Protein 9HXX (pdb70)

Nearest PDB structures (foldseek):
  7qzh-assembly1_F  TM=9.989E-01  e=1.967E-66  Streptomyces lividans
  7zmj-assembly1_B  TM=9.987E-01  e=3.399E-66  Streptomyces lividans
  7qzg-assembly1_A  TM=9.974E-01  e=1.754E-65  Streptomyces lividans
  7qzf-assembly1_C  TM=9.985E-01  e=3.424E-65  Streptomyces lividans
  6yrc-assembly6_F  TM=9.988E-01  e=2.395E-64  Streptomyces lividans 1326

Secondary structure (P-SEA, 3-state):
cccccccccccccbbbbbbbbbcccaaaaaaaaaacaaaaaaacccccccccbbbbbbbbcaaaaaaccccccccccccbbbbbcccccbbbbbbcbbbbcccccaaaaaaaaaaaaaaacccccccbbbbbbbccccccccccccccccccaaaaaaacccccccccccccbbbbbbbbbbaaaaaaaccaaaaaaacccccccccccccccccccccccccccccccbbbbbbbbbbbbbbcccccbbbbbbbbbcccaaaaaaaaaaacccccccccccccccccccbbbbbbbccaaaaaac/cccccccccccccbbbbbbbbbcccaaaaaaaaaacaaaaaaacccccccccbbbbbbbbcaaaaaaccccccccccccbbbbbcccccbbbbbbcbbbbcccccaaaaaaaaaaaaaaaccccccccccccccccccccccccccccccccaaaaaaacccccccccccccbbbbbbbbbbaaaaaaaccaaaaaaaccccccccccccccccccccccccccccccccccbbbbbbbbbbbcccccbbbbbbbbbcccaaaaaaaaaaacccccccccccccccccccccbbbbbccaaaaacc/cccccccccccccbbbbbbbbbcccaaaaaaaaaacaaaaaaacccccccccbbbbbbbbcaaaaaaccccccccccccbbbbbcccccbbbbbbcbbbbcccccaaaaaaaaaaaaaaacccccccbbbbbbbccccccccccccccccccaaaaaaacccccccccccccbbbbbbbbbbaaaaaaaccaaaaaaaccccccccccccccccccccccccccccccccbbbbbbbbbbbbbcccccbbbbbbbbbcccaaaaaaaaaaacccccccccccccccccccccbbbbbccaaaaaac/cccccccccccccbbbbbbbbbcccaaaaaaaaaacaaaaaaacccccccccbbbbbbbbcaaaaaaccccccccccccbbbbbcccccbbbbbbcbbbbcccccaaaaaaaaaaaaaaacccccccbbbbbbbccccccccccccccccccaaaaaaacccccccccccccbbbbbbbbbbaaaaaaaccaaaaaaaccccccccccccccccccccccccccccccccccbbbbbbbbbbbcccccbbbbbbbbbcccaaaaaaaaaaacccccccccccccccccccccbbbbbccccccccc/ccccccccccccbbbbbbbbbcccaaaaaaaaaacaaaaaaacccccccccbbbbbbbbcaaaaaaccccccccccccbbbbbcccccbbbbbbcbbbbcccccaaaaaaaaaaaaaaacccccccbbbbbbbccccccccccccccccccaaaaaaacccccccccccccbbbbbbbbbbaaaaaaaccaaaaaaaccccccccccccccccccccccccccccccccbbbbbbbbbbbbbcccccccccbbbbbcccaaaaaaaaaaacccccccccccccccccccccbbbbbccaaaaaac/ccccccccccccbbbbbbbbbcccaaaaaaaaaacaaaaaaacccccccccbbbbbbbbcaaaaaaccccccccccccbbbbbcccccbbbbbbcbbbbcccccaaaaaaaaaaaaaacccccccccccccccccccccccccccccccccaaaaaaacccccccccccccbbbbbbbbbbaaaaaaaccaaaaaaaccccccccccccccccccccccccccccccccbbbbbbbbbbbbbcccccbbbbbbbbbcccaaaaaaaaaaacccccccccccccccccccccbbbbbccaaaaaac

Sequence (1834 aa):
EPEPQMVLSSPLTSAAIFLVVTIDSGGEDTVRDLLSDVASLERAVGFRAQPDGRLSCVTGIGSEAWDRLFSGARPAGLHPFRELDGPVHRAVATPGDLLFHIRASRLDLCFALATEIMGRLRGAVTPQDEVHGFKYFDERDMLGFVDGTENPTGAAARRAVLVGAEDPAFAGGSYAVVQKYLHDIDAWEGLSVEAQERVIGRRKMMTDVELSDDVKPADSHVALTSVTGPDGSDLEILRDNMPFGSVGREEFGTYFIGYARTPEVTETMLERMFLGTASAPHDRILDFSTAVTGSLFFTPAADFLEDLEPEPQMVLSSPLTSAAIFLVVTIDSGGEDTVRDDLLSDVVASLEERAVGFRAQPDDGRLSCVTGIGSEAWDRLFSGARPAGLHHPFRELDGPVHRAVATPGDLLFHIRASRLDLCFALATTEIMGRRLRGAVTPQDEVHGFKYFDERDMLGFVDGTENPTGAAARRAVLVGAEDPAFAGGSYAVVQKYLHDIDAWEGLSVEAQERVIGRRKMTDVELSDDVKPADSHVALTSVTGPDGSDLEILRDNMPFGSVVGREEFGTYFIGYARTPEVTETMLERMFLGTASAPHDRILDFSTAVTGSLFFTPAADFLEDLEPEPQMVLSSPLTSAAIFLVVTIDSGGEDTVRDLLSDVASLERAVGFRAQPDGRLSCVTGIGSEAWDRLFSGARPAGLHPFRELDGPVHRAVATPGDLLFHIRASRLDLCFALATEIMGRLRGAVTPQDEVHGFKYFDERDMLGFVDGTENPTGAAARRAVLVGAEDPAFAGGSYAVVQKYLHDIDAWEGLSVEAQERVIGRRKMMTDVELSDDVKPADSHVALTSVTGPDGSDLEILRDNMPFGSVGREEFGTYFIGYARTPEVTETMLERMFLGTASAPHDRILDFSTAVTGSLFFTPAADFLEDLEPEPQMVLSPLTSAAIFLVVTIDSGGEDTVRRDLLSDVASSLERAVGFRAQQPDGRLSCVTGIGSEAWDRLFSGARPAGLHPFRELDGPVHRAVATPGDLLFHIRASRLDLCFALATEIMGRRLRGAVTPQDEVHGFKYFDERDMLGFVDGTENPTGAAARRAVLVGAEDPAFAGGSYAVVQKYLHDIDAWEGLSVEAQERVIGRRKMTDVELSDDVKPADSHVALTSVTGPDGSDLEILRDNMPFGSVGREEFGTYFIGYARTPEVTETMLERMFLGTASAPHDRILDFSTAVTGSLLFFTPAADFLEDLPEPQMVVLSPLTSAAIFLVVTIDSGGEDTVRDLLSDVASLERAVGFRAQPDGRLSCVTGIGSEAWDRLFSGARPAGLHPFRELDGPVHRAVATPGDLLFHIRASRLDLCFALATEIMGRLRGAVTPQDEVHGFKYFDERDMLGFVDGTENPTGAAARRAVLVGAEDPAFAGGSYAVVQKYLHDIDAWEGLSVEAQERVIGRRKMTDVELSDDVKPADSHVALTSVTGPDGSDLEILRDNMPFGSVVGREEFGTYFIGYARTPEVTETMLERMFLGTASAPHDRILDFSTAVTGSLFFTPAADFLEDLPEPQMVLSPLTSSAAIFLVVTIDSGGEDTVRDLLSDVASSLERAVGFRAQPDGRLSCVTGIGSEAWDRLFSGARPAGLHPFRRELDGPVHRAVATPGDLLFHIRASRLDLCFALATEIMGRLRGAVTPQDEVHGFKYFDERDMLGFVDGTENPTGAAARRAVLVGAEDPAFAGGSYAVVQKYLHDIDAWEGLSVEAQERVIGRRKMMTDVELSDDVKPADSHVALTSVTGPDGSDLEILRDNMPFGSVVGREEFGTYFIGYARTPEVTETMLERMFLGTASAPHDRILDFSTAVTGSLLFFTPAADFLEDL

B-factor: mean 23.49, std 12.91, range [8.09, 98.75]

InterPro domains:
  IPR006314 Dyp-type peroxidase [PS51404] (7-312)
  IPR006314 Dyp-type peroxidase [PTHR30521] (11-311)
  IPR006314 Dyp-type peroxidase [TIGR01413] (11-308)
  IPR011008 Dimeric alpha-beta barrel [SSF54909] (10-312)
  IPR048327 Dyp-type peroxidase, N-terminal domain [PF04261] (11-140)
  IPR048328 Dyp-type peroxidase, C-terminal domain [PF20628] (143-307)

Organism: NCBI:txid1200984

Radius of gyration: 35.3 Å; Cα contacts (8 Å, |Δi|>4): 4210; chains: 6; bounding box: 93×98×95 Å

Foldseek 3Di:
DFFAFCQQPDAAFKKKKWFKAFDVPLQVLVLVLLLCLVVLLCVLVVVDPPAFAKGKFKWFADVLCVVHDDDDDFPFGDKDDWDDAPPAIADADDGGMIIIIHTNDVVSNVVSVCVSVVSRPPGIGTDDMFMFGQDPPCAALLQARPQVPFDHDVVQVQWFFADPVGPVQTNKKKKKKWKKWFQVVVSVPDDQVVVCLLAQARRPPRHGDDPVSRACLHLVNLLFDADPVGHTRHWGWRWGWGADVVVNTTIIITMIIGNHCVSVVSSVCCARCNDPRHRHRPRVVTMHTPYITMTMRGGSVVSNVD/DFFAFVPQPAAAFKKKKWFKAFDVPLQVLVLVLLLCLVVLQCVLVVVDPPAFAKGKFKWFADVLCVVRDPDDDFPFGDKDDWDDAPPAIADADDGGMIIIIHTNDVVSNVSSVCVSCVSRPPGIGTDDMFMFGQDPPCDALLQARPFVPADDDPVNCVWFFAPPVGPVQTNKKKKKKWKKWFPVVVSVVDDQVVVCLLAQARRPPRHGDDPVRRACQHLVNLLFDQDPVRDTRHWGWRKGWGADVVVNTTIIITMIIGNHCVSVVSSVCCARPNDPRYRHRSRSVTMHTDYITMTMRGGSVVSNPD/DFFAFPPQDAAAFKKKKWFKAFDVVLQVLVLVLLLCLVVLQCVLVVVDPPAWPKGKFKWFAQVLCVVRDPDDDFPFGDKFDWDDAPPAIADADDGGMIIIIHTNDVVSNVSSVVVSCVSRPPGIGTDDMFMFGADPPCDALLQARPQVPADHDPVNLVWFFAPPVGPVQTSKKKKKKWKKWFQVVVSVPDDQLVVCQLAQARRPPRHGHPPVSRACQHLVNLLFDADPVRHTRHWGWRKGWGADVVVPTTIIITMIIGNHCVSVVSSVCCARCNDPRYRHRVRVVTMHTDYITMTMGGGSVVSNVD/DFFAFCQQPDAAFKKKKWFKAFDVVLQVLVLVLLLCLVVLQCVLVVVDPPAWPKGKFKWFADVLCVVRDPDDDFPFGDKFDWDAAPVAIADADDGGMIIIIHTNDVVSNVSSVVVSVVSRPPGIGIDDMFMFGADPPCDALLQANPQVPADHDPVQLVWFFAPPVGPVQTNKKKKKKWKKWFPVVVSVVDDQVVNCQLAQARRPPRHGHDPVRRACQHLVNLLFDADPVGHTRHWGWNKGWGADVVVPTTIIITMIIGNHCVSVVSSVCCARCNDPRYRHRSRVVTMHTDYITMTMRGRSVVSNVD/DFAFCPQPDAAFKKKKWFKDFDVPLQVLVLVLLLCLVVLQCVLVVVDPPAWAKGKFKWFADVLCVVHDDDDDFPQGDKDDWDDAPPAIADADDGGMIIIIHTNDVVSNVSSVCVSVVSRVPTIDTDDMFMFGQDPPCDALLQARPQVPADHDPVQCVWFFAPPVGPVQTSKKKKKKWKKWFPVVVSVVDDQVVVCLLAQARRPPRHGHDPVRRDCLHLVNLLFDADPVSHTRHKGWRWGWGADVVVNTTIIITMIIGNHCVSVVSSVCCARCNDPRYRHRVVSVTMHTPYITMTMGGGSVVSNVD/DFAFPPQDAAAFKKKKWFWAFDVVLQVLVLVLLLCLVVLQCVLVVVDPPAFAKGKFKWFADVLCVVRDDDDDFPQGDKFDWDDAPPAIADADDGGMIIIIHTNDVVSNVSSVCVSVVSRPPGIGTDDMFMFGQDPPCDALLQANPQVPADHDPVQCQWFFADPVGPVQTNKKKKKKWKKWFPVVVSVPDDQVRVCLLAQARRPPRHGDDPVSRACLHLVNLLFDADPVRHTRHKGWRWGWGADVVVNTTIIITMIIGNHCVSVVSSVCCARPNDPRHRHRSRSVTMHTPYITMTMRGGSVVSNVD

Solvent-accessible surface area: 68967 Å² total; per-residue (Å²): 195,49,112,34,18,106,1,54,21,105,36,20,45,8,0,0,1,0,6,0,24,8,48,110,71,5,37,96,56,0,70,87,0,1,31,48,9,37,40,10,36,72,1,5,14,32,22,10,44,88,75,5,124,19,8,16,0,0,0,0,4,10,128,0,4,84,91,8,31,114,67,75,83,2,88,18,8,31,83,20,133,82,20,95,13,125,102,40,134,0,25,43,42,87,16,17,0,0,0,0,0,3,0,36,96,35,5,0,0,1,10,0,0,40,47,0,2,49,97,0,81,78,5,12,61,53,78,19,38,8,49,3,14,57,30,18,34,20,13,16,21,5,7,6,13,29,4,9,72,19,13,98,52,57,42,6,126,155,15,0,14,6,19,94,102,22,101,81,18,26,7,0,0,7,0,2,2,1,39,16,57,18,73,21,100,44,5,117,69,44,45,11,63,37,7,14,148,5,14,0,18,116,21,40,54,3,27,72,22,66,131,133,81,41,27,49,37,0,44,26,27,4,33,69,15,92,10,156,124,56,58,102,55,64,16,11,56,3,25,8,9,9,11,13,1,11,179,79,40,18,0,15,1,29,0,0,0,0,69,48,3,122,17,3,21,39,15,9,71,64,16,3,84,15,52,119,84,2,101,27,0,84,24,4,51,13,7,85,7,58,23,0,7,6,0,0,1,2,8,23,58,61,9,90,123,82,190,55,76,17,17,98,2,59,30,101,28,20,44,8,0,0,1,0,6,0,23,8,50,114,66,5,35,102,55,0,69,79,0,1,31,43,9,47,34,10,35,71,1,5,13,27,20,12,46,91,75,3,130,22,11,17,0,1,0,0,3,9,119,0,2,91,94,8,34,130,61,68,87,0,89,24,7,59,75,17,119,70,5,91,11,125,100,38,131,0,31,42,43,87,16,16,0,0,0,0,0,4,0,32,96,32,4,0,0,1,11,0,0,38,44,0,21,46,88,0,124,73,5,12,61,55,79,18,36,8,52,3,12,54,34,22,34,16,28,14,21,4,19,6,12,25,3,8,72,16,10,103,55,52,32,6,122,156,18,0,12,6,19,96,103,21,100,78,12,22,9,0,0,8,0,2,1,2,38,18,59,16,75,20,97,42,5,113,69,46,44,13,59,37,7,12,119,2,14,0,16,114,24,40,42,2,26,68,22,62,128,140,64,36,24,55,40,0,42,25,26,3,34,52,18,100,9,150,117,53,63,74,53,66,15,10,55,2,21,7,8,9,11,11,0,9,171,86,38,14,0,12,2,27,0,0,0,0,77,52,6,111,23,4,5,35,16,7,49,60,18,4,84,16,52,118,88,1,95,25,0,88,24,5,53,15,8,83,6,57,22,0,7,6,0,0,2,1,8,33,46,60,8,115,115,77,140,70,81,38,17,104,2,54,23,92,20,21,44,8,0,0,2,0,6,0,24,8,49,114,67,4,40,106,54,0,84,86,0,1,35,49,9,53,28,9,36,81,1,5,14,20,22,6,56,87,80,2,133,19,6,16,0,0,0,0,2,12,129,0,3,84,95,13,30,121,67,70,84,2,93,16,7,34,84,22,135,66,25,95,14,130,108,38,141,0,28,43,38,86,16,15,0,0,0,0,0,3,0,34,91,34,5,0,0,0,11,0,0,34,44,0,3,47,99,0,93,68,7,13,61,55,77,18,39,6,51,3,14,60,35,19,32,18,12,16,19,4,12,6,12,28,4,8,67,19,11,103,49,40,35,6,126,149,19,0,15,6,18,95,103,22,102,79,15,22,9,0,0,8,0,2,2,1,40,16,54,19,76,20,109,43,2,126,68,46,45,21,54,18,6,14,135,4,14,0,15,114,28,46,50,3,24,60,19,70,121,137,88,40,34,54,40,0,44,27,26,2,34,51,9,96,10,155,116,63,58,91,65,65,15,11,53,3,20,7,9,18,13,13,0,8,158,84,48,14,0,13,2,30,0,0,0,1,77,46,2,120,20,2,23,55,16,10,80,69,17,3,83,19,47,123,86,0,102,32,0,81,24,4,54,14,8,87,10,59,21,0,7,8,0,0,1,2,8,37,56,55,8,125,111,80,216,56,84,34,20,101,2,48,21,70,16,15,44,8,0,0,2,0,6,0,25,8,47,115,70,4,42,107,52,0,74,84,0,2,25,49,9,31,39,10,36,74,1,4,9,25,24,11,76,82,102,3,104,20,6,16,0,0,0,0,2,10,121,0,1,88,94,11,30,116,70,67,79,3,89,12,10,37,77,21,130,77,22,86,11,124,99,38,133,0,30,49,43,88,17,17,0,0,0,0,0,4,0,41,96,34,5,0,0,1,10,0,0,36,45,0,3,52,94,0,72,75,5,13,63,55,79,17,36,6,50,3,13,52,34,24,33,16,31,16,20,5,19,6,12,26,4,7,70,17,11,103,43,43,32,6,134,155,17,0,28,6,19,93,102,23,97,87,15,19,6,0,0,7,0,2,1,1,39,17,58,19,76,22,102,44,4,122,67,48,46,14,61,20,6,12,129,4,14,0,15,109,24,28,49,3,26,60,24,65,123,130,83,37,31,54,37,0,44,26,27,4,34,58,8,94,4,155,125,52,69,86,60,62,14,11,55,2,22,7,9,9,11,8,0,12,166,85,41,14,0,14,1,28,0,0,0,0,77,46,0,76,20,3,19,53,15,10,73,65,16,3,80,17,54,120,90,1,95,26,0,78,25,5,51,14,9,86,7,55,22,0,6,6,0,0,1,1,8,19,53,63,6,88,110,114,125,58,39,16,96,1,54,29,92,23,20,45,8,0,0,2,0,6,0,24,9,48,119,71,3,38,94,52,0,74,86,0,1,36,49,10,50,28,8,37,84,1,5,13,33,33,5,45,116,64,3,132,21,11,18,0,0,0,0,3,10,121,0,2,85,90,8,28,115,71,65,83,2,90,17,8,34,81,22,133,68,24,93,12,122,99,37,128,0,24,48,45,86,17,18,0,0,0,0,0,4,0,30,83,35,5,0,0,1,9,0,0,31,47,0,2,47,93,0,76,76,5,14,61,57,78,18,39,7,50,3,12,63,29,16,32,19,11,16,21,6,6,6,13,29,3,9,77,19,16,101,55,64,39,6,127,154,17,0,16,7,17,97,104,23,99,78,14,27,7,0,0,8,0,2,2,1,36,16,59,19,74,24,79,42,4,121,66,46,44,22,60,36,7,14,131,6,14,0,17,114,26,49,44,2,27,71,22,68,131,141,74,43,28,55,39,0,44,27,29,4,34,69,16,98,8,152,95,62,48,105,58,63,15,12,57,2,16,8,9,8,12,6,4,15,173,101,38,27,0,18,2,32,0,0,0,0,74,35,1,116,19,3,20,46,16,10,75,62,18,4,82,16,47,124,87,2,97,28,0,83,25,4,49,12,8,85,7,58,22,0,6,6,0,1,0,2,8,35,53,55,8,125,120,79,126,98,36,20,106,2,54,22,100,32,20,46,8,0,0,1,0,6,0,24,8,51,112,70,5,36,99,55,0,76,88,0,1,33,48,10,43,45,10,35,70,1,5,6,31,35,12,83,89,81,4,132,20,7,17,0,0,0,0,3,8,116,0,2,93,88,6,32,130,60,74,85,3,87,19,9,49,54,15,115,78,20,93,16,127,103,39,138,0,23,45,44,86,17,14,0,0,0,0,0,4,0,32,95,34,6,0,0,1,11,0,0,39,44,0,2,46,98,0,81,77,4,11,59,57,78,18,38,6,51,3,14,61,35,19,30,18,17,16,20,4,5,7,12,28,4,7,69,17,12,105,57,66,33,7,131,156,17,0,15,8,18,94,104,22,103,84,18,25,7,0,0,7,0,1,1,1,38,16,53,19,73,21,126,45,4,125,68,48,46,12,56,33,6,13,139,4,14,0,14,113,16,36,53,3,26,59,22,66,130,129,74,36,31,54,39,0,42,25,26,3,33,61,15,91,6,158,115,57,53,94,52,63,16,12,55,4,22,7,9,13,14,7,0,12,164,75,48,14,0,14,1,27,0,0,0,0,75,50,3,122,20,4,34,41,16,9,77,66,17,3,84,18,51,120,87,1,98,28,0,80,23,4,51,15,8,88,6,58,22,0,6,7,0,0,1,2,10,27,66,59,8,106,119,81

Structure (mmCIF, N/CA/C/O backbone):
data_9HXX
#
_entry.id   9HXX
#
_cell.length_a   87.475
_cell.length_b   124.392
_cell.length_c   193.508
_cell.angle_alpha   90.00
_cell.angle_beta   90.00
_cell.angle_gamma   90.00
#
_symmetry.space_group_name_H-M   'P 21 21 21'
#
loop_
_entity.id
_entity.type
_entity.pdbx_description
1 polymer 'Dye-decolorizing peroxidase (DyP), encapsulated subgroup'
2 non-polymer 'PROTOPORPHYRIN IX CONTAINING FE'
3 non-polymer 'NITRIC OXIDE'
4 water water
#
loop_
_atom_site.group_PDB
_atom_site.id
_atom_site.type_symbol
_atom_site.label_atom_id
_atom_site.label_alt_id
_atom_site.label_comp_id
_atom_site.label_asym_id
_atom_site.label_entity_id
_atom_site.label_seq_id
_atom_site.pdbx_PDB_ins_code
_atom_site.Cartn_x
_atom_site.Cartn_y
_atom_site.Cartn_z
_atom_site.occupancy
_atom_site.B_iso_or_equiv
_atom_site.auth_seq_id
_atom_site.auth_comp_id
_atom_site.auth_asym_id
_atom_site.auth_atom_id
_atom_site.pdbx_PDB_model_num
ATOM 1 N N . GLU A 1 7 ? -44.899 -13.896 -49.788 1.00 75.93 7 GLU A N 1
ATOM 2 C CA . GLU A 1 7 ? -43.800 -14.370 -48.905 1.00 76.52 7 GLU A CA 1
ATOM 3 C C . GLU A 1 7 ? -44.240 -14.255 -47.444 1.00 70.71 7 GLU A C 1
ATOM 4 O O . GLU A 1 7 ? -44.442 -13.142 -46.955 1.00 57.85 7 GLU A O 1
ATOM 10 N N . PRO A 1 8 ? -44.391 -15.384 -46.699 1.00 61.32 8 PRO A N 1
ATOM 11 C CA . PRO A 1 8 ? -44.708 -15.319 -45.271 1.00 48.00 8 PRO A CA 1
ATOM 12 C C . PRO A 1 8 ? -43.542 -14.756 -44.457 1.00 39.78 8 PRO A C 1
ATOM 13 O O . PRO A 1 8 ? -42.410 -15.189 -44.590 1.00 43.60 8 PRO A O 1
ATOM 17 N N . GLU A 1 9 ? -43.845 -13.805 -43.583 1.00 34.38 9 GLU A N 1
ATOM 18 C CA . GLU A 1 9 ? -42.834 -13.213 -42.719 1.00 31.32 9 GLU A CA 1
ATOM 19 C C . GLU A 1 9 ? -42.886 -13.983 -41.406 1.00 22.44 9 GLU A C 1
ATOM 20 O O . GLU A 1 9 ? -43.953 -14.041 -40.801 1.00 23.64 9 GLU A O 1
ATOM 26 N N . PRO A 1 10 ? -41.763 -14.556 -40.934 1.00 21.58 10 PRO A N 1
ATOM 27 C CA . PRO A 1 10 ? -41.747 -15.231 -39.633 1.00 18.29 10 PRO A CA 1
ATOM 28 C C . PRO A 1 10 ? -41.780 -14.223 -38.496 1.00 16.33 10 PRO A C 1
ATOM 29 O O . PRO A 1 10 ? -41.496 -13.032 -38.674 1.00 17.74 10 PRO A O 1
ATOM 33 N N . GLN A 1 11 ? -42.181 -14.747 -37.335 1.00 15.34 11 GLN A N 1
ATOM 34 C CA . GLN A 1 11 ? -41.947 -14.028 -36.087 1.00 15.84 11 GLN A CA 1
ATOM 35 C C . GLN A 1 11 ? -40.446 -14.027 -35.844 1.00 15.15 11 GLN A C 1
ATOM 36 O O . GLN A 1 11 ? -39.691 -14.630 -36.581 1.00 15.60 11 GLN A O 1
ATOM 42 N N . MET A 1 12 ? -40.011 -13.379 -34.745 1.00 17.03 12 MET A N 1
ATOM 43 C CA . MET A 1 12 ? -38.586 -13.175 -34.477 1.00 17.59 12 MET A CA 1
ATOM 44 C C . MET A 1 12 ? -37.899 -14.417 -33.886 1.00 17.19 12 MET A C 1
ATOM 45 O O . MET A 1 12 ? -37.059 -14.333 -32.985 1.00 17.19 12 MET A O 1
ATOM 50 N N . VAL A 1 13 ? -38.166 -15.596 -34.451 1.00 15.08 13 VAL A N 1
ATOM 51 C CA . VAL A 1 13 ? -37.665 -16.852 -33.953 1.00 15.21 13 VAL A CA 1
ATOM 52 C C . VAL A 1 13 ? -36.195 -17.044 -34.292 1.00 16.26 13 VAL A C 1
ATOM 53 O O . VAL A 1 13 ? -35.545 -17.885 -33.676 1.00 18.06 13 VAL A O 1
ATOM 57 N N . LEU A 1 14 ? -35.643 -16.250 -35.231 1.00 16.38 14 LEU A N 1
ATOM 58 C CA . LEU A 1 14 ? -34.229 -16.401 -35.584 1.00 18.08 14 LEU A CA 1
ATOM 59 C C . LEU A 1 14 ? -33.326 -15.406 -34.856 1.00 19.54 14 LEU A C 1
ATOM 60 O O . LEU A 1 14 ? -32.133 -15.468 -35.050 1.00 21.06 14 LEU A O 1
ATOM 65 N N A SER A 1 15 ? -33.905 -14.586 -33.981 0.50 19.34 15 SER A N 1
ATOM 66 N N B SER A 1 15 ? -33.895 -14.565 -33.996 0.50 18.08 15 SER A N 1
ATOM 67 C CA A SER A 1 15 ? -33.188 -13.503 -33.324 0.50 21.44 15 SER A CA 1
ATOM 68 C CA B SER A 1 15 ? -33.162 -13.453 -33.406 0.50 18.99 15 SER A CA 1
ATOM 69 C C A SER A 1 15 ? -32.180 -14.037 -32.318 0.50 20.79 15 SER A C 1
ATOM 70 C C B SER A 1 15 ? -32.265 -13.945 -32.266 0.50 19.31 15 SER A C 1
ATOM 71 O O A SER A 1 15 ? -32.304 -15.139 -31.794 0.50 19.11 15 SER A O 1
ATOM 72 O O B SER A 1 15 ? -32.534 -14.947 -31.613 0.50 17.30 15 SER A O 1
ATOM 77 N N . PRO A 1 16 ? -31.140 -13.238 -31.994 1.00 20.67 16 PRO A N 1
ATOM 78 C CA . PRO A 1 16 ? -30.171 -13.708 -30.999 1.00 19.60 16 PRO A CA 1
ATOM 79 C C . PRO A 1 16 ? -30.627 -13.652 -29.544 1.00 15.11 16 PRO A C 1
ATOM 80 O O . PRO A 1 16 ? -31.670 -13.075 -29.235 1.00 16.78 16 PRO A O 1
ATOM 84 N N . LEU A 1 17 ? -29.870 -14.322 -28.705 1.00 15.66 17 LEU A N 1
ATOM 85 C CA . LEU A 1 17 ? -29.977 -14.206 -27.258 1.00 17.12 17 LEU A CA 1
ATOM 86 C C . LEU A 1 17 ? -29.844 -12.736 -26.862 1.00 16.20 17 LEU A C 1
ATOM 87 O O . LEU A 1 17 ? -29.112 -11.959 -27.490 1.00 18.81 17 LEU A O 1
ATOM 92 N N . THR A 1 18 ? -30.559 -12.380 -25.793 1.00 15.18 18 THR A N 1
ATOM 93 C CA . THR A 1 18 ? -30.524 -11.069 -25.173 1.00 14.25 18 THR A CA 1
ATOM 94 C C . THR A 1 18 ? -30.199 -11.248 -23.707 1.00 13.59 18 THR A C 1
ATOM 95 O O . THR A 1 18 ? -30.178 -12.333 -23.167 1.00 15.23 18 THR A O 1
ATOM 99 N N . SER A 1 19 ? -29.956 -10.115 -23.052 1.00 13.03 19 SER A N 1
ATOM 100 C CA . SER A 1 19 ? -29.585 -10.165 -21.662 1.00 12.92 19 SER A CA 1
ATOM 101 C C . SER A 1 19 ? -30.767 -10.364 -20.707 1.00 13.81 19 SER A C 1
ATOM 102 O O . SER A 1 19 ? -30.550 -10.690 -19.533 1.00 14.20 19 SER A O 1
ATOM 105 N N . ALA A 1 20 ? -31.991 -10.092 -21.146 1.00 11.68 20 ALA A N 1
ATOM 106 C CA . ALA A 1 20 ? -33.168 -10.250 -20.309 1.00 13.06 20 ALA A CA 1
ATOM 107 C C . ALA A 1 20 ? -34.251 -10.967 -21.111 1.00 13.00 20 ALA A C 1
ATOM 108 O O . ALA A 1 20 ? -34.348 -10.798 -22.332 1.00 12.53 20 ALA A O 1
ATOM 110 N N . ALA A 1 21 ? -35.092 -11.713 -20.379 1.00 12.54 21 ALA A N 1
ATOM 111 C CA . ALA A 1 21 ? -36.209 -12.367 -21.052 1.00 12.60 21 ALA A CA 1
ATOM 112 C C . ALA A 1 21 ? -37.319 -12.593 -20.032 1.00 13.10 21 ALA A C 1
ATOM 113 O O . ALA A 1 21 ? -37.061 -12.812 -18.848 1.00 14.36 21 ALA A O 1
ATOM 115 N N . ILE A 1 22 ? -38.551 -12.581 -20.524 1.00 11.28 22 ILE A N 1
ATOM 116 C CA . ILE A 1 22 ? -39.668 -13.080 -19.744 1.00 12.03 22 ILE A CA 1
ATOM 117 C C . ILE A 1 22 ? -40.341 -14.188 -20.546 1.00 11.91 22 ILE A C 1
ATOM 118 O O . ILE A 1 22 ? -40.630 -14.009 -21.729 1.00 14.32 22 ILE A O 1
ATOM 123 N N . PHE A 1 23 ? -40.573 -15.308 -19.870 1.00 12.14 23 PHE A N 1
ATOM 124 C CA . PHE A 1 23 ? -41.334 -16.401 -20.441 1.00 12.79 23 PHE A CA 1
ATOM 125 C C . PHE A 1 23 ? -42.648 -16.492 -19.692 1.00 13.17 23 PHE A C 1
ATOM 126 O O . PHE A 1 23 ? -42.663 -16.671 -18.485 1.00 14.50 23 PHE A O 1
ATOM 134 N N . LEU A 1 24 ? -43.744 -16.410 -20.436 1.00 13.88 24 LEU A N 1
ATOM 135 C CA . LEU A 1 24 ? -45.053 -16.453 -19.823 1.00 14.83 24 LEU A CA 1
ATOM 136 C C . LEU A 1 24 ? -45.858 -17.544 -20.525 1.00 14.73 24 LEU A C 1
ATOM 137 O O . LEU A 1 24 ? -45.938 -17.525 -21.751 1.00 15.24 24 LEU A O 1
ATOM 142 N N . VAL A 1 25 ? -46.380 -18.487 -19.725 1.00 14.54 25 VAL A N 1
ATOM 143 C CA . VAL A 1 25 ? -47.227 -19.557 -20.238 1.00 14.52 25 VAL A CA 1
ATOM 144 C C . VAL A 1 25 ? -48.564 -19.469 -19.504 1.00 14.30 25 VAL A C 1
ATOM 145 O O . VAL A 1 25 ? -48.557 -19.390 -18.272 1.00 15.33 25 VAL A O 1
ATOM 149 N N . VAL A 1 26 ? -49.667 -19.416 -20.290 1.00 14.28 26 VAL A N 1
ATOM 150 C CA . VAL A 1 26 ? -51.018 -19.293 -19.728 1.00 14.24 26 VAL A CA 1
ATOM 151 C C . VAL A 1 26 ? -51.898 -20.371 -20.356 1.00 17.57 26 VAL A C 1
ATOM 152 O O . VAL A 1 26 ? -51.574 -20.890 -21.422 1.00 15.91 26 VAL A O 1
ATOM 156 N N . THR A 1 27 ? -52.968 -20.727 -19.642 1.00 17.62 27 THR A N 1
ATOM 157 C CA . THR A 1 27 ? -54.062 -21.492 -20.256 1.00 17.28 27 THR A CA 1
ATOM 158 C C . THR A 1 27 ? -55.249 -20.567 -20.497 1.00 16.87 27 THR A C 1
ATOM 159 O O . THR A 1 27 ? -55.448 -19.543 -19.835 1.00 18.55 27 THR A O 1
ATOM 163 N N . ILE A 1 28 ? -56.091 -20.942 -21.481 1.00 16.90 28 ILE A N 1
ATOM 164 C CA . ILE A 1 28 ? -57.202 -20.127 -21.887 1.00 16.59 28 ILE A CA 1
ATOM 165 C C . ILE A 1 28 ? -58.434 -20.690 -21.171 1.00 21.79 28 ILE A C 1
ATOM 166 O O . ILE A 1 28 ? -58.708 -21.875 -21.282 1.00 20.12 28 ILE A O 1
ATOM 171 N N . ASP A 1 29 ? -59.094 -19.837 -20.405 1.00 19.02 29 ASP A N 1
ATOM 172 C CA . ASP A 1 29 ? -60.254 -20.234 -19.640 1.00 22.37 29 ASP A CA 1
ATOM 173 C C . ASP A 1 29 ? -61.372 -20.537 -20.627 1.00 22.33 29 ASP A C 1
ATOM 174 O O . ASP A 1 29 ? -61.477 -19.951 -21.698 1.00 22.37 29 ASP A O 1
ATOM 179 N N . SER A 1 30 ? -62.323 -21.360 -20.190 1.00 28.36 30 SER A N 1
ATOM 180 C CA . SER A 1 30 ? -63.485 -21.602 -21.029 1.00 28.99 30 SER A CA 1
ATOM 181 C C . SER A 1 30 ? -64.182 -20.272 -21.281 1.00 25.69 30 SER A C 1
ATOM 182 O O . SER A 1 30 ? -64.411 -19.489 -20.378 1.00 31.11 30 SER A O 1
ATOM 185 N N . GLY A 1 31 ? -64.465 -19.970 -22.538 1.00 25.27 31 GLY A N 1
ATOM 186 C CA . GLY A 1 31 ? -65.140 -18.745 -22.926 1.00 24.29 31 GLY A CA 1
ATOM 187 C C . GLY A 1 31 ? -64.178 -17.592 -23.218 1.00 28.78 31 GLY A C 1
ATOM 188 O O . GLY A 1 31 ? -64.629 -16.535 -23.627 1.00 29.42 31 GLY A O 1
ATOM 189 N N . GLY A 1 32 ? -62.860 -17.832 -23.119 1.00 29.11 32 GLY A N 1
ATOM 190 C CA . GLY A 1 32 ? -61.897 -16.746 -23.273 1.00 27.43 32 GLY A CA 1
ATOM 191 C C . GLY A 1 32 ? -61.397 -16.611 -24.700 1.00 27.66 32 GLY A C 1
ATOM 192 O O . GLY A 1 32 ? -60.540 -15.770 -24.981 1.00 21.14 32 GLY A O 1
ATOM 193 N N . GLU A 1 33 ? -61.933 -17.423 -25.626 1.00 24.31 33 GLU A N 1
ATOM 194 C CA . GLU A 1 33 ? -61.332 -17.561 -26.939 1.00 24.47 33 GLU A CA 1
ATOM 195 C C . GLU A 1 33 ? -61.380 -16.269 -27.736 1.00 23.79 33 GLU A C 1
ATOM 196 O O . GLU A 1 33 ? -60.422 -15.965 -28.446 1.00 23.56 33 GLU A O 1
ATOM 202 N N . ASP A 1 34 ? -62.490 -15.523 -27.665 1.00 22.88 34 ASP A N 1
ATOM 203 C CA . ASP A 1 34 ? -62.624 -14.319 -28.464 1.00 25.59 34 ASP A CA 1
ATOM 204 C C . ASP A 1 34 ? -61.640 -13.253 -27.961 1.00 20.75 34 ASP A C 1
ATOM 205 O O . ASP A 1 34 ? -61.050 -12.532 -28.749 1.00 24.05 34 ASP A O 1
ATOM 210 N N . THR A 1 35 ? -61.506 -13.150 -26.649 1.00 22.35 35 THR A N 1
ATOM 211 C CA . THR A 1 35 ? -60.594 -12.168 -26.098 1.00 21.90 35 THR A CA 1
ATOM 212 C C . THR A 1 35 ? -59.171 -12.485 -26.570 1.00 19.80 35 THR A C 1
ATOM 213 O O . THR A 1 35 ? -58.389 -11.571 -26.880 1.00 22.63 35 THR A O 1
ATOM 217 N N . VAL A 1 36 ? -58.821 -13.777 -26.566 1.00 19.11 36 VAL A N 1
ATOM 218 C CA . VAL A 1 36 ? -57.477 -14.184 -26.966 1.00 19.39 36 VAL A CA 1
ATOM 219 C C . VAL A 1 36 ? -57.229 -13.883 -28.440 1.00 20.52 36 VAL A C 1
ATOM 220 O O . VAL A 1 36 ? -56.152 -13.417 -28.837 1.00 19.76 36 VAL A O 1
ATOM 224 N N . ARG A 1 37 ? -58.212 -14.169 -29.316 1.00 19.53 37 ARG A N 1
ATOM 225 C CA . ARG A 1 37 ? -58.051 -13.889 -30.729 1.00 19.03 37 ARG A CA 1
ATOM 226 C C . ARG A 1 37 ? -57.810 -12.411 -30.980 1.00 20.44 37 ARG A C 1
ATOM 227 O O . ARG A 1 37 ? -57.002 -12.059 -31.827 1.00 19.91 37 ARG A O 1
ATOM 235 N N . ASP A 1 38 ? -58.532 -11.536 -30.277 1.00 20.40 38 ASP A N 1
ATOM 236 C CA . ASP A 1 38 ? -58.346 -10.103 -30.472 1.00 22.51 38 ASP A CA 1
ATOM 237 C C . ASP A 1 38 ? -56.919 -9.691 -30.097 1.00 21.07 38 ASP A C 1
ATOM 238 O O . ASP A 1 38 ? -56.321 -8.917 -30.832 1.00 23.64 38 ASP A O 1
ATOM 243 N N . LEU A 1 39 ? -56.409 -10.223 -28.993 1.00 21.72 39 LEU A N 1
ATOM 244 C CA . LEU A 1 39 ? -55.071 -9.914 -28.501 1.00 20.20 39 LEU A CA 1
ATOM 245 C C . LEU A 1 39 ? -54.042 -10.457 -29.482 1.00 20.69 39 LEU A C 1
ATOM 246 O O . LEU A 1 39 ? -53.071 -9.775 -29.828 1.00 18.27 39 LEU A O 1
ATOM 251 N N . LEU A 1 40 ? -54.257 -11.661 -30.027 1.00 19.29 40 LEU A N 1
ATOM 252 C CA . LEU A 1 40 ? -53.280 -12.190 -30.974 1.00 18.05 40 LEU A CA 1
ATOM 253 C C . LEU A 1 40 ? -53.110 -11.253 -32.153 1.00 19.75 40 LEU A C 1
ATOM 254 O O . LEU A 1 40 ? -51.992 -11.081 -32.651 1.00 21.28 40 LEU A O 1
ATOM 259 N N . SER A 1 41 ? -54.222 -10.619 -32.589 1.00 19.27 41 SER A N 1
ATOM 260 C CA . SER A 1 41 ? -54.193 -9.741 -33.744 1.00 22.43 41 SER A CA 1
ATOM 261 C C . SER A 1 41 ? -53.461 -8.436 -33.420 1.00 20.78 41 SER A C 1
ATOM 262 O O . SER A 1 41 ? -53.040 -7.763 -34.343 1.00 22.98 41 SER A O 1
ATOM 265 N N . ASP A 1 42 ? -53.312 -8.106 -32.129 1.00 21.28 42 ASP A N 1
ATOM 266 C CA . ASP A 1 42 ? -52.750 -6.825 -31.725 1.00 19.34 42 ASP A CA 1
ATOM 267 C C . ASP A 1 42 ? -51.341 -6.940 -31.141 1.00 19.60 42 ASP A C 1
ATOM 268 O O . ASP A 1 42 ? -50.734 -5.917 -30.812 1.00 20.49 42 ASP A O 1
ATOM 273 N N . VAL A 1 43 ? -50.799 -8.132 -30.971 1.00 18.20 43 VAL A N 1
ATOM 274 C CA . VAL A 1 43 ? -49.539 -8.262 -30.247 1.00 18.92 43 VAL A CA 1
ATOM 275 C C . VAL A 1 43 ? -48.391 -7.532 -30.960 1.00 19.21 43 VAL A C 1
ATOM 276 O O . VAL A 1 43 ? -47.558 -6.892 -30.318 1.00 20.01 43 VAL A O 1
ATOM 280 N N . ALA A 1 44 ? -48.337 -7.546 -32.278 1.00 17.42 44 ALA A N 1
ATOM 281 C CA . ALA A 1 44 ? -47.270 -6.830 -32.969 1.00 17.28 44 ALA A CA 1
ATOM 282 C C . ALA A 1 44 ? -47.349 -5.331 -32.725 1.00 18.20 44 ALA A C 1
ATOM 283 O O . ALA A 1 44 ? -46.334 -4.644 -32.508 1.00 17.90 44 ALA A O 1
ATOM 285 N N . SER A 1 45 ? -48.569 -4.814 -32.745 1.00 18.07 45 SER A N 1
ATOM 286 C CA . SER A 1 45 ? -48.845 -3.431 -32.411 1.00 19.03 45 SER A CA 1
ATOM 287 C C . SER A 1 45 ? -48.337 -3.069 -31.019 1.00 18.76 45 SER A C 1
ATOM 288 O O . SER A 1 45 ? -47.795 -1.988 -30.825 1.00 18.15 45 SER A O 1
ATOM 291 N N . LEU A 1 46 ? -48.635 -3.917 -30.052 1.00 16.73 46 LEU A N 1
ATOM 292 C CA . LEU A 1 46 ? -48.248 -3.631 -28.688 1.00 16.67 46 LEU A CA 1
ATOM 293 C C . LEU A 1 46 ? -46.731 -3.655 -28.584 1.00 16.85 46 LEU A C 1
ATOM 294 O O . LEU A 1 46 ? -46.125 -2.899 -27.838 1.00 16.23 46 LEU A O 1
ATOM 299 N N . GLU A 1 47 ? -46.088 -4.583 -29.265 1.00 15.86 47 GLU A N 1
ATOM 300 C CA . GLU A 1 47 ? -44.648 -4.660 -29.204 1.00 16.52 47 GLU A CA 1
ATOM 301 C C . GLU A 1 47 ? -44.041 -3.369 -29.755 1.00 16.54 47 GLU A C 1
ATOM 302 O O . GLU A 1 47 ? -43.053 -2.881 -29.202 1.00 18.61 47 GLU A O 1
ATOM 308 N N . ARG A 1 48 ? -44.547 -2.884 -30.887 1.00 15.69 48 ARG A N 1
ATOM 309 C CA . ARG A 1 48 ? -44.065 -1.632 -31.444 1.00 18.64 48 ARG A CA 1
ATOM 310 C C . ARG A 1 48 ? -44.250 -0.465 -30.486 1.00 16.49 48 ARG A C 1
ATOM 311 O O . ARG A 1 48 ? -43.399 0.425 -30.355 1.00 17.68 48 ARG A O 1
ATOM 319 N N . ALA A 1 49 ? -45.410 -0.430 -29.829 1.00 14.79 49 ALA A N 1
ATOM 320 C CA . ALA A 1 49 ? -45.755 0.678 -28.962 1.00 14.18 49 ALA A CA 1
ATOM 321 C C . ALA A 1 49 ? -44.734 0.806 -27.840 1.00 16.16 49 ALA A C 1
ATOM 322 O O . ALA A 1 49 ? -44.401 1.933 -27.513 1.00 14.44 49 ALA A O 1
ATOM 324 N N . VAL A 1 50 ? -44.374 -0.314 -27.178 1.00 14.70 50 VAL A N 1
ATOM 325 C CA . VAL A 1 50 ? -43.397 -0.295 -26.096 1.00 15.02 50 VAL A CA 1
ATOM 326 C C . VAL A 1 50 ? -42.002 -0.134 -26.664 1.00 14.91 50 VAL A C 1
ATOM 327 O O . VAL A 1 50 ? -41.202 0.669 -26.148 1.00 15.72 50 VAL A O 1
ATOM 331 N N . GLY A 1 51 ? -41.680 -0.949 -27.684 1.00 14.15 51 GLY A N 1
ATOM 332 C CA . GLY A 1 51 ? -40.320 -1.099 -28.158 1.00 15.49 51 GLY A CA 1
ATOM 333 C C . GLY A 1 51 ? -39.760 0.174 -28.778 1.00 15.84 51 GLY A C 1
ATOM 334 O O . GLY A 1 51 ? -38.579 0.455 -28.664 1.00 15.57 51 GLY A O 1
ATOM 335 N N . PHE A 1 52 ? -40.588 0.958 -29.446 1.00 15.24 52 PHE A N 1
ATOM 336 C CA . PHE A 1 52 ? -40.091 2.115 -30.178 1.00 15.85 52 PHE A CA 1
ATOM 337 C C . PHE A 1 52 ? -39.461 3.099 -29.185 1.00 16.87 52 PHE A C 1
ATOM 338 O O . PHE A 1 52 ? -38.543 3.828 -29.561 1.00 19.54 52 PHE A O 1
ATOM 346 N N . ARG A 1 53 ? -39.949 3.154 -27.936 1.00 14.65 53 ARG A N 1
ATOM 347 C CA . ARG A 1 53 ? -39.460 4.064 -26.895 1.00 16.97 53 ARG A CA 1
ATOM 348 C C . ARG A 1 53 ? -37.967 3.844 -26.634 1.00 19.96 53 ARG A C 1
ATOM 349 O O . ARG A 1 53 ? -37.305 4.775 -26.168 1.00 21.87 53 ARG A O 1
ATOM 357 N N . ALA A 1 54 ? -37.456 2.637 -26.902 1.00 15.31 54 ALA A N 1
ATOM 358 C CA . ALA A 1 54 ? -36.070 2.299 -26.584 1.00 17.59 54 ALA A CA 1
ATOM 359 C C . ALA A 1 54 ? -35.240 2.006 -27.819 1.00 22.24 54 ALA A C 1
ATOM 360 O O . ALA A 1 54 ? -34.270 1.268 -27.730 1.00 29.66 54 ALA A O 1
ATOM 362 N N . GLN A 1 55 ? -35.621 2.540 -28.964 1.00 25.71 55 GLN A N 1
ATOM 363 C CA . GLN A 1 55 ? -34.719 2.431 -30.102 1.00 34.47 55 GLN A CA 1
ATOM 364 C C . GLN A 1 55 ? -33.538 3.361 -29.796 1.00 30.06 55 GLN A C 1
ATOM 365 O O . GLN A 1 55 ? -33.658 4.352 -29.087 1.00 37.78 55 GLN A O 1
ATOM 371 N N . PRO A 1 56 ? -32.286 3.021 -30.166 1.00 39.38 56 PRO A N 1
ATOM 372 C CA . PRO A 1 56 ? -31.980 1.842 -30.974 1.00 34.05 56 PRO A CA 1
ATOM 373 C C . PRO A 1 56 ? -31.466 0.570 -30.280 1.00 30.54 56 PRO A C 1
ATOM 374 O O . PRO A 1 56 ? -31.085 -0.371 -30.952 1.00 37.50 56 PRO A O 1
ATOM 378 N N . ASP A 1 57 ? -31.415 0.535 -28.958 1.00 23.16 57 ASP A N 1
ATOM 379 C CA . ASP A 1 57 ? -30.741 -0.577 -28.294 1.00 24.31 57 ASP A CA 1
ATOM 380 C C . ASP A 1 57 ? -31.667 -1.441 -27.436 1.00 20.42 57 ASP A C 1
ATOM 381 O O . ASP A 1 57 ? -31.166 -2.294 -26.696 1.00 19.82 57 ASP A O 1
ATOM 386 N N . GLY A 1 58 ? -32.983 -1.192 -27.459 1.00 18.07 58 GLY A N 1
ATOM 387 C CA . GLY A 1 58 ? -33.859 -1.946 -26.577 1.00 16.73 58 GLY A CA 1
ATOM 388 C C . GLY A 1 58 ? -33.915 -3.423 -27.004 1.00 16.61 58 GLY A C 1
ATOM 389 O O . GLY A 1 58 ? -34.050 -4.324 -26.197 1.00 16.00 58 GLY A O 1
ATOM 390 N N . ARG A 1 59 ? -33.931 -3.662 -28.307 1.00 16.29 59 ARG A N 1
ATOM 391 C CA . ARG A 1 59 ? -33.989 -5.005 -28.870 1.00 17.72 59 ARG A CA 1
ATOM 392 C C . ARG A 1 59 ? -35.206 -5.799 -28.397 1.00 15.75 59 ARG A C 1
ATOM 393 O O . ARG A 1 59 ? -35.102 -7.015 -28.249 1.00 16.12 59 ARG A O 1
ATOM 401 N N . LEU A 1 60 ? -36.348 -5.136 -28.249 1.00 13.98 60 LEU A N 1
ATOM 402 C CA . LEU A 1 60 ? -37.523 -5.825 -27.732 1.00 12.52 60 LEU A CA 1
ATOM 403 C C . LEU A 1 60 ? -38.094 -6.714 -28.830 1.00 15.40 60 LEU A C 1
ATOM 404 O O . LEU A 1 60 ? -38.271 -6.269 -29.978 1.00 15.99 60 LEU A O 1
ATOM 409 N N . SER A 1 61 ? -38.493 -7.930 -28.448 1.00 14.31 61 SER A N 1
ATOM 410 C CA . SER A 1 61 ? -39.252 -8.779 -29.353 1.00 16.03 61 SER A CA 1
ATOM 411 C C . SER A 1 61 ? -40.170 -9.670 -28.553 1.00 15.77 61 SER A C 1
ATOM 412 O O . SER A 1 61 ? -39.896 -9.962 -27.402 1.00 13.30 61 SER A O 1
ATOM 415 N N . CYS A 1 62 ? -41.235 -10.165 -29.228 1.00 14.49 62 CYS A N 1
ATOM 416 C CA . CYS A 1 62 ? -42.124 -11.105 -28.593 1.00 13.77 62 CYS A CA 1
ATOM 417 C C . CYS A 1 62 ? -42.459 -12.174 -29.621 1.00 14.13 62 CYS A C 1
ATOM 418 O O . CYS A 1 62 ? -42.919 -11.829 -30.702 1.00 16.07 62 CYS A O 1
ATOM 421 N N . VAL A 1 63 ? -42.238 -13.415 -29.250 1.00 12.67 63 VAL A N 1
ATOM 422 C CA . VAL A 1 63 ? -42.714 -14.542 -30.061 1.00 12.83 63 VAL A CA 1
ATOM 423 C C . VAL A 1 63 ? -43.888 -15.162 -29.315 1.00 13.51 63 VAL A C 1
ATOM 424 O O . VAL A 1 63 ? -43.767 -15.512 -28.160 1.00 13.41 63 VAL A O 1
ATOM 428 N N . THR A 1 64 ? -44.986 -15.395 -30.052 1.00 13.37 64 THR A N 1
ATOM 429 C CA . THR A 1 64 ? -46.194 -15.978 -29.490 1.00 14.66 64 THR A CA 1
ATOM 430 C C . THR A 1 64 ? -46.384 -17.382 -30.052 1.00 13.97 64 THR A C 1
ATOM 431 O O . THR A 1 64 ? -46.303 -17.569 -31.261 1.00 15.00 64 THR A O 1
ATOM 435 N N . GLY A 1 65 ? -46.613 -18.347 -29.174 1.00 14.03 65 GLY A N 1
ATOM 436 C CA . GLY A 1 65 ? -46.859 -19.720 -29.558 1.00 13.83 65 GLY A CA 1
ATOM 437 C C . GLY A 1 65 ? -48.215 -20.163 -29.062 1.00 14.47 65 GLY A C 1
ATOM 438 O O . GLY A 1 65 ? -48.740 -19.630 -28.092 1.00 14.00 65 GLY A O 1
ATOM 439 N N . ILE A 1 66 ? -48.765 -21.158 -29.798 1.00 14.46 66 ILE A N 1
ATOM 440 C CA . ILE A 1 66 ? -50.100 -21.670 -29.514 1.00 14.34 66 ILE A CA 1
ATOM 441 C C . ILE A 1 66 ? -49.993 -23.189 -29.425 1.00 13.25 66 ILE A C 1
ATOM 442 O O . ILE A 1 66 ? -49.395 -23.794 -30.286 1.00 14.19 66 ILE A O 1
ATOM 447 N N . GLY A 1 67 ? -50.539 -23.790 -28.352 1.00 14.28 67 GLY A N 1
ATOM 448 C CA . GLY A 1 67 ? -50.483 -25.235 -28.173 1.00 14.19 67 GLY A CA 1
ATOM 449 C C . GLY A 1 67 ? -51.584 -25.941 -29.003 1.00 13.82 67 GLY A C 1
ATOM 450 O O . GLY A 1 67 ? -52.500 -25.300 -29.534 1.00 16.18 67 GLY A O 1
ATOM 451 N N . SER A 1 68 ? -51.428 -27.255 -29.036 1.00 15.23 68 SER A N 1
ATOM 452 C CA . SER A 1 68 ? -52.257 -28.139 -29.867 1.00 15.34 68 SER A CA 1
ATOM 453 C C . SER A 1 68 ? -53.729 -28.033 -29.469 1.00 17.14 68 SER A C 1
ATOM 454 O O . SER A 1 68 ? -54.585 -27.811 -30.310 1.00 17.12 68 SER A O 1
ATOM 457 N N . GLU A 1 69 ? -54.027 -28.169 -28.178 1.00 17.43 69 GLU A N 1
ATOM 458 C CA . GLU A 1 69 ? -55.416 -28.144 -27.749 1.00 19.21 69 GLU A CA 1
ATOM 459 C C . GLU A 1 69 ? -56.035 -26.768 -27.963 1.00 18.75 69 GLU A C 1
ATOM 460 O O . GLU A 1 69 ? -57.154 -26.607 -28.415 1.00 19.89 69 GLU A O 1
ATOM 466 N N . ALA A 1 70 ? -55.272 -25.702 -27.685 1.00 16.73 70 ALA A N 1
ATOM 467 C CA . ALA A 1 70 ? -55.720 -24.348 -27.903 1.00 17.51 70 ALA A CA 1
ATOM 468 C C . ALA A 1 70 ? -55.978 -24.063 -29.370 1.00 17.01 70 ALA A C 1
ATOM 469 O O . ALA A 1 70 ? -56.885 -23.326 -29.698 1.00 16.95 70 ALA A O 1
ATOM 471 N N . TRP A 1 71 ? -55.107 -24.581 -30.248 1.00 16.57 71 TRP A N 1
ATOM 472 C CA . TRP A 1 71 ? -55.266 -24.358 -31.673 1.00 15.84 71 TRP A CA 1
ATOM 473 C C . TRP A 1 71 ? -56.689 -24.747 -32.076 1.00 15.03 71 TRP A C 1
ATOM 474 O O . TRP A 1 71 ? -57.342 -24.022 -32.795 1.00 18.18 71 TRP A O 1
ATOM 485 N N . ASP A 1 72 ? -57.108 -25.884 -31.572 1.00 15.25 72 ASP A N 1
ATOM 486 C CA . ASP A 1 72 ? -58.389 -26.431 -32.023 1.00 18.80 72 ASP A CA 1
ATOM 487 C C . ASP A 1 72 ? -59.559 -25.676 -31.417 1.00 22.81 72 ASP A C 1
ATOM 488 O O . ASP A 1 72 ? -60.697 -25.778 -31.900 1.00 23.07 72 ASP A O 1
ATOM 493 N N . ARG A 1 73 ? -59.320 -24.980 -30.291 1.00 19.50 73 ARG A N 1
ATOM 494 C CA . ARG A 1 73 ? -60.362 -24.126 -29.716 1.00 21.07 73 ARG A CA 1
ATOM 495 C C . ARG A 1 73 ? -60.439 -22.797 -30.447 1.00 22.61 73 ARG A C 1
ATOM 496 O O . ARG A 1 73 ? -61.506 -22.206 -30.557 1.00 25.03 73 ARG A O 1
ATOM 504 N N . LEU A 1 74 ? -59.305 -22.289 -30.963 1.00 18.67 74 LEU A N 1
ATOM 505 C CA . LEU A 1 74 ? -59.274 -20.969 -31.546 1.00 19.88 74 LEU A CA 1
ATOM 506 C C . LEU A 1 74 ? -59.600 -20.941 -33.030 1.00 20.88 74 LEU A C 1
ATOM 507 O O . LEU A 1 74 ? -60.068 -19.920 -33.512 1.00 23.21 74 LEU A O 1
ATOM 512 N N . PHE A 1 75 ? -59.179 -21.961 -33.768 1.00 20.19 75 PHE A N 1
ATOM 513 C CA . PHE A 1 75 ? -59.148 -21.846 -35.220 1.00 22.70 75 PHE A CA 1
ATOM 514 C C . PHE A 1 75 ? -59.975 -22.981 -35.822 1.00 21.47 75 PHE A C 1
ATOM 515 O O . PHE A 1 75 ? -60.169 -24.028 -35.192 1.00 26.56 75 PHE A O 1
ATOM 523 N N . SER A 1 76 ? -60.387 -22.790 -37.064 1.00 25.82 76 SER A N 1
ATOM 524 C CA . SER A 1 76 ? -61.010 -23.883 -37.804 1.00 27.38 76 SER A CA 1
ATOM 525 C C . SER A 1 76 ? -60.170 -24.126 -39.046 1.00 23.66 76 SER A C 1
ATOM 526 O O . SER A 1 76 ? -59.356 -23.294 -39.426 1.00 26.96 76 SER A O 1
ATOM 529 N N . GLY A 1 77 ? -60.332 -25.302 -39.646 1.00 22.24 77 GLY A N 1
ATOM 530 C CA . GLY A 1 77 ? -59.614 -25.619 -40.859 1.00 20.21 77 GLY A CA 1
ATOM 531 C C . GLY A 1 77 ? -58.349 -26.401 -40.552 1.00 18.29 77 GLY A C 1
ATOM 532 O O . GLY A 1 77 ? -58.242 -27.086 -39.562 1.00 17.58 77 GLY A O 1
ATOM 533 N N . ALA A 1 78 ? -57.412 -26.304 -41.481 1.00 19.77 78 ALA A N 1
ATOM 534 C CA . ALA A 1 78 ? -56.159 -27.026 -41.457 1.00 18.97 78 ALA A CA 1
ATOM 535 C C . ALA A 1 78 ? -55.312 -26.604 -40.259 1.00 17.97 78 ALA A C 1
ATOM 536 O O . ALA A 1 78 ? -55.413 -25.464 -39.794 1.00 20.60 78 ALA A O 1
ATOM 538 N N . ARG A 1 79 ? -54.546 -27.560 -39.754 1.00 16.95 79 ARG A N 1
ATOM 539 C CA . ARG A 1 79 ? -53.657 -27.374 -38.619 1.00 18.34 79 ARG A CA 1
ATOM 540 C C . ARG A 1 79 ? -52.248 -27.706 -39.057 1.00 17.71 79 ARG A C 1
ATOM 541 O O . ARG A 1 79 ? -52.014 -28.486 -39.977 1.00 15.83 79 ARG A O 1
ATOM 549 N N . PRO A 1 80 ? -51.218 -27.138 -38.396 1.00 16.43 80 PRO A N 1
ATOM 550 C CA . PRO A 1 80 ? -49.850 -27.507 -38.705 1.00 15.64 80 PRO A CA 1
ATOM 551 C C . PRO A 1 80 ? -49.666 -29.007 -38.539 1.00 14.06 80 PRO A C 1
ATOM 552 O O . PRO A 1 80 ? -50.155 -29.616 -37.589 1.00 14.82 80 PRO A O 1
ATOM 556 N N . ALA A 1 81 ? -48.855 -29.564 -39.415 1.00 16.31 81 ALA A N 1
ATOM 557 C CA . ALA A 1 81 ? -48.687 -31.002 -39.553 1.00 17.79 81 ALA A CA 1
ATOM 558 C C . ALA A 1 81 ? -48.134 -31.687 -38.311 1.00 20.60 81 ALA A C 1
ATOM 559 O O . ALA A 1 81 ? -48.482 -32.842 -38.067 1.00 22.47 81 ALA A O 1
ATOM 561 N N . GLY A 1 82 ? -47.310 -30.992 -37.529 1.00 16.38 82 GLY A N 1
ATOM 562 C CA . GLY A 1 82 ? -46.634 -31.611 -36.403 1.00 19.08 82 GLY A CA 1
ATOM 563 C C . GLY A 1 82 ? -47.157 -31.152 -35.046 1.00 18.01 82 GLY A C 1
ATOM 564 O O . GLY A 1 82 ? -46.540 -31.456 -34.033 1.00 19.93 82 GLY A O 1
ATOM 565 N N . LEU A 1 83 ? -48.286 -30.446 -35.008 1.00 16.33 83 LEU A N 1
ATOM 566 C CA . LEU A 1 83 ? -48.775 -29.853 -33.767 1.00 16.86 83 LEU A CA 1
ATOM 567 C C . LEU A 1 83 ? -49.538 -30.895 -32.941 1.00 18.44 83 LEU A C 1
ATOM 568 O O . LEU A 1 83 ? -50.632 -31.309 -33.311 1.00 21.56 83 LEU A O 1
ATOM 573 N N . HIS A 1 84 ? -48.951 -31.293 -31.807 1.00 15.83 84 HIS A N 1
ATOM 574 C CA . HIS A 1 84 ? -49.531 -32.227 -30.874 1.00 15.81 84 HIS A CA 1
ATOM 575 C C . HIS A 1 84 ? -49.149 -31.753 -29.488 1.00 16.53 84 HIS A C 1
ATOM 576 O O . HIS A 1 84 ? -48.189 -30.983 -29.353 1.00 16.24 84 HIS A O 1
ATOM 583 N N . PRO A 1 85 ? -49.794 -32.271 -28.433 1.00 17.85 85 PRO A N 1
ATOM 584 C CA . PRO A 1 85 ? -49.367 -31.972 -27.078 1.00 18.19 85 PRO A CA 1
ATOM 585 C C . PRO A 1 85 ? -47.987 -32.549 -26.839 1.00 18.13 85 PRO A C 1
ATOM 586 O O . PRO A 1 85 ? -47.625 -33.616 -27.335 1.00 17.89 85 PRO A O 1
ATOM 590 N N . PHE A 1 86 ? -47.225 -31.929 -25.916 1.00 17.83 86 PHE A N 1
ATOM 591 C CA . PHE A 1 86 ? -45.953 -32.474 -25.501 1.00 17.31 86 PHE A CA 1
ATOM 592 C C . PHE A 1 86 ? -46.099 -33.913 -25.009 1.00 17.40 86 PHE A C 1
ATOM 593 O O . PHE A 1 86 ? -47.022 -34.197 -24.256 1.00 21.05 86 PHE A O 1
ATOM 601 N N . ARG A 1 87 ? -45.214 -34.775 -25.485 1.00 22.04 87 ARG A N 1
ATOM 602 C CA . ARG A 1 87 ? -45.210 -36.199 -25.169 1.00 25.59 87 ARG A CA 1
ATOM 603 C C . ARG A 1 87 ? -44.358 -36.476 -23.928 1.00 23.46 87 ARG A C 1
ATOM 604 O O . ARG A 1 87 ? -43.144 -36.326 -23.964 1.00 24.01 87 ARG A O 1
ATOM 612 N N . GLU A 1 88 ? -45.000 -36.857 -22.826 1.00 25.52 88 GLU A N 1
ATOM 613 C CA . GLU A 1 88 ? -44.306 -37.265 -21.617 1.00 27.10 88 GLU A CA 1
ATOM 614 C C . GLU A 1 88 ? -43.382 -38.433 -21.922 1.00 26.95 88 GLU A C 1
ATOM 615 O O . GLU A 1 88 ? -43.750 -39.340 -22.664 1.00 27.04 88 GLU A O 1
ATOM 621 N N . LEU A 1 89 ? -42.163 -38.369 -21.389 1.00 22.24 89 LEU A N 1
ATOM 622 C CA . LEU A 1 89 ? -41.178 -39.411 -21.516 1.00 21.86 89 LEU A CA 1
ATOM 623 C C . LEU A 1 89 ? -40.908 -39.966 -20.127 1.00 26.33 89 LEU A C 1
ATOM 624 O O . LEU A 1 89 ? -40.383 -39.296 -19.238 1.00 23.92 89 LEU A O 1
ATOM 629 N N . ASP A 1 90 ? -41.286 -41.227 -19.946 1.00 27.55 90 ASP A N 1
ATOM 630 C CA . ASP A 1 90 ? -41.071 -41.901 -18.676 1.00 30.70 90 ASP A CA 1
ATOM 631 C C . ASP A 1 90 ? -39.862 -42.801 -18.854 1.00 34.49 90 ASP A C 1
ATOM 632 O O . ASP A 1 90 ? -39.928 -43.823 -19.538 1.00 38.77 90 ASP A O 1
ATOM 637 N N . GLY A 1 91 ? -38.715 -42.327 -18.369 1.00 32.85 91 GLY A N 1
ATOM 638 C CA . GLY A 1 91 ? -37.493 -43.096 -18.465 1.00 33.21 91 GLY A CA 1
ATOM 639 C C . GLY A 1 91 ? -37.393 -44.000 -17.244 1.00 31.95 91 GLY A C 1
ATOM 640 O O . GLY A 1 91 ? -38.180 -43.837 -16.311 1.00 33.06 91 GLY A O 1
ATOM 641 N N . PRO A 1 92 ? -36.448 -44.963 -17.232 1.00 33.92 92 PRO A N 1
ATOM 642 C CA . PRO A 1 92 ? -36.254 -45.820 -16.062 1.00 38.75 92 PRO A CA 1
ATOM 643 C C . PRO A 1 92 ? -35.991 -44.964 -14.826 1.00 41.43 92 PRO A C 1
ATOM 644 O O . PRO A 1 92 ? -36.491 -45.270 -13.748 1.00 42.76 92 PRO A O 1
ATOM 648 N N . VAL A 1 93 ? -35.231 -43.865 -14.997 1.00 34.52 93 VAL A N 1
ATOM 649 C CA . VAL A 1 93 ? -34.788 -43.069 -13.857 1.00 28.58 93 VAL A CA 1
ATOM 650 C C . VAL A 1 93 ? -35.387 -41.661 -13.908 1.00 28.00 93 VAL A C 1
ATOM 651 O O . VAL A 1 93 ? -35.798 -41.148 -12.884 1.00 33.24 93 VAL A O 1
ATOM 655 N N . HIS A 1 94 ? -35.361 -40.998 -15.077 1.00 25.40 94 HIS A N 1
ATOM 656 C CA . HIS A 1 94 ? -35.776 -39.607 -15.152 1.00 21.41 94 HIS A CA 1
ATOM 657 C C . HIS A 1 94 ? -36.967 -39.481 -16.102 1.00 21.63 94 HIS A C 1
ATOM 658 O O . HIS A 1 94 ? -37.077 -40.251 -17.050 1.00 23.82 94 HIS A O 1
ATOM 665 N N . ARG A 1 95 ? -37.840 -38.528 -15.806 1.00 21.78 95 ARG A N 1
ATOM 666 C CA . ARG A 1 95 ? -39.063 -38.280 -16.557 1.00 24.95 95 ARG A CA 1
ATOM 667 C C . ARG A 1 95 ? -39.114 -36.852 -17.094 1.00 24.84 95 ARG A C 1
ATOM 668 O O . ARG A 1 95 ? -38.788 -35.908 -16.379 1.00 24.37 95 ARG A O 1
ATOM 676 N N . ALA A 1 96 ? -39.514 -36.723 -18.356 1.00 22.52 96 ALA A N 1
ATOM 677 C CA . ALA A 1 96 ? -39.876 -35.439 -18.935 1.00 21.14 96 ALA A CA 1
ATOM 678 C C . ALA A 1 96 ? -41.389 -35.269 -18.839 1.00 22.62 96 ALA A C 1
ATOM 679 O O . ALA A 1 96 ? -42.123 -35.868 -19.627 1.00 24.67 96 ALA A O 1
ATOM 681 N N . VAL A 1 97 ? -41.842 -34.460 -17.874 1.00 21.78 97 VAL A N 1
ATOM 682 C CA . VAL A 1 97 ? -43.254 -34.238 -17.602 1.00 23.82 97 VAL A CA 1
ATOM 683 C C . VAL A 1 97 ? -43.912 -33.332 -18.639 1.00 23.10 97 VAL A C 1
ATOM 684 O O . VAL A 1 97 ? -43.278 -32.491 -19.251 1.00 21.11 97 VAL A O 1
ATOM 688 N N . ALA A 1 98 ? -45.220 -33.534 -18.829 1.00 20.82 98 ALA A N 1
ATOM 689 C CA . ALA A 1 98 ? -46.054 -32.676 -19.635 1.00 20.51 98 ALA A CA 1
ATOM 690 C C . ALA A 1 98 ? -46.946 -31.845 -18.731 1.00 22.04 98 ALA A C 1
ATOM 691 O O . ALA A 1 98 ? -47.632 -32.374 -17.854 1.00 23.70 98 ALA A O 1
ATOM 693 N N . THR A 1 99 ? -46.929 -30.519 -18.898 1.00 17.93 99 THR A N 1
ATOM 694 C CA . THR A 1 99 ? -47.704 -29.637 -18.064 1.00 17.19 99 THR A CA 1
ATOM 695 C C . THR A 1 99 ? -48.535 -28.731 -18.951 1.00 17.30 99 THR A C 1
ATOM 696 O O . THR A 1 99 ? -48.222 -28.561 -20.127 1.00 18.34 99 THR A O 1
ATOM 700 N N . PRO A 1 100 ? -49.658 -28.208 -18.440 1.00 19.24 100 PRO A N 1
ATOM 701 C CA . PRO A 1 100 ? -50.616 -27.411 -19.201 1.00 20.16 100 PRO A CA 1
ATOM 702 C C . PRO A 1 100 ? -49.990 -26.121 -19.712 1.00 21.21 100 PRO A C 1
ATOM 703 O O . PRO A 1 100 ? -49.148 -25.535 -19.061 1.00 22.31 100 PRO A O 1
ATOM 707 N N . GLY A 1 101 ? -50.395 -25.721 -20.913 1.00 19.24 101 GLY A N 1
ATOM 708 C CA . GLY A 1 101 ? -50.000 -24.442 -21.474 1.00 17.48 101 GLY A CA 1
ATOM 709 C C . GLY A 1 101 ? -50.632 -24.280 -22.837 1.00 16.19 101 GLY A C 1
ATOM 710 O O . GLY A 1 101 ? -50.431 -25.131 -23.701 1.00 20.25 101 GLY A O 1
ATOM 711 N N . ASP A 1 102 ? -51.418 -23.226 -22.998 1.00 16.37 102 ASP A N 1
ATOM 712 C CA . ASP A 1 102 ? -52.121 -22.962 -24.227 1.00 16.19 102 ASP A CA 1
ATOM 713 C C . ASP A 1 102 ? -51.404 -21.899 -25.064 1.00 16.19 102 ASP A C 1
ATOM 714 O O . ASP A 1 102 ? -51.431 -21.959 -26.310 1.00 15.47 102 ASP A O 1
ATOM 719 N N . LEU A 1 103 ? -50.849 -20.888 -24.381 1.00 15.41 103 LEU A N 1
ATOM 720 C CA . LEU A 1 103 ? -50.192 -19.778 -25.072 1.00 14.60 103 LEU A CA 1
ATOM 721 C C . LEU A 1 103 ? -48.835 -19.547 -24.420 1.00 13.60 103 LEU A C 1
ATOM 722 O O . LEU A 1 103 ? -48.715 -19.642 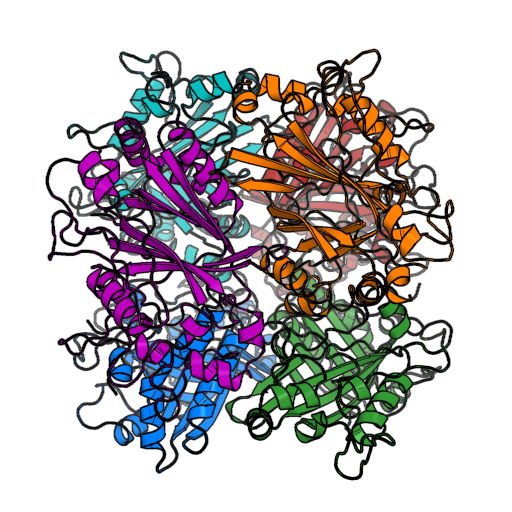-23.207 1.00 14.58 103 LEU A O 1
ATOM 727 N N . LEU A 1 104 ? -47.839 -19.331 -25.276 1.00 13.29 104 LEU A N 1
ATOM 728 C CA . LEU A 1 104 ? -46.490 -18.959 -24.884 1.00 13.69 104 LEU A CA 1
ATOM 729 C C . LEU A 1 104 ? -46.225 -17.551 -25.362 1.00 12.94 104 LEU A C 1
ATOM 730 O O . LEU A 1 104 ? -46.441 -17.249 -26.530 1.00 12.56 104 LEU A O 1
ATOM 735 N N . PHE A 1 105 ? -45.709 -16.680 -24.457 1.00 12.84 105 PHE A N 1
ATOM 736 C CA . PHE A 1 105 ? -45.126 -15.410 -24.882 1.00 13.31 105 PHE A CA 1
ATOM 737 C C . PHE A 1 105 ? -43.653 -15.454 -24.477 1.00 13.05 105 PHE A C 1
ATOM 738 O O . PHE A 1 105 ? -43.346 -15.618 -23.285 1.00 13.53 105 PHE A O 1
ATOM 746 N N . HIS A 1 106 ? -42.801 -15.473 -25.510 1.00 10.68 106 HIS A N 1
ATOM 747 C CA . HIS A 1 106 ? -41.364 -15.459 -25.329 1.00 12.20 106 HIS A CA 1
ATOM 748 C C . HIS A 1 106 ? -40.913 -14.028 -25.591 1.00 11.78 106 HIS A C 1
ATOM 749 O O . HIS A 1 106 ? -40.822 -13.628 -26.753 1.00 11.67 106 HIS A O 1
ATOM 756 N N . ILE A 1 107 ? -40.612 -13.281 -24.509 1.00 11.30 107 ILE A N 1
ATOM 757 C CA . ILE A 1 107 ? -40.342 -11.863 -24.588 1.00 11.93 107 ILE A CA 1
ATOM 758 C C . ILE A 1 107 ? -38.862 -11.642 -24.296 1.00 11.24 107 ILE A C 1
ATOM 759 O O . ILE A 1 107 ? -38.352 -12.129 -23.321 1.00 12.81 107 ILE A O 1
ATOM 764 N N . ARG A 1 108 ? -38.176 -10.941 -25.186 1.00 10.42 108 ARG A N 1
ATOM 765 C CA . ARG A 1 108 ? -36.762 -10.675 -25.016 1.00 11.90 108 ARG A CA 1
ATOM 766 C C . ARG A 1 108 ? -36.503 -9.173 -25.157 1.00 11.44 108 ARG A C 1
ATOM 767 O O . ARG A 1 108 ? -37.115 -8.513 -25.947 1.00 11.34 108 ARG A O 1
ATOM 775 N N . ALA A 1 109 ? -35.462 -8.712 -24.464 1.00 11.55 109 ALA A N 1
ATOM 776 C CA . ALA A 1 109 ? -34.954 -7.360 -24.721 1.00 11.64 109 ALA A CA 1
ATOM 777 C C . ALA A 1 109 ? -33.589 -7.253 -24.062 1.00 11.89 109 ALA A C 1
ATOM 778 O O . ALA A 1 109 ? -33.152 -8.133 -23.338 1.00 11.57 109 ALA A O 1
ATOM 780 N N . SER A 1 110 ? -32.956 -6.082 -24.224 1.00 12.79 110 SER A N 1
ATOM 781 C CA . SER A 1 110 ? -31.671 -5.842 -23.581 1.00 12.40 110 SER A CA 1
ATOM 782 C C . SER A 1 110 ? -31.839 -5.422 -22.128 1.00 14.02 110 SER A C 1
ATOM 783 O O . SER A 1 110 ? -30.846 -5.317 -21.392 1.00 16.66 110 SER A O 1
ATOM 786 N N . ARG A 1 111 ? -33.065 -5.115 -21.714 1.00 13.27 111 ARG A N 1
ATOM 787 C CA . ARG A 1 111 ? -33.374 -4.650 -20.381 1.00 15.16 111 ARG A CA 1
ATOM 788 C C . ARG A 1 111 ? -34.689 -5.276 -19.943 1.00 15.91 111 ARG A C 1
ATOM 789 O O . ARG A 1 111 ? -35.632 -5.379 -20.718 1.00 15.93 111 ARG A O 1
ATOM 797 N N . LEU A 1 112 ? -34.768 -5.646 -18.665 1.00 13.81 112 LEU A N 1
ATOM 798 C CA . LEU A 1 112 ? -35.969 -6.282 -18.159 1.00 14.18 112 LEU A CA 1
ATOM 799 C C . LEU A 1 112 ? -37.173 -5.351 -18.208 1.00 14.06 112 LEU A C 1
ATOM 800 O O . LEU A 1 112 ? -38.297 -5.822 -18.372 1.00 13.15 112 LEU A O 1
ATOM 805 N N . ASP A 1 113 ? -36.992 -4.021 -17.978 1.00 12.42 113 ASP A N 1
ATOM 806 C CA . ASP A 1 113 ? -38.146 -3.155 -17.905 1.00 13.16 113 ASP A CA 1
ATOM 807 C C . ASP A 1 113 ? -38.988 -3.257 -19.179 1.00 12.85 113 ASP A C 1
ATOM 808 O O . ASP A 1 113 ? -40.217 -3.221 -19.080 1.00 14.48 113 ASP A O 1
ATOM 813 N N . LEU A 1 114 ? -38.354 -3.315 -20.360 1.00 12.28 114 LEU A N 1
ATOM 814 C CA . LEU A 1 114 ? -39.074 -3.409 -21.622 1.00 13.08 114 LEU A CA 1
ATOM 815 C C . LEU A 1 114 ? -39.907 -4.691 -21.693 1.00 13.49 114 LEU A C 1
ATOM 816 O O . LEU A 1 114 ? -41.025 -4.661 -22.192 1.00 14.25 114 LEU A O 1
ATOM 821 N N . CYS A 1 115 ? -39.314 -5.782 -21.237 1.00 12.95 115 CYS A N 1
ATOM 822 C CA . CYS A 1 115 ? -40.005 -7.068 -21.232 1.00 12.90 115 CYS A CA 1
ATOM 823 C C . CYS A 1 115 ? -41.219 -6.983 -20.328 1.00 13.83 115 CYS A C 1
ATOM 824 O O . CYS A 1 115 ? -42.321 -7.435 -20.693 1.00 14.23 115 CYS A O 1
ATOM 827 N N . PHE A 1 116 ? -41.015 -6.430 -19.114 1.00 11.96 116 PHE A N 1
ATOM 828 C CA . PHE A 1 116 ? -42.094 -6.318 -18.142 1.00 12.65 116 PHE A CA 1
ATOM 829 C C . PHE A 1 116 ? -43.200 -5.402 -18.647 1.00 12.41 116 PHE A C 1
ATOM 830 O O . PHE A 1 116 ? -44.379 -5.729 -18.440 1.00 14.36 116 PHE A O 1
ATOM 838 N N . ALA A 1 117 ? -42.853 -4.281 -19.298 1.00 12.69 117 ALA A N 1
ATOM 839 C CA . ALA A 1 117 ? -43.858 -3.362 -19.780 1.00 13.05 117 ALA A CA 1
ATOM 840 C C . ALA A 1 117 ? -44.727 -4.051 -20.832 1.00 14.32 117 ALA A C 1
ATOM 841 O O . ALA A 1 117 ? -45.966 -3.984 -20.794 1.00 14.84 117 ALA A O 1
ATOM 843 N N . LEU A 1 118 ? -44.071 -4.787 -21.727 1.00 13.88 118 LEU A N 1
ATOM 844 C CA . LEU A 1 118 ? -44.852 -5.495 -22.744 1.00 12.62 118 LEU A CA 1
ATOM 845 C C . LEU A 1 118 ? -45.712 -6.586 -22.119 1.00 13.16 118 LEU A C 1
ATOM 846 O O . LEU A 1 118 ? -46.890 -6.693 -22.496 1.00 15.45 118 LEU A O 1
ATOM 851 N N . ALA A 1 119 ? -45.165 -7.375 -21.197 1.00 14.19 119 ALA A N 1
ATOM 852 C CA . ALA A 1 119 ? -45.924 -8.436 -20.547 1.00 15.27 119 ALA A CA 1
ATOM 853 C C . ALA A 1 119 ? -47.132 -7.862 -19.809 1.00 17.29 119 ALA A C 1
ATOM 854 O O . ALA A 1 119 ? -48.212 -8.461 -19.850 1.00 17.86 119 ALA A O 1
ATOM 856 N N . THR A 1 120 ? -46.979 -6.667 -19.192 1.00 15.21 120 THR A N 1
ATOM 857 C CA . THR A 1 120 ? -48.074 -5.998 -18.502 1.00 16.82 120 THR A CA 1
ATOM 858 C C . THR A 1 120 ? -49.191 -5.687 -19.475 1.00 17.39 120 THR A C 1
ATOM 859 O O . THR A 1 120 ? -50.374 -5.903 -19.138 1.00 16.80 120 THR A O 1
ATOM 863 N N . GLU A 1 121 ? -48.819 -5.184 -20.659 1.00 16.12 121 GLU A N 1
ATOM 864 C CA . GLU A 1 121 ? -49.786 -4.793 -21.666 1.00 17.31 121 GLU A CA 1
ATOM 865 C C . GLU A 1 121 ? -50.556 -6.031 -22.152 1.00 18.39 121 GLU A C 1
ATOM 866 O O . GLU A 1 121 ? -51.789 -5.958 -22.292 1.00 19.75 121 GLU A O 1
ATOM 872 N N . ILE A 1 122 ? -49.829 -7.119 -22.400 1.00 16.92 122 ILE A N 1
ATOM 873 C CA . ILE A 1 122 ? -50.437 -8.345 -22.912 1.00 17.87 122 ILE A CA 1
ATOM 874 C C . ILE A 1 122 ? -51.388 -8.907 -21.870 1.00 19.52 122 ILE A C 1
ATOM 875 O O . ILE A 1 122 ? -52.562 -9.218 -22.157 1.00 18.46 122 ILE A O 1
ATOM 880 N N . MET A 1 123 ? -50.914 -8.985 -20.643 1.00 18.98 123 MET A N 1
ATOM 881 C CA . MET A 1 123 ? -51.718 -9.610 -19.605 1.00 20.65 123 MET A CA 1
ATOM 882 C C . MET A 1 123 ? -52.898 -8.733 -19.234 1.00 22.23 123 MET A C 1
ATOM 883 O O . MET A 1 123 ? -53.947 -9.288 -18.921 1.00 23.24 123 MET A O 1
ATOM 888 N N . GLY A 1 124 ? -52.770 -7.402 -19.361 1.00 20.23 124 GLY A N 1
ATOM 889 C CA . GLY A 1 124 ? -53.872 -6.481 -19.170 1.00 21.98 124 GLY A CA 1
ATOM 890 C C . GLY A 1 124 ? -55.042 -6.764 -20.105 1.00 23.00 124 GLY A C 1
ATOM 891 O O . GLY A 1 124 ? -56.179 -6.628 -19.679 1.00 25.86 124 GLY A O 1
ATOM 892 N N . ARG A 1 125 ? -54.736 -7.148 -21.361 1.00 21.76 125 ARG A N 1
ATOM 893 C CA . ARG A 1 125 ? -55.729 -7.427 -22.395 1.00 21.88 125 ARG A CA 1
ATOM 894 C C . ARG A 1 125 ? -56.372 -8.794 -22.156 1.00 23.73 125 ARG A C 1
ATOM 895 O O . ARG A 1 125 ? -57.515 -9.020 -22.560 1.00 25.60 125 ARG A O 1
ATOM 903 N N . LEU A 1 126 ? -55.671 -9.679 -21.465 1.00 19.17 126 LEU A N 1
ATOM 904 C CA . LEU A 1 126 ? -56.121 -11.043 -21.257 1.00 20.56 126 LEU A CA 1
ATOM 905 C C . LEU A 1 126 ? -56.745 -11.299 -19.891 1.00 24.07 126 LEU A C 1
ATOM 906 O O . LEU A 1 126 ? -57.159 -12.423 -19.615 1.00 21.97 126 LEU A O 1
ATOM 911 N N . ARG A 1 127 ? -56.791 -10.301 -19.009 1.00 30.84 127 ARG A N 1
ATOM 912 C CA . ARG A 1 127 ? -57.292 -10.533 -17.661 1.00 34.66 127 ARG A CA 1
ATOM 913 C C . ARG A 1 127 ? -58.713 -11.092 -17.731 1.00 26.88 127 ARG A C 1
ATOM 914 O O . ARG A 1 127 ? -59.522 -10.596 -18.497 1.00 29.83 127 ARG A O 1
ATOM 922 N N . GLY A 1 128 ? -58.969 -12.155 -16.978 1.00 32.15 128 GLY A N 1
ATOM 923 C CA . GLY A 1 128 ? -60.285 -12.778 -16.962 1.00 31.01 128 GLY A CA 1
ATOM 924 C C . GLY A 1 128 ? -60.498 -13.765 -18.110 1.00 31.88 128 GLY A C 1
ATOM 925 O O . GLY A 1 128 ? -61.533 -14.412 -18.146 1.00 32.17 128 GLY A O 1
ATOM 926 N N . ALA A 1 129 ? -59.546 -13.905 -19.044 1.00 23.72 129 ALA A N 1
ATOM 927 C CA . ALA A 1 129 ? -59.687 -14.874 -20.130 1.00 22.25 129 ALA A CA 1
ATOM 928 C C . ALA A 1 129 ? -58.687 -16.016 -20.033 1.00 22.01 129 ALA A C 1
ATOM 929 O O . ALA A 1 129 ? -58.846 -17.021 -20.723 1.00 21.36 129 ALA A O 1
ATOM 931 N N . VAL A 1 130 ? -57.643 -15.848 -19.211 1.00 20.38 130 VAL A N 1
ATOM 932 C CA . VAL A 1 130 ? -56.564 -16.796 -19.124 1.00 19.19 130 VAL A CA 1
ATOM 933 C C . VAL A 1 130 ? -56.211 -16.957 -17.666 1.00 19.85 130 VAL A C 1
ATOM 934 O O . VAL A 1 130 ? -56.461 -16.054 -16.864 1.00 22.77 130 VAL A O 1
ATOM 938 N N . THR A 1 131 ? -55.558 -18.056 -17.384 1.00 18.79 131 THR A N 1
ATOM 939 C CA . THR A 1 131 ? -55.024 -18.381 -16.082 1.00 21.51 131 THR A CA 1
ATOM 940 C C . THR A 1 131 ? -53.516 -18.579 -16.249 1.00 21.58 131 THR A C 1
ATOM 941 O O . THR A 1 131 ? -53.044 -19.372 -17.054 1.00 19.28 131 THR A O 1
ATOM 945 N N . PRO A 1 132 ? -52.666 -17.868 -15.488 1.00 23.81 132 PRO A N 1
ATOM 946 C CA . PRO A 1 132 ? -51.224 -18.031 -15.665 1.00 21.15 132 PRO A CA 1
ATOM 947 C C . PRO A 1 132 ? -50.787 -19.395 -15.201 1.00 19.46 132 PRO A C 1
ATOM 948 O O . PRO A 1 132 ? -51.316 -19.908 -14.209 1.00 25.98 132 PRO A O 1
ATOM 952 N N . GLN A 1 133 ? -49.870 -20.031 -15.919 1.00 17.87 133 GLN A N 1
ATOM 953 C CA . GLN A 1 133 ? -49.280 -21.298 -15.524 1.00 17.76 133 GLN A CA 1
ATOM 954 C C . GLN A 1 133 ? -47.823 -21.146 -15.116 1.00 19.53 133 GLN A C 1
ATOM 955 O O . GLN A 1 133 ? -47.368 -21.794 -14.196 1.00 20.97 133 GLN A O 1
ATOM 961 N N . ASP A 1 134 ? -47.028 -20.359 -15.864 1.00 18.59 134 ASP A N 1
ATOM 962 C CA . ASP A 1 134 ? -45.637 -20.260 -15.489 1.00 17.41 134 ASP A CA 1
ATOM 963 C C . ASP A 1 134 ? -45.196 -18.854 -15.891 1.00 15.43 134 ASP A C 1
ATOM 964 O O . ASP A 1 134 ? -45.682 -18.330 -16.868 1.00 16.19 134 ASP A O 1
ATOM 969 N N . GLU A 1 135 ? -44.304 -18.249 -15.091 1.00 16.47 135 GLU A N 1
ATOM 970 C CA . GLU A 1 135 ? -43.674 -17.001 -15.442 1.00 16.31 135 GLU A CA 1
ATOM 971 C C . GLU A 1 135 ? -42.246 -17.084 -14.929 1.00 16.43 135 GLU A C 1
ATOM 972 O O . GLU A 1 135 ? -42.016 -17.344 -13.756 1.00 17.19 135 GLU A O 1
ATOM 978 N N . VAL A 1 136 ? -41.285 -16.880 -15.825 1.00 13.68 136 VAL A N 1
ATOM 979 C CA . VAL A 1 136 ? -39.892 -16.901 -15.478 1.00 14.37 136 VAL A CA 1
ATOM 980 C C . VAL A 1 136 ? -39.237 -15.637 -16.026 1.00 13.21 136 VAL A C 1
ATOM 981 O O . VAL A 1 136 ? -39.489 -15.233 -17.164 1.00 12.81 136 VAL A O 1
ATOM 985 N N . HIS A 1 137 ? -38.397 -15.038 -15.177 1.00 12.89 137 HIS A N 1
ATOM 986 C CA . HIS A 1 137 ? -37.654 -13.854 -15.579 1.00 13.37 137 HIS A CA 1
ATOM 987 C C . HIS A 1 137 ? -36.199 -14.271 -15.717 1.00 14.16 137 HIS A C 1
ATOM 988 O O . HIS A 1 137 ? -35.534 -14.584 -14.731 1.00 16.06 137 HIS A O 1
ATOM 995 N N . GLY A 1 138 ? -35.712 -14.358 -16.951 1.00 12.35 138 GLY A N 1
ATOM 996 C CA . GLY A 1 138 ? -34.370 -14.838 -17.206 1.00 12.70 138 GLY A CA 1
ATOM 997 C C . GLY A 1 138 ? -33.363 -13.687 -17.263 1.00 12.00 138 GLY A C 1
ATOM 998 O O . GLY A 1 138 ? -33.727 -12.579 -17.608 1.00 14.41 138 GLY A O 1
ATOM 999 N N . PHE A 1 139 ? -32.143 -14.028 -16.923 1.00 12.05 139 PHE A N 1
ATOM 1000 C CA . PHE A 1 139 ? -31.072 -13.043 -16.884 1.00 13.42 139 PHE A CA 1
ATOM 1001 C C . PHE A 1 139 ? -29.764 -13.661 -17.343 1.00 13.35 139 PHE A C 1
ATOM 1002 O O . PHE A 1 139 ? -29.444 -14.793 -17.042 1.00 14.90 139 PHE A O 1
ATOM 1010 N N . LYS A 1 140 ? -28.983 -12.878 -18.085 1.00 13.13 140 LYS A N 1
ATOM 1011 C CA . LYS A 1 140 ? -27.672 -13.286 -18.551 1.00 12.46 140 LYS A CA 1
ATOM 1012 C C . LYS A 1 140 ? -26.755 -13.507 -17.346 1.00 13.05 140 LYS A C 1
ATOM 1013 O O . LYS A 1 140 ? -26.855 -12.760 -16.390 1.00 14.54 140 LYS A O 1
ATOM 1019 N N . TYR A 1 141 ? -25.925 -14.537 -17.398 1.00 11.92 141 TYR A N 1
ATOM 1020 C CA . TYR A 1 141 ? -25.077 -14.936 -16.288 1.00 12.90 141 TYR A CA 1
ATOM 1021 C C . TYR A 1 141 ? -23.646 -14.963 -16.768 1.00 13.41 141 TYR A C 1
ATOM 1022 O O . TYR A 1 141 ? -23.211 -15.873 -17.463 1.00 13.04 141 TYR A O 1
ATOM 1031 N N . PHE A 1 142 ? -22.908 -13.895 -16.431 1.00 12.63 142 PHE A N 1
ATOM 1032 C CA . PHE A 1 142 ? -21.523 -13.725 -16.845 1.00 12.77 142 PHE A CA 1
ATOM 1033 C C . PHE A 1 142 ? -21.441 -13.843 -18.372 1.00 12.30 142 PHE A C 1
ATOM 1034 O O . PHE A 1 142 ? -22.280 -13.265 -19.070 1.00 13.01 142 PHE A O 1
ATOM 1042 N N . ASP A 1 143 ? -20.444 -14.589 -18.845 1.00 12.50 143 ASP A N 1
ATOM 1043 C CA . ASP A 1 143 ? -20.113 -14.691 -20.269 1.00 12.70 143 ASP A CA 1
ATOM 1044 C C . ASP A 1 143 ? -20.937 -15.793 -20.948 1.00 13.36 143 ASP A C 1
ATOM 1045 O O . ASP A 1 143 ? -20.371 -16.786 -21.372 1.00 12.76 143 ASP A O 1
ATOM 1050 N N . GLU A 1 144 ? -22.253 -15.582 -21.000 1.00 13.53 144 GLU A N 1
ATOM 1051 C CA . GLU A 1 144 ? -23.243 -16.484 -21.577 1.00 13.85 144 GLU A CA 1
ATOM 1052 C C . GLU A 1 144 ? -23.219 -17.862 -20.920 1.00 14.13 144 GLU A C 1
ATOM 1053 O O . GLU A 1 144 ? -23.415 -18.901 -21.573 1.00 14.46 144 GLU A O 1
ATOM 1059 N N . ARG A 1 145 ? -23.074 -17.881 -19.600 1.00 12.57 145 ARG A N 1
ATOM 1060 C CA . ARG A 1 145 ? -23.065 -19.105 -18.839 1.00 13.14 145 ARG A CA 1
ATOM 1061 C C . ARG A 1 145 ? -24.471 -19.491 -18.398 1.00 11.84 145 ARG A C 1
ATOM 1062 O O . ARG A 1 145 ? -25.411 -18.694 -18.325 1.00 13.41 145 ARG A O 1
ATOM 1070 N N . ASP A 1 146 ? -24.587 -20.781 -18.074 1.00 14.09 146 ASP A N 1
ATOM 1071 C CA . ASP A 1 146 ? -25.771 -21.286 -17.421 1.00 13.15 146 ASP A CA 1
ATOM 1072 C C . ASP A 1 146 ? -25.440 -21.537 -15.947 1.00 14.16 146 ASP A C 1
ATOM 1073 O O . ASP A 1 146 ? -24.340 -21.324 -15.463 1.00 15.55 146 ASP A O 1
ATOM 1078 N N . MET A 1 147 ? -26.431 -22.004 -15.204 1.00 14.89 147 MET A N 1
ATOM 1079 C CA . MET A 1 147 ? -26.248 -22.211 -13.773 1.00 16.32 147 MET A CA 1
ATOM 1080 C C . MET A 1 147 ? -25.321 -23.368 -13.414 1.00 18.03 147 MET A C 1
ATOM 1081 O O . MET A 1 147 ? -24.890 -23.471 -12.254 1.00 20.68 147 MET A O 1
ATOM 1086 N N . LEU A 1 148 ? -24.959 -24.211 -14.376 1.00 16.55 148 LEU A N 1
ATOM 1087 C CA . LEU A 1 148 ? -23.961 -25.231 -14.188 1.00 17.18 148 LEU A CA 1
ATOM 1088 C C . LEU A 1 148 ? -22.558 -24.664 -14.406 1.00 16.27 148 LEU A C 1
ATOM 1089 O O . LEU A 1 148 ? -21.565 -25.363 -14.207 1.00 17.63 148 LEU A O 1
ATOM 1094 N N . GLY A 1 149 ? -22.479 -23.405 -14.862 1.00 15.31 149 GLY A N 1
ATOM 1095 C CA . GLY A 1 149 ? -21.190 -22.754 -15.021 1.00 15.40 149 GLY A CA 1
ATOM 1096 C C . GLY A 1 149 ? -20.536 -22.890 -16.391 1.00 15.68 149 GLY A C 1
ATOM 1097 O O . GLY A 1 149 ? -19.351 -22.591 -16.562 1.00 14.72 149 GLY A O 1
ATOM 1098 N N . PHE A 1 150 ? -21.271 -23.446 -17.361 1.00 13.79 150 PHE A N 1
ATOM 1099 C CA . PHE A 1 150 ? -20.777 -23.649 -18.713 1.00 13.89 150 PHE A CA 1
ATOM 1100 C C . PHE A 1 150 ? -21.397 -22.616 -19.639 1.00 13.17 150 PHE A C 1
ATOM 1101 O O . PHE A 1 150 ? -22.537 -22.184 -19.453 1.00 14.03 150 PHE A O 1
ATOM 1109 N N . VAL A 1 151 ? -20.617 -22.268 -20.666 1.00 13.38 151 VAL A N 1
ATOM 1110 C CA . VAL A 1 151 ? -21.143 -21.404 -21.717 1.00 13.72 151 VAL A CA 1
ATOM 1111 C C . VAL A 1 151 ? -22.211 -22.203 -22.467 1.00 13.99 151 VAL A C 1
ATOM 1112 O O . VAL A 1 151 ? -22.020 -23.402 -22.750 1.00 14.00 151 VAL A O 1
ATOM 1116 N N . ASP A 1 152 ? -23.328 -21.550 -22.770 1.00 13.33 152 ASP A N 1
ATOM 1117 C CA . ASP A 1 152 ? -24.526 -22.281 -23.175 1.00 14.33 152 ASP A CA 1
ATOM 1118 C C . ASP A 1 152 ? -25.139 -21.572 -24.374 1.00 13.48 152 ASP A C 1
ATOM 1119 O O . ASP A 1 152 ? -25.582 -20.418 -24.248 1.00 15.26 152 ASP A O 1
ATOM 1124 N N . GLY A 1 153 ? -25.057 -22.227 -25.548 1.00 13.67 153 GLY A N 1
ATOM 1125 C CA . GLY A 1 153 ? -25.607 -21.683 -26.779 1.00 14.21 153 GLY A CA 1
ATOM 1126 C C . GLY A 1 153 ? -24.617 -21.735 -27.939 1.00 14.17 153 GLY A C 1
ATOM 1127 O O . GLY A 1 153 ? -24.995 -21.509 -29.079 1.00 15.26 153 GLY A O 1
ATOM 1128 N N . THR A 1 154 ? -23.380 -22.127 -27.666 1.00 13.01 154 THR A N 1
ATOM 1129 C CA . THR A 1 154 ? -22.274 -22.062 -28.606 1.00 12.71 154 THR A CA 1
ATOM 1130 C C . THR A 1 154 ? -22.589 -22.657 -29.972 1.00 14.62 154 THR A C 1
ATOM 1131 O O . THR A 1 154 ? -22.316 -21.991 -30.971 1.00 15.71 154 THR A O 1
ATOM 1135 N N . GLU A 1 155 ? -23.122 -23.882 -30.003 1.00 13.62 155 GLU A N 1
ATOM 1136 C CA . GLU A 1 155 ? -23.319 -24.585 -31.256 1.00 15.82 155 GLU A CA 1
ATOM 1137 C C . GLU A 1 155 ? -24.661 -24.309 -31.903 1.00 16.77 155 GLU A C 1
ATOM 1138 O O . GLU A 1 155 ? -25.016 -25.019 -32.874 1.00 19.08 155 GLU A O 1
ATOM 1144 N N . ASN A 1 156 ? -25.363 -23.275 -31.479 1.00 15.74 156 ASN A N 1
ATOM 1145 C CA . ASN A 1 156 ? -26.565 -22.854 -32.199 1.00 14.87 156 ASN A CA 1
ATOM 1146 C C . ASN A 1 156 ? -26.241 -22.594 -33.658 1.00 16.29 156 ASN A C 1
ATOM 1147 O O . ASN A 1 156 ? -25.273 -21.918 -34.010 1.00 17.32 156 ASN A O 1
ATOM 1152 N N . PRO A 1 157 ? -27.132 -22.987 -34.578 1.00 15.21 157 PRO A N 1
ATOM 1153 C CA . PRO A 1 157 ? -26.916 -22.611 -35.967 1.00 16.46 157 PRO A CA 1
ATOM 1154 C C . PRO A 1 157 ? -27.083 -21.115 -36.199 1.00 16.41 157 PRO A C 1
ATOM 1155 O O . PRO A 1 157 ? -27.834 -20.453 -35.487 1.00 17.84 157 PRO A O 1
ATOM 1159 N N . THR A 1 158 ? -26.447 -20.603 -37.271 1.00 19.46 158 THR A N 1
ATOM 1160 C CA . THR A 1 158 ? -26.579 -19.202 -37.647 1.00 19.86 158 THR A CA 1
ATOM 1161 C C . THR A 1 158 ? -26.906 -19.090 -39.141 1.00 21.78 158 THR A C 1
ATOM 1162 O O . THR A 1 158 ? -26.753 -20.064 -39.899 1.00 21.99 158 THR A O 1
ATOM 1166 N N . GLY A 1 159 ? -27.343 -17.890 -39.535 1.00 23.79 159 GLY A N 1
ATOM 1167 C CA . GLY A 1 159 ? -27.487 -17.563 -40.953 1.00 26.36 159 GLY A CA 1
ATOM 1168 C C . GLY A 1 159 ? -28.454 -18.520 -41.644 1.00 25.41 159 GLY A C 1
ATOM 1169 O O . GLY A 1 159 ? -29.507 -18.850 -41.092 1.00 23.63 159 GLY A O 1
ATOM 1170 N N . ALA A 1 160 ? -28.086 -18.993 -42.841 1.00 26.19 160 ALA A N 1
ATOM 1171 C CA . ALA A 1 160 ? -28.961 -19.846 -43.628 1.00 28.28 160 ALA A CA 1
ATOM 1172 C C . ALA A 1 160 ? -29.172 -21.182 -42.938 1.00 26.02 160 ALA A C 1
ATOM 1173 O O . ALA A 1 160 ? -30.233 -21.778 -43.065 1.00 25.67 160 ALA A O 1
ATOM 1175 N N . ALA A 1 161 ? -28.173 -21.681 -42.203 1.00 23.28 161 ALA A N 1
ATOM 1176 C CA . ALA A 1 161 ? -28.346 -22.953 -41.527 1.00 22.19 161 ALA A CA 1
ATOM 1177 C C . ALA A 1 161 ? -29.460 -22.851 -40.474 1.00 20.63 161 ALA A C 1
ATOM 1178 O O . ALA A 1 161 ? -30.239 -23.781 -40.288 1.00 21.71 161 ALA A O 1
ATOM 1180 N N . ALA A 1 162 ? -29.556 -21.707 -39.807 1.00 19.55 162 ALA A N 1
ATOM 1181 C CA . ALA A 1 162 ? -30.599 -21.516 -38.804 1.00 19.62 162 ALA A CA 1
ATOM 1182 C C . ALA A 1 162 ? -31.961 -21.450 -39.500 1.00 20.16 162 ALA A C 1
ATOM 1183 O O . ALA A 1 162 ? -32.954 -21.986 -38.987 1.00 18.14 162 ALA A O 1
ATOM 1185 N N . ARG A 1 163 ? -32.038 -20.749 -40.649 1.00 18.39 163 ARG A N 1
ATOM 1186 C CA . ARG A 1 163 ? -33.312 -20.632 -41.358 1.00 19.84 163 ARG A CA 1
ATOM 1187 C C . ARG A 1 163 ? -33.823 -22.018 -41.725 1.00 19.41 163 ARG A C 1
ATOM 1188 O O . ARG A 1 163 ? -35.004 -22.343 -41.536 1.00 20.16 163 ARG A O 1
ATOM 1196 N N . ARG A 1 164 ? -32.911 -22.850 -42.226 1.00 19.37 164 ARG A N 1
ATOM 1197 C CA . ARG A 1 164 ? -33.239 -24.184 -42.668 1.00 22.46 164 ARG A CA 1
ATOM 1198 C C . ARG A 1 164 ? -33.633 -25.077 -41.507 1.00 20.93 164 ARG A C 1
ATOM 1199 O O . ARG A 1 164 ? -34.524 -25.895 -41.697 1.00 23.60 164 ARG A O 1
ATOM 1207 N N . ALA A 1 165 ? -33.036 -24.873 -40.322 1.00 16.56 165 ALA A N 1
ATOM 1208 C CA . ALA A 1 165 ? -33.316 -25.710 -39.168 1.00 17.38 165 ALA A CA 1
ATOM 1209 C C . ALA A 1 165 ? -34.637 -25.307 -38.502 1.00 16.11 165 ALA A C 1
ATOM 1210 O O . ALA A 1 165 ? -35.263 -26.120 -37.812 1.00 17.30 165 ALA A O 1
ATOM 1212 N N . VAL A 1 166 ? -35.016 -24.037 -38.578 1.00 16.40 166 VAL A N 1
ATOM 1213 C CA . VAL A 1 166 ? -36.036 -23.519 -37.701 1.00 15.67 166 VAL A CA 1
ATOM 1214 C C . VAL A 1 166 ? -37.381 -23.302 -38.396 1.00 15.08 166 VAL A C 1
ATOM 1215 O O . VAL A 1 166 ? -38.437 -23.448 -37.757 1.00 15.27 166 VAL A O 1
ATOM 1219 N N . LEU A 1 167 ? -37.378 -22.883 -39.653 1.00 15.89 167 LEU A N 1
ATOM 1220 C CA . LEU A 1 167 ? -38.613 -22.410 -40.272 1.00 14.72 167 LEU A CA 1
ATOM 1221 C C . LEU A 1 167 ? -39.282 -23.526 -41.070 1.00 16.98 167 LEU A C 1
ATOM 1222 O O . LEU A 1 167 ? -38.632 -24.216 -41.834 1.00 17.06 167 LEU A O 1
ATOM 1227 N N . VAL A 1 168 ? -40.595 -23.646 -40.879 1.00 16.77 168 VAL A N 1
ATOM 1228 C CA . VAL A 1 168 ? -41.430 -24.477 -41.739 1.00 16.18 168 VAL A CA 1
ATOM 1229 C C . VAL A 1 168 ? -41.331 -23.954 -43.174 1.00 15.65 168 VAL A C 1
ATOM 1230 O O . VAL A 1 168 ? -41.441 -22.760 -43.441 1.00 17.10 168 VAL A O 1
ATOM 1234 N N . GLY A 1 169 ? -41.164 -24.908 -44.088 1.00 18.42 169 GLY A N 1
ATOM 1235 C CA . GLY A 1 169 ? -41.113 -24.623 -45.507 1.00 19.35 169 GLY A CA 1
ATOM 1236 C C . GLY A 1 169 ? -42.132 -25.454 -46.274 1.00 20.08 169 GLY A C 1
ATOM 1237 O O . GLY A 1 169 ? -43.269 -25.577 -45.855 1.00 18.92 169 GLY A O 1
ATOM 1238 N N . ALA A 1 170 ? -41.676 -25.942 -47.423 1.00 20.36 170 ALA A N 1
ATOM 1239 C CA . ALA A 1 170 ? -42.531 -26.620 -48.406 1.00 21.70 170 ALA A CA 1
ATOM 1240 C C . ALA A 1 170 ? -43.105 -27.941 -47.917 1.00 19.65 170 ALA A C 1
ATOM 1241 O O . ALA A 1 170 ? -44.041 -28.437 -48.556 1.00 23.16 170 ALA A O 1
ATOM 1243 N N . GLU A 1 171 ? -42.585 -28.534 -46.835 1.00 17.47 171 GLU A N 1
ATOM 1244 C CA . GLU A 1 171 ? -43.116 -29.756 -46.255 1.00 18.80 171 GLU A CA 1
ATOM 1245 C C . GLU A 1 171 ? -44.496 -29.534 -45.633 1.00 18.21 171 GLU A C 1
ATOM 1246 O O . GLU A 1 171 ? -45.202 -30.495 -45.329 1.00 19.72 171 GLU A O 1
ATOM 1252 N N . ASP A 1 172 ? -44.873 -28.276 -45.388 1.00 15.93 172 ASP A N 1
ATOM 1253 C CA . ASP A 1 172 ? -46.164 -27.976 -44.826 1.00 16.36 172 ASP A CA 1
ATOM 1254 C C . ASP A 1 172 ? -46.535 -26.581 -45.272 1.00 18.47 172 ASP A C 1
ATOM 1255 O O . ASP A 1 172 ? -46.537 -25.629 -44.489 1.00 17.28 172 ASP A O 1
ATOM 1260 N N . PRO A 1 173 ? -46.809 -26.392 -46.579 1.00 18.47 173 PRO A N 1
ATOM 1261 C CA . PRO A 1 173 ? -46.815 -25.046 -47.143 1.00 18.20 173 PRO A CA 1
ATOM 1262 C C . PRO A 1 173 ? -47.832 -24.036 -46.632 1.00 17.32 173 PRO A C 1
ATOM 1263 O O . PRO A 1 173 ? -47.539 -22.851 -46.642 1.00 21.78 173 PRO A O 1
ATOM 1267 N N . ALA A 1 174 ? -48.971 -24.478 -46.106 1.00 17.01 174 ALA A N 1
ATOM 1268 C CA . ALA A 1 174 ? -49.951 -23.583 -45.543 1.00 18.02 174 ALA A CA 1
ATOM 1269 C C . ALA A 1 174 ? -49.394 -22.905 -44.285 1.00 18.42 174 ALA A C 1
ATOM 1270 O O . ALA A 1 174 ? -49.938 -21.878 -43.885 1.00 21.64 174 ALA A O 1
ATOM 1272 N N . PHE A 1 175 ? -48.381 -23.514 -43.660 1.00 16.11 175 PHE A N 1
ATOM 1273 C CA . PHE A 1 175 ? -47.867 -22.970 -42.411 1.00 18.05 175 PHE A CA 1
ATOM 1274 C C . PHE A 1 175 ? -46.405 -22.539 -42.555 1.00 17.71 175 PHE A C 1
ATOM 1275 O O . PHE A 1 175 ? -45.723 -22.358 -41.556 1.00 17.21 175 PHE A O 1
ATOM 1283 N N . ALA A 1 176 ? -45.929 -22.320 -43.778 1.00 16.78 176 ALA A N 1
ATOM 1284 C CA . ALA A 1 176 ? -44.572 -21.869 -44.012 1.00 17.11 176 ALA A CA 1
ATOM 1285 C C . ALA A 1 176 ? -44.313 -20.580 -43.236 1.00 15.45 176 ALA A C 1
ATOM 1286 O O . ALA A 1 176 ? -45.159 -19.696 -43.127 1.00 17.87 176 ALA A O 1
ATOM 1288 N N . GLY A 1 177 ? -43.122 -20.517 -42.680 1.00 15.08 177 GLY A N 1
ATOM 1289 C CA . GLY A 1 177 ? -42.679 -19.352 -41.929 1.00 16.33 177 GLY A CA 1
ATOM 1290 C C . GLY A 1 177 ? -42.985 -19.475 -40.447 1.00 16.41 177 GLY A C 1
ATOM 1291 O O . GLY A 1 177 ? -42.522 -18.640 -39.667 1.00 18.00 177 GLY A O 1
ATOM 1292 N N . GLY A 1 178 ? -43.680 -20.545 -40.028 1.00 14.28 178 GLY A N 1
ATOM 1293 C CA . GLY A 1 178 ? -43.845 -20.867 -38.610 1.00 13.56 178 GLY A CA 1
ATOM 1294 C C . GLY A 1 178 ? -42.705 -21.722 -38.081 1.00 13.83 178 GLY A C 1
ATOM 1295 O O . GLY A 1 178 ? -41.712 -21.993 -38.758 1.00 14.05 178 GLY A O 1
ATOM 1296 N N . SER A 1 179 ? -42.801 -22.082 -36.803 1.00 13.23 179 SER A N 1
ATOM 1297 C CA . SER A 1 179 ? -41.803 -22.906 -36.151 1.00 12.75 179 SER A CA 1
ATOM 1298 C C . SER A 1 179 ? -42.477 -23.615 -34.983 1.00 11.80 179 SER A C 1
ATOM 1299 O O . SER A 1 179 ? -43.595 -23.277 -34.672 1.00 13.83 179 SER A O 1
ATOM 1302 N N . TYR A 1 180 ? -41.778 -24.569 -34.380 1.00 12.98 180 TYR A N 1
ATOM 1303 C CA . TYR A 1 180 ? -42.263 -25.254 -33.192 1.00 13.36 180 TYR A CA 1
ATOM 1304 C C . TYR A 1 180 ? -41.311 -24.959 -32.035 1.00 14.62 180 TYR A C 1
ATOM 1305 O O . TYR A 1 180 ? -40.092 -25.146 -32.206 1.00 14.59 180 TYR A O 1
ATOM 1314 N N . ALA A 1 181 ? -41.882 -24.578 -30.897 1.00 13.30 181 ALA A N 1
ATOM 1315 C CA . ALA A 1 181 ? -41.093 -24.302 -29.712 1.00 13.83 181 ALA A CA 1
ATOM 1316 C C . ALA A 1 181 ? -41.411 -25.345 -28.656 1.00 13.76 181 ALA A C 1
ATOM 1317 O O . ALA A 1 181 ? -42.599 -25.572 -28.364 1.00 16.03 181 ALA A O 1
ATOM 1319 N N . VAL A 1 182 ? -40.377 -25.972 -28.102 1.00 13.24 182 VAL A N 1
ATOM 1320 C CA . VAL A 1 182 ? -40.541 -26.770 -26.907 1.00 14.44 182 VAL A CA 1
ATOM 1321 C C . VAL A 1 182 ? -39.948 -26.019 -25.731 1.00 14.80 182 VAL A C 1
ATOM 1322 O O . VAL A 1 182 ? -38.816 -25.535 -25.888 1.00 16.65 182 VAL A O 1
ATOM 1326 N N . VAL A 1 183 ? -40.674 -26.009 -24.597 1.00 13.91 183 VAL A N 1
ATOM 1327 C CA . VAL A 1 183 ? -40.165 -25.389 -23.386 1.00 14.64 183 VAL A CA 1
ATOM 1328 C C . VAL A 1 183 ? -40.139 -26.437 -22.294 1.00 15.69 183 VAL A C 1
ATOM 1329 O O . VAL A 1 183 ? -41.068 -27.272 -22.157 1.00 15.57 183 VAL A O 1
ATOM 1333 N N . GLN A 1 184 ? -39.101 -26.342 -21.464 1.00 13.98 184 GLN A N 1
ATOM 1334 C CA . GLN A 1 184 ? -39.027 -27.102 -20.244 1.00 13.92 184 GLN A CA 1
ATOM 1335 C C . GLN A 1 184 ? -38.291 -26.255 -19.223 1.00 13.92 184 GLN A C 1
ATOM 1336 O O . GLN A 1 184 ? -37.183 -25.823 -19.513 1.00 14.26 184 GLN A O 1
ATOM 1342 N N . LYS A 1 185 ? -38.874 -26.107 -18.039 1.00 14.25 185 LYS A N 1
ATOM 1343 C CA . LYS A 1 185 ? -38.185 -25.460 -16.930 1.00 14.91 185 LYS A CA 1
ATOM 1344 C C . LYS A 1 185 ? -37.410 -26.498 -16.150 1.00 17.00 185 LYS A C 1
ATOM 1345 O O . LYS A 1 185 ? -38.004 -27.416 -15.597 1.00 18.49 185 LYS A O 1
ATOM 1351 N N . TYR A 1 186 ? -36.098 -26.322 -16.053 1.00 14.70 186 TYR A N 1
ATOM 1352 C CA . TYR A 1 186 ? -35.236 -27.211 -15.303 1.00 15.20 186 TYR A CA 1
ATOM 1353 C C . TYR A 1 186 ? -34.722 -26.539 -14.038 1.00 16.53 186 TYR A C 1
ATOM 1354 O O . TYR A 1 186 ? -34.332 -25.379 -14.054 1.00 17.72 186 TYR A O 1
ATOM 1363 N N . LEU A 1 187 ? -34.758 -27.278 -12.936 1.00 15.87 187 LEU A N 1
ATOM 1364 C CA . LEU A 1 187 ? -34.069 -26.912 -11.707 1.00 16.03 187 LEU A CA 1
ATOM 1365 C C . LEU A 1 187 ? -32.880 -27.825 -11.487 1.00 17.70 187 LEU A C 1
ATOM 1366 O O . LEU A 1 187 ? -32.909 -29.011 -11.767 1.00 19.92 187 LEU A O 1
ATOM 1371 N N . HIS A 1 188 ? -31.772 -27.259 -10.985 1.00 15.79 188 HIS A N 1
ATOM 1372 C CA . HIS A 1 188 ? -30.537 -27.981 -10.879 1.00 16.73 188 HIS A CA 1
ATOM 1373 C C . HIS A 1 188 ? -30.209 -28.259 -9.414 1.00 18.07 188 HIS A C 1
ATOM 1374 O O . HIS A 1 188 ? -30.521 -27.467 -8.527 1.00 20.32 188 HIS A O 1
ATOM 1381 N N . ASP A 1 189 ? -29.531 -29.373 -9.227 1.00 17.95 189 ASP A N 1
ATOM 1382 C CA . ASP A 1 189 ? -29.010 -29.751 -7.914 1.00 20.67 189 ASP A CA 1
ATOM 1383 C C . ASP A 1 189 ? -27.560 -29.304 -7.803 1.00 18.12 189 ASP A C 1
ATOM 1384 O O . ASP A 1 189 ? -26.643 -30.044 -8.146 1.00 19.80 189 ASP A O 1
ATOM 1389 N N . ILE A 1 190 ? -27.421 -28.036 -7.412 1.00 20.20 190 ILE A N 1
ATOM 1390 C CA . ILE A 1 190 ? -26.120 -27.391 -7.454 1.00 22.18 190 ILE A CA 1
ATOM 1391 C C . ILE A 1 190 ? -25.203 -28.004 -6.387 1.00 20.12 190 ILE A C 1
ATOM 1392 O O . ILE A 1 190 ? -24.008 -28.144 -6.620 1.00 22.86 190 ILE A O 1
ATOM 1397 N N . ASP A 1 191 ? -25.779 -28.482 -5.280 1.00 23.74 191 ASP A N 1
ATOM 1398 C CA . ASP A 1 191 ? -24.976 -29.089 -4.236 1.00 25.07 191 ASP A CA 1
ATOM 1399 C C . ASP A 1 191 ? -24.305 -30.341 -4.759 1.00 23.69 191 ASP A C 1
ATOM 1400 O O . ASP A 1 191 ? -23.098 -30.501 -4.579 1.00 24.89 191 ASP A O 1
ATOM 1405 N N . ALA A 1 192 ? -25.043 -31.175 -5.511 1.00 20.51 192 ALA A N 1
ATOM 1406 C CA . ALA A 1 192 ? -24.435 -32.371 -6.054 1.00 21.23 192 ALA A CA 1
ATOM 1407 C C . ALA A 1 192 ? -23.427 -32.029 -7.145 1.00 21.39 192 ALA A C 1
ATOM 1408 O O . ALA A 1 192 ? -22.385 -32.673 -7.264 1.00 21.08 192 ALA A O 1
ATOM 1410 N N . TRP A 1 193 ? -23.796 -31.043 -7.992 1.00 18.76 193 TRP A N 1
ATOM 1411 C CA . TRP A 1 193 ? -22.946 -30.678 -9.103 1.00 19.51 193 TRP A CA 1
ATOM 1412 C C . TRP A 1 193 ? -21.570 -30.199 -8.636 1.00 17.86 193 TRP A C 1
ATOM 1413 O O . TRP A 1 193 ? -20.568 -30.591 -9.230 1.00 19.00 193 TRP A O 1
ATOM 1424 N N . GLU A 1 194 ? -21.574 -29.358 -7.607 1.00 20.75 194 GLU A N 1
ATOM 1425 C CA . GLU A 1 194 ? -20.367 -28.751 -7.059 1.00 25.86 194 GLU A CA 1
ATOM 1426 C C . GLU A 1 194 ? -19.505 -29.764 -6.315 1.00 28.78 194 GLU A C 1
ATOM 1427 O O . GLU A 1 194 ? -18.348 -29.463 -6.055 1.00 28.94 194 GLU A O 1
ATOM 1433 N N . GLY A 1 195 ? -20.017 -30.973 -6.059 1.00 28.63 195 GLY A N 1
ATOM 1434 C CA . GLY A 1 195 ? -19.206 -32.046 -5.507 1.00 27.74 195 GLY A CA 1
ATOM 1435 C C . GLY A 1 195 ? -18.360 -32.750 -6.549 1.00 30.12 195 GLY A C 1
ATOM 1436 O O . GLY A 1 195 ? -17.479 -33.539 -6.227 1.00 32.24 195 GLY A O 1
ATOM 1437 N N . LEU A 1 196 ? -18.674 -32.537 -7.828 1.00 25.54 196 LEU A N 1
ATOM 1438 C CA . LEU A 1 196 ? -17.879 -33.080 -8.905 1.00 22.81 196 LEU A CA 1
ATOM 1439 C C . LEU A 1 196 ? -16.694 -32.148 -9.093 1.00 21.88 196 LEU A C 1
ATOM 1440 O O . LEU A 1 196 ? -16.830 -30.942 -8.939 1.00 24.40 196 LEU A O 1
ATOM 1445 N N . SER A 1 197 ? -15.580 -32.747 -9.456 1.00 20.79 197 SER A N 1
ATOM 1446 C CA . SER A 1 197 ? -14.445 -32.019 -9.955 1.00 20.82 197 SER A CA 1
ATOM 1447 C C . SER A 1 197 ? -14.814 -31.326 -11.258 1.00 21.85 197 SER A C 1
ATOM 1448 O O . SER A 1 197 ? -15.703 -31.779 -11.967 1.00 20.80 197 SER A O 1
ATOM 1451 N N . VAL A 1 198 ? -14.063 -30.278 -11.609 1.00 18.71 198 VAL A N 1
ATOM 1452 C CA . VAL A 1 198 ? -14.271 -29.626 -12.891 1.00 18.82 198 VAL A CA 1
ATOM 1453 C C . VAL A 1 198 ? -14.089 -30.623 -14.026 1.00 18.33 198 VAL A C 1
ATOM 1454 O O . VAL A 1 198 ? -14.867 -30.640 -14.981 1.00 18.85 198 VAL A O 1
ATOM 1458 N N . GLU A 1 199 ? -13.097 -31.495 -13.937 1.00 18.21 199 GLU A N 1
ATOM 1459 C CA . GLU A 1 199 ? -12.857 -32.501 -14.946 1.00 19.54 199 GLU A CA 1
ATOM 1460 C C . GLU A 1 199 ? -14.036 -33.463 -15.100 1.00 18.90 199 GLU A C 1
ATOM 1461 O O . GLU A 1 199 ? -14.410 -33.771 -16.227 1.00 19.83 199 GLU A O 1
ATOM 1467 N N . ALA A 1 200 ? -14.666 -33.856 -14.002 1.00 18.16 200 ALA A N 1
ATOM 1468 C CA . ALA A 1 200 ? -15.835 -34.722 -14.080 1.00 18.88 200 ALA A CA 1
ATOM 1469 C C . ALA A 1 200 ? -17.000 -33.970 -14.715 1.00 20.21 200 ALA A C 1
ATOM 1470 O O . ALA A 1 200 ? -17.769 -34.539 -15.496 1.00 22.21 200 ALA A O 1
ATOM 1472 N N . GLN A 1 201 ? -17.143 -32.672 -14.418 1.00 18.18 201 GLN A N 1
ATOM 1473 C CA . GLN A 1 201 ? -18.243 -31.902 -14.984 1.00 17.19 201 GLN A CA 1
ATOM 1474 C C . GLN A 1 201 ? -18.071 -31.814 -16.485 1.00 16.95 201 GLN A C 1
ATOM 1475 O O . GLN A 1 201 ? -19.059 -31.822 -17.226 1.00 18.69 201 GLN A O 1
ATOM 1481 N N . GLU A 1 202 ? -16.836 -31.642 -16.937 1.00 17.25 202 GLU A N 1
ATOM 1482 C CA . GLU A 1 202 ? -16.531 -31.549 -18.345 1.00 16.93 202 GLU A CA 1
ATOM 1483 C C . GLU A 1 202 ? -16.933 -32.826 -19.076 1.00 18.88 202 GLU A C 1
ATOM 1484 O O . GLU A 1 202 ? -17.324 -32.782 -20.238 1.00 18.71 202 GLU A O 1
ATOM 1490 N N . ARG A 1 203 ? -16.750 -33.967 -18.412 1.00 20.46 203 ARG A N 1
ATOM 1491 C CA . ARG A 1 203 ? -17.111 -35.252 -18.991 1.00 22.53 203 ARG A CA 1
ATOM 1492 C C . ARG A 1 203 ? -18.628 -35.382 -19.089 1.00 19.38 203 ARG A C 1
ATOM 1493 O O . ARG A 1 203 ? -19.096 -36.060 -20.003 1.00 24.10 203 ARG A O 1
ATOM 1501 N N . VAL A 1 204 ? -19.368 -34.745 -18.194 1.00 18.50 204 VAL A N 1
ATOM 1502 C CA . VAL A 1 204 ? -20.819 -34.754 -18.241 1.00 18.85 204 VAL A CA 1
ATOM 1503 C C . VAL A 1 204 ? -21.283 -33.930 -19.436 1.00 21.75 204 VAL A C 1
ATOM 1504 O O . VAL A 1 204 ? -22.184 -34.348 -20.152 1.00 19.67 204 VAL A O 1
ATOM 1508 N N . ILE A 1 205 ? -20.707 -32.739 -19.628 1.00 18.98 205 ILE A N 1
ATOM 1509 C CA . ILE A 1 205 ? -21.149 -31.844 -20.702 1.00 18.40 205 ILE A CA 1
ATOM 1510 C C . ILE A 1 205 ? -20.565 -32.224 -22.052 1.00 17.81 205 ILE A C 1
ATOM 1511 O O . ILE A 1 205 ? -21.304 -32.240 -23.024 1.00 19.82 205 ILE A O 1
ATOM 1516 N N . GLY A 1 206 ? -19.258 -32.432 -22.157 1.00 17.27 206 GLY A N 1
ATOM 1517 C CA . GLY A 1 206 ? -18.572 -32.685 -23.401 1.00 19.03 206 GLY A CA 1
ATOM 1518 C C . GLY A 1 206 ? -17.767 -31.497 -23.927 1.00 18.76 206 GLY A C 1
ATOM 1519 O O . GLY A 1 206 ? -17.278 -31.565 -25.044 1.00 19.32 206 GLY A O 1
ATOM 1520 N N . ARG A 1 207 ? -17.584 -30.441 -23.096 1.00 16.19 207 ARG A N 1
ATOM 1521 C CA . ARG A 1 207 ? -16.725 -29.325 -23.447 1.00 16.33 207 ARG A CA 1
ATOM 1522 C C . ARG A 1 207 ? -15.944 -28.883 -22.220 1.00 15.76 207 ARG A C 1
ATOM 1523 O O . ARG A 1 207 ? -16.362 -29.185 -21.087 1.00 16.66 207 ARG A O 1
ATOM 1531 N N . ARG A 1 208 ? -14.864 -28.147 -22.482 1.00 16.31 208 ARG A N 1
ATOM 1532 C CA . ARG A 1 208 ? -14.052 -27.579 -21.416 1.00 16.91 208 ARG A CA 1
ATOM 1533 C C . ARG A 1 208 ? -14.864 -26.475 -20.740 1.00 16.60 208 ARG A C 1
ATOM 1534 O O . ARG A 1 208 ? -15.522 -25.655 -21.417 1.00 16.12 208 ARG A O 1
ATOM 1542 N N . LYS A 1 209 ? -14.761 -26.407 -19.419 1.00 14.33 209 LYS A N 1
ATOM 1543 C CA . LYS A 1 209 ? -15.562 -25.486 -18.644 1.00 15.43 209 LYS A CA 1
ATOM 1544 C C . LYS A 1 209 ? -15.174 -24.015 -18.882 1.00 14.97 209 LYS A C 1
ATOM 1545 O O . LYS A 1 209 ? -15.993 -23.212 -19.284 1.00 16.12 209 LYS A O 1
ATOM 1551 N N A MET A 1 210 ? -13.906 -23.692 -18.626 0.50 17.15 210 MET A N 1
ATOM 1552 N N B MET A 1 210 ? -13.935 -23.613 -18.572 0.50 16.24 210 MET A N 1
ATOM 1553 C CA A MET A 1 210 ? -13.514 -22.289 -18.610 0.50 18.56 210 MET A CA 1
ATOM 1554 C CA B MET A 1 210 ? -13.635 -22.183 -18.689 0.50 16.55 210 MET A CA 1
ATOM 1555 C C A MET A 1 210 ? -13.459 -21.744 -20.044 0.50 17.64 210 MET A C 1
ATOM 1556 C C B MET A 1 210 ? -13.628 -21.764 -20.161 0.50 16.41 210 MET A C 1
ATOM 1557 O O A MET A 1 210 ? -13.928 -20.639 -20.296 0.50 18.34 210 MET A O 1
ATOM 1558 O O B MET A 1 210 ? -14.237 -20.763 -20.548 0.50 16.41 210 MET A O 1
ATOM 1567 N N . THR A 1 211 ? -12.909 -22.517 -20.993 1.00 15.18 211 THR A N 1
ATOM 1568 C CA . THR A 1 211 ? -12.622 -22.049 -22.349 1.00 15.32 211 THR A CA 1
ATOM 1569 C C . THR A 1 211 ? -13.681 -22.427 -23.386 1.00 15.81 211 THR A C 1
ATOM 1570 O O . THR A 1 211 ? -13.652 -21.911 -24.487 1.00 15.15 211 THR A O 1
ATOM 1574 N N . ASP A 1 212 ? -14.590 -23.339 -23.056 1.00 16.21 212 ASP A N 1
ATOM 1575 C CA . ASP A 1 212 ? -15.703 -23.649 -23.939 1.00 15.30 212 ASP A CA 1
ATOM 1576 C C . ASP A 1 212 ? -15.258 -24.385 -25.193 1.00 15.24 212 ASP A C 1
ATOM 1577 O O . ASP A 1 212 ? -16.042 -24.448 -26.132 1.00 15.95 212 ASP A O 1
ATOM 1582 N N . VAL A 1 213 ? -14.059 -24.957 -25.223 1.00 16.21 213 VAL A N 1
ATOM 1583 C CA . VAL A 1 213 ? -13.633 -25.723 -26.379 1.00 17.98 213 VAL A CA 1
ATOM 1584 C C . VAL A 1 213 ? -14.172 -27.149 -26.250 1.00 19.41 213 VAL A C 1
ATOM 1585 O O . VAL A 1 213 ? -14.122 -27.777 -25.197 1.00 19.26 213 VAL A O 1
ATOM 1589 N N . GLU A 1 214 ? -14.641 -27.714 -27.362 1.00 19.11 214 GLU A N 1
ATOM 1590 C CA . GLU A 1 214 ? -15.191 -29.066 -27.327 1.00 21.14 214 GLU A CA 1
ATOM 1591 C C . GLU A 1 214 ? -14.083 -30.077 -27.052 1.00 23.68 214 GLU A C 1
ATOM 1592 O O . GLU A 1 214 ? -12.938 -29.862 -27.408 1.00 23.96 214 GLU A O 1
ATOM 1598 N N . LEU A 1 215 ? -14.433 -31.112 -26.299 1.00 22.82 215 LEU A N 1
ATOM 1599 C CA . LEU A 1 215 ? -13.530 -32.216 -26.010 1.00 26.13 215 LEU A CA 1
ATOM 1600 C C . LEU A 1 215 ? -13.343 -33.003 -27.309 1.00 28.94 215 LEU A C 1
ATOM 1601 O O . LEU A 1 215 ? -14.305 -33.139 -28.064 1.00 30.34 215 LEU A O 1
ATOM 1606 N N . SER A 1 216 ? -12.137 -33.547 -27.511 1.00 37.70 216 SER A N 1
ATOM 1607 C CA . SER A 1 216 ? -11.843 -34.452 -28.618 1.00 44.78 216 SER A CA 1
ATOM 1608 C C . SER A 1 216 ? -12.799 -35.644 -28.620 1.00 45.96 216 SER A C 1
ATOM 1609 O O . SER A 1 216 ? -13.169 -36.153 -27.561 1.00 41.20 216 SER A O 1
ATOM 1612 N N . ASP A 1 217 ? -13.076 -36.144 -29.829 1.00 54.62 217 ASP A N 1
ATOM 1613 C CA . ASP A 1 217 ? -13.832 -37.368 -30.055 1.00 59.87 217 ASP A CA 1
ATOM 1614 C C . ASP A 1 217 ? -13.333 -38.520 -29.180 1.00 55.91 217 ASP A C 1
ATOM 1615 O O . ASP A 1 217 ? -14.141 -39.293 -28.674 1.00 54.44 217 ASP A O 1
ATOM 1620 N N . ASP A 1 218 ? -12.017 -38.625 -28.968 1.00 59.08 218 ASP A N 1
ATOM 1621 C CA . ASP A 1 218 ? -11.468 -39.768 -28.243 1.00 61.98 218 ASP A CA 1
ATOM 1622 C C . ASP A 1 218 ? -11.806 -39.727 -26.752 1.00 63.15 218 ASP A C 1
ATOM 1623 O O . ASP A 1 218 ? -11.946 -40.788 -26.154 1.00 62.16 218 ASP A O 1
ATOM 1628 N N . VAL A 1 219 ? -11.960 -38.536 -26.146 1.00 60.96 219 VAL A N 1
ATOM 1629 C CA . VAL A 1 219 ? -12.167 -38.464 -24.702 1.00 48.51 219 VAL A CA 1
ATOM 1630 C C . VAL A 1 219 ? -13.620 -38.129 -24.361 1.00 41.79 219 VAL A C 1
ATOM 1631 O O . VAL A 1 219 ? -14.059 -38.358 -23.243 1.00 43.55 219 VAL A O 1
ATOM 1635 N N . LYS A 1 220 ? -14.397 -37.651 -25.332 1.00 43.87 220 LYS A N 1
ATOM 1636 C CA . LYS A 1 220 ? -15.794 -37.338 -25.088 1.00 41.11 220 LYS A CA 1
ATOM 1637 C C . LYS A 1 220 ? -16.600 -38.591 -24.728 1.00 38.15 220 LYS A C 1
ATOM 1638 O O . LYS A 1 220 ? -16.813 -39.442 -25.577 1.00 40.58 220 LYS A O 1
ATOM 1644 N N . PRO A 1 221 ? -17.159 -38.727 -23.503 1.00 34.44 221 PRO A N 1
ATOM 1645 C CA . PRO A 1 221 ? -18.016 -39.866 -23.167 1.00 34.47 221 PRO A CA 1
ATOM 1646 C C . PRO A 1 221 ? -19.288 -39.934 -24.004 1.00 36.45 221 PRO A C 1
ATOM 1647 O O . PRO A 1 221 ? -19.812 -38.924 -24.451 1.00 33.56 221 PRO A O 1
ATOM 1651 N N . ALA A 1 222 ? -19.848 -41.139 -24.096 1.00 36.12 222 ALA A N 1
ATOM 1652 C CA . ALA A 1 222 ? -21.017 -41.400 -24.916 1.00 35.28 222 ALA A CA 1
ATOM 1653 C C . ALA A 1 222 ? -22.284 -40.941 -24.216 1.00 28.50 222 ALA A C 1
ATOM 1654 O O . ALA A 1 222 ? -23.271 -40.697 -24.901 1.00 33.51 222 ALA A O 1
ATOM 1656 N N . ASP A 1 223 ? -22.292 -40.885 -22.877 1.00 26.57 223 ASP A N 1
ATOM 1657 C CA . ASP A 1 223 ? -23.430 -40.355 -22.150 1.00 27.14 223 ASP A CA 1
ATOM 1658 C C . ASP A 1 223 ? -23.233 -38.876 -21.801 1.00 19.66 223 ASP A C 1
ATOM 1659 O O . ASP A 1 223 ? -23.989 -38.336 -20.985 1.00 27.10 223 ASP A O 1
ATOM 1664 N N . SER A 1 224 ? -22.286 -38.233 -22.468 1.00 23.78 224 SER A N 1
ATOM 1665 C CA . SER A 1 224 ? -22.114 -36.784 -22.330 1.00 21.75 224 SER A CA 1
ATOM 1666 C C . SER A 1 224 ? -23.209 -36.079 -23.102 1.00 21.53 224 SER A C 1
ATOM 1667 O O . SER A 1 224 ? -23.675 -36.582 -24.129 1.00 21.33 224 SER A O 1
ATOM 1670 N N . HIS A 1 225 ? -23.563 -34.890 -22.589 1.00 18.39 225 HIS A N 1
ATOM 1671 C CA . HIS A 1 225 ? -24.689 -34.163 -23.112 1.00 17.76 225 HIS A CA 1
ATOM 1672 C C . HIS A 1 225 ? -24.464 -33.882 -24.595 1.00 18.02 225 HIS A C 1
ATOM 1673 O O . HIS A 1 225 ? -25.386 -34.029 -25.393 1.00 17.48 225 HIS A O 1
ATOM 1680 N N . VAL A 1 226 ? -23.281 -33.393 -24.966 1.00 18.38 226 VAL A N 1
ATOM 1681 C CA . VAL A 1 226 ? -23.066 -32.987 -26.339 1.00 19.97 226 VAL A CA 1
ATOM 1682 C C . VAL A 1 226 ? -23.148 -34.198 -27.273 1.00 21.14 226 VAL A C 1
ATOM 1683 O O . VAL A 1 226 ? -23.626 -34.066 -28.406 1.00 22.80 226 VAL A O 1
ATOM 1687 N N . ALA A 1 227 ? -22.694 -35.359 -26.794 1.00 21.09 227 ALA A N 1
ATOM 1688 C CA . ALA A 1 227 ? -22.728 -36.568 -27.610 1.00 24.99 227 ALA A CA 1
ATOM 1689 C C . ALA A 1 227 ? -24.172 -36.955 -27.906 1.00 22.91 227 ALA A C 1
ATOM 1690 O O . ALA A 1 227 ? -24.503 -37.279 -29.054 1.00 24.20 227 ALA A O 1
ATOM 1692 N N . LEU A 1 228 ? -25.012 -36.932 -26.875 1.00 20.94 228 LEU A N 1
ATOM 1693 C CA . LEU A 1 228 ? -26.390 -37.410 -26.994 1.00 21.47 228 LEU A CA 1
ATOM 1694 C C . LEU A 1 228 ? -27.297 -36.460 -27.768 1.00 22.95 228 LEU A C 1
ATOM 1695 O O . LEU A 1 228 ? -28.287 -36.894 -28.357 1.00 23.76 228 LEU A O 1
ATOM 1700 N N . THR A 1 229 ? -26.983 -35.165 -27.797 1.00 19.42 229 THR A N 1
ATOM 1701 C CA . THR A 1 229 ? -27.829 -34.217 -28.505 1.00 19.48 229 THR A CA 1
ATOM 1702 C C . THR A 1 229 ? -27.263 -33.950 -29.894 1.00 21.02 229 THR A C 1
ATOM 1703 O O . THR A 1 229 ? -27.785 -33.090 -30.582 1.00 22.28 229 THR A O 1
ATOM 1707 N N . SER A 1 230 ? -26.197 -34.652 -30.275 1.00 21.30 230 SER A N 1
ATOM 1708 C CA . SER A 1 230 ? -25.668 -34.598 -31.630 1.00 24.14 230 SER A CA 1
ATOM 1709 C C . SER A 1 230 ? -26.341 -35.716 -32.435 1.00 27.18 230 SER A C 1
ATOM 1710 O O . SER A 1 230 ? -26.157 -36.888 -32.114 1.00 30.02 230 SER A O 1
ATOM 1713 N N . VAL A 1 231 ? -27.213 -35.329 -33.376 1.00 26.36 231 VAL A N 1
ATOM 1714 C CA . VAL A 1 231 ? -28.032 -36.307 -34.090 1.00 29.75 231 VAL A CA 1
ATOM 1715 C C . VAL A 1 231 ? -27.851 -36.120 -35.587 1.00 25.16 231 VAL A C 1
ATOM 1716 O O . VAL A 1 231 ? -27.892 -35.010 -36.094 1.00 23.89 231 VAL A O 1
ATOM 1720 N N . THR A 1 232 ? -27.690 -37.225 -36.305 1.00 27.60 232 THR A N 1
ATOM 1721 C CA . THR A 1 232 ? -27.687 -37.163 -37.770 1.00 30.82 232 THR A CA 1
ATOM 1722 C C . THR A 1 232 ? -28.935 -37.861 -38.308 1.00 30.37 232 THR A C 1
ATOM 1723 O O . THR A 1 232 ? -29.450 -38.787 -37.689 1.00 32.75 232 THR A O 1
ATOM 1727 N N . GLY A 1 233 ? -29.468 -37.332 -39.417 1.00 27.63 233 GLY A N 1
ATOM 1728 C CA . GLY A 1 233 ? -30.613 -37.968 -40.042 1.00 30.27 233 GLY A CA 1
ATOM 1729 C C . GLY A 1 233 ? -30.167 -39.021 -41.048 1.00 31.12 233 GLY A C 1
ATOM 1730 O O . GLY A 1 233 ? -28.989 -39.088 -41.403 1.00 30.52 233 GLY A O 1
ATOM 1731 N N . PRO A 1 234 ? -31.149 -39.738 -41.656 1.00 37.38 234 PRO A N 1
ATOM 1732 C CA . PRO A 1 234 ? -30.863 -40.866 -42.560 1.00 39.99 234 PRO A CA 1
ATOM 1733 C C . PRO A 1 234 ? -30.045 -40.489 -43.793 1.00 39.90 234 PRO A C 1
ATOM 1734 O O . PRO A 1 234 ? -29.244 -41.259 -44.330 1.00 41.77 234 PRO A O 1
ATOM 1738 N N . ASP A 1 235 ? -30.164 -39.233 -44.185 1.00 34.54 235 ASP A N 1
ATOM 1739 C CA . ASP A 1 235 ? -29.468 -38.749 -45.357 1.00 35.72 235 ASP A CA 1
ATOM 1740 C C . ASP A 1 235 ? -28.092 -38.218 -44.985 1.00 35.26 235 ASP A C 1
ATOM 1741 O O . ASP A 1 235 ? -27.388 -37.700 -45.846 1.00 36.42 235 ASP A O 1
ATOM 1746 N N . GLY A 1 236 ? -27.720 -38.331 -43.700 1.00 42.87 236 GLY A N 1
ATOM 1747 C CA . GLY A 1 236 ? -26.393 -37.944 -43.238 1.00 40.31 236 GLY A CA 1
ATOM 1748 C C . GLY A 1 236 ? -26.297 -36.490 -42.749 1.00 41.77 236 GLY A C 1
ATOM 1749 O O . GLY A 1 236 ? -25.255 -36.096 -42.252 1.00 39.01 236 GLY A O 1
ATOM 1750 N N . SER A 1 237 ? -27.374 -35.697 -42.847 1.00 35.87 237 SER A N 1
ATOM 1751 C CA . SER A 1 237 ? -27.332 -34.298 -42.429 1.00 35.60 237 SER A CA 1
ATOM 1752 C C . SER A 1 237 ? -27.473 -34.182 -40.905 1.00 32.29 237 SER A C 1
ATOM 1753 O O . SER A 1 237 ? -28.125 -35.002 -40.265 1.00 28.46 237 SER A O 1
ATOM 1756 N N . ASP A 1 238 ? -26.873 -33.143 -40.331 1.00 31.17 238 ASP A N 1
ATOM 1757 C CA . ASP A 1 238 ? -26.988 -32.887 -38.904 1.00 32.22 238 ASP A CA 1
ATOM 1758 C C . ASP A 1 238 ? -28.347 -32.274 -38.616 1.00 27.01 238 ASP A C 1
ATOM 1759 O O . ASP A 1 238 ? -28.797 -31.396 -39.347 1.00 32.93 238 ASP A O 1
ATOM 1764 N N . LEU A 1 239 ? -29.019 -32.788 -37.590 1.00 23.34 239 LEU A N 1
ATOM 1765 C CA . LEU A 1 239 ? -30.298 -32.235 -37.194 1.00 23.33 239 LEU A CA 1
ATOM 1766 C C . LEU A 1 239 ? -30.028 -31.202 -36.099 1.00 21.99 239 LEU A C 1
ATOM 1767 O O . LEU A 1 239 ? -29.410 -31.513 -35.089 1.00 25.65 239 LEU A O 1
ATOM 1772 N N . GLU A 1 240 ? -30.472 -29.988 -36.352 1.00 19.19 240 GLU A N 1
ATOM 1773 C CA . GLU A 1 240 ? -30.197 -28.867 -35.452 1.00 18.86 240 GLU A CA 1
ATOM 1774 C C . GLU A 1 240 ? -31.471 -28.222 -34.944 1.00 16.64 240 GLU A C 1
ATOM 1775 O O . GLU A 1 240 ? -32.512 -28.233 -35.592 1.00 17.69 240 GLU A O 1
ATOM 1781 N N . ILE A 1 241 ? -31.322 -27.543 -33.793 1.00 14.72 241 ILE A N 1
ATOM 1782 C CA . ILE A 1 241 ? -32.369 -26.750 -33.182 1.00 13.84 241 ILE A CA 1
ATOM 1783 C C . ILE A 1 241 ? -31.705 -25.443 -32.772 1.00 14.44 241 ILE A C 1
ATOM 1784 O O . ILE A 1 241 ? -30.466 -25.401 -32.666 1.00 16.65 241 ILE A O 1
ATOM 1789 N N . LEU A 1 242 ? -32.541 -24.438 -32.560 1.00 13.90 242 LEU A N 1
ATOM 1790 C CA . LEU A 1 242 ? -32.057 -23.160 -32.053 1.00 14.77 242 LEU A CA 1
ATOM 1791 C C . LEU A 1 242 ? -32.547 -22.951 -30.631 1.00 13.92 242 LEU A C 1
ATOM 1792 O O . LEU A 1 242 ? -33.744 -22.927 -30.356 1.00 12.90 242 LEU A O 1
ATOM 1797 N N . ARG A 1 243 ? -31.580 -22.803 -29.695 1.00 12.81 243 ARG A N 1
ATOM 1798 C CA . ARG A 1 243 ? -31.917 -22.746 -28.293 1.00 12.70 243 ARG A CA 1
ATOM 1799 C C . ARG A 1 243 ? -31.746 -21.321 -27.762 1.00 14.11 243 ARG A C 1
ATOM 1800 O O . ARG A 1 243 ? -30.705 -20.706 -28.007 1.00 15.48 243 ARG A O 1
ATOM 1808 N N . ASP A 1 244 ? -32.726 -20.826 -27.007 1.00 12.96 244 ASP A N 1
ATOM 1809 C CA . ASP A 1 244 ? -32.641 -19.495 -26.414 1.00 12.83 244 ASP A CA 1
ATOM 1810 C C . ASP A 1 244 ? -32.772 -19.614 -24.891 1.00 12.12 244 ASP A C 1
ATOM 1811 O O . ASP A 1 244 ? -33.409 -18.781 -24.278 1.00 13.71 244 ASP A O 1
ATOM 1816 N N . ASN A 1 245 ? -32.117 -20.598 -24.314 1.00 13.82 245 ASN A N 1
ATOM 1817 C CA . ASN A 1 245 ? -32.173 -20.876 -22.881 1.00 16.06 245 ASN A CA 1
ATOM 1818 C C . ASN A 1 245 ? -31.706 -19.636 -22.119 1.00 13.97 245 ASN A C 1
ATOM 1819 O O . ASN A 1 245 ? -30.736 -18.998 -22.502 1.00 13.38 245 ASN A O 1
ATOM 1824 N N . MET A 1 246 ? -32.298 -19.440 -20.935 1.00 13.13 246 MET A N 1
ATOM 1825 C CA . MET A 1 246 ? -31.853 -18.418 -20.007 1.00 14.16 246 MET A CA 1
ATOM 1826 C C . MET A 1 246 ? -31.794 -18.991 -18.606 1.00 15.42 246 MET A C 1
ATOM 1827 O O . MET A 1 246 ? -32.690 -19.743 -18.177 1.00 14.55 246 MET A O 1
ATOM 1832 N N . PRO A 1 247 ? -30.800 -18.563 -17.803 1.00 13.59 247 PRO A N 1
ATOM 1833 C CA . PRO A 1 247 ? -30.791 -18.810 -16.361 1.00 13.23 247 PRO A CA 1
ATOM 1834 C C . PRO A 1 247 ? -31.899 -18.066 -15.652 1.00 11.63 247 PRO A C 1
ATOM 1835 O O . PRO A 1 247 ? -32.340 -17.007 -16.069 1.00 11.89 247 PRO A O 1
ATOM 1839 N N . PHE A 1 248 ? -32.294 -18.611 -14.485 1.00 12.19 248 PHE A N 1
ATOM 1840 C CA . PHE A 1 248 ? -33.206 -17.944 -13.599 1.00 13.74 248 PHE A CA 1
ATOM 1841 C C . PHE A 1 248 ? -32.997 -18.556 -12.214 1.00 13.90 248 PHE A C 1
ATOM 1842 O O . PHE A 1 248 ? -32.348 -19.575 -12.082 1.00 13.87 248 PHE A O 1
ATOM 1850 N N . GLY A 1 249 ? -33.533 -17.902 -11.192 1.00 15.11 249 GLY A N 1
ATOM 1851 C CA . GLY A 1 249 ? -33.388 -18.503 -9.891 1.00 16.82 249 GLY A CA 1
ATOM 1852 C C . GLY A 1 249 ? -33.848 -17.611 -8.746 1.00 16.53 249 GLY A C 1
ATOM 1853 O O . GLY A 1 249 ? -34.177 -16.452 -8.896 1.00 16.77 249 GLY A O 1
ATOM 1854 N N . SER A 1 250 ? -33.772 -18.236 -7.578 1.00 17.95 250 SER A N 1
ATOM 1855 C CA . SER A 1 250 ? -34.132 -17.620 -6.328 1.00 20.66 250 SER A CA 1
ATOM 1856 C C . SER A 1 250 ? -33.216 -18.265 -5.311 1.00 19.89 250 SER A C 1
ATOM 1857 O O . SER A 1 250 ? -33.218 -19.485 -5.168 1.00 19.63 250 SER A O 1
ATOM 1860 N N . VAL A 1 251 ? -32.391 -17.479 -4.618 1.00 17.62 251 VAL A N 1
ATOM 1861 C CA . VAL A 1 251 ? -31.346 -18.068 -3.814 1.00 20.26 251 VAL A CA 1
ATOM 1862 C C . VAL A 1 251 ? -31.944 -18.634 -2.524 1.00 22.83 251 VAL A C 1
ATOM 1863 O O . VAL A 1 251 ? -31.469 -19.671 -2.068 1.00 25.67 251 VAL A O 1
ATOM 1867 N N . GLY A 1 252 ? -32.935 -17.936 -1.954 1.00 25.49 252 GLY A N 1
ATOM 1868 C CA . GLY A 1 252 ? -33.509 -18.349 -0.673 1.00 27.02 252 GLY A CA 1
ATOM 1869 C C . GLY A 1 252 ? -34.169 -19.717 -0.782 1.00 29.15 252 GLY A C 1
ATOM 1870 O O . GLY A 1 252 ? -34.014 -20.566 0.086 1.00 38.94 252 GLY A O 1
ATOM 1871 N N . ARG A 1 253 ? -34.850 -19.965 -1.899 1.00 28.15 253 ARG A N 1
ATOM 1872 C CA . ARG A 1 253 ? -35.525 -21.238 -2.127 1.00 32.70 253 ARG A CA 1
ATOM 1873 C C . ARG A 1 253 ? -34.593 -22.285 -2.738 1.00 29.69 253 ARG A C 1
ATOM 1874 O O . ARG A 1 253 ? -35.042 -23.380 -3.069 1.00 31.05 253 ARG A O 1
ATOM 1882 N N . GLU A 1 254 ? -33.307 -21.957 -2.914 1.00 25.37 254 GLU A N 1
ATOM 1883 C CA . GLU A 1 254 ? -32.332 -22.813 -3.549 1.00 29.59 254 GLU A CA 1
ATOM 1884 C C . GLU A 1 254 ? -32.860 -23.292 -4.901 1.00 27.12 254 GLU A C 1
ATOM 1885 O O . GLU A 1 254 ? -32.735 -24.474 -5.221 1.00 26.88 254 GLU A O 1
ATOM 1891 N N . GLU A 1 255 ? -33.365 -22.349 -5.701 1.00 22.32 255 GLU A N 1
ATOM 1892 C CA . GLU A 1 255 ? -33.858 -22.599 -7.053 1.00 21.30 255 GLU A CA 1
ATOM 1893 C C . GLU A 1 255 ? -32.872 -21.979 -8.046 1.00 19.00 255 GLU A C 1
ATOM 1894 O O . GLU A 1 255 ? -32.678 -20.756 -8.075 1.00 20.08 255 GLU A O 1
ATOM 1900 N N . PHE A 1 256 ? -32.133 -22.854 -8.712 1.00 18.62 256 PHE A N 1
ATOM 1901 C CA . PHE A 1 256 ? -31.115 -22.510 -9.684 1.00 17.33 256 PHE A CA 1
ATOM 1902 C C . PHE A 1 256 ? -31.509 -23.230 -10.972 1.00 16.33 256 PHE A C 1
ATOM 1903 O O . PHE A 1 256 ? -31.450 -24.454 -11.056 1.00 18.88 256 PHE A O 1
ATOM 1911 N N . GLY A 1 257 ? -31.929 -22.435 -11.946 1.00 14.32 257 GLY A N 1
ATOM 1912 C CA . GLY A 1 257 ? -32.680 -23.005 -13.045 1.00 14.89 257 GLY A CA 1
ATOM 1913 C C . GLY A 1 257 ? -32.079 -22.684 -14.403 1.00 15.69 257 GLY A C 1
ATOM 1914 O O . GLY A 1 257 ? -31.338 -21.729 -14.570 1.00 15.02 257 GLY A O 1
ATOM 1915 N N . THR A 1 258 ? -32.422 -23.543 -15.368 1.00 13.98 258 THR A N 1
ATOM 1916 C CA . THR A 1 258 ? -32.271 -23.277 -16.786 1.00 13.94 258 THR A CA 1
ATOM 1917 C C . THR A 1 258 ? -33.662 -23.305 -17.373 1.00 15.23 258 THR A C 1
ATOM 1918 O O . THR A 1 258 ? -34.354 -24.326 -17.243 1.00 16.68 258 THR A O 1
ATOM 1922 N N . TYR A 1 259 ? -34.085 -22.237 -18.029 1.00 14.09 259 TYR A N 1
ATOM 1923 C CA . TYR A 1 259 ? -35.344 -22.249 -18.740 1.00 14.29 259 TYR A CA 1
ATOM 1924 C C . TYR A 1 259 ? -35.008 -22.661 -20.168 1.00 16.07 259 TYR A C 1
ATOM 1925 O O . TYR A 1 259 ? -34.379 -21.893 -20.902 1.00 15.70 259 TYR A O 1
ATOM 1934 N N . PHE A 1 260 ? -35.324 -23.918 -20.540 1.00 14.20 260 PHE A N 1
ATOM 1935 C CA . PHE A 1 260 ? -35.011 -24.411 -21.859 1.00 14.67 260 PHE A CA 1
ATOM 1936 C C . PHE A 1 260 ? -36.120 -24.044 -22.846 1.00 12.85 260 PHE A C 1
ATOM 1937 O O . PHE A 1 260 ? -37.315 -24.232 -22.592 1.00 12.13 260 PHE A O 1
ATOM 1945 N N . ILE A 1 261 ? -35.699 -23.464 -23.975 1.00 13.26 261 ILE A N 1
ATOM 1946 C CA . ILE A 1 261 ? -36.605 -23.199 -25.088 1.00 14.64 261 ILE A CA 1
ATOM 1947 C C . ILE A 1 261 ? -35.834 -23.484 -26.355 1.00 14.73 261 ILE A C 1
ATOM 1948 O O . ILE A 1 261 ? -34.731 -22.985 -26.608 1.00 16.11 261 ILE A O 1
ATOM 1953 N N . GLY A 1 262 ? -36.428 -24.327 -27.185 1.00 13.11 262 GLY A N 1
ATOM 1954 C CA . GLY A 1 262 ? -35.756 -24.706 -28.412 1.00 13.67 262 GLY A CA 1
ATOM 1955 C C . GLY A 1 262 ? -36.741 -24.651 -29.563 1.00 15.43 262 GLY A C 1
ATOM 1956 O O . GLY A 1 262 ? -37.863 -25.146 -29.445 1.00 14.97 262 GLY A O 1
ATOM 1957 N N . TYR A 1 263 ? -36.314 -24.008 -30.659 1.00 13.14 263 TYR A N 1
ATOM 1958 C CA . TYR A 1 263 ? -37.098 -23.851 -31.875 1.00 13.38 263 TYR A CA 1
ATOM 1959 C C . TYR A 1 263 ? -36.593 -24.799 -32.958 1.00 12.32 263 TYR A C 1
ATOM 1960 O O . TYR A 1 263 ? -35.394 -25.017 -33.156 1.00 14.15 263 TYR A O 1
ATOM 1969 N N . ALA A 1 264 ? -37.538 -25.359 -33.713 1.00 13.10 264 ALA A N 1
ATOM 1970 C CA . ALA A 1 264 ? -37.188 -26.263 -34.798 1.00 13.40 264 ALA A CA 1
ATOM 1971 C C . ALA A 1 264 ? -38.343 -26.320 -35.804 1.00 13.29 264 ALA A C 1
ATOM 1972 O O . ALA A 1 264 ? -39.475 -26.094 -35.444 1.00 12.87 264 ALA A O 1
ATOM 1974 N N . ARG A 1 265 ? -38.036 -26.671 -37.047 1.00 13.66 265 ARG A N 1
ATOM 1975 C CA . ARG A 1 265 ? -39.067 -26.673 -38.097 1.00 15.92 265 ARG A CA 1
ATOM 1976 C C . ARG A 1 265 ? -40.026 -27.862 -37.993 1.00 15.65 265 ARG A C 1
ATOM 1977 O O . ARG A 1 265 ? -41.094 -27.827 -38.592 1.00 16.72 265 ARG A O 1
ATOM 1985 N N . THR A 1 266 ? -39.670 -28.857 -37.198 1.00 15.66 266 THR A N 1
ATOM 1986 C CA . THR A 1 266 ? -40.571 -29.957 -36.869 1.00 16.70 266 THR A CA 1
ATOM 1987 C C . THR A 1 266 ? -40.252 -30.368 -35.447 1.00 18.47 266 THR A C 1
ATOM 1988 O O . THR A 1 266 ? -39.085 -30.447 -35.068 1.00 16.90 266 THR A O 1
ATOM 1992 N N . PRO A 1 267 ? -41.268 -30.763 -34.667 1.00 18.43 267 PRO A N 1
ATOM 1993 C CA . PRO A 1 267 ? -41.031 -31.271 -33.321 1.00 19.08 267 PRO A CA 1
ATOM 1994 C C . PRO A 1 267 ? -40.254 -32.571 -33.293 1.00 19.05 267 PRO A C 1
ATOM 1995 O O . PRO A 1 267 ? -39.641 -32.896 -32.280 1.00 17.76 267 PRO A O 1
ATOM 1999 N N . GLU A 1 268 ? -40.254 -33.304 -34.408 1.00 16.98 268 GLU A N 1
ATOM 2000 C CA . GLU A 1 268 ? -39.540 -34.572 -34.447 1.00 19.64 268 GLU A CA 1
ATOM 2001 C C . GLU A 1 268 ? -38.042 -34.431 -34.114 1.00 18.77 268 GLU A C 1
ATOM 2002 O O . GLU A 1 268 ? -37.482 -35.326 -33.509 1.00 19.67 268 GLU A O 1
ATOM 2008 N N . VAL A 1 269 ? -37.399 -33.317 -34.494 1.00 16.02 269 VAL A N 1
ATOM 2009 C CA . VAL A 1 269 ? -35.987 -33.183 -34.195 1.00 17.59 269 VAL A CA 1
ATOM 2010 C C . VAL A 1 269 ? -35.800 -33.038 -32.688 1.00 17.30 269 VAL A C 1
ATOM 2011 O O . VAL A 1 269 ? -34.999 -33.741 -32.069 1.00 15.34 269 VAL A O 1
ATOM 2015 N N . THR A 1 270 ? -36.540 -32.117 -32.081 1.00 16.67 270 THR A N 1
ATOM 2016 C CA . THR A 1 270 ? -36.397 -31.865 -30.661 1.00 15.46 270 THR A CA 1
ATOM 2017 C C . THR A 1 270 ? -36.799 -33.093 -29.837 1.00 16.70 270 THR A C 1
ATOM 2018 O O . THR A 1 270 ? -36.122 -33.457 -28.861 1.00 17.26 270 THR A O 1
ATOM 2022 N N . GLU A 1 271 ? -37.859 -33.797 -30.298 1.00 16.19 271 GLU A N 1
ATOM 2023 C CA . GLU A 1 271 ? -38.317 -35.005 -29.613 1.00 16.60 271 GLU A CA 1
ATOM 2024 C C . GLU A 1 271 ? -37.267 -36.101 -29.669 1.00 16.03 271 GLU A C 1
ATOM 2025 O O . GLU A 1 271 ? -37.108 -36.840 -28.697 1.00 18.19 271 GLU A O 1
ATOM 2031 N N . THR A 1 272 ? -36.524 -36.193 -30.765 1.00 16.29 272 THR A N 1
ATOM 2032 C CA . THR A 1 272 ? -35.500 -37.208 -30.945 1.00 16.92 272 THR A CA 1
ATOM 2033 C C . THR A 1 272 ? -34.382 -36.949 -29.941 1.00 17.99 272 THR A C 1
ATOM 2034 O O . THR A 1 272 ? -33.948 -37.834 -29.228 1.00 17.93 272 THR A O 1
ATOM 2038 N N . MET A 1 273 ? -33.976 -35.682 -29.797 1.00 17.50 273 MET A N 1
ATOM 2039 C CA . MET A 1 273 ? -32.984 -35.353 -28.773 1.00 15.95 273 MET A CA 1
ATOM 2040 C C . MET A 1 273 ? -33.496 -35.664 -27.376 1.00 16.01 273 MET A C 1
ATOM 2041 O O . MET A 1 273 ? -32.771 -36.240 -26.569 1.00 19.00 273 MET A O 1
ATOM 2046 N N . LEU A 1 274 ? -34.746 -35.305 -27.066 1.00 16.00 274 LEU A N 1
ATOM 2047 C CA . LEU A 1 274 ? -35.325 -35.593 -25.758 1.00 16.52 274 LEU A CA 1
ATOM 2048 C C . LEU A 1 274 ? -35.355 -37.104 -25.506 1.00 18.42 274 LEU A C 1
ATOM 2049 O O . LEU A 1 274 ? -35.047 -37.552 -24.410 1.00 17.42 274 LEU A O 1
ATOM 2054 N N . GLU A 1 275 ? -35.685 -37.901 -26.538 1.00 20.91 275 GLU A N 1
ATOM 2055 C CA . GLU A 1 275 ? -35.751 -39.351 -26.355 1.00 22.02 275 GLU A CA 1
ATOM 2056 C C . GLU A 1 275 ? -34.374 -39.910 -26.003 1.00 21.75 275 GLU A C 1
ATOM 2057 O O . GLU A 1 275 ? -34.241 -40.683 -25.052 1.00 22.75 275 GLU A O 1
ATOM 2063 N N . ARG A 1 276 ? -33.348 -39.446 -26.721 1.00 19.68 276 ARG A N 1
ATOM 2064 C CA . ARG A 1 276 ? -31.996 -39.863 -26.426 1.00 21.82 276 ARG A CA 1
ATOM 2065 C C . ARG A 1 276 ? -31.584 -39.461 -25.006 1.00 22.59 276 ARG A C 1
ATOM 2066 O O . ARG A 1 276 ? -30.978 -40.264 -24.271 1.00 23.65 276 ARG A O 1
ATOM 2074 N N . MET A 1 277 ? -31.931 -38.238 -24.592 1.00 19.84 277 MET A N 1
ATOM 2075 C CA . MET A 1 277 ? -31.572 -37.795 -23.251 1.00 19.79 277 MET A CA 1
ATOM 2076 C C . MET A 1 277 ? -32.235 -38.645 -22.171 1.00 19.25 277 MET A C 1
ATOM 2077 O O . MET A 1 277 ? -31.580 -39.020 -21.198 1.00 20.88 277 MET A O 1
ATOM 2082 N N . PHE A 1 278 ? -33.542 -38.891 -22.285 1.00 18.12 278 PHE A N 1
ATOM 2083 C CA . PHE A 1 278 ? -34.326 -39.414 -21.175 1.00 22.07 278 PHE A CA 1
ATOM 2084 C C . PHE A 1 278 ? -34.378 -40.939 -21.196 1.00 25.16 278 PHE A C 1
ATOM 2085 O O . PHE A 1 278 ? -34.530 -41.534 -20.113 1.00 24.67 278 PHE A O 1
ATOM 2093 N N . LEU A 1 279 ? -34.348 -41.512 -22.405 1.00 26.65 279 LEU A N 1
ATOM 2094 C CA . LEU A 1 279 ? -34.529 -42.953 -22.588 1.00 30.50 279 LEU A CA 1
ATOM 2095 C C . LEU A 1 279 ? -33.216 -43.600 -22.991 1.00 30.46 279 LEU A C 1
ATOM 2096 O O . LEU A 1 279 ? -33.075 -44.814 -22.859 1.00 32.25 279 LEU A O 1
ATOM 2101 N N . GLY A 1 280 ? -32.276 -42.819 -23.518 1.00 28.39 280 GLY A N 1
ATOM 2102 C CA . GLY A 1 280 ? -30.922 -43.276 -23.701 1.00 30.14 280 GLY A CA 1
ATOM 2103 C C . GLY A 1 280 ? -30.729 -43.905 -25.075 1.00 29.87 280 GLY A C 1
ATOM 2104 O O . GLY A 1 280 ? -31.603 -43.819 -25.931 1.00 34.64 280 GLY A O 1
ATOM 2105 N N . THR A 1 281 ? -29.559 -44.502 -25.261 1.00 30.35 281 THR A N 1
ATOM 2106 C CA . THR A 1 281 ? -29.223 -45.201 -26.489 1.00 35.34 281 THR A CA 1
ATOM 2107 C C . THR A 1 281 ? -28.558 -46.518 -26.106 1.00 35.61 281 THR A C 1
ATOM 2108 O O . THR A 1 281 ? -28.542 -46.886 -24.939 1.00 40.21 281 THR A O 1
ATOM 2112 N N . ALA A 1 282 ? -27.988 -47.190 -27.114 1.00 46.12 282 ALA A N 1
ATOM 2113 C CA . ALA A 1 282 ? -27.261 -48.437 -26.938 1.00 51.41 282 ALA A CA 1
ATOM 2114 C C . ALA A 1 282 ? -26.152 -48.252 -25.908 1.00 54.64 282 ALA A C 1
ATOM 2115 O O . ALA A 1 282 ? -26.007 -49.064 -24.996 1.00 59.65 282 ALA A O 1
ATOM 2117 N N . SER A 1 283 ? -25.409 -47.150 -26.040 1.00 52.16 283 SER A N 1
ATOM 2118 C CA . SER A 1 283 ? -24.178 -46.959 -25.291 1.00 56.04 283 SER A CA 1
ATOM 2119 C C . SER A 1 283 ? -24.337 -45.964 -24.136 1.00 50.44 283 SER A C 1
ATOM 2120 O O . SER A 1 283 ? -23.343 -45.515 -23.574 1.00 52.91 283 SER A O 1
ATOM 2123 N N . ALA A 1 284 ? -25.576 -45.634 -23.757 1.00 43.04 284 ALA A N 1
ATOM 2124 C CA . ALA A 1 284 ? -25.808 -44.674 -22.689 1.00 34.81 284 ALA A CA 1
ATOM 2125 C C . ALA A 1 284 ? -27.218 -44.835 -22.133 1.00 30.00 284 ALA A C 1
ATOM 2126 O O . ALA A 1 284 ? -28.189 -44.730 -22.857 1.00 34.96 284 ALA A O 1
ATOM 2128 N N . PRO A 1 285 ? -27.375 -45.062 -20.821 1.00 29.40 285 PRO A N 1
ATOM 2129 C CA . PRO A 1 285 ? -28.693 -45.217 -20.223 1.00 29.96 285 PRO A CA 1
ATOM 2130 C C . PRO A 1 285 ? -29.537 -43.947 -20.273 1.00 29.79 285 PRO A C 1
ATOM 2131 O O . PRO A 1 285 ? -30.752 -44.005 -20.404 1.00 29.11 285 PRO A O 1
ATOM 2135 N N . HIS A 1 286 ? -28.861 -42.804 -20.076 1.00 25.67 286 HIS A N 1
ATOM 2136 C CA . HIS A 1 286 ? -29.500 -41.507 -20.149 1.00 23.24 286 HIS A CA 1
ATOM 2137 C C . HIS A 1 286 ? -28.391 -40.452 -20.161 1.00 22.63 286 HIS A C 1
ATOM 2138 O O . HIS A 1 286 ? -27.202 -40.742 -19.964 1.00 24.01 286 HIS A O 1
ATOM 2145 N N . ASP A 1 287 ? -28.795 -39.223 -20.474 1.00 18.38 287 ASP A N 1
ATOM 2146 C CA . ASP A 1 287 ? -27.884 -38.076 -20.360 1.00 18.64 287 ASP A CA 1
ATOM 2147 C C . ASP A 1 287 ? -27.525 -37.795 -18.907 1.00 16.67 287 ASP A C 1
ATOM 2148 O O . ASP A 1 287 ? -28.397 -37.552 -18.087 1.00 16.68 287 ASP A O 1
ATOM 2153 N N . ARG A 1 288 ? -26.224 -37.798 -18.618 1.00 22.29 288 ARG A N 1
ATOM 2154 C CA . ARG A 1 288 ? -25.702 -37.479 -17.297 1.00 22.03 288 ARG A CA 1
ATOM 2155 C C . ARG A 1 288 ? -26.143 -36.101 -16.803 1.00 20.76 288 ARG A C 1
ATOM 2156 O O . ARG A 1 288 ? -26.223 -35.887 -15.582 1.00 19.30 288 ARG A O 1
ATOM 2164 N N . ILE A 1 289 ? -26.475 -35.175 -17.724 1.00 19.06 289 ILE A N 1
ATOM 2165 C CA . ILE A 1 289 ? -26.876 -33.854 -17.260 1.00 18.18 289 ILE A CA 1
ATOM 2166 C C . ILE A 1 289 ? -28.139 -33.976 -16.436 1.00 16.70 289 ILE A C 1
ATOM 2167 O O . ILE A 1 289 ? -28.439 -33.169 -15.577 1.00 17.12 289 ILE A O 1
ATOM 2172 N N . LEU A 1 290 ? -28.931 -35.037 -16.686 1.00 16.90 290 LEU A N 1
ATOM 2173 C CA . LEU A 1 290 ? -30.198 -35.181 -15.980 1.00 16.29 290 LEU A CA 1
ATOM 2174 C C . LEU A 1 290 ? -30.029 -35.699 -14.559 1.00 16.12 290 LEU A C 1
ATOM 2175 O O . LEU A 1 290 ? -30.954 -35.593 -13.765 1.00 19.65 290 LEU A O 1
ATOM 2180 N N . ASP A 1 291 ? -28.837 -36.169 -14.235 1.00 18.73 291 ASP A N 1
ATOM 2181 C CA . ASP A 1 291 ? -28.534 -36.528 -12.856 1.00 19.17 291 ASP A CA 1
ATOM 2182 C C . ASP A 1 291 ? -28.435 -35.290 -11.975 1.00 23.25 291 ASP A C 1
ATOM 2183 O O . ASP A 1 291 ? -28.388 -35.434 -10.758 1.00 22.59 291 ASP A O 1
ATOM 2188 N N . PHE A 1 292 ? -28.445 -34.085 -12.592 1.00 19.28 292 PHE A N 1
ATOM 2189 C CA . PHE A 1 292 ? -28.282 -32.828 -11.871 1.00 18.74 292 PHE A CA 1
ATOM 2190 C C . PHE A 1 292 ? -29.365 -31.836 -12.255 1.00 18.86 292 PHE A C 1
ATOM 2191 O O . PHE A 1 292 ? -29.283 -30.677 -11.890 1.00 19.01 292 PHE A O 1
ATOM 2199 N N . SER A 1 293 ? -30.356 -32.252 -13.066 1.00 17.31 293 SER A N 1
ATOM 2200 C CA . SER A 1 293 ? -31.323 -31.333 -13.608 1.00 18.17 293 SER A CA 1
ATOM 2201 C C . SER A 1 293 ? -32.662 -32.058 -13.635 1.00 19.31 293 SER A C 1
ATOM 2202 O O . SER A 1 293 ? -32.701 -33.153 -14.196 1.00 22.60 293 SER A O 1
ATOM 2205 N N . THR A 1 294 ? -33.685 -31.443 -13.063 1.00 17.91 294 THR A N 1
ATOM 2206 C CA . THR A 1 294 ? -35.028 -31.982 -13.073 1.00 19.74 294 THR A CA 1
ATOM 2207 C C . THR A 1 294 ? -35.925 -31.073 -13.897 1.00 19.06 294 THR A C 1
ATOM 2208 O O . THR A 1 294 ? -36.054 -29.892 -13.592 1.00 17.89 294 THR A O 1
ATOM 2212 N N . ALA A 1 295 ? -36.701 -31.672 -14.820 1.00 18.67 295 ALA A N 1
ATOM 2213 C CA . ALA A 1 295 ? -37.690 -30.914 -15.564 1.00 18.75 295 ALA A CA 1
ATOM 2214 C C . ALA A 1 295 ? -38.972 -30.795 -14.765 1.00 20.00 295 ALA A C 1
ATOM 2215 O O . ALA A 1 295 ? -39.485 -31.816 -14.292 1.00 22.09 295 ALA A O 1
ATOM 2217 N N . VAL A 1 296 ? -39.489 -29.573 -14.579 1.00 16.14 296 VAL A N 1
ATOM 2218 C CA . VAL A 1 296 ? -40.716 -29.391 -13.829 1.00 17.12 296 VAL A CA 1
ATOM 2219 C C . VAL A 1 296 ? -41.854 -28.902 -14.702 1.00 17.57 296 VAL A C 1
ATOM 2220 O O . VAL A 1 296 ? -42.992 -28.831 -14.238 1.00 18.23 296 VAL A O 1
ATOM 2224 N N . THR A 1 297 ? -41.550 -28.514 -15.956 1.00 16.55 297 THR A N 1
ATOM 2225 C CA . THR A 1 297 ? -42.595 -28.223 -16.926 1.00 15.59 297 THR A CA 1
ATOM 2226 C C . THR A 1 297 ? -42.177 -28.828 -18.252 1.00 13.34 297 THR A C 1
ATOM 2227 O O . THR A 1 297 ? -41.030 -29.155 -18.441 1.00 14.71 297 THR A O 1
ATOM 2231 N N . GLY A 1 298 ? -43.157 -28.971 -19.139 1.00 16.25 298 GLY A N 1
ATOM 2232 C CA . GLY A 1 298 ? -42.937 -29.423 -20.496 1.00 15.75 298 GLY A CA 1
ATOM 2233 C C . GLY A 1 298 ? -44.131 -29.080 -21.381 1.00 16.70 298 GLY A C 1
ATOM 2234 O O . GLY A 1 298 ? -45.251 -29.482 -21.099 1.00 16.53 298 GLY A O 1
ATOM 2235 N N . SER A 1 299 ? -43.927 -28.245 -22.411 1.00 14.48 299 SER A N 1
ATOM 2236 C CA . SER A 1 299 ? -45.000 -27.817 -23.282 1.00 13.61 299 SER A CA 1
ATOM 2237 C C . SER A 1 299 ? -44.439 -27.608 -24.686 1.00 15.33 299 SER A C 1
ATOM 2238 O O . SER A 1 299 ? -43.248 -27.353 -24.882 1.00 15.67 299 SER A O 1
ATOM 2241 N N . LEU A 1 300 ? -45.316 -27.809 -25.671 1.00 14.87 300 LEU A N 1
ATOM 2242 C CA . LEU A 1 300 ? -44.968 -27.665 -27.086 1.00 15.10 300 LEU A CA 1
ATOM 2243 C C . LEU A 1 300 ? -45.928 -26.664 -27.694 1.00 14.33 300 LEU A C 1
ATOM 2244 O O . LEU A 1 300 ? -47.151 -26.721 -27.414 1.00 14.57 300 LEU A O 1
ATOM 2249 N N . PHE A 1 301 ? -45.394 -25.750 -28.531 1.00 12.72 301 PHE A N 1
ATOM 2250 C CA . PHE A 1 301 ? -46.182 -24.701 -29.129 1.00 13.40 301 PHE A CA 1
ATOM 2251 C C . PHE A 1 301 ? -45.787 -24.557 -30.592 1.00 13.18 301 PHE A C 1
ATOM 2252 O O . PHE A 1 301 ? -44.644 -24.828 -30.943 1.00 15.88 301 PHE A O 1
ATOM 2260 N N . PHE A 1 302 ? -46.767 -24.176 -31.415 1.00 13.63 302 PHE A N 1
ATOM 2261 C CA . PHE A 1 302 ? -46.500 -23.713 -32.764 1.00 13.58 302 PHE A CA 1
ATOM 2262 C C . PHE A 1 302 ? -46.457 -22.199 -32.748 1.00 13.29 302 PHE A C 1
ATOM 2263 O O . PHE A 1 302 ? -47.369 -21.535 -32.244 1.00 13.28 302 PHE A O 1
ATOM 2271 N N . THR A 1 303 ? -45.391 -21.636 -33.341 1.00 13.87 303 THR A N 1
ATOM 2272 C CA . THR A 1 303 ? -45.288 -20.193 -33.442 1.00 13.52 303 THR A CA 1
ATOM 2273 C C . THR A 1 303 ? -45.559 -19.785 -34.888 1.00 14.65 303 THR A C 1
ATOM 2274 O O . THR A 1 303 ? -44.708 -19.982 -35.740 1.00 15.78 303 THR A O 1
ATOM 2278 N N . PRO A 1 304 ? -46.768 -19.313 -35.199 1.00 13.42 304 PRO A N 1
ATOM 2279 C CA . PRO A 1 304 ? -47.154 -19.040 -36.590 1.00 14.99 304 PRO A CA 1
ATOM 2280 C C . PRO A 1 304 ? -46.347 -17.925 -37.221 1.00 16.33 304 PRO A C 1
ATOM 2281 O O . PRO A 1 304 ? -45.735 -17.124 -36.513 1.00 15.41 304 PRO A O 1
ATOM 2285 N N . ALA A 1 305 ? -46.307 -17.908 -38.554 1.00 17.42 305 ALA A N 1
ATOM 2286 C CA . ALA A 1 305 ? -45.859 -16.713 -39.251 1.00 17.92 305 ALA A CA 1
ATOM 2287 C C . ALA A 1 305 ? -46.574 -15.467 -38.748 1.00 18.27 305 ALA A C 1
ATOM 2288 O O . ALA A 1 305 ? -47.732 -15.497 -38.350 1.00 18.36 305 ALA A O 1
ATOM 2290 N N . ALA A 1 306 ? -45.860 -14.328 -38.769 1.00 19.45 306 ALA A N 1
ATOM 2291 C CA . ALA A 1 306 ? -46.423 -13.081 -38.270 1.00 22.17 306 ALA A CA 1
ATOM 2292 C C . ALA A 1 306 ? -47.732 -12.689 -38.963 1.00 22.75 306 ALA A C 1
ATOM 2293 O O . ALA A 1 306 ? -48.651 -12.210 -38.320 1.00 24.28 306 ALA A O 1
ATOM 2295 N N . ASP A 1 307 ? -47.786 -12.865 -40.270 1.00 26.53 307 ASP A N 1
ATOM 2296 C CA . ASP A 1 307 ? -48.950 -12.438 -41.017 1.00 34.63 307 ASP A CA 1
ATOM 2297 C C . ASP A 1 307 ? -50.172 -13.266 -40.626 1.00 30.56 307 ASP A C 1
ATOM 2298 O O . ASP A 1 307 ? -51.274 -12.743 -40.662 1.00 34.72 307 ASP A O 1
ATOM 2303 N N . PHE A 1 308 ? -49.996 -14.534 -40.230 1.00 26.97 308 PHE A N 1
ATOM 2304 C CA . PHE A 1 308 ? -51.124 -15.331 -39.763 1.00 22.76 308 PHE A CA 1
ATOM 2305 C C . PHE A 1 308 ? -51.801 -14.617 -38.590 1.00 25.49 308 PHE A C 1
ATOM 2306 O O . PHE A 1 308 ? -53.027 -14.552 -38.486 1.00 26.23 308 PHE A O 1
ATOM 2314 N N . LEU A 1 309 ? -50.991 -14.096 -37.644 1.00 22.60 309 LEU A N 1
ATOM 2315 C CA . LEU A 1 309 ? -51.581 -13.464 -36.483 1.00 24.06 309 LEU A CA 1
ATOM 2316 C C . LEU A 1 309 ? -52.281 -12.169 -36.868 1.00 27.30 309 LEU A C 1
ATOM 2317 O O . LEU A 1 309 ? -53.308 -11.805 -36.281 1.00 26.88 309 LEU A O 1
ATOM 2322 N N . GLU A 1 310 ? -51.671 -11.426 -37.788 1.00 31.33 310 GLU A N 1
ATOM 2323 C CA . GLU A 1 310 ? -52.157 -10.093 -38.077 1.00 41.34 310 GLU A CA 1
ATOM 2324 C C . GLU A 1 310 ? -53.472 -10.235 -38.839 1.00 43.10 310 GLU A C 1
ATOM 2325 O O . GLU A 1 310 ? -54.359 -9.410 -38.669 1.00 41.88 310 GLU A O 1
ATOM 2331 N N . ASP A 1 311 ? -53.641 -11.342 -39.571 1.00 45.03 311 ASP A N 1
ATOM 2332 C CA . ASP A 1 311 ? -54.784 -11.523 -40.460 1.00 48.05 311 ASP A CA 1
ATOM 2333 C C . ASP A 1 311 ? -55.990 -12.054 -39.687 1.00 49.60 311 ASP A C 1
ATOM 2334 O O . ASP A 1 311 ? -57.057 -12.250 -40.259 1.00 48.57 311 ASP A O 1
ATOM 2339 N N . LEU A 1 312 ? -55.842 -12.243 -38.370 1.00 47.76 312 LEU A N 1
ATOM 2340 C CA . LEU A 1 312 ? -56.982 -12.487 -37.506 1.00 44.74 312 LEU A CA 1
ATOM 2341 C C . LEU A 1 312 ? -57.841 -11.213 -37.416 1.00 45.06 312 LEU A C 1
ATOM 2342 O O . LEU A 1 312 ? -58.982 -11.354 -36.934 1.00 46.54 312 LEU A O 1
ATOM 2347 N N . GLU B 1 7 ? -19.788 23.989 6.739 1.00 68.95 7 GLU B N 1
ATOM 2348 C CA . GLU B 1 7 ? -19.021 23.929 5.465 1.00 67.72 7 GLU B CA 1
ATOM 2349 C C . GLU B 1 7 ? -19.951 24.232 4.285 1.00 59.87 7 GLU B C 1
ATOM 2350 O O . GLU B 1 7 ? -20.931 23.527 4.069 1.00 54.10 7 GLU B O 1
ATOM 2356 N N . PRO B 1 8 ? -19.710 25.298 3.485 1.00 51.65 8 PRO B N 1
ATOM 2357 C CA . PRO B 1 8 ? -20.633 25.639 2.401 1.00 43.48 8 PRO B CA 1
ATOM 2358 C C . PRO B 1 8 ? -20.409 24.700 1.220 1.00 34.17 8 PRO B C 1
ATOM 2359 O O . PRO B 1 8 ? -19.313 24.222 0.977 1.00 33.09 8 PRO B O 1
ATOM 2363 N N . GLU B 1 9 ? -21.483 24.440 0.506 1.00 31.75 9 GLU B N 1
ATOM 2364 C CA . GLU B 1 9 ? -21.427 23.551 -0.628 1.00 32.55 9 GLU B CA 1
ATOM 2365 C C . GLU B 1 9 ? -21.357 24.441 -1.871 1.00 23.03 9 GLU B C 1
ATOM 2366 O O . GLU B 1 9 ? -22.263 25.237 -2.097 1.00 22.33 9 GLU B O 1
ATOM 2372 N N . PRO B 1 10 ? -20.339 24.310 -2.729 1.00 20.73 10 PRO B N 1
ATOM 2373 C CA . PRO B 1 10 ? -20.315 25.097 -3.969 1.00 18.04 10 PRO B CA 1
ATOM 2374 C C . PRO B 1 10 ? -21.380 24.542 -4.899 1.00 16.87 10 PRO B C 1
ATOM 2375 O O . PRO B 1 10 ? -21.759 23.371 -4.789 1.00 16.99 10 PRO B O 1
ATOM 2379 N N . GLN B 1 11 ? -21.708 25.374 -5.889 1.00 15.66 11 GLN B N 1
ATOM 2380 C CA . GLN B 1 11 ? -22.357 24.870 -7.091 1.00 14.24 11 GLN B CA 1
ATOM 2381 C C . GLN B 1 11 ? -21.325 24.056 -7.866 1.00 15.01 11 GLN B C 1
ATOM 2382 O O . GLN B 1 11 ? -20.177 23.988 -7.457 1.00 15.20 11 GLN B O 1
ATOM 2388 N N . MET B 1 12 ? -21.748 23.477 -8.996 1.00 15.25 12 MET B N 1
ATOM 2389 C CA . MET B 1 12 ? -20.912 22.546 -9.754 1.00 16.35 12 MET B CA 1
ATOM 2390 C C . MET B 1 12 ? -19.873 23.238 -10.644 1.00 15.89 12 MET B C 1
ATOM 2391 O O . MET B 1 12 ? -19.641 22.843 -11.796 1.00 16.00 12 MET B O 1
ATOM 2396 N N . VAL B 1 13 ? -19.208 24.271 -10.134 1.00 15.56 13 VAL B N 1
ATOM 2397 C CA . VAL B 1 13 ? -18.212 25.015 -10.882 1.00 14.82 13 VAL B CA 1
ATOM 2398 C C . VAL B 1 13 ? -16.943 24.210 -11.116 1.00 15.48 13 VAL B C 1
ATOM 2399 O O . VAL B 1 13 ? -16.146 24.641 -11.942 1.00 18.63 13 VAL B O 1
ATOM 2403 N N . LEU B 1 14 ? -16.723 23.116 -10.369 1.00 16.29 14 LEU B N 1
ATOM 2404 C CA . LEU B 1 14 ? -15.497 22.352 -10.585 1.00 17.93 14 LEU B CA 1
ATOM 2405 C C . LEU B 1 14 ? -15.686 21.186 -11.545 1.00 19.65 14 LEU B C 1
ATOM 2406 O O . LEU B 1 14 ? -14.719 20.492 -11.865 1.00 21.08 14 LEU B O 1
ATOM 2411 N N A SER B 1 15 ? -16.911 20.982 -12.030 0.50 19.68 15 SER B N 1
ATOM 2412 N N B SER B 1 15 ? -16.911 20.979 -12.028 0.50 19.79 15 SER B N 1
ATOM 2413 C CA A SER B 1 15 ? -17.220 19.757 -12.745 0.50 19.02 15 SER B CA 1
ATOM 2414 C CA B SER B 1 15 ? -17.217 19.754 -12.743 0.50 19.18 15 SER B CA 1
ATOM 2415 C C A SER B 1 15 ? -16.649 19.842 -14.164 0.50 17.39 15 SER B C 1
ATOM 2416 C C B SER B 1 15 ? -16.650 19.841 -14.164 0.50 17.47 15 SER B C 1
ATOM 2417 O O A SER B 1 15 ? -16.356 20.905 -14.693 0.50 17.10 15 SER B O 1
ATOM 2418 O O B SER B 1 15 ? -16.359 20.906 -14.692 0.50 17.18 15 SER B O 1
ATOM 2423 N N . PRO B 1 16 ? -16.379 18.690 -14.806 1.00 19.02 16 PRO B N 1
ATOM 2424 C CA . PRO B 1 16 ? -15.722 18.698 -16.116 1.00 19.86 16 PRO B CA 1
ATOM 2425 C C . PRO B 1 16 ? -16.597 19.100 -17.289 1.00 17.35 16 PRO B C 1
ATOM 2426 O O . PRO B 1 16 ? -17.815 19.284 -17.135 1.00 16.29 16 PRO B O 1
ATOM 2430 N N . LEU B 1 17 ? -15.935 19.294 -18.425 1.00 16.12 17 LEU B N 1
ATOM 2431 C CA . LEU B 1 17 ? -16.62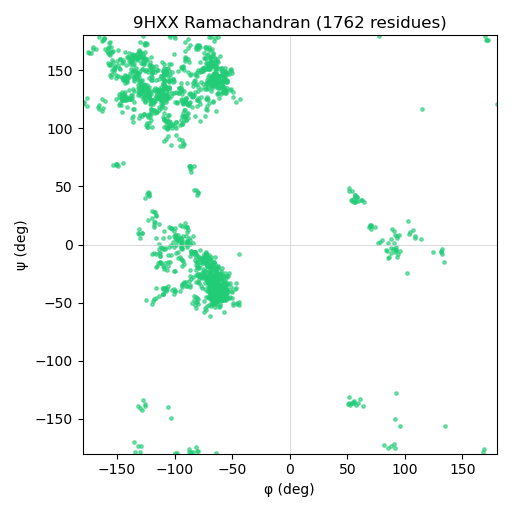5 19.519 -19.663 1.00 14.72 17 LEU B CA 1
ATOM 2432 C C . LEU B 1 17 ? -17.559 18.347 -19.949 1.00 14.10 17 LEU B C 1
ATOM 2433 O O . LEU B 1 17 ? -17.293 17.200 -19.624 1.00 14.82 17 LEU B O 1
ATOM 2438 N N . THR B 1 18 ? -18.672 18.666 -20.631 1.00 12.96 18 THR B N 1
ATOM 2439 C CA . THR B 1 18 ? -19.649 17.692 -21.101 1.00 12.25 18 THR B CA 1
ATOM 2440 C C . THR B 1 18 ? -19.846 17.841 -22.589 1.00 11.12 18 THR B C 1
ATOM 2441 O O . THR B 1 18 ? -19.389 18.809 -23.188 1.00 12.74 18 THR B O 1
ATOM 2445 N N . SER B 1 19 ? -20.619 16.918 -23.163 1.00 10.42 19 SER B N 1
ATOM 2446 C CA . SER B 1 19 ? -20.830 16.956 -24.578 1.00 11.63 19 SER B CA 1
ATOM 2447 C C . SER B 1 19 ? -21.868 17.963 -25.021 1.00 10.81 19 SER B C 1
ATOM 2448 O O . SER B 1 19 ? -21.892 18.279 -26.200 1.00 10.59 19 SER B O 1
ATOM 2451 N N . ALA B 1 20 ? -22.756 18.421 -24.113 1.00 8.99 20 ALA B N 1
ATOM 2452 C CA . ALA B 1 20 ? -23.774 19.382 -24.495 1.00 9.43 20 ALA B CA 1
ATOM 2453 C C . ALA B 1 20 ? -23.863 20.459 -23.417 1.00 9.03 20 ALA B C 1
ATOM 2454 O O . ALA B 1 20 ? -23.561 20.210 -22.267 1.00 9.78 20 ALA B O 1
ATOM 2456 N N . ALA B 1 21 ? -24.227 21.650 -23.834 1.00 9.30 21 ALA B N 1
ATOM 2457 C CA . ALA B 1 21 ? -24.423 22.758 -22.903 1.00 9.92 21 ALA B CA 1
ATOM 2458 C C . ALA B 1 21 ? -25.434 23.740 -23.470 1.00 10.14 21 ALA B C 1
ATOM 2459 O O . ALA B 1 21 ? -25.524 23.920 -24.673 1.00 10.18 21 ALA B O 1
ATOM 2461 N N . ILE B 1 22 ? -26.147 24.429 -22.551 1.00 8.09 22 ILE B N 1
ATOM 2462 C CA . ILE B 1 22 ? -26.902 25.628 -22.918 1.00 8.80 22 ILE B CA 1
ATOM 2463 C C . ILE B 1 22 ? -26.405 26.749 -22.003 1.00 9.30 22 ILE B C 1
ATOM 2464 O O . ILE B 1 22 ? -26.309 26.536 -20.804 1.00 10.62 22 ILE B O 1
ATOM 2469 N N . PHE B 1 23 ? -26.087 27.868 -22.612 1.00 9.26 23 PHE B N 1
ATOM 2470 C CA . PHE B 1 23 ? -25.772 29.090 -21.917 1.00 9.80 23 PHE B CA 1
ATOM 2471 C C . PHE B 1 23 ? -26.934 30.041 -22.119 1.00 10.06 23 PHE B C 1
ATOM 2472 O O . PHE B 1 23 ? -27.270 30.374 -23.246 1.00 11.81 23 PHE B O 1
ATOM 2480 N N . LEU B 1 24 ? -27.495 30.540 -21.013 1.00 10.30 24 LEU B N 1
ATOM 2481 C CA . LEU B 1 24 ? -28.608 31.482 -21.088 1.00 12.63 24 LEU B CA 1
ATOM 2482 C C . LEU B 1 24 ? -28.236 32.704 -20.260 1.00 11.69 24 LEU B C 1
ATOM 2483 O O . LEU B 1 24 ? -27.829 32.540 -19.112 1.00 12.74 24 LEU B O 1
ATOM 2488 N N . VAL B 1 25 ? -28.333 33.858 -20.867 1.00 12.14 25 VAL B N 1
ATOM 2489 C CA . VAL B 1 25 ? -28.135 35.118 -20.181 1.00 12.07 25 VAL B CA 1
ATOM 2490 C C . VAL B 1 25 ? -29.393 35.957 -20.349 1.00 12.14 25 VAL B C 1
ATOM 2491 O O . VAL B 1 25 ? -29.911 36.090 -21.445 1.00 13.00 25 VAL B O 1
ATOM 2495 N N . VAL B 1 26 ? -29.883 36.477 -19.211 1.00 12.07 26 VAL B N 1
ATOM 2496 C CA . VAL B 1 26 ? -31.097 37.300 -19.250 1.00 13.18 26 VAL B CA 1
ATOM 2497 C C . VAL B 1 26 ? -30.831 38.578 -18.444 1.00 14.03 26 VAL B C 1
ATOM 2498 O O . VAL B 1 26 ? -29.966 38.593 -17.576 1.00 12.70 26 VAL B O 1
ATOM 2502 N N . THR B 1 27 ? -31.659 39.619 -18.708 1.00 14.12 27 THR B N 1
ATOM 2503 C CA . THR B 1 27 ? -31.745 40.774 -17.816 1.00 14.16 27 THR B CA 1
ATOM 2504 C C . THR B 1 27 ? -33.071 40.744 -17.090 1.00 13.78 27 THR B C 1
ATOM 2505 O O . THR B 1 27 ? -34.026 40.187 -17.580 1.00 14.24 27 THR B O 1
ATOM 2509 N N . ILE B 1 28 ? -33.064 41.306 -15.874 1.00 13.88 28 ILE B N 1
ATOM 2510 C CA . ILE B 1 28 ? -34.240 41.368 -15.019 1.00 14.88 28 ILE B CA 1
ATOM 2511 C C . ILE B 1 28 ? -34.998 42.654 -15.316 1.00 14.65 28 ILE B C 1
ATOM 2512 O O . ILE B 1 28 ? -34.412 43.717 -15.255 1.00 15.36 28 ILE B O 1
ATOM 2517 N N . ASP B 1 29 ? -36.256 42.508 -15.679 1.00 15.41 29 ASP B N 1
ATOM 2518 C CA . ASP B 1 29 ? -37.069 43.674 -15.940 1.00 16.64 29 ASP B CA 1
ATOM 2519 C C . ASP B 1 29 ? -37.379 44.383 -14.627 1.00 16.79 29 ASP B C 1
ATOM 2520 O O . ASP B 1 29 ? -37.394 43.798 -13.566 1.00 17.29 29 ASP B O 1
ATOM 2525 N N . SER B 1 30 ? -37.647 45.684 -14.755 1.00 20.83 30 SER B N 1
ATOM 2526 C CA . SER B 1 30 ? -38.168 46.450 -13.629 1.00 21.30 30 SER B CA 1
ATOM 2527 C C . SER B 1 30 ? -39.335 45.723 -12.995 1.00 19.83 30 SER B C 1
ATOM 2528 O O . SER B 1 30 ? -40.286 45.384 -13.685 1.00 22.35 30 SER B O 1
ATOM 2531 N N . GLY B 1 31 ? -39.287 45.491 -11.665 1.00 19.96 31 GLY B N 1
ATOM 2532 C CA . GLY B 1 31 ? -40.373 44.844 -10.955 1.00 21.09 31 GLY B CA 1
ATOM 2533 C C . GLY B 1 31 ? -40.284 43.319 -10.933 1.00 25.18 31 GLY B C 1
ATOM 2534 O O . GLY B 1 31 ? -41.099 42.657 -10.290 1.00 25.14 31 GLY B O 1
ATOM 2535 N N . GLY B 1 32 ? -39.261 42.757 -11.606 1.00 21.76 32 GLY B N 1
ATOM 2536 C CA . GLY B 1 32 ? -39.134 41.308 -11.704 1.00 20.47 32 GLY B CA 1
ATOM 2537 C C . GLY B 1 32 ? -38.322 40.684 -10.564 1.00 18.53 32 GLY B C 1
ATOM 2538 O O . GLY B 1 32 ? -38.176 39.455 -10.500 1.00 17.71 32 GLY B O 1
ATOM 2539 N N . GLU B 1 33 ? -37.811 41.510 -9.627 1.00 18.06 33 GLU B N 1
ATOM 2540 C CA . GLU B 1 33 ? -36.895 41.052 -8.604 1.00 17.86 33 GLU B CA 1
ATOM 2541 C C . GLU B 1 33 ? -37.445 39.905 -7.765 1.00 18.37 33 GLU B C 1
ATOM 2542 O O . GLU B 1 33 ? -36.732 38.970 -7.427 1.00 19.05 33 GLU B O 1
ATOM 2548 N N . ASP B 1 34 ? -38.712 40.007 -7.303 1.00 20.83 34 ASP B N 1
ATOM 2549 C CA . ASP B 1 34 ? -39.296 39.005 -6.431 1.00 21.11 34 ASP B CA 1
ATOM 2550 C C . ASP B 1 34 ? -39.436 37.652 -7.135 1.00 17.43 34 ASP B C 1
ATOM 2551 O O . ASP B 1 34 ? -39.185 36.625 -6.529 1.00 20.81 34 ASP B O 1
ATOM 2556 N N . THR B 1 35 ? -39.878 37.693 -8.376 1.00 18.50 35 THR B N 1
ATOM 2557 C CA . THR B 1 35 ? -40.040 36.478 -9.191 1.00 18.99 35 THR B CA 1
ATOM 2558 C C . THR B 1 35 ? -38.666 35.806 -9.356 1.00 17.26 35 THR B C 1
ATOM 2559 O O . THR B 1 35 ? -38.520 34.591 -9.153 1.00 18.37 35 THR B O 1
ATOM 2563 N N . VAL B 1 36 ? -37.659 36.628 -9.633 1.00 15.92 36 VAL B N 1
ATOM 2564 C CA . VAL B 1 36 ? -36.293 36.095 -9.674 1.00 15.90 36 VAL B CA 1
ATOM 2565 C C . VAL B 1 36 ? -35.843 35.478 -8.362 1.00 17.18 36 VAL B C 1
ATOM 2566 O O . VAL B 1 36 ? -35.290 34.395 -8.342 1.00 16.30 36 VAL B O 1
ATOM 2570 N N . ARG B 1 37 ? -36.049 36.154 -7.212 1.00 16.03 37 ARG B N 1
ATOM 2571 C CA . ARG B 1 37 ? -35.592 35.574 -5.969 1.00 18.43 37 ARG B CA 1
ATOM 2572 C C . ARG B 1 37 ? -36.241 34.216 -5.725 1.00 17.81 37 ARG B C 1
ATOM 2573 O O . ARG B 1 37 ? -35.623 33.296 -5.181 1.00 20.84 37 ARG B O 1
ATOM 2581 N N A ASP B 1 38 ? -37.516 34.089 -6.097 0.50 19.61 38 ASP B N 1
ATOM 2582 N N B ASP B 1 38 ? -37.531 34.120 -6.061 0.50 18.95 38 ASP B N 1
ATOM 2583 C CA A ASP B 1 38 ? -38.236 32.854 -5.859 0.50 21.59 38 ASP B CA 1
ATOM 2584 C CA B ASP B 1 38 ? -38.267 32.884 -5.889 0.50 20.30 38 ASP B CA 1
ATOM 2585 C C A ASP B 1 38 ? -37.714 31.731 -6.761 0.50 19.55 38 ASP B C 1
ATOM 2586 C C B ASP B 1 38 ? -37.587 31.777 -6.698 0.50 18.59 38 ASP B C 1
ATOM 2587 O O A ASP B 1 38 ? -37.702 30.561 -6.378 0.50 22.41 38 ASP B O 1
ATOM 2588 O O B ASP B 1 38 ? -37.278 30.707 -6.146 0.50 18.99 38 ASP B O 1
ATOM 2597 N N . LEU B 1 39 ? -37.288 32.094 -7.967 1.00 19.70 39 LEU B N 1
ATOM 2598 C CA . LEU B 1 39 ? -36.726 31.099 -8.877 1.00 18.74 39 LEU B CA 1
ATOM 2599 C C . LEU B 1 39 ? -35.350 30.684 -8.360 1.00 17.19 39 LEU B C 1
ATOM 2600 O O . LEU B 1 39 ? -35.013 29.505 -8.300 1.00 18.17 39 LEU B O 1
ATOM 2605 N N . LEU B 1 40 ? -34.547 31.648 -7.895 1.00 15.12 40 LEU B N 1
ATOM 2606 C CA . LEU B 1 40 ? -33.227 31.310 -7.384 1.00 16.58 40 LEU B CA 1
ATOM 2607 C C . LEU B 1 40 ? -33.253 30.311 -6.238 1.00 18.24 40 LEU B C 1
ATOM 2608 O O . LEU B 1 40 ? -32.387 29.416 -6.171 1.00 18.30 40 LEU B O 1
ATOM 2613 N N . SER B 1 41 ? -34.284 30.392 -5.368 1.00 18.77 41 SER B N 1
ATOM 2614 C CA . SER B 1 41 ? -34.420 29.462 -4.259 1.00 18.81 41 SER B CA 1
ATOM 2615 C C . SER B 1 41 ? -34.857 28.063 -4.712 1.00 18.61 41 SER B C 1
ATOM 2616 O O . SER B 1 41 ? -34.776 27.147 -3.922 1.00 20.53 41 SER B O 1
ATOM 2619 N N . ASP B 1 42 ? -35.310 27.923 -5.962 1.00 17.21 42 ASP B N 1
ATOM 2620 C CA . ASP B 1 42 ? -35.874 26.685 -6.436 1.00 17.30 42 ASP B CA 1
ATOM 2621 C C . ASP B 1 42 ? -34.993 26.055 -7.509 1.00 17.61 42 ASP B C 1
ATOM 2622 O O . ASP B 1 42 ? -35.298 24.946 -7.918 1.00 17.64 42 ASP B O 1
ATOM 2627 N N . VAL B 1 43 ? -33.911 26.707 -7.927 1.00 15.66 43 VAL B N 1
ATOM 2628 C CA A VAL B 1 43 ? -33.247 26.226 -9.120 0.50 14.76 43 VAL B CA 1
ATOM 2629 C CA B VAL B 1 43 ? -33.137 26.261 -9.086 0.50 15.68 43 VAL B CA 1
ATOM 2630 C C . VAL B 1 43 ? -32.624 24.850 -8.852 1.00 15.00 43 VAL B C 1
ATOM 2631 O O . VAL B 1 43 ? -32.635 23.992 -9.741 1.00 15.43 43 VAL B O 1
ATOM 2638 N N . ALA B 1 44 ? -32.105 24.572 -7.655 1.00 14.12 44 ALA B N 1
ATOM 2639 C CA . ALA B 1 44 ? -31.524 23.263 -7.338 1.00 15.22 44 ALA B CA 1
ATOM 2640 C C . ALA B 1 44 ? -32.593 22.165 -7.415 1.00 16.66 44 ALA B C 1
ATOM 2641 O O . ALA B 1 44 ? -32.329 21.008 -7.823 1.00 16.70 44 ALA B O 1
ATOM 2643 N N . SER B 1 45 ? -33.807 22.521 -6.956 1.00 15.82 45 SER B N 1
ATOM 2644 C CA . SER B 1 45 ? -34.928 21.580 -6.988 1.00 15.94 45 SER B CA 1
ATOM 2645 C C . SER B 1 45 ? -35.288 21.232 -8.422 1.00 14.09 45 SER B C 1
ATOM 2646 O O . SER B 1 45 ? -35.598 20.078 -8.743 1.00 15.95 45 SER B O 1
ATOM 2649 N N . LEU B 1 46 ? -35.272 22.247 -9.268 1.00 13.41 46 LEU B N 1
ATOM 2650 C CA . LEU B 1 46 ? -35.608 22.054 -10.673 1.00 13.91 46 LEU B CA 1
ATOM 2651 C C . LEU B 1 46 ? -34.530 21.183 -11.333 1.00 13.29 46 LEU B C 1
ATOM 2652 O O . LEU B 1 46 ? -34.852 20.314 -12.158 1.00 13.46 46 LEU B O 1
ATOM 2657 N N . GLU B 1 47 ? -33.260 21.406 -11.004 1.00 13.28 47 GLU B N 1
ATOM 2658 C CA A GLU B 1 47 ? -32.195 20.600 -11.558 0.50 13.40 47 GLU B CA 1
ATOM 2659 C CA B GLU B 1 47 ? -32.164 20.604 -11.517 0.50 15.99 47 GLU B CA 1
ATOM 2660 C C . GLU B 1 47 ? -32.359 19.129 -11.164 1.00 13.97 47 GLU B C 1
ATOM 2661 O O . GLU B 1 47 ? -32.208 18.234 -12.008 1.00 14.91 47 GLU B O 1
ATOM 2672 N N . ARG B 1 48 ? -32.685 18.846 -9.900 1.00 13.30 48 ARG B N 1
ATOM 2673 C CA . ARG B 1 48 ? -32.890 17.477 -9.470 1.00 13.93 48 ARG B CA 1
ATOM 2674 C C . ARG B 1 48 ? -34.101 16.847 -10.166 1.00 14.50 48 ARG B C 1
ATOM 2675 O O . ARG B 1 48 ? -34.071 15.645 -10.509 1.00 15.07 48 ARG B O 1
ATOM 2683 N N . ALA B 1 49 ? -35.191 17.620 -10.325 1.00 12.59 49 ALA B N 1
ATOM 2684 C CA . ALA B 1 49 ? -36.440 17.132 -10.905 1.00 14.47 49 ALA B CA 1
ATOM 2685 C C . ALA B 1 49 ? -36.155 16.537 -12.285 1.00 16.24 49 ALA B C 1
ATOM 2686 O O . ALA B 1 49 ? -36.660 15.469 -12.631 1.00 16.22 49 ALA B O 1
ATOM 2688 N N . VAL B 1 50 ? -35.352 17.237 -13.075 1.00 14.58 50 VAL B N 1
ATOM 2689 C CA . VAL B 1 50 ? -35.034 16.809 -14.428 1.00 14.24 50 VAL B CA 1
ATOM 2690 C C . VAL B 1 50 ? -33.932 15.767 -14.393 1.00 14.11 50 VAL B C 1
ATOM 2691 O O . VAL B 1 50 ? -33.966 14.752 -15.083 1.00 14.57 50 VAL B O 1
ATOM 2695 N N . GLY B 1 51 ? -32.860 16.100 -13.653 1.00 11.36 51 GLY B N 1
ATOM 2696 C CA . GLY B 1 51 ? -31.653 15.296 -13.674 1.00 14.32 51 GLY B CA 1
ATOM 2697 C C . GLY B 1 51 ? -31.780 13.869 -13.188 1.00 13.97 51 GLY B C 1
ATOM 2698 O O . GLY B 1 51 ? -31.048 12.993 -13.638 1.00 15.38 51 GLY B O 1
ATOM 2699 N N . PHE B 1 52 ? -32.618 13.652 -12.168 1.00 14.08 52 PHE B N 1
ATOM 2700 C CA . PHE B 1 52 ? -32.699 12.353 -11.548 1.00 14.90 52 PHE B CA 1
ATOM 2701 C C . PHE B 1 52 ? -33.226 11.324 -12.535 1.00 16.04 52 PHE B C 1
ATOM 2702 O O . PHE B 1 52 ? -32.896 10.152 -12.417 1.00 17.21 52 PHE B O 1
ATOM 2710 N N . ARG B 1 53 ? -33.974 11.792 -13.530 1.00 14.45 53 ARG B N 1
ATOM 2711 C CA . ARG B 1 53 ? -34.522 10.942 -14.574 1.00 16.44 53 ARG B CA 1
ATOM 2712 C C . ARG B 1 53 ? -33.441 10.231 -15.347 1.00 19.11 53 ARG B C 1
ATOM 2713 O O . ARG B 1 53 ? -33.695 9.140 -15.828 1.00 21.63 53 ARG B O 1
ATOM 2721 N N . ALA B 1 54 ? -32.236 10.824 -15.446 1.00 14.92 54 ALA B N 1
ATOM 2722 C CA . ALA B 1 54 ? -31.218 10.305 -16.338 1.00 16.10 54 ALA B CA 1
ATOM 2723 C C . ALA B 1 54 ? -29.999 9.812 -15.613 1.00 20.75 54 ALA B C 1
ATOM 2724 O O . ALA B 1 54 ? -28.930 9.713 -16.201 1.00 25.62 54 ALA B O 1
ATOM 2726 N N . GLN B 1 55 ? -30.141 9.409 -14.365 1.00 22.41 55 GLN B N 1
ATOM 2727 C CA . GLN B 1 55 ? -28.964 8.902 -13.693 1.00 31.97 55 GLN B CA 1
ATOM 2728 C C . GLN B 1 55 ? -28.744 7.433 -14.071 1.00 29.41 55 GLN B C 1
ATOM 2729 O O . GLN B 1 55 ? -29.675 6.758 -14.524 1.00 32.10 55 GLN B O 1
ATOM 2735 N N . PRO B 1 56 ? -27.515 7.048 -14.463 1.00 32.85 56 PRO B N 1
ATOM 2736 C CA . PRO B 1 56 ? -26.287 7.519 -13.831 1.00 30.44 56 PRO B CA 1
ATOM 2737 C C . PRO B 1 56 ? -25.458 8.349 -14.821 1.00 25.82 56 PRO B C 1
ATOM 2738 O O . PRO B 1 56 ? -24.450 8.931 -14.448 1.00 32.41 56 PRO B O 1
ATOM 2742 N N A ASP B 1 57 ? -25.870 8.422 -16.091 0.50 21.71 57 ASP B N 1
ATOM 2743 N N B ASP B 1 57 ? -25.919 8.463 -16.060 0.50 21.75 57 ASP B N 1
ATOM 2744 C CA A ASP B 1 57 ? -24.995 9.007 -17.107 0.50 21.20 57 ASP B CA 1
ATOM 2745 C CA B ASP B 1 57 ? -25.043 8.961 -17.110 0.50 21.41 57 ASP B CA 1
ATOM 2746 C C A ASP B 1 57 ? -25.560 10.276 -17.748 0.50 17.56 57 ASP B C 1
ATOM 2747 C C B ASP B 1 57 ? -25.401 10.386 -17.540 0.50 18.06 57 ASP B C 1
ATOM 2748 O O A ASP B 1 57 ? -25.012 10.742 -18.749 0.50 15.57 57 ASP B O 1
ATOM 2749 O O B ASP B 1 57 ? -24.591 11.026 -18.229 0.50 16.56 57 ASP B O 1
ATOM 2758 N N . GLY B 1 58 ? -26.589 10.888 -17.154 1.00 15.52 58 GLY B N 1
ATOM 2759 C CA . GLY B 1 58 ? -27.043 12.200 -17.630 1.00 14.95 58 GLY B CA 1
ATOM 2760 C C . GLY B 1 58 ? -26.067 13.349 -17.362 1.00 12.96 58 GLY B C 1
ATOM 2761 O O . GLY B 1 58 ? -25.944 14.260 -18.199 1.00 13.30 58 GLY B O 1
ATOM 2762 N N . ARG B 1 59 ? -25.458 13.362 -16.163 1.00 12.54 59 ARG B N 1
ATOM 2763 C CA . ARG B 1 59 ? -24.484 14.365 -15.747 1.00 14.44 59 ARG B CA 1
ATOM 2764 C C . ARG B 1 59 ? -25.062 15.782 -15.874 1.00 14.35 59 ARG B C 1
ATOM 2765 O O . ARG B 1 59 ? -24.335 16.715 -16.187 1.00 15.19 59 ARG B O 1
ATOM 2773 N N . LEU B 1 60 ? -26.364 15.977 -15.590 1.00 11.93 60 LEU B N 1
ATOM 2774 C CA . LEU B 1 60 ? -26.935 17.313 -15.648 1.00 11.94 60 LEU B CA 1
ATOM 2775 C C . LEU B 1 60 ? -26.418 18.175 -14.504 1.00 13.26 60 LEU B C 1
ATOM 2776 O O . LEU B 1 60 ? -26.399 17.760 -13.346 1.00 16.09 60 LEU B O 1
ATOM 2781 N N . SER B 1 61 ? -26.091 19.432 -14.813 1.00 12.83 61 SER B N 1
ATOM 2782 C CA . SER B 1 61 ? -25.828 20.426 -13.775 1.00 11.83 61 SER B CA 1
ATOM 2783 C C . SER B 1 61 ? -26.268 21.785 -14.294 1.00 12.14 61 SER B C 1
ATOM 2784 O O . SER B 1 61 ? -26.338 22.023 -15.482 1.00 12.36 61 SER B O 1
ATOM 2787 N N . CYS B 1 62 ? -26.488 22.703 -13.354 1.00 12.05 62 CYS B N 1
ATOM 2788 C CA . CYS B 1 62 ? -26.745 24.084 -13.665 1.00 11.20 62 CYS B CA 1
ATOM 2789 C C . CYS B 1 62 ? -25.985 24.946 -12.662 1.00 11.07 62 CYS B C 1
ATOM 2790 O O . CYS B 1 62 ? -26.169 24.783 -11.456 1.00 13.23 62 CYS B O 1
ATOM 2793 N N . VAL B 1 63 ? -25.166 25.841 -13.179 1.00 9.89 63 VAL B N 1
ATOM 2794 C CA . VAL B 1 63 ? -24.530 26.871 -12.398 1.00 10.59 63 VAL B CA 1
ATOM 2795 C C . VAL B 1 63 ? -25.266 28.168 -12.707 1.00 10.96 63 VAL B C 1
ATOM 2796 O O . VAL B 1 63 ? -25.373 28.627 -13.843 1.00 11.77 63 VAL B O 1
ATOM 2800 N N . THR B 1 64 ? -25.718 28.819 -11.647 1.00 11.47 64 THR B N 1
ATOM 2801 C CA . THR B 1 64 ? -26.417 30.096 -11.711 1.00 11.19 64 THR B CA 1
ATOM 2802 C C . THR B 1 64 ? -25.533 31.240 -11.230 1.00 11.83 64 THR B C 1
ATOM 2803 O O . THR B 1 64 ? -24.941 31.149 -10.157 1.00 12.22 64 THR B O 1
ATOM 2807 N N . GLY B 1 65 ? -25.406 32.257 -12.049 1.00 10.43 65 GLY B N 1
ATOM 2808 C CA . GLY B 1 65 ? -24.614 33.434 -11.691 1.00 11.22 65 GLY B CA 1
ATOM 2809 C C . GLY B 1 65 ? -25.455 34.711 -11.671 1.00 11.52 65 GLY B C 1
ATOM 2810 O O . GLY B 1 65 ? -26.415 34.838 -12.412 1.00 11.19 65 GLY B O 1
ATOM 2811 N N . ILE B 1 66 ? -25.004 35.695 -10.862 1.00 11.98 66 ILE B N 1
ATOM 2812 C CA . ILE B 1 66 ? -25.690 36.971 -10.704 1.00 11.95 66 ILE B CA 1
ATOM 2813 C C . ILE B 1 66 ? -24.705 38.102 -10.948 1.00 11.11 66 ILE B C 1
ATOM 2814 O O . ILE B 1 66 ? -23.620 38.026 -10.412 1.00 12.60 66 ILE B O 1
ATOM 2819 N N . GLY B 1 67 ? -25.077 39.073 -11.785 1.00 11.22 67 GLY B N 1
ATOM 2820 C CA . GLY B 1 67 ? -24.220 40.191 -12.102 1.00 11.62 67 GLY B CA 1
ATOM 2821 C C . GLY B 1 67 ? -24.250 41.278 -11.026 1.00 13.07 67 GLY B C 1
ATOM 2822 O O . GLY B 1 67 ? -25.060 41.204 -10.109 1.00 14.04 67 GLY B O 1
ATOM 2823 N N . SER B 1 68 ? -23.363 42.242 -11.177 1.00 13.55 68 SER B N 1
ATOM 2824 C CA . SER B 1 68 ? -23.176 43.274 -10.148 1.00 13.83 68 SER B CA 1
ATOM 2825 C C . SER B 1 68 ? -24.404 44.164 -9.988 1.00 15.22 68 SER B C 1
ATOM 2826 O O . SER B 1 68 ? -24.859 44.414 -8.866 1.00 14.61 68 SER B O 1
ATOM 2829 N N . GLU B 1 69 ? -24.892 44.682 -11.085 1.00 16.77 69 GLU B N 1
ATOM 2830 C CA . GLU B 1 69 ? -26.063 45.566 -11.045 1.00 18.10 69 GLU B CA 1
ATOM 2831 C C . GLU B 1 69 ? -27.255 44.803 -10.475 1.00 17.47 69 GLU B C 1
ATOM 2832 O O . GLU B 1 69 ? -28.075 45.342 -9.718 1.00 18.85 69 GLU B O 1
ATOM 2838 N N . ALA B 1 70 ? -27.434 43.550 -10.903 1.00 14.78 70 ALA B N 1
ATOM 2839 C CA . ALA B 1 70 ? -28.545 42.728 -10.444 1.00 14.48 70 ALA B CA 1
ATOM 2840 C C . ALA B 1 70 ? -28.464 42.478 -8.948 1.00 14.04 70 ALA B C 1
ATOM 2841 O O . ALA B 1 70 ? -29.489 42.516 -8.261 1.00 15.11 70 ALA B O 1
ATOM 2843 N N . TRP B 1 71 ? -27.243 42.218 -8.438 1.00 13.76 71 TRP B N 1
ATOM 2844 C CA . TRP B 1 71 ? -27.035 41.953 -7.038 1.00 13.16 71 TRP B CA 1
ATOM 2845 C C . TRP B 1 71 ? -27.587 43.138 -6.228 1.00 14.01 71 TRP B C 1
ATOM 2846 O O . TRP B 1 71 ? -28.232 42.928 -5.205 1.00 15.23 71 TRP B O 1
ATOM 2857 N N . ASP B 1 72 ? -27.275 44.321 -6.721 1.00 15.48 72 ASP B N 1
ATOM 2858 C CA . ASP B 1 72 ? -27.592 45.555 -5.993 1.00 15.04 72 ASP B CA 1
ATOM 2859 C C . ASP B 1 72 ? -29.102 45.792 -5.989 1.00 16.70 72 ASP B C 1
ATOM 2860 O O . ASP B 1 72 ? -29.617 46.444 -5.070 1.00 18.03 72 ASP B O 1
ATOM 2865 N N . ARG B 1 73 ? -29.820 45.258 -6.978 1.00 14.79 73 ARG B N 1
ATOM 2866 C CA . ARG B 1 73 ? -31.269 45.307 -7.029 1.00 15.27 73 ARG B CA 1
ATOM 2867 C C . ARG B 1 73 ? -31.926 44.231 -6.185 1.00 17.14 73 ARG B C 1
ATOM 2868 O O . ARG B 1 73 ? -33.041 44.431 -5.674 1.00 18.73 73 ARG B O 1
ATOM 2876 N N . LEU B 1 74 ? -31.291 43.055 -6.063 1.00 15.57 74 LEU B N 1
ATOM 2877 C CA . LEU B 1 74 ? -31.907 41.918 -5.415 1.00 15.76 74 LEU B CA 1
ATOM 2878 C C . LEU B 1 74 ? -31.715 41.874 -3.912 1.00 16.29 74 LEU B C 1
ATOM 2879 O O . LEU B 1 74 ? -32.537 41.278 -3.216 1.00 17.43 74 LEU B O 1
ATOM 2884 N N . PHE B 1 75 ? -30.540 42.297 -3.437 1.00 15.61 75 PHE B N 1
ATOM 2885 C CA . PHE B 1 75 ? -30.102 41.989 -2.092 1.00 15.94 75 PHE B CA 1
ATOM 2886 C C . PHE B 1 75 ? -29.743 43.257 -1.314 1.00 14.84 75 PHE B C 1
ATOM 2887 O O . PHE B 1 75 ? -28.952 44.068 -1.765 1.00 16.58 75 PHE B O 1
ATOM 2895 N N . SER B 1 76 ? -30.314 43.371 -0.109 1.00 17.96 76 SER B N 1
ATOM 2896 C CA . SER B 1 76 ? -30.026 44.517 0.746 1.00 19.18 76 SER B CA 1
ATOM 2897 C C . SER B 1 76 ? -28.877 44.320 1.721 1.00 23.64 76 SER B C 1
ATOM 2898 O O . SER B 1 76 ? -28.589 45.264 2.477 1.00 27.85 76 SER B O 1
ATOM 2901 N N . GLY B 1 77 ? -28.233 43.148 1.722 1.00 20.91 77 GLY B N 1
ATOM 2902 C CA . GLY B 1 77 ? -27.188 42.832 2.684 1.00 21.60 77 GLY B CA 1
ATOM 2903 C C . GLY B 1 77 ? -25.788 42.863 2.060 1.00 19.62 77 GLY B C 1
ATOM 2904 O O . GLY B 1 77 ? -25.466 43.683 1.211 1.00 18.33 77 GLY B O 1
ATOM 2905 N N . ALA B 1 78 ? -24.982 41.891 2.468 1.00 19.75 78 ALA B N 1
ATOM 2906 C CA . ALA B 1 78 ? -23.591 41.844 2.088 1.00 20.25 78 ALA B CA 1
ATOM 2907 C C . ALA B 1 78 ? -23.473 41.551 0.599 1.00 18.98 78 ALA B C 1
ATOM 2908 O O . ALA B 1 78 ? -24.402 41.036 -0.009 1.00 20.33 78 ALA B O 1
ATOM 2910 N N . ARG B 1 79 ? -22.329 41.920 0.029 1.00 19.02 79 ARG B N 1
ATOM 2911 C CA . ARG B 1 79 ? -22.095 41.668 -1.383 1.00 19.48 79 ARG B CA 1
ATOM 2912 C C . ARG B 1 79 ? -20.683 41.115 -1.529 1.00 19.43 79 ARG B C 1
ATOM 2913 O O . ARG B 1 79 ? -19.793 41.443 -0.747 1.00 19.25 79 ARG B O 1
ATOM 2921 N N . PRO B 1 80 ? -20.440 40.247 -2.532 1.00 17.26 80 PRO B N 1
ATOM 2922 C CA . PRO B 1 80 ? -19.098 39.693 -2.736 1.00 17.34 80 PRO B CA 1
ATOM 2923 C C . PRO B 1 80 ? -18.097 40.773 -3.078 1.00 16.35 80 PRO B C 1
ATOM 2924 O O . PRO B 1 80 ? -18.368 41.688 -3.825 1.00 18.84 80 PRO B O 1
ATOM 2928 N N . ALA B 1 81 ? -16.902 40.644 -2.500 1.00 20.11 81 ALA B N 1
ATOM 2929 C CA . ALA B 1 81 ? -15.937 41.722 -2.521 1.00 22.36 81 ALA B CA 1
ATOM 2930 C C . ALA B 1 81 ? -15.477 42.100 -3.927 1.00 23.77 81 ALA B C 1
ATOM 2931 O O . ALA B 1 81 ? -15.252 43.284 -4.197 1.00 27.95 81 ALA B O 1
ATOM 2933 N N . GLY B 1 82 ? -15.430 41.134 -4.846 1.00 20.98 82 GLY B N 1
ATOM 2934 C CA . GLY B 1 82 ? -14.919 41.379 -6.192 1.00 21.38 82 GLY B CA 1
ATOM 2935 C C . GLY B 1 82 ? -15.986 41.584 -7.270 1.00 20.13 82 GLY B C 1
ATOM 2936 O O . GLY B 1 82 ? -15.657 41.621 -8.455 1.00 20.91 82 GLY B O 1
ATOM 2937 N N . LEU B 1 83 ? -17.275 41.671 -6.894 1.00 17.03 83 LEU B N 1
ATOM 2938 C CA . LEU B 1 83 ? -18.329 41.743 -7.878 1.00 15.23 83 LEU B CA 1
ATOM 2939 C C . LEU B 1 83 ? -18.501 43.180 -8.366 1.00 17.75 83 LEU B C 1
ATOM 2940 O O . LEU B 1 83 ? -18.943 44.033 -7.613 1.00 18.18 83 LEU B O 1
ATOM 2945 N N A HIS B 1 84 ? -18.291 43.361 -9.669 0.50 16.89 84 HIS B N 1
ATOM 2946 N N B HIS B 1 84 ? -18.155 43.450 -9.632 0.50 16.11 84 HIS B N 1
ATOM 2947 C CA A HIS B 1 84 ? -18.397 44.633 -10.349 0.50 18.56 84 HIS B CA 1
ATOM 2948 C CA B HIS B 1 84 ? -18.389 44.726 -10.297 0.50 17.08 84 HIS B CA 1
ATOM 2949 C C A HIS B 1 84 ? -18.852 44.361 -11.777 0.50 18.25 84 HIS B C 1
ATOM 2950 C C B HIS B 1 84 ? -18.745 44.422 -11.759 0.50 17.33 84 HIS B C 1
ATOM 2951 O O A HIS B 1 84 ? -18.802 43.212 -12.224 0.50 18.19 84 HIS B O 1
ATOM 2952 O O B HIS B 1 84 ? -18.528 43.293 -12.208 0.50 17.45 84 HIS B O 1
ATOM 2965 N N . PRO B 1 85 ? -19.332 45.372 -12.526 1.00 17.37 85 PRO B N 1
ATOM 2966 C CA . PRO B 1 85 ? -19.662 45.168 -13.930 1.00 18.72 85 PRO B CA 1
ATOM 2967 C C . PRO B 1 85 ? -18.392 44.825 -14.719 1.00 19.20 85 PRO B C 1
ATOM 2968 O O . PRO B 1 85 ? -17.325 45.324 -14.400 1.00 18.44 85 PRO B O 1
ATOM 2972 N N . PHE B 1 86 ? -18.536 43.997 -15.750 1.00 17.56 86 PHE B N 1
ATOM 2973 C CA . PHE B 1 86 ? -17.459 43.755 -16.699 1.00 18.24 86 PHE B CA 1
ATOM 2974 C C . PHE B 1 86 ? -16.976 45.083 -17.287 1.00 19.16 86 PHE B C 1
ATOM 2975 O O . PHE B 1 86 ? -17.782 45.886 -17.759 1.00 21.89 86 PHE B O 1
ATOM 2983 N N . ARG B 1 87 ? -15.667 45.275 -17.312 1.00 22.22 87 ARG B N 1
ATOM 2984 C CA . ARG B 1 87 ? -15.116 46.504 -17.886 1.00 28.35 87 ARG B CA 1
ATOM 2985 C C . ARG B 1 87 ? -14.773 46.300 -19.361 1.00 24.58 87 ARG B C 1
ATOM 2986 O O . ARG B 1 87 ? -14.049 45.388 -19.741 1.00 23.50 87 ARG B O 1
ATOM 2994 N N . GLU B 1 88 ? -15.310 47.157 -20.199 1.00 21.86 88 GLU B N 1
ATOM 2995 C CA . GLU B 1 88 ? -14.944 47.133 -21.604 1.00 23.15 88 GLU B CA 1
ATOM 2996 C C . GLU B 1 88 ? -13.458 47.449 -21.769 1.00 22.97 88 GLU B C 1
ATOM 2997 O O . GLU B 1 88 ? -12.911 48.334 -21.104 1.00 22.81 88 GLU B O 1
ATOM 3003 N N . LEU B 1 89 ? -12.788 46.721 -22.682 1.00 21.31 89 LEU B N 1
ATOM 3004 C CA . LEU B 1 89 ? -11.376 46.950 -22.984 1.00 22.40 89 LEU B CA 1
ATOM 3005 C C . LEU B 1 89 ? -11.288 47.403 -24.425 1.00 23.42 89 LEU B C 1
ATOM 3006 O O . LEU B 1 89 ? -11.616 46.670 -25.346 1.00 20.66 89 LEU B O 1
ATOM 3011 N N . ASP B 1 90 ? -10.879 48.647 -24.628 1.00 24.96 90 ASP B N 1
ATOM 3012 C CA . ASP B 1 90 ? -10.845 49.195 -25.970 1.00 27.99 90 ASP B CA 1
ATOM 3013 C C . ASP B 1 90 ? -9.395 49.335 -26.375 1.00 31.59 90 ASP B C 1
ATOM 3014 O O . ASP B 1 90 ? -8.778 50.354 -26.112 1.00 33.85 90 ASP B O 1
ATOM 3019 N N . GLY B 1 91 ? -8.860 48.269 -26.963 1.00 27.17 91 GLY B N 1
ATOM 3020 C CA . GLY B 1 91 ? -7.521 48.273 -27.503 1.00 27.29 91 GLY B CA 1
ATOM 3021 C C . GLY B 1 91 ? -7.473 49.093 -28.789 1.00 26.60 91 GLY B C 1
ATOM 3022 O O . GLY B 1 91 ? -8.488 49.414 -29.398 1.00 27.30 91 GLY B O 1
ATOM 3023 N N . PRO B 1 92 ? -6.242 49.345 -29.277 1.00 36.52 92 PRO B N 1
ATOM 3024 C CA . PRO B 1 92 ? -6.038 50.043 -30.541 1.00 37.79 92 PRO B CA 1
ATOM 3025 C C . PRO B 1 92 ? -6.722 49.365 -31.712 1.00 36.24 92 PRO B C 1
ATOM 3026 O O . PRO B 1 92 ? -7.233 50.056 -32.581 1.00 38.10 92 PRO B O 1
ATOM 3030 N N . VAL B 1 93 ? -6.799 48.013 -31.709 1.00 28.29 93 VAL B N 1
ATOM 3031 C CA . VAL B 1 93 ? -7.415 47.306 -32.819 1.00 27.42 93 VAL B CA 1
ATOM 3032 C C . VAL B 1 93 ? -8.666 46.507 -32.400 1.00 24.48 93 VAL B C 1
ATOM 3033 O O . VAL B 1 93 ? -9.656 46.442 -33.088 1.00 29.70 93 VAL B O 1
ATOM 3037 N N . HIS B 1 94 ? -8.566 45.763 -31.314 1.00 23.50 94 HIS B N 1
ATOM 3038 C CA . HIS B 1 94 ? -9.603 44.827 -30.961 1.00 20.36 94 HIS B CA 1
ATOM 3039 C C . HIS B 1 94 ? -10.207 45.324 -29.654 1.00 18.75 94 HIS B C 1
ATOM 3040 O O . HIS B 1 94 ? -9.487 45.904 -28.861 1.00 21.18 94 HIS B O 1
ATOM 3047 N N . ARG B 1 95 ? -11.493 45.030 -29.461 1.00 18.05 95 ARG B N 1
ATOM 3048 C CA . ARG B 1 95 ? -12.225 45.466 -28.279 1.00 19.25 95 ARG B CA 1
ATOM 3049 C C . ARG B 1 95 ? -12.995 44.307 -27.647 1.00 16.83 95 ARG B C 1
ATOM 3050 O O . ARG B 1 95 ? -13.528 43.424 -28.333 1.00 19.71 95 ARG B O 1
ATOM 3058 N N . ALA B 1 96 ? -12.960 44.296 -26.320 1.00 15.67 96 ALA B N 1
ATOM 3059 C CA . ALA B 1 96 ? -13.756 43.388 -25.518 1.00 15.63 96 ALA B CA 1
ATOM 3060 C C . ALA B 1 96 ? -14.960 44.191 -25.033 1.00 16.98 96 ALA B C 1
ATOM 3061 O O . ALA B 1 96 ? -14.821 44.955 -24.076 1.00 19.19 96 ALA B O 1
ATOM 3063 N N . VAL B 1 97 ? -16.080 43.963 -25.684 1.00 17.04 97 VAL B N 1
ATOM 3064 C CA . VAL B 1 97 ? -17.310 44.687 -25.401 1.00 17.57 97 VAL B CA 1
ATOM 3065 C C . VAL B 1 97 ? -17.917 44.222 -24.078 1.00 19.12 97 VAL B C 1
ATOM 3066 O O . VAL B 1 97 ? -17.727 43.086 -23.641 1.00 18.48 97 VAL B O 1
ATOM 3070 N N . ALA B 1 98 ? -18.636 45.148 -23.427 1.00 16.15 98 ALA B N 1
ATOM 3071 C CA . ALA B 1 98 ? -19.421 44.835 -22.250 1.00 16.36 98 ALA B CA 1
ATOM 3072 C C . ALA B 1 98 ? -20.876 44.881 -22.670 1.00 16.64 98 ALA B C 1
ATOM 3073 O O . ALA B 1 98 ? -21.319 45.864 -23.273 1.00 19.91 98 ALA B O 1
ATOM 3075 N N . THR B 1 99 ? -21.619 43.802 -22.453 1.00 13.84 99 THR B N 1
ATOM 3076 C CA . THR B 1 99 ? -22.991 43.715 -22.868 1.00 14.59 99 THR B CA 1
ATOM 3077 C C . THR B 1 99 ? -23.848 43.364 -21.656 1.00 15.64 99 THR B C 1
ATOM 3078 O O . THR B 1 99 ? -23.381 42.876 -20.628 1.00 16.08 99 THR B O 1
ATOM 3082 N N . PRO B 1 100 ? -25.145 43.659 -21.744 1.00 15.57 100 PRO B N 1
ATOM 3083 C CA . PRO B 1 100 ? -26.014 43.520 -20.568 1.00 16.30 100 PRO B CA 1
ATOM 3084 C C . PRO B 1 100 ? -26.209 42.063 -20.187 1.00 15.31 100 PRO B C 1
ATOM 3085 O O . PRO B 1 100 ? -26.301 41.194 -21.050 1.00 17.88 100 PRO B O 1
ATOM 3089 N N . GLY B 1 101 ? -26.260 41.787 -18.904 1.00 16.07 101 GLY B N 1
ATOM 3090 C CA . GLY B 1 101 ? -26.609 40.456 -18.436 1.00 16.41 101 GLY B CA 1
ATOM 3091 C C . GLY B 1 101 ? -26.669 40.479 -16.921 1.00 15.23 101 GLY B C 1
ATOM 3092 O O . GLY B 1 101 ? -25.712 40.860 -16.274 1.00 17.12 101 GLY B O 1
ATOM 3093 N N . ASP B 1 102 ? -27.795 40.040 -16.396 1.00 12.45 102 ASP B N 1
ATOM 3094 C CA . ASP B 1 102 ? -28.027 40.070 -14.975 1.00 11.99 102 ASP B CA 1
ATOM 3095 C C . ASP B 1 102 ? -27.953 38.677 -14.365 1.00 11.69 102 ASP B C 1
ATOM 3096 O O . ASP B 1 102 ? -27.503 38.509 -13.234 1.00 12.23 102 ASP B O 1
ATOM 3101 N N . LEU B 1 103 ? -28.469 37.638 -15.068 1.00 11.39 103 LEU B N 1
ATOM 3102 C CA . LEU B 1 103 ? -28.424 36.273 -14.611 1.00 11.51 103 LEU B CA 1
ATOM 3103 C C . LEU B 1 103 ? -27.820 35.399 -15.720 1.00 10.80 103 LEU B C 1
ATOM 3104 O O . LEU B 1 103 ? -28.090 35.646 -16.887 1.00 12.28 103 LEU B O 1
ATOM 3109 N N . LEU B 1 104 ? -26.939 34.506 -15.286 1.00 9.89 104 LEU B N 1
ATOM 3110 C CA . LEU B 1 104 ? -26.365 33.476 -16.134 1.00 10.49 104 LEU B CA 1
ATOM 3111 C C . LEU B 1 104 ? -26.886 32.130 -15.672 1.00 9.64 104 LEU B C 1
ATOM 3112 O O . LEU B 1 104 ? -26.849 31.808 -14.480 1.00 11.46 104 LEU B O 1
ATOM 3117 N N . PHE B 1 105 ? -27.296 31.272 -16.623 1.00 9.86 105 PHE B N 1
ATOM 3118 C CA . PHE B 1 105 ? -27.516 29.872 -16.357 1.00 10.22 105 PHE B CA 1
ATOM 3119 C C . PHE B 1 105 ? -26.591 29.055 -17.275 1.00 9.42 105 PHE B C 1
ATOM 3120 O O . PHE B 1 105 ? -26.745 29.129 -18.495 1.00 11.45 105 PHE B O 1
ATOM 3128 N N . HIS B 1 106 ? -25.605 28.387 -16.660 1.00 9.20 106 HIS B N 1
ATOM 3129 C CA . HIS B 1 106 ? -24.677 27.511 -17.369 1.00 8.97 106 HIS B CA 1
ATOM 3130 C C . HIS B 1 106 ? -25.100 26.080 -17.139 1.00 9.01 106 HIS B C 1
ATOM 3131 O O . HIS B 1 106 ? -24.929 25.554 -16.042 1.00 10.26 106 HIS B O 1
ATOM 3138 N N . ILE B 1 107 ? -25.751 25.503 -18.170 1.00 9.19 107 ILE B N 1
ATOM 3139 C CA . ILE B 1 107 ? -26.403 24.219 -18.039 1.00 9.92 107 ILE B CA 1
ATOM 3140 C C . ILE B 1 107 ? -25.624 23.207 -18.883 1.00 10.03 107 ILE B C 1
ATOM 3141 O O . ILE B 1 107 ? -25.291 23.519 -20.016 1.00 11.42 107 ILE B O 1
ATOM 3146 N N . ARG B 1 108 ? -25.229 22.116 -18.260 1.00 9.70 108 ARG B N 1
ATOM 3147 C CA . ARG B 1 108 ? -24.417 21.112 -18.936 1.00 10.32 108 ARG B CA 1
ATOM 3148 C C . ARG B 1 108 ? -25.027 19.742 -18.698 1.00 10.06 108 ARG B C 1
ATOM 3149 O O . ARG B 1 108 ? -25.610 19.485 -17.642 1.00 11.13 108 ARG B O 1
ATOM 3157 N N . ALA B 1 109 ? -24.888 18.852 -19.689 1.00 9.60 109 ALA B N 1
ATOM 3158 C CA . ALA B 1 109 ? -25.253 17.463 -19.524 1.00 8.85 109 ALA B CA 1
ATOM 3159 C C . ALA B 1 109 ? -24.570 16.650 -20.614 1.00 9.47 109 ALA B C 1
ATOM 3160 O O . ALA B 1 109 ? -23.943 17.222 -21.497 1.00 10.89 109 ALA B O 1
ATOM 3162 N N . SER B 1 110 ? -24.743 15.322 -20.589 1.00 10.58 110 SER B N 1
ATOM 3163 C CA . SER B 1 110 ? -24.210 14.476 -21.641 1.00 11.55 110 SER B CA 1
ATOM 3164 C C . SER B 1 110 ? -25.115 14.429 -22.865 1.00 13.35 110 SER B C 1
ATOM 3165 O O . SER B 1 110 ? -24.760 13.822 -23.885 1.00 14.08 110 SER B O 1
ATOM 3168 N N . ARG B 1 111 ? -26.295 15.036 -22.761 1.00 11.97 111 ARG B N 1
ATOM 3169 C CA . ARG B 1 111 ? -27.276 15.052 -23.830 1.00 13.14 111 ARG B CA 1
ATOM 3170 C C . ARG B 1 111 ? -27.988 16.407 -23.787 1.00 11.57 111 ARG B C 1
ATOM 3171 O O . ARG B 1 111 ? -28.300 16.930 -22.701 1.00 11.41 111 ARG B O 1
ATOM 3179 N N . LEU B 1 112 ? -28.301 16.918 -24.960 1.00 10.22 112 LEU B N 1
ATOM 3180 C CA . LEU B 1 112 ? -28.928 18.225 -25.048 1.00 10.23 112 LEU B CA 1
ATOM 3181 C C . LEU B 1 112 ? -30.337 18.214 -24.472 1.00 9.77 112 LEU B C 1
ATOM 3182 O O . LEU B 1 112 ? -30.792 19.239 -23.986 1.00 9.86 112 LEU B O 1
ATOM 3187 N N . ASP B 1 113 ? -31.096 17.139 -24.653 1.00 9.49 113 ASP B N 1
ATOM 3188 C CA . ASP B 1 113 ? -32.467 17.111 -24.147 1.00 9.49 113 ASP B CA 1
ATOM 3189 C C . ASP B 1 113 ? -32.583 17.517 -22.673 1.00 9.90 113 ASP B C 1
ATOM 3190 O O . ASP B 1 113 ? -33.503 18.272 -22.327 1.00 10.89 113 ASP B O 1
ATOM 3195 N N . LEU B 1 114 ? -31.710 16.984 -21.819 1.00 10.19 114 LEU B N 1
ATOM 3196 C CA . LEU B 1 114 ? -31.714 17.331 -20.419 1.00 10.49 114 LEU B CA 1
ATOM 3197 C C . LEU B 1 114 ? -31.482 18.814 -20.205 1.00 10.17 114 LEU B C 1
ATOM 3198 O O . LEU B 1 114 ? -32.121 19.465 -19.328 1.00 11.53 114 LEU B O 1
ATOM 3203 N N . CYS B 1 115 ? -30.529 19.382 -20.947 1.00 9.64 115 CYS B N 1
ATOM 3204 C CA . CYS B 1 115 ? -30.267 20.809 -20.817 1.00 10.31 115 CYS B CA 1
ATOM 3205 C C . CYS B 1 115 ? -31.493 21.613 -21.231 1.00 10.76 115 CYS B C 1
ATOM 3206 O O . CYS B 1 115 ? -31.856 22.600 -20.592 1.00 11.43 115 CYS B O 1
ATOM 3209 N N . PHE B 1 116 ? -32.129 21.202 -22.345 1.00 10.60 116 PHE B N 1
ATOM 3210 C CA . PHE B 1 116 ? -33.262 21.932 -22.898 1.00 10.67 116 PHE B CA 1
ATOM 3211 C C . PHE B 1 116 ? -34.488 21.827 -21.979 1.00 10.58 116 PHE B C 1
ATOM 3212 O O . PHE B 1 116 ? -35.114 22.861 -21.715 1.00 10.91 116 PHE B O 1
ATOM 3220 N N . ALA B 1 117 ? -34.691 20.640 -21.396 1.00 10.63 117 ALA B N 1
ATOM 3221 C CA . ALA B 1 117 ? -35.768 20.441 -20.442 1.00 11.37 117 ALA B CA 1
ATOM 3222 C C . ALA B 1 117 ? -35.593 21.346 -19.212 1.00 12.93 117 ALA B C 1
ATOM 3223 O O . ALA B 1 117 ? -36.548 22.004 -18.799 1.00 13.92 117 ALA B O 1
ATOM 3225 N N . LEU B 1 118 ? -34.379 21.440 -18.681 1.00 11.19 118 LEU B N 1
ATOM 3226 C CA . LEU B 1 118 ? -34.140 22.281 -17.521 1.00 11.34 118 LEU B CA 1
ATOM 3227 C C . LEU B 1 118 ? -34.309 23.749 -17.882 1.00 12.66 118 LEU B C 1
ATOM 3228 O O . LEU B 1 118 ? -34.929 24.512 -17.119 1.00 13.61 118 LEU B O 1
ATOM 3233 N N . ALA B 1 119 ? -33.749 24.176 -19.007 1.00 11.36 119 ALA B N 1
ATOM 3234 C CA . ALA B 1 119 ? -33.830 25.557 -19.438 1.00 11.06 119 ALA B CA 1
ATOM 3235 C C . ALA B 1 119 ? -35.296 25.979 -19.617 1.00 12.51 119 ALA B C 1
ATOM 3236 O O . ALA B 1 119 ? -35.677 27.122 -19.294 1.00 14.37 119 ALA B O 1
ATOM 3238 N N A THR B 1 120 ? -36.090 25.060 -20.175 0.50 11.04 120 THR B N 1
ATOM 3239 N N B THR B 1 120 ? -36.123 25.064 -20.114 0.50 13.44 120 THR B N 1
ATOM 3240 C CA A THR B 1 120 ? -37.526 25.255 -20.340 0.50 10.61 120 THR B CA 1
ATOM 3241 C CA B THR B 1 120 ? -37.516 25.424 -20.321 0.50 15.19 120 THR B CA 1
ATOM 3242 C C A THR B 1 120 ? -38.142 25.597 -18.986 0.50 11.88 120 THR B C 1
ATOM 3243 C C B THR B 1 120 ? -38.213 25.590 -18.968 0.50 14.53 120 THR B C 1
ATOM 3244 O O A THR B 1 120 ? -38.880 26.572 -18.908 0.50 13.59 120 THR B O 1
ATOM 3245 O O B THR B 1 120 ? -39.072 26.458 -18.849 0.50 16.58 120 THR B O 1
ATOM 3252 N N . GLU B 1 121 ? -37.881 24.764 -17.971 1.00 12.97 121 GLU B N 1
ATOM 3253 C CA . GLU B 1 121 ? -38.493 24.914 -16.644 1.00 13.67 121 GLU B CA 1
ATOM 3254 C C . GLU B 1 121 ? -38.069 26.232 -16.011 1.00 16.07 121 GLU B C 1
ATOM 3255 O O . GLU B 1 121 ? -38.896 26.973 -15.450 1.00 16.71 121 GLU B O 1
ATOM 3261 N N . ILE B 1 122 ? -36.788 26.572 -16.140 1.00 13.44 122 ILE B N 1
ATOM 3262 C CA . ILE B 1 122 ? -36.306 27.842 -15.599 1.00 15.32 122 ILE B CA 1
ATOM 3263 C C . ILE B 1 122 ? -36.981 29.027 -16.277 1.00 16.74 122 ILE B C 1
ATOM 3264 O O . ILE B 1 122 ? -37.515 29.932 -15.609 1.00 16.88 122 ILE B O 1
ATOM 3269 N N . MET B 1 123 ? -37.019 29.034 -17.611 1.00 14.22 123 MET B N 1
ATOM 3270 C CA . MET B 1 123 ? -37.561 30.180 -18.329 1.00 18.11 123 MET B CA 1
ATOM 3271 C C . MET B 1 123 ? -39.075 30.277 -18.135 1.00 17.48 123 MET B C 1
ATOM 3272 O O . MET B 1 123 ? -39.594 31.387 -18.127 1.00 20.34 123 MET B O 1
ATOM 3277 N N . GLY B 1 124 ? -39.733 29.149 -17.960 1.00 17.01 124 GLY B N 1
ATOM 3278 C CA . GLY B 1 124 ? -41.170 29.094 -17.660 1.00 19.42 124 GLY B CA 1
ATOM 3279 C C . GLY B 1 124 ? -41.498 29.854 -16.377 1.00 21.78 124 GLY B C 1
ATOM 3280 O O . GLY B 1 124 ? -42.479 30.583 -16.337 1.00 27.03 124 GLY B O 1
ATOM 3281 N N A ARG B 1 125 ? -40.613 29.758 -15.383 0.50 17.22 125 ARG B N 1
ATOM 3282 N N B ARG B 1 125 ? -40.653 29.709 -15.354 0.50 19.59 125 ARG B N 1
ATOM 3283 C CA A ARG B 1 125 ? -40.778 30.411 -14.094 0.50 17.21 125 ARG B CA 1
ATOM 3284 C CA B ARG B 1 125 ? -40.802 30.440 -14.105 0.50 21.46 125 ARG B CA 1
ATOM 3285 C C A ARG B 1 125 ? -40.367 31.884 -14.125 0.50 18.45 125 ARG B C 1
ATOM 3286 C C B ARG B 1 125 ? -40.590 31.943 -14.308 0.50 21.00 125 ARG B C 1
ATOM 3287 O O A ARG B 1 125 ? -40.732 32.627 -13.209 0.50 18.80 125 ARG B O 1
ATOM 3288 O O B ARG B 1 125 ? -41.287 32.754 -13.693 0.50 21.61 125 ARG B O 1
ATOM 3303 N N . LEU B 1 126 ? -39.628 32.328 -15.148 1.00 17.93 126 LEU B N 1
ATOM 3304 C CA . LEU B 1 126 ? -39.162 33.711 -15.236 1.00 18.77 126 LEU B CA 1
ATOM 3305 C C . LEU B 1 126 ? -39.913 34.528 -16.296 1.00 19.85 126 LEU B C 1
ATOM 3306 O O . LEU B 1 126 ? -39.650 35.716 -16.504 1.00 18.32 126 LEU B O 1
ATOM 3311 N N . ARG B 1 127 ? -40.802 33.881 -17.041 1.00 24.04 127 ARG B N 1
ATOM 3312 C CA . ARG B 1 127 ? -41.475 34.553 -18.146 1.00 27.46 127 ARG B CA 1
ATOM 3313 C C . ARG B 1 127 ? -42.191 35.795 -17.608 1.00 23.74 127 ARG B C 1
ATOM 3314 O O . ARG B 1 127 ? -42.842 35.739 -16.576 1.00 29.35 127 ARG B O 1
ATOM 3322 N N . GLY B 1 128 ? -42.024 36.927 -18.278 1.00 25.79 128 GLY B N 1
ATOM 3323 C CA . GLY B 1 128 ? -42.643 38.165 -17.812 1.00 26.69 128 GLY B CA 1
ATOM 3324 C C . GLY B 1 128 ? -41.806 38.926 -16.776 1.00 28.16 128 GLY B C 1
ATOM 3325 O O . GLY B 1 128 ? -42.123 40.062 -16.445 1.00 27.20 128 GLY B O 1
ATOM 3326 N N . ALA B 1 129 ? -40.731 38.327 -16.238 1.00 21.04 129 ALA B N 1
ATOM 3327 C CA . ALA B 1 129 ? -39.889 39.022 -15.268 1.00 18.39 129 ALA B CA 1
ATOM 3328 C C . ALA B 1 129 ? -38.509 39.301 -15.857 1.00 19.42 129 ALA B C 1
ATOM 3329 O O . ALA B 1 129 ? -37.766 40.108 -15.341 1.00 19.32 129 ALA B O 1
ATOM 3331 N N . VAL B 1 130 ? -38.171 38.626 -16.954 1.00 16.77 130 VAL B N 1
ATOM 3332 C CA . VAL B 1 130 ? -36.854 38.802 -17.537 1.00 16.27 130 VAL B CA 1
ATOM 3333 C C . VAL B 1 130 ? -36.961 38.942 -19.039 1.00 16.87 130 VAL B C 1
ATOM 3334 O O . VAL B 1 130 ? -37.946 38.529 -19.650 1.00 19.44 130 VAL B O 1
ATOM 3338 N N . THR B 1 131 ? -35.882 39.454 -19.616 1.00 16.72 131 THR B N 1
ATOM 3339 C CA . THR B 1 131 ? -35.723 39.588 -21.050 1.00 16.08 131 THR B CA 1
ATOM 3340 C C . THR B 1 131 ? -34.479 38.764 -21.422 1.00 16.45 131 THR B C 1
ATOM 3341 O O . THR B 1 131 ? -33.381 39.040 -20.978 1.00 15.19 131 THR B O 1
ATOM 3345 N N . PRO B 1 132 ? -34.618 37.800 -22.348 1.00 17.30 132 PRO B N 1
ATOM 3346 C CA . PRO B 1 132 ? -33.445 37.064 -22.832 1.00 16.83 132 PRO B CA 1
ATOM 3347 C C . PRO B 1 132 ? -32.488 37.939 -23.604 1.00 16.34 132 PRO B C 1
ATOM 3348 O O . PRO B 1 132 ? -32.899 38.741 -24.419 1.00 20.52 132 PRO B O 1
ATOM 3352 N N . GLN B 1 133 ? -31.194 37.762 -23.343 1.00 14.56 133 GLN B N 1
ATOM 3353 C CA . GLN B 1 133 ? -30.154 38.488 -24.027 1.00 14.83 133 GLN B CA 1
ATOM 3354 C C . GLN B 1 133 ? -29.375 37.546 -24.948 1.00 15.47 133 GLN B C 1
ATOM 3355 O O . GLN B 1 133 ? -28.917 37.974 -25.981 1.00 18.73 133 GLN B O 1
ATOM 3361 N N . ASP B 1 134 ? -29.063 36.336 -24.470 1.00 14.03 134 ASP B N 1
ATOM 3362 C CA . ASP B 1 134 ? -28.277 35.426 -25.295 1.00 12.36 134 ASP B CA 1
ATOM 3363 C C . ASP B 1 134 ? -28.673 34.006 -24.911 1.00 12.21 134 ASP B C 1
ATOM 3364 O O . ASP B 1 134 ? -28.943 33.701 -23.776 1.00 13.38 134 ASP B O 1
ATOM 3369 N N . GLU B 1 135 ? -28.663 33.109 -25.906 1.00 12.12 135 GLU B N 1
ATOM 3370 C CA . GLU B 1 135 ? -28.864 31.689 -25.699 1.00 11.12 135 GLU B CA 1
ATOM 3371 C C . GLU B 1 135 ? -27.964 31.006 -26.713 1.00 11.25 135 GLU B C 1
ATOM 3372 O O . GLU B 1 135 ? -28.052 31.269 -27.905 1.00 12.58 135 GLU B O 1
ATOM 3378 N N . VAL B 1 136 ? -27.120 30.141 -26.210 1.00 10.50 136 VAL B N 1
ATOM 3379 C CA . VAL B 1 136 ? -26.210 29.345 -27.035 1.00 10.44 136 VAL B CA 1
ATOM 3380 C C . VAL B 1 136 ? -26.325 27.884 -26.650 1.00 9.92 136 VAL B C 1
ATOM 3381 O O . VAL B 1 136 ? -26.346 27.543 -25.493 1.00 10.84 136 VAL B O 1
ATOM 3385 N N . HIS B 1 137 ? -26.438 27.027 -27.681 1.00 9.79 137 HIS B N 1
ATOM 3386 C CA . HIS B 1 137 ? -26.454 25.591 -27.551 1.00 9.41 137 HIS B CA 1
ATOM 3387 C C . HIS B 1 137 ? -25.103 25.052 -28.032 1.00 10.01 137 HIS B C 1
ATOM 3388 O O . HIS B 1 137 ? -24.816 25.071 -29.215 1.00 12.68 137 HIS B O 1
ATOM 3395 N N . GLY B 1 138 ? -24.292 24.653 -27.075 1.00 10.06 138 GLY B N 1
ATOM 3396 C CA . GLY B 1 138 ? -22.940 24.220 -27.360 1.00 9.36 138 GLY B CA 1
ATOM 3397 C C . GLY B 1 138 ? -22.892 22.728 -27.557 1.00 9.74 138 GLY B C 1
ATOM 3398 O O . GLY B 1 138 ? -23.667 21.933 -26.998 1.00 9.71 138 GLY B O 1
ATOM 3399 N N . PHE B 1 139 ? -21.887 22.294 -28.333 1.00 9.29 139 PHE B N 1
ATOM 3400 C CA . PHE B 1 139 ? -21.699 20.883 -28.589 1.00 9.25 139 PHE B CA 1
ATOM 3401 C C . PHE B 1 139 ? -20.206 20.517 -28.639 1.00 9.86 139 PHE B C 1
ATOM 3402 O O . PHE B 1 139 ? -19.424 21.283 -29.161 1.00 11.01 139 PHE B O 1
ATOM 3410 N N . LYS B 1 140 ? -19.889 19.322 -28.185 1.00 9.53 140 LYS B N 1
ATOM 3411 C CA . LYS B 1 140 ? -18.513 18.828 -28.279 1.00 9.67 140 LYS B CA 1
ATOM 3412 C C . LYS B 1 140 ? -18.184 18.625 -29.745 1.00 8.89 140 LYS B C 1
ATOM 3413 O O . LYS B 1 140 ? -19.024 18.207 -30.557 1.00 10.21 140 LYS B O 1
ATOM 3419 N N . TYR B 1 141 ? -16.933 18.953 -30.113 1.00 8.78 141 TYR B N 1
ATOM 3420 C CA . TYR B 1 141 ? -16.493 18.849 -31.494 1.00 8.64 141 TYR B CA 1
ATOM 3421 C C . TYR B 1 141 ? -15.253 17.952 -31.552 1.00 9.50 141 TYR B C 1
ATOM 3422 O O . TYR B 1 141 ? -14.153 18.355 -31.151 1.00 9.70 141 TYR B O 1
ATOM 3431 N N . PHE B 1 142 ? -15.460 16.734 -32.021 1.00 8.97 142 PHE B N 1
ATOM 3432 C CA . PHE B 1 142 ? -14.425 15.706 -32.069 1.00 9.01 142 PHE B CA 1
ATOM 3433 C C . PHE B 1 142 ? -13.760 15.572 -30.711 1.00 9.05 142 PHE B C 1
ATOM 3434 O O . PHE B 1 142 ? -14.439 15.488 -29.683 1.00 10.37 142 PHE B O 1
ATOM 3442 N N . ASP B 1 143 ? -12.430 15.470 -30.687 1.00 8.46 143 ASP B N 1
ATOM 3443 C CA . ASP B 1 143 ? -11.659 15.167 -29.507 1.00 9.14 143 ASP B CA 1
ATOM 3444 C C . ASP B 1 143 ? -11.367 16.444 -28.727 1.00 9.70 143 ASP B C 1
ATOM 3445 O O . ASP B 1 143 ? -10.231 16.890 -28.579 1.00 10.62 143 ASP B O 1
ATOM 3450 N N . GLU B 1 144 ? -12.437 17.068 -28.184 1.00 9.82 144 GLU B N 1
ATOM 3451 C CA . GLU B 1 144 ? -12.389 18.269 -27.355 1.00 10.29 144 GLU B CA 1
ATOM 3452 C C . GLU B 1 144 ? -11.801 19.448 -28.127 1.00 9.71 144 GLU B C 1
ATOM 3453 O O . GLU B 1 144 ? -11.112 20.290 -27.527 1.00 12.11 144 GLU B O 1
ATOM 3459 N N . ARG B 1 145 ? -12.127 19.572 -29.414 1.00 9.54 145 ARG B N 1
ATOM 3460 C CA . ARG B 1 145 ? -11.622 20.649 -30.217 1.00 9.65 145 ARG B CA 1
ATOM 3461 C C . ARG B 1 145 ? -12.563 21.836 -30.175 1.00 10.74 145 ARG B C 1
ATOM 3462 O O . ARG B 1 145 ? -13.768 21.711 -29.925 1.00 11.17 145 ARG B O 1
ATOM 3470 N N . ASP B 1 146 ? -12.013 22.990 -30.515 1.00 10.07 146 ASP B N 1
ATOM 3471 C CA . ASP B 1 146 ? -12.781 24.193 -30.726 1.00 9.78 146 ASP B CA 1
ATOM 3472 C C . ASP B 1 146 ? -12.937 24.353 -32.232 1.00 9.46 146 ASP B C 1
ATOM 3473 O O . ASP B 1 146 ? -12.427 23.595 -33.045 1.00 10.77 146 ASP B O 1
ATOM 3478 N N . MET B 1 147 ? -13.644 25.439 -32.650 1.00 9.87 147 MET B N 1
ATOM 3479 C CA . MET B 1 147 ? -13.901 25.655 -34.054 1.00 11.32 147 MET B CA 1
ATOM 3480 C C . MET B 1 147 ? -12.651 26.057 -34.843 1.00 12.25 147 MET B C 1
ATOM 3481 O O . MET B 1 147 ? -12.640 26.000 -36.066 1.00 15.31 147 MET B O 1
ATOM 3486 N N . LEU B 1 148 ? -11.565 26.394 -34.173 1.00 10.36 148 LEU B N 1
ATOM 3487 C CA . LEU B 1 148 ? -10.281 26.617 -34.846 1.00 11.83 148 LEU B CA 1
ATOM 3488 C C . LEU B 1 148 ? -9.536 25.303 -35.095 1.00 11.26 148 LEU B C 1
ATOM 3489 O O . LEU B 1 148 ? -8.464 25.302 -35.718 1.00 12.46 148 LEU B O 1
ATOM 3494 N N . GLY B 1 149 ? -10.029 24.190 -34.551 1.00 11.61 149 GLY B N 1
ATOM 3495 C CA . GLY B 1 149 ? -9.443 22.915 -34.835 1.00 10.78 149 GLY B CA 1
ATOM 3496 C C . GLY B 1 149 ? -8.415 22.496 -33.783 1.00 10.60 149 GLY B C 1
ATOM 3497 O O . GLY B 1 149 ? -7.718 21.520 -34.038 1.00 11.71 149 GLY B O 1
ATOM 3498 N N . PHE B 1 150 ? -8.285 23.218 -32.660 1.00 9.27 150 PHE B N 1
ATOM 3499 C CA . PHE B 1 150 ? -7.309 22.914 -31.634 1.00 8.48 150 PHE B CA 1
ATOM 3500 C C . PHE B 1 150 ? -8.024 22.324 -30.421 1.00 9.47 150 PHE B C 1
ATOM 3501 O O . PHE B 1 150 ? -9.153 22.693 -30.099 1.00 10.50 150 PHE B O 1
ATOM 3509 N N . VAL B 1 151 ? -7.348 21.407 -29.739 1.00 9.67 151 VAL B N 1
ATOM 3510 C CA . VAL B 1 151 ? -7.836 20.906 -28.463 1.00 9.95 151 VAL B CA 1
ATOM 3511 C C . VAL B 1 151 ? -7.891 22.055 -27.451 1.00 9.78 151 VAL B C 1
ATOM 3512 O O . VAL B 1 151 ? -6.978 22.863 -27.368 1.00 9.67 151 VAL B O 1
ATOM 3516 N N . ASP B 1 152 ? -8.978 22.162 -26.695 1.00 9.25 152 ASP B N 1
ATOM 3517 C CA . ASP B 1 152 ? -9.294 23.387 -25.971 1.00 10.35 152 ASP B CA 1
ATOM 3518 C C . ASP B 1 152 ? -9.753 23.030 -24.574 1.00 11.44 152 ASP B C 1
ATOM 3519 O O . ASP B 1 152 ? -10.834 22.465 -24.389 1.00 13.46 152 ASP B O 1
ATOM 3524 N N . GLY B 1 153 ? -8.863 23.278 -23.613 1.00 11.02 153 GLY B N 1
ATOM 3525 C CA . GLY B 1 153 ? -9.078 23.027 -22.218 1.00 10.76 153 GLY B CA 1
ATOM 3526 C C . GLY B 1 153 ? -7.937 22.293 -21.515 1.00 11.40 153 GLY B C 1
ATOM 3527 O O . GLY B 1 153 ? -7.982 22.148 -20.296 1.00 11.24 153 GLY B O 1
ATOM 3528 N N . THR B 1 154 ? -6.927 21.897 -22.284 1.00 11.09 154 THR B N 1
ATOM 3529 C CA . THR B 1 154 ? -5.835 21.072 -21.808 1.00 11.14 154 THR B CA 1
ATOM 3530 C C . THR B 1 154 ? -5.260 21.523 -20.475 1.00 11.26 154 THR B C 1
ATOM 3531 O O . THR B 1 154 ? -5.085 20.682 -19.614 1.00 11.69 154 THR B O 1
ATOM 3535 N N . GLU B 1 155 ? -4.907 22.806 -20.339 1.00 11.24 155 GLU B N 1
ATOM 3536 C CA . GLU B 1 155 ? -4.188 23.245 -19.141 1.00 13.19 155 GLU B CA 1
ATOM 3537 C C . GLU B 1 155 ? -5.109 23.682 -18.015 1.00 11.98 155 GLU B C 1
ATOM 3538 O O . GLU B 1 155 ? -4.626 24.210 -16.998 1.00 15.24 155 GLU B O 1
ATOM 3544 N N . ASN B 1 156 ? -6.402 23.354 -18.072 1.00 11.14 156 ASN B N 1
ATOM 3545 C CA . ASN B 1 156 ? -7.276 23.578 -16.937 1.00 11.56 156 ASN B CA 1
ATOM 3546 C C . ASN B 1 156 ? -6.691 22.906 -15.713 1.00 13.39 156 ASN B C 1
ATOM 3547 O O . ASN B 1 156 ? -6.176 21.778 -15.772 1.00 14.77 156 ASN B O 1
ATOM 3552 N N . PRO B 1 157 ? -6.788 23.538 -14.534 1.00 13.96 157 PRO B N 1
ATOM 3553 C CA . PRO B 1 157 ? -6.376 22.873 -13.293 1.00 16.47 157 PRO B CA 1
ATOM 3554 C C . PRO B 1 157 ? -7.320 21.748 -12.911 1.00 15.88 157 PRO B C 1
ATOM 3555 O O . PRO B 1 157 ? -8.518 21.755 -13.268 1.00 16.70 157 PRO B O 1
ATOM 3559 N N . THR B 1 158 ? -6.780 20.762 -12.177 1.00 19.49 158 THR B N 1
ATOM 3560 C CA . THR B 1 158 ? -7.547 19.646 -11.668 1.00 21.11 158 THR B CA 1
ATOM 3561 C C . THR B 1 158 ? -7.320 19.514 -10.162 1.00 21.99 158 THR B C 1
ATOM 3562 O O . THR B 1 158 ? -6.359 20.061 -9.640 1.00 22.51 158 THR B O 1
ATOM 3566 N N . GLY B 1 159 ? -8.221 18.753 -9.541 1.00 24.72 159 GLY B N 1
ATOM 3567 C CA . GLY B 1 159 ? -8.111 18.381 -8.135 1.00 27.83 159 GLY B CA 1
ATOM 3568 C C . GLY B 1 159 ? -7.982 19.597 -7.230 1.00 28.67 159 GLY B C 1
ATOM 3569 O O . GLY B 1 159 ? -8.718 20.576 -7.348 1.00 24.26 159 GLY B O 1
ATOM 3570 N N . ALA B 1 160 ? -7.036 19.503 -6.295 1.00 26.91 160 ALA B N 1
ATOM 3571 C CA . ALA B 1 160 ? -6.835 20.525 -5.288 1.00 27.04 160 ALA B CA 1
ATOM 3572 C C . ALA B 1 160 ? -6.461 21.867 -5.903 1.00 23.16 160 ALA B C 1
ATOM 3573 O O . ALA B 1 160 ? -6.903 22.900 -5.418 1.00 22.83 160 ALA B O 1
ATOM 3575 N N . ALA B 1 161 ? -5.635 21.875 -6.962 1.00 20.13 161 ALA B N 1
ATOM 3576 C CA . ALA B 1 161 ? -5.231 23.078 -7.640 1.00 20.71 161 ALA B CA 1
ATOM 3577 C C . ALA B 1 161 ? -6.480 23.797 -8.165 1.00 18.88 161 ALA B C 1
ATOM 3578 O O . ALA B 1 161 ? -6.516 25.018 -8.167 1.00 20.26 161 ALA B O 1
ATOM 3580 N N . ALA B 1 162 ? -7.430 23.025 -8.675 1.00 17.51 162 ALA B N 1
ATOM 3581 C CA . ALA B 1 162 ? -8.656 23.617 -9.211 1.00 16.62 162 ALA B CA 1
ATOM 3582 C C . ALA B 1 162 ? -9.454 24.286 -8.102 1.00 18.20 162 ALA B C 1
ATOM 3583 O O . ALA B 1 162 ? -9.947 25.396 -8.256 1.00 17.00 162 ALA B O 1
ATOM 3585 N N . ARG B 1 163 ? -9.607 23.597 -6.977 1.00 18.69 163 ARG B N 1
ATOM 3586 C CA . ARG B 1 163 ? -10.328 24.204 -5.853 1.00 22.07 163 ARG B CA 1
ATOM 3587 C C . ARG B 1 163 ? -9.666 25.507 -5.417 1.00 20.96 163 ARG B C 1
ATOM 3588 O O . ARG B 1 163 ? -10.328 26.518 -5.171 1.00 19.62 163 ARG B O 1
ATOM 3596 N N . ARG B 1 164 ? -8.333 25.524 -5.335 1.00 20.55 164 ARG B N 1
ATOM 3597 C CA . ARG B 1 164 ? -7.627 26.706 -4.885 1.00 21.23 164 ARG B CA 1
ATOM 3598 C C . ARG B 1 164 ? -7.788 27.847 -5.887 1.00 20.06 164 ARG B C 1
ATOM 3599 O O . ARG B 1 164 ? -7.828 29.000 -5.500 1.00 22.50 164 ARG B O 1
ATOM 3607 N N . ALA B 1 165 ? -7.846 27.522 -7.188 1.00 18.06 165 ALA B N 1
ATOM 3608 C CA . ALA B 1 165 ? -7.914 28.540 -8.222 1.00 16.67 165 ALA B CA 1
ATOM 3609 C C . ALA B 1 165 ? -9.324 29.120 -8.389 1.00 14.89 165 ALA B C 1
ATOM 3610 O O . ALA B 1 165 ? -9.460 30.210 -8.925 1.00 15.79 165 ALA B O 1
ATOM 3612 N N . VAL B 1 166 ? -10.340 28.348 -8.064 1.00 14.63 166 VAL B N 1
ATOM 3613 C CA . VAL B 1 166 ? -11.707 28.656 -8.484 1.00 14.37 166 VAL B CA 1
ATOM 3614 C C . VAL B 1 166 ? -12.611 29.138 -7.339 1.00 14.25 166 VAL B C 1
ATOM 3615 O O . VAL B 1 166 ? -13.476 29.988 -7.601 1.00 15.70 166 VAL B O 1
ATOM 3619 N N . LEU B 1 167 ? -12.484 28.558 -6.143 1.00 14.54 167 LEU B N 1
ATOM 3620 C CA . LEU B 1 167 ? -13.446 28.788 -5.081 1.00 16.01 167 LEU B CA 1
ATOM 3621 C C . LEU B 1 167 ? -12.986 29.902 -4.160 1.00 18.16 167 LEU B C 1
ATOM 3622 O O . LEU B 1 167 ? -11.856 29.904 -3.677 1.00 19.38 167 LEU B O 1
ATOM 3627 N N . VAL B 1 168 ? -13.912 30.825 -3.884 1.00 15.12 168 VAL B N 1
ATOM 3628 C CA . VAL B 1 168 ? -13.707 31.814 -2.835 1.00 17.26 168 VAL B CA 1
ATOM 3629 C C . VAL B 1 168 ? -13.502 31.112 -1.505 1.00 16.91 168 VAL B C 1
ATOM 3630 O O . VAL B 1 168 ? -14.205 30.163 -1.162 1.00 17.90 168 VAL B O 1
ATOM 3634 N N . GLY B 1 169 ? -12.542 31.665 -0.747 1.00 19.37 169 GLY B N 1
ATOM 3635 C CA . GLY B 1 169 ? -12.247 31.096 0.580 1.00 23.47 169 GLY B CA 1
ATOM 3636 C C . GLY B 1 169 ? -12.320 32.150 1.683 1.00 25.09 169 GLY B C 1
ATOM 3637 O O . GLY B 1 169 ? -13.173 33.039 1.671 1.00 24.78 169 GLY B O 1
ATOM 3638 N N . ALA B 1 170 ? -11.327 32.086 2.599 1.00 24.94 170 ALA B N 1
ATOM 3639 C CA . ALA B 1 170 ? -11.359 32.902 3.794 1.00 26.56 170 ALA B CA 1
ATOM 3640 C C . ALA B 1 170 ? -11.150 34.378 3.492 1.00 27.26 170 ALA B C 1
ATOM 3641 O O . ALA B 1 170 ? -11.319 35.203 4.382 1.00 29.62 170 ALA B O 1
ATOM 3643 N N . GLU B 1 171 ? -10.723 34.737 2.278 1.00 23.67 171 GLU B N 1
ATOM 3644 C CA . GLU B 1 171 ? -10.624 36.133 1.899 1.00 23.66 171 GLU B CA 1
ATOM 3645 C C . GLU B 1 171 ? -11.993 36.836 1.869 1.00 20.87 171 GLU B C 1
ATOM 3646 O O . GLU B 1 171 ? -12.047 38.059 1.855 1.00 22.53 171 GLU B O 1
ATOM 3652 N N . ASP B 1 172 ? -13.085 36.072 1.750 1.00 21.20 172 ASP B N 1
ATOM 3653 C CA . ASP B 1 172 ? -14.415 36.680 1.661 1.00 21.28 172 ASP B CA 1
ATOM 3654 C C . ASP B 1 172 ? -15.391 35.712 2.296 1.00 22.36 172 ASP B C 1
ATOM 3655 O O . ASP B 1 172 ? -16.200 35.040 1.649 1.00 20.60 172 ASP B O 1
ATOM 3660 N N . PRO B 1 173 ? -15.281 35.529 3.623 1.00 22.77 173 PRO B N 1
ATOM 3661 C CA . PRO B 1 173 ? -15.833 34.343 4.256 1.00 24.28 173 PRO B CA 1
ATOM 3662 C C . PRO B 1 173 ? -17.346 34.240 4.122 1.00 19.76 173 PRO B C 1
ATOM 3663 O O . PRO B 1 173 ? -17.855 33.143 4.123 1.00 23.77 173 PRO B O 1
ATOM 3667 N N . ALA B 1 174 ? -18.054 35.356 3.983 1.00 20.64 174 ALA B N 1
ATOM 3668 C CA . ALA B 1 174 ? -19.500 35.296 3.851 1.00 22.73 174 ALA B CA 1
ATOM 3669 C C . ALA B 1 174 ? -19.910 34.650 2.516 1.00 22.03 174 ALA B C 1
ATOM 3670 O O . ALA B 1 174 ? -21.037 34.181 2.372 1.00 21.87 174 ALA B O 1
ATOM 3672 N N . PHE B 1 175 ? -18.960 34.607 1.576 1.00 19.73 175 PHE B N 1
ATOM 3673 C CA . PHE B 1 175 ? -19.252 34.110 0.234 1.00 16.22 175 PHE B CA 1
ATOM 3674 C C . PHE B 1 175 ? -18.344 32.949 -0.139 1.00 18.86 175 PHE B C 1
ATOM 3675 O O . PHE B 1 175 ? -18.299 32.575 -1.310 1.00 16.08 175 PHE B O 1
ATOM 3683 N N . ALA B 1 176 ? -17.778 32.289 0.851 1.00 15.84 176 ALA B N 1
ATOM 3684 C CA . ALA B 1 176 ? -16.933 31.131 0.695 1.00 20.23 176 ALA B CA 1
ATOM 3685 C C . ALA B 1 176 ? -17.717 30.051 -0.068 1.00 17.77 176 ALA B C 1
ATOM 3686 O O . ALA B 1 176 ? -18.906 29.852 0.140 1.00 20.09 176 ALA B O 1
ATOM 3688 N N . GLY B 1 177 ? -17.038 29.479 -1.065 1.00 18.15 177 GLY B N 1
ATOM 3689 C CA . GLY B 1 177 ? -17.634 28.439 -1.885 1.00 16.73 177 GLY B CA 1
ATOM 3690 C C . GLY B 1 177 ? -18.237 29.000 -3.174 1.00 14.54 177 GLY B C 1
ATOM 3691 O O . GLY B 1 177 ? -18.678 28.181 -3.977 1.00 16.00 177 GLY B O 1
ATOM 3692 N N . GLY B 1 178 ? -18.247 30.330 -3.328 1.00 14.39 178 GLY B N 1
ATOM 3693 C CA . GLY B 1 178 ? -18.660 30.958 -4.582 1.00 14.52 178 GLY B CA 1
ATOM 3694 C C . GLY B 1 178 ? -17.491 31.019 -5.562 1.00 15.11 178 GLY B C 1
ATOM 3695 O O . GLY B 1 178 ? -16.378 30.540 -5.291 1.00 15.65 178 GLY B O 1
ATOM 3696 N N . SER B 1 179 ? -17.772 31.609 -6.716 1.00 14.23 179 SER B N 1
ATOM 3697 C CA . SER B 1 179 ? -16.774 31.773 -7.757 1.00 14.34 179 SER B CA 1
ATOM 3698 C C . SER B 1 179 ? -17.197 32.928 -8.638 1.00 12.87 179 SER B C 1
ATOM 3699 O O . SER B 1 179 ? -18.338 33.418 -8.568 1.00 13.80 179 SER B O 1
ATOM 3702 N N . TYR B 1 180 ? -16.290 33.368 -9.534 1.00 12.62 180 TYR B N 1
ATOM 3703 C CA . TYR B 1 180 ? -16.553 34.420 -10.492 1.00 12.76 180 TYR B CA 1
ATOM 3704 C C . TYR B 1 180 ? -16.490 33.856 -11.913 1.00 12.97 180 TYR B C 1
ATOM 3705 O O . TYR B 1 180 ? -15.526 33.170 -12.235 1.00 14.74 180 TYR B O 1
ATOM 3714 N N . ALA B 1 181 ? -17.549 34.077 -12.678 1.00 12.44 181 ALA B N 1
ATOM 3715 C CA . ALA B 1 181 ? -17.571 33.606 -14.068 1.00 11.82 181 ALA B CA 1
ATOM 3716 C C . ALA B 1 181 ? -17.524 34.799 -14.996 1.00 12.57 181 ALA B C 1
ATOM 3717 O O . ALA B 1 181 ? -18.309 35.775 -14.852 1.00 12.85 181 ALA B O 1
ATOM 3719 N N . VAL B 1 182 ? -16.645 34.729 -15.994 1.00 11.25 182 VAL B N 1
ATOM 3720 C CA . VAL B 1 182 ? -16.638 35.696 -17.081 1.00 12.09 182 VAL B CA 1
ATOM 3721 C C . VAL B 1 182 ? -17.074 34.956 -18.344 1.00 12.05 182 VAL B C 1
ATOM 3722 O O . VAL B 1 182 ? -16.548 33.860 -18.594 1.00 12.58 182 VAL B O 1
ATOM 3726 N N . VAL B 1 183 ? -18.001 35.541 -19.118 1.00 10.90 183 VAL B N 1
ATOM 3727 C CA . VAL B 1 183 ? -18.465 34.955 -20.358 1.00 11.27 183 VAL B CA 1
ATOM 3728 C C . VAL B 1 183 ? -18.182 35.934 -21.481 1.00 12.45 183 VAL B C 1
ATOM 3729 O O . VAL B 1 183 ? -18.322 37.160 -21.360 1.00 11.52 183 VAL B O 1
ATOM 3733 N N . GLN B 1 184 ? -17.778 35.371 -22.635 1.00 10.68 184 GLN B N 1
ATOM 3734 C CA . GLN B 1 184 ? -17.692 36.142 -23.864 1.00 10.87 184 GLN B CA 1
ATOM 3735 C C . GLN B 1 184 ? -18.067 35.206 -24.999 1.00 11.01 184 GLN B C 1
ATOM 3736 O O . GLN B 1 184 ? -17.430 34.170 -25.142 1.00 11.04 184 GLN B O 1
ATOM 3742 N N . LYS B 1 185 ? -18.969 35.655 -25.875 1.00 10.86 185 LYS B N 1
ATOM 3743 C CA . LYS B 1 185 ? -19.266 34.900 -27.078 1.00 11.33 185 LYS B CA 1
ATOM 3744 C C . LYS B 1 185 ? -18.340 35.365 -28.182 1.00 11.92 185 LYS B C 1
ATOM 3745 O O . LYS B 1 185 ? -18.331 36.545 -28.504 1.00 12.69 185 LYS B O 1
ATOM 3751 N N . TYR B 1 186 ? -17.540 34.438 -28.758 1.00 10.26 186 TYR B N 1
ATOM 3752 C CA . TYR B 1 186 ? -16.642 34.794 -29.831 1.00 11.16 186 TYR B CA 1
ATOM 3753 C C . TYR B 1 186 ? -17.132 34.205 -31.134 1.00 12.19 186 TYR B C 1
ATOM 3754 O O . TYR B 1 186 ? -17.553 33.062 -31.150 1.00 12.45 186 TYR B O 1
ATOM 3763 N N . LEU B 1 187 ? -17.062 34.993 -32.226 1.00 11.81 187 LEU B N 1
ATOM 3764 C CA . LEU B 1 187 ? -17.270 34.461 -33.555 1.00 12.33 187 LEU B CA 1
ATOM 3765 C C . LEU B 1 187 ? -15.941 34.480 -34.288 1.00 11.57 187 LEU B C 1
ATOM 3766 O O . LEU B 1 187 ? -15.122 35.402 -34.103 1.00 13.57 187 LEU B O 1
ATOM 3771 N N . HIS B 1 188 ? -15.713 33.441 -35.094 1.00 10.58 188 HIS B N 1
ATOM 3772 C CA . HIS B 1 188 ? -14.424 33.304 -35.763 1.00 11.00 188 HIS B CA 1
ATOM 3773 C C . HIS B 1 188 ? -14.550 33.551 -37.244 1.00 11.74 188 HIS B C 1
ATOM 3774 O O . HIS B 1 188 ? -15.548 33.221 -37.896 1.00 15.55 188 HIS B O 1
ATOM 3781 N N . ASP B 1 189 ? -13.464 34.091 -37.812 1.00 13.20 189 ASP B N 1
ATOM 3782 C CA . ASP B 1 189 ? -13.378 34.270 -39.248 1.00 14.27 189 ASP B CA 1
ATOM 3783 C C . ASP B 1 189 ? -12.700 33.039 -39.842 1.00 13.03 189 ASP B C 1
ATOM 3784 O O . ASP B 1 189 ? -11.466 32.970 -39.946 1.00 13.71 189 ASP B O 1
ATOM 3789 N N . ILE B 1 190 ? -13.523 32.012 -40.098 1.00 14.15 190 ILE B N 1
ATOM 3790 C CA . ILE B 1 190 ? -13.038 30.698 -40.495 1.00 15.45 190 ILE B CA 1
ATOM 3791 C C . ILE B 1 190 ? -12.421 30.732 -41.880 1.00 17.02 190 ILE B C 1
ATOM 3792 O O . ILE B 1 190 ? -11.443 30.022 -42.114 1.00 16.02 190 ILE B O 1
ATOM 3797 N N . ASP B 1 191 ? -12.937 31.581 -42.744 1.00 17.33 191 ASP B N 1
ATOM 3798 C CA . ASP B 1 191 ? -12.348 31.718 -44.072 1.00 20.78 191 ASP B CA 1
ATOM 3799 C C . ASP B 1 191 ? -10.927 32.228 -43.992 1.00 17.87 191 ASP B C 1
ATOM 3800 O O . ASP B 1 191 ? -10.039 31.716 -44.687 1.00 20.54 191 ASP B O 1
ATOM 3805 N N . ALA B 1 192 ? -10.664 33.212 -43.160 1.00 14.63 192 ALA B N 1
ATOM 3806 C CA . ALA B 1 192 ? -9.303 33.706 -42.997 1.00 14.36 192 ALA B CA 1
ATOM 3807 C C . ALA B 1 192 ? -8.415 32.660 -42.340 1.00 15.57 192 ALA B C 1
ATOM 3808 O O . ALA B 1 192 ? -7.269 32.442 -42.705 1.00 15.05 192 ALA B O 1
ATOM 3810 N N . TRP B 1 193 ? -8.938 32.050 -41.263 1.00 12.95 193 TRP B N 1
ATOM 3811 C CA . TRP B 1 193 ? -8.144 31.052 -40.544 1.00 12.94 193 TRP B CA 1
ATOM 3812 C C . TRP B 1 193 ? -7.712 29.881 -41.420 1.00 13.76 193 TRP B C 1
ATOM 3813 O O . TRP B 1 193 ? -6.558 29.448 -41.316 1.00 14.38 193 TRP B O 1
ATOM 3824 N N . GLU B 1 194 ? -8.623 29.364 -42.227 1.00 14.25 194 GLU B N 1
ATOM 3825 C CA . GLU B 1 194 ? -8.350 28.181 -43.038 1.00 17.62 194 GLU B CA 1
ATOM 3826 C C . GLU B 1 194 ? -7.400 28.518 -44.183 1.00 18.72 194 GLU B C 1
ATOM 3827 O O . GLU B 1 194 ? -6.866 27.614 -44.813 1.00 17.84 194 GLU B O 1
ATOM 3833 N N . GLY B 1 195 ? -7.128 29.804 -44.403 1.00 15.42 195 GLY B N 1
ATOM 3834 C CA . GLY B 1 195 ? -6.093 30.155 -45.365 1.00 17.44 195 GLY B CA 1
ATOM 3835 C C . GLY B 1 195 ? -4.670 30.017 -44.846 1.00 14.90 195 GLY B C 1
ATOM 3836 O O . GLY B 1 195 ? -3.710 30.029 -45.636 1.00 17.50 195 GLY B O 1
ATOM 3837 N N . LEU B 1 196 ? -4.476 29.894 -43.521 1.00 13.04 196 LEU B N 1
ATOM 3838 C CA . LEU B 1 196 ? -3.175 29.720 -42.913 1.00 13.48 196 LEU B CA 1
ATOM 3839 C C . LEU B 1 196 ? -2.787 28.249 -43.042 1.00 14.17 196 LEU B C 1
ATOM 3840 O O . LEU B 1 196 ? -3.637 27.354 -42.978 1.00 17.08 196 LEU B O 1
ATOM 3845 N N . SER B 1 197 ? -1.489 28.026 -43.234 1.00 13.67 197 SER B N 1
ATOM 3846 C CA . SER B 1 197 ? -0.946 26.693 -43.042 1.00 13.66 197 SER B CA 1
ATOM 3847 C C . SER B 1 197 ? -1.179 26.264 -41.594 1.00 12.99 197 SER B C 1
ATOM 3848 O O . SER B 1 197 ? -1.336 27.059 -40.651 1.00 12.78 197 SER B O 1
ATOM 3851 N N . VAL B 1 198 ? -1.061 24.945 -41.389 1.00 14.10 198 VAL B N 1
ATOM 3852 C CA . VAL B 1 198 ? -1.166 24.444 -40.040 1.00 13.05 198 VAL B CA 1
ATOM 3853 C C . VAL B 1 198 ? -0.061 25.042 -39.183 1.00 11.56 198 VAL B C 1
ATOM 3854 O O . VAL B 1 198 ? -0.254 25.409 -38.011 1.00 12.12 198 VAL B O 1
ATOM 3858 N N . GLU B 1 199 ? 1.173 25.146 -39.725 1.00 10.72 199 GLU B N 1
ATOM 3859 C CA . GLU B 1 199 ? 2.280 25.663 -38.984 1.00 12.64 199 GLU B CA 1
ATOM 3860 C C . GLU B 1 199 ? 2.060 27.116 -38.570 1.00 11.79 199 GLU B C 1
ATOM 3861 O O . GLU B 1 199 ? 2.438 27.476 -37.480 1.00 13.24 199 GLU B O 1
ATOM 3867 N N . ALA B 1 200 ? 1.445 27.920 -39.428 1.00 11.92 200 ALA B N 1
ATOM 3868 C CA . ALA B 1 200 ? 1.130 29.298 -39.076 1.00 12.08 200 ALA B CA 1
ATOM 3869 C C . ALA B 1 200 ? 0.049 29.333 -37.990 1.00 11.29 200 ALA B C 1
ATOM 3870 O O . ALA B 1 200 ? 0.120 30.169 -37.081 1.00 13.11 200 ALA B O 1
ATOM 3872 N N . GLN B 1 201 ? -0.941 28.452 -38.086 1.00 11.30 201 GLN B N 1
ATOM 3873 C CA . GLN B 1 201 ? -1.959 28.361 -37.026 1.00 11.48 201 GLN B CA 1
ATOM 3874 C C . GLN B 1 201 ? -1.328 27.993 -35.693 1.00 11.41 201 GLN B C 1
ATOM 3875 O O . GLN B 1 201 ? -1.694 28.543 -34.656 1.00 12.15 201 GLN B O 1
ATOM 3881 N N . GLU B 1 202 ? -0.356 27.072 -35.692 1.00 11.23 202 GLU B N 1
ATOM 3882 C CA . GLU B 1 202 ? 0.310 26.651 -34.474 1.00 11.47 202 GLU B CA 1
ATOM 3883 C C . GLU B 1 202 ? 1.031 27.826 -33.812 1.00 11.02 202 GLU B C 1
ATOM 3884 O O . GLU B 1 202 ? 1.156 27.882 -32.599 1.00 11.93 202 GLU B O 1
ATOM 3890 N N . ARG B 1 203 ? 1.571 28.747 -34.625 1.00 11.28 203 ARG B N 1
ATOM 3891 C CA . ARG B 1 203 ? 2.269 29.903 -34.099 1.00 13.16 203 ARG B CA 1
ATOM 3892 C C . ARG B 1 203 ? 1.274 30.899 -33.492 1.00 12.83 203 ARG B C 1
ATOM 3893 O O . ARG B 1 203 ? 1.629 31.640 -32.577 1.00 15.22 203 ARG B O 1
ATOM 3901 N N . VAL B 1 204 ? 0.048 30.936 -33.976 1.00 12.28 204 VAL B N 1
ATOM 3902 C CA . VAL B 1 204 ? -0.980 31.774 -33.365 1.00 11.50 204 VAL B CA 1
ATOM 3903 C C . VAL B 1 204 ? -1.337 31.238 -31.986 1.00 13.49 204 VAL B C 1
ATOM 3904 O O . VAL B 1 204 ? -1.528 32.015 -31.045 1.00 13.05 204 VAL B O 1
ATOM 3908 N N . ILE B 1 205 ? -1.552 29.928 -31.896 1.00 12.33 205 ILE B N 1
ATOM 3909 C CA . ILE B 1 205 ? -2.039 29.343 -30.656 1.00 11.80 205 ILE B CA 1
ATOM 3910 C C . ILE B 1 205 ? -0.897 29.141 -29.679 1.00 12.58 205 ILE B C 1
ATOM 3911 O O . ILE B 1 205 ? -1.037 29.468 -28.502 1.00 13.24 205 ILE B O 1
ATOM 3916 N N . GLY B 1 206 ? 0.162 28.428 -30.098 1.00 11.76 206 GLY B N 1
ATOM 3917 C CA . GLY B 1 206 ? 1.266 28.121 -29.214 1.00 12.51 206 GLY B CA 1
ATOM 3918 C C . GLY B 1 206 ? 1.401 26.638 -28.908 1.00 11.99 206 GLY B C 1
ATOM 3919 O O . GLY B 1 206 ? 2.154 26.257 -28.022 1.00 13.75 206 GLY B O 1
ATOM 3920 N N . ARG B 1 207 ? 0.561 25.817 -29.554 1.00 11.66 207 ARG B N 1
ATOM 3921 C CA . ARG B 1 207 ? 0.609 24.378 -29.409 1.00 11.33 207 ARG B CA 1
ATOM 3922 C C . ARG B 1 207 ? 0.516 23.751 -30.785 1.00 11.57 207 ARG B C 1
ATOM 3923 O O . ARG B 1 207 ? -0.013 24.342 -31.718 1.00 11.60 207 ARG B O 1
ATOM 3931 N N . ARG B 1 208 ? 0.953 22.493 -30.872 1.00 11.10 208 ARG B N 1
ATOM 3932 C CA . ARG B 1 208 ? 0.819 21.711 -32.070 1.00 11.33 208 ARG B CA 1
ATOM 3933 C C . ARG B 1 208 ? -0.639 21.304 -32.278 1.00 12.08 208 ARG B C 1
ATOM 3934 O O . ARG B 1 208 ? -1.350 21.036 -31.311 1.00 11.80 208 ARG B O 1
ATOM 3942 N N . LYS B 1 209 ? -1.096 21.366 -33.507 1.00 10.14 209 LYS B N 1
ATOM 3943 C CA . LYS B 1 209 ? -2.520 21.252 -33.780 1.00 11.41 209 LYS B CA 1
ATOM 3944 C C . LYS B 1 209 ? -3.004 19.812 -33.603 1.00 11.08 209 LYS B C 1
ATOM 3945 O O . LYS B 1 209 ? -3.913 19.572 -32.821 1.00 12.91 209 LYS B O 1
ATOM 3951 N N . MET B 1 210 ? -2.394 18.839 -34.267 1.00 11.73 210 MET B N 1
ATOM 3952 C CA . MET B 1 210 ? -2.977 17.507 -34.165 1.00 13.14 210 MET B CA 1
ATOM 3953 C C . MET B 1 210 ? -2.733 16.900 -32.780 1.00 13.09 210 MET B C 1
ATOM 3954 O O . MET B 1 210 ? -3.654 16.345 -32.158 1.00 15.51 210 MET B O 1
ATOM 3959 N N . THR B 1 211 ? -1.505 17.013 -32.279 1.00 10.97 211 THR B N 1
ATOM 3960 C CA . THR B 1 211 ? -1.094 16.299 -31.064 1.00 12.17 211 THR B CA 1
ATOM 3961 C C . THR B 1 211 ? -1.282 17.091 -29.789 1.00 11.69 211 THR B C 1
ATOM 3962 O O . THR B 1 211 ? -1.130 16.535 -28.696 1.00 12.34 211 THR B O 1
ATOM 3966 N N . ASP B 1 212 ? -1.513 18.401 -29.877 1.00 11.61 212 ASP B N 1
ATOM 3967 C CA . ASP B 1 212 ? -1.800 19.188 -28.681 1.00 12.18 212 ASP B CA 1
ATOM 3968 C C . ASP B 1 212 ? -0.587 19.370 -27.775 1.00 13.07 212 ASP B C 1
ATOM 3969 O O . ASP B 1 212 ? -0.759 19.749 -26.623 1.00 13.16 212 ASP B O 1
ATOM 3974 N N . VAL B 1 213 ? 0.613 19.109 -28.271 1.00 12.76 213 VAL B N 1
ATOM 3975 C CA . VAL B 1 213 ? 1.813 19.342 -27.457 1.00 13.32 213 VAL B CA 1
ATOM 3976 C C . VAL B 1 213 ? 2.228 20.806 -27.548 1.00 12.93 213 VAL B C 1
ATOM 3977 O O . VAL B 1 213 ? 2.216 21.387 -28.640 1.00 13.82 213 VAL B O 1
ATOM 3981 N N . GLU B 1 214 ? 2.666 21.371 -26.420 1.00 13.79 214 GLU B N 1
ATOM 3982 C CA . GLU B 1 214 ? 3.050 22.762 -26.399 1.00 15.40 214 GLU B CA 1
ATOM 3983 C C . GLU B 1 214 ? 4.289 22.970 -27.281 1.00 17.52 214 GLU B C 1
ATOM 3984 O O . GLU B 1 214 ? 5.165 22.121 -27.281 1.00 20.99 214 GLU B O 1
ATOM 3990 N N . LEU B 1 215 ? 4.354 24.084 -28.008 1.00 17.50 215 LEU B N 1
ATOM 3991 C CA . LEU B 1 215 ? 5.590 24.509 -28.672 1.00 19.79 215 LEU B CA 1
ATOM 3992 C C . LEU B 1 215 ? 6.653 24.811 -27.618 1.00 21.66 215 LEU B C 1
ATOM 3993 O O . LEU B 1 215 ? 6.347 25.335 -26.564 1.00 21.84 215 LEU B O 1
ATOM 3998 N N . SER B 1 216 ? 7.917 24.500 -27.926 1.00 27.78 216 SER B N 1
ATOM 3999 C CA . SER B 1 216 ? 9.014 24.865 -27.031 1.00 31.69 216 SER B CA 1
ATOM 4000 C C . SER B 1 216 ? 9.142 26.384 -26.920 1.00 33.60 216 SER B C 1
ATOM 4001 O O . SER B 1 216 ? 8.800 27.134 -27.846 1.00 31.14 216 SER B O 1
ATOM 4004 N N . ASP B 1 217 ? 9.688 26.800 -25.779 1.00 46.45 217 ASP B N 1
ATOM 4005 C CA . ASP B 1 217 ? 9.803 28.202 -25.407 1.00 53.45 217 ASP B CA 1
ATOM 4006 C C . ASP B 1 217 ? 10.578 28.974 -26.460 1.00 52.41 217 ASP B C 1
ATOM 4007 O O . ASP B 1 217 ? 10.253 30.121 -26.736 1.00 59.02 217 ASP B O 1
ATOM 4012 N N . ASP B 1 218 ? 11.553 28.326 -27.100 1.00 52.97 218 ASP B N 1
ATOM 4013 C CA . ASP B 1 218 ? 12.394 29.049 -28.032 1.00 51.10 218 ASP B CA 1
ATOM 4014 C C . ASP B 1 218 ? 11.747 29.185 -29.409 1.00 44.74 218 ASP B C 1
ATOM 4015 O O . ASP B 1 218 ? 12.307 29.898 -30.220 1.00 43.91 218 ASP B O 1
ATOM 4020 N N . VAL B 1 219 ? 10.587 28.556 -29.687 1.00 36.77 219 VAL B N 1
ATOM 4021 C CA . VAL B 1 219 ? 9.895 28.772 -30.955 1.00 31.52 219 VAL B CA 1
ATOM 4022 C C . VAL B 1 219 ? 8.522 29.446 -30.758 1.00 30.67 219 VAL B C 1
ATOM 4023 O O . VAL B 1 219 ? 7.964 30.021 -31.681 1.00 32.62 219 VAL B O 1
ATOM 4027 N N . LYS B 1 220 ? 7.964 29.406 -29.560 1.00 28.80 220 LYS B N 1
ATOM 4028 C CA . LYS B 1 220 ? 6.630 29.964 -29.347 1.00 30.37 220 LYS B CA 1
ATOM 4029 C C . LYS B 1 220 ? 6.679 31.492 -29.446 1.00 25.85 220 LYS B C 1
ATOM 4030 O O . LYS B 1 220 ? 7.446 32.098 -28.718 1.00 28.39 220 LYS B O 1
ATOM 4036 N N . PRO B 1 221 ? 5.938 32.164 -30.341 1.00 21.88 221 PRO B N 1
ATOM 4037 C CA . PRO B 1 221 ? 5.970 33.611 -30.425 1.00 21.77 221 PRO B CA 1
ATOM 4038 C C . PRO B 1 221 ? 5.430 34.261 -29.152 1.00 21.82 221 PRO B C 1
ATOM 4039 O O . PRO B 1 221 ? 4.539 33.767 -28.459 1.00 18.81 221 PRO B O 1
ATOM 4043 N N . ALA B 1 222 ? 5.949 35.449 -28.873 1.00 20.71 222 ALA B N 1
ATOM 4044 C CA . ALA B 1 222 ? 5.473 36.249 -27.766 1.00 20.13 222 ALA B CA 1
ATOM 4045 C C . ALA B 1 222 ? 4.010 36.654 -27.881 1.00 18.96 222 ALA B C 1
ATOM 4046 O O . ALA B 1 222 ? 3.397 36.958 -26.844 1.00 20.83 222 ALA B O 1
ATOM 4048 N N . ASP B 1 223 ? 3.456 36.727 -29.102 1.00 16.09 223 ASP B N 1
ATOM 4049 C CA . ASP B 1 223 ? 2.089 37.159 -29.298 1.00 16.31 223 ASP B CA 1
ATOM 4050 C C . ASP B 1 223 ? 1.180 35.947 -29.566 1.00 14.51 223 ASP B C 1
ATOM 4051 O O . ASP B 1 223 ? 0.048 36.140 -30.002 1.00 15.26 223 ASP B O 1
ATOM 4056 N N . SER B 1 224 ? 1.683 34.752 -29.284 1.00 14.99 224 SER B N 1
ATOM 4057 C CA . SER B 1 224 ? 0.805 33.589 -29.344 1.00 13.57 224 SER B CA 1
ATOM 4058 C C . SER B 1 224 ? -0.142 33.612 -28.150 1.00 13.07 224 SER B C 1
ATOM 4059 O O . SER B 1 224 ? 0.137 34.147 -27.087 1.00 13.76 224 SER B O 1
ATOM 4062 N N . HIS B 1 225 ? -1.285 32.947 -28.312 1.00 12.45 225 HIS B N 1
ATOM 4063 C CA . HIS B 1 225 ? -2.287 32.890 -27.267 1.00 10.81 225 HIS B CA 1
ATOM 4064 C C . HIS B 1 225 ? -1.763 32.302 -25.968 1.00 12.00 225 HIS B C 1
ATOM 4065 O O . HIS B 1 225 ? -2.018 32.839 -24.887 1.00 13.30 225 HIS B O 1
ATOM 4072 N N . VAL B 1 226 ? -1.071 31.157 -26.029 1.00 12.42 226 VAL B N 1
ATOM 4073 C CA . VAL B 1 226 ? -0.577 30.509 -24.845 1.00 14.35 226 VAL B CA 1
ATOM 4074 C C . VAL B 1 226 ? 0.450 31.399 -24.147 1.00 15.66 226 VAL B C 1
ATOM 4075 O O . VAL B 1 226 ? 0.456 31.432 -22.932 1.00 15.59 226 VAL B O 1
ATOM 4079 N N . ALA B 1 227 ? 1.315 32.095 -24.888 1.00 15.76 227 ALA B N 1
ATOM 4080 C CA . ALA B 1 227 ? 2.269 33.003 -24.238 1.00 16.87 227 ALA B CA 1
ATOM 4081 C C . ALA B 1 227 ? 1.550 34.132 -23.488 1.00 16.19 227 ALA B C 1
ATOM 4082 O O . ALA B 1 227 ? 1.909 34.453 -22.352 1.00 19.70 227 ALA B O 1
ATOM 4084 N N . LEU B 1 228 ? 0.532 34.727 -24.073 1.00 15.25 228 LEU B N 1
ATOM 4085 C 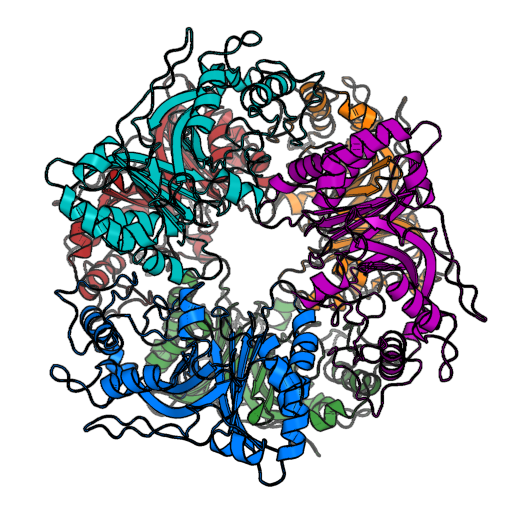CA . LEU B 1 228 ? -0.115 35.890 -23.454 1.00 16.40 228 LEU B CA 1
ATOM 4086 C C . LEU B 1 228 ? -1.015 35.500 -22.283 1.00 16.98 228 LEU B C 1
ATOM 4087 O O . LEU B 1 228 ? -1.227 36.297 -21.364 1.00 18.94 228 LEU B O 1
ATOM 4092 N N . THR B 1 229 ? -1.573 34.297 -22.284 1.00 14.80 229 THR B N 1
ATOM 4093 C CA . THR B 1 229 ? -2.451 33.881 -21.206 1.00 14.73 229 THR B CA 1
ATOM 4094 C C . THR B 1 229 ? -1.731 33.107 -20.109 1.00 17.59 229 THR B C 1
ATOM 4095 O O . THR B 1 229 ? -2.375 32.677 -19.146 1.00 20.21 229 THR B O 1
ATOM 4099 N N . SER B 1 230 ? -0.430 32.909 -20.268 1.00 18.20 230 SER B N 1
ATOM 4100 C CA . SER B 1 230 ? 0.447 32.408 -19.221 1.00 23.74 230 SER B CA 1
ATOM 4101 C C . SER B 1 230 ? 0.979 33.589 -18.411 1.00 24.14 230 SER B C 1
ATOM 4102 O O . SER B 1 230 ? 1.852 34.293 -18.907 1.00 26.31 230 SER B O 1
ATOM 4105 N N . VAL B 1 231 ? 0.515 33.748 -17.164 1.00 22.37 231 VAL B N 1
ATOM 4106 C CA . VAL B 1 231 ? 0.876 34.883 -16.332 1.00 27.38 231 VAL B CA 1
ATOM 4107 C C . VAL B 1 231 ? 1.432 34.347 -15.017 1.00 26.58 231 VAL B C 1
ATOM 4108 O O . VAL B 1 231 ? 0.787 33.554 -14.355 1.00 25.43 231 VAL B O 1
ATOM 4112 N N . THR B 1 232 ? 2.674 34.727 -14.666 1.00 31.52 232 THR B N 1
ATOM 4113 C CA . THR B 1 232 ? 3.259 34.270 -13.404 1.00 33.55 232 THR B CA 1
ATOM 4114 C C . THR B 1 232 ? 2.703 35.135 -12.278 1.00 34.82 232 THR B C 1
ATOM 4115 O O . THR B 1 232 ? 2.619 36.348 -12.419 1.00 34.59 232 THR B O 1
ATOM 4119 N N . GLY B 1 233 ? 2.322 34.488 -11.172 1.00 35.18 233 GLY B N 1
ATOM 4120 C CA . GLY B 1 233 ? 1.820 35.187 -10.012 1.00 36.14 233 GLY B CA 1
ATOM 4121 C C . GLY B 1 233 ? 2.957 35.517 -9.045 1.00 41.99 233 GLY B C 1
ATOM 4122 O O . GLY B 1 233 ? 4.103 35.098 -9.257 1.00 38.01 233 GLY B O 1
ATOM 4123 N N . PRO B 1 234 ? 2.668 36.284 -7.967 1.00 52.39 234 PRO B N 1
ATOM 4124 C CA . PRO B 1 234 ? 3.688 36.649 -6.974 1.00 58.44 234 PRO B CA 1
ATOM 4125 C C . PRO B 1 234 ? 4.544 35.457 -6.534 1.00 61.81 234 PRO B C 1
ATOM 4126 O O . PRO B 1 234 ? 5.759 35.581 -6.379 1.00 67.33 234 PRO B O 1
ATOM 4130 N N . ASP B 1 235 ? 3.916 34.282 -6.410 1.00 59.35 235 ASP B N 1
ATOM 4131 C CA . ASP B 1 235 ? 4.594 33.080 -5.942 1.00 64.48 235 ASP B CA 1
ATOM 4132 C C . ASP B 1 235 ? 5.341 32.355 -7.069 1.00 62.70 235 ASP B C 1
ATOM 4133 O O . ASP B 1 235 ? 5.807 31.235 -6.874 1.00 58.96 235 ASP B O 1
ATOM 4138 N N . GLY B 1 236 ? 5.420 32.960 -8.262 1.00 60.66 236 GLY B N 1
ATOM 4139 C CA . GLY B 1 236 ? 6.094 32.354 -9.402 1.00 57.59 236 GLY B CA 1
ATOM 4140 C C . GLY B 1 236 ? 5.290 31.244 -10.087 1.00 57.48 236 GLY B C 1
ATOM 4141 O O . GLY B 1 236 ? 5.760 30.686 -11.077 1.00 56.31 236 GLY B O 1
ATOM 4142 N N . SER B 1 237 ? 4.065 30.966 -9.611 1.00 59.47 237 SER B N 1
ATOM 4143 C CA . SER B 1 237 ? 3.349 29.733 -9.931 1.00 61.71 237 SER B CA 1
ATOM 4144 C C . SER B 1 237 ? 2.836 29.690 -11.375 1.00 65.45 237 SER B C 1
ATOM 4145 O O . SER B 1 237 ? 3.099 28.711 -12.066 1.00 83.00 237 SER B O 1
ATOM 4147 N N . ASP B 1 238 ? 2.098 30.723 -11.811 1.00 52.58 238 ASP B N 1
ATOM 4148 C CA . ASP B 1 238 ? 1.266 30.716 -13.024 1.00 48.34 238 ASP B CA 1
ATOM 4149 C C . ASP B 1 238 ? -0.188 30.849 -12.589 1.00 37.37 238 ASP B C 1
ATOM 4150 O O . ASP B 1 238 ? -0.654 30.011 -11.849 1.00 38.73 238 ASP B O 1
ATOM 4155 N N . LEU B 1 239 ? -0.875 31.937 -12.961 1.00 28.15 239 LEU B N 1
ATOM 4156 C CA . LEU B 1 239 ? -2.246 32.143 -12.517 1.00 26.01 239 LEU B CA 1
ATOM 4157 C C . LEU B 1 239 ? -3.151 31.237 -13.346 1.00 21.70 239 LEU B C 1
ATOM 4158 O O . LEU B 1 239 ? -2.920 31.060 -14.537 1.00 24.29 239 LEU B O 1
ATOM 4163 N N . GLU B 1 240 ? -4.142 30.641 -12.689 1.00 20.77 240 GLU B N 1
ATOM 4164 C CA . GLU B 1 240 ? -4.962 29.661 -13.372 1.00 17.82 240 GLU B CA 1
ATOM 4165 C C . GLU B 1 240 ? -6.438 30.074 -13.315 1.00 15.88 240 GLU B C 1
ATOM 4166 O O . GLU B 1 240 ? -6.913 30.648 -12.357 1.00 17.53 240 GLU B O 1
ATOM 4172 N N . ILE B 1 241 ? -7.162 29.704 -14.364 1.00 14.23 241 ILE B N 1
ATOM 4173 C CA . ILE B 1 241 ? -8.619 29.776 -14.403 1.00 13.78 241 ILE B CA 1
ATOM 4174 C C . ILE B 1 241 ? -9.130 28.438 -14.935 1.00 13.87 241 ILE B C 1
ATOM 4175 O O . ILE B 1 241 ? -8.379 27.628 -15.491 1.00 14.45 241 ILE B O 1
ATOM 4180 N N . LEU B 1 242 ? -10.425 28.178 -14.739 1.00 11.92 242 LEU B N 1
ATOM 4181 C CA . LEU B 1 242 ? -11.036 26.950 -15.235 1.00 11.75 242 LEU B CA 1
ATOM 4182 C C . LEU B 1 242 ? -11.984 27.326 -16.347 1.00 11.61 242 LEU B C 1
ATOM 4183 O O . LEU B 1 242 ? -12.911 28.123 -16.152 1.00 13.28 242 LEU B O 1
ATOM 4188 N N . ARG B 1 243 ? -11.737 26.807 -17.555 1.00 10.30 243 ARG B N 1
ATOM 4189 C CA . ARG B 1 243 ? -12.477 27.184 -18.743 1.00 10.17 243 ARG B CA 1
ATOM 4190 C C . ARG B 1 243 ? -13.366 26.027 -19.162 1.00 12.40 243 ARG B C 1
ATOM 4191 O O . ARG B 1 243 ? -12.932 24.863 -19.209 1.00 12.78 243 ARG B O 1
ATOM 4199 N N . ASP B 1 244 ? -14.622 26.357 -19.506 1.00 9.59 244 ASP B N 1
ATOM 4200 C CA . ASP B 1 244 ? -15.582 25.358 -19.954 1.00 10.26 244 ASP B CA 1
ATOM 4201 C C . ASP B 1 244 ? -16.120 25.744 -21.327 1.00 11.42 244 ASP B C 1
ATOM 4202 O O . ASP B 1 244 ? -17.330 25.639 -21.601 1.00 12.01 244 ASP B O 1
ATOM 4207 N N . ASN B 1 245 ? -15.234 26.180 -22.198 1.00 12.06 245 ASN B N 1
ATOM 4208 C CA . ASN B 1 245 ? -15.580 26.737 -23.490 1.00 12.43 245 ASN B CA 1
ATOM 4209 C C . ASN B 1 245 ? -16.277 25.658 -24.309 1.00 11.81 245 ASN B C 1
ATOM 4210 O O . ASN B 1 245 ? -15.901 24.484 -24.252 1.00 12.17 245 ASN B O 1
ATOM 4215 N N . MET B 1 246 ? -17.243 26.074 -25.119 1.00 10.37 246 MET B N 1
ATOM 4216 C CA . MET B 1 246 ? -17.939 25.134 -25.988 1.00 10.29 246 MET B CA 1
ATOM 4217 C C . MET B 1 246 ? -18.067 25.737 -27.364 1.00 10.33 246 MET B C 1
ATOM 4218 O O . MET B 1 246 ? -18.391 26.903 -27.534 1.00 10.88 246 MET B O 1
ATOM 4223 N N . PRO B 1 247 ? -17.899 24.927 -28.415 1.00 10.10 247 PRO B N 1
ATOM 4224 C CA . PRO B 1 247 ? -18.218 25.348 -29.766 1.00 10.03 247 PRO B CA 1
ATOM 4225 C C . PRO B 1 247 ? -19.719 25.506 -29.979 1.00 10.20 247 PRO B C 1
ATOM 4226 O O . PRO B 1 247 ? -20.523 24.844 -29.318 1.00 9.48 247 PRO B O 1
ATOM 4230 N N . PHE B 1 248 ? -20.048 26.345 -30.960 1.00 9.59 248 PHE B N 1
ATOM 4231 C CA . PHE B 1 248 ? -21.440 26.517 -31.394 1.00 9.25 248 PHE B CA 1
ATOM 4232 C C . PHE B 1 248 ? -21.384 27.056 -32.809 1.00 10.37 248 PHE B C 1
ATOM 4233 O O . PHE B 1 248 ? -20.376 27.602 -33.270 1.00 11.59 248 PHE B O 1
ATOM 4241 N N . GLY B 1 249 ? -22.524 26.980 -33.502 1.00 10.75 249 GLY B N 1
ATOM 4242 C CA . GLY B 1 249 ? -22.592 27.691 -34.748 1.00 12.47 249 GLY B CA 1
ATOM 4243 C C . GLY B 1 249 ? -23.789 27.313 -35.590 1.00 11.66 249 GLY B C 1
ATOM 4244 O O . GLY B 1 249 ? -24.651 26.547 -35.194 1.00 11.56 249 GLY B O 1
ATOM 4245 N N . SER B 1 250 ? -23.802 27.971 -36.758 1.00 11.88 250 SER B N 1
ATOM 4246 C CA . SER B 1 250 ? -24.881 27.842 -37.723 1.00 12.93 250 SER B CA 1
ATOM 4247 C C . SER B 1 250 ? -24.199 27.984 -39.074 1.00 13.27 250 SER B C 1
ATOM 4248 O O . SER B 1 250 ? -23.590 29.015 -39.356 1.00 14.54 250 SER B O 1
ATOM 4251 N N A VAL B 1 251 ? -24.289 26.952 -39.877 0.50 12.61 251 VAL B N 1
ATOM 4252 N N B VAL B 1 251 ? -24.219 26.941 -39.879 0.50 12.50 251 VAL B N 1
ATOM 4253 C CA A VAL B 1 251 ? -23.506 26.857 -41.090 0.50 13.79 251 VAL B CA 1
ATOM 4254 C CA B VAL B 1 251 ? -23.434 26.954 -41.101 0.50 13.71 251 VAL B CA 1
ATOM 4255 C C A VAL B 1 251 ? -24.028 27.786 -42.179 0.50 15.03 251 VAL B C 1
ATOM 4256 C C B VAL B 1 251 ? -24.012 27.980 -42.062 0.50 15.62 251 VAL B C 1
ATOM 4257 O O A VAL B 1 251 ? -23.264 28.287 -43.012 0.50 14.90 251 VAL B O 1
ATOM 4258 O O B VAL B 1 251 ? -23.266 28.750 -42.675 0.50 17.40 251 VAL B O 1
ATOM 4265 N N . GLY B 1 252 ? -25.336 28.005 -42.182 1.00 15.75 252 GLY B N 1
ATOM 4266 C CA . GLY B 1 252 ? -25.940 28.827 -43.225 1.00 17.53 252 GLY B CA 1
ATOM 4267 C C . GLY B 1 252 ? -25.600 30.303 -43.050 1.00 22.33 252 GLY B C 1
ATOM 4268 O O . GLY B 1 252 ? -25.397 30.988 -44.043 1.00 27.53 252 GLY B O 1
ATOM 4269 N N . ARG B 1 253 ? -25.506 30.752 -41.801 1.00 21.20 253 ARG B N 1
ATOM 4270 C CA . ARG B 1 253 ? -25.137 32.119 -41.454 1.00 26.61 253 ARG B CA 1
ATOM 4271 C C . ARG B 1 253 ? -23.626 32.325 -41.360 1.00 21.98 253 ARG B C 1
ATOM 4272 O O . ARG B 1 253 ? -23.184 33.430 -41.013 1.00 26.15 253 ARG B O 1
ATOM 4280 N N . GLU B 1 254 ? -22.837 31.281 -41.613 1.00 19.84 254 GLU B N 1
ATOM 4281 C CA . GLU B 1 254 ? -21.391 31.363 -41.488 1.00 22.34 254 GLU B CA 1
ATOM 4282 C C . GLU B 1 254 ? -21.007 31.813 -40.082 1.00 20.42 254 GLU B C 1
ATOM 4283 O O . GLU B 1 254 ? -20.073 32.622 -39.917 1.00 23.35 254 GLU B O 1
ATOM 4289 N N . GLU B 1 255 ? -21.700 31.285 -39.073 1.00 16.57 255 GLU B N 1
ATOM 4290 C CA . GLU B 1 255 ? -21.415 31.584 -37.685 1.00 16.52 255 GLU B CA 1
ATOM 4291 C C . GLU B 1 255 ? -20.702 30.367 -37.084 1.00 14.50 255 GLU B C 1
ATOM 4292 O O . GLU B 1 255 ? -21.273 29.287 -36.954 1.00 14.77 255 GLU B O 1
ATOM 4298 N N . PHE B 1 256 ? -19.413 30.533 -36.758 1.00 13.32 256 PHE B N 1
ATOM 4299 C CA . PHE B 1 256 ? -18.590 29.508 -36.170 1.00 11.49 256 PHE B CA 1
ATOM 4300 C C . PHE B 1 256 ? -17.984 30.122 -34.919 1.00 12.71 256 PHE B C 1
ATOM 4301 O O . PHE B 1 256 ? -17.203 31.060 -35.009 1.00 14.34 256 PHE B O 1
ATOM 4309 N N . GLY B 1 257 ? -18.399 29.604 -33.781 1.00 10.43 257 GLY B N 1
ATOM 4310 C CA . GLY B 1 257 ? -18.167 30.310 -32.555 1.00 11.09 257 GLY B CA 1
ATOM 4311 C C . GLY B 1 257 ? -17.494 29.491 -31.470 1.00 10.32 257 GLY B C 1
ATOM 4312 O O . GLY B 1 257 ? -17.528 28.278 -31.478 1.00 10.52 257 GLY B O 1
ATOM 4313 N N . THR B 1 258 ? -16.898 30.210 -30.534 1.00 10.96 258 THR B N 1
ATOM 4314 C CA . THR B 1 258 ? -16.452 29.660 -29.259 1.00 10.74 258 THR B CA 1
ATOM 4315 C C . THR B 1 258 ? -17.155 30.419 -28.155 1.00 10.18 258 THR B C 1
ATOM 4316 O O . THR B 1 258 ? -17.123 31.651 -28.105 1.00 11.89 258 THR B O 1
ATOM 4320 N N . TYR B 1 259 ? -17.911 29.734 -27.330 1.00 9.62 259 TYR B N 1
ATOM 4321 C CA . TYR B 1 259 ? -18.499 30.391 -26.175 1.00 10.09 259 TYR B CA 1
ATOM 4322 C C . TYR B 1 259 ? -17.518 30.268 -25.012 1.00 11.11 259 TYR B C 1
ATOM 4323 O O . TYR B 1 259 ? -17.300 29.157 -24.518 1.00 12.23 259 TYR B O 1
ATOM 4332 N N . PHE B 1 260 ? -16.861 31.365 -24.639 1.00 10.88 260 PHE B N 1
ATOM 4333 C CA . PHE B 1 260 ? -15.887 31.360 -23.566 1.00 9.80 260 PHE B CA 1
ATOM 4334 C C . PHE B 1 260 ? -16.571 31.531 -22.230 1.00 10.51 260 PHE B C 1
ATOM 4335 O O . PHE B 1 260 ? -17.366 32.452 -22.054 1.00 10.51 260 PHE B O 1
ATOM 4343 N N . ILE B 1 261 ? -16.282 30.630 -21.299 1.00 10.08 261 ILE B N 1
ATOM 4344 C CA . ILE B 1 261 ? -16.678 30.827 -19.921 1.00 10.22 261 ILE B CA 1
ATOM 4345 C C . ILE B 1 261 ? -15.471 30.414 -19.101 1.00 11.29 261 ILE B C 1
ATOM 4346 O O . ILE B 1 261 ? -14.934 29.315 -19.276 1.00 12.08 261 ILE B O 1
ATOM 4351 N N . GLY B 1 262 ? -15.080 31.320 -18.193 1.00 10.47 262 GLY B N 1
ATOM 4352 C CA . GLY B 1 262 ? -13.978 31.069 -17.298 1.00 11.13 262 GLY B CA 1
ATOM 4353 C C . GLY B 1 262 ? -14.332 31.358 -15.850 1.00 11.59 262 GLY B C 1
ATOM 4354 O O . GLY B 1 262 ? -14.830 32.454 -15.587 1.00 12.32 262 GLY B O 1
ATOM 4355 N N . TYR B 1 263 ? -14.051 30.383 -14.992 1.00 10.54 263 TYR B N 1
ATOM 4356 C CA . TYR B 1 263 ? -14.251 30.510 -13.552 1.00 10.22 263 TYR B CA 1
ATOM 4357 C C . TYR B 1 263 ? -12.934 30.803 -12.860 1.00 12.20 263 TYR B C 1
ATOM 4358 O O . TYR B 1 263 ? -11.914 30.181 -13.122 1.00 12.40 263 TYR B O 1
ATOM 4367 N N . ALA B 1 264 ? -13.014 31.693 -11.840 1.00 12.09 264 ALA B N 1
ATOM 4368 C CA . ALA B 1 264 ? -11.846 32.013 -11.040 1.00 12.12 264 ALA B CA 1
ATOM 4369 C C . ALA B 1 264 ? -12.288 32.521 -9.662 1.00 13.98 264 ALA B C 1
ATOM 4370 O O . ALA B 1 264 ? -13.356 33.115 -9.522 1.00 12.60 264 ALA B O 1
ATOM 4372 N N . ARG B 1 265 ? -11.386 32.368 -8.684 1.00 14.54 265 ARG B N 1
ATOM 4373 C CA . ARG B 1 265 ? -11.649 32.783 -7.317 1.00 16.07 265 ARG B CA 1
ATOM 4374 C C . ARG B 1 265 ? -11.737 34.300 -7.186 1.00 15.70 265 ARG B C 1
ATOM 4375 O O . ARG B 1 265 ? -12.350 34.790 -6.239 1.00 15.83 265 ARG B O 1
ATOM 4383 N N . THR B 1 266 ? -11.107 35.036 -8.075 1.00 15.15 266 THR B N 1
ATOM 4384 C CA . THR B 1 266 ? -11.202 36.488 -8.128 1.00 17.66 266 THR B CA 1
ATOM 4385 C C . THR B 1 266 ? -11.236 36.909 -9.583 1.00 19.57 266 THR B C 1
ATOM 4386 O O . THR B 1 266 ? -10.519 36.333 -10.420 1.00 20.24 266 THR B O 1
ATOM 4390 N N . PRO B 1 267 ? -12.004 37.960 -9.929 1.00 20.68 267 PRO B N 1
ATOM 4391 C CA . PRO B 1 267 ? -12.027 38.418 -11.310 1.00 19.09 267 PRO B CA 1
ATOM 4392 C C . PRO B 1 267 ? -10.693 38.985 -11.755 1.00 20.86 267 PRO B C 1
ATOM 4393 O O . PRO B 1 267 ? -10.484 39.158 -12.962 1.00 18.95 267 PRO B O 1
ATOM 4397 N N . GLU B 1 268 ? -9.794 39.291 -10.789 1.00 16.70 268 GLU B N 1
ATOM 4398 C CA . GLU B 1 268 ? -8.559 39.954 -11.153 1.00 19.99 268 GLU B CA 1
ATOM 4399 C C . GLU B 1 268 ? -7.729 39.045 -12.057 1.00 16.52 268 GLU B C 1
ATOM 4400 O O . GLU B 1 268 ? -6.993 39.532 -12.897 1.00 17.66 268 GLU B O 1
ATOM 4406 N N . VAL B 1 269 ? -7.826 37.738 -11.845 1.00 17.59 269 VAL B N 1
ATOM 4407 C CA . VAL B 1 269 ? -7.001 36.840 -12.647 1.00 16.81 269 VAL B CA 1
ATOM 4408 C C . VAL B 1 269 ? -7.461 36.871 -14.097 1.00 14.00 269 VAL B C 1
ATOM 4409 O O . VAL B 1 269 ? -6.669 37.048 -15.027 1.00 14.46 269 VAL B O 1
ATOM 4413 N N . THR B 1 270 ? -8.767 36.690 -14.316 1.00 13.23 270 THR B N 1
ATOM 4414 C CA . THR B 1 270 ? -9.349 36.697 -15.647 1.00 14.75 270 THR B CA 1
ATOM 4415 C C . THR B 1 270 ? -9.132 38.029 -16.330 1.00 14.44 270 THR B C 1
ATOM 4416 O O . THR B 1 270 ? -8.788 38.101 -17.490 1.00 15.58 270 THR B O 1
ATOM 4420 N N . GLU B 1 271 ? -9.315 39.130 -15.597 1.00 14.51 271 GLU B N 1
ATOM 4421 C CA . GLU B 1 271 ? -9.101 40.460 -16.133 1.00 17.84 271 GLU B CA 1
ATOM 4422 C C . GLU B 1 271 ? -7.664 40.718 -16.572 1.00 15.53 271 GLU B C 1
ATOM 4423 O O . GLU B 1 271 ? -7.476 41.370 -17.590 1.00 16.36 271 GLU B O 1
ATOM 4429 N N . THR B 1 272 ? -6.702 40.160 -15.857 1.00 15.24 272 THR B N 1
ATOM 4430 C CA . THR B 1 272 ? -5.291 40.335 -16.187 1.00 18.31 272 THR B CA 1
ATOM 4431 C C . THR B 1 272 ? -5.013 39.654 -17.515 1.00 15.24 272 THR B C 1
ATOM 4432 O O . THR B 1 272 ? -4.339 40.193 -18.373 1.00 15.50 272 THR B O 1
ATOM 4436 N N . MET B 1 273 ? -5.577 38.444 -17.676 1.00 14.32 273 MET B N 1
ATOM 4437 C CA . MET B 1 273 ? -5.441 37.746 -18.953 1.00 14.21 273 MET B CA 1
ATOM 4438 C C . MET B 1 273 ? -6.088 38.515 -20.088 1.00 14.48 273 MET B C 1
ATOM 4439 O O . MET B 1 273 ? -5.523 38.652 -21.177 1.00 14.54 273 MET B O 1
ATOM 4444 N N . LEU B 1 274 ? -7.274 39.068 -19.858 1.00 13.65 274 LEU B N 1
ATOM 4445 C CA . LEU B 1 274 ? -7.949 39.824 -20.898 1.00 13.30 274 LEU B CA 1
ATOM 4446 C C . LEU B 1 274 ? -7.163 41.070 -21.270 1.00 13.24 274 LEU B C 1
ATOM 4447 O O . LEU B 1 274 ? -7.106 41.428 -22.435 1.00 14.44 274 LEU B O 1
ATOM 4452 N N . GLU B 1 275 ? -6.582 41.754 -20.278 1.00 15.69 275 GLU B N 1
ATOM 4453 C CA . GLU B 1 275 ? -5.790 42.949 -20.572 1.00 17.92 275 GLU B CA 1
ATOM 4454 C C . GLU B 1 275 ? -4.575 42.612 -21.444 1.00 18.11 275 GLU B C 1
ATOM 4455 O O . GLU B 1 275 ? -4.289 43.308 -22.387 1.00 18.11 275 GLU B O 1
ATOM 4461 N N . ARG B 1 276 ? -3.889 41.540 -21.119 1.00 16.76 276 ARG B N 1
ATOM 4462 C CA . ARG B 1 276 ? -2.757 41.088 -21.913 1.00 18.21 276 ARG B CA 1
ATOM 4463 C C . ARG B 1 276 ? -3.193 40.757 -23.339 1.00 18.32 276 ARG B C 1
ATOM 4464 O O . ARG B 1 276 ? -2.524 41.114 -24.303 1.00 19.13 276 ARG B O 1
ATOM 4472 N N . MET B 1 277 ? -4.349 40.093 -23.501 1.00 14.49 277 MET B N 1
ATOM 4473 C CA . MET B 1 277 ? -4.797 39.704 -24.820 1.00 14.14 277 MET B CA 1
ATOM 4474 C C . MET B 1 277 ? -5.172 40.915 -25.663 1.00 14.05 277 MET B C 1
ATOM 4475 O O . MET B 1 277 ? -4.846 40.967 -26.843 1.00 14.17 277 MET B O 1
ATOM 4480 N N . PHE B 1 278 ? -5.945 41.833 -25.081 1.00 13.57 278 PHE B N 1
ATOM 4481 C CA . PHE B 1 278 ? -6.541 42.898 -25.868 1.00 14.97 278 PHE B CA 1
ATOM 4482 C C . PHE B 1 278 ? -5.627 44.133 -25.944 1.00 18.89 278 PHE B C 1
ATOM 4483 O O . PHE B 1 278 ? -5.691 44.831 -26.967 1.00 20.97 278 PHE B O 1
ATOM 4491 N N . LEU B 1 279 ? -4.901 44.421 -24.861 1.00 21.36 279 LEU B N 1
ATOM 4492 C CA . LEU B 1 279 ? -4.081 45.639 -24.785 1.00 22.75 279 LEU B CA 1
ATOM 4493 C C . LEU B 1 279 ? -2.626 45.333 -25.079 1.00 24.77 279 LEU B C 1
ATOM 4494 O O . LEU B 1 279 ? -1.846 46.240 -25.391 1.00 26.33 279 LEU B O 1
ATOM 4499 N N . GLY B 1 280 ? -2.208 44.082 -24.893 1.00 22.40 280 GLY B N 1
ATOM 4500 C CA . GLY B 1 280 ? -0.876 43.666 -25.245 1.00 24.40 280 GLY B CA 1
ATOM 4501 C C . GLY B 1 280 ? 0.119 43.940 -24.134 1.00 25.31 280 GLY B C 1
ATOM 4502 O O . GLY B 1 280 ? -0.256 44.263 -23.017 1.00 25.36 280 GLY B O 1
ATOM 4503 N N . THR B 1 281 ? 1.372 43.666 -24.463 1.00 24.74 281 THR B N 1
ATOM 4504 C CA . THR B 1 281 ? 2.493 43.749 -23.543 1.00 28.59 281 THR B CA 1
ATOM 4505 C C . THR B 1 281 ? 3.563 44.573 -24.249 1.00 27.10 281 THR B C 1
ATOM 4506 O O . THR B 1 281 ? 3.377 45.020 -25.371 1.00 28.45 281 THR B O 1
ATOM 4510 N N . ALA B 1 282 ? 4.696 44.745 -23.584 1.00 38.81 282 ALA B N 1
ATOM 4511 C CA . ALA B 1 282 ? 5.833 45.384 -24.221 1.00 42.94 282 ALA B CA 1
ATOM 4512 C C . ALA B 1 282 ? 6.248 44.581 -25.451 1.00 41.10 282 ALA B C 1
ATOM 4513 O O . ALA B 1 282 ? 6.605 45.154 -26.463 1.00 47.79 282 ALA B O 1
ATOM 4515 N N . SER B 1 283 ? 6.145 43.252 -25.389 1.00 40.74 283 SER B N 1
ATOM 4516 C CA . SER B 1 283 ? 6.666 42.407 -26.450 1.00 38.50 283 SER B CA 1
ATOM 4517 C C . SER B 1 283 ? 5.620 42.033 -27.502 1.00 34.80 283 SER B C 1
ATOM 4518 O O . SER B 1 283 ? 5.985 41.459 -28.517 1.00 38.90 283 SER B O 1
ATOM 4521 N N . ALA B 1 284 ? 4.326 42.276 -27.249 1.00 28.75 284 ALA B N 1
ATOM 4522 C CA . ALA B 1 284 ? 3.268 41.806 -28.135 1.00 25.92 284 ALA B CA 1
ATOM 4523 C C . ALA B 1 284 ? 2.154 42.833 -28.209 1.00 23.09 284 ALA B C 1
ATOM 4524 O O . ALA B 1 284 ? 1.623 43.210 -27.187 1.00 24.00 284 ALA B O 1
ATOM 4526 N N . PRO B 1 285 ? 1.760 43.303 -29.399 1.00 21.52 285 PRO B N 1
ATOM 4527 C CA . PRO B 1 285 ? 0.710 44.297 -29.536 1.00 22.60 285 PRO B CA 1
ATOM 4528 C C . PRO B 1 285 ? -0.639 43.808 -29.001 1.00 22.24 285 PRO B C 1
ATOM 4529 O O . PRO B 1 285 ? -1.409 44.581 -28.486 1.00 20.29 285 PRO B O 1
ATOM 4533 N N . HIS B 1 286 ? -0.948 42.534 -29.295 1.00 17.13 286 HIS B N 1
ATOM 4534 C CA . HIS B 1 286 ? -2.194 41.926 -28.867 1.00 16.27 286 HIS B CA 1
ATOM 4535 C C . HIS B 1 286 ? -2.063 40.436 -29.192 1.00 15.64 286 HIS B C 1
ATOM 4536 O O . HIS B 1 286 ? -1.205 40.025 -29.962 1.00 17.43 286 HIS B O 1
ATOM 4543 N N . ASP B 1 287 ? -2.999 39.651 -28.658 1.00 14.29 287 ASP B N 1
ATOM 4544 C CA . ASP B 1 287 ? -3.038 38.206 -28.903 1.00 12.80 287 ASP B CA 1
ATOM 4545 C C . ASP B 1 287 ? -3.469 37.952 -30.328 1.00 11.65 287 ASP B C 1
ATOM 4546 O O . ASP B 1 287 ? -4.520 38.384 -30.759 1.00 12.19 287 ASP B O 1
ATOM 4551 N N . ARG B 1 288 ? -2.658 37.197 -31.099 1.00 12.73 288 ARG B N 1
ATOM 4552 C CA . ARG B 1 288 ? -2.967 36.893 -32.468 1.00 13.03 288 ARG B CA 1
ATOM 4553 C C . ARG B 1 288 ? -4.264 36.092 -32.645 1.00 11.61 288 ARG B C 1
ATOM 4554 O O . ARG B 1 288 ? -4.844 36.126 -33.719 1.00 12.95 288 ARG B O 1
ATOM 4562 N N . ILE B 1 289 ? -4.763 35.433 -31.589 1.00 11.88 289 ILE B N 1
ATOM 4563 C CA . ILE B 1 289 ? -6.040 34.736 -31.753 1.00 12.07 289 ILE B CA 1
ATOM 4564 C C . ILE B 1 289 ? -7.155 35.720 -32.084 1.00 11.39 289 ILE B C 1
ATOM 4565 O O . ILE B 1 289 ? -8.147 35.369 -32.733 1.00 13.06 289 ILE B O 1
ATOM 4570 N N . LEU B 1 290 ? -6.966 36.973 -31.659 1.00 11.21 290 LEU B N 1
ATOM 4571 C CA . LEU B 1 290 ? -7.998 37.990 -31.855 1.00 13.36 290 LEU B CA 1
ATOM 4572 C C . LEU B 1 290 ? -8.049 38.491 -33.291 1.00 13.77 290 LEU B C 1
ATOM 4573 O O . LEU B 1 290 ? -8.990 39.158 -33.680 1.00 14.72 290 LEU B O 1
ATOM 4578 N N . ASP B 1 291 ? -7.015 38.178 -34.085 1.00 13.25 291 ASP B N 1
ATOM 4579 C CA . ASP B 1 291 ? -7.027 38.497 -35.495 1.00 14.12 291 ASP B CA 1
ATOM 4580 C C . ASP B 1 291 ? -7.973 37.586 -36.261 1.00 13.43 291 ASP B C 1
ATOM 4581 O O . ASP B 1 291 ? -8.284 37.839 -37.441 1.00 15.03 291 ASP B O 1
ATOM 4586 N N . PHE B 1 292 ? -8.514 36.557 -35.580 1.00 11.81 292 PHE B N 1
ATOM 4587 C CA . PHE B 1 292 ? -9.430 35.617 -36.174 1.00 11.61 292 PHE B CA 1
ATOM 4588 C C . PHE B 1 292 ? -10.683 35.390 -35.326 1.00 12.65 292 PHE B C 1
ATOM 4589 O O . PHE B 1 292 ? -11.457 34.503 -35.631 1.00 14.20 292 PHE B O 1
ATOM 4597 N N . SER B 1 293 ? -10.859 36.190 -34.290 1.00 11.65 293 SER B N 1
ATOM 4598 C CA . SER B 1 293 ? -11.905 35.994 -33.297 1.00 11.97 293 SER B CA 1
ATOM 4599 C C . SER B 1 293 ? -12.417 37.369 -32.869 1.00 14.55 293 SER B C 1
ATOM 4600 O O . SER B 1 293 ? -11.591 38.147 -32.369 1.00 17.78 293 SER B O 1
ATOM 4603 N N . THR B 1 294 ? -13.738 37.532 -32.859 1.00 12.30 294 THR B N 1
ATOM 4604 C CA . THR B 1 294 ? -14.380 38.776 -32.454 1.00 13.12 294 THR B CA 1
ATOM 4605 C C . THR B 1 294 ? -15.279 38.490 -31.263 1.00 13.48 294 THR B C 1
ATOM 4606 O O . THR B 1 294 ? -16.167 37.657 -31.371 1.00 11.74 294 THR B O 1
ATOM 4610 N N . ALA B 1 295 ? -15.081 39.206 -30.163 1.00 13.32 295 ALA B N 1
ATOM 4611 C CA . ALA B 1 295 ? -16.006 39.075 -29.047 1.00 14.07 295 ALA B CA 1
ATOM 4612 C C . ALA B 1 295 ? -17.260 39.883 -29.283 1.00 14.36 295 ALA B C 1
ATOM 4613 O O . ALA B 1 295 ? -17.151 41.052 -29.644 1.00 17.33 295 ALA B O 1
ATOM 4615 N N . VAL B 1 296 ? -18.444 39.286 -29.078 1.00 12.90 296 VAL B N 1
ATOM 4616 C CA . VAL B 1 296 ? -19.644 40.067 -29.310 1.00 14.14 296 VAL B CA 1
ATOM 4617 C C . VAL B 1 296 ? -20.503 40.194 -28.055 1.00 14.74 296 VAL B C 1
ATOM 4618 O O . VAL B 1 296 ? -21.514 40.908 -28.103 1.00 15.08 296 VAL B O 1
ATOM 4622 N N . THR B 1 297 ? -20.172 39.476 -26.985 1.00 13.60 297 THR B N 1
ATOM 4623 C CA . THR B 1 297 ? -20.762 39.687 -25.674 1.00 14.19 297 THR B CA 1
ATOM 4624 C C . THR B 1 297 ? -19.623 39.726 -24.677 1.00 12.98 297 THR B C 1
ATOM 4625 O O . THR B 1 297 ? -18.541 39.228 -24.964 1.00 12.38 297 THR B O 1
ATOM 4629 N N . GLY B 1 298 ? -19.893 40.229 -23.455 1.00 11.98 298 GLY B N 1
ATOM 4630 C CA . GLY B 1 298 ? -18.955 40.264 -22.375 1.00 11.58 298 GLY B CA 1
ATOM 4631 C C . GLY B 1 298 ? -19.705 40.574 -21.080 1.00 13.21 298 GLY B C 1
ATOM 4632 O O . GLY B 1 298 ? -20.337 41.615 -21.005 1.00 14.52 298 GLY B O 1
ATOM 4633 N N . SER B 1 299 ? -19.678 39.665 -20.129 1.00 12.90 299 SER B N 1
ATOM 4634 C CA . SER B 1 299 ? -20.361 39.842 -18.851 1.00 13.51 299 SER B CA 1
ATOM 4635 C C . SER B 1 299 ? -19.609 39.114 -17.748 1.00 14.75 299 SER B C 1
ATOM 4636 O O . SER B 1 299 ? -18.885 38.134 -17.983 1.00 14.92 299 SER B O 1
ATOM 4639 N N . LEU B 1 300 ? -19.778 39.606 -16.508 1.00 13.53 300 LEU B N 1
ATOM 4640 C CA . LEU B 1 300 ? -19.164 39.029 -15.339 1.00 12.66 300 LEU B CA 1
ATOM 4641 C C . LEU B 1 300 ? -20.271 38.719 -14.341 1.00 13.76 300 LEU B C 1
ATOM 4642 O O . LEU B 1 300 ? -21.195 39.520 -14.151 1.00 13.46 300 LEU B O 1
ATOM 4647 N N . PHE B 1 301 ? -20.186 37.529 -13.750 1.00 12.32 301 PHE B N 1
ATOM 4648 C CA . PHE B 1 301 ? -21.154 37.085 -12.770 1.00 11.58 301 PHE B CA 1
ATOM 4649 C C . PHE B 1 301 ? -20.468 36.488 -11.554 1.00 12.94 301 PHE B C 1
ATOM 4650 O O . PHE B 1 301 ? -19.439 35.811 -11.641 1.00 14.01 301 PHE B O 1
ATOM 4658 N N . PHE B 1 302 ? -21.149 36.577 -10.398 1.00 10.63 302 PHE B N 1
ATOM 4659 C CA . PHE B 1 302 ? -20.775 35.800 -9.235 1.00 11.55 302 PHE B CA 1
ATOM 4660 C C . PHE B 1 302 ? -21.685 34.588 -9.115 1.00 11.53 302 PHE B C 1
ATOM 4661 O O . PHE B 1 302 ? -22.917 34.742 -9.229 1.00 11.98 302 PHE B O 1
ATOM 4669 N N . THR B 1 303 ? -21.086 33.400 -8.933 1.00 11.26 303 THR B N 1
ATOM 4670 C CA . THR B 1 303 ? -21.860 32.184 -8.779 1.00 10.86 303 THR B CA 1
ATOM 4671 C C . THR B 1 303 ? -21.782 31.798 -7.323 1.00 11.97 303 THR B C 1
ATOM 4672 O O . THR B 1 303 ? -20.782 31.249 -6.864 1.00 14.01 303 THR B O 1
ATOM 4676 N N . PRO B 1 304 ? -22.817 32.104 -6.520 1.00 13.57 304 PRO B N 1
ATOM 4677 C CA . PRO B 1 304 ? -22.740 31.819 -5.098 1.00 14.08 304 PRO B CA 1
ATOM 4678 C C . PRO B 1 304 ? -22.701 30.342 -4.723 1.00 16.17 304 PRO B C 1
ATOM 4679 O O . PRO B 1 304 ? -23.034 29.464 -5.499 1.00 15.11 304 PRO B O 1
ATOM 4683 N N . ALA B 1 305 ? -22.307 30.075 -3.481 1.00 15.01 305 ALA B N 1
ATOM 4684 C CA . ALA B 1 305 ? -22.477 28.751 -2.922 1.00 16.11 305 ALA B CA 1
ATOM 4685 C C . ALA B 1 305 ? -23.927 28.307 -3.074 1.00 15.86 305 ALA B C 1
ATOM 4686 O O . ALA B 1 305 ? -24.847 29.120 -3.007 1.00 18.68 305 ALA B O 1
ATOM 4688 N N . ALA B 1 306 ? -24.101 27.009 -3.265 1.00 15.79 306 ALA B N 1
ATOM 4689 C CA . ALA B 1 306 ? -25.438 26.438 -3.407 1.00 18.16 306 ALA B CA 1
ATOM 4690 C C . ALA B 1 306 ? -26.356 26.804 -2.226 1.00 20.63 306 ALA B C 1
ATOM 4691 O O . ALA B 1 306 ? -27.522 27.179 -2.410 1.00 20.80 306 ALA B O 1
ATOM 4693 N N . ASP B 1 307 ? -25.817 26.774 -1.015 1.00 22.91 307 ASP B N 1
ATOM 4694 C CA . ASP B 1 307 ? -26.682 27.034 0.140 1.00 24.99 307 ASP B CA 1
ATOM 4695 C C . ASP B 1 307 ? -27.137 28.480 0.211 1.00 25.99 307 ASP B C 1
ATOM 4696 O O . ASP B 1 307 ? -28.223 28.762 0.731 1.00 27.97 307 ASP B O 1
ATOM 4701 N N . PHE B 1 308 ? -26.319 29.413 -0.311 1.00 22.58 308 PHE B N 1
ATOM 4702 C CA . PHE B 1 308 ? -26.751 30.788 -0.468 1.00 22.45 308 PHE B CA 1
ATOM 4703 C C . PHE B 1 308 ? -28.077 30.888 -1.231 1.00 18.87 308 PHE B C 1
ATOM 4704 O O . PHE B 1 308 ? -29.000 31.618 -0.837 1.00 21.11 308 PHE B O 1
ATOM 4712 N N . LEU B 1 309 ? -28.196 30.152 -2.336 1.00 19.91 309 LEU B N 1
ATOM 4713 C CA . LEU B 1 309 ? -29.372 30.256 -3.164 1.00 20.26 309 LEU B CA 1
ATOM 4714 C C . LEU B 1 309 ? -30.569 29.609 -2.475 1.00 21.96 309 LEU B C 1
ATOM 4715 O O . LEU B 1 309 ? -31.676 30.121 -2.516 1.00 22.73 309 LEU B O 1
ATOM 4720 N N . GLU B 1 310 ? -30.325 28.490 -1.837 1.00 23.65 310 GLU B N 1
ATOM 4721 C CA . GLU B 1 310 ? -31.395 27.716 -1.237 1.00 34.90 310 GLU B CA 1
ATOM 4722 C C . GLU B 1 310 ? -32.056 28.480 -0.082 1.00 38.53 310 GLU B C 1
ATOM 4723 O O . GLU B 1 310 ? -33.242 28.289 0.169 1.00 35.76 310 GLU B O 1
ATOM 4729 N N . ASP B 1 311 ? -31.322 29.383 0.576 1.00 37.43 311 ASP B N 1
ATOM 4730 C CA . ASP B 1 311 ? -31.729 29.916 1.868 1.00 45.50 311 ASP B CA 1
ATOM 4731 C C . ASP B 1 311 ? -32.361 31.304 1.807 1.00 49.33 311 ASP B C 1
ATOM 4732 O O . ASP B 1 311 ? -32.705 31.833 2.856 1.00 55.41 311 ASP B O 1
ATOM 4737 N N . LEU B 1 312 ? -32.530 31.905 0.624 1.00 51.08 312 LEU B N 1
ATOM 4738 C CA . LEU B 1 312 ? -32.986 33.289 0.551 1.00 57.54 312 LEU B CA 1
ATOM 4739 C C . LEU B 1 312 ? -34.528 33.373 0.447 1.00 60.80 312 LEU B C 1
ATOM 4740 O O . LEU B 1 312 ? -35.198 32.311 0.309 1.00 58.46 312 LEU B O 1
ATOM 4745 N N . GLU C 1 7 ? -11.711 7.669 11.306 1.00 62.75 7 GLU C N 1
ATOM 4746 C CA . GLU C 1 7 ? -11.266 6.249 11.288 1.00 62.20 7 GLU C CA 1
ATOM 4747 C C . GLU C 1 7 ? -12.427 5.290 10.988 1.00 61.91 7 GLU C C 1
ATOM 4748 O O . GLU C 1 7 ? -12.174 4.249 10.392 1.00 63.45 7 GLU C O 1
ATOM 4750 N N . PRO C 1 8 ? -13.705 5.516 11.401 1.00 66.74 8 PRO C N 1
ATOM 4751 C CA . PRO C 1 8 ? -14.782 4.563 11.083 1.00 62.92 8 PRO C CA 1
ATOM 4752 C C . PRO C 1 8 ? -15.209 4.568 9.612 1.00 48.67 8 PRO C C 1
ATOM 4753 O O . PRO C 1 8 ? -15.647 5.583 9.088 1.00 49.48 8 PRO C O 1
ATOM 4757 N N . GLU C 1 9 ? -15.063 3.422 8.948 1.00 40.81 9 GLU C N 1
ATOM 4758 C CA . GLU C 1 9 ? -15.376 3.307 7.532 1.00 41.01 9 GLU C CA 1
ATOM 4759 C C . GLU C 1 9 ? -16.835 2.859 7.394 1.00 29.63 9 GLU C C 1
ATOM 4760 O O . GLU C 1 9 ? -17.153 1.744 7.787 1.00 29.58 9 GLU C O 1
ATOM 4766 N N . PRO C 1 10 ? -17.758 3.655 6.819 1.00 25.35 10 PRO C N 1
ATOM 4767 C CA . PRO C 1 10 ? -19.134 3.158 6.637 1.00 26.46 10 PRO C CA 1
ATOM 4768 C C . PRO C 1 10 ? -19.171 2.015 5.616 1.00 23.24 10 PRO C C 1
ATOM 4769 O O . PRO C 1 10 ? -18.334 1.936 4.735 1.00 21.25 10 PRO C O 1
ATOM 4773 N N . GLN C 1 11 ? -20.186 1.144 5.733 1.00 23.21 11 GLN C N 1
ATOM 4774 C CA . GLN C 1 11 ? -20.581 0.348 4.579 1.00 22.92 11 GLN C CA 1
ATOM 4775 C C . GLN C 1 11 ? -21.091 1.311 3.517 1.00 19.63 11 GLN C C 1
ATOM 4776 O O . GLN C 1 11 ? -21.271 2.494 3.759 1.00 21.96 11 GLN C O 1
ATOM 4782 N N . MET C 1 12 ? -21.519 0.764 2.359 1.00 19.78 12 MET C N 1
ATOM 4783 C CA . MET C 1 12 ? -21.898 1.553 1.209 1.00 20.82 12 MET C CA 1
ATOM 4784 C C . MET C 1 12 ? -23.331 2.079 1.245 1.00 21.13 12 MET C C 1
ATOM 4785 O O . MET C 1 12 ? -24.023 2.144 0.220 1.00 20.80 12 MET C O 1
ATOM 4790 N N . VAL C 1 13 ? -23.745 2.657 2.383 1.00 20.69 13 VAL C N 1
ATOM 4791 C CA . VAL C 1 13 ? -25.087 3.178 2.539 1.00 22.08 13 VAL C CA 1
ATOM 4792 C C . VAL C 1 13 ? -25.308 4.505 1.836 1.00 23.09 13 VAL C C 1
ATOM 4793 O O . VAL C 1 13 ? -26.459 4.956 1.736 1.00 23.67 13 VAL C O 1
ATOM 4797 N N . LEU C 1 14 ? -24.229 5.177 1.413 1.00 20.04 14 LEU C N 1
ATOM 4798 C CA . LEU C 1 14 ? -24.346 6.434 0.714 1.00 19.80 14 LEU C CA 1
ATOM 4799 C C . LEU C 1 14 ? -24.331 6.260 -0.804 1.00 21.02 14 LEU C C 1
ATOM 4800 O O . LEU C 1 14 ? -24.547 7.236 -1.506 1.00 25.52 14 LEU C O 1
ATOM 4805 N N . SER C 1 15 ? -24.169 5.045 -1.291 1.00 21.49 15 SER C N 1
ATOM 4806 C CA A SER C 1 15 ? -23.978 4.881 -2.727 0.50 21.25 15 SER C CA 1
ATOM 4807 C CA B SER C 1 15 ? -24.010 4.793 -2.719 0.50 22.74 15 SER C CA 1
ATOM 4808 C C . SER C 1 15 ? -25.296 5.066 -3.480 1.00 22.55 15 SER C C 1
ATOM 4809 O O . SER C 1 15 ? -26.387 4.978 -2.931 1.00 21.80 15 SER C O 1
ATOM 4814 N N . PRO C 1 16 ? -25.226 5.402 -4.782 1.00 22.96 16 PRO C N 1
ATOM 4815 C CA . PRO C 1 16 ? -26.449 5.632 -5.560 1.00 22.27 16 PRO C CA 1
ATOM 4816 C C . PRO C 1 16 ? -27.244 4.386 -5.918 1.00 18.53 16 PRO C C 1
ATOM 4817 O O . PRO C 1 16 ? -26.798 3.242 -5.724 1.00 18.76 16 PRO C O 1
ATOM 4821 N N . LEU C 1 17 ? -28.440 4.675 -6.427 1.00 19.26 17 LEU C N 1
ATOM 4822 C CA . LEU C 1 17 ? -29.301 3.659 -7.033 1.00 18.03 17 LEU C CA 1
ATOM 4823 C C . LEU C 1 17 ? -28.517 2.980 -8.147 1.00 18.07 17 LEU C C 1
ATOM 4824 O O . LEU C 1 17 ? -27.713 3.618 -8.830 1.00 17.95 17 LEU C O 1
ATOM 4829 N N . THR C 1 18 ? -28.863 1.719 -8.412 1.00 16.19 18 THR C N 1
ATOM 4830 C CA . THR C 1 18 ? -28.294 0.938 -9.500 1.00 14.04 18 THR C CA 1
ATOM 4831 C C . THR C 1 18 ? -29.453 0.334 -10.265 1.00 13.86 18 THR C C 1
ATOM 4832 O O . THR C 1 18 ? -30.584 0.383 -9.798 1.00 14.96 18 THR C O 1
ATOM 4836 N N . SER C 1 19 ? -29.148 -0.324 -11.384 1.00 13.18 19 SER C N 1
ATOM 4837 C CA . SER C 1 19 ? -30.206 -0.871 -12.188 1.00 13.61 19 SER C CA 1
ATOM 4838 C C . SER C 1 19 ? -30.735 -2.218 -11.690 1.00 14.41 19 SER C C 1
ATOM 4839 O O . SER C 1 19 ? -31.808 -2.608 -12.130 1.00 14.74 19 SER C O 1
ATOM 4842 N N . ALA C 1 20 ? -29.991 -2.915 -10.841 1.00 12.35 20 ALA C N 1
ATOM 4843 C CA . ALA C 1 20 ? -30.373 -4.216 -10.306 1.00 13.52 20 ALA C CA 1
ATOM 4844 C C . ALA C 1 20 ? -30.151 -4.238 -8.808 1.00 15.06 20 ALA C C 1
ATOM 4845 O O . ALA C 1 20 ? -29.186 -3.676 -8.289 1.00 14.33 20 ALA C O 1
ATOM 4847 N N . ALA C 1 21 ? -31.024 -4.966 -8.116 1.00 12.89 21 ALA C N 1
ATOM 4848 C CA . ALA C 1 21 ? -30.804 -5.190 -6.696 1.00 13.27 21 ALA C CA 1
ATOM 4849 C C . ALA C 1 21 ? -31.419 -6.509 -6.270 1.00 15.04 21 ALA C C 1
ATOM 4850 O O . ALA C 1 21 ? -32.413 -6.960 -6.857 1.00 14.94 21 ALA C O 1
ATOM 4852 N N . ILE C 1 22 ? -30.822 -7.071 -5.220 1.00 14.49 22 ILE C N 1
ATOM 4853 C CA . ILE C 1 22 ? -31.439 -8.181 -4.507 1.00 14.24 22 ILE C CA 1
ATOM 4854 C C . ILE C 1 22 ? -31.544 -7.758 -3.048 1.00 16.32 22 ILE C C 1
ATOM 4855 O O . ILE C 1 22 ? -30.559 -7.294 -2.491 1.00 17.01 22 ILE C O 1
ATOM 4860 N N . PHE C 1 23 ? -32.738 -7.939 -2.496 1.00 14.48 23 PHE C N 1
ATOM 4861 C CA . PHE C 1 23 ? -32.998 -7.713 -1.073 1.00 14.80 23 PHE C CA 1
ATOM 4862 C C . PHE C 1 23 ? -33.240 -9.079 -0.454 1.00 17.65 23 PHE C C 1
ATOM 4863 O O . PHE C 1 23 ? -34.129 -9.746 -0.900 1.00 16.19 23 PHE C O 1
ATOM 4871 N N . LEU C 1 24 ? -32.450 -9.475 0.548 1.00 17.82 24 LEU C N 1
ATOM 4872 C CA . LEU C 1 24 ? -32.609 -10.765 1.202 1.00 19.43 24 LEU C CA 1
ATOM 4873 C C . LEU C 1 24 ? -32.758 -10.534 2.709 1.00 21.00 24 LEU C C 1
ATOM 4874 O O . LEU C 1 24 ? -31.994 -9.798 3.307 1.00 20.33 24 LEU C O 1
ATOM 4879 N N . VAL C 1 25 ? -33.856 -11.040 3.262 1.00 20.19 25 VAL C N 1
ATOM 4880 C CA . VAL C 1 25 ? -34.093 -10.976 4.698 1.00 20.81 25 VAL C CA 1
ATOM 4881 C C . VAL C 1 25 ? -34.221 -12.410 5.195 1.00 20.26 25 VAL C C 1
ATOM 4882 O O . VAL C 1 25 ? -34.973 -13.198 4.636 1.00 20.92 25 VAL C O 1
ATOM 4886 N N . VAL C 1 26 ? -33.499 -12.712 6.283 1.00 20.91 26 VAL C N 1
ATOM 4887 C CA . VAL C 1 26 ? -33.477 -14.054 6.849 1.00 22.91 26 VAL C CA 1
ATOM 4888 C C . VAL C 1 26 ? -33.621 -13.909 8.364 1.00 22.17 26 VAL C C 1
ATOM 4889 O O . VAL C 1 26 ? -33.376 -12.836 8.889 1.00 22.19 26 VAL C O 1
ATOM 4893 N N . THR C 1 27 ? -34.126 -14.968 8.996 1.00 25.67 27 THR C N 1
ATOM 4894 C CA . THR C 1 27 ? -34.075 -15.085 10.449 1.00 25.21 27 THR C CA 1
ATOM 4895 C C . THR C 1 27 ? -33.003 -16.108 10.783 1.00 24.30 27 THR C C 1
ATOM 4896 O O . THR C 1 27 ? -32.733 -17.047 10.022 1.00 24.25 27 THR C O 1
ATOM 4900 N N . ILE C 1 28 ? -32.401 -15.939 11.975 1.00 25.55 28 ILE C N 1
ATOM 4901 C CA . ILE C 1 28 ? -31.349 -16.840 12.411 1.00 25.95 28 ILE C CA 1
ATOM 4902 C C . ILE C 1 28 ? -31.980 -17.954 13.249 1.00 30.57 28 ILE C C 1
ATOM 4903 O O . ILE C 1 28 ? -32.734 -17.659 14.174 1.00 30.34 28 ILE C O 1
ATOM 4908 N N . ASP C 1 29 ? -31.651 -19.194 12.910 1.00 32.38 29 ASP C N 1
ATOM 4909 C CA . ASP C 1 29 ? -32.195 -20.347 13.606 1.00 35.54 29 ASP C CA 1
ATOM 4910 C C . ASP C 1 29 ? -31.465 -20.470 14.941 1.00 31.65 29 ASP C C 1
ATOM 4911 O O . ASP C 1 29 ? -30.289 -20.145 15.059 1.00 30.31 29 ASP C O 1
ATOM 4916 N N . SER C 1 30 ? -32.175 -20.993 15.942 1.00 36.14 30 SER C N 1
ATOM 4917 C CA . SER C 1 30 ? -31.541 -21.419 17.178 1.00 37.98 30 SER C CA 1
ATOM 4918 C C . SER C 1 30 ? -30.303 -22.255 16.860 1.00 30.30 30 SER C C 1
ATOM 4919 O O . SER C 1 30 ? -30.398 -23.242 16.154 1.00 34.72 30 SER C O 1
ATOM 4922 N N . GLY C 1 31 ? -29.134 -21.829 17.358 1.00 34.41 31 GLY C N 1
ATOM 4923 C CA . GLY C 1 31 ? -27.884 -22.552 17.191 1.00 36.12 31 GLY C CA 1
ATOM 4924 C C . GLY C 1 31 ? -27.090 -22.094 15.962 1.00 41.97 31 GLY C C 1
ATOM 4925 O O . GLY C 1 31 ? -25.995 -22.594 15.706 1.00 38.34 31 GLY C O 1
ATOM 4926 N N . GLY C 1 32 ? -27.636 -21.150 15.184 1.00 41.52 32 GLY C N 1
ATOM 4927 C CA . GLY C 1 32 ? -26.945 -20.706 13.977 1.00 39.22 32 GLY C CA 1
ATOM 4928 C C . GLY C 1 32 ? -26.050 -19.488 14.224 1.00 40.54 32 GLY C C 1
ATOM 4929 O O . GLY C 1 32 ? -25.471 -18.937 13.283 1.00 36.69 32 GLY C O 1
ATOM 4930 N N . GLU C 1 33 ? -25.887 -19.083 15.495 1.00 32.98 33 GLU C N 1
ATOM 4931 C CA . GLU C 1 33 ? -25.219 -17.828 15.802 1.00 32.88 33 GLU C CA 1
ATOM 4932 C C . GLU C 1 33 ? -23.748 -17.836 15.390 1.00 33.75 33 GLU C C 1
ATOM 4933 O O . GLU C 1 33 ? -23.282 -16.839 14.859 1.00 32.14 33 GLU C O 1
ATOM 4939 N N . ASP C 1 34 ? -22.992 -18.901 15.683 1.00 32.07 34 ASP C N 1
ATOM 4940 C CA . ASP C 1 34 ? -21.577 -18.945 15.331 1.00 36.40 34 ASP C CA 1
ATOM 4941 C C . ASP C 1 34 ? -21.393 -18.897 13.810 1.00 35.18 34 ASP C C 1
ATOM 4942 O O . ASP C 1 34 ? -20.520 -18.189 13.339 1.00 34.39 34 ASP C O 1
ATOM 4947 N N . THR C 1 35 ? -22.205 -19.650 13.061 1.00 35.91 35 THR C N 1
ATOM 4948 C CA . THR C 1 35 ? -22.143 -19.634 11.598 1.00 34.95 35 THR C CA 1
ATOM 4949 C C . THR C 1 35 ? -22.346 -18.210 11.071 1.00 29.85 35 THR C C 1
ATOM 4950 O O . THR C 1 35 ? -21.632 -17.786 10.162 1.00 29.87 35 THR C O 1
ATOM 4954 N N . VAL C 1 36 ? -23.295 -17.468 11.642 1.00 28.61 36 VAL C N 1
ATOM 4955 C CA . VAL C 1 36 ? -23.626 -16.131 11.189 1.00 26.89 36 VAL C CA 1
ATOM 4956 C C . VAL C 1 36 ? -22.472 -15.192 11.495 1.00 27.75 36 VAL C C 1
ATOM 4957 O O . VAL C 1 36 ? -22.131 -14.375 10.676 1.00 26.58 36 VAL C O 1
ATOM 4961 N N . ARG C 1 37 ? -21.876 -15.280 12.686 1.00 29.51 37 ARG C N 1
ATOM 4962 C CA . ARG C 1 37 ? -20.766 -14.409 13.030 1.00 28.64 37 ARG C CA 1
ATOM 4963 C C . ARG C 1 37 ? -19.597 -14.614 12.077 1.00 26.16 37 ARG C C 1
ATOM 4964 O O . ARG C 1 37 ? -18.940 -13.647 11.693 1.00 29.70 37 ARG C O 1
ATOM 4972 N N . ASP C 1 38 ? -19.293 -15.872 11.772 1.00 26.47 38 ASP C N 1
ATOM 4973 C CA . ASP C 1 38 ? -18.242 -16.231 10.844 1.00 30.21 38 ASP C CA 1
ATOM 4974 C C . ASP C 1 38 ? -18.546 -15.614 9.477 1.00 29.56 38 ASP C C 1
ATOM 4975 O O . ASP C 1 38 ? -17.647 -15.079 8.853 1.00 30.13 38 ASP C O 1
ATOM 4980 N N . LEU C 1 39 ? -19.804 -15.711 9.033 1.00 29.06 39 LEU C N 1
ATOM 4981 C CA . LEU C 1 39 ? -20.188 -15.149 7.745 1.00 28.47 39 LEU C CA 1
ATOM 4982 C C . LEU C 1 39 ? -20.028 -13.629 7.760 1.00 25.27 39 LEU C C 1
ATOM 4983 O O . LEU C 1 39 ? -19.474 -13.043 6.818 1.00 26.63 39 LEU C O 1
ATOM 4988 N N . LEU C 1 40 ? -20.543 -12.954 8.803 1.00 24.80 40 LEU C N 1
ATOM 4989 C CA . LEU C 1 40 ? -20.446 -11.510 8.878 1.00 23.77 40 LEU C CA 1
ATOM 4990 C C . LEU C 1 40 ? -19.008 -11.022 8.756 1.00 22.56 40 LEU C C 1
ATOM 4991 O O . LEU C 1 40 ? -18.784 -9.932 8.245 1.00 24.73 40 LEU C O 1
ATOM 4996 N N . SER C 1 41 ? -18.038 -11.781 9.276 1.00 24.10 41 SER C N 1
ATOM 4997 C CA . SER C 1 41 ? -16.652 -11.343 9.285 1.00 29.10 41 SER C CA 1
ATOM 4998 C C . SER C 1 41 ? -16.035 -11.464 7.883 1.00 28.49 41 SER C C 1
ATOM 4999 O O . SER C 1 41 ? -15.022 -10.839 7.596 1.00 28.93 41 SER C O 1
ATOM 5002 N N . ASP C 1 42 ? -16.704 -12.218 7.007 1.00 23.83 42 ASP C N 1
ATOM 5003 C CA . ASP C 1 42 ? -16.200 -12.550 5.692 1.00 25.27 42 ASP C CA 1
ATOM 5004 C C . ASP C 1 42 ? -17.008 -11.889 4.581 1.00 22.96 42 ASP C C 1
ATOM 5005 O O . ASP C 1 42 ? -16.633 -12.044 3.418 1.00 24.49 42 ASP C O 1
ATOM 5010 N N . VAL C 1 43 ? -18.059 -11.146 4.908 1.00 21.62 43 VAL C N 1
ATOM 5011 C CA . VAL C 1 43 ? -18.977 -10.649 3.883 1.00 24.15 43 VAL C CA 1
ATOM 5012 C C . VAL C 1 43 ? -18.262 -9.681 2.941 1.00 22.15 43 VAL C C 1
ATOM 5013 O O . VAL C 1 43 ? -18.435 -9.746 1.710 1.00 19.99 43 VAL C O 1
ATOM 5017 N N . ALA C 1 44 ? -17.407 -8.806 3.475 1.00 20.96 44 ALA C N 1
ATOM 5018 C CA . ALA C 1 44 ? -16.674 -7.859 2.649 1.00 22.88 44 ALA C CA 1
ATOM 5019 C C . ALA C 1 44 ? -15.755 -8.616 1.691 1.00 21.03 44 ALA C C 1
ATOM 5020 O O . ALA C 1 44 ? -15.569 -8.204 0.546 1.00 22.17 44 ALA C O 1
ATOM 5022 N N . SER C 1 45 ? -15.144 -9.698 2.173 1.00 19.85 45 SER C N 1
ATOM 5023 C CA . SER C 1 45 ? -14.249 -10.504 1.384 1.00 20.16 45 SER C CA 1
ATOM 5024 C C . SER C 1 45 ? -15.025 -11.173 0.235 1.00 19.65 45 SER C C 1
ATOM 5025 O O . SER C 1 45 ? -14.522 -11.260 -0.892 1.00 17.64 45 SER C O 1
ATOM 5028 N N . LEU C 1 46 ? -16.242 -11.630 0.522 1.00 17.75 46 LEU C N 1
ATOM 5029 C CA . LEU C 1 46 ? -17.066 -12.228 -0.534 1.00 18.80 46 LEU C CA 1
ATOM 5030 C C . LEU C 1 46 ? -17.492 -11.193 -1.585 1.00 17.89 46 LEU C C 1
ATOM 5031 O O . LEU C 1 46 ? -17.498 -11.478 -2.792 1.00 18.42 46 LEU C O 1
ATOM 5036 N N . GLU C 1 47 ? -17.786 -9.976 -1.148 1.00 17.29 47 GLU C N 1
ATOM 5037 C CA . GLU C 1 47 ? -18.156 -8.927 -2.068 1.00 18.45 47 GLU C CA 1
ATOM 5038 C C . GLU C 1 47 ? -16.992 -8.637 -3.028 1.00 17.69 47 GLU C C 1
ATOM 5039 O O . GLU C 1 47 ? -17.205 -8.527 -4.238 1.00 18.36 47 GLU C O 1
ATOM 5045 N N . ARG C 1 48 ? -15.742 -8.576 -2.526 1.00 17.12 48 ARG C N 1
ATOM 5046 C CA . ARG C 1 48 ? -14.588 -8.319 -3.388 1.00 18.17 48 ARG C CA 1
ATOM 5047 C C . ARG C 1 48 ? -14.324 -9.486 -4.328 1.00 17.81 48 ARG C C 1
ATOM 5048 O O . ARG C 1 48 ? -13.998 -9.279 -5.486 1.00 17.71 48 ARG C O 1
ATOM 5056 N N . ALA C 1 49 ? -14.535 -10.715 -3.859 1.00 16.29 49 ALA C N 1
ATOM 5057 C CA . ALA C 1 49 ? -14.289 -11.909 -4.643 1.00 16.93 49 ALA C CA 1
ATOM 5058 C C . ALA C 1 49 ? -15.123 -11.874 -5.918 1.00 16.93 49 ALA C C 1
ATOM 5059 O O . ALA C 1 49 ? -14.614 -12.195 -6.989 1.00 15.96 49 ALA C O 1
ATOM 5061 N N . VAL C 1 50 ? -16.385 -11.491 -5.781 1.00 15.32 50 VAL C N 1
ATOM 5062 C CA . VAL C 1 50 ? -17.309 -11.461 -6.918 1.00 15.74 50 VAL C CA 1
ATOM 5063 C C . VAL C 1 50 ? -17.138 -10.162 -7.688 1.00 16.00 50 VAL C C 1
ATOM 5064 O O . VAL C 1 50 ? -17.060 -10.160 -8.930 1.00 17.51 50 VAL C O 1
ATOM 5068 N N . GLY C 1 51 ? -17.048 -9.031 -6.957 1.00 13.48 51 GLY C N 1
ATOM 5069 C CA . GLY C 1 51 ? -17.124 -7.714 -7.560 1.00 14.89 51 GLY C CA 1
ATOM 5070 C C . GLY C 1 51 ? -15.911 -7.348 -8.398 1.00 15.44 51 GLY C C 1
ATOM 5071 O O . GLY C 1 51 ? -16.060 -6.622 -9.370 1.00 15.46 51 GLY C O 1
ATOM 5072 N N . PHE C 1 52 ? -14.735 -7.838 -8.020 1.00 16.15 52 PHE C N 1
ATOM 5073 C CA . PHE C 1 52 ? -13.514 -7.471 -8.728 1.00 16.86 52 PHE C CA 1
ATOM 5074 C C . PHE C 1 52 ? -13.565 -7.960 -10.176 1.00 17.54 52 PHE C C 1
ATOM 5075 O O . PHE C 1 52 ? -13.008 -7.333 -11.068 1.00 19.00 52 PHE C O 1
ATOM 5083 N N . ARG C 1 53 ? -14.257 -9.078 -10.436 1.00 17.47 53 ARG C N 1
ATOM 5084 C CA . ARG C 1 53 ? -14.447 -9.656 -11.764 1.00 19.64 53 ARG C CA 1
ATOM 5085 C C . ARG C 1 53 ? -15.048 -8.663 -12.774 1.00 19.99 53 ARG C C 1
ATOM 5086 O O . ARG C 1 53 ? -14.748 -8.769 -13.969 1.00 20.31 53 ARG C O 1
ATOM 5094 N N . ALA C 1 54 ? -15.808 -7.678 -12.300 1.00 15.82 54 ALA C N 1
ATOM 5095 C CA . ALA C 1 54 ? -16.610 -6.836 -13.159 1.00 17.03 54 ALA C CA 1
ATOM 5096 C C . ALA C 1 54 ? -16.203 -5.378 -13.038 1.00 22.66 54 ALA C C 1
ATOM 5097 O O . ALA C 1 54 ? -16.954 -4.508 -13.377 1.00 25.84 54 ALA C O 1
ATOM 5099 N N . GLN C 1 55 ? -14.983 -5.108 -12.610 1.00 27.60 55 GLN C N 1
ATOM 5100 C CA . GLN C 1 55 ? -14.435 -3.759 -12.747 1.00 35.42 55 GLN C CA 1
ATOM 5101 C C . GLN C 1 55 ? -14.371 -3.320 -14.204 1.00 31.18 55 GLN C C 1
ATOM 5102 O O . GLN C 1 55 ? -14.159 -4.165 -15.082 1.00 38.64 55 GLN C O 1
ATOM 5108 N N . PRO C 1 56 ? -14.578 -2.021 -14.564 1.00 38.16 56 PRO C N 1
ATOM 5109 C CA . PRO C 1 56 ? -14.931 -0.942 -13.636 1.00 33.59 56 PRO C CA 1
ATOM 5110 C C . PRO C 1 56 ? -16.422 -0.635 -13.471 1.00 28.03 56 PRO C C 1
ATOM 5111 O O . PRO C 1 56 ? -16.776 0.189 -12.654 1.00 35.26 56 PRO C O 1
ATOM 5115 N N . ASP C 1 57 ? -17.298 -1.378 -14.136 1.00 25.51 57 ASP C N 1
ATOM 5116 C CA . ASP C 1 57 ? -18.661 -0.924 -14.327 1.00 25.11 57 ASP C CA 1
ATOM 5117 C C . ASP C 1 57 ? -19.671 -1.797 -13.580 1.00 21.74 57 ASP C C 1
ATOM 5118 O O . ASP C 1 57 ? -20.859 -1.493 -13.614 1.00 20.11 57 ASP C O 1
ATOM 5123 N N . GLY C 1 58 ? -19.198 -2.820 -12.869 1.00 19.10 58 GLY C N 1
ATOM 5124 C CA . GLY C 1 58 ? -20.115 -3.703 -12.164 1.00 16.70 58 GLY C CA 1
ATOM 5125 C C . GLY C 1 58 ? -20.832 -3.052 -11.000 1.00 16.35 58 GLY C C 1
ATOM 5126 O O . GLY C 1 58 ? -22.010 -3.337 -10.820 1.00 14.95 58 GLY C O 1
ATOM 5127 N N . ARG C 1 59 ? -20.148 -2.183 -10.251 1.00 15.94 59 ARG C N 1
ATOM 5128 C CA . ARG C 1 59 ? -20.735 -1.418 -9.159 1.00 17.77 59 ARG C CA 1
ATOM 5129 C C . ARG C 1 59 ? -21.427 -2.323 -8.129 1.00 15.76 59 ARG C C 1
ATOM 5130 O O . ARG C 1 59 ? -22.439 -1.897 -7.554 1.00 18.30 59 ARG C O 1
ATOM 5138 N N . LEU C 1 60 ? -20.830 -3.468 -7.837 1.00 16.17 60 LEU C N 1
ATOM 5139 C CA . LEU C 1 60 ? -21.408 -4.358 -6.836 1.00 15.67 60 LEU C CA 1
ATOM 5140 C C . LEU C 1 60 ? -21.177 -3.782 -5.436 1.00 18.98 60 LEU C C 1
ATOM 5141 O O . LEU C 1 60 ? -20.051 -3.418 -5.109 1.00 20.26 60 LEU C O 1
ATOM 5146 N N . SER C 1 61 ? -22.225 -3.786 -4.615 1.00 15.20 61 SER C N 1
ATOM 5147 C CA . SER C 1 61 ? -22.058 -3.537 -3.188 1.00 17.87 61 SER C CA 1
ATOM 5148 C C . SER C 1 61 ? -22.997 -4.452 -2.419 1.00 18.86 61 SER C C 1
ATOM 5149 O O . SER C 1 61 ? -23.997 -4.907 -2.951 1.00 15.97 61 SER C O 1
ATOM 5152 N N . CYS C 1 62 ? -22.693 -4.628 -1.140 1.00 18.04 62 CYS C N 1
ATOM 5153 C CA . CYS C 1 62 ? -23.598 -5.306 -0.236 1.00 17.39 62 CYS C CA 1
ATOM 5154 C C . CYS C 1 62 ? -23.605 -4.561 1.102 1.00 17.13 62 CYS C C 1
ATOM 5155 O O . CYS C 1 62 ? -22.519 -4.269 1.627 1.00 18.52 62 CYS C O 1
ATOM 5158 N N . VAL C 1 63 ? -24.803 -4.181 1.542 1.00 16.38 63 VAL C N 1
ATOM 5159 C CA . VAL C 1 63 ? -24.976 -3.589 2.873 1.00 17.31 63 VAL C CA 1
ATOM 5160 C C . VAL C 1 63 ? -25.662 -4.636 3.747 1.00 18.71 63 VAL C C 1
ATOM 5161 O O . VAL C 1 63 ? -26.685 -5.192 3.363 1.00 16.89 63 VAL C O 1
ATOM 5165 N N . THR C 1 64 ? -25.081 -4.895 4.932 1.00 17.35 64 THR C N 1
ATOM 5166 C CA . THR C 1 64 ? -25.529 -5.951 5.827 1.00 18.42 64 THR C CA 1
ATOM 5167 C C . THR C 1 64 ? -26.084 -5.284 7.083 1.00 20.68 64 THR C C 1
ATOM 5168 O O . THR C 1 64 ? -25.395 -4.442 7.653 1.00 20.66 64 THR C O 1
ATOM 5172 N N . GLY C 1 65 ? -27.323 -5.623 7.432 1.00 18.86 65 GLY C N 1
ATOM 5173 C CA . GLY C 1 65 ? -28.022 -5.058 8.581 1.00 22.18 65 GLY C CA 1
ATOM 5174 C C . GLY C 1 65 ? -28.400 -6.162 9.557 1.00 21.71 65 GLY C C 1
ATOM 5175 O O . GLY C 1 65 ? -28.577 -7.327 9.192 1.00 21.38 65 GLY C O 1
ATOM 5176 N N . ILE C 1 66 ? -28.504 -5.757 10.839 1.00 22.02 66 ILE C N 1
ATOM 5177 C CA . ILE C 1 66 ? -28.775 -6.681 11.940 1.00 23.58 66 ILE C CA 1
ATOM 5178 C C . ILE C 1 66 ? -29.925 -6.098 12.762 1.00 20.55 66 ILE C C 1
ATOM 5179 O O . ILE C 1 66 ? -29.955 -4.895 13.058 1.00 21.85 66 ILE C O 1
ATOM 5184 N N . GLY C 1 67 ? -30.917 -6.931 13.048 1.00 20.22 67 GLY C N 1
ATOM 5185 C CA . GLY C 1 67 ? -32.101 -6.468 13.748 1.00 22.16 67 GLY C CA 1
ATOM 5186 C C . GLY C 1 67 ? -31.898 -6.514 15.278 1.00 24.41 67 GLY C C 1
ATOM 5187 O O . GLY C 1 67 ? -30.895 -7.035 15.743 1.00 27.15 67 GLY C O 1
ATOM 5188 N N . SER C 1 68 ? -32.874 -5.942 15.985 1.00 25.78 68 SER C N 1
ATOM 5189 C CA . SER C 1 68 ? -32.831 -5.755 17.439 1.00 29.54 68 SER C CA 1
ATOM 5190 C C . SER C 1 68 ? -32.637 -7.068 18.200 1.00 30.95 68 SER C C 1
ATOM 5191 O O . SER C 1 68 ? -31.682 -7.202 18.959 1.00 33.87 68 SER C O 1
ATOM 5194 N N . GLU C 1 69 ? -33.538 -8.028 18.009 1.00 34.14 69 GLU C N 1
ATOM 5195 C CA . GLU C 1 69 ? -33.462 -9.307 18.694 1.00 36.05 69 GLU C CA 1
ATOM 5196 C C . GLU C 1 69 ? -32.168 -10.028 18.340 1.00 38.61 69 GLU C C 1
ATOM 5197 O O . GLU C 1 69 ? -31.517 -10.630 19.190 1.00 36.52 69 GLU C O 1
ATOM 5203 N N . ALA C 1 70 ? -31.748 -9.934 17.073 1.00 31.66 70 ALA C N 1
ATOM 5204 C CA . ALA C 1 70 ? -30.560 -10.634 16.650 1.00 28.82 70 ALA C CA 1
ATOM 5205 C C . ALA C 1 70 ? -29.318 -10.052 17.300 1.00 23.28 70 ALA C C 1
ATOM 5206 O O . ALA C 1 70 ? -28.377 -10.778 17.551 1.00 28.75 70 ALA C O 1
ATOM 5208 N N . TRP C 1 71 ? -29.311 -8.744 17.542 1.00 26.79 71 TRP C N 1
ATOM 5209 C CA . TRP C 1 71 ? -28.129 -8.089 18.052 1.00 30.41 71 TRP C CA 1
ATOM 5210 C C . TRP C 1 71 ? -27.753 -8.742 19.385 1.00 34.00 71 TRP C C 1
ATOM 5211 O O . TRP C 1 71 ? -26.608 -9.142 19.611 1.00 32.26 71 TRP C O 1
ATOM 5222 N N . ASP C 1 72 ? -28.782 -8.955 20.202 1.00 37.22 72 ASP C N 1
ATOM 5223 C CA . ASP C 1 72 ? -28.593 -9.466 21.560 1.00 39.75 72 ASP C CA 1
ATOM 5224 C C . ASP C 1 72 ? -28.109 -10.914 21.530 1.00 43.14 72 ASP C C 1
ATOM 5225 O O . ASP C 1 72 ? -27.352 -11.319 22.400 1.00 41.00 72 ASP C O 1
ATOM 5230 N N . ARG C 1 73 ? -28.512 -11.685 20.514 1.00 38.86 73 ARG C N 1
ATOM 5231 C CA . ARG C 1 73 ? -28.115 -13.078 20.400 1.00 37.26 73 ARG C CA 1
ATOM 5232 C C . ARG C 1 73 ? -26.697 -13.222 19.861 1.00 39.22 73 ARG C C 1
ATOM 5233 O O . ARG C 1 73 ? -26.052 -14.246 20.068 1.00 40.56 73 ARG C O 1
ATOM 5241 N N . LEU C 1 74 ? -26.227 -12.237 19.098 1.00 38.05 74 LEU C N 1
ATOM 5242 C CA . LEU C 1 74 ? -24.925 -12.357 18.461 1.00 39.00 74 LEU C CA 1
ATOM 5243 C C . LEU C 1 74 ? -23.831 -11.686 19.297 1.00 37.47 74 LEU C C 1
ATOM 5244 O O . LEU C 1 74 ? -22.698 -12.143 19.287 1.00 45.39 74 LEU C O 1
ATOM 5249 N N . PHE C 1 75 ? -24.133 -10.529 19.884 1.00 41.74 75 PHE C N 1
ATOM 5250 C CA . PHE C 1 75 ? -23.100 -9.710 20.487 1.00 45.78 75 PHE C CA 1
ATOM 5251 C C . PHE C 1 75 ? -23.378 -9.544 21.979 1.00 48.72 75 PHE C C 1
ATOM 5252 O O . PHE C 1 75 ? -24.521 -9.591 22.420 1.00 49.92 75 PHE C O 1
ATOM 5260 N N . SER C 1 76 ? -22.297 -9.383 22.744 1.00 55.20 76 SER C N 1
ATOM 5261 C CA . SER C 1 76 ? -22.387 -8.923 24.118 1.00 58.81 76 SER C CA 1
ATOM 5262 C C . SER C 1 76 ? -21.642 -7.596 24.210 1.00 57.77 76 SER C C 1
ATOM 5263 O O . SER C 1 76 ? -20.540 -7.454 23.690 1.00 61.30 76 SER C O 1
ATOM 5266 N N . GLY C 1 77 ? -22.275 -6.615 24.847 1.00 56.95 77 GLY C N 1
ATOM 5267 C CA . GLY C 1 77 ? -21.667 -5.311 25.000 1.00 52.94 77 GLY C CA 1
ATOM 5268 C C . GLY C 1 77 ? -22.679 -4.225 24.682 1.00 46.67 77 GLY C C 1
ATOM 5269 O O . GLY C 1 77 ? -23.887 -4.433 24.808 1.00 47.28 77 GLY C O 1
ATOM 5270 N N . ALA C 1 78 ? -22.159 -3.062 24.299 1.00 46.71 78 ALA C N 1
ATOM 5271 C CA . ALA C 1 78 ? -22.996 -1.949 23.898 1.00 47.60 78 ALA C CA 1
ATOM 5272 C C . ALA C 1 78 ? -23.902 -2.374 22.737 1.00 41.39 78 ALA C C 1
ATOM 5273 O O . ALA C 1 78 ? -23.540 -3.218 21.918 1.00 40.59 78 ALA C O 1
ATOM 5275 N N . ARG C 1 79 ? -25.116 -1.829 22.747 1.00 42.98 79 ARG C N 1
ATOM 5276 C CA . ARG C 1 79 ? -25.992 -1.847 21.596 1.00 39.39 79 ARG C CA 1
ATOM 5277 C C . ARG C 1 79 ? -26.096 -0.439 21.036 1.00 34.49 79 ARG C C 1
ATOM 5278 O O . ARG C 1 79 ? -25.984 0.558 21.746 1.00 33.61 79 ARG C O 1
ATOM 5286 N N . PRO C 1 80 ? -26.421 -0.300 19.729 1.00 30.04 80 PRO C N 1
ATOM 5287 C CA . PRO C 1 80 ? -26.768 1.011 19.193 1.00 28.28 80 PRO C CA 1
ATOM 5288 C C . PRO C 1 80 ? -28.022 1.582 19.859 1.00 28.93 80 PRO C C 1
ATOM 5289 O O . PRO C 1 80 ? -29.009 0.878 20.060 1.00 32.87 80 PRO C O 1
ATOM 5293 N N . ALA C 1 81 ? -27.980 2.885 20.129 1.00 34.37 81 ALA C N 1
ATOM 5294 C CA . ALA C 1 81 ? -28.977 3.562 20.941 1.00 33.87 81 ALA C CA 1
ATOM 5295 C C . ALA C 1 81 ? -30.377 3.445 20.346 1.00 35.58 81 ALA C C 1
ATOM 5296 O O . ALA C 1 81 ? -31.363 3.462 21.074 1.00 38.85 81 ALA C O 1
ATOM 5298 N N . GLY C 1 82 ? -30.475 3.343 19.011 1.00 34.60 82 GLY C N 1
ATOM 5299 C CA . GLY C 1 82 ? -31.755 3.479 18.334 1.00 33.56 82 GLY C CA 1
ATOM 5300 C C . GLY C 1 82 ? -32.324 2.135 17.890 1.00 31.08 82 GLY C C 1
ATOM 5301 O O . GLY C 1 82 ? -33.414 2.109 17.331 1.00 33.98 82 GLY C O 1
ATOM 5302 N N . LEU C 1 83 ? -31.613 1.045 18.163 1.00 28.42 83 LEU C N 1
ATOM 5303 C CA . LEU C 1 83 ? -31.972 -0.279 17.685 1.00 29.24 83 LEU C CA 1
ATOM 5304 C C . LEU C 1 83 ? -33.108 -0.861 18.541 1.00 36.12 83 LEU C C 1
ATOM 5305 O O . LEU C 1 83 ? -32.924 -1.225 19.708 1.00 34.59 83 LEU C O 1
ATOM 5310 N N . HIS C 1 84 ? -34.303 -0.897 17.957 1.00 29.37 84 HIS C N 1
ATOM 5311 C CA . HIS C 1 84 ? -35.437 -1.600 18.527 1.00 30.95 84 HIS C CA 1
ATOM 5312 C C . HIS C 1 84 ? -36.202 -2.300 17.406 1.00 34.30 84 HIS C C 1
ATOM 5313 O O . HIS C 1 84 ? -35.969 -1.996 16.226 1.00 27.19 84 HIS C O 1
ATOM 5320 N N . PRO C 1 85 ? -37.099 -3.257 17.733 1.00 33.50 85 PRO C N 1
ATOM 5321 C CA . PRO C 1 85 ? -37.966 -3.888 16.731 1.00 30.44 85 PRO C CA 1
ATOM 5322 C C . PRO C 1 85 ? -38.822 -2.865 16.021 1.00 28.32 85 PRO C C 1
ATOM 5323 O O . PRO C 1 85 ? -39.188 -1.841 16.604 1.00 29.10 85 PRO C O 1
ATOM 5327 N N . PHE C 1 86 ? -39.132 -3.130 14.740 1.00 26.05 86 PHE C N 1
ATOM 5328 C CA . PHE C 1 86 ? -40.032 -2.288 13.978 1.00 26.56 86 PHE C CA 1
ATOM 5329 C C . PHE C 1 86 ? -41.367 -2.154 14.717 1.00 27.36 86 PHE C C 1
ATOM 5330 O O . PHE C 1 86 ? -41.960 -3.154 15.083 1.00 31.06 86 PHE C O 1
ATOM 5338 N N . ARG C 1 87 ? -41.836 -0.923 14.867 1.00 32.64 87 ARG C N 1
ATOM 5339 C CA . ARG C 1 87 ? -43.078 -0.654 15.568 1.00 37.88 87 ARG C CA 1
ATOM 5340 C C . ARG C 1 87 ? -44.256 -0.711 14.607 1.00 33.16 87 ARG C C 1
ATOM 5341 O O . ARG C 1 87 ? -44.413 0.180 13.776 1.00 35.71 87 ARG C O 1
ATOM 5349 N N . GLU C 1 88 ? -45.119 -1.713 14.791 1.00 31.53 88 GLU C N 1
ATOM 5350 C CA . GLU C 1 88 ? -46.382 -1.756 14.088 1.00 34.93 88 GLU C CA 1
ATOM 5351 C C . GLU C 1 88 ? -47.176 -0.474 14.326 1.00 35.59 88 GLU C C 1
ATOM 5352 O O . GLU C 1 88 ? -47.150 0.086 15.424 1.00 33.33 88 GLU C O 1
ATOM 5358 N N . LEU C 1 89 ? -47.843 -0.005 13.253 1.00 30.52 89 LEU C N 1
ATOM 5359 C CA . LEU C 1 89 ? -48.702 1.161 13.239 1.00 33.56 89 LEU C CA 1
ATOM 5360 C C . LEU C 1 89 ? -50.077 0.746 12.740 1.00 36.55 89 LEU C C 1
ATOM 5361 O O . LEU C 1 89 ? -50.278 0.440 11.559 1.00 34.59 89 LEU C O 1
ATOM 5366 N N . ASP C 1 90 ? -51.045 0.781 13.656 1.00 38.69 90 ASP C N 1
ATOM 5367 C CA . ASP C 1 90 ? -52.416 0.398 13.351 1.00 41.66 90 ASP C CA 1
ATOM 5368 C C . ASP C 1 90 ? -53.260 1.650 13.189 1.00 45.97 90 ASP C C 1
ATOM 5369 O O . ASP C 1 90 ? -53.889 2.094 14.136 1.00 43.68 90 ASP C O 1
ATOM 5374 N N . GLY C 1 91 ? -53.259 2.213 11.978 1.00 43.52 91 GLY C N 1
ATOM 5375 C CA . GLY C 1 91 ? -54.139 3.315 11.641 1.00 42.57 91 GLY C CA 1
ATOM 5376 C C . GLY C 1 91 ? -55.593 2.847 11.616 1.00 39.68 91 GLY C C 1
ATOM 5377 O O . GLY C 1 91 ? -55.859 1.652 11.641 1.00 37.59 91 GLY C O 1
ATOM 5378 N N . PRO C 1 92 ? -56.569 3.777 11.567 1.00 45.96 92 PRO C N 1
ATOM 5379 C CA . PRO C 1 92 ? -57.974 3.399 11.394 1.00 46.00 92 PRO C CA 1
ATOM 5380 C C . PRO C 1 92 ? -58.247 2.539 10.162 1.00 53.06 92 PRO C C 1
ATOM 5381 O O . PRO C 1 92 ? -59.150 1.722 10.201 1.00 49.78 92 PRO C O 1
ATOM 5385 N N . VAL C 1 93 ? -57.482 2.725 9.070 1.00 53.37 93 VAL C N 1
ATOM 5386 C CA . VAL C 1 93 ? -57.750 2.027 7.816 1.00 51.72 93 VAL C CA 1
ATOM 5387 C C . VAL C 1 93 ? -56.561 1.155 7.419 1.00 44.67 93 VAL C C 1
ATOM 5388 O O . VAL C 1 93 ? -56.709 -0.012 7.080 1.00 46.40 93 VAL C O 1
ATOM 5392 N N . HIS C 1 94 ? -55.374 1.764 7.411 1.00 40.01 94 HIS C N 1
ATOM 5393 C CA . HIS C 1 94 ? -54.180 1.132 6.872 1.00 34.51 94 HIS C CA 1
ATOM 5394 C C . HIS C 1 94 ? -53.244 0.790 8.018 1.00 30.61 94 HIS C C 1
ATOM 5395 O O . HIS C 1 94 ? -53.169 1.526 8.995 1.00 34.31 94 HIS C O 1
ATOM 5402 N N . ARG C 1 95 ? -52.533 -0.320 7.866 1.00 29.09 95 ARG C N 1
ATOM 5403 C CA . ARG C 1 95 ? -51.663 -0.829 8.905 1.00 34.56 95 ARG C CA 1
ATOM 5404 C C . ARG C 1 95 ? -50.254 -0.989 8.348 1.00 30.56 95 ARG C C 1
ATOM 5405 O O . ARG C 1 95 ? -50.103 -1.494 7.247 1.00 31.88 95 ARG C O 1
ATOM 5413 N N . ALA C 1 96 ? -49.245 -0.533 9.114 1.00 27.13 96 ALA C N 1
ATOM 5414 C CA . ALA C 1 96 ? -47.859 -0.894 8.865 1.00 28.32 96 ALA C CA 1
ATOM 5415 C C . ALA C 1 96 ? -47.493 -2.100 9.717 1.00 28.84 96 ALA C C 1
ATOM 5416 O O . ALA C 1 96 ? -47.225 -1.971 10.912 1.00 30.46 96 ALA C O 1
ATOM 5418 N N . VAL C 1 97 ? -47.430 -3.257 9.065 1.00 26.52 97 VAL C N 1
ATOM 5419 C CA . VAL C 1 97 ? -47.137 -4.525 9.703 1.00 28.21 97 VAL C CA 1
ATOM 5420 C C . VAL C 1 97 ? -45.663 -4.647 10.106 1.00 31.57 97 VAL C C 1
ATOM 5421 O O . VAL C 1 97 ? -44.770 -4.065 9.484 1.00 29.77 97 VAL C O 1
ATOM 5425 N N . ALA C 1 98 ? -45.429 -5.420 11.176 1.00 27.24 98 ALA C N 1
ATOM 5426 C CA . ALA C 1 98 ? -44.105 -5.829 11.604 1.00 28.43 98 ALA C CA 1
ATOM 5427 C C . ALA C 1 98 ? -43.925 -7.293 11.276 1.00 29.31 98 ALA C C 1
ATOM 5428 O O . ALA C 1 98 ? -44.725 -8.119 11.680 1.00 32.40 98 ALA C O 1
ATOM 5430 N N . THR C 1 99 ? -42.854 -7.634 10.558 1.00 23.66 99 THR C N 1
ATOM 5431 C CA . THR C 1 99 ? -42.617 -9.021 10.218 1.00 21.48 99 THR C CA 1
ATOM 5432 C C . THR C 1 99 ? -41.216 -9.414 10.633 1.00 24.04 99 THR C C 1
ATOM 5433 O O . THR C 1 99 ? -40.352 -8.561 10.787 1.00 26.99 99 THR C O 1
ATOM 5437 N N . PRO C 1 100 ? -40.942 -10.719 10.777 1.00 26.48 100 PRO C N 1
ATOM 5438 C CA . PRO C 1 100 ? -39.646 -11.192 11.264 1.00 27.28 100 PRO C CA 1
ATOM 5439 C C . PRO C 1 100 ? -38.521 -10.876 10.289 1.00 30.38 100 PRO C C 1
ATOM 5440 O O . PRO C 1 100 ? -38.699 -10.945 9.071 1.00 31.11 100 PRO C O 1
ATOM 5444 N N . GLY C 1 101 ? -37.362 -10.581 10.863 1.00 29.27 101 GLY C N 1
ATOM 5445 C CA . GLY C 1 101 ? -36.154 -10.433 10.085 1.00 25.98 101 GLY C CA 1
ATOM 5446 C C . GLY C 1 101 ? -34.991 -10.126 11.009 1.00 24.72 101 GLY C C 1
ATOM 5447 O O . GLY C 1 101 ? -35.022 -9.099 11.676 1.00 27.41 101 GLY C O 1
ATOM 5448 N N . ASP C 1 102 ? -33.963 -10.971 10.959 1.00 22.04 102 ASP C N 1
ATOM 5449 C CA . ASP C 1 102 ? -32.790 -10.799 11.788 1.00 25.19 102 ASP C CA 1
ATOM 5450 C C . ASP C 1 102 ? -31.644 -10.143 11.020 1.00 24.19 102 ASP C C 1
ATOM 5451 O O . ASP C 1 102 ? -30.916 -9.334 11.577 1.00 23.05 102 ASP C O 1
ATOM 5456 N N . LEU C 1 103 ? -31.458 -10.547 9.746 1.00 23.85 103 LEU C N 1
ATOM 5457 C CA . LEU C 1 103 ? -30.354 -10.058 8.933 1.00 22.24 103 LEU C CA 1
ATOM 5458 C C . LEU C 1 103 ? -30.938 -9.562 7.611 1.00 19.83 103 LEU C C 1
ATOM 5459 O O . LEU C 1 103 ? -31.816 -10.217 7.072 1.00 20.98 103 LEU C O 1
ATOM 5464 N N . LEU C 1 104 ? -30.431 -8.423 7.162 1.00 20.32 104 LEU C N 1
ATOM 5465 C CA . LEU C 1 104 ? -30.758 -7.829 5.866 1.00 18.16 104 LEU C CA 1
ATOM 5466 C C . LEU C 1 104 ? -29.489 -7.857 5.026 1.00 18.77 104 LEU C C 1
ATOM 5467 O O . LEU C 1 104 ? -28.424 -7.488 5.505 1.00 18.27 104 LEU C O 1
ATOM 5472 N N . PHE C 1 105 ? -29.615 -8.304 3.757 1.00 17.10 105 PHE C N 1
ATOM 5473 C CA . PHE C 1 105 ? -28.553 -8.109 2.779 1.00 17.51 105 PHE C CA 1
ATOM 5474 C C . PHE C 1 105 ? -29.141 -7.301 1.626 1.00 17.87 105 PHE C C 1
ATOM 5475 O O . PHE C 1 105 ? -30.057 -7.744 0.945 1.00 18.46 105 PHE C O 1
ATOM 5483 N N . HIS C 1 106 ? -28.632 -6.086 1.481 1.00 16.02 106 HIS C N 1
ATOM 5484 C CA . HIS C 1 106 ? -29.061 -5.176 0.446 1.00 15.47 106 HIS C CA 1
ATOM 5485 C C . HIS C 1 106 ? -27.954 -5.189 -0.600 1.00 16.16 106 HIS C C 1
ATOM 5486 O O . HIS C 1 106 ? -26.901 -4.577 -0.410 1.00 14.91 106 HIS C O 1
ATOM 5493 N N . ILE C 1 107 ? -28.191 -5.898 -1.717 1.00 14.06 107 ILE C N 1
ATOM 5494 C CA . ILE C 1 107 ? -27.147 -6.151 -2.688 1.00 13.44 107 ILE C CA 1
ATOM 5495 C C . ILE C 1 107 ? -27.504 -5.377 -3.947 1.00 13.17 107 ILE C C 1
ATOM 5496 O O . ILE C 1 107 ? -28.640 -5.429 -4.406 1.00 14.60 107 ILE C O 1
ATOM 5501 N N . ARG C 1 108 ? -26.550 -4.615 -4.454 1.00 11.76 108 ARG C N 1
ATOM 5502 C CA . ARG C 1 108 ? -26.794 -3.767 -5.611 1.00 12.79 108 ARG C CA 1
ATOM 5503 C C . ARG C 1 108 ? -25.677 -3.953 -6.618 1.00 12.08 108 ARG C C 1
ATOM 5504 O O . ARG C 1 108 ? -24.571 -4.257 -6.239 1.00 14.75 108 ARG C O 1
ATOM 5512 N N . ALA C 1 109 ? -26.025 -3.843 -7.915 1.00 12.60 109 ALA C N 1
ATOM 5513 C CA . ALA C 1 109 ? -25.043 -3.796 -8.994 1.00 12.19 109 ALA C CA 1
ATOM 5514 C C . ALA C 1 109 ? -25.690 -3.265 -10.248 1.00 11.87 109 ALA C C 1
ATOM 5515 O O . ALA C 1 109 ? -26.886 -3.060 -10.302 1.00 13.05 109 ALA C O 1
ATOM 5517 N N . SER C 1 110 ? -24.873 -3.077 -11.300 1.00 12.56 110 SER C N 1
ATOM 5518 C CA . SER C 1 110 ? -25.407 -2.621 -12.561 1.00 12.78 110 SER C CA 1
ATOM 5519 C C . SER C 1 110 ? -26.017 -3.794 -13.351 1.00 14.53 110 SER C C 1
ATOM 5520 O O . SER C 1 110 ? -26.634 -3.565 -14.390 1.00 16.84 110 SER C O 1
ATOM 5523 N N . ARG C 1 111 ? -25.817 -5.020 -12.870 1.00 13.74 111 ARG C N 1
ATOM 5524 C CA . ARG C 1 111 ? -26.260 -6.235 -13.543 1.00 15.70 111 ARG C CA 1
ATOM 5525 C C . ARG C 1 111 ? -26.761 -7.213 -12.485 1.00 15.51 111 ARG C C 1
ATOM 5526 O O . ARG C 1 111 ? -26.163 -7.358 -11.416 1.00 15.90 111 ARG C O 1
ATOM 5534 N N . LEU C 1 112 ? -27.859 -7.922 -12.779 1.00 12.97 112 LEU C N 1
ATOM 5535 C CA . LEU C 1 112 ? -28.392 -8.855 -11.782 1.00 13.43 112 LEU C CA 1
ATOM 5536 C C . LEU C 1 112 ? -27.465 -10.028 -11.520 1.00 12.54 112 LEU C C 1
ATOM 5537 O O . LEU C 1 112 ? -27.431 -10.560 -10.406 1.00 14.33 112 LEU C O 1
ATOM 5542 N N . ASP C 1 113 ? -26.687 -10.500 -12.513 1.00 12.43 113 ASP C N 1
ATOM 5543 C CA . ASP C 1 113 ? -25.834 -11.663 -12.319 1.00 12.64 113 ASP C CA 1
ATOM 5544 C C . ASP C 1 113 ? -24.877 -11.476 -11.141 1.00 12.81 113 ASP C C 1
ATOM 5545 O O . ASP C 1 113 ? -24.614 -12.421 -10.404 1.00 14.03 113 ASP C O 1
ATOM 5550 N N . LEU C 1 114 ? -24.296 -10.280 -11.023 1.00 12.36 114 LEU C N 1
ATOM 5551 C CA . LEU C 1 114 ? -23.351 -10.029 -9.938 1.00 12.57 114 LEU C CA 1
ATOM 5552 C C . LEU C 1 114 ? -24.077 -10.137 -8.594 1.00 12.96 114 LEU C C 1
ATOM 5553 O O . LEU C 1 114 ? -23.503 -10.651 -7.633 1.00 13.92 114 LEU C O 1
ATOM 5558 N N . CYS C 1 115 ? -25.283 -9.587 -8.528 1.00 13.03 115 CYS C N 1
ATOM 5559 C CA . CYS C 1 115 ? -26.068 -9.627 -7.305 1.00 13.26 115 CYS C CA 1
ATOM 5560 C C . CYS C 1 115 ? -26.371 -11.072 -6.949 1.00 15.27 115 CYS C C 1
ATOM 5561 O O . CYS C 1 115 ? -26.284 -11.476 -5.805 1.00 15.01 115 CYS C O 1
ATOM 5564 N N . PHE C 1 116 ? -26.776 -11.845 -7.946 1.00 13.39 116 PHE C N 1
ATOM 5565 C CA . PHE C 1 116 ? -27.187 -13.217 -7.741 1.00 14.08 116 PHE C CA 1
ATOM 5566 C C . PHE C 1 116 ? -25.989 -14.058 -7.310 1.00 14.37 116 PHE C C 1
ATOM 5567 O O . PHE C 1 116 ? -26.123 -14.906 -6.412 1.00 15.58 116 PHE C O 1
ATOM 5575 N N . ALA C 1 117 ? -24.815 -13.836 -7.926 1.00 13.06 117 ALA C N 1
ATOM 5576 C CA . ALA C 1 117 ? -23.611 -14.575 -7.590 1.00 14.27 117 ALA C CA 1
ATOM 5577 C C . ALA C 1 117 ? -23.186 -14.302 -6.138 1.00 14.51 117 ALA C C 1
ATOM 5578 O O . ALA C 1 117 ? -22.880 -15.222 -5.401 1.00 18.51 117 ALA C O 1
ATOM 5580 N N . LEU C 1 118 ? -23.279 -13.050 -5.706 1.00 15.70 118 LEU C N 1
ATOM 5581 C CA . LEU C 1 118 ? -22.903 -12.766 -4.327 1.00 15.49 118 LEU C CA 1
ATOM 5582 C C . LEU C 1 118 ? -23.943 -13.350 -3.372 1.00 15.33 118 LEU C C 1
ATOM 5583 O O . LEU C 1 118 ? -23.568 -13.940 -2.345 1.00 17.55 118 LEU C O 1
ATOM 5588 N N . ALA C 1 119 ? -25.230 -13.169 -3.662 1.00 14.65 119 ALA C N 1
ATOM 5589 C CA . ALA C 1 119 ? -26.265 -13.753 -2.826 1.00 17.22 119 ALA C CA 1
ATOM 5590 C C . ALA C 1 119 ? -26.085 -15.266 -2.698 1.00 17.00 119 ALA C C 1
ATOM 5591 O O . ALA C 1 119 ? -26.317 -15.820 -1.611 1.00 19.27 119 ALA C O 1
ATOM 5593 N N . THR C 1 120 ? -25.631 -15.938 -3.766 1.00 16.30 120 THR C N 1
ATOM 5594 C CA . THR C 1 120 ? -25.415 -17.377 -3.761 1.00 18.07 120 THR C CA 1
ATOM 5595 C C . THR C 1 120 ? -24.321 -17.762 -2.773 1.00 19.09 120 THR C C 1
ATOM 5596 O O . THR C 1 120 ? -24.401 -18.783 -2.065 1.00 19.65 120 THR C O 1
ATOM 5600 N N . GLU C 1 121 ? -23.238 -16.983 -2.784 1.00 18.56 121 GLU C N 1
ATOM 5601 C CA . GLU C 1 121 ? -22.117 -17.268 -1.912 1.00 19.47 121 GLU C CA 1
ATOM 5602 C C . GLU C 1 121 ? -22.527 -17.047 -0.451 1.00 19.96 121 GLU C C 1
ATOM 5603 O O . GLU C 1 121 ? -22.115 -17.826 0.427 1.00 23.52 121 GLU C O 1
ATOM 5609 N N . ILE C 1 122 ? -23.289 -15.990 -0.195 1.00 19.51 122 ILE C N 1
ATOM 5610 C CA . ILE C 1 122 ? -23.689 -15.650 1.173 1.00 21.01 122 ILE C CA 1
ATOM 5611 C C . ILE C 1 122 ? -24.598 -16.758 1.716 1.00 26.04 122 ILE C C 1
ATOM 5612 O O . ILE C 1 122 ? -24.416 -17.292 2.826 1.00 24.24 122 ILE C O 1
ATOM 5617 N N . MET C 1 123 ? -25.583 -17.134 0.900 1.00 22.15 123 MET C N 1
ATOM 5618 C CA . MET C 1 123 ? -26.550 -18.128 1.342 1.00 25.16 123 MET C CA 1
ATOM 5619 C C . MET C 1 123 ? -25.931 -19.517 1.454 1.00 27.99 123 MET C C 1
ATOM 5620 O O . MET C 1 123 ? -26.356 -20.301 2.304 1.00 30.17 123 MET C O 1
ATOM 5625 N N . GLY C 1 124 ? -24.946 -19.835 0.612 1.00 27.03 124 GLY C N 1
ATOM 5626 C CA . GLY C 1 124 ? -24.188 -21.070 0.711 1.00 26.75 124 GLY C CA 1
ATOM 5627 C C . GLY C 1 124 ? -23.506 -21.202 2.075 1.00 29.30 124 GLY C C 1
ATOM 5628 O O . GLY C 1 124 ? -23.360 -22.303 2.621 1.00 30.74 124 GLY C O 1
ATOM 5629 N N . ARG C 1 125 ? -23.055 -20.070 2.607 1.00 26.70 125 ARG C N 1
ATOM 5630 C CA . ARG C 1 125 ? -22.311 -20.088 3.856 1.00 29.17 125 ARG C CA 1
ATOM 5631 C C . ARG C 1 125 ? -23.303 -20.200 5.006 1.00 30.21 125 ARG C C 1
ATOM 5632 O O . ARG C 1 125 ? -22.914 -20.707 6.061 1.00 34.06 125 ARG C O 1
ATOM 5640 N N . LEU C 1 126 ? -24.553 -19.745 4.795 1.00 26.99 126 LEU C N 1
ATOM 5641 C CA . LEU C 1 126 ? -25.549 -19.646 5.850 1.00 27.68 126 LEU C CA 1
ATOM 5642 C C . LEU C 1 126 ? -26.507 -20.844 5.845 1.00 31.69 126 LEU C C 1
ATOM 5643 O O . LEU C 1 126 ? -27.404 -20.889 6.688 1.00 30.39 126 LEU C O 1
ATOM 5648 N N . ARG C 1 127 ? -26.338 -21.789 4.913 1.00 36.53 127 ARG C N 1
ATOM 5649 C CA . ARG C 1 127 ? -27.285 -22.886 4.761 1.00 41.21 127 ARG C CA 1
ATOM 5650 C C . ARG C 1 127 ? -27.312 -23.689 6.062 1.00 39.88 127 ARG C C 1
ATOM 5651 O O . ARG C 1 127 ? -26.273 -24.075 6.582 1.00 42.85 127 ARG C O 1
ATOM 5659 N N . GLY C 1 128 ? -28.492 -23.876 6.638 1.00 42.99 128 GLY C N 1
ATOM 5660 C CA . GLY C 1 128 ? -28.593 -24.626 7.883 1.00 40.79 128 GLY C CA 1
ATOM 5661 C C . GLY C 1 128 ? -28.752 -23.719 9.105 1.00 41.34 128 GLY C C 1
ATOM 5662 O O . GLY C 1 128 ? -29.319 -24.152 10.103 1.00 41.01 128 GLY C O 1
ATOM 5663 N N . ALA C 1 129 ? -28.289 -22.460 9.020 1.00 32.89 129 ALA C N 1
ATOM 5664 C CA . ALA C 1 129 ? -28.239 -21.557 10.157 1.00 30.10 129 ALA C CA 1
ATOM 5665 C C . ALA C 1 129 ? -29.336 -20.506 10.116 1.00 29.99 129 ALA C C 1
ATOM 5666 O O . ALA C 1 129 ? -29.561 -19.812 11.112 1.00 29.51 129 ALA C O 1
ATOM 5668 N N . VAL C 1 130 ? -29.981 -20.342 8.940 1.00 29.29 130 VAL C N 1
ATOM 5669 C CA . VAL C 1 130 ? -30.958 -19.293 8.748 1.00 26.92 130 VAL C CA 1
ATOM 5670 C C . VAL C 1 130 ? -32.147 -19.842 7.968 1.00 25.12 130 VAL C C 1
ATOM 5671 O O . VAL C 1 130 ? -32.041 -20.814 7.231 1.00 30.45 130 VAL C O 1
ATOM 5675 N N . THR C 1 131 ? -33.266 -19.159 8.139 1.00 27.83 131 THR C N 1
ATOM 5676 C CA . THR C 1 131 ? -34.463 -19.409 7.373 1.00 28.11 131 THR C CA 1
ATOM 5677 C C . THR C 1 131 ? -34.770 -18.156 6.567 1.00 24.24 131 THR C C 1
ATOM 5678 O O . THR C 1 131 ? -34.918 -17.082 7.119 1.00 22.63 131 THR C O 1
ATOM 5682 N N . PRO C 1 132 ? -34.937 -18.269 5.239 1.00 27.31 132 PRO C N 1
ATOM 5683 C CA . PRO C 1 132 ? -35.289 -17.097 4.436 1.00 28.17 132 PRO C CA 1
ATOM 5684 C C . PRO C 1 132 ? -36.694 -16.593 4.745 1.00 24.30 132 PRO C C 1
ATOM 5685 O O . PRO C 1 132 ? -37.608 -17.394 4.934 1.00 30.80 132 PRO C O 1
ATOM 5689 N N . GLN C 1 133 ? -36.862 -15.269 4.867 1.00 22.43 133 GLN C N 1
ATOM 5690 C CA . GLN C 1 133 ? -38.146 -14.630 5.103 1.00 23.04 133 GLN C CA 1
ATOM 5691 C C . GLN C 1 133 ? -38.630 -13.883 3.858 1.00 25.40 133 GLN C C 1
ATOM 5692 O O . GLN C 1 133 ? -39.824 -13.769 3.601 1.00 25.50 133 GLN C O 1
ATOM 5698 N N . ASP C 1 134 ? -37.702 -13.255 3.126 1.00 25.41 134 ASP C N 1
ATOM 5699 C CA . ASP C 1 134 ? -38.104 -12.499 1.955 1.00 22.19 134 ASP C CA 1
ATOM 5700 C C . ASP C 1 134 ? -36.915 -12.392 0.998 1.00 20.50 134 ASP C C 1
ATOM 5701 O O . ASP C 1 134 ? -35.766 -12.371 1.417 1.00 20.47 134 ASP C O 1
ATOM 5706 N N . GLU C 1 135 ? -37.234 -12.402 -0.300 1.00 21.01 135 GLU C N 1
ATOM 5707 C CA . GLU C 1 135 ? -36.229 -12.243 -1.336 1.00 19.08 135 GLU C CA 1
ATOM 5708 C C . GLU C 1 135 ? -36.886 -11.507 -2.486 1.00 19.86 135 GLU C C 1
ATOM 5709 O O . GLU C 1 135 ? -37.886 -11.972 -3.047 1.00 19.85 135 GLU C O 1
ATOM 5715 N N . VAL C 1 136 ? -36.318 -10.358 -2.853 1.00 17.09 136 VAL C N 1
ATOM 5716 C CA . VAL C 1 136 ? -36.917 -9.551 -3.901 1.00 15.53 136 VAL C CA 1
ATOM 5717 C C . VAL C 1 136 ? -35.798 -9.219 -4.877 1.00 15.98 136 VAL C C 1
ATOM 5718 O O . VAL C 1 136 ? -34.710 -8.854 -4.454 1.00 15.87 136 VAL C O 1
ATOM 5722 N N . HIS C 1 137 ? -36.094 -9.345 -6.175 1.00 14.13 137 HIS C N 1
ATOM 5723 C CA . HIS C 1 137 ? -35.139 -8.967 -7.217 1.00 14.16 137 HIS C CA 1
ATOM 5724 C C . HIS C 1 137 ? -35.706 -7.732 -7.868 1.00 14.15 137 HIS C C 1
ATOM 5725 O O . HIS C 1 137 ? -36.755 -7.763 -8.521 1.00 17.71 137 HIS C O 1
ATOM 5732 N N . GLY C 1 138 ? -35.045 -6.596 -7.623 1.00 13.58 138 GLY C N 1
ATOM 5733 C CA . GLY C 1 138 ? -35.505 -5.312 -8.116 1.00 13.65 138 GLY C CA 1
ATOM 5734 C C . GLY C 1 138 ? -34.859 -4.966 -9.452 1.00 12.59 138 GLY C C 1
ATOM 5735 O O . GLY C 1 138 ? -33.741 -5.374 -9.733 1.00 15.03 138 GLY C O 1
ATOM 5736 N N . PHE C 1 139 ? -35.584 -4.180 -10.221 1.00 12.55 139 PHE C N 1
ATOM 5737 C CA . PHE C 1 139 ? -35.109 -3.746 -11.536 1.00 12.72 139 PHE C CA 1
ATOM 5738 C C . PHE C 1 139 ? -35.493 -2.300 -11.780 1.00 13.13 139 PHE C C 1
ATOM 5739 O O . PHE C 1 139 ? -36.549 -1.826 -11.420 1.00 14.19 139 PHE C O 1
ATOM 5747 N N . LYS C 1 140 ? -34.602 -1.563 -12.448 1.00 12.52 140 LYS C N 1
ATOM 5748 C CA . LYS C 1 140 ? -34.911 -0.230 -12.914 1.00 13.27 140 LYS C CA 1
ATOM 5749 C C . LYS C 1 140 ? -36.035 -0.219 -13.943 1.00 13.19 140 LYS C C 1
ATOM 5750 O O . LYS C 1 140 ? -36.085 -1.111 -14.808 1.00 13.58 140 LYS C O 1
ATOM 5756 N N . TYR C 1 141 ? -36.945 0.723 -13.798 1.00 11.71 141 TYR C N 1
ATOM 5757 C CA . TYR C 1 141 ? -38.110 0.816 -14.651 1.00 12.66 141 TYR C CA 1
ATOM 5758 C C . TYR C 1 141 ? -38.071 2.156 -15.368 1.00 13.63 141 TYR C C 1
ATOM 5759 O O . TYR C 1 141 ? -38.378 3.215 -14.805 1.00 13.84 141 TYR C O 1
ATOM 5768 N N . PHE C 1 142 ? -37.641 2.139 -16.643 1.00 12.71 142 PHE C N 1
ATOM 5769 C CA . PHE C 1 142 ? -37.578 3.357 -17.439 1.00 13.27 142 PHE C CA 1
ATOM 5770 C C . PHE C 1 142 ? -36.684 4.383 -16.750 1.00 12.78 142 PHE C C 1
ATOM 5771 O O . PHE C 1 142 ? -35.664 4.029 -16.192 1.00 13.68 142 PHE C O 1
ATOM 5779 N N . ASP C 1 143 ? -37.110 5.618 -16.754 1.00 12.55 143 ASP C N 1
ATOM 5780 C CA . ASP C 1 143 ? -36.292 6.742 -16.253 1.00 13.84 143 ASP C CA 1
ATOM 5781 C C . ASP C 1 143 ? -36.520 6.879 -14.744 1.00 12.79 143 ASP C C 1
ATOM 5782 O O . ASP C 1 143 ? -37.071 7.892 -14.311 1.00 13.94 143 ASP C O 1
ATOM 5787 N N . GLU C 1 144 ? -36.061 5.890 -14.004 1.00 13.19 144 GLU C N 1
ATOM 5788 C CA . GLU C 1 144 ? -36.108 5.826 -12.541 1.00 13.60 144 GLU C CA 1
ATOM 5789 C C . GLU C 1 144 ? -37.535 5.928 -12.017 1.00 14.98 144 GLU C C 1
ATOM 5790 O O . GLU C 1 144 ? -37.792 6.539 -10.968 1.00 15.25 144 GLU C O 1
ATOM 5796 N N . ARG C 1 145 ? -38.464 5.262 -12.689 1.00 13.60 145 ARG C N 1
ATOM 5797 C CA . ARG C 1 145 ? -39.846 5.249 -12.264 1.00 14.11 145 ARG C CA 1
ATOM 5798 C C . ARG C 1 145 ? -40.143 4.082 -11.334 1.00 14.98 145 ARG C C 1
ATOM 5799 O O . ARG C 1 145 ? -39.395 3.128 -11.271 1.00 16.05 145 ARG C O 1
ATOM 5807 N N . ASP C 1 146 ? -41.210 4.242 -10.544 1.00 15.50 146 ASP C N 1
ATOM 5808 C CA . ASP C 1 146 ? -41.764 3.164 -9.767 1.00 15.65 146 ASP C CA 1
ATOM 5809 C C . ASP C 1 146 ? -42.974 2.646 -10.539 1.00 15.00 146 ASP C C 1
ATOM 5810 O O . ASP C 1 146 ? -43.334 3.160 -11.584 1.00 15.33 146 ASP C O 1
ATOM 5815 N N . MET C 1 147 ? -43.604 1.646 -9.941 1.00 17.21 147 MET C N 1
ATOM 5816 C CA . MET C 1 147 ? -44.761 1.023 -10.575 1.00 18.01 147 MET C CA 1
ATOM 5817 C C . MET C 1 147 ? -45.984 1.942 -10.641 1.00 20.44 147 MET C C 1
ATOM 5818 O O . MET C 1 147 ? -46.951 1.616 -11.342 1.00 23.49 147 MET C O 1
ATOM 5823 N N . LEU C 1 148 ? -46.025 3.073 -9.933 1.00 16.65 148 LEU C N 1
ATOM 5824 C CA . LEU C 1 148 ? -47.099 4.023 -10.079 1.00 17.62 148 LEU C CA 1
ATOM 5825 C C . LEU C 1 148 ? -46.877 4.959 -11.259 1.00 16.44 148 LEU C C 1
ATOM 5826 O O . LEU C 1 148 ? -47.726 5.777 -11.570 1.00 17.99 148 LEU C O 1
ATOM 5831 N N . GLY C 1 149 ? -45.701 4.856 -11.883 1.00 15.44 149 GLY C N 1
ATOM 5832 C CA . GLY C 1 149 ? -45.388 5.633 -13.046 1.00 15.92 149 GLY C CA 1
ATOM 5833 C C . GLY C 1 149 ? -44.661 6.946 -12.756 1.00 14.85 149 GLY C C 1
ATOM 5834 O O . GLY C 1 149 ? -44.656 7.804 -13.622 1.00 15.12 149 GLY C O 1
ATOM 5835 N N . PHE C 1 150 ? -44.297 7.185 -11.491 1.00 14.85 150 PHE C N 1
ATOM 5836 C CA . PHE C 1 150 ? -43.654 8.417 -11.084 1.00 14.54 150 PHE C CA 1
ATOM 5837 C C . PHE C 1 150 ? -42.161 8.150 -10.862 1.00 13.44 150 PHE C C 1
ATOM 5838 O O . PHE C 1 150 ? -41.726 7.099 -10.428 1.00 14.28 150 PHE C O 1
ATOM 5846 N N . VAL C 1 151 ? -41.370 9.168 -11.184 1.00 14.01 151 VAL C N 1
ATOM 5847 C CA . VAL C 1 151 ? -39.952 9.177 -10.839 1.00 13.88 151 VAL C CA 1
ATOM 5848 C C . VAL C 1 151 ? -39.804 9.145 -9.325 1.00 15.19 151 VAL C C 1
ATOM 5849 O O . VAL C 1 151 ? -40.538 9.842 -8.625 1.00 16.63 151 VAL C O 1
ATOM 5853 N N . ASP C 1 152 ? -38.967 8.244 -8.849 1.00 15.42 152 ASP C N 1
ATOM 5854 C CA . ASP C 1 152 ? -38.907 7.872 -7.453 1.00 15.22 152 ASP C CA 1
ATOM 5855 C C . ASP C 1 152 ? -37.466 7.919 -6.962 1.00 17.72 152 ASP C C 1
ATOM 5856 O O . ASP C 1 152 ? -36.618 7.094 -7.333 1.00 18.09 152 ASP C O 1
ATOM 5861 N N . GLY C 1 153 ? -37.196 8.906 -6.080 1.00 16.24 153 GLY C N 1
ATOM 5862 C CA . GLY C 1 153 ? -35.852 9.047 -5.523 1.00 16.30 153 GLY C CA 1
ATOM 5863 C C . GLY C 1 153 ? -35.366 10.505 -5.557 1.00 17.80 153 GLY C C 1
ATOM 5864 O O . GLY C 1 153 ? -34.312 10.824 -4.982 1.00 18.44 153 GLY C O 1
ATOM 5865 N N . THR C 1 154 ? -36.055 11.330 -6.326 1.00 15.70 154 THR C N 1
ATOM 5866 C CA . THR C 1 154 ? -35.626 12.674 -6.701 1.00 16.35 154 THR C CA 1
ATOM 5867 C C . THR C 1 154 ? -35.050 13.484 -5.535 1.00 17.47 154 THR C C 1
ATOM 5868 O O . THR C 1 154 ? -33.983 14.076 -5.651 1.00 17.30 154 THR C O 1
ATOM 5872 N N . GLU C 1 155 ? -35.776 13.527 -4.409 1.00 17.97 155 GLU C N 1
ATOM 5873 C CA . GLU C 1 155 ? -35.379 14.433 -3.329 1.00 19.49 155 GLU C CA 1
ATOM 5874 C C . GLU C 1 155 ? -34.424 13.795 -2.316 1.00 19.94 155 GLU C C 1
ATOM 5875 O O . GLU C 1 155 ? -34.155 14.358 -1.236 1.00 23.35 155 GLU C O 1
ATOM 5881 N N . ASN C 1 156 ? -33.768 12.709 -2.666 1.00 17.70 156 ASN C N 1
ATOM 5882 C CA . ASN C 1 156 ? -32.763 12.145 -1.803 1.00 18.92 156 ASN C CA 1
ATOM 5883 C C . ASN C 1 156 ? -31.638 13.157 -1.603 1.00 20.89 156 ASN C C 1
ATOM 5884 O O . ASN C 1 156 ? -31.231 13.847 -2.523 1.00 21.54 156 ASN C O 1
ATOM 5889 N N . PRO C 1 157 ? -31.092 13.232 -0.387 1.00 23.44 157 PRO C N 1
ATOM 5890 C CA . PRO C 1 157 ? -29.966 14.128 -0.145 1.00 23.57 157 PRO C CA 1
ATOM 5891 C C . PRO C 1 157 ? -28.730 13.585 -0.837 1.00 23.74 157 PRO C C 1
ATOM 5892 O O . PRO C 1 157 ? -28.576 12.382 -1.050 1.00 22.72 157 PRO C O 1
ATOM 5896 N N . THR C 1 158 ? -27.844 14.514 -1.176 1.00 25.91 158 THR C N 1
ATOM 5897 C CA . THR C 1 158 ? -26.563 14.160 -1.761 1.00 28.10 158 THR C CA 1
ATOM 5898 C C . THR C 1 158 ? -25.450 14.790 -0.926 1.00 30.38 158 THR C C 1
ATOM 5899 O O . THR C 1 158 ? -25.716 15.661 -0.088 1.00 27.83 158 THR C O 1
ATOM 5903 N N . GLY C 1 159 ? -24.237 14.303 -1.168 1.00 31.19 159 GLY C N 1
ATOM 5904 C CA . GLY C 1 159 ? -23.034 14.913 -0.627 1.00 31.10 159 GLY C CA 1
ATOM 5905 C C . GLY C 1 159 ? -23.080 15.043 0.890 1.00 32.70 159 GLY C C 1
ATOM 5906 O O . GLY C 1 159 ? -23.388 14.093 1.598 1.00 28.22 159 GLY C O 1
ATOM 5907 N N . ALA C 1 160 ? -22.656 16.202 1.405 1.00 37.55 160 ALA C N 1
ATOM 5908 C CA . ALA C 1 160 ? -22.474 16.365 2.841 1.00 37.37 160 ALA C CA 1
ATOM 5909 C C . ALA C 1 160 ? -23.803 16.213 3.574 1.00 33.46 160 ALA C C 1
ATOM 5910 O O . ALA C 1 160 ? -23.839 15.665 4.673 1.00 31.75 160 ALA C O 1
ATOM 5912 N N . ALA C 1 161 ? -24.874 16.691 2.936 1.00 31.23 161 ALA C N 1
ATOM 5913 C CA . ALA C 1 161 ? -26.222 16.615 3.478 1.00 31.62 161 ALA C CA 1
ATOM 5914 C C . ALA C 1 161 ? -26.644 15.156 3.685 1.00 30.21 161 ALA C C 1
ATOM 5915 O O . ALA C 1 161 ? -27.311 14.818 4.656 1.00 27.59 161 ALA C O 1
ATOM 5917 N N . ALA C 1 162 ? -26.251 14.288 2.753 1.00 29.25 162 ALA C N 1
ATOM 5918 C CA . ALA C 1 162 ? -26.502 12.865 2.876 1.00 24.37 162 ALA C CA 1
ATOM 5919 C C . ALA C 1 162 ? -25.715 12.249 4.024 1.00 26.61 162 ALA C C 1
ATOM 5920 O O . ALA C 1 162 ? -26.239 11.441 4.780 1.00 22.88 162 ALA C O 1
ATOM 5922 N N . ARG C 1 163 ? -24.419 12.595 4.155 1.00 25.54 163 ARG C N 1
ATOM 5923 C CA . ARG C 1 163 ? -23.650 12.074 5.280 1.00 27.73 163 ARG C CA 1
ATOM 5924 C C . ARG C 1 163 ? -24.271 12.507 6.608 1.00 26.32 163 ARG C C 1
ATOM 5925 O O . ARG C 1 163 ? -24.353 11.722 7.542 1.00 26.40 163 ARG C O 1
ATOM 5933 N N . ARG C 1 164 ? -24.777 13.728 6.684 1.00 28.55 164 ARG C N 1
ATOM 5934 C CA . ARG C 1 164 ? -25.339 14.211 7.933 1.00 31.36 164 ARG C CA 1
ATOM 5935 C C . ARG C 1 164 ? -26.667 13.527 8.257 1.00 31.01 164 ARG C C 1
ATOM 5936 O O . ARG C 1 164 ? -27.022 13.346 9.416 1.00 30.45 164 ARG C O 1
ATOM 5944 N N . ALA C 1 165 ? -27.428 13.172 7.222 1.00 27.51 165 ALA C N 1
ATOM 5945 C CA . ALA C 1 165 ? -28.745 12.591 7.421 1.00 27.41 165 ALA C CA 1
ATOM 5946 C C . ALA C 1 165 ? -28.681 11.096 7.725 1.00 24.25 165 ALA C C 1
ATOM 5947 O O . ALA C 1 165 ? -29.614 10.555 8.310 1.00 25.49 165 ALA C O 1
ATOM 5949 N N . VAL C 1 166 ? -27.593 10.399 7.353 1.00 22.43 166 VAL C N 1
ATOM 5950 C CA . VAL C 1 166 ? -27.610 8.940 7.285 1.00 22.31 166 VAL C CA 1
ATOM 5951 C C . VAL C 1 166 ? -26.647 8.281 8.270 1.00 20.43 166 VAL C C 1
ATOM 5952 O O . VAL C 1 166 ? -26.939 7.209 8.791 1.00 23.62 166 VAL C O 1
ATOM 5956 N N . LEU C 1 167 ? -25.462 8.881 8.491 1.00 21.83 167 LEU C N 1
ATOM 5957 C CA . LEU C 1 167 ? -24.452 8.201 9.278 1.00 21.61 167 LEU C CA 1
ATOM 5958 C C . LEU C 1 167 ? -24.564 8.639 10.740 1.00 23.92 167 LEU C C 1
ATOM 5959 O O . LEU C 1 167 ? -24.646 9.828 11.009 1.00 26.84 167 LEU C O 1
ATOM 5964 N N . VAL C 1 168 ? -24.536 7.656 11.624 1.00 26.49 168 VAL C N 1
ATOM 5965 C CA . VAL C 1 168 ? -24.364 7.865 13.057 1.00 26.91 168 VAL C CA 1
ATOM 5966 C C . VAL C 1 168 ? -23.037 8.586 13.298 1.00 28.45 168 VAL C C 1
ATOM 5967 O O . VAL C 1 168 ? -22.021 8.263 12.702 1.00 26.12 168 VAL C O 1
ATOM 5971 N N . GLY C 1 169 ? -23.065 9.521 14.246 1.00 32.23 169 GLY C N 1
ATOM 5972 C CA . GLY C 1 169 ? -21.896 10.299 14.609 1.00 32.47 169 GLY C CA 1
ATOM 5973 C C . GLY C 1 169 ? -21.704 10.338 16.129 1.00 30.98 169 GLY C C 1
ATOM 5974 O O . GLY C 1 169 ? -21.886 9.331 16.820 1.00 31.53 169 GLY C O 1
ATOM 5975 N N . ALA C 1 170 ? -21.340 11.541 16.603 1.00 42.57 170 ALA C N 1
ATOM 5976 C CA . ALA C 1 170 ? -20.897 11.792 17.971 1.00 41.64 170 ALA C CA 1
ATOM 5977 C C . ALA C 1 170 ? -21.947 11.409 19.013 1.00 42.53 170 ALA C C 1
ATOM 5978 O O . ALA C 1 170 ? -21.578 11.154 20.151 1.00 45.36 170 ALA C O 1
ATOM 5980 N N . GLU C 1 171 ? -23.230 11.307 18.625 1.00 38.43 171 GLU C N 1
ATOM 5981 C CA . GLU C 1 171 ? -24.326 11.009 19.536 1.00 36.48 171 GLU C CA 1
ATOM 5982 C C . GLU C 1 171 ? -24.305 9.551 19.999 1.00 39.16 171 GLU C C 1
ATOM 5983 O O . GLU C 1 171 ? -24.957 9.203 20.983 1.00 41.72 171 GLU C O 1
ATOM 5989 N N . ASP C 1 172 ? -23.568 8.686 19.289 1.00 31.76 172 ASP C N 1
ATOM 5990 C CA . ASP C 1 172 ? -23.446 7.296 19.675 1.00 33.74 172 ASP C CA 1
ATOM 5991 C C . ASP C 1 172 ? -22.081 6.823 19.188 1.00 40.88 172 ASP C C 1
ATOM 5992 O O . ASP C 1 172 ? -21.951 6.028 18.253 1.00 33.58 172 ASP C O 1
ATOM 5997 N N . PRO C 1 173 ? -21.005 7.335 19.823 1.00 40.55 173 PRO C N 1
ATOM 5998 C CA . PRO C 1 173 ? -19.672 7.277 19.230 1.00 35.54 173 PRO C CA 1
ATOM 5999 C C . PRO C 1 173 ? -19.127 5.877 19.005 1.00 30.29 173 PRO C C 1
ATOM 6000 O O . PRO C 1 173 ? -18.311 5.699 18.109 1.00 37.68 173 PRO C O 1
ATOM 6004 N N . ALA C 1 174 ? -19.575 4.879 19.777 1.00 27.42 174 ALA C N 1
ATOM 6005 C CA . ALA C 1 174 ? -19.091 3.520 19.563 1.00 30.58 174 ALA C CA 1
ATOM 6006 C C . ALA C 1 174 ? -19.627 2.949 18.235 1.00 29.26 174 ALA C C 1
ATOM 6007 O O . ALA C 1 174 ? -19.055 2.010 17.715 1.00 29.94 174 ALA C O 1
ATOM 6009 N N . PHE C 1 175 ? -20.703 3.527 17.708 1.00 29.65 175 PHE C N 1
ATOM 6010 C CA . PHE C 1 175 ? -21.356 2.989 16.515 1.00 28.88 175 PHE C CA 1
ATOM 6011 C C . PHE C 1 175 ? -21.315 4.001 15.370 1.00 33.52 175 PHE C C 1
ATOM 6012 O O . PHE C 1 175 ? -22.079 3.878 14.408 1.00 27.62 175 PHE C O 1
ATOM 6020 N N . ALA C 1 176 ? -20.411 4.981 15.452 1.00 28.46 176 ALA C N 1
ATOM 6021 C CA . ALA C 1 176 ? -20.238 5.994 14.425 1.00 27.11 176 ALA C CA 1
ATOM 6022 C C . ALA C 1 176 ? -19.911 5.310 13.093 1.00 26.60 176 ALA C C 1
ATOM 6023 O O . ALA C 1 176 ? -19.166 4.348 13.051 1.00 28.01 176 ALA C O 1
ATOM 6025 N N . GLY C 1 177 ? -20.498 5.830 12.017 1.00 28.71 177 GLY C N 1
ATOM 6026 C CA . GLY C 1 177 ? -20.334 5.254 10.688 1.00 29.22 177 GLY C CA 1
ATOM 6027 C C . GLY C 1 177 ? -21.395 4.196 10.364 1.00 27.99 177 GLY C C 1
ATOM 6028 O O . GLY C 1 177 ? -21.400 3.651 9.256 1.00 24.69 177 GLY C O 1
ATOM 6029 N N . GLY C 1 178 ? -22.263 3.872 11.326 1.00 23.77 178 GLY C N 1
ATOM 6030 C CA . GLY C 1 178 ? -23.385 2.977 11.067 1.00 25.25 178 GLY C CA 1
ATOM 6031 C C . GLY C 1 178 ? -24.581 3.774 10.560 1.00 21.61 178 GLY C C 1
ATOM 6032 O O . GLY C 1 178 ? -24.479 4.957 10.352 1.00 21.99 178 GLY C O 1
ATOM 6033 N N . SER C 1 179 ? -25.724 3.104 10.363 1.00 21.80 179 SER C N 1
ATOM 6034 C CA . SER C 1 179 ? -26.969 3.706 9.905 1.00 19.88 179 SER C CA 1
ATOM 6035 C C . SER C 1 179 ? -28.090 2.744 10.278 1.00 16.83 179 SER C C 1
ATOM 6036 O O . SER C 1 179 ? -27.854 1.625 10.691 1.00 20.58 179 SER C O 1
ATOM 6039 N N . TYR C 1 180 ? -29.310 3.231 10.153 1.00 19.36 180 TYR C N 1
ATOM 6040 C CA . TYR C 1 180 ? -30.489 2.435 10.405 1.00 20.27 180 TYR C CA 1
ATOM 6041 C C . TYR C 1 180 ? -31.238 2.295 9.084 1.00 18.60 180 TYR C C 1
ATOM 6042 O O . TYR C 1 180 ? -31.472 3.302 8.415 1.00 21.77 180 TYR C O 1
ATOM 6051 N N . ALA C 1 181 ? -31.646 1.060 8.823 1.00 20.08 181 ALA C N 1
ATOM 6052 C CA . ALA C 1 181 ? -32.464 0.774 7.645 1.00 21.65 181 ALA C CA 1
ATOM 6053 C C . ALA C 1 181 ? -33.848 0.276 8.045 1.00 19.19 181 ALA C C 1
ATOM 6054 O O . ALA C 1 181 ? -33.953 -0.672 8.798 1.00 20.11 181 ALA C O 1
ATOM 6056 N N . VAL C 1 182 ? -34.858 0.842 7.409 1.00 20.42 182 VAL C N 1
ATOM 6057 C CA . VAL C 1 182 ? -36.226 0.379 7.502 1.00 20.37 182 VAL C CA 1
ATOM 6058 C C . VAL C 1 182 ? -36.574 -0.193 6.133 1.00 21.45 182 VAL C C 1
ATOM 6059 O O . VAL C 1 182 ? -36.365 0.498 5.155 1.00 20.92 182 VAL C O 1
ATOM 6063 N N . VAL C 1 183 ? -37.145 -1.385 6.117 1.00 19.13 183 VAL C N 1
ATOM 6064 C CA . VAL C 1 183 ? -37.633 -1.989 4.884 1.00 21.01 183 VAL C CA 1
ATOM 6065 C C . VAL C 1 183 ? -39.128 -2.251 4.991 1.00 21.50 183 VAL C C 1
ATOM 6066 O O . VAL C 1 183 ? -39.651 -2.684 6.039 1.00 23.05 183 VAL C O 1
ATOM 6070 N N . GLN C 1 184 ? -39.810 -2.017 3.866 1.00 18.99 184 GLN C N 1
ATOM 6071 C CA . GLN C 1 184 ? -41.205 -2.388 3.756 1.00 18.48 184 GLN C CA 1
ATOM 6072 C C . GLN C 1 184 ? -41.440 -2.815 2.303 1.00 20.54 184 GLN C C 1
ATOM 6073 O O . GLN C 1 184 ? -41.254 -1.989 1.412 1.00 20.36 184 GLN C O 1
ATOM 6079 N N . LYS C 1 185 ? -41.976 -4.016 2.122 1.00 19.98 185 LYS C N 1
ATOM 6080 C CA . LYS C 1 185 ? -42.437 -4.449 0.795 1.00 20.44 185 LYS C CA 1
ATOM 6081 C C . LYS C 1 185 ? -43.875 -4.002 0.581 1.00 22.70 185 LYS C C 1
ATOM 6082 O O . LYS C 1 185 ? -44.775 -4.443 1.313 1.00 24.10 185 LYS C O 1
ATOM 6088 N N . TYR C 1 186 ? -44.089 -3.192 -0.459 1.00 19.73 186 TYR C N 1
ATOM 6089 C CA . TYR C 1 186 ? -45.409 -2.740 -0.844 1.00 19.56 186 TYR C CA 1
ATOM 6090 C C . TYR C 1 186 ? -45.862 -3.413 -2.140 1.00 21.02 186 TYR C C 1
ATOM 6091 O O . TYR C 1 186 ? -45.088 -3.585 -3.081 1.00 19.01 186 TYR C O 1
ATOM 6100 N N . LEU C 1 187 ? -47.152 -3.747 -2.160 1.00 19.96 187 LEU C N 1
ATOM 6101 C CA . LEU C 1 187 ? -47.842 -4.185 -3.362 1.00 18.98 187 LEU C CA 1
ATOM 6102 C C . LEU C 1 187 ? -48.865 -3.139 -3.713 1.00 18.59 187 LEU C C 1
ATOM 6103 O O . LEU C 1 187 ? -49.577 -2.604 -2.858 1.00 20.74 187 LEU C O 1
ATOM 6108 N N . HIS C 1 188 ? -49.038 -2.890 -5.000 1.00 17.07 188 HIS C N 1
ATOM 6109 C CA . HIS C 1 188 ? -49.887 -1.805 -5.418 1.00 17.81 188 HIS C CA 1
ATOM 6110 C C . HIS C 1 188 ? -51.156 -2.352 -6.065 1.00 19.68 188 HIS C C 1
ATOM 6111 O O . HIS C 1 188 ? -51.087 -3.355 -6.734 1.00 21.26 188 HIS C O 1
ATOM 6118 N N . ASP C 1 189 ? -52.230 -1.605 -5.930 1.00 18.27 189 ASP C N 1
ATOM 6119 C CA . ASP C 1 189 ? -53.448 -1.931 -6.651 1.00 21.91 189 ASP C CA 1
ATOM 6120 C C . ASP C 1 189 ? -53.446 -1.076 -7.895 1.00 18.35 189 ASP C C 1
ATOM 6121 O O . ASP C 1 189 ? -53.937 0.051 -7.924 1.00 20.95 189 ASP C O 1
ATOM 6126 N N . ILE C 1 190 ? -52.870 -1.650 -8.940 1.00 21.49 190 ILE C N 1
ATOM 6127 C CA . ILE C 1 190 ? -52.673 -0.947 -10.197 1.00 22.63 190 ILE C CA 1
ATOM 6128 C C . ILE C 1 190 ? -53.993 -0.717 -10.936 1.00 22.90 190 ILE C C 1
ATOM 6129 O O . ILE C 1 190 ? -54.147 0.321 -11.551 1.00 22.54 190 ILE C O 1
ATOM 6134 N N . ASP C 1 191 ? -54.957 -1.618 -10.799 1.00 25.45 191 ASP C N 1
ATOM 6135 C CA . ASP C 1 191 ? -56.256 -1.392 -11.424 1.00 29.88 191 ASP C CA 1
ATOM 6136 C C . ASP C 1 191 ? -56.932 -0.138 -10.888 1.00 26.06 191 ASP C C 1
ATOM 6137 O O . ASP C 1 191 ? -57.483 0.666 -11.635 1.00 25.04 191 ASP C O 1
ATOM 6142 N N . ALA C 1 192 ? -56.928 0.044 -9.566 1.00 20.64 192 ALA C N 1
ATOM 6143 C CA . ALA C 1 192 ? -57.536 1.225 -8.998 1.00 22.28 192 ALA C CA 1
ATOM 6144 C C . ALA C 1 192 ? -56.755 2.487 -9.366 1.00 23.42 192 ALA C C 1
ATOM 6145 O O . ALA C 1 192 ? -57.352 3.518 -9.673 1.00 21.99 192 ALA C O 1
ATOM 6147 N N . TRP C 1 193 ? -55.417 2.386 -9.322 1.00 22.07 193 TRP C N 1
ATOM 6148 C CA . TRP C 1 193 ? -54.572 3.533 -9.644 1.00 21.12 193 TRP C CA 1
ATOM 6149 C C . TRP C 1 193 ? -54.834 4.040 -11.055 1.00 20.27 193 TRP C C 1
ATOM 6150 O O . TRP C 1 193 ? -54.964 5.238 -11.261 1.00 22.04 193 TRP C O 1
ATOM 6161 N N . GLU C 1 194 ? -54.891 3.096 -12.008 1.00 22.65 194 GLU C N 1
ATOM 6162 C CA . GLU C 1 194 ? -55.037 3.395 -13.420 1.00 28.03 194 GLU C CA 1
ATOM 6163 C C . GLU C 1 194 ? -56.437 3.881 -13.753 1.00 29.47 194 GLU C C 1
ATOM 6164 O O . GLU C 1 194 ? -56.616 4.422 -14.839 1.00 31.87 194 GLU C O 1
ATOM 6170 N N . GLY C 1 195 ? -57.373 3.824 -12.796 1.00 29.88 195 GLY C N 1
ATOM 6171 C CA . GLY C 1 195 ? -58.668 4.459 -12.982 1.00 30.85 195 GLY C CA 1
ATOM 6172 C C . GLY C 1 195 ? -58.706 5.931 -12.585 1.00 31.76 195 GLY C C 1
ATOM 6173 O O . GLY C 1 195 ? -59.692 6.602 -12.842 1.00 34.24 195 GLY C O 1
ATOM 6174 N N . LEU C 1 196 ? -57.646 6.441 -11.920 1.00 24.99 196 LEU C N 1
ATOM 6175 C CA . LEU C 1 196 ? -57.510 7.858 -11.658 1.00 23.05 196 LEU C CA 1
ATOM 6176 C C . LEU C 1 196 ? -56.936 8.526 -12.907 1.00 20.49 196 LEU C C 1
ATOM 6177 O O . LEU C 1 196 ? -56.124 7.912 -13.573 1.00 22.78 196 LEU C O 1
ATOM 6182 N N . SER C 1 197 ? -57.354 9.767 -13.147 1.00 19.98 197 SER C N 1
ATOM 6183 C CA . SER C 1 197 ? -56.755 10.638 -14.154 1.00 19.46 197 SER C CA 1
ATOM 6184 C C . SER C 1 197 ? -55.318 10.929 -13.710 1.00 19.68 197 SER C C 1
ATOM 6185 O O . SER C 1 197 ? -54.976 10.766 -12.537 1.00 17.93 197 SER C O 1
ATOM 6188 N N . VAL C 1 198 ? -54.486 11.357 -14.657 1.00 19.62 198 VAL C N 1
ATOM 6189 C CA . VAL C 1 198 ? -53.130 11.761 -14.313 1.00 21.05 198 VAL C CA 1
ATOM 6190 C C . VAL C 1 198 ? -53.142 12.881 -13.264 1.00 19.53 198 VAL C C 1
ATOM 6191 O O . VAL C 1 198 ? -52.371 12.821 -12.320 1.00 20.70 198 VAL C O 1
ATOM 6195 N N . GLU C 1 199 ? -54.024 13.873 -13.438 1.00 19.86 199 GLU C N 1
ATOM 6196 C CA . GLU C 1 199 ? -54.183 15.024 -12.565 1.00 19.46 199 GLU C CA 1
ATOM 6197 C C . GLU C 1 199 ? -54.485 14.574 -11.132 1.00 20.75 199 GLU C C 1
ATOM 6198 O O . GLU C 1 199 ? -53.927 15.129 -10.164 1.00 21.14 199 GLU C O 1
ATOM 6204 N N . ALA C 1 200 ? -55.347 13.559 -11.003 1.00 20.33 200 ALA C N 1
ATOM 6205 C CA . ALA C 1 200 ? -55.641 13.005 -9.695 1.00 20.54 200 ALA C CA 1
ATOM 6206 C C . ALA C 1 200 ? -54.439 12.280 -9.090 1.00 20.39 200 ALA C C 1
ATOM 6207 O O . ALA C 1 200 ? -54.224 12.332 -7.870 1.00 20.73 200 ALA C O 1
ATOM 6209 N N . GLN C 1 201 ? -53.715 11.520 -9.918 1.00 17.57 201 GLN C N 1
ATOM 6210 C CA . GLN C 1 201 ? -52.505 10.862 -9.451 1.00 17.85 201 GLN C CA 1
ATOM 6211 C C . GLN C 1 201 ? -51.476 11.894 -8.955 1.00 17.84 201 GLN C C 1
ATOM 6212 O O . GLN C 1 201 ? -50.833 11.653 -7.929 1.00 19.40 201 GLN C O 1
ATOM 6218 N N . GLU C 1 202 ? -51.349 13.013 -9.670 1.00 18.57 202 GLU C N 1
ATOM 6219 C CA . GLU C 1 202 ? -50.407 14.063 -9.308 1.00 18.39 202 GLU C CA 1
ATOM 6220 C C . GLU C 1 202 ? -50.755 14.602 -7.925 1.00 23.07 202 GLU C C 1
ATOM 6221 O O . GLU C 1 202 ? -49.857 14.946 -7.166 1.00 20.81 202 GLU C O 1
ATOM 6227 N N . ARG C 1 203 ? -52.063 14.707 -7.649 1.00 21.58 203 ARG C N 1
ATOM 6228 C CA . ARG C 1 203 ? -52.516 15.267 -6.381 1.00 23.78 203 ARG C CA 1
ATOM 6229 C C . ARG C 1 203 ? -52.256 14.292 -5.242 1.00 21.85 203 ARG C C 1
ATOM 6230 O O . ARG C 1 203 ? -52.010 14.769 -4.150 1.00 25.34 203 ARG C O 1
ATOM 6238 N N . VAL C 1 204 ? -52.215 12.978 -5.483 1.00 20.95 204 VAL C N 1
ATOM 6239 C CA . VAL C 1 204 ? -51.865 11.954 -4.520 1.00 20.98 204 VAL C CA 1
ATOM 6240 C C . VAL C 1 204 ? -50.388 12.057 -4.169 1.00 22.70 204 VAL C C 1
ATOM 6241 O O . VAL C 1 204 ? -50.000 11.946 -3.009 1.00 20.82 204 VAL C O 1
ATOM 6245 N N . ILE C 1 205 ? -49.565 12.195 -5.204 1.00 19.39 205 ILE C N 1
ATOM 6246 C CA . ILE C 1 205 ? -48.131 12.227 -4.998 1.00 18.40 205 ILE C CA 1
ATOM 6247 C C . ILE C 1 205 ? -47.619 13.606 -4.584 1.00 18.27 205 ILE C C 1
ATOM 6248 O O . ILE C 1 205 ? -46.835 13.672 -3.634 1.00 20.83 205 ILE C O 1
ATOM 6253 N N . GLY C 1 206 ? -47.966 14.639 -5.344 1.00 17.75 206 GLY C N 1
ATOM 6254 C CA . GLY C 1 206 ? -47.531 16.006 -5.123 1.00 19.32 206 GLY C CA 1
ATOM 6255 C C . GLY C 1 206 ? -46.418 16.452 -6.075 1.00 19.70 206 GLY C C 1
ATOM 6256 O O . GLY C 1 206 ? -45.781 17.469 -5.822 1.00 20.16 206 GLY C O 1
ATOM 6257 N N . ARG C 1 207 ? -46.268 15.755 -7.218 1.00 18.15 207 ARG C N 1
ATOM 6258 C CA . ARG C 1 207 ? -45.329 16.132 -8.274 1.00 17.91 207 ARG C CA 1
ATOM 6259 C C . ARG C 1 207 ? -46.028 15.828 -9.589 1.00 18.69 207 ARG C C 1
ATOM 6260 O O . ARG C 1 207 ? -46.936 14.978 -9.625 1.00 18.04 207 ARG C O 1
ATOM 6268 N N . ARG C 1 208 ? -45.615 16.540 -10.632 1.00 19.04 208 ARG C N 1
ATOM 6269 C CA . ARG C 1 208 ? -46.044 16.283 -11.992 1.00 16.36 208 ARG C CA 1
ATOM 6270 C C . ARG C 1 208 ? -45.535 14.929 -12.449 1.00 17.05 208 ARG C C 1
ATOM 6271 O O . ARG C 1 208 ? -44.435 14.464 -12.141 1.00 18.86 208 ARG C O 1
ATOM 6279 N N . LYS C 1 209 ? -46.403 14.176 -13.140 1.00 16.22 209 LYS C N 1
ATOM 6280 C CA . LYS C 1 209 ? -46.058 12.810 -13.433 1.00 15.33 209 LYS C CA 1
ATOM 6281 C C . LYS C 1 209 ? -44.961 12.747 -14.509 1.00 14.64 209 LYS C C 1
ATOM 6282 O O . LYS C 1 209 ? -43.956 12.087 -14.285 1.00 16.93 209 LYS C O 1
ATOM 6288 N N . MET C 1 210 ? -45.172 13.336 -15.673 1.00 16.40 210 MET C N 1
ATOM 6289 C CA A MET C 1 210 ? -44.220 13.127 -16.759 0.50 18.66 210 MET C CA 1
ATOM 6290 C CA B MET C 1 210 ? -44.223 13.123 -16.756 0.50 19.04 210 MET C CA 1
ATOM 6291 C C . MET C 1 210 ? -42.892 13.790 -16.404 1.00 18.52 210 MET C C 1
ATOM 6292 O O . MET C 1 210 ? -41.839 13.160 -16.496 1.00 20.36 210 MET C O 1
ATOM 6301 N N . THR C 1 211 ? -42.954 15.039 -15.954 1.00 15.24 211 THR C N 1
ATOM 6302 C CA . THR C 1 211 ? -41.737 15.866 -15.874 1.00 15.81 211 THR C CA 1
ATOM 6303 C C . THR C 1 211 ? -41.080 15.804 -14.510 1.00 15.90 211 THR C C 1
ATOM 6304 O O . THR C 1 211 ? -39.960 16.284 -14.377 1.00 17.24 211 THR C O 1
ATOM 6308 N N . ASP C 1 212 ? -41.758 15.274 -13.478 1.00 14.45 212 ASP C N 1
ATOM 6309 C CA . ASP C 1 212 ? -41.180 15.142 -12.152 1.00 13.69 212 ASP C CA 1
ATOM 6310 C C . ASP C 1 212 ? -40.981 16.468 -11.425 1.00 14.95 212 ASP C C 1
ATOM 6311 O O . ASP C 1 212 ? -40.240 16.480 -10.444 1.00 17.98 212 ASP C O 1
ATOM 6316 N N . VAL C 1 213 ? -41.583 17.529 -11.922 1.00 15.36 213 VAL C N 1
ATOM 6317 C CA . VAL C 1 213 ? -41.466 18.805 -11.250 1.00 17.64 213 VAL C CA 1
ATOM 6318 C C . VAL C 1 213 ? -42.451 18.849 -10.077 1.00 19.98 213 VAL C C 1
ATOM 6319 O O . VAL C 1 213 ? -43.615 18.446 -10.180 1.00 18.11 213 VAL C O 1
ATOM 6323 N N . GLU C 1 214 ? -41.977 19.380 -8.957 1.00 18.93 214 GLU C N 1
ATOM 6324 C CA . GLU C 1 214 ? -42.816 19.449 -7.769 1.00 22.81 214 GLU C CA 1
ATOM 6325 C C . GLU C 1 214 ? -43.982 20.410 -8.020 1.00 21.45 214 GLU C C 1
ATOM 6326 O O . GLU C 1 214 ? -43.883 21.429 -8.701 1.00 22.51 214 GLU C O 1
ATOM 6332 N N . LEU C 1 215 ? -45.153 20.059 -7.485 1.00 23.70 215 LEU C N 1
ATOM 6333 C CA . LEU C 1 215 ? -46.245 21.010 -7.478 1.00 27.87 215 LEU C CA 1
ATOM 6334 C C . LEU C 1 215 ? -45.870 22.160 -6.529 1.00 30.20 215 LEU C C 1
ATOM 6335 O O . LEU C 1 215 ? -45.214 21.949 -5.518 1.00 31.84 215 LEU C O 1
ATOM 6340 N N . SER C 1 216 ? -46.248 23.391 -6.862 1.00 36.61 216 SER C N 1
ATOM 6341 C CA . SER C 1 216 ? -46.041 24.497 -5.936 1.00 48.42 216 SER C CA 1
ATOM 6342 C C . SER C 1 216 ? -46.867 24.269 -4.665 1.00 48.86 216 SER C C 1
ATOM 6343 O O . SER C 1 216 ? -47.796 23.463 -4.660 1.00 43.84 216 SER C O 1
ATOM 6346 N N . ASP C 1 217 ? -46.477 24.948 -3.580 1.00 57.50 217 ASP C N 1
ATOM 6347 C CA . ASP C 1 217 ? -47.063 24.738 -2.259 1.00 66.90 217 ASP C CA 1
ATOM 6348 C C . ASP C 1 217 ? -48.593 24.866 -2.278 1.00 71.33 217 ASP C C 1
ATOM 6349 O O . ASP C 1 217 ? -49.274 24.243 -1.462 1.00 74.14 217 ASP C O 1
ATOM 6354 N N . ASP C 1 218 ? -49.131 25.658 -3.221 1.00 71.49 218 ASP C N 1
ATOM 6355 C CA . ASP C 1 218 ? -50.524 26.083 -3.199 1.00 72.29 218 ASP C CA 1
ATOM 6356 C C . ASP C 1 218 ? -51.410 25.054 -3.893 1.00 69.33 218 ASP C C 1
ATOM 6357 O O . ASP C 1 218 ? -52.576 24.891 -3.561 1.00 69.60 218 ASP C O 1
ATOM 6362 N N . VAL C 1 219 ? -50.872 24.362 -4.888 1.00 68.56 219 VAL C N 1
ATOM 6363 C CA . VAL C 1 219 ? -51.632 23.295 -5.513 1.00 70.02 219 VAL C CA 1
ATOM 6364 C C . VAL C 1 219 ? -51.404 22.011 -4.722 1.00 62.95 219 VAL C C 1
ATOM 6365 O O . VAL C 1 219 ? -52.206 21.087 -4.822 1.00 62.52 219 VAL C O 1
ATOM 6369 N N . LYS C 1 220 ? -50.297 21.944 -3.966 1.00 61.18 220 LYS C N 1
ATOM 6370 C CA . LYS C 1 220 ? -49.870 20.692 -3.363 1.00 53.87 220 LYS C CA 1
ATOM 6371 C C . LYS C 1 220 ? -50.801 20.360 -2.203 1.00 47.42 220 LYS C C 1
ATOM 6372 O O . LYS C 1 220 ? -50.801 21.068 -1.204 1.00 47.30 220 LYS C O 1
ATOM 6378 N N . PRO C 1 221 ? -51.639 19.307 -2.319 1.00 43.47 221 PRO C N 1
ATOM 6379 C CA . PRO C 1 221 ? -52.549 18.927 -1.244 1.00 37.98 221 PRO C CA 1
ATOM 6380 C C . PRO C 1 221 ? -51.797 18.584 0.033 1.00 40.44 221 PRO C C 1
ATOM 6381 O O . PRO C 1 221 ? -50.665 18.085 -0.001 1.00 34.18 221 PRO C O 1
ATOM 6385 N N . ALA C 1 222 ? -52.474 18.793 1.170 1.00 34.72 222 ALA C N 1
ATOM 6386 C CA . ALA C 1 222 ? -51.854 18.548 2.460 1.00 37.29 222 ALA C CA 1
ATOM 6387 C C . ALA C 1 222 ? -51.838 17.057 2.734 1.00 33.12 222 ALA C C 1
ATOM 6388 O O . ALA C 1 222 ? -51.056 16.577 3.553 1.00 40.58 222 ALA C O 1
ATOM 6390 N N . ASP C 1 223 ? -52.660 16.290 2.017 1.00 32.20 223 ASP C N 1
ATOM 6391 C CA . ASP C 1 223 ? -52.585 14.845 2.158 1.00 29.18 223 ASP C CA 1
ATOM 6392 C C . ASP C 1 223 ? -51.811 14.152 1.026 1.00 27.35 223 ASP C C 1
ATOM 6393 O O . ASP C 1 223 ? -51.851 12.903 0.953 1.00 32.28 223 ASP C O 1
ATOM 6398 N N . SER C 1 224 ? -51.100 14.927 0.195 1.00 28.73 224 SER C N 1
ATOM 6399 C CA . SER C 1 224 ? -50.190 14.335 -0.792 1.00 24.52 224 SER C CA 1
ATOM 6400 C C . SER C 1 224 ? -49.016 13.682 -0.073 1.00 26.44 224 SER C C 1
ATOM 6401 O O . SER C 1 224 ? -48.663 14.058 1.060 1.00 25.37 224 SER C O 1
ATOM 6404 N N . HIS C 1 225 ? -48.432 12.679 -0.734 1.00 24.38 225 HIS C N 1
ATOM 6405 C CA . HIS C 1 225 ? -47.357 11.898 -0.173 1.00 23.09 225 HIS C CA 1
ATOM 6406 C C . HIS C 1 225 ? -46.183 12.825 0.134 1.00 20.86 225 HIS C C 1
ATOM 6407 O O . HIS C 1 225 ? -45.565 12.669 1.177 1.00 21.41 225 HIS C O 1
ATOM 6414 N N . VAL C 1 226 ? -45.896 13.770 -0.756 1.00 19.47 226 VAL C N 1
ATOM 6415 C CA . VAL C 1 226 ? -44.738 14.639 -0.568 1.00 21.53 226 VAL C CA 1
ATOM 6416 C C . VAL C 1 226 ? -44.967 15.595 0.619 1.00 24.95 226 VAL C C 1
ATOM 6417 O O . VAL C 1 226 ? -44.038 15.886 1.375 1.00 24.65 226 VAL C O 1
ATOM 6421 N N . ALA C 1 227 ? -46.205 16.066 0.804 1.00 22.20 227 ALA C N 1
ATOM 6422 C CA . ALA C 1 227 ? -46.491 16.969 1.916 1.00 23.18 227 ALA C CA 1
ATOM 6423 C C . ALA C 1 227 ? -46.367 16.226 3.240 1.00 24.56 227 ALA C C 1
ATOM 6424 O O . ALA C 1 227 ? -45.768 16.743 4.192 1.00 26.15 227 ALA C O 1
ATOM 6426 N N . LEU C 1 228 ? -46.835 14.976 3.287 1.00 21.88 228 LEU C N 1
ATOM 6427 C CA . LEU C 1 228 ? -46.780 14.206 4.517 1.00 22.47 228 LEU C CA 1
ATOM 6428 C C . LEU C 1 228 ? -45.391 13.702 4.873 1.00 25.65 228 LEU C C 1
ATOM 6429 O O . LEU C 1 228 ? -45.132 13.553 6.065 1.00 25.52 228 LEU C O 1
ATOM 6434 N N . THR C 1 229 ? -44.499 13.510 3.897 1.00 22.38 229 THR C N 1
ATOM 6435 C CA . THR C 1 229 ? -43.178 12.962 4.209 1.00 22.68 229 THR C CA 1
ATOM 6436 C C . THR C 1 229 ? -42.144 14.093 4.275 1.00 23.91 229 THR C C 1
ATOM 6437 O O . THR C 1 229 ? -40.933 13.814 4.351 1.00 26.82 229 THR C O 1
ATOM 6441 N N . SER C 1 230 ? -42.632 15.340 4.220 1.00 26.94 230 SER C N 1
ATOM 6442 C CA . SER C 1 230 ? -41.855 16.558 4.438 1.00 29.41 230 SER C CA 1
ATOM 6443 C C . SER C 1 230 ? -42.007 16.955 5.904 1.00 33.05 230 SER C C 1
ATOM 6444 O O . SER C 1 230 ? -43.094 17.324 6.337 1.00 33.02 230 SER C O 1
ATOM 6447 N N . VAL C 1 231 ? -40.941 16.761 6.683 1.00 34.22 231 VAL C N 1
ATOM 6448 C CA . VAL C 1 231 ? -40.998 16.915 8.124 1.00 37.00 231 VAL C CA 1
ATOM 6449 C C . VAL C 1 231 ? -39.894 17.890 8.518 1.00 36.75 231 VAL C C 1
ATOM 6450 O O . VAL C 1 231 ? -38.761 17.766 8.077 1.00 32.90 231 VAL C O 1
ATOM 6454 N N . THR C 1 232 ? -40.265 18.922 9.271 1.00 44.33 232 THR C N 1
ATOM 6455 C CA . THR C 1 232 ? -39.321 19.956 9.663 1.00 47.03 232 THR C CA 1
ATOM 6456 C C . THR C 1 232 ? -39.016 19.735 11.137 1.00 46.59 232 THR C C 1
ATOM 6457 O O . THR C 1 232 ? -39.929 19.456 11.902 1.00 48.71 232 THR C O 1
ATOM 6461 N N . GLY C 1 233 ? -37.733 19.802 11.505 1.00 51.63 233 GLY C N 1
ATOM 6462 C CA . GLY C 1 233 ? -37.311 19.593 12.880 1.00 59.50 233 GLY C CA 1
ATOM 6463 C C . GLY C 1 233 ? -37.520 20.854 13.718 1.00 63.77 233 GLY C C 1
ATOM 6464 O O . GLY C 1 233 ? -38.029 21.863 13.222 1.00 57.92 233 GLY C O 1
ATOM 6465 N N . PRO C 1 234 ? -37.134 20.832 15.015 1.00 80.23 234 PRO C N 1
ATOM 6466 C CA . PRO C 1 234 ? -37.291 21.994 15.900 1.00 83.12 234 PRO C CA 1
ATOM 6467 C C . PRO C 1 234 ? -36.829 23.342 15.341 1.00 79.50 234 PRO C C 1
ATOM 6468 O O . PRO C 1 234 ? -37.430 24.369 15.640 1.00 79.33 234 PRO C O 1
ATOM 6472 N N . ASP C 1 235 ? -35.785 23.321 14.505 1.00 73.98 235 ASP C N 1
ATOM 6473 C CA . ASP C 1 235 ? -35.075 24.518 14.084 1.00 72.91 235 ASP C CA 1
ATOM 6474 C C . ASP C 1 235 ? -35.530 25.015 12.708 1.00 71.45 235 ASP C C 1
ATOM 6475 O O . ASP C 1 235 ? -34.905 25.919 12.158 1.00 65.68 235 ASP C O 1
ATOM 6480 N N . GLY C 1 236 ? -36.595 24.427 12.141 1.00 66.45 236 GLY C N 1
ATOM 6481 C CA . GLY C 1 236 ? -37.094 24.819 10.829 1.00 62.95 236 GLY C CA 1
ATOM 6482 C C . GLY C 1 236 ? -36.410 24.069 9.680 1.00 62.36 236 GLY C C 1
ATOM 6483 O O . GLY C 1 236 ? -36.685 24.353 8.509 1.00 58.13 236 GLY C O 1
ATOM 6484 N N . SER C 1 237 ? -35.537 23.109 10.028 1.00 58.18 237 SER C N 1
ATOM 6485 C CA . SER C 1 237 ? -34.750 22.350 9.063 1.00 58.58 237 SER C CA 1
ATOM 6486 C C . SER C 1 237 ? -35.464 21.046 8.716 1.00 48.56 237 SER C C 1
ATOM 6487 O O . SER C 1 237 ? -36.024 20.407 9.601 1.00 38.58 237 SER C O 1
ATOM 6490 N N . ASP C 1 238 ? -35.445 20.666 7.427 1.00 48.94 238 ASP C N 1
ATOM 6491 C CA . ASP C 1 238 ? -35.996 19.392 6.987 1.00 51.86 238 ASP C CA 1
ATOM 6492 C C . ASP C 1 238 ? -35.219 18.224 7.592 1.00 41.52 238 ASP C C 1
ATOM 6493 O O . ASP C 1 238 ? -33.996 18.256 7.650 1.00 37.92 238 ASP C O 1
ATOM 6498 N N . LEU C 1 239 ? -35.949 17.194 8.039 1.00 37.61 239 LEU C N 1
ATOM 6499 C CA . LEU C 1 239 ? -35.359 15.913 8.379 1.00 36.59 239 LEU C CA 1
ATOM 6500 C C . LEU C 1 239 ? -35.406 15.038 7.126 1.00 31.76 239 LEU C C 1
ATOM 6501 O O . LEU C 1 239 ? -36.423 14.978 6.455 1.00 32.84 239 LEU C O 1
ATOM 6506 N N . GLU C 1 240 ? -34.280 14.410 6.803 1.00 29.77 240 GLU C N 1
ATOM 6507 C CA . GLU C 1 240 ? -34.161 13.711 5.529 1.00 26.58 240 GLU C CA 1
ATOM 6508 C C . GLU C 1 240 ? -33.821 12.255 5.764 1.00 23.60 240 GLU C C 1
ATOM 6509 O O . GLU C 1 240 ? -33.167 11.883 6.737 1.00 22.53 240 GLU C O 1
ATOM 6515 N N . ILE C 1 241 ? -34.208 11.410 4.774 1.00 20.96 241 ILE C N 1
ATOM 6516 C CA . ILE C 1 241 ? -33.771 10.029 4.719 1.00 19.02 241 ILE C CA 1
ATOM 6517 C C . ILE C 1 241 ? -33.269 9.780 3.288 1.00 15.86 241 ILE C C 1
ATOM 6518 O O . ILE C 1 241 ? -33.519 10.592 2.404 1.00 20.13 241 ILE C O 1
ATOM 6523 N N . LEU C 1 242 ? -32.503 8.704 3.153 1.00 19.05 242 LEU C N 1
ATOM 6524 C CA . LEU C 1 242 ? -31.965 8.241 1.871 1.00 17.90 242 LEU C CA 1
ATOM 6525 C C . LEU C 1 242 ? -32.705 6.958 1.481 1.00 16.23 242 LEU C C 1
ATOM 6526 O O . LEU C 1 242 ? -32.564 5.936 2.151 1.00 18.26 242 LEU C O 1
ATOM 6531 N N . ARG C 1 243 ? -33.413 7.030 0.343 1.00 17.40 243 ARG C N 1
ATOM 6532 C CA . ARG C 1 243 ? -34.245 5.929 -0.141 1.00 16.59 243 ARG C CA 1
ATOM 6533 C C . ARG C 1 243 ? -33.609 5.289 -1.369 1.00 17.98 243 ARG C C 1
ATOM 6534 O O . ARG C 1 243 ? -33.140 5.998 -2.256 1.00 20.81 243 ARG C O 1
ATOM 6542 N N . ASP C 1 244 ? -33.614 3.953 -1.383 1.00 16.54 244 ASP C N 1
ATOM 6543 C CA . ASP C 1 244 ? -33.057 3.179 -2.479 1.00 16.09 244 ASP C CA 1
ATOM 6544 C C . ASP C 1 244 ? -34.127 2.203 -2.995 1.00 15.60 244 ASP C C 1
ATOM 6545 O O . ASP C 1 244 ? -33.805 1.050 -3.281 1.00 16.49 244 ASP C O 1
ATOM 6550 N N . ASN C 1 245 ? -35.349 2.690 -3.050 1.00 16.09 245 ASN C N 1
ATOM 6551 C CA . ASN C 1 245 ? -36.499 1.880 -3.455 1.00 16.87 245 ASN C CA 1
ATOM 6552 C C . ASN C 1 245 ? -36.296 1.300 -4.849 1.00 16.56 245 ASN C C 1
ATOM 6553 O O . ASN C 1 245 ? -35.787 1.986 -5.737 1.00 17.60 245 ASN C O 1
ATOM 6558 N N . MET C 1 246 ? -36.811 0.078 -5.037 1.00 14.74 246 MET C N 1
ATOM 6559 C CA . MET C 1 246 ? -36.758 -0.515 -6.351 1.00 13.61 246 MET C CA 1
ATOM 6560 C C . MET C 1 246 ? -38.098 -1.146 -6.683 1.00 14.92 246 MET C C 1
ATOM 6561 O O . MET C 1 246 ? -38.700 -1.801 -5.844 1.00 14.76 246 MET C O 1
ATOM 6566 N N . PRO C 1 247 ? -38.534 -1.043 -7.956 1.00 13.82 247 PRO C N 1
ATOM 6567 C CA . PRO C 1 247 ? -39.658 -1.829 -8.442 1.00 13.98 247 PRO C CA 1
ATOM 6568 C C . PRO C 1 247 ? -39.361 -3.316 -8.532 1.00 13.73 247 PRO C C 1
ATOM 6569 O O . PRO C 1 247 ? -38.224 -3.784 -8.659 1.00 14.29 247 PRO C O 1
ATOM 6573 N N . PHE C 1 248 ? -40.439 -4.093 -8.422 1.00 14.15 248 PHE C N 1
ATOM 6574 C CA . PHE C 1 248 ? -40.358 -5.537 -8.578 1.00 14.94 248 PHE C CA 1
ATOM 6575 C C . PHE C 1 248 ? -41.755 -5.991 -8.979 1.00 13.50 248 PHE C C 1
ATOM 6576 O O . PHE C 1 248 ? -42.730 -5.268 -8.842 1.00 15.13 248 PHE C O 1
ATOM 6584 N N . GLY C 1 249 ? -41.824 -7.210 -9.503 1.00 14.96 249 GLY C N 1
ATOM 6585 C CA . GLY C 1 249 ? -43.172 -7.702 -9.774 1.00 16.53 249 GLY C CA 1
ATOM 6586 C C . GLY C 1 249 ? -43.201 -9.008 -10.571 1.00 16.11 249 GLY C C 1
ATOM 6587 O O . GLY C 1 249 ? -42.190 -9.565 -10.956 1.00 16.39 249 GLY C O 1
ATOM 6588 N N . SER C 1 250 ? -44.448 -9.468 -10.725 1.00 16.33 250 SER C N 1
ATOM 6589 C CA . SER C 1 250 ? -44.750 -10.706 -11.432 1.00 19.74 250 SER C CA 1
ATOM 6590 C C . SER C 1 250 ? -46.072 -10.481 -12.134 1.00 18.59 250 SER C C 1
ATOM 6591 O O . SER C 1 250 ? -47.069 -10.185 -11.512 1.00 21.60 250 SER C O 1
ATOM 6594 N N . VAL C 1 251 ? -46.087 -10.472 -13.465 1.00 17.76 251 VAL C N 1
ATOM 6595 C CA . VAL C 1 251 ? -47.255 -9.967 -14.147 1.00 19.78 251 VAL C CA 1
ATOM 6596 C C . VAL C 1 251 ? -48.393 -10.978 -14.026 1.00 22.36 251 VAL C C 1
ATOM 6597 O O . VAL C 1 251 ? -49.539 -10.572 -13.865 1.00 23.34 251 VAL C O 1
ATOM 6601 N N . GLY C 1 252 ? -48.058 -12.264 -14.008 1.00 23.68 252 GLY C N 1
ATOM 6602 C CA . GLY C 1 252 ? -49.110 -13.286 -13.970 1.00 25.59 252 GLY C CA 1
ATOM 6603 C C . GLY C 1 252 ? -49.915 -13.289 -12.675 1.00 29.53 252 GLY C C 1
ATOM 6604 O O . GLY C 1 252 ? -51.126 -13.462 -12.708 1.00 37.88 252 GLY C O 1
ATOM 6605 N N . ARG C 1 253 ? -49.260 -13.038 -11.545 1.00 31.65 253 ARG C N 1
ATOM 6606 C CA . ARG C 1 253 ? -49.944 -12.936 -10.263 1.00 34.08 253 ARG C CA 1
ATOM 6607 C C . ARG C 1 253 ? -50.441 -11.521 -9.996 1.00 30.85 253 ARG C C 1
ATOM 6608 O O . ARG C 1 253 ? -50.962 -11.275 -8.912 1.00 32.58 253 ARG C O 1
ATOM 6616 N N . GLU C 1 254 ? -50.316 -10.604 -10.969 1.00 27.03 254 GLU C N 1
ATOM 6617 C CA . GLU C 1 254 ? -50.739 -9.226 -10.789 1.00 28.94 254 GLU C CA 1
ATOM 6618 C C . GLU C 1 254 ? -50.026 -8.628 -9.581 1.00 27.42 254 GLU C C 1
ATOM 6619 O O . GLU C 1 254 ? -50.643 -7.953 -8.749 1.00 26.72 254 GLU C O 1
ATOM 6625 N N . GLU C 1 255 ? -48.729 -8.910 -9.454 1.00 24.22 255 GLU C N 1
ATOM 6626 C CA . GLU C 1 255 ? -47.950 -8.372 -8.353 1.00 22.46 255 GLU C CA 1
ATOM 6627 C C . GLU C 1 255 ? -47.059 -7.239 -8.851 1.00 18.64 255 GLU C C 1
ATOM 6628 O O . GLU C 1 255 ? -46.143 -7.495 -9.613 1.00 21.82 255 GLU C O 1
ATOM 6634 N N . PHE C 1 256 ? -47.415 -6.007 -8.524 1.00 17.66 256 PHE C N 1
ATOM 6635 C CA . PHE C 1 256 ? -46.667 -4.848 -8.985 1.00 16.15 256 PHE C CA 1
ATOM 6636 C C . PHE C 1 256 ? -46.226 -4.111 -7.727 1.00 18.54 256 PHE C C 1
ATOM 6637 O O . PHE C 1 256 ? -47.065 -3.597 -7.006 1.00 20.07 256 PHE C O 1
ATOM 6645 N N . GLY C 1 257 ? -44.936 -4.093 -7.448 1.00 16.00 257 GLY C N 1
ATOM 6646 C CA . GLY C 1 257 ? -44.537 -3.719 -6.103 1.00 16.50 257 GLY C CA 1
ATOM 6647 C C . GLY C 1 257 ? -43.447 -2.649 -6.097 1.00 16.46 257 GLY C C 1
ATOM 6648 O O . GLY C 1 257 ? -42.818 -2.359 -7.107 1.00 15.86 257 GLY C O 1
ATOM 6649 N N . THR C 1 258 ? -43.322 -2.027 -4.930 1.00 15.98 258 THR C N 1
ATOM 6650 C CA . THR C 1 258 ? -42.229 -1.127 -4.589 1.00 16.75 258 THR C CA 1
ATOM 6651 C C . THR C 1 258 ? -41.549 -1.707 -3.383 1.00 17.81 258 THR C C 1
ATOM 6652 O O . THR C 1 258 ? -42.198 -1.933 -2.345 1.00 18.06 258 THR C O 1
ATOM 6656 N N . TYR C 1 259 ? -40.265 -2.001 -3.485 1.00 15.73 259 TYR C N 1
ATOM 6657 C CA . TYR C 1 259 ? -39.546 -2.407 -2.286 1.00 15.49 259 TYR C CA 1
ATOM 6658 C C . TYR C 1 259 ? -38.954 -1.152 -1.649 1.00 17.53 259 TYR C C 1
ATOM 6659 O O . TYR C 1 259 ? -38.039 -0.551 -2.202 1.00 15.72 259 TYR C O 1
ATOM 6668 N N . PHE C 1 260 ? -39.492 -0.751 -0.485 1.00 17.03 260 PHE C N 1
ATOM 6669 C CA . PHE C 1 260 ? -39.068 0.456 0.183 1.00 18.03 260 PHE C CA 1
ATOM 6670 C C . PHE C 1 260 ? -37.891 0.105 1.081 1.00 16.85 260 PHE C C 1
ATOM 6671 O O . PHE C 1 260 ? -37.929 -0.852 1.851 1.00 19.32 260 PHE C O 1
ATOM 6679 N N . ILE C 1 261 ? -36.801 0.896 0.940 1.00 16.72 261 ILE C N 1
ATOM 6680 C CA . ILE C 1 261 ? -35.704 0.816 1.885 1.00 18.87 261 ILE C CA 1
ATOM 6681 C C . ILE C 1 261 ? -35.214 2.238 2.106 1.00 17.76 261 ILE C C 1
ATOM 6682 O O . ILE C 1 261 ? -34.950 2.982 1.159 1.00 16.45 261 ILE C O 1
ATOM 6687 N N . GLY C 1 262 ? -35.181 2.643 3.402 1.00 17.32 262 GLY C N 1
ATOM 6688 C CA . GLY C 1 262 ? -34.803 3.994 3.754 1.00 17.80 262 GLY C CA 1
ATOM 6689 C C . GLY C 1 262 ? -33.708 3.957 4.835 1.00 17.28 262 GLY C C 1
ATOM 6690 O O . GLY C 1 262 ? -33.826 3.197 5.790 1.00 19.09 262 GLY C O 1
ATOM 6691 N N . TYR C 1 263 ? -32.606 4.669 4.588 1.00 16.93 263 TYR C N 1
ATOM 6692 C CA . TYR C 1 263 ? -31.510 4.762 5.548 1.00 19.58 263 TYR C CA 1
ATOM 6693 C C . TYR C 1 263 ? -31.603 6.104 6.263 1.00 17.92 263 TYR C C 1
ATOM 6694 O O . TYR C 1 263 ? -31.909 7.122 5.648 1.00 17.82 263 TYR C O 1
ATOM 6703 N N . ALA C 1 264 ? -31.276 6.080 7.567 1.00 18.69 264 ALA C N 1
ATOM 6704 C CA . ALA C 1 264 ? -31.251 7.305 8.356 1.00 19.96 264 ALA C CA 1
ATOM 6705 C C . ALA C 1 264 ? -30.331 7.124 9.571 1.00 20.17 264 ALA C C 1
ATOM 6706 O O . ALA C 1 264 ? -30.116 6.023 10.041 1.00 21.60 264 ALA C O 1
ATOM 6708 N N . ARG C 1 265 ? -29.792 8.244 10.077 1.00 23.36 265 ARG C N 1
ATOM 6709 C CA . ARG C 1 265 ? -28.901 8.241 11.231 1.00 24.91 265 ARG C CA 1
ATOM 6710 C C . ARG C 1 265 ? -29.643 7.877 12.520 1.00 24.47 265 ARG C C 1
ATOM 6711 O O . ARG C 1 265 ? -29.015 7.422 13.453 1.00 26.93 265 ARG C O 1
ATOM 6719 N N . THR C 1 266 ? -30.957 8.096 12.550 1.00 24.51 266 THR C N 1
ATOM 6720 C CA . THR C 1 266 ? -31.806 7.640 13.633 1.00 26.18 266 THR C CA 1
ATOM 6721 C C . THR C 1 266 ? -33.137 7.175 13.058 1.00 24.34 266 THR C C 1
ATOM 6722 O O . THR C 1 266 ? -33.708 7.824 12.183 1.00 26.40 266 THR C O 1
ATOM 6726 N N . PRO C 1 267 ? -33.684 6.070 13.601 1.00 27.05 267 PRO C N 1
ATOM 6727 C CA . PRO C 1 267 ? -34.975 5.552 13.180 1.00 29.12 267 PRO C CA 1
ATOM 6728 C C . PRO C 1 267 ? -36.111 6.516 13.441 1.00 30.62 267 PRO C C 1
ATOM 6729 O O . PRO C 1 267 ? -37.114 6.405 12.782 1.00 25.43 267 PRO C O 1
ATOM 6733 N N . GLU C 1 268 ? -35.934 7.482 14.353 1.00 29.70 268 GLU C N 1
ATOM 6734 C CA . GLU C 1 268 ? -37.013 8.385 14.715 1.00 33.18 268 GLU C CA 1
ATOM 6735 C C . GLU C 1 268 ? -37.503 9.178 13.513 1.00 26.18 268 GLU C C 1
ATOM 6736 O O . GLU C 1 268 ? -38.678 9.486 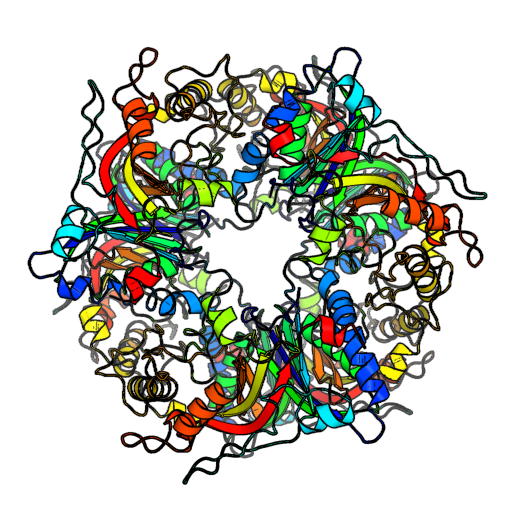13.460 1.00 24.85 268 GLU C O 1
ATOM 6742 N N . VAL C 1 269 ? -36.596 9.552 12.592 1.00 24.83 269 VAL C N 1
ATOM 6743 C CA . VAL C 1 269 ? -36.972 10.361 11.444 1.00 25.23 269 VAL C CA 1
ATOM 6744 C C . VAL C 1 269 ? -37.941 9.552 10.579 1.00 21.56 269 VAL C C 1
ATOM 6745 O O . VAL C 1 269 ? -39.010 10.042 10.208 1.00 23.15 269 VAL C O 1
ATOM 6749 N N . THR C 1 270 ? -37.514 8.336 10.277 1.00 22.28 270 THR C N 1
ATOM 6750 C CA . THR C 1 270 ? -38.257 7.417 9.416 1.00 23.09 270 THR C CA 1
ATOM 6751 C C . THR C 1 270 ? -39.585 7.077 10.083 1.00 24.06 270 THR C C 1
ATOM 6752 O O . THR C 1 270 ? -40.638 7.088 9.448 1.00 22.82 270 THR C O 1
ATOM 6756 N N . GLU C 1 271 ? -39.536 6.832 11.396 1.00 23.55 271 GLU C N 1
ATOM 6757 C CA . GLU C 1 271 ? -40.763 6.602 12.151 1.00 23.59 271 GLU C CA 1
ATOM 6758 C C . GLU C 1 271 ? -41.733 7.772 12.142 1.00 22.81 271 GLU C C 1
ATOM 6759 O O . GLU C 1 271 ? -42.920 7.534 11.996 1.00 27.65 271 GLU C O 1
ATOM 6765 N N . THR C 1 272 ? -41.281 9.018 12.308 1.00 20.56 272 THR C N 1
ATOM 6766 C CA . THR C 1 272 ? -42.173 10.159 12.223 1.00 25.95 272 THR C CA 1
ATOM 6767 C C . THR C 1 272 ? -42.866 10.199 10.865 1.00 26.03 272 THR C C 1
ATOM 6768 O O . THR C 1 272 ? -44.064 10.484 10.767 1.00 25.69 272 THR C O 1
ATOM 6772 N N . MET C 1 273 ? -42.098 9.956 9.787 1.00 23.74 273 MET C N 1
ATOM 6773 C CA . MET C 1 273 ? -42.712 10.032 8.470 1.00 22.08 273 MET C CA 1
ATOM 6774 C C . MET C 1 273 ? -43.797 8.966 8.330 1.00 20.81 273 MET C C 1
ATOM 6775 O O . MET C 1 273 ? -44.868 9.243 7.795 1.00 24.06 273 MET C O 1
ATOM 6780 N N . LEU C 1 274 ? -43.504 7.765 8.799 1.00 21.69 274 LEU C N 1
ATOM 6781 C CA . LEU C 1 274 ? -44.450 6.665 8.761 1.00 23.81 274 LEU C CA 1
ATOM 6782 C C . LEU C 1 274 ? -45.684 6.983 9.593 1.00 25.01 274 LEU C C 1
ATOM 6783 O O . LEU C 1 274 ? -46.801 6.635 9.211 1.00 22.19 274 LEU C O 1
ATOM 6788 N N . GLU C 1 275 ? -45.479 7.622 10.741 1.00 27.42 275 GLU C N 1
ATOM 6789 C CA . GLU C 1 275 ? -46.637 7.997 11.544 1.00 27.56 275 GLU C CA 1
ATOM 6790 C C . GLU C 1 275 ? -47.541 8.958 10.785 1.00 25.26 275 GLU C C 1
ATOM 6791 O O . GLU C 1 275 ? -48.754 8.877 10.878 1.00 26.60 275 GLU C O 1
ATOM 6797 N N . ARG C 1 276 ? -46.957 9.945 10.091 1.00 24.30 276 ARG C N 1
ATOM 6798 C CA . ARG C 1 276 ? -47.762 10.909 9.386 1.00 26.99 276 ARG C CA 1
ATOM 6799 C C . ARG C 1 276 ? -48.534 10.189 8.278 1.00 25.80 276 ARG C C 1
ATOM 6800 O O . ARG C 1 276 ? -49.676 10.538 7.991 1.00 25.54 276 ARG C O 1
ATOM 6808 N N . MET C 1 277 ? -47.878 9.207 7.634 1.00 28.32 277 MET C N 1
ATOM 6809 C CA . MET C 1 277 ? -48.502 8.484 6.540 1.00 26.54 277 MET C CA 1
ATOM 6810 C C . MET C 1 277 ? -49.701 7.671 7.008 1.00 26.22 277 MET C C 1
ATOM 6811 O O . MET C 1 277 ? -50.776 7.735 6.406 1.00 25.57 277 MET C O 1
ATOM 6816 N N . PHE C 1 278 ? -49.466 6.839 8.010 1.00 25.38 278 PHE C N 1
ATOM 6817 C CA . PHE C 1 278 ? -50.465 5.877 8.445 1.00 27.07 278 PHE C CA 1
ATOM 6818 C C . PHE C 1 278 ? -51.485 6.472 9.425 1.00 31.32 278 PHE C C 1
ATOM 6819 O O . PHE C 1 278 ? -52.615 5.988 9.429 1.00 30.08 278 PHE C O 1
ATOM 6827 N N . LEU C 1 279 ? -51.097 7.499 10.210 1.00 30.94 279 LEU C N 1
ATOM 6828 C CA . LEU C 1 279 ? -51.955 8.042 11.259 1.00 31.25 279 LEU C CA 1
ATOM 6829 C C . LEU C 1 279 ? -52.463 9.438 10.909 1.00 33.76 279 LEU C C 1
ATOM 6830 O O . LEU C 1 279 ? -53.411 9.896 11.532 1.00 33.98 279 LEU C O 1
ATOM 6835 N N . GLY C 1 280 ? -51.834 10.136 9.962 1.00 31.89 280 GLY C N 1
ATOM 6836 C CA . GLY C 1 280 ? -52.319 11.423 9.497 1.00 33.50 280 GLY C CA 1
ATOM 6837 C C . GLY C 1 280 ? -52.022 12.613 10.422 1.00 30.39 280 GLY C C 1
ATOM 6838 O O . GLY C 1 280 ? -51.368 12.488 11.442 1.00 32.02 280 GLY C O 1
ATOM 6839 N N . THR C 1 281 ? -52.479 13.790 9.964 1.00 29.78 281 THR C N 1
ATOM 6840 C CA . THR C 1 281 ? -52.328 15.067 10.631 1.00 30.03 281 THR C CA 1
ATOM 6841 C C . THR C 1 281 ? -53.705 15.730 10.759 1.00 31.71 281 THR C C 1
ATOM 6842 O O . THR C 1 281 ? -54.727 15.193 10.334 1.00 31.58 281 THR C O 1
ATOM 6846 N N . ALA C 1 282 ? -53.751 16.918 11.374 1.00 31.93 282 ALA C N 1
ATOM 6847 C CA . ALA C 1 282 ? -54.999 17.656 11.517 1.00 37.30 282 ALA C CA 1
ATOM 6848 C C . ALA C 1 282 ? -55.721 17.793 10.166 1.00 38.50 282 ALA C C 1
ATOM 6849 O O . ALA C 1 282 ? -56.947 17.675 10.088 1.00 43.41 282 ALA C O 1
ATOM 6851 N N . SER C 1 283 ? -54.965 18.045 9.098 1.00 34.57 283 SER C N 1
ATOM 6852 C CA . SER C 1 283 ? -55.561 18.384 7.818 1.00 40.05 283 SER C CA 1
ATOM 6853 C C . SER C 1 283 ? -55.743 17.142 6.940 1.00 39.94 283 SER C C 1
ATOM 6854 O O . SER C 1 283 ? -56.524 17.201 5.993 1.00 41.70 283 SER C O 1
ATOM 6857 N N . ALA C 1 284 ? -55.036 16.036 7.251 1.00 32.56 284 ALA C N 1
ATOM 6858 C CA . ALA C 1 284 ? -54.991 14.847 6.393 1.00 33.54 284 ALA C CA 1
ATOM 6859 C C . ALA C 1 284 ? -55.160 13.549 7.186 1.00 28.91 284 ALA C C 1
ATOM 6860 O O . ALA C 1 284 ? -54.307 13.148 7.961 1.00 25.39 284 ALA C O 1
ATOM 6862 N N . PRO C 1 285 ? -56.233 12.772 6.957 1.00 29.69 285 PRO C N 1
ATOM 6863 C CA . PRO C 1 285 ? -56.438 11.537 7.708 1.00 29.75 285 PRO C CA 1
ATOM 6864 C C . PRO C 1 285 ? -55.325 10.510 7.570 1.00 28.48 285 PRO C C 1
ATOM 6865 O O . PRO C 1 285 ? -55.028 9.769 8.494 1.00 28.42 285 PRO C O 1
ATOM 6869 N N . HIS C 1 286 ? -54.744 10.408 6.362 1.00 27.93 286 HIS C N 1
ATOM 6870 C CA . HIS C 1 286 ? -53.670 9.460 6.098 1.00 26.70 286 HIS C CA 1
ATOM 6871 C C . HIS C 1 286 ? -53.185 9.742 4.679 1.00 24.01 286 HIS C C 1
ATOM 6872 O O . HIS C 1 286 ? -53.829 10.497 3.955 1.00 26.81 286 HIS C O 1
ATOM 6879 N N . ASP C 1 287 ? -52.004 9.212 4.341 1.00 24.95 287 ASP C N 1
ATOM 6880 C CA . ASP C 1 287 ? -51.410 9.469 3.035 1.00 22.33 287 ASP C CA 1
ATOM 6881 C C . ASP C 1 287 ? -52.191 8.722 1.958 1.00 19.09 287 ASP C C 1
ATOM 6882 O O . ASP C 1 287 ? -52.337 7.535 2.068 1.00 20.06 287 ASP C O 1
ATOM 6887 N N . ARG C 1 288 ? -52.654 9.457 0.939 1.00 24.21 288 ARG C N 1
ATOM 6888 C CA . ARG C 1 288 ? -53.450 8.901 -0.148 1.00 23.87 288 ARG C CA 1
ATOM 6889 C C . ARG C 1 288 ? -52.686 7.809 -0.893 1.00 25.07 288 ARG C C 1
ATOM 6890 O O . ARG C 1 288 ? -53.315 6.916 -1.468 1.00 22.30 288 ARG C O 1
ATOM 6898 N N . ILE C 1 289 ? -51.343 7.823 -0.850 1.00 22.03 289 ILE C N 1
ATOM 6899 C CA . ILE C 1 289 ? -50.592 6.763 -1.518 1.00 20.64 289 ILE C CA 1
ATOM 6900 C C . ILE C 1 289 ? -50.996 5.387 -0.988 1.00 20.71 289 ILE C C 1
ATOM 6901 O O . ILE C 1 289 ? -50.948 4.384 -1.708 1.00 19.51 289 ILE C O 1
ATOM 6906 N N . LEU C 1 290 ? -51.372 5.324 0.301 1.00 21.01 290 LEU C N 1
ATOM 6907 C CA . LEU C 1 290 ? -51.720 4.055 0.923 1.00 21.08 290 LEU C CA 1
ATOM 6908 C C . LEU C 1 290 ? -53.087 3.534 0.503 1.00 18.86 290 LEU C C 1
ATOM 6909 O O . LEU C 1 290 ? -53.342 2.379 0.765 1.00 21.10 290 LEU C O 1
ATOM 6914 N N . ASP C 1 291 ? -53.887 4.341 -0.163 1.00 20.40 291 ASP C N 1
ATOM 6915 C CA . ASP C 1 291 ? -55.144 3.906 -0.747 1.00 20.99 291 ASP C CA 1
ATOM 6916 C C . ASP C 1 291 ? -54.852 2.967 -1.921 1.00 24.70 291 ASP C C 1
ATOM 6917 O O . ASP C 1 291 ? -55.768 2.285 -2.378 1.00 23.63 291 ASP C O 1
ATOM 6922 N N . PHE C 1 292 ? -53.592 2.942 -2.407 1.00 20.81 292 PHE C N 1
ATOM 6923 C CA . PHE C 1 292 ? -53.186 2.158 -3.585 1.00 20.89 292 PHE C CA 1
ATOM 6924 C C . PHE C 1 292 ? -51.967 1.277 -3.322 1.00 23.38 292 PHE C C 1
ATOM 6925 O O . PHE C 1 292 ? -51.407 0.676 -4.242 1.00 23.52 292 PHE C O 1
ATOM 6933 N N . SER C 1 293 ? -51.553 1.170 -2.056 1.00 20.10 293 SER C N 1
ATOM 6934 C CA . SER C 1 293 ? -50.329 0.509 -1.660 1.00 20.87 293 SER C CA 1
ATOM 6935 C C . SER C 1 293 ? -50.549 -0.183 -0.319 1.00 22.30 293 SER C C 1
ATOM 6936 O O . SER C 1 293 ? -50.982 0.478 0.617 1.00 27.43 293 SER C O 1
ATOM 6939 N N . THR C 1 294 ? -50.202 -1.449 -0.259 1.00 20.00 294 THR C N 1
ATOM 6940 C CA . THR C 1 294 ? -50.324 -2.267 0.937 1.00 22.12 294 THR C CA 1
ATOM 6941 C C . THR C 1 294 ? -48.936 -2.755 1.319 1.00 21.55 294 THR C C 1
ATOM 6942 O O . THR C 1 294 ? -48.273 -3.453 0.558 1.00 21.23 294 THR C O 1
ATOM 6946 N N . ALA C 1 295 ? -48.559 -2.461 2.562 1.00 22.37 295 ALA C N 1
ATOM 6947 C CA . ALA C 1 295 ? -47.333 -2.964 3.135 1.00 21.41 295 ALA C CA 1
ATOM 6948 C C . ALA C 1 295 ? -47.533 -4.388 3.624 1.00 23.44 295 ALA C C 1
ATOM 6949 O O . ALA C 1 295 ? -48.407 -4.627 4.454 1.00 25.89 295 ALA C O 1
ATOM 6951 N N . VAL C 1 296 ? -46.711 -5.320 3.156 1.00 20.00 296 VAL C N 1
ATOM 6952 C CA . VAL C 1 296 ? -46.778 -6.715 3.571 1.00 21.88 296 VAL C CA 1
ATOM 6953 C C . VAL C 1 296 ? -45.563 -7.185 4.364 1.00 22.85 296 VAL C C 1
ATOM 6954 O O . VAL C 1 296 ? -45.569 -8.306 4.857 1.00 24.32 296 VAL C O 1
ATOM 6958 N N . THR C 1 297 ? -44.516 -6.371 4.477 1.00 19.57 297 THR C N 1
ATOM 6959 C CA . THR C 1 297 ? -43.412 -6.639 5.392 1.00 21.57 297 THR C CA 1
ATOM 6960 C C . THR C 1 297 ? -43.061 -5.309 6.060 1.00 17.06 297 THR C C 1
ATOM 6961 O O . THR C 1 297 ? -43.441 -4.244 5.585 1.00 20.00 297 THR C O 1
ATOM 6965 N N . GLY C 1 298 ? -42.365 -5.387 7.197 1.00 19.89 298 GLY C N 1
ATOM 6966 C CA . GLY C 1 298 ? -41.870 -4.227 7.912 1.00 19.97 298 GLY C CA 1
ATOM 6967 C C . GLY C 1 298 ? -40.791 -4.674 8.891 1.00 23.38 298 GLY C C 1
ATOM 6968 O O . GLY C 1 298 ? -41.053 -5.519 9.751 1.00 23.42 298 GLY C O 1
ATOM 6969 N N . SER C 1 299 ? -39.547 -4.224 8.674 1.00 19.60 299 SER C N 1
ATOM 6970 C CA . SER C 1 299 ? -38.441 -4.605 9.548 1.00 20.52 299 SER C CA 1
ATOM 6971 C C . SER C 1 299 ? -37.454 -3.445 9.666 1.00 23.40 299 SER C C 1
ATOM 6972 O O . SER C 1 299 ? -37.388 -2.570 8.799 1.00 22.60 299 SER C O 1
ATOM 6975 N N . LEU C 1 300 ? -36.690 -3.440 10.774 1.00 24.45 300 LEU C N 1
ATOM 6976 C CA . LEU C 1 300 ? -35.743 -2.389 11.078 1.00 22.00 300 LEU C CA 1
ATOM 6977 C C . LEU C 1 300 ? -34.413 -3.046 11.415 1.00 23.31 300 LEU C C 1
ATOM 6978 O O . LEU C 1 300 ? -34.347 -4.042 12.130 1.00 23.88 300 LEU C O 1
ATOM 6983 N N . PHE C 1 301 ? -33.333 -2.472 10.865 1.00 21.53 301 PHE C N 1
ATOM 6984 C CA . PHE C 1 301 ? -32.024 -3.060 10.992 1.00 21.04 301 PHE C CA 1
ATOM 6985 C C . PHE C 1 301 ? -31.018 -1.959 11.273 1.00 20.75 301 PHE C C 1
ATOM 6986 O O . PHE C 1 301 ? -31.216 -0.832 10.848 1.00 22.56 301 PHE C O 1
ATOM 6994 N N . PHE C 1 302 ? -29.953 -2.310 11.978 1.00 22.67 302 PHE C N 1
ATOM 6995 C CA . PHE C 1 302 ? -28.817 -1.426 12.115 1.00 21.36 302 PHE C CA 1
ATOM 6996 C C . PHE C 1 302 ? -27.749 -1.954 11.162 1.00 20.31 302 PHE C C 1
ATOM 6997 O O . PHE C 1 302 ? -27.473 -3.147 11.143 1.00 21.01 302 PHE C O 1
ATOM 7005 N N . THR C 1 303 ? -27.196 -1.057 10.341 1.00 21.24 303 THR C N 1
ATOM 7006 C CA . THR C 1 303 ? -26.109 -1.445 9.455 1.00 22.00 303 THR C CA 1
ATOM 7007 C C . THR C 1 303 ? -24.800 -0.894 10.017 1.00 20.37 303 THR C C 1
ATOM 7008 O O . THR C 1 303 ? -24.546 0.301 9.918 1.00 23.30 303 THR C O 1
ATOM 7012 N N . PRO C 1 304 ? -23.966 -1.739 10.632 1.00 21.74 304 PRO C N 1
ATOM 7013 C CA . PRO C 1 304 ? -22.771 -1.219 11.298 1.00 25.37 304 PRO C CA 1
ATOM 7014 C C . PRO C 1 304 ? -21.742 -0.693 10.315 1.00 27.32 304 PRO C C 1
ATOM 7015 O O . PRO C 1 304 ? -21.773 -0.987 9.121 1.00 24.50 304 PRO C O 1
ATOM 7019 N N . ALA C 1 305 ? -20.773 0.022 10.880 1.00 27.36 305 ALA C N 1
ATOM 7020 C CA . ALA C 1 305 ? -19.553 0.361 10.190 1.00 26.56 305 ALA C CA 1
ATOM 7021 C C . ALA C 1 305 ? -18.894 -0.917 9.695 1.00 22.03 305 ALA C C 1
ATOM 7022 O O . ALA C 1 305 ? -18.959 -1.961 10.329 1.00 24.27 305 ALA C O 1
ATOM 7024 N N . ALA C 1 306 ? -18.217 -0.800 8.553 1.00 24.14 306 ALA C N 1
ATOM 7025 C CA . ALA C 1 306 ? -17.573 -1.928 7.916 1.00 27.43 306 ALA C CA 1
ATOM 7026 C C . ALA C 1 306 ? -16.561 -2.602 8.843 1.00 27.15 306 ALA C C 1
ATOM 7027 O O . ALA C 1 306 ? -16.499 -3.832 8.918 1.00 28.62 306 ALA C O 1
ATOM 7029 N N . ASP C 1 307 ? -15.781 -1.790 9.563 1.00 31.99 307 ASP C N 1
ATOM 7030 C CA . ASP C 1 307 ? -14.707 -2.315 10.403 1.00 37.45 307 ASP C CA 1
ATOM 7031 C C . ASP C 1 307 ? -15.261 -3.119 11.579 1.00 32.53 307 ASP C C 1
ATOM 7032 O O . ASP C 1 307 ? -14.608 -4.054 12.026 1.00 33.82 307 ASP C O 1
ATOM 7037 N N . PHE C 1 308 ? -16.463 -2.764 12.060 1.00 32.22 308 PHE C N 1
ATOM 7038 C CA . PHE C 1 308 ? -17.135 -3.526 13.097 1.00 30.44 308 PHE C CA 1
ATOM 7039 C C . PHE C 1 308 ? -17.314 -4.970 12.659 1.00 32.90 308 PHE C C 1
ATOM 7040 O O . PHE C 1 308 ? -17.048 -5.892 13.432 1.00 32.25 308 PHE C O 1
ATOM 7048 N N . LEU C 1 309 ? -17.804 -5.179 11.413 1.00 29.96 309 LEU C N 1
ATOM 7049 C CA . LEU C 1 309 ? -18.064 -6.521 10.929 1.00 33.31 309 LEU C CA 1
ATOM 7050 C C . LEU C 1 309 ? -16.754 -7.282 10.759 1.00 30.69 309 LEU C C 1
ATOM 7051 O O . LEU C 1 309 ? -16.697 -8.475 11.069 1.00 34.85 309 LEU C O 1
ATOM 7056 N N . GLU C 1 310 ? -15.738 -6.609 10.208 1.00 40.72 310 GLU C N 1
ATOM 7057 C CA . GLU C 1 310 ? -14.436 -7.221 9.934 1.00 44.93 310 GLU C CA 1
ATOM 7058 C C . GLU C 1 310 ? -13.815 -7.756 11.231 1.00 50.57 310 GLU C C 1
ATOM 7059 O O . GLU C 1 310 ? -13.316 -8.879 11.254 1.00 53.98 310 GLU C O 1
ATOM 7065 N N . ASP C 1 311 ? -13.910 -6.969 12.315 1.00 53.79 311 ASP C N 1
ATOM 7066 C CA . ASP C 1 311 ? -13.332 -7.308 13.611 1.00 56.41 311 ASP C CA 1
ATOM 7067 C C . ASP C 1 311 ? -14.269 -8.224 14.395 1.00 57.61 311 ASP C C 1
ATOM 7068 O O . ASP C 1 311 ? -14.805 -7.830 15.425 1.00 62.64 311 ASP C O 1
ATOM 7073 N N . LEU C 1 312 ? -14.446 -9.454 13.906 1.00 66.67 312 LEU C N 1
ATOM 7074 C CA . LEU C 1 312 ? -15.252 -10.458 14.586 1.00 71.99 312 LEU C CA 1
ATOM 7075 C C . LEU C 1 312 ? -14.526 -11.820 14.541 1.00 70.47 312 LEU C C 1
ATOM 7076 O O . LEU C 1 312 ? -13.318 -11.817 14.217 1.00 77.34 312 LEU C O 1
ATOM 7081 N N . GLU D 1 7 ? -1.975 18.234 1.852 1.00 72.92 7 GLU D N 1
ATOM 7082 C CA . GLU D 1 7 ? -1.049 17.111 1.550 1.00 73.27 7 GLU D CA 1
ATOM 7083 C C . GLU D 1 7 ? -0.398 17.383 0.200 1.00 60.82 7 GLU D C 1
ATOM 7084 O O . GLU D 1 7 ? -0.956 18.122 -0.608 1.00 55.30 7 GLU D O 1
ATOM 7090 N N . PRO D 1 8 ? 0.829 16.881 -0.074 1.00 49.40 8 PRO D N 1
ATOM 7091 C CA . PRO D 1 8 ? 1.383 16.978 -1.425 1.00 41.00 8 PRO D CA 1
ATOM 7092 C C . PRO D 1 8 ? 0.506 16.154 -2.363 1.00 30.67 8 PRO D C 1
ATOM 7093 O O . PRO D 1 8 ? -0.198 15.254 -1.935 1.00 41.50 8 PRO D O 1
ATOM 7097 N N . GLU D 1 9 ? 0.551 16.518 -3.631 1.00 27.39 9 GLU D N 1
ATOM 7098 C CA . GLU D 1 9 ? -0.199 15.812 -4.642 1.00 27.47 9 GLU D CA 1
ATOM 7099 C C . GLU D 1 9 ? 0.636 14.618 -5.098 1.00 20.96 9 GLU D C 1
ATOM 7100 O O . GLU D 1 9 ? 1.714 14.817 -5.672 1.00 20.23 9 GLU D O 1
ATOM 7106 N N . PRO D 1 10 ? 0.144 13.383 -4.912 1.00 19.21 10 PRO D N 1
ATOM 7107 C CA . PRO D 1 10 ? 0.839 12.210 -5.462 1.00 15.96 10 PRO D CA 1
ATOM 7108 C C . PRO D 1 10 ? 0.624 12.150 -6.962 1.00 15.28 10 PRO D C 1
ATOM 7109 O O . PRO D 1 10 ? -0.276 12.777 -7.536 1.00 14.37 10 PRO D O 1
ATOM 7113 N N . GLN D 1 11 ? 1.509 11.393 -7.606 1.00 11.79 11 GLN D N 1
ATOM 7114 C CA . GLN D 1 11 ? 1.200 10.875 -8.921 1.00 11.62 11 GLN D CA 1
ATOM 7115 C C . GLN D 1 11 ? 0.029 9.912 -8.800 1.00 12.32 11 GLN D C 1
ATOM 7116 O O . GLN D 1 11 ? -0.479 9.614 -7.722 1.00 13.51 11 GLN D O 1
ATOM 7122 N N . MET D 1 12 ? -0.429 9.360 -9.959 1.00 12.75 12 MET D N 1
ATOM 7123 C CA . MET D 1 12 ? -1.630 8.518 -9.975 1.00 13.79 12 MET D CA 1
ATOM 7124 C C . MET D 1 12 ? -1.383 7.081 -9.549 1.00 13.50 12 MET D C 1
ATOM 7125 O O . MET D 1 12 ? -1.902 6.116 -10.126 1.00 15.51 12 MET D O 1
ATOM 7130 N N . VAL D 1 13 ? -0.656 6.863 -8.446 1.00 13.61 13 VAL D N 1
ATOM 7131 C CA . VAL D 1 13 ? -0.329 5.566 -7.922 1.00 13.48 13 VAL D CA 1
ATOM 7132 C C . VAL D 1 13 ? -1.517 4.849 -7.286 1.00 16.18 13 VAL D C 1
ATOM 7133 O O . VAL D 1 13 ? -1.420 3.659 -7.090 1.00 19.48 13 VAL D O 1
ATOM 7137 N N . LEU D 1 14 ? -2.583 5.566 -6.932 1.00 14.92 14 LEU D N 1
ATOM 7138 C CA . LEU D 1 14 ? -3.742 4.978 -6.280 1.00 16.57 14 LEU D CA 1
ATOM 7139 C C . LEU D 1 14 ? -4.815 4.612 -7.286 1.00 17.88 14 LEU D C 1
ATOM 7140 O O . LEU D 1 14 ? -5.846 4.063 -6.886 1.00 20.11 14 LEU D O 1
ATOM 7145 N N . SER D 1 15 ? -4.591 4.913 -8.565 1.00 16.89 15 SER D N 1
ATOM 7146 C CA . SER D 1 15 ? -5.605 4.753 -9.610 1.00 17.98 15 SER D CA 1
ATOM 7147 C C . SER D 1 15 ? -5.877 3.287 -9.899 1.00 16.44 15 SER D C 1
ATOM 7148 O O . SER D 1 15 ? -5.028 2.435 -9.736 1.00 17.60 15 SER D O 1
ATOM 7151 N N . PRO D 1 16 ? -7.099 2.944 -10.364 1.00 17.82 16 PRO D N 1
ATOM 7152 C CA . PRO D 1 16 ? -7.434 1.541 -10.638 1.00 19.16 16 PRO D CA 1
ATOM 7153 C C . PRO D 1 16 ? -6.731 0.934 -11.851 1.00 16.41 16 PRO D C 1
ATOM 7154 O O . PRO D 1 16 ? -6.169 1.651 -12.674 1.00 15.56 16 PRO D O 1
ATOM 7158 N N . LEU D 1 17 ? -6.884 -0.385 -11.968 1.00 15.86 17 LEU D N 1
ATOM 7159 C CA . LEU D 1 17 ? -6.518 -1.134 -13.170 1.00 14.79 17 LEU D CA 1
ATOM 7160 C C . LEU D 1 17 ? -7.337 -0.600 -14.352 1.00 14.26 17 LEU D C 1
ATOM 7161 O O . LEU D 1 17 ? -8.465 -0.135 -14.210 1.00 14.22 17 LEU D O 1
ATOM 7166 N N . THR D 1 18 ? -6.697 -0.603 -15.515 1.00 12.56 18 THR D N 1
ATOM 7167 C CA . THR D 1 18 ? -7.305 -0.217 -16.770 1.00 11.50 18 THR D CA 1
ATOM 7168 C C . THR D 1 18 ? -7.145 -1.378 -17.735 1.00 10.71 18 THR D C 1
ATOM 7169 O O . THR D 1 18 ? -6.419 -2.338 -17.480 1.00 12.06 18 THR D O 1
ATOM 7173 N N . SER D 1 19 ? -7.793 -1.252 -18.912 1.00 10.03 19 SER D N 1
ATOM 7174 C CA . SER D 1 19 ? -7.766 -2.304 -19.896 1.00 11.56 19 SER D CA 1
ATOM 7175 C C . SER D 1 19 ? -6.489 -2.322 -20.727 1.00 10.45 19 SER D C 1
ATOM 7176 O O . SER D 1 19 ? -6.190 -3.337 -21.331 1.00 11.28 19 SER D O 1
ATOM 7179 N N . ALA D 1 20 ? -5.728 -1.229 -20.778 1.00 8.99 20 ALA D N 1
ATOM 7180 C CA . ALA D 1 20 ? -4.489 -1.168 -21.541 1.00 9.61 20 ALA D CA 1
ATOM 7181 C C . ALA D 1 20 ? -3.376 -0.527 -20.709 1.00 9.05 20 ALA D C 1
ATOM 7182 O O . ALA D 1 20 ? -3.629 0.311 -19.869 1.00 9.17 20 ALA D O 1
ATOM 7184 N N . ALA D 1 21 ? -2.154 -1.004 -20.905 1.00 9.12 21 ALA D N 1
ATOM 7185 C CA . ALA D 1 21 ? -0.991 -0.393 -20.258 1.00 9.19 21 ALA D CA 1
ATOM 7186 C C . ALA D 1 21 ? 0.242 -0.528 -21.128 1.00 9.92 21 ALA D C 1
ATOM 7187 O O . ALA D 1 21 ? 0.389 -1.495 -21.867 1.00 10.02 21 ALA D O 1
ATOM 7189 N N . ILE D 1 22 ? 1.150 0.440 -20.954 1.00 9.06 22 ILE D N 1
ATOM 7190 C CA . ILE D 1 22 ? 2.490 0.270 -21.444 1.00 9.86 22 ILE D CA 1
ATOM 7191 C C . ILE D 1 22 ? 3.456 0.462 -20.291 1.00 9.63 22 ILE D C 1
ATOM 7192 O O . ILE D 1 22 ? 3.347 1.457 -19.580 1.00 10.40 22 ILE D O 1
ATOM 7197 N N . PHE D 1 23 ? 4.359 -0.509 -20.114 1.00 9.34 23 PHE D N 1
ATOM 7198 C CA . PHE D 1 23 ? 5.458 -0.349 -19.168 1.00 9.85 23 PHE D CA 1
ATOM 7199 C C . PHE D 1 23 ? 6.766 -0.155 -19.898 1.00 9.36 23 PHE D C 1
ATOM 7200 O O . PHE D 1 23 ? 7.089 -0.957 -20.797 1.00 10.92 23 PHE D O 1
ATOM 7208 N N . LEU D 1 24 ? 7.459 0.955 -19.623 1.00 9.86 24 LEU D N 1
ATOM 7209 C CA . LEU D 1 24 ? 8.717 1.256 -20.287 1.00 11.21 24 LEU D CA 1
ATOM 7210 C C . LEU D 1 24 ? 9.768 1.475 -19.208 1.00 11.60 24 LEU D C 1
ATOM 7211 O O . LEU D 1 24 ? 9.573 2.255 -18.277 1.00 12.01 24 LEU D O 1
ATOM 7216 N N . VAL D 1 25 ? 10.879 0.756 -19.366 1.00 10.97 25 VAL D N 1
ATOM 7217 C CA . VAL D 1 25 ? 12.000 0.901 -18.459 1.00 11.50 25 VAL D CA 1
ATOM 7218 C C . VAL D 1 25 ? 13.183 1.262 -19.334 1.00 10.95 25 VAL D C 1
ATOM 7219 O O . VAL D 1 25 ? 13.433 0.568 -20.329 1.00 11.14 25 VAL D O 1
ATOM 7223 N N . VAL D 1 26 ? 13.956 2.272 -18.917 1.00 11.03 26 VAL D N 1
ATOM 7224 C CA . VAL D 1 26 ? 15.086 2.717 -19.713 1.00 11.23 26 VAL D CA 1
ATOM 7225 C C . VAL D 1 26 ? 16.270 2.946 -18.753 1.00 11.57 26 VAL D C 1
ATOM 7226 O O . VAL D 1 26 ? 16.069 3.125 -17.571 1.00 12.52 26 VAL D O 1
ATOM 7230 N N . THR D 1 27 ? 17.493 2.903 -19.320 1.00 12.70 27 THR D N 1
ATOM 7231 C CA . THR D 1 27 ? 18.680 3.351 -18.609 1.00 13.26 27 THR D CA 1
ATOM 7232 C C . THR D 1 27 ? 19.100 4.678 -19.223 1.00 11.72 27 THR D C 1
ATOM 7233 O O . THR D 1 27 ? 18.921 4.949 -20.402 1.00 14.26 27 THR D O 1
ATOM 7237 N N . ILE D 1 28 ? 19.728 5.515 -18.397 1.00 12.99 28 ILE D N 1
ATOM 7238 C CA . ILE D 1 28 ? 20.229 6.820 -18.798 1.00 12.59 28 ILE D CA 1
ATOM 7239 C C . ILE D 1 28 ? 21.684 6.695 -19.270 1.00 12.04 28 ILE D C 1
ATOM 7240 O O . ILE D 1 28 ? 22.486 6.182 -18.504 1.00 14.50 28 ILE D O 1
ATOM 7245 N N . ASP D 1 29 ? 21.929 7.149 -20.470 1.00 13.35 29 ASP D N 1
ATOM 7246 C CA . ASP D 1 29 ? 23.250 7.073 -21.082 1.00 16.55 29 ASP D CA 1
ATOM 7247 C C . ASP D 1 29 ? 24.142 8.072 -20.351 1.00 15.87 29 ASP D C 1
ATOM 7248 O O . ASP D 1 29 ? 23.702 9.072 -19.797 1.00 15.75 29 ASP D O 1
ATOM 7253 N N . SER D 1 30 ? 25.437 7.790 -20.342 1.00 17.25 30 SER D N 1
ATOM 7254 C CA . SER D 1 30 ? 26.378 8.768 -19.844 1.00 18.23 30 SER D CA 1
ATOM 7255 C C . SER D 1 30 ? 26.221 10.068 -20.614 1.00 15.25 30 SER D C 1
ATOM 7256 O O . SER D 1 30 ? 26.115 10.087 -21.839 1.00 18.70 30 SER D O 1
ATOM 7259 N N . GLY D 1 31 ? 26.102 11.206 -19.907 1.00 14.57 31 GLY D N 1
ATOM 7260 C CA . GLY D 1 31 ? 25.881 12.461 -20.578 1.00 16.61 31 GLY D CA 1
ATOM 7261 C C . GLY D 1 31 ? 24.426 12.780 -20.896 1.00 17.93 31 GLY D C 1
ATOM 7262 O O . GLY D 1 31 ? 24.141 13.829 -21.463 1.00 21.17 31 GLY D O 1
ATOM 7263 N N . GLY D 1 32 ? 23.522 11.893 -20.498 1.00 18.17 32 GLY D N 1
ATOM 7264 C CA . GLY D 1 32 ? 22.110 12.105 -20.847 1.00 16.44 32 GLY D CA 1
ATOM 7265 C C . GLY D 1 32 ? 21.315 12.748 -19.719 1.00 17.41 32 GLY D C 1
ATOM 7266 O O . GLY D 1 32 ? 20.108 12.963 -19.869 1.00 16.89 32 GLY D O 1
ATOM 7267 N N . GLU D 1 33 ? 21.963 13.142 -18.622 1.00 16.83 33 GLU D N 1
ATOM 7268 C CA . GLU D 1 33 ? 21.266 13.540 -17.412 1.00 16.45 33 GLU D CA 1
ATOM 7269 C C . GLU D 1 33 ? 20.440 14.803 -17.617 1.00 17.92 33 GLU D C 1
ATOM 7270 O O . GLU D 1 33 ? 19.303 14.904 -17.100 1.00 17.44 33 GLU D O 1
ATOM 7276 N N . ASP D 1 34 ? 20.973 15.787 -18.331 1.00 17.18 34 ASP D N 1
ATOM 7277 C CA . ASP D 1 34 ? 20.261 17.063 -18.467 1.00 18.86 34 ASP D CA 1
ATOM 7278 C C . ASP D 1 34 ? 18.988 16.872 -19.299 1.00 18.88 34 ASP D C 1
ATOM 7279 O O . ASP D 1 34 ? 17.934 17.454 -19.005 1.00 19.05 34 ASP D O 1
ATOM 7284 N N . THR D 1 35 ? 19.116 16.074 -20.358 1.00 16.22 35 THR D N 1
ATOM 7285 C CA . THR D 1 35 ? 17.977 15.790 -21.232 1.00 16.58 35 THR D CA 1
ATOM 7286 C C . THR D 1 35 ? 16.889 15.133 -20.379 1.00 15.22 35 THR D C 1
ATOM 7287 O O . THR D 1 35 ? 15.701 15.423 -20.563 1.00 16.31 35 THR D O 1
ATOM 7291 N N . VAL D 1 36 ? 17.270 14.172 -19.556 1.00 14.57 36 VAL D N 1
ATOM 7292 C CA . VAL D 1 36 ? 16.313 13.475 -18.705 1.00 14.50 36 VAL D CA 1
ATOM 7293 C C . VAL D 1 36 ? 15.653 14.435 -17.717 1.00 16.16 36 VAL D C 1
ATOM 7294 O O . VAL D 1 36 ? 14.430 14.413 -17.533 1.00 14.19 36 VAL D O 1
ATOM 7298 N N . ARG D 1 37 ? 16.425 15.326 -17.065 1.00 15.10 37 ARG D N 1
ATOM 7299 C CA A ARG D 1 37 ? 15.856 16.245 -16.097 0.50 17.36 37 ARG D CA 1
ATOM 7300 C CA B ARG D 1 37 ? 15.850 16.237 -16.087 0.50 16.88 37 ARG D CA 1
ATOM 7301 C C . ARG D 1 37 ? 14.808 17.125 -16.774 1.00 17.51 37 ARG D C 1
ATOM 7302 O O . ARG D 1 37 ? 13.750 17.420 -16.179 1.00 19.55 37 ARG D O 1
ATOM 7317 N N . ASP D 1 38 ? 15.085 17.553 -18.009 1.00 15.81 38 ASP D N 1
ATOM 7318 C CA . ASP D 1 38 ? 14.165 18.434 -18.722 1.00 18.66 38 ASP D CA 1
ATOM 7319 C C . ASP D 1 38 ? 12.850 17.696 -19.031 1.00 16.66 38 ASP D C 1
ATOM 7320 O O . ASP D 1 38 ? 11.754 18.268 -18.911 1.00 18.70 38 ASP D O 1
ATOM 7325 N N . LEU D 1 39 ? 12.950 16.423 -19.407 1.00 15.18 39 LEU D N 1
ATOM 7326 C CA . LEU D 1 39 ? 11.748 15.631 -19.668 1.00 14.55 39 LEU D CA 1
ATOM 7327 C C . LEU D 1 39 ? 10.955 15.403 -18.393 1.00 14.94 39 LEU D C 1
ATOM 7328 O O . LEU D 1 39 ? 9.715 15.495 -18.426 1.00 14.44 39 LEU D O 1
ATOM 7333 N N . LEU D 1 40 ? 11.608 15.041 -17.279 1.00 12.83 40 LEU D N 1
ATOM 7334 C CA . LEU D 1 40 ? 10.941 14.874 -16.010 1.00 12.86 40 LEU D CA 1
ATOM 7335 C C . LEU D 1 40 ? 10.072 16.078 -15.654 1.00 14.72 40 LEU D C 1
ATOM 7336 O O . LEU D 1 40 ? 8.972 15.899 -15.121 1.00 16.79 40 LEU D O 1
ATOM 7341 N N . SER D 1 41 ? 10.577 17.279 -15.927 1.00 14.96 41 SER D N 1
ATOM 7342 C CA . SER D 1 41 ? 9.852 18.505 -15.599 1.00 17.37 41 SER D CA 1
ATOM 7343 C C . SER D 1 41 ? 8.636 18.728 -16.509 1.00 16.86 41 SER D C 1
ATOM 7344 O O . SER D 1 41 ? 7.726 19.479 -16.155 1.00 20.03 41 SER D O 1
ATOM 7347 N N . ASP D 1 42 ? 8.611 18.030 -17.627 1.00 14.79 42 ASP D N 1
ATOM 7348 C CA . ASP D 1 42 ? 7.574 18.155 -18.636 1.00 15.60 42 ASP D CA 1
ATOM 7349 C C . ASP D 1 42 ? 6.586 16.989 -18.662 1.00 15.16 42 ASP D C 1
ATOM 7350 O O . ASP D 1 42 ? 5.621 17.063 -19.463 1.00 15.46 42 ASP D O 1
ATOM 7355 N N . VAL D 1 43 ? 6.836 15.900 -17.930 1.00 14.39 43 VAL D N 1
ATOM 7356 C CA . VAL D 1 43 ? 6.053 14.710 -18.220 1.00 15.00 43 VAL D CA 1
ATOM 7357 C C . VAL D 1 43 ? 4.565 14.929 -17.890 1.00 12.27 43 VAL D C 1
ATOM 7358 O O . VAL D 1 43 ? 3.717 14.379 -18.585 1.00 12.97 43 VAL D O 1
ATOM 7362 N N . ALA D 1 44 ? 4.236 15.662 -16.840 1.00 11.56 44 ALA D N 1
ATOM 7363 C CA . ALA D 1 44 ? 2.825 15.903 -16.519 1.00 13.39 44 ALA D CA 1
ATOM 7364 C C . ALA D 1 44 ? 2.149 16.691 -17.655 1.00 11.96 44 ALA D C 1
ATOM 7365 O O . ALA D 1 44 ? 0.997 16.426 -18.014 1.00 12.96 44 ALA D O 1
ATOM 7367 N N A SER D 1 45 ? 2.868 17.677 -18.207 0.50 12.47 45 SER D N 1
ATOM 7368 N N B SER D 1 45 ? 2.842 17.664 -18.261 0.50 13.25 45 SER D N 1
ATOM 7369 C CA A SER D 1 45 ? 2.372 18.459 -19.324 0.50 12.24 45 SER D CA 1
ATOM 7370 C CA B SER D 1 45 ? 2.239 18.439 -19.336 0.50 13.67 45 SER D CA 1
ATOM 7371 C C A SER D 1 45 ? 2.038 17.543 -20.485 0.50 12.04 45 SER D C 1
ATOM 7372 C C B SER D 1 45 ? 2.070 17.591 -20.593 0.50 12.65 45 SER D C 1
ATOM 7373 O O A SER D 1 45 ? 0.983 17.712 -21.085 0.50 10.91 45 SER D O 1
ATOM 7374 O O B SER D 1 45 ? 1.162 17.813 -21.385 0.50 10.50 45 SER D O 1
ATOM 7379 N N . LEU D 1 46 ? 2.976 16.635 -20.834 1.00 11.91 46 LEU D N 1
ATOM 7380 C CA . LEU D 1 46 ? 2.792 15.722 -21.962 1.00 11.43 46 LEU D CA 1
ATOM 7381 C C . LEU D 1 46 ? 1.589 14.823 -21.719 1.00 11.23 46 LEU D C 1
ATOM 7382 O O . LEU D 1 46 ? 0.821 14.544 -22.650 1.00 12.54 46 LEU D O 1
ATOM 7387 N N . GLU D 1 47 ? 1.416 14.371 -20.479 1.00 10.12 47 GLU D N 1
ATOM 7388 C CA . GLU D 1 47 ? 0.286 13.520 -20.112 1.00 10.59 47 GLU D CA 1
ATOM 7389 C C . GLU D 1 47 ? -1.023 14.257 -20.401 1.00 11.63 47 GLU D C 1
ATOM 7390 O O . GLU D 1 47 ? -1.944 13.723 -20.998 1.00 12.43 47 GLU D O 1
ATOM 7396 N N . ARG D 1 48 ? -1.090 15.539 -20.014 1.00 11.35 48 ARG D N 1
ATOM 7397 C CA . ARG D 1 48 ? -2.322 16.309 -20.223 1.00 12.55 48 ARG D CA 1
ATOM 7398 C C . ARG D 1 48 ? -2.565 16.573 -21.698 1.00 11.20 48 ARG D C 1
ATOM 7399 O O . ARG D 1 48 ? -3.702 16.536 -22.177 1.00 13.46 48 ARG D O 1
ATOM 7407 N N . ALA D 1 49 ? -1.484 16.803 -22.467 1.00 10.38 49 ALA D N 1
ATOM 7408 C CA . ALA D 1 49 ? -1.565 17.081 -23.880 1.00 10.25 49 ALA D CA 1
ATOM 7409 C C . ALA D 1 49 ? -2.285 15.977 -24.631 1.00 11.62 49 ALA D C 1
ATOM 7410 O O . ALA D 1 49 ? -3.160 16.268 -25.484 1.00 12.01 49 ALA D O 1
ATOM 7412 N N . VAL D 1 50 ? -1.915 14.716 -24.317 1.00 10.74 50 VAL D N 1
ATOM 7413 C CA . VAL D 1 50 ? -2.514 13.589 -24.970 1.00 12.72 50 VAL D CA 1
ATOM 7414 C C . VAL D 1 50 ? -3.846 13.250 -24.335 1.00 12.33 50 VAL D C 1
ATOM 7415 O O . VAL D 1 50 ? -4.858 13.057 -25.037 1.00 13.74 50 VAL D O 1
ATOM 7419 N N . GLY D 1 51 ? -3.885 13.236 -22.988 1.00 11.28 51 GLY D N 1
ATOM 7420 C CA . GLY D 1 51 ? -5.018 12.717 -22.237 1.00 12.00 51 GLY D CA 1
ATOM 7421 C C . GLY D 1 51 ? -6.283 13.563 -22.372 1.00 12.93 51 GLY D C 1
ATOM 7422 O O . GLY D 1 51 ? -7.398 13.040 -22.345 1.00 12.08 51 GLY D O 1
ATOM 7423 N N . PHE D 1 52 ? -6.128 14.870 -22.518 1.00 12.65 52 PHE D N 1
ATOM 7424 C CA . PHE D 1 52 ? -7.329 15.707 -22.551 1.00 13.42 52 PHE D CA 1
ATOM 7425 C C . PHE D 1 52 ? -8.183 15.395 -23.779 1.00 14.23 52 PHE D C 1
ATOM 7426 O O . PHE D 1 52 ? -9.406 15.596 -23.773 1.00 15.63 52 PHE D O 1
ATOM 7434 N N . ARG D 1 53 ? -7.551 14.911 -24.845 1.00 13.45 53 ARG D N 1
ATOM 7435 C CA . ARG D 1 53 ? -8.188 14.570 -26.109 1.00 15.47 53 ARG D CA 1
ATOM 7436 C C . ARG D 1 53 ? -9.288 13.541 -25.892 1.00 17.25 53 ARG D C 1
ATOM 7437 O O . ARG D 1 53 ? -10.258 13.496 -26.665 1.00 18.66 53 ARG D O 1
ATOM 7445 N N . ALA D 1 54 ? -9.156 12.721 -24.849 1.00 12.70 54 ALA D N 1
ATOM 7446 C CA . ALA D 1 54 ? -10.042 11.599 -24.697 1.00 14.68 54 ALA D CA 1
ATOM 7447 C C . ALA D 1 54 ? -10.845 11.656 -23.421 1.00 19.66 54 ALA D C 1
ATOM 7448 O O . ALA D 1 54 ? -11.202 10.607 -22.889 1.00 24.76 54 ALA D O 1
ATOM 7450 N N . GLN D 1 55 ? -11.117 12.851 -22.917 1.00 23.08 55 GLN D N 1
ATOM 7451 C CA A GLN D 1 55 ? -12.059 13.034 -21.822 0.50 29.79 55 GLN D CA 1
ATOM 7452 C CA B GLN D 1 55 ? -12.022 12.911 -21.782 0.50 29.49 55 GLN D CA 1
ATOM 7453 C C . GLN D 1 55 ? -13.431 12.631 -22.326 1.00 28.63 55 GLN D C 1
ATOM 7454 O O . GLN D 1 55 ? -13.768 12.952 -23.466 1.00 35.18 55 GLN D O 1
ATOM 7465 N N . PRO D 1 56 ? -14.309 11.940 -21.558 1.00 35.44 56 PRO D N 1
ATOM 7466 C CA . PRO D 1 56 ? -14.079 11.602 -20.167 1.00 29.65 56 PRO D CA 1
ATOM 7467 C C . PRO D 1 56 ? -13.719 10.151 -19.880 1.00 26.01 56 PRO D C 1
ATOM 7468 O O . PRO D 1 56 ? -13.525 9.819 -18.725 1.00 32.61 56 PRO D O 1
ATOM 7472 N N . ASP D 1 57 ? -13.509 9.343 -20.921 1.00 20.57 57 ASP D N 1
ATOM 7473 C CA . ASP D 1 57 ? -13.425 7.911 -20.754 1.00 24.52 57 ASP D CA 1
ATOM 7474 C C . ASP D 1 57 ? -12.003 7.400 -20.991 1.00 18.18 57 ASP D C 1
ATOM 7475 O O . ASP D 1 57 ? -11.771 6.211 -20.803 1.00 19.15 57 ASP D O 1
ATOM 7480 N N . GLY D 1 58 ? -11.065 8.284 -21.391 1.00 14.96 58 GLY D N 1
ATOM 7481 C CA . GLY D 1 58 ? -9.757 7.784 -21.786 1.00 14.15 58 GLY D CA 1
ATOM 7482 C C . GLY D 1 58 ? -8.949 7.276 -20.601 1.00 13.22 58 GLY D C 1
ATOM 7483 O O . GLY D 1 58 ? -8.203 6.306 -20.781 1.00 12.96 58 GLY D O 1
ATOM 7484 N N . ARG D 1 59 ? -9.069 7.928 -19.437 1.00 12.77 59 ARG D N 1
ATOM 7485 C CA . ARG D 1 59 ? -8.407 7.513 -18.213 1.00 13.97 59 ARG D CA 1
ATOM 7486 C C . ARG D 1 59 ? -6.887 7.337 -18.389 1.00 12.27 59 ARG D C 1
ATOM 7487 O O . ARG D 1 59 ? -6.267 6.484 -17.747 1.00 13.61 59 ARG D O 1
ATOM 7495 N N . LEU D 1 60 ? -6.271 8.225 -19.168 1.00 11.93 60 LEU D N 1
ATOM 7496 C CA . LEU D 1 60 ? -4.816 8.184 -19.320 1.00 11.03 60 LEU D CA 1
ATOM 7497 C C . LEU D 1 60 ? -4.134 8.641 -18.032 1.00 12.10 60 LEU D C 1
ATOM 7498 O O . LEU D 1 60 ? -4.522 9.667 -17.451 1.00 13.55 60 LEU D O 1
ATOM 7503 N N . SER D 1 61 ? -3.104 7.889 -17.617 1.00 11.25 61 SER D N 1
ATOM 7504 C CA . SER D 1 61 ? -2.210 8.350 -16.552 1.00 10.93 61 SER D CA 1
ATOM 7505 C C . SER D 1 61 ? -0.806 7.865 -16.871 1.00 10.65 61 SER D C 1
ATOM 7506 O O . SER D 1 61 ? -0.623 6.891 -17.604 1.00 10.69 61 SER D O 1
ATOM 7509 N N . CYS D 1 62 ? 0.184 8.559 -16.301 1.00 10.85 62 CYS D N 1
ATOM 7510 C CA . CYS D 1 62 ? 1.551 8.078 -16.371 1.00 10.68 62 CYS D CA 1
ATOM 7511 C C . CYS D 1 62 ? 2.186 8.255 -15.006 1.00 11.77 62 CYS D C 1
ATOM 7512 O O . CYS D 1 62 ? 2.107 9.355 -14.457 1.00 12.70 62 CYS D O 1
ATOM 7515 N N . VAL D 1 63 ? 2.737 7.187 -14.448 1.00 9.74 63 VAL D N 1
ATOM 7516 C CA . VAL D 1 63 ? 3.499 7.279 -13.214 1.00 9.99 63 VAL D CA 1
ATOM 7517 C C . VAL D 1 63 ? 4.963 7.106 -13.597 1.00 10.69 63 VAL D C 1
ATOM 7518 O O . VAL D 1 63 ? 5.352 6.196 -14.326 1.00 10.83 63 VAL D O 1
ATOM 7522 N N . THR D 1 64 ? 5.806 8.033 -13.125 1.00 9.86 64 THR D N 1
ATOM 7523 C CA . THR D 1 64 ? 7.212 8.052 -13.445 1.00 10.20 64 THR D CA 1
ATOM 7524 C C . THR D 1 64 ? 8.016 7.676 -12.213 1.00 10.57 64 THR D C 1
ATOM 7525 O O . THR D 1 64 ? 7.828 8.318 -11.179 1.00 11.46 64 THR D O 1
ATOM 7529 N N . GLY D 1 65 ? 8.907 6.725 -12.348 1.00 9.62 65 GLY D N 1
ATOM 7530 C CA . GLY D 1 65 ? 9.752 6.285 -11.260 1.00 10.13 65 GLY D CA 1
ATOM 7531 C C . GLY D 1 65 ? 11.228 6.437 -11.617 1.00 10.81 65 GLY D C 1
ATOM 7532 O O . GLY D 1 65 ? 11.639 6.339 -12.780 1.00 10.39 65 GLY D O 1
ATOM 7533 N N . ILE D 1 66 ? 12.005 6.642 -10.541 1.00 10.61 66 ILE D N 1
ATOM 7534 C CA . ILE D 1 66 ? 13.463 6.834 -10.643 1.00 11.83 66 ILE D CA 1
ATOM 7535 C C . ILE D 1 66 ? 14.174 5.825 -9.743 1.00 11.02 66 ILE D C 1
ATOM 7536 O O . ILE D 1 66 ? 13.817 5.677 -8.583 1.00 10.82 66 ILE D O 1
ATOM 7541 N N . GLY D 1 67 ? 15.169 5.148 -10.292 1.00 12.25 67 GLY D N 1
ATOM 7542 C CA . GLY D 1 67 ? 15.938 4.169 -9.554 1.00 12.60 67 GLY D CA 1
ATOM 7543 C C . GLY D 1 67 ? 16.990 4.840 -8.655 1.00 12.46 67 GLY D C 1
ATOM 7544 O O . GLY D 1 67 ? 17.297 6.003 -8.801 1.00 13.45 67 GLY D O 1
ATOM 7545 N N . SER D 1 68 ? 17.590 4.004 -7.834 1.00 13.58 68 SER D N 1
ATOM 7546 C CA . SER D 1 68 ? 18.544 4.438 -6.804 1.00 14.65 68 SER D CA 1
ATOM 7547 C C . SER D 1 68 ? 19.836 5.006 -7.393 1.00 14.41 68 SER D C 1
ATOM 7548 O O . SER D 1 68 ? 20.246 6.122 -7.047 1.00 14.70 68 SER D O 1
ATOM 7551 N N . GLU D 1 69 ? 20.481 4.283 -8.299 1.00 14.85 69 GLU D N 1
ATOM 7552 C CA . GLU D 1 69 ? 21.668 4.821 -8.944 1.00 15.97 69 GLU D CA 1
ATOM 7553 C C . GLU D 1 69 ? 21.350 6.087 -9.749 1.00 17.48 69 GLU D C 1
ATOM 7554 O O . GLU D 1 69 ? 22.103 7.077 -9.740 1.00 16.88 69 GLU D O 1
ATOM 7560 N N . ALA D 1 70 ? 20.225 6.098 -10.490 1.00 14.01 70 ALA D N 1
ATOM 7561 C CA . ALA D 1 70 ? 19.883 7.243 -11.293 1.00 13.26 70 ALA D CA 1
ATOM 7562 C C . ALA D 1 70 ? 19.655 8.488 -10.423 1.00 12.98 70 ALA D C 1
ATOM 7563 O O . ALA D 1 70 ? 20.015 9.586 -10.840 1.00 16.59 70 ALA D O 1
ATOM 7565 N N . TRP D 1 71 ? 19.057 8.284 -9.253 1.00 13.82 71 TRP D N 1
ATOM 7566 C CA . TRP D 1 71 ? 18.750 9.373 -8.332 1.00 14.10 71 TRP D CA 1
ATOM 7567 C C . TRP D 1 71 ? 20.037 10.139 -8.034 1.00 16.25 71 TRP D C 1
ATOM 7568 O O . TRP D 1 71 ? 20.054 11.353 -8.161 1.00 17.67 71 TRP D O 1
ATOM 7579 N N . ASP D 1 72 ? 21.093 9.391 -7.713 1.00 17.84 72 ASP D N 1
ATOM 7580 C CA . ASP D 1 72 ? 22.357 10.035 -7.348 1.00 21.56 72 ASP D CA 1
ATOM 7581 C C . ASP D 1 72 ? 23.020 10.710 -8.532 1.00 21.03 72 ASP D C 1
ATOM 7582 O O . ASP D 1 72 ? 23.783 11.668 -8.353 1.00 22.96 72 ASP D O 1
ATOM 7587 N N . ARG D 1 73 ? 22.758 10.229 -9.755 1.00 17.52 73 ARG D N 1
ATOM 7588 C CA . ARG D 1 73 ? 23.285 10.873 -10.934 1.00 18.79 73 ARG D CA 1
ATOM 7589 C C . ARG D 1 73 ? 22.524 12.147 -11.278 1.00 19.77 73 ARG D C 1
ATOM 7590 O O . ARG D 1 73 ? 23.073 13.039 -11.938 1.00 22.84 73 ARG D O 1
ATOM 7598 N N . LEU D 1 74 ? 21.225 12.212 -10.924 1.00 17.08 74 LEU D N 1
ATOM 7599 C CA . LEU D 1 74 ? 20.354 13.286 -11.342 1.00 18.30 74 LEU D CA 1
ATOM 7600 C C . LEU D 1 74 ? 20.301 14.420 -10.304 1.00 18.68 74 LEU D C 1
ATOM 7601 O O . LEU D 1 74 ? 20.159 15.564 -10.741 1.00 23.00 74 LEU D O 1
ATOM 7606 N N . PHE D 1 75 ? 20.347 14.077 -9.016 1.00 19.37 75 PHE D N 1
ATOM 7607 C CA . PHE D 1 75 ? 19.996 14.977 -7.926 1.00 20.81 75 PHE D CA 1
ATOM 7608 C C . PHE D 1 75 ? 21.113 15.017 -6.874 1.00 25.83 75 PHE D C 1
ATOM 7609 O O . PHE D 1 75 ? 21.743 14.004 -6.551 1.00 28.01 75 PHE D O 1
ATOM 7617 N N . SER D 1 76 ? 21.383 16.207 -6.317 1.00 30.44 76 SER D N 1
ATOM 7618 C CA . SER D 1 76 ? 22.201 16.238 -5.106 1.00 30.91 76 SER D CA 1
ATOM 7619 C C . SER D 1 76 ? 21.310 16.479 -3.897 1.00 32.69 76 SER D C 1
ATOM 7620 O O . SER D 1 76 ? 20.210 17.010 -3.976 1.00 38.60 76 SER D O 1
ATOM 7623 N N . GLY D 1 77 ? 21.800 16.031 -2.766 1.00 30.30 77 GLY D N 1
ATOM 7624 C CA . GLY D 1 77 ? 21.159 16.338 -1.513 1.00 30.45 77 GLY D CA 1
ATOM 7625 C C . GLY D 1 77 ? 20.187 15.216 -1.205 1.00 29.78 77 GLY D C 1
ATOM 7626 O O . GLY D 1 77 ? 20.575 14.062 -1.230 1.00 34.20 77 GLY D O 1
ATOM 7627 N N . ALA D 1 78 ? 18.938 15.574 -0.935 1.00 24.14 78 ALA D N 1
ATOM 7628 C CA . ALA D 1 78 ? 18.061 14.644 -0.269 1.00 20.26 78 ALA D CA 1
ATOM 7629 C C . ALA D 1 78 ? 17.780 13.451 -1.186 1.00 18.27 78 ALA D C 1
ATOM 7630 O O . ALA D 1 78 ? 17.675 13.565 -2.415 1.00 20.46 78 ALA D O 1
ATOM 7632 N N . ARG D 1 79 ? 17.629 12.338 -0.518 1.00 19.21 79 ARG D N 1
ATOM 7633 C CA . ARG D 1 79 ? 17.224 11.090 -1.155 1.00 20.95 79 ARG D CA 1
ATOM 7634 C C . ARG D 1 79 ? 16.107 10.519 -0.316 1.00 17.54 79 ARG D C 1
ATOM 7635 O O . ARG D 1 79 ? 16.120 10.571 0.897 1.00 17.58 79 ARG D O 1
ATOM 7643 N N . PRO D 1 80 ? 15.111 9.832 -0.933 1.00 14.87 80 PRO D N 1
ATOM 7644 C CA . PRO D 1 80 ? 14.121 9.114 -0.154 1.00 14.59 80 PRO D CA 1
ATOM 7645 C C . PRO D 1 80 ? 14.729 8.016 0.714 1.00 14.47 80 PRO D C 1
ATOM 7646 O O . PRO D 1 80 ? 15.622 7.277 0.277 1.00 16.65 80 PRO D O 1
ATOM 7650 N N . ALA D 1 81 ? 14.206 7.865 1.921 1.00 16.65 81 ALA D N 1
ATOM 7651 C CA . ALA D 1 81 ? 14.866 7.026 2.912 1.00 18.73 81 ALA D CA 1
ATOM 7652 C C . ALA D 1 81 ? 14.946 5.564 2.491 1.00 21.22 81 ALA D C 1
ATOM 7653 O O . ALA D 1 81 ? 15.847 4.829 2.869 1.00 23.52 81 ALA D O 1
ATOM 7655 N N . GLY D 1 82 ? 13.950 5.084 1.769 1.00 18.74 82 GLY D N 1
ATOM 7656 C CA . GLY D 1 82 ? 13.920 3.681 1.389 1.00 20.37 82 GLY D CA 1
ATOM 7657 C C . GLY D 1 82 ? 14.522 3.342 0.029 1.00 19.19 82 GLY D C 1
ATOM 7658 O O . GLY D 1 82 ? 14.440 2.192 -0.402 1.00 21.41 82 GLY D O 1
ATOM 7659 N N . LEU D 1 83 ? 15.072 4.298 -0.709 1.00 17.32 83 LEU D N 1
ATOM 7660 C CA . LEU D 1 83 ? 15.512 4.014 -2.049 1.00 15.42 83 LEU D CA 1
ATOM 7661 C C . LEU D 1 83 ? 16.863 3.293 -2.031 1.00 18.56 83 LEU D C 1
ATOM 7662 O O . LEU D 1 83 ? 17.850 3.800 -1.501 1.00 19.20 83 LEU D O 1
ATOM 7667 N N . HIS D 1 84 ? 16.905 2.112 -2.645 1.00 15.65 84 HIS D N 1
ATOM 7668 C CA . HIS D 1 84 ? 18.108 1.332 -2.858 1.00 14.30 84 HIS D CA 1
ATOM 7669 C C . HIS D 1 84 ? 17.890 0.464 -4.084 1.00 16.33 84 HIS D C 1
ATOM 7670 O O . HIS D 1 84 ? 16.756 0.385 -4.579 1.00 17.07 84 HIS D O 1
ATOM 7677 N N . PRO D 1 85 ? 18.941 -0.134 -4.647 1.00 17.92 85 PRO D N 1
ATOM 7678 C CA . PRO D 1 85 ? 18.781 -1.009 -5.806 1.00 18.65 85 PRO D CA 1
ATOM 7679 C C . PRO D 1 85 ? 17.972 -2.230 -5.398 1.00 18.44 85 PRO D C 1
ATOM 7680 O O . PRO D 1 85 ? 18.016 -2.661 -4.256 1.00 19.03 85 PRO D O 1
ATOM 7684 N N . PHE D 1 86 ? 17.235 -2.799 -6.355 1.00 17.48 86 PHE D N 1
ATOM 7685 C CA . PHE D 1 86 ? 16.529 -4.049 -6.123 1.00 17.98 86 PHE D CA 1
ATOM 7686 C C . PHE D 1 86 ? 17.533 -5.098 -5.629 1.00 18.29 86 PHE D C 1
ATOM 7687 O O . PHE D 1 86 ? 18.565 -5.244 -6.233 1.00 19.33 86 PHE D O 1
ATOM 7695 N N . ARG D 1 87 ? 17.159 -5.834 -4.590 1.00 20.28 87 ARG D N 1
ATOM 7696 C CA . ARG D 1 87 ? 18.003 -6.870 -4.022 1.00 25.67 87 ARG D CA 1
ATOM 7697 C C . ARG D 1 87 ? 17.724 -8.219 -4.674 1.00 22.00 87 ARG D C 1
ATOM 7698 O O . ARG D 1 87 ? 16.635 -8.772 -4.505 1.00 22.53 87 ARG D O 1
ATOM 7706 N N . GLU D 1 88 ? 18.709 -8.752 -5.363 1.00 24.84 88 GLU D N 1
ATOM 7707 C CA . GLU D 1 88 ? 18.626 -10.089 -5.922 1.00 24.04 88 GLU D CA 1
ATOM 7708 C C . GLU D 1 88 ? 18.418 -11.118 -4.817 1.00 25.43 88 GLU D C 1
ATOM 7709 O O . GLU D 1 88 ? 19.093 -11.089 -3.809 1.00 24.22 88 GLU D O 1
ATOM 7715 N N . LEU D 1 89 ? 17.496 -12.064 -5.040 1.00 22.32 89 LEU D N 1
ATOM 7716 C CA . LEU D 1 89 ? 17.221 -13.101 -4.058 1.00 24.78 89 LEU D CA 1
ATOM 7717 C C . LEU D 1 89 ? 17.571 -14.420 -4.733 1.00 26.90 89 LEU D C 1
ATOM 7718 O O . LEU D 1 89 ? 16.954 -14.788 -5.706 1.00 24.24 89 LEU D O 1
ATOM 7723 N N . ASP D 1 90 ? 18.569 -15.129 -4.216 1.00 25.91 90 ASP D N 1
ATOM 7724 C CA . ASP D 1 90 ? 18.965 -16.387 -4.828 1.00 31.73 90 ASP D CA 1
ATOM 7725 C C . ASP D 1 90 ? 18.509 -17.512 -3.920 1.00 36.00 90 ASP D C 1
ATOM 7726 O O . ASP D 1 90 ? 19.210 -17.888 -2.988 1.00 38.95 90 ASP D O 1
ATOM 7731 N N . GLY D 1 91 ? 17.299 -17.995 -4.175 1.00 33.68 91 GLY D N 1
ATOM 7732 C CA . GLY D 1 91 ? 16.754 -19.135 -3.469 1.00 34.71 91 GLY D CA 1
ATOM 7733 C C . GLY D 1 91 ? 17.439 -20.425 -3.909 1.00 32.04 91 GLY D C 1
ATOM 7734 O O . GLY D 1 91 ? 18.167 -20.465 -4.903 1.00 32.04 91 GLY D O 1
ATOM 7735 N N . PRO D 1 92 ? 17.198 -21.520 -3.164 1.00 36.35 92 PRO D N 1
ATOM 7736 C CA . PRO D 1 92 ? 17.717 -22.840 -3.531 1.00 41.08 92 PRO D CA 1
ATOM 7737 C C . PRO D 1 92 ? 17.325 -23.256 -4.942 1.00 41.99 92 PRO D C 1
ATOM 7738 O O . PRO D 1 92 ? 18.155 -23.807 -5.652 1.00 43.66 92 PRO D O 1
ATOM 7742 N N . VAL D 1 93 ? 16.065 -22.962 -5.335 1.00 38.21 93 VAL D N 1
ATOM 7743 C CA . VAL D 1 93 ? 15.518 -23.409 -6.610 1.00 36.96 93 VAL D CA 1
ATOM 7744 C C . VAL D 1 93 ? 15.255 -22.216 -7.539 1.00 36.57 93 VAL D C 1
ATOM 7745 O O . VAL D 1 93 ? 15.571 -22.261 -8.729 1.00 35.29 93 VAL D O 1
ATOM 7749 N N . HIS D 1 94 ? 14.675 -21.143 -6.990 1.00 30.61 94 HIS D N 1
ATOM 7750 C CA . HIS D 1 94 ? 14.220 -20.033 -7.820 1.00 26.54 94 HIS D CA 1
ATOM 7751 C C . HIS D 1 94 ? 14.956 -18.751 -7.407 1.00 22.84 94 HIS D C 1
ATOM 7752 O O . HIS D 1 94 ? 15.276 -18.567 -6.232 1.00 23.33 94 HIS D O 1
ATOM 7759 N N . ARG D 1 95 ? 15.168 -17.880 -8.397 1.00 23.67 95 ARG D N 1
ATOM 7760 C CA . ARG D 1 95 ? 15.928 -16.659 -8.251 1.00 24.57 95 ARG D CA 1
ATOM 7761 C C . ARG D 1 95 ? 15.095 -15.460 -8.718 1.00 22.17 95 ARG D C 1
ATOM 7762 O O . ARG D 1 95 ? 14.421 -15.521 -9.736 1.00 22.86 95 ARG D O 1
ATOM 7770 N N . ALA D 1 96 ? 15.106 -14.405 -7.924 1.00 19.36 96 ALA D N 1
ATOM 7771 C CA . ALA D 1 96 ? 14.588 -13.120 -8.382 1.00 19.62 96 ALA D CA 1
ATOM 7772 C C . ALA D 1 96 ? 15.765 -12.252 -8.821 1.00 18.70 96 ALA D C 1
ATOM 7773 O O . ALA D 1 96 ? 16.478 -11.734 -7.978 1.00 22.52 96 ALA D O 1
ATOM 7775 N N . VAL D 1 97 ? 15.917 -12.104 -10.119 1.00 17.13 97 VAL D N 1
ATOM 7776 C CA . VAL D 1 97 ? 17.036 -11.424 -10.721 1.00 17.55 97 VAL D CA 1
ATOM 7777 C C . VAL D 1 97 ? 16.879 -9.916 -10.549 1.00 20.90 97 VAL D C 1
ATOM 7778 O O . VAL D 1 97 ? 15.758 -9.419 -10.559 1.00 18.56 97 VAL D O 1
ATOM 7782 N N . ALA D 1 98 ? 18.008 -9.197 -10.453 1.00 18.06 98 ALA D N 1
ATOM 7783 C CA . ALA D 1 98 ? 18.052 -7.733 -10.553 1.00 18.41 98 ALA D CA 1
ATOM 7784 C C . ALA D 1 98 ? 18.564 -7.376 -11.935 1.00 17.59 98 ALA D C 1
ATOM 7785 O O . ALA D 1 98 ? 19.609 -7.865 -12.355 1.00 21.34 98 ALA D O 1
ATOM 7787 N N . THR D 1 99 ? 17.845 -6.517 -12.663 1.00 12.91 99 THR D N 1
ATOM 7788 C CA . THR D 1 99 ? 18.155 -6.117 -13.995 1.00 13.42 99 THR D CA 1
ATOM 7789 C C . THR D 1 99 ? 18.180 -4.578 -14.010 1.00 14.73 99 THR D C 1
ATOM 7790 O O . THR D 1 99 ? 17.583 -3.913 -13.141 1.00 14.57 99 THR D O 1
ATOM 7794 N N . PRO D 1 100 ? 18.917 -4.016 -14.961 1.00 16.71 100 PRO D N 1
ATOM 7795 C CA . PRO D 1 100 ? 19.158 -2.571 -15.022 1.00 17.72 100 PRO D CA 1
ATOM 7796 C C . PRO D 1 100 ? 17.888 -1.785 -15.323 1.00 16.94 100 PRO D C 1
ATOM 7797 O O . PRO D 1 100 ? 17.031 -2.206 -16.099 1.00 18.46 100 PRO D O 1
ATOM 7801 N N . GLY D 1 101 ? 17.744 -0.639 -14.679 1.00 16.25 101 GLY D N 1
ATOM 7802 C CA . GLY D 1 101 ? 16.592 0.222 -14.957 1.00 15.93 101 GLY D CA 1
ATOM 7803 C C . GLY D 1 101 ? 16.719 1.509 -14.152 1.00 13.60 101 GLY D C 1
ATOM 7804 O O . GLY D 1 101 ? 16.808 1.464 -12.931 1.00 16.47 101 GLY D O 1
ATOM 7805 N N . ASP D 1 102 ? 16.787 2.634 -14.858 1.00 12.07 102 ASP D N 1
ATOM 7806 C CA . ASP D 1 102 ? 16.956 3.945 -14.213 1.00 10.68 102 ASP D CA 1
ATOM 7807 C C . ASP D 1 102 ? 15.616 4.679 -14.098 1.00 11.56 102 ASP D C 1
ATOM 7808 O O . ASP D 1 102 ? 15.384 5.392 -13.143 1.00 13.06 102 ASP D O 1
ATOM 7813 N N . LEU D 1 103 ? 14.760 4.607 -15.145 1.00 12.11 103 LEU D N 1
ATOM 7814 C CA . LEU D 1 103 ? 13.481 5.300 -15.162 1.00 12.29 103 LEU D CA 1
ATOM 7815 C C . LEU D 1 103 ? 12.419 4.271 -15.558 1.00 11.05 103 LEU D C 1
ATOM 7816 O O . LEU D 1 103 ? 12.677 3.406 -16.407 1.00 11.36 103 LEU D O 1
ATOM 7821 N N . LEU D 1 104 ? 11.304 4.405 -14.895 1.00 9.82 104 LEU D N 1
ATOM 7822 C CA . LEU D 1 104 ? 10.092 3.656 -15.174 1.00 9.68 104 LEU D CA 1
ATOM 7823 C C . LEU D 1 104 ? 9.040 4.625 -15.650 1.00 9.84 104 LEU D C 1
ATOM 7824 O O . LEU D 1 104 ? 8.801 5.630 -14.999 1.00 9.71 104 LEU D O 1
ATOM 7829 N N . PHE D 1 105 ? 8.350 4.274 -16.742 1.00 9.55 105 PHE D N 1
ATOM 7830 C CA . PHE D 1 105 ? 7.091 4.942 -17.072 1.00 10.07 105 PHE D CA 1
ATOM 7831 C C . PHE D 1 105 ? 6.001 3.878 -17.096 1.00 10.38 105 PHE D C 1
ATOM 7832 O O . PHE D 1 105 ? 6.074 2.928 -17.890 1.00 10.44 105 PHE D O 1
ATOM 7840 N N . HIS D 1 106 ? 5.049 4.022 -16.178 1.00 9.44 106 HIS D N 1
ATOM 7841 C CA . HIS D 1 106 ? 3.903 3.139 -16.054 1.00 9.33 106 HIS D CA 1
ATOM 7842 C C . HIS D 1 106 ? 2.739 3.926 -16.636 1.00 8.62 106 HIS D C 1
ATOM 7843 O O . HIS D 1 106 ? 2.169 4.802 -16.003 1.00 9.12 106 HIS D O 1
ATOM 7850 N N . ILE D 1 107 ? 2.324 3.544 -17.833 1.00 9.18 107 ILE D N 1
ATOM 7851 C CA . ILE D 1 107 ? 1.321 4.263 -18.588 1.00 8.67 107 ILE D CA 1
ATOM 7852 C C . ILE D 1 107 ? 0.071 3.416 -18.719 1.00 8.75 107 ILE D C 1
ATOM 7853 O O . ILE D 1 107 ? 0.170 2.264 -19.061 1.00 10.53 107 ILE D O 1
ATOM 7858 N N . ARG D 1 108 ? -1.074 3.978 -18.308 1.00 8.78 108 ARG D N 1
ATOM 7859 C CA . ARG D 1 108 ? -2.342 3.265 -18.362 1.00 8.44 108 ARG D CA 1
ATOM 7860 C C . ARG D 1 108 ? -3.399 4.110 -19.037 1.00 9.26 108 ARG D C 1
ATOM 7861 O O . ARG D 1 108 ? -3.369 5.303 -18.915 1.00 8.89 108 ARG D O 1
ATOM 7869 N N . ALA D 1 109 ? -4.344 3.431 -19.706 1.00 9.09 109 ALA D N 1
ATOM 7870 C CA . ALA D 1 109 ? -5.516 4.089 -20.239 1.00 9.21 109 ALA D CA 1
ATOM 7871 C C . ALA D 1 109 ? -6.562 3.017 -20.529 1.00 9.76 109 ALA D C 1
ATOM 7872 O O . ALA D 1 109 ? -6.286 1.816 -20.444 1.00 10.17 109 ALA D O 1
ATOM 7874 N N . SER D 1 110 ? -7.736 3.484 -20.957 1.00 9.18 110 SER D N 1
ATOM 7875 C CA . SER D 1 110 ? -8.777 2.565 -21.400 1.00 11.06 110 SER D CA 1
ATOM 7876 C C . SER D 1 110 ? -8.548 2.046 -22.805 1.00 11.52 110 SER D C 1
ATOM 7877 O O . SER D 1 110 ? -9.290 1.166 -23.295 1.00 14.22 110 SER D O 1
ATOM 7880 N N . ARG D 1 111 ? -7.588 2.628 -23.524 1.00 10.49 111 ARG D N 1
ATOM 7881 C CA . ARG D 1 111 ? -7.311 2.298 -24.901 1.00 11.83 111 ARG D CA 1
ATOM 7882 C C . ARG D 1 111 ? -5.808 2.336 -25.084 1.00 10.89 111 ARG D C 1
ATOM 7883 O O . ARG D 1 111 ? -5.140 3.202 -24.565 1.00 10.42 111 ARG D O 1
ATOM 7891 N N . LEU D 1 112 ? -5.272 1.446 -25.907 1.00 9.80 112 LEU D N 1
ATOM 7892 C CA . LEU D 1 112 ? -3.848 1.400 -26.117 1.00 10.47 112 LEU D CA 1
ATOM 7893 C C . LEU D 1 112 ? -3.335 2.601 -26.907 1.00 10.74 112 LEU D C 1
ATOM 7894 O O . LEU D 1 112 ? -2.216 3.027 -26.654 1.00 11.31 112 LEU D O 1
ATOM 7899 N N . ASP D 1 113 ? -4.117 3.168 -27.842 1.00 8.95 113 ASP D N 1
ATOM 7900 C CA . ASP D 1 113 ? -3.639 4.308 -28.599 1.00 9.70 113 ASP D CA 1
ATOM 7901 C C . ASP D 1 113 ? -3.177 5.463 -27.712 1.00 9.08 113 ASP D C 1
ATOM 7902 O O . ASP D 1 113 ? -2.156 6.053 -28.020 1.00 10.49 113 ASP D O 1
ATOM 7907 N N . LEU D 1 114 ? -3.896 5.777 -26.646 1.00 8.72 114 LEU D N 1
ATOM 7908 C CA . LEU D 1 114 ? -3.495 6.876 -25.773 1.00 8.71 114 LEU D CA 1
ATOM 7909 C C . LEU D 1 114 ? -2.160 6.536 -25.117 1.00 8.78 114 LEU D C 1
ATOM 7910 O O . LEU D 1 114 ? -1.309 7.409 -24.919 1.00 9.82 114 LEU D O 1
ATOM 7915 N N . CYS D 1 115 ? -2.022 5.281 -24.688 1.00 8.68 115 CYS D N 1
ATOM 7916 C CA . CYS D 1 115 ? -0.754 4.924 -24.040 1.00 9.00 115 CYS D CA 1
ATOM 7917 C C . CYS D 1 115 ? 0.410 5.024 -25.026 1.00 9.46 115 CYS D C 1
ATOM 7918 O O . CYS D 1 115 ? 1.505 5.507 -24.686 1.00 10.13 115 CYS D O 1
ATOM 7921 N N . PHE D 1 116 ? 0.187 4.568 -26.257 1.00 9.38 116 PHE D N 1
ATOM 7922 C CA . PHE D 1 116 ? 1.221 4.574 -27.289 1.00 8.80 116 PHE D CA 1
ATOM 7923 C C . PHE D 1 116 ? 1.580 6.006 -27.675 1.00 8.92 116 PHE D C 1
ATOM 7924 O O . PHE D 1 116 ? 2.752 6.344 -27.835 1.00 10.12 116 PHE D O 1
ATOM 7932 N N . ALA D 1 117 ? 0.566 6.867 -27.804 1.00 8.94 117 ALA D N 1
ATOM 7933 C CA . ALA D 1 117 ? 0.801 8.256 -28.172 1.00 9.55 117 ALA D CA 1
ATOM 7934 C C . ALA D 1 117 ? 1.659 8.924 -27.095 1.00 9.85 117 ALA D C 1
ATOM 7935 O O . ALA D 1 117 ? 2.579 9.653 -27.452 1.00 11.26 117 ALA D O 1
ATOM 7937 N N . LEU D 1 118 ? 1.346 8.694 -25.814 1.00 9.96 118 LEU D N 1
ATOM 7938 C CA . LEU D 1 118 ? 2.130 9.326 -24.760 1.00 9.62 118 LEU D CA 1
ATOM 7939 C C . LEU D 1 118 ? 3.558 8.753 -24.760 1.00 10.45 118 LEU D C 1
ATOM 7940 O O . LEU D 1 118 ? 4.531 9.517 -24.617 1.00 10.82 118 LEU D O 1
ATOM 7945 N N . ALA D 1 119 ? 3.688 7.427 -24.853 1.00 9.72 119 ALA D N 1
ATOM 7946 C CA . ALA D 1 119 ? 4.993 6.782 -24.868 1.00 10.81 119 ALA D CA 1
ATOM 7947 C C . ALA D 1 119 ? 5.851 7.307 -26.014 1.00 11.40 119 ALA D C 1
ATOM 7948 O O . ALA D 1 119 ? 7.068 7.543 -25.823 1.00 11.26 119 ALA D O 1
ATOM 7950 N N . THR D 1 120 ? 5.223 7.560 -27.171 1.00 10.96 120 THR D N 1
ATOM 7951 C CA . THR D 1 120 ? 5.914 8.125 -28.330 1.00 12.17 120 THR D CA 1
ATOM 7952 C C . THR D 1 120 ? 6.496 9.505 -27.979 1.00 13.18 120 THR D C 1
ATOM 7953 O O . THR D 1 120 ? 7.651 9.825 -28.314 1.00 13.07 120 THR D O 1
ATOM 7957 N N . GLU D 1 121 ? 5.687 10.344 -27.319 1.00 11.02 121 GLU D N 1
ATOM 7958 C CA . GLU D 1 121 ? 6.109 11.702 -27.015 1.00 12.18 121 GLU D CA 1
ATOM 7959 C C . GLU D 1 121 ? 7.258 11.666 -26.008 1.00 13.25 121 GLU D C 1
ATOM 7960 O O . GLU D 1 121 ? 8.199 12.460 -26.119 1.00 13.99 121 GLU D O 1
ATOM 7966 N N . ILE D 1 122 ? 7.161 10.806 -24.997 1.00 10.80 122 ILE D N 1
ATOM 7967 C CA . ILE D 1 122 ? 8.176 10.669 -23.977 1.00 12.64 122 ILE D CA 1
ATOM 7968 C C . ILE D 1 122 ? 9.483 10.234 -24.627 1.00 14.66 122 ILE D C 1
ATOM 7969 O O . ILE D 1 122 ? 10.529 10.855 -24.442 1.00 13.94 122 ILE D O 1
ATOM 7974 N N . MET D 1 123 ? 9.416 9.154 -25.388 1.00 13.39 123 MET D N 1
ATOM 7975 C CA . MET D 1 123 ? 10.631 8.614 -25.977 1.00 16.22 123 MET D CA 1
ATOM 7976 C C . MET D 1 123 ? 11.228 9.552 -27.004 1.00 16.72 123 MET D C 1
ATOM 7977 O O . MET D 1 123 ? 12.456 9.555 -27.150 1.00 17.42 123 MET D O 1
ATOM 7982 N N . GLY D 1 124 ? 10.413 10.318 -27.730 1.00 14.09 124 GLY D N 1
ATOM 7983 C CA . GLY D 1 124 ? 10.909 11.299 -28.690 1.00 16.86 124 GLY D CA 1
ATOM 7984 C C . GLY D 1 124 ? 11.822 12.330 -28.024 1.00 18.24 124 GLY D C 1
ATOM 7985 O O . GLY D 1 124 ? 12.810 12.763 -28.635 1.00 20.26 124 GLY D O 1
ATOM 7986 N N A ARG D 1 125 ? 11.501 12.680 -26.780 0.50 14.54 125 ARG D N 1
ATOM 7987 N N B ARG D 1 125 ? 11.476 12.756 -26.811 0.50 17.54 125 ARG D N 1
ATOM 7988 C CA A ARG D 1 125 ? 12.186 13.711 -26.024 0.50 14.29 125 ARG D CA 1
ATOM 7989 C CA B ARG D 1 125 ? 12.264 13.728 -26.078 0.50 19.77 125 ARG D CA 1
ATOM 7990 C C A ARG D 1 125 ? 13.425 13.130 -25.343 0.50 16.34 125 ARG D C 1
ATOM 7991 C C B ARG D 1 125 ? 13.584 13.083 -25.649 0.50 18.85 125 ARG D C 1
ATOM 7992 O O A ARG D 1 125 ? 14.278 13.895 -24.883 0.50 15.37 125 ARG D O 1
ATOM 7993 O O B ARG D 1 125 ? 14.616 13.757 -25.579 0.50 15.91 125 ARG D O 1
ATOM 8008 N N . LEU D 1 126 ? 13.521 11.799 -25.298 1.00 15.46 126 LEU D N 1
ATOM 8009 C CA . LEU D 1 126 ? 14.650 11.113 -24.656 1.00 16.22 126 LEU D CA 1
ATOM 8010 C C . LEU D 1 126 ? 15.620 10.474 -25.644 1.00 17.36 126 LEU D C 1
ATOM 8011 O O . LEU D 1 126 ? 16.612 9.867 -25.221 1.00 16.26 126 LEU D O 1
ATOM 8016 N N . ARG D 1 127 ? 15.284 10.455 -26.936 1.00 20.70 127 ARG D N 1
ATOM 8017 C CA . ARG D 1 127 ? 16.098 9.774 -27.934 1.00 22.38 127 ARG D CA 1
ATOM 8018 C C . ARG D 1 127 ? 17.523 10.354 -27.912 1.00 19.89 127 ARG D C 1
ATOM 8019 O O . ARG D 1 127 ? 17.755 11.549 -27.766 1.00 25.03 127 ARG D O 1
ATOM 8022 N N . GLY D 1 128 ? 18.458 9.428 -27.869 1.00 21.76 128 GLY D N 1
ATOM 8023 C CA . GLY D 1 128 ? 19.867 9.750 -27.795 1.00 21.63 128 GLY D CA 1
ATOM 8024 C C . GLY D 1 128 ? 20.374 9.936 -26.373 1.00 23.44 128 GLY D C 1
ATOM 8025 O O . GLY D 1 128 ? 21.580 10.109 -26.209 1.00 24.38 128 GLY D O 1
ATOM 8026 N N . ALA D 1 129 ? 19.503 9.937 -25.344 1.00 17.35 129 ALA D N 1
ATOM 8027 C CA . ALA D 1 129 ? 19.906 10.153 -23.964 1.00 15.89 129 ALA D CA 1
ATOM 8028 C C . ALA D 1 129 ? 19.657 8.901 -23.135 1.00 15.07 129 ALA D C 1
ATOM 8029 O O . ALA D 1 129 ? 20.160 8.790 -22.040 1.00 14.91 129 ALA D O 1
ATOM 8031 N N . VAL D 1 130 ? 18.840 7.959 -23.652 1.00 14.80 130 VAL D N 1
ATOM 8032 C CA . VAL D 1 130 ? 18.525 6.748 -22.900 1.00 14.37 130 VAL D CA 1
ATOM 8033 C C . VAL D 1 130 ? 18.591 5.542 -23.823 1.00 13.98 130 VAL D C 1
ATOM 8034 O O . VAL D 1 130 ? 18.589 5.701 -25.032 1.00 17.70 130 VAL D O 1
ATOM 8038 N N . THR D 1 131 ? 18.740 4.378 -23.199 1.00 14.04 131 THR D N 1
ATOM 8039 C CA . THR D 1 131 ? 18.667 3.094 -23.870 1.00 15.61 131 THR D CA 1
ATOM 8040 C C . THR D 1 131 ? 17.462 2.350 -23.310 1.00 13.41 131 THR D C 1
ATOM 8041 O O . THR D 1 131 ? 17.357 2.122 -22.130 1.00 15.30 131 THR D O 1
ATOM 8045 N N . PRO D 1 132 ? 16.573 1.821 -24.156 1.00 15.61 132 PRO D N 1
ATOM 8046 C CA . PRO D 1 132 ? 15.457 1.029 -23.644 1.00 16.20 132 PRO D CA 1
ATOM 8047 C C . PRO D 1 132 ? 15.930 -0.311 -23.126 1.00 14.79 132 PRO D C 1
ATOM 8048 O O . PRO D 1 132 ? 16.751 -0.970 -23.760 1.00 19.29 132 PRO D O 1
ATOM 8052 N N . GLN D 1 133 ? 15.384 -0.704 -21.995 1.00 13.43 133 GLN D N 1
ATOM 8053 C CA . GLN D 1 133 ? 15.661 -1.987 -21.402 1.00 14.85 133 GLN D CA 1
ATOM 8054 C C . GLN D 1 133 ? 14.471 -2.927 -21.530 1.00 14.84 133 GLN D C 1
ATOM 8055 O O . GLN D 1 133 ? 14.681 -4.111 -21.712 1.00 16.01 133 GLN D O 1
ATOM 8061 N N . ASP D 1 134 ? 13.245 -2.429 -21.347 1.00 12.41 134 ASP D N 1
ATOM 8062 C CA . ASP D 1 134 ? 12.079 -3.306 -21.443 1.00 12.14 134 ASP D CA 1
ATOM 8063 C C . ASP D 1 134 ? 10.903 -2.459 -21.910 1.00 12.31 134 ASP D C 1
ATOM 8064 O O . ASP D 1 134 ? 10.805 -1.288 -21.566 1.00 13.68 134 ASP D O 1
ATOM 8069 N N . GLU D 1 135 ? 10.055 -3.066 -22.734 1.00 11.76 135 GLU D N 1
ATOM 8070 C CA . GLU D 1 135 ? 8.796 -2.451 -23.144 1.00 12.14 135 GLU D CA 1
ATOM 8071 C C . GLU D 1 135 ? 7.743 -3.542 -23.224 1.00 11.98 135 GLU D C 1
ATOM 8072 O O . GLU D 1 135 ? 7.982 -4.541 -23.877 1.00 15.00 135 GLU D O 1
ATOM 8078 N N . VAL D 1 136 ? 6.639 -3.365 -22.498 1.00 11.03 136 VAL D N 1
ATOM 8079 C CA . VAL D 1 136 ? 5.597 -4.372 -22.425 1.00 10.36 136 VAL D CA 1
ATOM 8080 C C . VAL D 1 136 ? 4.291 -3.654 -22.687 1.00 10.33 136 VAL D C 1
ATOM 8081 O O . VAL D 1 136 ? 4.028 -2.615 -22.112 1.00 10.80 136 VAL D O 1
ATOM 8085 N N . HIS D 1 137 ? 3.484 -4.243 -23.543 1.00 10.48 137 HIS D N 1
ATOM 8086 C CA . HIS D 1 137 ? 2.132 -3.732 -23.800 1.00 10.05 137 HIS D CA 1
ATOM 8087 C C . HIS D 1 137 ? 1.137 -4.710 -23.195 1.00 10.48 137 HIS D C 1
ATOM 8088 O O . HIS D 1 137 ? 1.019 -5.858 -23.661 1.00 12.64 137 HIS D O 1
ATOM 8095 N N . GLY D 1 138 ? 0.531 -4.274 -22.111 1.00 9.27 138 GLY D N 1
ATOM 8096 C CA . GLY D 1 138 ? -0.368 -5.138 -21.345 1.00 9.58 138 GLY D CA 1
ATOM 8097 C C . GLY D 1 138 ? -1.808 -4.954 -21.778 1.00 9.90 138 GLY D C 1
ATOM 8098 O O . GLY D 1 138 ? -2.200 -3.905 -22.273 1.00 11.38 138 GLY D O 1
ATOM 8099 N N . PHE D 1 139 ? -2.607 -6.032 -21.616 1.00 9.41 139 PHE D N 1
ATOM 8100 C CA . PHE D 1 139 ? -4.009 -6.009 -22.000 1.00 10.01 139 PHE D CA 1
ATOM 8101 C C . PHE D 1 139 ? -4.833 -6.763 -20.968 1.00 10.18 139 PHE D C 1
ATOM 8102 O O . PHE D 1 139 ? -4.410 -7.778 -20.466 1.00 11.26 139 PHE D O 1
ATOM 8110 N N . LYS D 1 140 ? -6.052 -6.287 -20.714 1.00 10.30 140 LYS D N 1
ATOM 8111 C CA . LYS D 1 140 ? -7.001 -6.987 -19.899 1.00 10.59 140 LYS D CA 1
ATOM 8112 C C . LYS D 1 140 ? -7.370 -8.323 -20.530 1.00 11.22 140 LYS D C 1
ATOM 8113 O O . LYS D 1 140 ? -7.505 -8.462 -21.738 1.00 12.13 140 LYS D O 1
ATOM 8119 N N . TYR D 1 141 ? -7.513 -9.330 -19.670 1.00 10.35 141 TYR D N 1
ATOM 8120 C CA . TYR D 1 141 ? -7.813 -10.666 -20.119 1.00 10.18 141 TYR D CA 1
ATOM 8121 C C . TYR D 1 141 ? -9.090 -11.147 -19.460 1.00 9.64 141 TYR D C 1
ATOM 8122 O O . TYR D 1 141 ? -9.094 -11.516 -18.291 1.00 9.96 141 TYR D O 1
ATOM 8131 N N . PHE D 1 142 ? -10.201 -11.099 -20.216 1.00 10.77 142 PHE D N 1
ATOM 8132 C CA . PHE D 1 142 ? -11.505 -11.474 -19.701 1.00 11.11 142 PHE D CA 1
ATOM 8133 C C . PHE D 1 142 ? -11.807 -10.697 -18.432 1.00 11.08 142 PHE D C 1
ATOM 8134 O O . PHE D 1 142 ? -11.530 -9.493 -18.386 1.00 12.64 142 PHE D O 1
ATOM 8142 N N . ASP D 1 143 ? -12.340 -11.384 -17.400 1.00 10.87 143 ASP D N 1
ATOM 8143 C CA . ASP D 1 143 ? -12.851 -10.746 -16.194 1.00 11.55 143 ASP D CA 1
ATOM 8144 C C . ASP D 1 143 ? -11.717 -10.516 -15.192 1.00 13.71 143 ASP D C 1
ATOM 8145 O O . ASP D 1 143 ? -11.689 -11.134 -14.125 1.00 14.14 143 ASP D O 1
ATOM 8150 N N . GLU D 1 144 ? -10.746 -9.703 -15.588 1.00 12.13 144 GLU D N 1
ATOM 8151 C CA . GLU D 1 144 ? -9.609 -9.362 -14.747 1.00 13.32 144 GLU D CA 1
ATOM 8152 C C . GLU D 1 144 ? -8.747 -10.578 -14.434 1.00 13.38 144 GLU D C 1
ATOM 8153 O O . GLU D 1 144 ? -8.153 -10.673 -13.328 1.00 14.47 144 GLU D O 1
ATOM 8159 N N . ARG D 1 145 ? -8.599 -11.486 -15.379 1.00 11.89 145 ARG D N 1
ATOM 8160 C CA . ARG D 1 145 ? -7.759 -12.643 -15.192 1.00 13.50 145 ARG D CA 1
ATOM 8161 C C . ARG D 1 145 ? -6.319 -12.376 -15.600 1.00 13.40 145 ARG D C 1
ATOM 8162 O O . ARG D 1 145 ? -5.978 -11.489 -16.402 1.00 13.69 145 ARG D O 1
ATOM 8170 N N . ASP D 1 146 ? -5.433 -13.212 -15.081 1.00 12.23 146 ASP D N 1
ATOM 8171 C CA . ASP D 1 146 ? -4.069 -13.317 -15.518 1.00 12.72 146 ASP D CA 1
ATOM 8172 C C . ASP D 1 146 ? -3.917 -14.521 -16.452 1.00 12.89 146 ASP D C 1
ATOM 8173 O O . ASP D 1 146 ? -4.879 -15.276 -16.687 1.00 13.56 146 ASP D O 1
ATOM 8178 N N . MET D 1 147 ? -2.710 -14.699 -16.960 1.00 13.59 147 MET D N 1
ATOM 8179 C CA . MET D 1 147 ? -2.426 -15.758 -17.917 1.00 15.07 147 MET D CA 1
ATOM 8180 C C . MET D 1 147 ? -2.507 -17.157 -17.268 1.00 15.84 147 MET D C 1
ATOM 8181 O O . MET D 1 147 ? -2.595 -18.151 -17.977 1.00 17.99 147 MET D O 1
ATOM 8186 N N . LEU D 1 148 ? -2.586 -17.245 -15.948 1.00 14.06 148 LEU D N 1
ATOM 8187 C CA . LEU D 1 148 ? -2.817 -18.525 -15.282 1.00 14.86 148 LEU D CA 1
ATOM 8188 C C . LEU D 1 148 ? -4.304 -18.827 -15.196 1.00 15.89 148 LEU D C 1
ATOM 8189 O O . LEU D 1 148 ? -4.705 -19.903 -14.756 1.00 15.23 148 LEU D O 1
ATOM 8194 N N . GLY D 1 149 ? -5.145 -17.860 -15.582 1.00 14.10 149 GLY D N 1
ATOM 8195 C CA . GLY D 1 149 ? -6.586 -18.042 -15.581 1.00 14.72 149 GLY D CA 1
ATOM 8196 C C . GLY D 1 149 ? -7.302 -17.691 -14.295 1.00 13.95 149 GLY D C 1
ATOM 8197 O O . GLY D 1 149 ? -8.471 -18.047 -14.136 1.00 14.02 149 GLY D O 1
ATOM 8198 N N . PHE D 1 150 ? -6.613 -16.999 -13.380 1.00 12.60 150 PHE D N 1
ATOM 8199 C CA . PHE D 1 150 ? -7.192 -16.598 -12.108 1.00 12.68 150 PHE D CA 1
ATOM 8200 C C . PHE D 1 150 ? -7.421 -15.086 -12.097 1.00 13.39 150 PHE D C 1
ATOM 8201 O O . PHE D 1 150 ? -6.659 -14.344 -12.688 1.00 13.91 150 PHE D O 1
ATOM 8209 N N . VAL D 1 151 ? -8.467 -14.685 -11.418 1.00 13.15 151 VAL D N 1
ATOM 8210 C CA . VAL D 1 151 ? -8.756 -13.286 -11.162 1.00 13.56 151 VAL D CA 1
ATOM 8211 C C . VAL D 1 151 ? -7.609 -12.705 -10.340 1.00 13.67 151 VAL D C 1
ATOM 8212 O O . VAL D 1 151 ? -7.166 -13.336 -9.388 1.00 14.84 151 VAL D O 1
ATOM 8216 N N . ASP D 1 152 ? -7.070 -11.561 -10.779 1.00 12.32 152 ASP D N 1
ATOM 8217 C CA . ASP D 1 152 ? -5.785 -11.092 -10.280 1.00 13.34 152 ASP D CA 1
ATOM 8218 C C . ASP D 1 152 ? -5.917 -9.622 -9.882 1.00 14.74 152 ASP D C 1
ATOM 8219 O O . ASP D 1 152 ? -6.099 -8.748 -10.745 1.00 16.11 152 ASP D O 1
ATOM 8224 N N . GLY D 1 153 ? -5.891 -9.348 -8.568 1.00 13.62 153 GLY D N 1
ATOM 8225 C CA . GLY D 1 153 ? -6.015 -7.998 -8.038 1.00 14.33 153 GLY D CA 1
ATOM 8226 C C . GLY D 1 153 ? -7.022 -7.869 -6.906 1.00 14.63 153 GLY D C 1
ATOM 8227 O O . GLY D 1 153 ? -7.136 -6.805 -6.273 1.00 15.41 153 GLY D O 1
ATOM 8228 N N . THR D 1 154 ? -7.762 -8.952 -6.677 1.00 13.09 154 THR D N 1
ATOM 8229 C CA . THR D 1 154 ? -8.894 -8.972 -5.775 1.00 13.85 154 THR D CA 1
ATOM 8230 C C . THR D 1 154 ? -8.654 -8.265 -4.436 1.00 13.58 154 THR D C 1
ATOM 8231 O O . THR D 1 154 ? -9.447 -7.419 -4.042 1.00 15.11 154 THR D O 1
ATOM 8235 N N . GLU D 1 155 ? -7.574 -8.644 -3.776 1.00 14.46 155 GLU D N 1
ATOM 8236 C CA . GLU D 1 155 ? -7.341 -8.205 -2.407 1.00 16.77 155 GLU D CA 1
ATOM 8237 C C . GLU D 1 155 ? -6.526 -6.913 -2.356 1.00 18.14 155 GLU D C 1
ATOM 8238 O O . GLU D 1 155 ? -6.086 -6.491 -1.279 1.00 19.60 155 GLU D O 1
ATOM 8244 N N . ASN D 1 156 ? -6.402 -6.201 -3.454 1.00 15.76 156 ASN D N 1
ATOM 8245 C CA . ASN D 1 156 ? -5.852 -4.856 -3.379 1.00 14.88 156 ASN D CA 1
ATOM 8246 C C . ASN D 1 156 ? -6.624 -4.009 -2.380 1.00 17.24 156 ASN D C 1
ATOM 8247 O O . ASN D 1 156 ? -7.858 -4.017 -2.345 1.00 16.94 156 ASN D O 1
ATOM 8252 N N . PRO D 1 157 ? -5.918 -3.160 -1.605 1.00 16.43 157 PRO D N 1
ATOM 8253 C CA . PRO D 1 157 ? -6.597 -2.201 -0.747 1.00 17.31 157 PRO D CA 1
ATOM 8254 C C . PRO D 1 157 ? -7.257 -1.106 -1.560 1.00 19.47 157 PRO D C 1
ATOM 8255 O O . PRO D 1 157 ? -6.837 -0.772 -2.697 1.00 20.98 157 PRO D O 1
ATOM 8259 N N . THR D 1 158 ? -8.274 -0.509 -0.945 1.00 20.73 158 THR D N 1
ATOM 8260 C CA . THR D 1 158 ? -9.046 0.551 -1.549 1.00 22.84 158 THR D CA 1
ATOM 8261 C C . THR D 1 158 ? -9.160 1.680 -0.518 1.00 23.10 158 THR D C 1
ATOM 8262 O O . THR D 1 158 ? -8.919 1.466 0.655 1.00 24.90 158 THR D O 1
ATOM 8266 N N . GLY D 1 159 ? -9.475 2.864 -1.013 1.00 26.22 159 GLY D N 1
ATOM 8267 C CA . GLY D 1 159 ? -9.894 3.959 -0.152 1.00 31.41 159 GLY D CA 1
ATOM 8268 C C . GLY D 1 159 ? -8.776 4.367 0.798 1.00 29.20 159 GLY D C 1
ATOM 8269 O O . GLY D 1 159 ? -7.607 4.429 0.421 1.00 22.53 159 GLY D O 1
ATOM 8270 N N . ALA D 1 160 ? -9.136 4.648 2.045 1.00 28.98 160 ALA D N 1
ATOM 8271 C CA . ALA D 1 160 ? -8.152 5.142 2.990 1.00 26.60 160 ALA D CA 1
ATOM 8272 C C . ALA D 1 160 ? -7.095 4.075 3.289 1.00 24.00 160 ALA D C 1
ATOM 8273 O O . ALA D 1 160 ? -5.932 4.390 3.504 1.00 23.56 160 ALA D O 1
ATOM 8275 N N . ALA D 1 161 ? -7.442 2.790 3.204 1.00 21.99 161 ALA D N 1
ATOM 8276 C CA . ALA D 1 161 ? -6.459 1.757 3.470 1.00 22.94 161 ALA D CA 1
ATOM 8277 C C . ALA D 1 161 ? -5.389 1.791 2.382 1.00 21.54 161 ALA D C 1
ATOM 8278 O O . ALA D 1 161 ? -4.226 1.502 2.659 1.00 21.41 161 ALA D O 1
ATOM 8280 N N . ALA D 1 162 ? -5.805 2.061 1.142 1.00 20.14 162 ALA D N 1
ATOM 8281 C CA . ALA D 1 162 ? -4.830 2.132 0.062 1.00 18.67 162 ALA D CA 1
ATOM 8282 C C . ALA D 1 162 ? -3.897 3.316 0.291 1.00 17.57 162 ALA D C 1
ATOM 8283 O O . ALA D 1 162 ? -2.708 3.226 0.054 1.00 17.07 162 ALA D O 1
ATOM 8285 N N . ARG D 1 163 ? -4.445 4.462 0.677 1.00 18.02 163 ARG D N 1
ATOM 8286 C CA . ARG D 1 163 ? -3.581 5.625 0.897 1.00 21.58 163 ARG D CA 1
ATOM 8287 C C . ARG D 1 163 ? -2.530 5.332 1.971 1.00 21.48 163 ARG D C 1
ATOM 8288 O O . ARG D 1 163 ? -1.346 5.637 1.795 1.00 19.83 163 ARG D O 1
ATOM 8296 N N . ARG D 1 164 ? -2.945 4.698 3.073 1.00 19.72 164 ARG D N 1
ATOM 8297 C CA . ARG D 1 164 ? -2.040 4.343 4.158 1.00 22.96 164 ARG D CA 1
ATOM 8298 C C . ARG D 1 164 ? -0.990 3.306 3.752 1.00 20.49 164 ARG D C 1
ATOM 8299 O O . ARG D 1 164 ? 0.122 3.275 4.268 1.00 20.61 164 ARG D O 1
ATOM 8307 N N . ALA D 1 165 ? -1.342 2.401 2.831 1.00 17.19 165 ALA D N 1
ATOM 8308 C CA . ALA D 1 165 ? -0.425 1.348 2.431 1.00 15.98 165 ALA D CA 1
ATOM 8309 C C . ALA D 1 165 ? 0.602 1.820 1.391 1.00 14.11 165 ALA D C 1
ATOM 8310 O O . ALA D 1 165 ? 1.660 1.231 1.277 1.00 16.56 165 ALA D O 1
ATOM 8312 N N . VAL D 1 166 ? 0.269 2.831 0.608 1.00 14.14 166 VAL D N 1
ATOM 8313 C CA . VAL D 1 166 ? 1.014 3.169 -0.608 1.00 14.29 166 VAL D CA 1
ATOM 8314 C C . VAL D 1 166 ? 1.806 4.460 -0.506 1.00 13.77 166 VAL D C 1
ATOM 8315 O O . VAL D 1 166 ? 2.872 4.529 -1.109 1.00 15.36 166 VAL D O 1
ATOM 8319 N N . LEU D 1 167 ? 1.286 5.518 0.164 1.00 14.59 167 LEU D N 1
ATOM 8320 C CA . LEU D 1 167 ? 1.877 6.839 0.068 1.00 15.14 167 LEU D CA 1
ATOM 8321 C C . LEU D 1 167 ? 2.823 7.092 1.251 1.00 15.46 167 LEU D C 1
ATOM 8322 O O . LEU D 1 167 ? 2.450 6.875 2.402 1.00 16.87 167 LEU D O 1
ATOM 8327 N N . VAL D 1 168 ? 3.985 7.623 0.921 1.00 13.57 168 VAL D N 1
ATOM 8328 C CA . VAL D 1 168 ? 4.911 8.109 1.950 1.00 15.29 168 VAL D CA 1
ATOM 8329 C C . VAL D 1 168 ? 4.216 9.223 2.719 1.00 15.59 168 VAL D C 1
ATOM 8330 O O . VAL D 1 168 ? 3.590 10.109 2.145 1.00 15.76 168 VAL D O 1
ATOM 8334 N N . GLY D 1 169 ? 4.428 9.160 4.052 1.00 16.80 169 GLY D N 1
ATOM 8335 C CA . GLY D 1 169 ? 3.873 10.155 4.947 1.00 19.60 169 GLY D CA 1
ATOM 8336 C C . GLY D 1 169 ? 4.950 10.774 5.854 1.00 19.32 169 GLY D C 1
ATOM 8337 O O . GLY D 1 169 ? 6.070 11.081 5.456 1.00 18.65 169 GLY D O 1
ATOM 8338 N N . ALA D 1 170 ? 4.581 10.858 7.140 1.00 20.92 170 ALA D N 1
ATOM 8339 C CA . ALA D 1 170 ? 5.320 11.692 8.088 1.00 22.99 170 ALA D CA 1
ATOM 8340 C C . ALA D 1 170 ? 6.635 11.054 8.486 1.00 23.49 170 ALA D C 1
ATOM 8341 O O . ALA D 1 170 ? 7.492 11.748 9.041 1.00 23.29 170 ALA D O 1
ATOM 8343 N N . GLU D 1 171 ? 6.837 9.770 8.143 1.00 22.32 171 GLU D N 1
ATOM 8344 C CA . GLU D 1 171 ? 8.079 9.068 8.346 1.00 22.38 171 GLU D CA 1
ATOM 8345 C C . GLU D 1 171 ? 9.196 9.627 7.449 1.00 20.03 171 GLU D C 1
ATOM 8346 O O . GLU D 1 171 ? 10.381 9.422 7.717 1.00 22.24 171 GLU D O 1
ATOM 8352 N N . ASP D 1 172 ? 8.837 10.293 6.363 1.00 17.26 172 ASP D N 1
ATOM 8353 C CA . ASP D 1 172 ? 9.816 10.840 5.433 1.00 17.34 172 ASP D CA 1
ATOM 8354 C C . ASP D 1 172 ? 9.213 12.067 4.781 1.00 18.32 172 ASP D C 1
ATOM 8355 O O . ASP D 1 172 ? 8.927 12.145 3.583 1.00 16.68 172 ASP D O 1
ATOM 8360 N N . PRO D 1 173 ? 9.014 13.134 5.577 1.00 16.61 173 PRO D N 1
ATOM 8361 C CA . PRO D 1 173 ? 8.134 14.212 5.173 1.00 15.94 173 PRO D CA 1
ATOM 8362 C C . PRO D 1 173 ? 8.531 14.998 3.945 1.00 16.24 173 PRO D C 1
ATOM 8363 O O . PRO D 1 173 ? 7.659 15.511 3.261 1.00 17.41 173 PRO D O 1
ATOM 8367 N N . ALA D 1 174 ? 9.836 15.046 3.623 1.00 15.68 174 ALA D N 1
ATOM 8368 C CA . ALA D 1 174 ? 10.251 15.818 2.483 1.00 15.48 174 ALA D CA 1
ATOM 8369 C C . ALA D 1 174 ? 9.814 15.100 1.191 1.00 16.31 174 ALA D C 1
ATOM 8370 O O . ALA D 1 174 ? 9.772 15.718 0.137 1.00 15.99 174 ALA D O 1
ATOM 8372 N N . PHE D 1 175 ? 9.475 13.822 1.346 1.00 14.14 175 PHE D N 1
ATOM 8373 C CA . PHE D 1 175 ? 9.100 12.987 0.195 1.00 14.80 175 PHE D CA 1
ATOM 8374 C C . PHE D 1 175 ? 7.664 12.488 0.293 1.00 15.96 175 PHE D C 1
ATOM 8375 O O . PHE D 1 175 ? 7.242 11.581 -0.468 1.00 14.35 175 PHE D O 1
ATOM 8383 N N . ALA D 1 176 ? 6.879 13.091 1.170 1.00 15.43 176 ALA D N 1
ATOM 8384 C CA . ALA D 1 176 ? 5.499 12.669 1.369 1.00 16.04 176 ALA D CA 1
ATOM 8385 C C . ALA D 1 176 ? 4.749 12.761 0.048 1.00 14.02 176 ALA D C 1
ATOM 8386 O O . ALA D 1 176 ? 4.976 13.650 -0.769 1.00 15.37 176 ALA D O 1
ATOM 8388 N N . GLY D 1 177 ? 3.889 11.767 -0.157 1.00 14.54 177 GLY D N 1
ATOM 8389 C CA . GLY D 1 177 ? 3.113 11.718 -1.392 1.00 15.09 177 GLY D CA 1
ATOM 8390 C C . GLY D 1 177 ? 3.809 10.896 -2.476 1.00 16.06 177 GLY D C 1
ATOM 8391 O O . GLY D 1 177 ? 3.198 10.611 -3.504 1.00 16.84 177 GLY D O 1
ATOM 8392 N N . GLY D 1 178 ? 5.018 10.425 -2.216 1.00 12.24 178 GLY D N 1
ATOM 8393 C CA . GLY D 1 178 ? 5.695 9.495 -3.101 1.00 13.69 178 GLY D CA 1
ATOM 8394 C C . GLY D 1 178 ? 5.294 8.059 -2.794 1.00 11.47 178 GLY D C 1
ATOM 8395 O O . GLY D 1 178 ? 4.534 7.768 -1.888 1.00 13.34 178 GLY D O 1
ATOM 8396 N N . SER D 1 179 ? 5.885 7.117 -3.524 1.00 11.60 179 SER D N 1
ATOM 8397 C CA . SER D 1 179 ? 5.684 5.704 -3.324 1.00 11.53 179 SER D CA 1
ATOM 8398 C C . SER D 1 179 ? 6.887 4.958 -3.884 1.00 11.58 179 SER D C 1
ATOM 8399 O O . SER D 1 179 ? 7.715 5.543 -4.568 1.00 12.21 179 SER D O 1
ATOM 8402 N N . TYR D 1 180 ? 6.907 3.654 -3.660 1.00 11.52 180 TYR D N 1
ATOM 8403 C CA . TYR D 1 180 ? 7.957 2.801 -4.158 1.00 11.66 180 TYR D CA 1
ATOM 8404 C C . TYR D 1 180 ? 7.299 1.702 -5.029 1.00 11.79 180 TYR D C 1
ATOM 8405 O O . TYR D 1 180 ? 6.342 1.071 -4.583 1.00 14.36 180 TYR D O 1
ATOM 8414 N N . ALA D 1 181 ? 7.806 1.556 -6.241 1.00 11.41 181 ALA D N 1
ATOM 8415 C CA . ALA D 1 181 ? 7.334 0.556 -7.189 1.00 12.18 181 ALA D CA 1
ATOM 8416 C C . ALA D 1 181 ? 8.401 -0.499 -7.378 1.00 13.15 181 ALA D C 1
ATOM 8417 O O . ALA D 1 181 ? 9.561 -0.216 -7.629 1.00 13.54 181 ALA D O 1
ATOM 8419 N N . VAL D 1 182 ? 7.988 -1.753 -7.270 1.00 11.89 182 VAL D N 1
ATOM 8420 C CA . VAL D 1 182 ? 8.818 -2.848 -7.678 1.00 12.84 182 VAL D CA 1
ATOM 8421 C C . VAL D 1 182 ? 8.219 -3.462 -8.939 1.00 12.39 182 VAL D C 1
ATOM 8422 O O . VAL D 1 182 ? 6.991 -3.661 -8.939 1.00 12.65 182 VAL D O 1
ATOM 8426 N N . VAL D 1 183 ? 9.038 -3.736 -9.951 1.00 11.73 183 VAL D N 1
ATOM 8427 C CA . VAL D 1 183 ? 8.558 -4.390 -11.164 1.00 11.90 183 VAL D CA 1
ATOM 8428 C C . VAL D 1 183 ? 9.327 -5.690 -11.348 1.00 11.99 183 VAL D C 1
ATOM 8429 O O . VAL D 1 183 ? 10.529 -5.780 -11.089 1.00 12.45 183 VAL D O 1
ATOM 8433 N N . GLN D 1 184 ? 8.610 -6.695 -11.868 1.00 11.29 184 GLN D N 1
ATOM 8434 C CA . GLN D 1 184 ? 9.234 -7.927 -12.323 1.00 11.31 184 GLN D CA 1
ATOM 8435 C C . GLN D 1 184 ? 8.407 -8.468 -13.491 1.00 11.56 184 GLN D C 1
ATOM 8436 O O . GLN D 1 184 ? 7.214 -8.648 -13.329 1.00 12.88 184 GLN D O 1
ATOM 8442 N N . LYS D 1 185 ? 9.072 -8.734 -14.599 1.00 11.23 185 LYS D N 1
ATOM 8443 C CA . LYS D 1 185 ? 8.391 -9.389 -15.720 1.00 12.77 185 LYS D CA 1
ATOM 8444 C C . LYS D 1 185 ? 8.486 -10.909 -15.535 1.00 13.74 185 LYS D C 1
ATOM 8445 O O . LYS D 1 185 ? 9.593 -11.469 -15.423 1.00 15.07 185 LYS D O 1
ATOM 8451 N N . TYR D 1 186 ? 7.328 -11.568 -15.473 1.00 12.60 186 TYR D N 1
ATOM 8452 C CA . TYR D 1 186 ? 7.295 -13.021 -15.312 1.00 12.38 186 TYR D CA 1
ATOM 8453 C C . TYR D 1 186 ? 6.805 -13.683 -16.586 1.00 15.97 186 TYR D C 1
ATOM 8454 O O . TYR D 1 186 ? 5.849 -13.225 -17.215 1.00 15.42 186 TYR D O 1
ATOM 8463 N N . LEU D 1 187 ? 7.470 -14.788 -16.948 1.00 14.08 187 LEU D N 1
ATOM 8464 C CA . LEU D 1 187 ? 7.010 -15.667 -18.005 1.00 14.18 187 LEU D CA 1
ATOM 8465 C C . LEU D 1 187 ? 6.522 -16.957 -17.386 1.00 15.74 187 LEU D C 1
ATOM 8466 O O . LEU D 1 187 ? 7.104 -17.450 -16.431 1.00 16.87 187 LEU D O 1
ATOM 8471 N N . HIS D 1 188 ? 5.424 -17.502 -17.937 1.00 14.25 188 HIS D N 1
ATOM 8472 C CA . HIS D 1 188 ? 4.813 -18.682 -17.354 1.00 13.86 188 HIS D CA 1
ATOM 8473 C C . HIS D 1 188 ? 5.038 -19.901 -18.235 1.00 15.13 188 HIS D C 1
ATOM 8474 O O . HIS D 1 188 ? 5.109 -19.806 -19.457 1.00 16.73 188 HIS D O 1
ATOM 8481 N N . ASP D 1 189 ? 5.145 -21.052 -17.559 1.00 15.64 189 ASP D N 1
ATOM 8482 C CA . ASP D 1 189 ? 5.207 -22.342 -18.253 1.00 18.56 189 ASP D CA 1
ATOM 8483 C C . ASP D 1 189 ? 3.781 -22.878 -18.371 1.00 15.88 189 ASP D C 1
ATOM 8484 O O . ASP D 1 189 ? 3.260 -23.520 -17.463 1.00 16.52 189 ASP D O 1
ATOM 8489 N N . ILE D 1 190 ? 3.082 -22.467 -19.419 1.00 18.19 190 ILE D N 1
ATOM 8490 C CA . ILE D 1 190 ? 1.664 -22.741 -19.545 1.00 19.08 190 ILE D CA 1
ATOM 8491 C C . ILE D 1 190 ? 1.427 -24.214 -19.843 1.00 21.28 190 ILE D C 1
ATOM 8492 O O . ILE D 1 190 ? 0.447 -24.749 -19.353 1.00 21.66 190 ILE D O 1
ATOM 8497 N N . ASP D 1 191 ? 2.366 -24.865 -20.519 1.00 24.11 191 ASP D N 1
ATOM 8498 C CA . ASP D 1 191 ? 2.212 -26.306 -20.735 1.00 25.24 191 ASP D CA 1
ATOM 8499 C C . ASP D 1 191 ? 2.251 -27.107 -19.440 1.00 22.22 191 ASP D C 1
ATOM 8500 O O . ASP D 1 191 ? 1.436 -28.006 -19.206 1.00 23.69 191 ASP D O 1
ATOM 8505 N N . ALA D 1 192 ? 3.156 -26.782 -18.529 1.00 20.60 192 ALA D N 1
ATOM 8506 C CA . ALA D 1 192 ? 3.139 -27.470 -17.249 1.00 23.11 192 ALA D CA 1
ATOM 8507 C C . ALA D 1 192 ? 1.912 -27.122 -16.417 1.00 22.23 192 ALA D C 1
ATOM 8508 O O . ALA D 1 192 ? 1.349 -27.980 -15.737 1.00 22.04 192 ALA D O 1
ATOM 8510 N N . TRP D 1 193 ? 1.479 -25.835 -16.480 1.00 18.44 193 TRP D N 1
ATOM 8511 C CA . TRP D 1 193 ? 0.353 -25.377 -15.715 1.00 17.77 193 TRP D CA 1
ATOM 8512 C C . TRP D 1 193 ? -0.937 -26.082 -16.122 1.00 20.20 193 TRP D C 1
ATOM 8513 O O . TRP D 1 193 ? -1.744 -26.444 -15.259 1.00 19.57 193 TRP D O 1
ATOM 8524 N N . GLU D 1 194 ? -1.110 -26.233 -17.437 1.00 20.61 194 GLU D N 1
ATOM 8525 C CA . GLU D 1 194 ? -2.301 -26.864 -17.992 1.00 24.59 194 GLU D CA 1
ATOM 8526 C C . GLU D 1 194 ? -2.310 -28.371 -17.775 1.00 28.50 194 GLU D C 1
ATOM 8527 O O . GLU D 1 194 ? -3.374 -28.977 -17.915 1.00 32.02 194 GLU D O 1
ATOM 8533 N N . GLY D 1 195 ? -1.192 -28.935 -17.314 1.00 26.07 195 GLY D N 1
ATOM 8534 C CA . GLY D 1 195 ? -1.123 -30.341 -16.927 1.00 27.77 195 GLY D CA 1
ATOM 8535 C C . GLY D 1 195 ? -1.661 -30.621 -15.527 1.00 31.46 195 GLY D C 1
ATOM 8536 O O . GLY D 1 195 ? -1.842 -31.777 -15.175 1.00 31.43 195 GLY D O 1
ATOM 8537 N N . LEU D 1 196 ? -1.849 -29.579 -14.697 1.00 23.89 196 LEU D N 1
ATOM 8538 C CA . LEU D 1 196 ? -2.481 -29.692 -13.407 1.00 24.47 196 LEU D CA 1
ATOM 8539 C C . LEU D 1 196 ? -3.989 -29.702 -13.614 1.00 22.41 196 LEU D C 1
ATOM 8540 O O . LEU D 1 196 ? -4.502 -28.953 -14.445 1.00 25.21 196 LEU D O 1
ATOM 8545 N N . SER D 1 197 ? -4.699 -30.411 -12.747 1.00 20.41 197 SER D N 1
ATOM 8546 C CA . SER D 1 197 ? -6.134 -30.242 -12.642 1.00 21.35 197 SER D CA 1
ATOM 8547 C C . SER D 1 197 ? -6.484 -28.846 -12.109 1.00 21.20 197 SER D C 1
ATOM 8548 O O . SER D 1 197 ? -5.636 -28.182 -11.492 1.00 20.15 197 SER D O 1
ATOM 8551 N N . VAL D 1 198 ? -7.732 -28.414 -12.303 1.00 20.34 198 VAL D N 1
ATOM 8552 C CA . VAL D 1 198 ? -8.195 -27.162 -11.715 1.00 19.39 198 VAL D CA 1
ATOM 8553 C C . VAL D 1 198 ? -7.983 -27.163 -10.206 1.00 21.82 198 VAL D C 1
ATOM 8554 O O . VAL D 1 198 ? -7.574 -26.155 -9.613 1.00 18.62 198 VAL D O 1
ATOM 8558 N N . GLU D 1 199 ? -8.287 -28.306 -9.568 1.00 18.33 199 GLU D N 1
ATOM 8559 C CA . GLU D 1 199 ? -8.222 -28.366 -8.125 1.00 20.01 199 GLU D CA 1
ATOM 8560 C C . GLU D 1 199 ? -6.777 -28.159 -7.652 1.00 18.45 199 GLU D C 1
ATOM 8561 O O . GLU D 1 199 ? -6.587 -27.531 -6.609 1.00 19.78 199 GLU D O 1
ATOM 8567 N N . ALA D 1 200 ? -5.818 -28.701 -8.373 1.00 17.17 200 ALA D N 1
ATOM 8568 C CA . ALA D 1 200 ? -4.393 -28.593 -8.053 1.00 19.55 200 ALA D CA 1
ATOM 8569 C C . ALA D 1 200 ? -3.952 -27.137 -8.286 1.00 19.96 200 ALA D C 1
ATOM 8570 O O . ALA D 1 200 ? -3.178 -26.607 -7.508 1.00 18.13 200 ALA D O 1
ATOM 8572 N N . GLN D 1 201 ? -4.497 -26.486 -9.327 1.00 17.47 201 GLN D N 1
ATOM 8573 C CA . GLN D 1 201 ? -4.161 -25.071 -9.535 1.00 17.17 201 GLN D CA 1
ATOM 8574 C C . GLN D 1 201 ? -4.656 -24.187 -8.398 1.00 18.64 201 GLN D C 1
ATOM 8575 O O . GLN D 1 201 ? -3.973 -23.250 -7.956 1.00 17.48 201 GLN D O 1
ATOM 8581 N N . GLU D 1 202 ? -5.865 -24.464 -7.911 1.00 17.00 202 GLU D N 1
ATOM 8582 C CA . GLU D 1 202 ? -6.461 -23.756 -6.807 1.00 17.93 202 GLU D CA 1
ATOM 8583 C C . GLU D 1 202 ? -5.587 -23.877 -5.564 1.00 19.73 202 GLU D C 1
ATOM 8584 O O . GLU D 1 202 ? -5.554 -22.949 -4.745 1.00 18.75 202 GLU D O 1
ATOM 8590 N N . ARG D 1 203 ? -4.953 -25.046 -5.399 1.00 20.39 203 ARG D N 1
ATOM 8591 C CA . ARG D 1 203 ? -4.108 -25.240 -4.224 1.00 21.96 203 ARG D CA 1
ATOM 8592 C C . ARG D 1 203 ? -2.796 -24.486 -4.387 1.00 21.12 203 ARG D C 1
ATOM 8593 O O . ARG D 1 203 ? -2.176 -24.131 -3.391 1.00 24.89 203 ARG D O 1
ATOM 8601 N N . VAL D 1 204 ? -2.342 -24.266 -5.618 1.00 18.67 204 VAL D N 1
ATOM 8602 C CA . VAL D 1 204 ? -1.157 -23.444 -5.835 1.00 19.73 204 VAL D CA 1
ATOM 8603 C C . VAL D 1 204 ? -1.471 -21.991 -5.482 1.00 20.18 204 VAL D C 1
ATOM 8604 O O . VAL D 1 204 ? -0.641 -21.301 -4.845 1.00 18.61 204 VAL D O 1
ATOM 8608 N N . ILE D 1 205 ? -2.637 -21.516 -5.920 1.00 17.96 205 ILE D N 1
ATOM 8609 C CA . ILE D 1 205 ? -2.972 -20.101 -5.740 1.00 17.13 205 ILE D CA 1
ATOM 8610 C C . ILE D 1 205 ? -3.536 -19.824 -4.346 1.00 17.12 205 ILE D C 1
ATOM 8611 O O . ILE D 1 205 ? -3.136 -18.859 -3.689 1.00 17.55 205 ILE D O 1
ATOM 8616 N N . GLY D 1 206 ? -4.498 -20.623 -3.871 1.00 16.33 206 GLY D N 1
ATOM 8617 C CA . GLY D 1 206 ? -5.190 -20.375 -2.631 1.00 18.54 206 GLY D CA 1
ATOM 8618 C C . GLY D 1 206 ? -6.591 -19.805 -2.763 1.00 17.02 206 GLY D C 1
ATOM 8619 O O . GLY D 1 206 ? -7.188 -19.363 -1.782 1.00 19.26 206 GLY D O 1
ATOM 8620 N N . ARG D 1 207 ? -7.123 -19.756 -4.002 1.00 16.15 207 ARG D N 1
ATOM 8621 C CA . ARG D 1 207 ? -8.475 -19.309 -4.246 1.00 16.08 207 ARG D CA 1
ATOM 8622 C C . ARG D 1 207 ? -9.093 -20.219 -5.307 1.00 14.18 207 ARG D C 1
ATOM 8623 O O . ARG D 1 207 ? -8.353 -20.866 -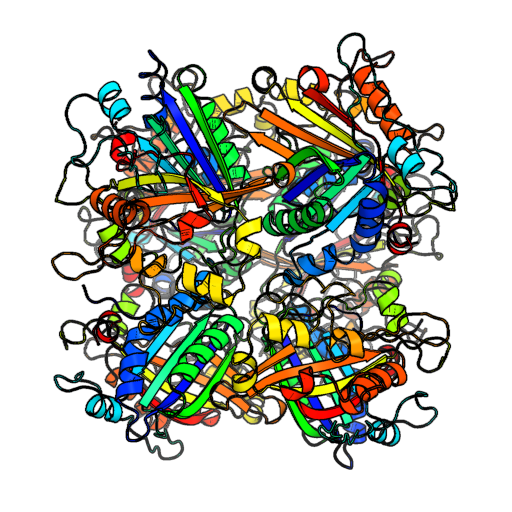6.050 1.00 14.81 207 ARG D O 1
ATOM 8631 N N . ARG D 1 208 ? -10.425 -20.211 -5.343 1.00 16.36 208 ARG D N 1
ATOM 8632 C CA . ARG D 1 208 ? -11.146 -20.963 -6.367 1.00 16.80 208 ARG D CA 1
ATOM 8633 C C . ARG D 1 208 ? -10.963 -20.244 -7.713 1.00 16.00 208 ARG D C 1
ATOM 8634 O O . ARG D 1 208 ? -11.025 -19.015 -7.782 1.00 16.09 208 ARG D O 1
ATOM 8642 N N . LYS D 1 209 ? -10.804 -21.027 -8.765 1.00 15.10 209 LYS D N 1
ATOM 8643 C CA . LYS D 1 209 ? -10.484 -20.529 -10.090 1.00 15.15 209 LYS D CA 1
ATOM 8644 C C . LYS D 1 209 ? -11.640 -19.757 -10.717 1.00 17.72 209 LYS D C 1
ATOM 8645 O O . LYS D 1 209 ? -11.494 -18.574 -11.045 1.00 16.10 209 LYS D O 1
ATOM 8651 N N . MET D 1 210 ? -12.783 -20.411 -10.925 1.00 16.19 210 MET D N 1
ATOM 8652 C CA . MET D 1 210 ? -13.883 -19.704 -11.581 1.00 17.83 210 MET D CA 1
ATOM 8653 C C . MET D 1 210 ? -14.456 -18.578 -10.728 1.00 17.40 210 MET D C 1
ATOM 8654 O O . MET D 1 210 ? -14.605 -17.468 -11.250 1.00 19.83 210 MET D O 1
ATOM 8659 N N . THR D 1 211 ? -14.753 -18.811 -9.429 1.00 15.75 211 THR D N 1
ATOM 8660 C CA . THR D 1 211 ? -15.513 -17.865 -8.658 1.00 16.55 211 THR D CA 1
ATOM 8661 C C . THR D 1 211 ? -14.638 -16.894 -7.841 1.00 15.32 211 THR D C 1
ATOM 8662 O O . THR D 1 211 ? -15.184 -15.935 -7.280 1.00 17.18 211 THR D O 1
ATOM 8666 N N . ASP D 1 212 ? -13.330 -17.149 -7.741 1.00 17.49 212 ASP D N 1
ATOM 8667 C CA . ASP D 1 212 ? -12.400 -16.216 -7.106 1.00 16.81 212 ASP D CA 1
ATOM 8668 C C . ASP D 1 212 ? -12.625 -16.160 -5.596 1.00 17.47 212 ASP D C 1
ATOM 8669 O O . ASP D 1 212 ? -12.227 -15.204 -4.961 1.00 18.44 212 ASP D O 1
ATOM 8674 N N . VAL D 1 213 ? -13.348 -17.134 -5.027 1.00 17.87 213 VAL D N 1
ATOM 8675 C CA . VAL D 1 213 ? -13.539 -17.155 -3.578 1.00 19.22 213 VAL D CA 1
ATOM 8676 C C . VAL D 1 213 ? -12.323 -17.790 -2.905 1.00 19.44 213 VAL D C 1
ATOM 8677 O O . VAL D 1 213 ? -11.797 -18.809 -3.350 1.00 18.60 213 VAL D O 1
ATOM 8681 N N . GLU D 1 214 ? -11.872 -17.205 -1.782 1.00 19.12 214 GLU D N 1
ATOM 8682 C CA . GLU D 1 214 ? -10.669 -17.692 -1.131 1.00 21.89 214 GLU D CA 1
ATOM 8683 C C . GLU D 1 214 ? -10.933 -19.050 -0.490 1.00 23.11 214 GLU D C 1
ATOM 8684 O O . GLU D 1 214 ? -12.035 -19.253 -0.014 1.00 24.43 214 GLU D O 1
ATOM 8690 N N . LEU D 1 215 ? -9.973 -19.975 -0.577 1.00 23.38 215 LEU D N 1
ATOM 8691 C CA . LEU D 1 215 ? -10.068 -21.264 0.104 1.00 23.29 215 LEU D CA 1
ATOM 8692 C C . LEU D 1 215 ? -10.088 -21.020 1.615 1.00 27.72 215 LEU D C 1
ATOM 8693 O O . LEU D 1 215 ? -9.392 -20.143 2.105 1.00 27.41 215 LEU D O 1
ATOM 8698 N N . SER D 1 216 ? -10.840 -21.854 2.346 1.00 35.54 216 SER D N 1
ATOM 8699 C CA . SER D 1 216 ? -10.814 -21.811 3.804 1.00 37.47 216 SER D CA 1
ATOM 8700 C C . SER D 1 216 ? -9.438 -22.202 4.351 1.00 39.24 216 SER D C 1
ATOM 8701 O O . SER D 1 216 ? -8.669 -22.947 3.733 1.00 38.75 216 SER D O 1
ATOM 8704 N N . ASP D 1 217 ? -9.162 -21.731 5.571 1.00 50.00 217 ASP D N 1
ATOM 8705 C CA . ASP D 1 217 ? -7.838 -21.851 6.170 1.00 57.79 217 ASP D CA 1
ATOM 8706 C C . ASP D 1 217 ? -7.464 -23.306 6.443 1.00 50.93 217 ASP D C 1
ATOM 8707 O O . ASP D 1 217 ? -6.291 -23.662 6.408 1.00 60.63 217 ASP D O 1
ATOM 8712 N N . ASP D 1 218 ? -8.454 -24.160 6.658 1.00 54.03 218 ASP D N 1
ATOM 8713 C CA . ASP D 1 218 ? -8.193 -25.573 6.885 1.00 58.51 218 ASP D CA 1
ATOM 8714 C C . ASP D 1 218 ? -7.754 -26.273 5.599 1.00 57.60 218 ASP D C 1
ATOM 8715 O O . ASP D 1 218 ? -7.160 -27.345 5.666 1.00 60.40 218 ASP D O 1
ATOM 8720 N N . VAL D 1 219 ? -8.064 -25.699 4.428 1.00 47.27 219 VAL D N 1
ATOM 8721 C CA . VAL D 1 219 ? -7.724 -26.346 3.171 1.00 43.86 219 VAL D CA 1
ATOM 8722 C C . VAL D 1 219 ? -6.583 -25.604 2.458 1.00 39.36 219 VAL D C 1
ATOM 8723 O O . VAL D 1 219 ? -5.955 -26.139 1.547 1.00 37.69 219 VAL D O 1
ATOM 8727 N N . LYS D 1 220 ? -6.285 -24.367 2.851 1.00 36.10 220 LYS D N 1
ATOM 8728 C CA . LYS D 1 220 ? -5.310 -23.617 2.074 1.00 37.15 220 LYS D CA 1
ATOM 8729 C C . LYS D 1 220 ? -3.894 -24.069 2.405 1.00 33.56 220 LYS D C 1
ATOM 8730 O O . LYS D 1 220 ? -3.488 -23.921 3.552 1.00 34.50 220 LYS D O 1
ATOM 8736 N N . PRO D 1 221 ? -3.085 -24.568 1.439 1.00 29.88 221 PRO D N 1
ATOM 8737 C CA . PRO D 1 221 ? -1.715 -25.011 1.724 1.00 30.46 221 PRO D CA 1
ATOM 8738 C C . PRO D 1 221 ? -0.822 -23.870 2.210 1.00 32.42 221 PRO D C 1
ATOM 8739 O O . PRO D 1 221 ? -0.996 -22.719 1.826 1.00 28.24 221 PRO D O 1
ATOM 8743 N N . ALA D 1 222 ? 0.194 -24.231 3.003 1.00 30.19 222 ALA D N 1
ATOM 8744 C CA . ALA D 1 222 ? 1.143 -23.284 3.551 1.00 30.21 222 ALA D CA 1
ATOM 8745 C C . ALA D 1 222 ? 2.020 -22.699 2.455 1.00 24.27 222 ALA D C 1
ATOM 8746 O O . ALA D 1 222 ? 2.516 -21.588 2.618 1.00 28.49 222 ALA D O 1
ATOM 8748 N N . ASP D 1 223 ? 2.197 -23.433 1.347 1.00 22.28 223 ASP D N 1
ATOM 8749 C CA . ASP D 1 223 ? 3.038 -22.997 0.246 1.00 23.44 223 ASP D CA 1
ATOM 8750 C C . ASP D 1 223 ? 2.210 -22.445 -0.926 1.00 19.29 223 ASP D C 1
ATOM 8751 O O . ASP D 1 223 ? 2.792 -22.229 -2.004 1.00 22.88 223 ASP D O 1
ATOM 8756 N N . SER D 1 224 ? 0.933 -22.181 -0.671 1.00 21.34 224 SER D N 1
ATOM 8757 C CA . SER D 1 224 ? 0.082 -21.514 -1.660 1.00 20.65 224 SER D CA 1
ATOM 8758 C C . SER D 1 224 ? 0.483 -20.041 -1.714 1.00 20.79 224 SER D C 1
ATOM 8759 O O . SER D 1 224 ? 1.034 -19.469 -0.769 1.00 19.39 224 SER D O 1
ATOM 8762 N N . HIS D 1 225 ? 0.262 -19.435 -2.874 1.00 18.12 225 HIS D N 1
ATOM 8763 C CA . HIS D 1 225 ? 0.660 -18.063 -3.087 1.00 17.58 225 HIS D CA 1
ATOM 8764 C C . HIS D 1 225 ? 0.000 -17.126 -2.095 1.00 17.34 225 HIS D C 1
ATOM 8765 O O . HIS D 1 225 ? 0.653 -16.232 -1.581 1.00 17.07 225 HIS D O 1
ATOM 8772 N N . VAL D 1 226 ? -1.305 -17.257 -1.847 1.00 16.77 226 VAL D N 1
ATOM 8773 C CA . VAL D 1 226 ? -2.017 -16.338 -0.986 1.00 17.63 226 VAL D CA 1
ATOM 8774 C C . VAL D 1 226 ? -1.507 -16.484 0.457 1.00 18.86 226 VAL D C 1
ATOM 8775 O O . VAL D 1 226 ? -1.441 -15.514 1.186 1.00 21.33 226 VAL D O 1
ATOM 8779 N N . ALA D 1 227 ? -1.182 -17.707 0.866 1.00 20.27 227 ALA D N 1
ATOM 8780 C CA . ALA D 1 227 ? -0.661 -17.918 2.224 1.00 21.55 227 ALA D CA 1
ATOM 8781 C C . ALA D 1 227 ? 0.664 -17.193 2.390 1.00 20.73 227 ALA D C 1
ATOM 8782 O O . ALA D 1 227 ? 0.873 -16.524 3.396 1.00 25.53 227 ALA D O 1
ATOM 8784 N N . LEU D 1 228 ? 1.577 -17.332 1.428 1.00 17.19 228 LEU D N 1
ATOM 8785 C CA . LEU D 1 228 ? 2.900 -16.738 1.558 1.00 21.05 228 LEU D CA 1
ATOM 8786 C C . LEU D 1 228 ? 2.954 -15.227 1.373 1.00 20.99 228 LEU D C 1
ATOM 8787 O O . LEU D 1 228 ? 3.872 -14.594 1.896 1.00 22.98 228 LEU D O 1
ATOM 8792 N N . THR D 1 229 ? 1.983 -14.642 0.681 1.00 19.37 229 THR D N 1
ATOM 8793 C CA . THR D 1 229 ? 1.977 -13.200 0.500 1.00 21.07 229 THR D CA 1
ATOM 8794 C C . THR D 1 229 ? 1.054 -12.536 1.501 1.00 22.48 229 THR D C 1
ATOM 8795 O O . THR D 1 229 ? 0.863 -11.325 1.402 1.00 23.79 229 THR D O 1
ATOM 8799 N N . SER D 1 230 ? 0.439 -13.298 2.410 1.00 24.84 230 SER D N 1
ATOM 8800 C CA . SER D 1 230 ? -0.314 -12.695 3.502 1.00 29.67 230 SER D CA 1
ATOM 8801 C C . SER D 1 230 ? 0.650 -12.536 4.666 1.00 30.74 230 SER D C 1
ATOM 8802 O O . SER D 1 230 ? 1.085 -13.532 5.222 1.00 37.02 230 SER D O 1
ATOM 8805 N N . VAL D 1 231 ? 1.029 -11.303 4.989 1.00 30.34 231 VAL D N 1
ATOM 8806 C CA . VAL D 1 231 ? 2.041 -11.102 6.015 1.00 35.60 231 VAL D CA 1
ATOM 8807 C C . VAL D 1 231 ? 1.492 -10.112 7.038 1.00 34.47 231 VAL D C 1
ATOM 8808 O O . VAL D 1 231 ? 0.885 -9.106 6.671 1.00 31.06 231 VAL D O 1
ATOM 8812 N N . THR D 1 232 ? 1.629 -10.427 8.335 1.00 38.52 232 THR D N 1
ATOM 8813 C CA . THR D 1 232 ? 1.150 -9.490 9.348 1.00 43.61 232 THR D CA 1
ATOM 8814 C C . THR D 1 232 ? 2.321 -8.647 9.849 1.00 47.74 232 THR D C 1
ATOM 8815 O O . THR D 1 232 ? 3.475 -9.089 9.843 1.00 46.12 232 THR D O 1
ATOM 8819 N N . GLY D 1 233 ? 2.010 -7.411 10.250 1.00 52.07 233 GLY D N 1
ATOM 8820 C CA . GLY D 1 233 ? 2.977 -6.574 10.941 1.00 65.63 233 GLY D CA 1
ATOM 8821 C C . GLY D 1 233 ? 3.167 -7.046 12.383 1.00 72.46 233 GLY D C 1
ATOM 8822 O O . GLY D 1 233 ? 2.354 -7.823 12.885 1.00 70.19 233 GLY D O 1
ATOM 8823 N N . PRO D 1 234 ? 4.236 -6.607 13.094 1.00 86.45 234 PRO D N 1
ATOM 8824 C CA . PRO D 1 234 ? 4.374 -6.890 14.528 1.00 90.57 234 PRO D CA 1
ATOM 8825 C C . PRO D 1 234 ? 3.132 -6.522 15.345 1.00 85.97 234 PRO D C 1
ATOM 8826 O O . PRO D 1 234 ? 2.772 -7.230 16.281 1.00 85.31 234 PRO D O 1
ATOM 8830 N N . ASP D 1 235 ? 2.472 -5.422 14.967 1.00 81.34 235 ASP D N 1
ATOM 8831 C CA . ASP D 1 235 ? 1.199 -5.030 15.557 1.00 85.15 235 ASP D CA 1
ATOM 8832 C C . ASP D 1 235 ? 0.108 -6.080 15.313 1.00 85.40 235 ASP D C 1
ATOM 8833 O O . ASP D 1 235 ? -0.760 -6.271 16.162 1.00 83.19 235 ASP D O 1
ATOM 8838 N N . GLY D 1 236 ? 0.127 -6.736 14.144 1.00 85.92 236 GLY D N 1
ATOM 8839 C CA . GLY D 1 236 ? -0.864 -7.749 13.803 1.00 75.35 236 GLY D CA 1
ATOM 8840 C C . GLY D 1 236 ? -1.843 -7.284 12.722 1.00 69.19 236 GLY D C 1
ATOM 8841 O O . GLY D 1 236 ? -2.800 -7.990 12.434 1.00 64.06 236 GLY D O 1
ATOM 8842 N N . SER D 1 237 ? -1.619 -6.092 12.148 1.00 67.38 237 SER D N 1
ATOM 8843 C CA . SER D 1 237 ? -2.287 -5.674 10.920 1.00 65.58 237 SER D CA 1
ATOM 8844 C C . SER D 1 237 ? -1.649 -6.348 9.708 1.00 54.16 237 SER D C 1
ATOM 8845 O O . SER D 1 237 ? -0.452 -6.625 9.712 1.00 48.09 237 SER D O 1
ATOM 8848 N N . ASP D 1 238 ? -2.449 -6.590 8.661 1.00 52.73 238 ASP D N 1
ATOM 8849 C CA . ASP D 1 238 ? -1.886 -7.037 7.396 1.00 52.24 238 ASP D CA 1
ATOM 8850 C C . ASP D 1 238 ? -1.016 -5.936 6.793 1.00 40.96 238 ASP D C 1
ATOM 8851 O O . ASP D 1 238 ? -1.318 -4.749 6.902 1.00 43.52 238 ASP D O 1
ATOM 8856 N N . LEU D 1 239 ? 0.111 -6.353 6.217 1.00 34.02 239 LEU D N 1
ATOM 8857 C CA . LEU D 1 239 ? 0.887 -5.478 5.359 1.00 31.65 239 LEU D CA 1
ATOM 8858 C C . LEU D 1 239 ? 0.356 -5.666 3.935 1.00 23.65 239 LEU D C 1
ATOM 8859 O O . LEU D 1 239 ? 0.143 -6.790 3.486 1.00 26.50 239 LEU D O 1
ATOM 8864 N N . GLU D 1 240 ? -0.012 -4.535 3.337 1.00 21.57 240 GLU D N 1
ATOM 8865 C CA . GLU D 1 240 ? -0.619 -4.541 2.028 1.00 20.76 240 GLU D CA 1
ATOM 8866 C C . GLU D 1 240 ? 0.270 -3.821 1.021 1.00 19.76 240 GLU D C 1
ATOM 8867 O O . GLU D 1 240 ? 1.066 -2.931 1.342 1.00 20.65 240 GLU D O 1
ATOM 8873 N N . ILE D 1 241 ? 0.116 -4.228 -0.235 1.00 16.30 241 ILE D N 1
ATOM 8874 C CA . ILE D 1 241 ? 0.662 -3.464 -1.342 1.00 15.87 241 ILE D CA 1
ATOM 8875 C C . ILE D 1 241 ? -0.458 -3.309 -2.373 1.00 15.07 241 ILE D C 1
ATOM 8876 O O . ILE D 1 241 ? -1.508 -3.947 -2.263 1.00 16.25 241 ILE D O 1
ATOM 8881 N N . LEU D 1 242 ? -0.246 -2.418 -3.340 1.00 14.50 242 LEU D N 1
ATOM 8882 C CA . LEU D 1 242 ? -1.216 -2.196 -4.405 1.00 13.04 242 LEU D CA 1
ATOM 8883 C C . LEU D 1 242 ? -0.596 -2.713 -5.694 1.00 12.12 242 LEU D C 1
ATOM 8884 O O . LEU D 1 242 ? 0.443 -2.214 -6.129 1.00 12.85 242 LEU D O 1
ATOM 8889 N N . ARG D 1 243 ? -1.224 -3.734 -6.309 1.00 11.90 243 ARG D N 1
ATOM 8890 C CA . ARG D 1 243 ? -0.714 -4.346 -7.520 1.00 10.95 243 ARG D CA 1
ATOM 8891 C C . ARG D 1 243 ? -1.510 -3.936 -8.755 1.00 11.70 243 ARG D C 1
ATOM 8892 O O . ARG D 1 243 ? -2.744 -3.896 -8.735 1.00 13.93 243 ARG D O 1
ATOM 8900 N N . ASP D 1 244 ? -0.778 -3.616 -9.815 1.00 11.24 244 ASP D N 1
ATOM 8901 C CA . ASP D 1 244 ? -1.418 -3.261 -11.080 1.00 11.37 244 ASP D CA 1
ATOM 8902 C C . ASP D 1 244 ? -0.935 -4.204 -12.180 1.00 11.66 244 ASP D C 1
ATOM 8903 O O . ASP D 1 244 ? -0.663 -3.762 -13.296 1.00 12.28 244 ASP D O 1
ATOM 8908 N N . ASN D 1 245 ? -0.888 -5.496 -11.872 1.00 12.94 245 ASN D N 1
ATOM 8909 C CA . ASN D 1 245 ? -0.344 -6.503 -12.763 1.00 13.67 245 ASN D CA 1
ATOM 8910 C C . ASN D 1 245 ? -1.146 -6.537 -14.062 1.00 11.55 245 ASN D C 1
ATOM 8911 O O . ASN D 1 245 ? -2.370 -6.396 -14.021 1.00 13.17 245 ASN D O 1
ATOM 8916 N N . MET D 1 246 ? -0.463 -6.751 -15.193 1.00 11.59 246 MET D N 1
ATOM 8917 C CA . MET D 1 246 ? -1.161 -6.931 -16.470 1.00 10.63 246 MET D CA 1
ATOM 8918 C C . MET D 1 246 ? -0.620 -8.128 -17.211 1.00 11.71 246 MET D C 1
ATOM 8919 O O . MET D 1 246 ? 0.593 -8.348 -17.276 1.00 10.72 246 MET D O 1
ATOM 8924 N N . PRO D 1 247 ? -1.516 -8.877 -17.911 1.00 10.13 247 PRO D N 1
ATOM 8925 C CA . PRO D 1 247 ? -1.049 -9.865 -18.863 1.00 10.43 247 PRO D CA 1
ATOM 8926 C C . PRO D 1 247 ? -0.398 -9.286 -20.080 1.00 10.13 247 PRO D C 1
ATOM 8927 O O . PRO D 1 247 ? -0.688 -8.169 -20.463 1.00 11.25 247 PRO D O 1
ATOM 8931 N N . PHE D 1 248 ? 0.463 -10.072 -20.681 1.00 11.09 248 PHE D N 1
ATOM 8932 C CA . PHE D 1 248 ? 1.046 -9.744 -21.970 1.00 11.04 248 PHE D CA 1
ATOM 8933 C C . PHE D 1 248 ? 1.477 -11.057 -22.631 1.00 11.99 248 PHE D C 1
ATOM 8934 O O . PHE D 1 248 ? 1.561 -12.099 -21.975 1.00 12.45 248 PHE D O 1
ATOM 8942 N N . GLY D 1 249 ? 1.760 -10.994 -23.931 1.00 11.60 249 GLY D N 1
ATOM 8943 C CA . GLY D 1 249 ? 2.302 -12.191 -24.543 1.00 13.65 249 GLY D CA 1
ATOM 8944 C C . GLY D 1 249 ? 2.373 -12.133 -26.069 1.00 12.89 249 GLY D C 1
ATOM 8945 O O . GLY D 1 249 ? 1.954 -11.183 -26.720 1.00 13.20 249 GLY D O 1
ATOM 8946 N N . SER D 1 250 ? 2.890 -13.240 -26.575 1.00 13.40 250 SER D N 1
ATOM 8947 C CA . SER D 1 250 ? 3.124 -13.426 -27.998 1.00 13.74 250 SER D CA 1
ATOM 8948 C C . SER D 1 250 ? 2.886 -14.901 -28.256 1.00 14.39 250 SER D C 1
ATOM 8949 O O . SER D 1 250 ? 3.584 -15.724 -27.681 1.00 15.63 250 SER D O 1
ATOM 8952 N N . VAL D 1 251 ? 1.935 -15.233 -29.122 1.00 12.77 251 VAL D N 1
ATOM 8953 C CA . VAL D 1 251 ? 1.531 -16.628 -29.202 1.00 15.37 251 VAL D CA 1
ATOM 8954 C C . VAL D 1 251 ? 2.570 -17.422 -29.989 1.00 16.26 251 VAL D C 1
ATOM 8955 O O . VAL D 1 251 ? 2.857 -18.564 -29.605 1.00 18.96 251 VAL D O 1
ATOM 8959 N N . GLY D 1 252 ? 3.160 -16.821 -31.014 1.00 16.84 252 GLY D N 1
ATOM 8960 C CA . GLY D 1 252 ? 4.112 -17.537 -31.849 1.00 19.92 252 GLY D CA 1
ATOM 8961 C C . GLY D 1 252 ? 5.363 -17.946 -31.083 1.00 22.80 252 GLY D C 1
ATOM 8962 O O . GLY D 1 252 ? 5.895 -19.029 -31.316 1.00 26.34 252 GLY D O 1
ATOM 8963 N N . ARG D 1 253 ? 5.788 -17.099 -30.147 1.00 22.53 253 ARG D N 1
ATOM 8964 C CA . ARG D 1 253 ? 6.967 -17.345 -29.322 1.00 27.02 253 ARG D CA 1
ATOM 8965 C C . ARG D 1 253 ? 6.594 -18.114 -28.056 1.00 23.66 253 ARG D C 1
ATOM 8966 O O . ARG D 1 253 ? 7.456 -18.390 -27.231 1.00 25.07 253 ARG D O 1
ATOM 8974 N N . GLU D 1 254 ? 5.330 -18.475 -27.891 1.00 22.76 254 GLU D N 1
ATOM 8975 C CA . GLU D 1 254 ? 4.883 -19.158 -26.701 1.00 23.96 254 GLU D CA 1
ATOM 8976 C C . GLU D 1 254 ? 5.277 -18.368 -25.464 1.00 23.84 254 GLU D C 1
ATOM 8977 O O . GLU D 1 254 ? 5.750 -18.918 -24.471 1.00 23.73 254 GLU D O 1
ATOM 8983 N N . GLU D 1 255 ? 5.029 -17.071 -25.512 1.00 18.97 255 GLU D N 1
ATOM 8984 C CA . GLU D 1 255 ? 5.328 -16.172 -24.417 1.00 19.74 255 GLU D CA 1
ATOM 8985 C C . GLU D 1 255 ? 4.011 -15.741 -23.800 1.00 16.02 255 GLU D C 1
ATOM 8986 O O . GLU D 1 255 ? 3.237 -15.037 -24.407 1.00 16.04 255 GLU D O 1
ATOM 8992 N N . PHE D 1 256 ? 3.784 -16.165 -22.559 1.00 13.39 256 PHE D N 1
ATOM 8993 C CA . PHE D 1 256 ? 2.585 -15.909 -21.823 1.00 13.28 256 PHE D CA 1
ATOM 8994 C C . PHE D 1 256 ? 3.036 -15.328 -20.494 1.00 14.97 256 PHE D C 1
ATOM 8995 O O . PHE D 1 256 ? 3.689 -16.039 -19.740 1.00 16.42 256 PHE D O 1
ATOM 9003 N N . GLY D 1 257 ? 2.763 -14.037 -20.272 1.00 12.33 257 GLY D N 1
ATOM 9004 C CA . GLY D 1 257 ? 3.415 -13.343 -19.175 1.00 12.61 257 GLY D CA 1
ATOM 9005 C C . GLY D 1 257 ? 2.456 -12.639 -18.241 1.00 12.18 257 GLY D C 1
ATOM 9006 O O . GLY D 1 257 ? 1.295 -12.363 -18.554 1.00 11.57 257 GLY D O 1
ATOM 9007 N N . THR D 1 258 ? 3.036 -12.336 -17.056 1.00 11.51 258 THR D N 1
ATOM 9008 C CA . THR D 1 258 ? 2.453 -11.429 -16.110 1.00 11.99 258 THR D CA 1
ATOM 9009 C C . THR D 1 258 ? 3.490 -10.350 -15.876 1.00 11.24 258 THR D C 1
ATOM 9010 O O . THR D 1 258 ? 4.602 -10.653 -15.439 1.00 12.30 258 THR D O 1
ATOM 9014 N N . TYR D 1 259 ? 3.108 -9.097 -16.090 1.00 10.42 259 TYR D N 1
ATOM 9015 C CA . TYR D 1 259 ? 3.971 -7.988 -15.731 1.00 10.51 259 TYR D CA 1
ATOM 9016 C C . TYR D 1 259 ? 3.572 -7.574 -14.325 1.00 11.77 259 TYR D C 1
ATOM 9017 O O . TYR D 1 259 ? 2.496 -7.033 -14.145 1.00 12.87 259 TYR D O 1
ATOM 9026 N N . PHE D 1 260 ? 4.446 -7.812 -13.327 1.00 10.62 260 PHE D N 1
ATOM 9027 C CA . PHE D 1 260 ? 4.161 -7.521 -11.950 1.00 11.16 260 PHE D CA 1
ATOM 9028 C C . PHE D 1 260 ? 4.610 -6.101 -11.644 1.00 10.75 260 PHE D C 1
ATOM 9029 O O . PHE D 1 260 ? 5.731 -5.728 -11.989 1.00 12.04 260 PHE D O 1
ATOM 9037 N N . ILE D 1 261 ? 3.696 -5.300 -11.107 1.00 10.79 261 ILE D N 1
ATOM 9038 C CA . ILE D 1 261 ? 4.094 -4.006 -10.548 1.00 11.39 261 ILE D CA 1
ATOM 9039 C C . ILE D 1 261 ? 3.338 -3.826 -9.247 1.00 12.06 261 ILE D C 1
ATOM 9040 O O . ILE D 1 261 ? 2.124 -3.951 -9.191 1.00 12.75 261 ILE D O 1
ATOM 9045 N N . GLY D 1 262 ? 4.082 -3.515 -8.185 1.00 11.54 262 GLY D N 1
ATOM 9046 C CA . GLY D 1 262 ? 3.503 -3.362 -6.880 1.00 10.97 262 GLY D CA 1
ATOM 9047 C C . GLY D 1 262 ? 3.978 -2.055 -6.263 1.00 11.87 262 GLY D C 1
ATOM 9048 O O . GLY D 1 262 ? 5.188 -1.842 -6.253 1.00 12.72 262 GLY D O 1
ATOM 9049 N N . TYR D 1 263 ? 3.028 -1.274 -5.763 1.00 11.29 263 TYR D N 1
ATOM 9050 C CA . TYR D 1 263 ? 3.351 -0.030 -5.075 1.00 11.38 263 TYR D CA 1
ATOM 9051 C C . TYR D 1 263 ? 3.175 -0.187 -3.574 1.00 13.25 263 TYR D C 1
ATOM 9052 O O . TYR D 1 263 ? 2.228 -0.825 -3.088 1.00 11.64 263 TYR D O 1
ATOM 9061 N N . ALA D 1 264 ? 4.110 0.439 -2.832 1.00 12.12 264 ALA D N 1
ATOM 9062 C CA . ALA D 1 264 ? 4.054 0.415 -1.384 1.00 13.29 264 ALA D CA 1
ATOM 9063 C C . ALA D 1 264 ? 4.748 1.642 -0.805 1.00 12.03 264 ALA D C 1
ATOM 9064 O O . ALA D 1 264 ? 5.630 2.192 -1.411 1.00 13.45 264 ALA D O 1
ATOM 9066 N N . ARG D 1 265 ? 4.370 1.983 0.430 1.00 14.11 265 ARG D N 1
ATOM 9067 C CA . ARG D 1 265 ? 4.892 3.160 1.111 1.00 15.10 265 ARG D CA 1
ATOM 9068 C C . ARG D 1 265 ? 6.348 2.985 1.527 1.00 15.69 265 ARG D C 1
ATOM 9069 O O . ARG D 1 265 ? 7.070 3.971 1.708 1.00 16.88 265 ARG D O 1
ATOM 9077 N N . THR D 1 266 ? 6.763 1.740 1.742 1.00 16.36 266 THR D N 1
ATOM 9078 C CA . THR D 1 266 ? 8.163 1.404 1.931 1.00 17.55 266 THR D CA 1
ATOM 9079 C C . THR D 1 266 ? 8.447 0.103 1.198 1.00 18.96 266 THR D C 1
ATOM 9080 O O . THR D 1 266 ? 7.604 -0.785 1.204 1.00 19.40 266 THR D O 1
ATOM 9084 N N . PRO D 1 267 ? 9.643 -0.056 0.595 1.00 17.52 267 PRO D N 1
ATOM 9085 C CA . PRO D 1 267 ? 9.990 -1.270 -0.138 1.00 19.67 267 PRO D CA 1
ATOM 9086 C C . PRO D 1 267 ? 10.072 -2.487 0.778 1.00 18.92 267 PRO D C 1
ATOM 9087 O O . PRO D 1 267 ? 10.037 -3.609 0.313 1.00 20.41 267 PRO D O 1
ATOM 9091 N N . GLU D 1 268 ? 10.238 -2.251 2.078 1.00 19.46 268 GLU D N 1
ATOM 9092 C CA . GLU D 1 268 ? 10.401 -3.337 3.035 1.00 21.79 268 GLU D CA 1
ATOM 9093 C C . GLU D 1 268 ? 9.205 -4.304 3.010 1.00 18.96 268 GLU D C 1
ATOM 9094 O O . GLU D 1 268 ? 9.403 -5.519 3.112 1.00 20.09 268 GLU D O 1
ATOM 9100 N N . VAL D 1 269 ? 7.994 -3.796 2.743 1.00 18.33 269 VAL D N 1
ATOM 9101 C CA . VAL D 1 269 ? 6.813 -4.648 2.700 1.00 18.45 269 VAL D CA 1
ATOM 9102 C C . VAL D 1 269 ? 6.940 -5.569 1.473 1.00 16.93 269 VAL D C 1
ATOM 9103 O O . VAL D 1 269 ? 6.818 -6.792 1.550 1.00 16.79 269 VAL D O 1
ATOM 9107 N N . THR D 1 270 ? 7.178 -4.985 0.289 1.00 16.52 270 THR D N 1
ATOM 9108 C CA . THR D 1 270 ? 7.247 -5.794 -0.915 1.00 16.64 270 THR D CA 1
ATOM 9109 C C . THR D 1 270 ? 8.402 -6.783 -0.832 1.00 17.72 270 THR D C 1
ATOM 9110 O O . THR D 1 270 ? 8.307 -7.931 -1.270 1.00 16.19 270 THR D O 1
ATOM 9114 N N . GLU D 1 271 ? 9.540 -6.340 -0.258 1.00 17.35 271 GLU D N 1
ATOM 9115 C CA . GLU D 1 271 ? 10.706 -7.179 -0.105 1.00 16.65 271 GLU D CA 1
ATOM 9116 C C . GLU D 1 271 ? 10.449 -8.348 0.845 1.00 16.85 271 GLU D C 1
ATOM 9117 O O . GLU D 1 271 ? 10.966 -9.425 0.575 1.00 18.77 271 GLU D O 1
ATOM 9123 N N . THR D 1 272 ? 9.665 -8.132 1.896 1.00 17.36 272 THR D N 1
ATOM 9124 C CA . THR D 1 272 ? 9.320 -9.225 2.813 1.00 19.52 272 THR D CA 1
ATOM 9125 C C . THR D 1 272 ? 8.524 -10.279 2.048 1.00 20.28 272 THR D C 1
ATOM 9126 O O . THR D 1 272 ? 8.754 -11.474 2.196 1.00 19.01 272 THR D O 1
ATOM 9130 N N . MET D 1 273 ? 7.573 -9.827 1.221 1.00 18.20 273 MET D N 1
ATOM 9131 C CA . MET D 1 273 ? 6.770 -10.773 0.459 1.00 16.97 273 MET D CA 1
ATOM 9132 C C . MET D 1 273 ? 7.640 -11.563 -0.505 1.00 17.37 273 MET D C 1
ATOM 9133 O O . MET D 1 273 ? 7.474 -12.769 -0.626 1.00 17.22 273 MET D O 1
ATOM 9138 N N . LEU D 1 274 ? 8.557 -10.891 -1.196 1.00 14.23 274 LEU D N 1
ATOM 9139 C CA . LEU D 1 274 ? 9.455 -11.528 -2.126 1.00 16.16 274 LEU D CA 1
ATOM 9140 C C . LEU D 1 274 ? 10.349 -12.539 -1.400 1.00 17.40 274 LEU D C 1
ATOM 9141 O O . LEU D 1 274 ? 10.581 -13.608 -1.920 1.00 16.67 274 LEU D O 1
ATOM 9146 N N . GLU D 1 275 ? 10.874 -12.171 -0.226 1.00 18.01 275 GLU D N 1
ATOM 9147 C CA . GLU D 1 275 ? 11.667 -13.139 0.534 1.00 19.97 275 GLU D CA 1
ATOM 9148 C C . GLU D 1 275 ? 10.866 -14.400 0.841 1.00 19.48 275 GLU D C 1
ATOM 9149 O O . GLU D 1 275 ? 11.397 -15.510 0.669 1.00 20.49 275 GLU D O 1
ATOM 9155 N N . ARG D 1 276 ? 9.638 -14.238 1.321 1.00 18.46 276 ARG D N 1
ATOM 9156 C CA . ARG D 1 276 ? 8.796 -15.386 1.659 1.00 19.57 276 ARG D CA 1
ATOM 9157 C C . ARG D 1 276 ? 8.570 -16.242 0.423 1.00 23.63 276 ARG D C 1
ATOM 9158 O O . ARG D 1 276 ? 8.656 -17.459 0.479 1.00 22.65 276 ARG D O 1
ATOM 9166 N N . MET D 1 277 ? 8.327 -15.591 -0.727 1.00 19.30 277 MET D N 1
ATOM 9167 C CA . MET D 1 277 ? 8.054 -16.359 -1.944 1.00 18.05 277 MET D CA 1
ATOM 9168 C C . MET D 1 277 ? 9.267 -17.144 -2.419 1.00 16.75 277 MET D C 1
ATOM 9169 O O . MET D 1 277 ? 9.120 -18.299 -2.803 1.00 18.50 277 MET D O 1
ATOM 9174 N N . PHE D 1 278 ? 10.444 -16.502 -2.521 1.00 16.07 278 PHE D N 1
ATOM 9175 C CA . PHE D 1 278 ? 11.623 -17.049 -3.160 1.00 17.01 278 PHE D CA 1
ATOM 9176 C C . PHE D 1 278 ? 12.447 -17.894 -2.173 1.00 19.77 278 PHE D C 1
ATOM 9177 O O . PHE D 1 278 ? 13.072 -18.838 -2.611 1.00 24.23 278 PHE D O 1
ATOM 9185 N N . LEU D 1 279 ? 12.479 -17.503 -0.913 1.00 23.15 279 LEU D N 1
ATOM 9186 C CA . LEU D 1 279 ? 13.384 -18.137 0.051 1.00 27.22 279 LEU D CA 1
ATOM 9187 C C . LEU D 1 279 ? 12.583 -19.033 0.984 1.00 27.65 279 LEU D C 1
ATOM 9188 O O . LEU D 1 279 ? 13.153 -19.905 1.631 1.00 30.64 279 LEU D O 1
ATOM 9193 N N . GLY D 1 280 ? 11.281 -18.799 1.122 1.00 26.35 280 GLY D N 1
ATOM 9194 C CA . GLY D 1 280 ? 10.414 -19.660 1.897 1.00 27.61 280 GLY D CA 1
ATOM 9195 C C . GLY D 1 280 ? 10.354 -19.270 3.370 1.00 28.42 280 GLY D C 1
ATOM 9196 O O . GLY D 1 280 ? 10.921 -18.257 3.770 1.00 29.73 280 GLY D O 1
ATOM 9197 N N . THR D 1 281 ? 9.673 -20.120 4.139 1.00 25.86 281 THR D N 1
ATOM 9198 C CA . THR D 1 281 ? 9.551 -19.996 5.578 1.00 31.48 281 THR D CA 1
ATOM 9199 C C . THR D 1 281 ? 9.874 -21.363 6.177 1.00 31.93 281 THR D C 1
ATOM 9200 O O . THR D 1 281 ? 10.252 -22.278 5.465 1.00 28.06 281 THR D O 1
ATOM 9204 N N . ALA D 1 282 ? 9.680 -21.501 7.488 1.00 38.93 282 ALA D N 1
ATOM 9205 C CA . ALA D 1 282 ? 9.835 -22.798 8.135 1.00 42.29 282 ALA D CA 1
ATOM 9206 C C . ALA D 1 282 ? 8.847 -23.817 7.572 1.00 44.98 282 ALA D C 1
ATOM 9207 O O . ALA D 1 282 ? 9.178 -24.988 7.454 1.00 49.42 282 ALA D O 1
ATOM 9209 N N . SER D 1 283 ? 7.647 -23.357 7.198 1.00 43.86 283 SER D N 1
ATOM 9210 C CA . SER D 1 283 ? 6.543 -24.213 6.789 1.00 43.19 283 SER D CA 1
ATOM 9211 C C . SER D 1 283 ? 6.501 -24.453 5.279 1.00 41.35 283 SER D C 1
ATOM 9212 O O . SER D 1 283 ? 5.796 -25.349 4.825 1.00 42.98 283 SER D O 1
ATOM 9215 N N . ALA D 1 284 ? 7.196 -23.628 4.488 1.00 32.21 284 ALA D N 1
ATOM 9216 C CA . ALA D 1 284 ? 7.060 -23.703 3.046 1.00 32.49 284 ALA D CA 1
ATOM 9217 C C . ALA D 1 284 ? 8.405 -23.423 2.411 1.00 27.43 284 ALA D C 1
ATOM 9218 O O . ALA D 1 284 ? 9.000 -22.413 2.721 1.00 31.18 284 ALA D O 1
ATOM 9220 N N . PRO D 1 285 ? 8.904 -24.294 1.524 1.00 24.43 285 PRO D N 1
ATOM 9221 C CA . PRO D 1 285 ? 10.205 -24.092 0.912 1.00 25.74 285 PRO D CA 1
ATOM 9222 C C . PRO D 1 285 ? 10.255 -22.862 0.009 1.00 24.40 285 PRO D C 1
ATOM 9223 O O . PRO D 1 285 ? 11.285 -22.184 -0.115 1.00 24.10 285 PRO D O 1
ATOM 9227 N N . HIS D 1 286 ? 9.121 -22.666 -0.700 1.00 22.51 286 HIS D N 1
ATOM 9228 C CA . HIS D 1 286 ? 8.973 -21.551 -1.629 1.00 19.36 286 HIS D CA 1
ATOM 9229 C C . HIS D 1 286 ? 7.528 -21.533 -2.101 1.00 20.83 286 HIS D C 1
ATOM 9230 O O . HIS D 1 286 ? 6.779 -22.494 -1.938 1.00 20.73 286 HIS D O 1
ATOM 9237 N N . ASP D 1 287 ? 7.148 -20.400 -2.696 1.00 17.80 287 ASP D N 1
ATOM 9238 C CA . ASP D 1 287 ? 5.828 -20.226 -3.309 1.00 18.50 287 ASP D CA 1
ATOM 9239 C C . ASP D 1 287 ? 5.662 -21.125 -4.539 1.00 16.51 287 ASP D C 1
ATOM 9240 O O . ASP D 1 287 ? 6.428 -21.035 -5.487 1.00 16.45 287 ASP D O 1
ATOM 9245 N N . ARG D 1 288 ? 4.622 -21.991 -4.529 1.00 18.67 288 ARG D N 1
ATOM 9246 C CA . ARG D 1 288 ? 4.398 -22.898 -5.644 1.00 19.76 288 ARG D CA 1
ATOM 9247 C C . ARG D 1 288 ? 4.106 -22.165 -6.961 1.00 18.02 288 ARG D C 1
ATOM 9248 O O . ARG D 1 288 ? 4.347 -22.709 -8.040 1.00 18.20 288 ARG D O 1
ATOM 9256 N N . ILE D 1 289 ? 3.704 -20.905 -6.903 1.00 19.07 289 ILE D N 1
ATOM 9257 C CA . ILE D 1 289 ? 3.481 -20.186 -8.159 1.00 18.17 289 ILE D CA 1
ATOM 9258 C C . ILE D 1 289 ? 4.778 -20.086 -8.940 1.00 16.11 289 ILE D C 1
ATOM 9259 O O . ILE D 1 289 ? 4.813 -20.007 -10.165 1.00 15.99 289 ILE D O 1
ATOM 9264 N N . LEU D 1 290 ? 5.929 -20.084 -8.255 1.00 16.22 290 LEU D N 1
ATOM 9265 C CA . LEU D 1 290 ? 7.184 -19.946 -8.952 1.00 15.53 290 LEU D CA 1
ATOM 9266 C C . LEU D 1 290 ? 7.621 -21.222 -9.682 1.00 15.22 290 LEU D C 1
ATOM 9267 O O . LEU D 1 290 ? 8.540 -21.201 -10.488 1.00 18.00 290 LEU D O 1
ATOM 9272 N N . ASP D 1 291 ? 6.962 -22.357 -9.408 1.00 18.20 291 ASP D N 1
ATOM 9273 C CA . ASP D 1 291 ? 7.228 -23.541 -10.178 1.00 18.92 291 ASP D CA 1
ATOM 9274 C C . ASP D 1 291 ? 6.639 -23.421 -11.576 1.00 20.51 291 ASP D C 1
ATOM 9275 O O . ASP D 1 291 ? 6.964 -24.232 -12.415 1.00 20.57 291 ASP D O 1
ATOM 9280 N N . PHE D 1 292 ? 5.874 -22.341 -11.831 1.00 18.02 292 PHE D N 1
ATOM 9281 C CA . PHE D 1 292 ? 5.224 -22.136 -13.124 1.00 16.47 292 PHE D CA 1
ATOM 9282 C C . PHE D 1 292 ? 5.477 -20.715 -13.636 1.00 17.63 292 PHE D C 1
ATOM 9283 O O . PHE D 1 292 ? 4.877 -20.316 -14.631 1.00 17.23 292 PHE D O 1
ATOM 9291 N N . SER D 1 293 ? 6.373 -19.962 -12.993 1.00 15.16 293 SER D N 1
ATOM 9292 C CA . SER D 1 293 ? 6.556 -18.539 -13.267 1.00 17.32 293 SER D CA 1
ATOM 9293 C C . SER D 1 293 ? 8.033 -18.210 -13.105 1.00 17.72 293 SER D C 1
ATOM 9294 O O . SER D 1 293 ? 8.610 -18.533 -12.072 1.00 21.17 293 SER D O 1
ATOM 9297 N N . THR D 1 294 ? 8.657 -17.643 -14.135 1.00 14.69 294 THR D N 1
ATOM 9298 C CA . THR D 1 294 ? 10.073 -17.278 -14.077 1.00 15.30 294 THR D CA 1
ATOM 9299 C C . THR D 1 294 ? 10.205 -15.760 -14.161 1.00 16.45 294 THR D C 1
ATOM 9300 O O . THR D 1 294 ? 9.719 -15.172 -15.131 1.00 15.87 294 THR D O 1
ATOM 9304 N N . ALA D 1 295 ? 10.903 -15.160 -13.203 1.00 14.93 295 ALA D N 1
ATOM 9305 C CA . ALA D 1 295 ? 11.123 -13.725 -13.265 1.00 15.64 295 ALA D CA 1
ATOM 9306 C C . ALA D 1 295 ? 12.306 -13.437 -14.170 1.00 15.95 295 ALA D C 1
ATOM 9307 O O . ALA D 1 295 ? 13.368 -14.041 -14.010 1.00 17.25 295 ALA D O 1
ATOM 9309 N N . VAL D 1 296 ? 12.166 -12.539 -15.145 1.00 13.84 296 VAL D N 1
ATOM 9310 C CA . VAL D 1 296 ? 13.263 -12.250 -16.048 1.00 14.73 296 VAL D CA 1
ATOM 9311 C C . VAL D 1 296 ? 13.727 -10.802 -15.914 1.00 14.82 296 VAL D C 1
ATOM 9312 O O . VAL D 1 296 ? 14.741 -10.437 -16.518 1.00 16.44 296 VAL D O 1
ATOM 9316 N N . THR D 1 297 ? 12.994 -9.969 -15.160 1.00 14.09 297 THR D N 1
ATOM 9317 C CA . THR D 1 297 ? 13.492 -8.639 -14.807 1.00 13.53 297 THR D CA 1
ATOM 9318 C C . THR D 1 297 ? 13.184 -8.416 -13.338 1.00 12.04 297 THR D C 1
ATOM 9319 O O . THR D 1 297 ? 12.354 -9.096 -12.735 1.00 13.46 297 THR D O 1
ATOM 9323 N N . GLY D 1 298 ? 13.863 -7.412 -12.752 1.00 12.45 298 GLY D N 1
ATOM 9324 C CA . GLY D 1 298 ? 13.558 -6.997 -11.401 1.00 13.20 298 GLY D CA 1
ATOM 9325 C C . GLY D 1 298 ? 14.193 -5.651 -11.105 1.00 14.38 298 GLY D C 1
ATOM 9326 O O . GLY D 1 298 ? 15.395 -5.494 -11.292 1.00 13.74 298 GLY D O 1
ATOM 9327 N N . SER D 1 299 ? 13.356 -4.666 -10.782 1.00 12.59 299 SER D N 1
ATOM 9328 C CA . SER D 1 299 ? 13.889 -3.312 -10.542 1.00 11.62 299 SER D CA 1
ATOM 9329 C C . SER D 1 299 ? 12.984 -2.619 -9.535 1.00 13.18 299 SER D C 1
ATOM 9330 O O . SER D 1 299 ? 11.811 -2.953 -9.387 1.00 12.84 299 SER D O 1
ATOM 9333 N N A LEU D 1 300 ? 13.593 -1.646 -8.852 0.50 11.61 300 LEU D N 1
ATOM 9334 N N B LEU D 1 300 ? 13.573 -1.677 -8.785 0.50 11.90 300 LEU D N 1
ATOM 9335 C CA A LEU D 1 300 ? 12.977 -0.871 -7.801 0.50 11.79 300 LEU D CA 1
ATOM 9336 C CA B LEU D 1 300 ? 12.894 -0.914 -7.755 0.50 12.59 300 LEU D CA 1
ATOM 9337 C C A LEU D 1 300 ? 13.037 0.603 -8.184 0.50 11.40 300 LEU D C 1
ATOM 9338 C C B LEU D 1 300 ? 13.047 0.579 -8.050 0.50 11.68 300 LEU D C 1
ATOM 9339 O O A LEU D 1 300 ? 14.059 1.070 -8.672 0.50 11.08 300 LEU D O 1
ATOM 9340 O O B LEU D 1 300 ? 14.145 1.034 -8.345 0.50 11.12 300 LEU D O 1
ATOM 9349 N N . PHE D 1 301 ? 11.936 1.329 -7.961 1.00 11.03 301 PHE D N 1
ATOM 9350 C CA . PHE D 1 301 ? 11.874 2.749 -8.305 1.00 11.34 301 PHE D CA 1
ATOM 9351 C C . PHE D 1 301 ? 11.150 3.517 -7.216 1.00 11.74 301 PHE D C 1
ATOM 9352 O O . PHE D 1 301 ? 10.253 2.985 -6.581 1.00 14.77 301 PHE D O 1
ATOM 9360 N N . PHE D 1 302 ? 11.556 4.774 -7.026 1.00 10.44 302 PHE D N 1
ATOM 9361 C CA . PHE D 1 302 ? 10.777 5.713 -6.262 1.00 11.24 302 PHE D CA 1
ATOM 9362 C C . PHE D 1 302 ? 9.984 6.570 -7.223 1.00 10.41 302 PHE D C 1
ATOM 9363 O O . PHE D 1 302 ? 10.515 7.111 -8.188 1.00 10.76 302 PHE D O 1
ATOM 9371 N N . THR D 1 303 ? 8.677 6.695 -6.941 1.00 11.19 303 THR D N 1
ATOM 9372 C CA . THR D 1 303 ? 7.767 7.507 -7.724 1.00 10.99 303 THR D CA 1
ATOM 9373 C C . THR D 1 303 ? 7.453 8.758 -6.915 1.00 12.10 303 THR D C 1
ATOM 9374 O O . THR D 1 303 ? 6.653 8.737 -6.022 1.00 12.58 303 THR D O 1
ATOM 9378 N N . PRO D 1 304 ? 8.107 9.887 -7.209 1.00 12.33 304 PRO D N 1
ATOM 9379 C CA . PRO D 1 304 ? 7.946 11.059 -6.356 1.00 13.11 304 PRO D CA 1
ATOM 9380 C C . PRO D 1 304 ? 6.556 11.670 -6.449 1.00 14.14 304 PRO D C 1
ATOM 9381 O O . PRO D 1 304 ? 5.786 11.436 -7.380 1.00 14.09 304 PRO D O 1
ATOM 9385 N N . ALA D 1 305 ? 6.208 12.457 -5.438 1.00 13.64 305 ALA D N 1
ATOM 9386 C CA . ALA D 1 305 ? 5.049 13.322 -5.576 1.00 14.24 305 ALA D CA 1
ATOM 9387 C C . ALA D 1 305 ? 5.138 14.154 -6.841 1.00 15.34 305 ALA D C 1
ATOM 9388 O O . ALA D 1 305 ? 6.192 14.538 -7.313 1.00 15.90 305 ALA D O 1
ATOM 9390 N N . ALA D 1 306 ? 3.984 14.489 -7.409 1.00 15.39 306 ALA D N 1
ATOM 9391 C CA . ALA D 1 306 ? 3.956 15.202 -8.684 1.00 17.35 306 ALA D CA 1
ATOM 9392 C C . ALA D 1 306 ? 4.710 16.546 -8.666 1.00 18.10 306 ALA D C 1
ATOM 9393 O O . ALA D 1 306 ? 5.380 16.904 -9.634 1.00 20.40 306 ALA D O 1
ATOM 9395 N N . ASP D 1 307 ? 4.595 17.283 -7.557 1.00 21.15 307 ASP D N 1
ATOM 9396 C CA . ASP D 1 307 ? 5.191 18.609 -7.421 1.00 26.00 307 ASP D CA 1
ATOM 9397 C C . ASP D 1 307 ? 6.718 18.539 -7.418 1.00 23.35 307 ASP D C 1
ATOM 9398 O O . ASP D 1 307 ? 7.412 19.460 -7.890 1.00 24.80 307 ASP D O 1
ATOM 9403 N N . PHE D 1 308 ? 7.274 17.418 -6.935 1.00 19.61 308 PHE D N 1
ATOM 9404 C CA . PHE D 1 308 ? 8.709 17.245 -6.981 1.00 17.97 308 PHE D CA 1
ATOM 9405 C C . PHE D 1 308 ? 9.211 17.326 -8.421 1.00 17.60 308 PHE D C 1
ATOM 9406 O O . PHE D 1 308 ? 10.215 17.945 -8.717 1.00 19.69 308 PHE D O 1
ATOM 9414 N N . LEU D 1 309 ? 8.525 16.629 -9.335 1.00 18.21 309 LEU D N 1
ATOM 9415 C CA . LEU D 1 309 ? 8.940 16.574 -10.724 1.00 18.48 309 LEU D CA 1
ATOM 9416 C C . LEU D 1 309 ? 8.735 17.922 -11.405 1.00 19.93 309 LEU D C 1
ATOM 9417 O O . LEU D 1 309 ? 9.588 18.334 -12.178 1.00 21.64 309 LEU D O 1
ATOM 9422 N N . GLU D 1 310 ? 7.625 18.590 -11.100 1.00 23.99 310 GLU D N 1
ATOM 9423 C CA . GLU D 1 310 ? 7.248 19.836 -11.770 1.00 31.82 310 GLU D CA 1
ATOM 9424 C C . GLU D 1 310 ? 8.268 20.919 -11.430 1.00 33.15 310 GLU D C 1
ATOM 9425 O O . GLU D 1 310 ? 8.666 21.652 -12.329 1.00 37.02 310 GLU D O 1
ATOM 9431 N N . ASP D 1 311 ? 8.762 20.916 -10.181 1.00 38.39 311 ASP D N 1
ATOM 9432 C CA . ASP D 1 311 ? 9.536 22.001 -9.582 1.00 44.25 311 ASP D CA 1
ATOM 9433 C C . ASP D 1 311 ? 11.019 21.950 -9.958 1.00 44.98 311 ASP D C 1
ATOM 9438 N N . LEU D 1 312 ? 11.729 20.295 -11.032 1.00 54.01 313 LEU D N 1
ATOM 9439 C CA . LEU D 1 312 ? 12.814 20.007 -12.003 1.00 55.84 313 LEU D CA 1
ATOM 9440 C C . LEU D 1 312 ? 13.551 18.728 -11.569 1.00 53.41 313 LEU D C 1
ATOM 9441 O O . LEU D 1 312 ? 12.859 17.713 -11.322 1.00 52.11 313 LEU D O 1
ATOM 9446 N N . PRO E 1 8 ? -29.663 -0.230 -58.948 1.00 63.07 8 PRO E N 1
ATOM 9447 C CA . PRO E 1 8 ? -29.752 1.164 -58.523 1.00 59.65 8 PRO E CA 1
ATOM 9448 C C . PRO E 1 8 ? -29.684 1.245 -57.001 1.00 40.47 8 PRO E C 1
ATOM 9449 O O . PRO E 1 8 ? -30.481 0.619 -56.327 1.00 41.06 8 PRO E O 1
ATOM 9453 N N . GLU E 1 9 ? -28.703 1.983 -56.468 1.00 36.86 9 GLU E N 1
ATOM 9454 C CA . GLU E 1 9 ? -28.512 2.076 -55.029 1.00 31.98 9 GLU E CA 1
ATOM 9455 C C . GLU E 1 9 ? -29.290 3.302 -54.535 1.00 25.17 9 GLU E C 1
ATOM 9456 O O . GLU E 1 9 ? -29.030 4.389 -55.006 1.00 24.80 9 GLU E O 1
ATOM 9458 N N . PRO E 1 10 ? -30.260 3.169 -53.617 1.00 24.02 10 PRO E N 1
ATOM 9459 C CA . PRO E 1 10 ? -30.904 4.360 -53.024 1.00 20.64 10 PRO E CA 1
ATOM 9460 C C . PRO E 1 10 ? -29.930 5.124 -52.151 1.00 19.80 10 PRO E C 1
ATOM 9461 O O . PRO E 1 10 ? -28.931 4.573 -51.669 1.00 19.09 10 PRO E O 1
ATOM 9465 N N . GLN E 1 11 ? -30.230 6.422 -51.965 1.00 17.87 11 GLN E N 1
ATOM 9466 C CA . GLN E 1 11 ? -29.693 7.132 -50.810 1.00 15.92 11 GLN E CA 1
ATOM 9467 C C . GLN E 1 11 ? -30.198 6.496 -49.529 1.00 14.69 11 GLN E C 1
ATOM 9468 O O . GLN E 1 11 ? -31.060 5.628 -49.507 1.00 17.31 11 GLN E O 1
ATOM 9474 N N . MET E 1 12 ? -29.750 7.029 -48.376 1.00 15.28 12 MET E N 1
ATOM 9475 C CA . MET E 1 12 ? -30.081 6.460 -47.087 1.00 16.89 12 MET E CA 1
ATOM 9476 C C . MET E 1 12 ? -31.466 6.875 -46.560 1.00 15.83 12 MET E C 1
ATOM 9477 O O . MET E 1 12 ? -31.647 7.125 -45.384 1.00 15.96 12 MET E O 1
ATOM 9482 N N A VAL E 1 13 ? -32.472 6.815 -47.429 0.50 17.38 13 VAL E N 1
ATOM 9483 N N B VAL E 1 13 ? -32.495 6.854 -47.420 0.50 14.68 13 VAL E N 1
ATOM 9484 C CA A VAL E 1 13 ? -33.823 7.219 -47.120 0.50 18.65 13 VAL E CA 1
ATOM 9485 C CA B VAL E 1 13 ? -33.843 7.251 -47.060 0.50 14.44 13 VAL E CA 1
ATOM 9486 C C A VAL E 1 13 ? -34.565 6.205 -46.249 0.50 19.48 13 VAL E C 1
ATOM 9487 C C B VAL E 1 13 ? -34.554 6.211 -46.195 0.50 16.85 13 VAL E C 1
ATOM 9488 O O A VAL E 1 13 ? -35.598 6.550 -45.676 0.50 20.18 13 VAL E O 1
ATOM 9489 O O B VAL E 1 13 ? -35.573 6.536 -45.585 0.50 17.35 13 VAL E O 1
ATOM 9496 N N . LEU E 1 14 ? -34.044 4.975 -46.114 1.00 17.63 14 LEU E N 1
ATOM 9497 C CA . LEU E 1 14 ? -34.700 3.958 -45.311 1.00 19.74 14 LEU E CA 1
ATOM 9498 C C . LEU E 1 14 ? -34.044 3.836 -43.928 1.00 21.39 14 LEU E C 1
ATOM 9499 O O . LEU E 1 14 ? -34.484 3.050 -43.089 1.00 23.10 14 LEU E O 1
ATOM 9504 N N . SER E 1 15 ? -33.046 4.658 -43.657 1.00 19.92 15 SER E N 1
ATOM 9505 C CA . SER E 1 15 ? -32.257 4.524 -42.442 1.00 21.68 15 SER E CA 1
ATOM 9506 C C . SER E 1 15 ? -33.045 5.027 -41.246 1.00 19.04 15 SER E C 1
ATOM 9507 O O . SER E 1 15 ? -33.941 5.834 -41.394 1.00 20.42 15 SER E O 1
ATOM 9510 N N . PRO E 1 16 ? -32.781 4.495 -40.031 1.00 20.86 16 PRO E N 1
ATOM 9511 C CA . PRO E 1 16 ? -33.540 4.880 -38.829 1.00 22.65 16 PRO E CA 1
ATOM 9512 C C . PRO E 1 16 ? -33.279 6.291 -38.321 1.00 17.94 16 PRO E C 1
ATOM 9513 O O . PRO E 1 16 ? -32.365 6.980 -38.788 1.00 18.91 16 PRO E O 1
ATOM 9517 N N . LEU E 1 17 ? -34.132 6.687 -37.402 1.00 17.81 17 LEU E N 1
ATOM 9518 C CA . LEU E 1 17 ? -33.925 7.918 -36.660 1.00 16.68 17 LEU E CA 1
ATOM 9519 C C . LEU E 1 17 ? -32.591 7.839 -35.920 1.00 16.63 17 LEU E C 1
ATOM 9520 O O . LEU E 1 17 ? -32.194 6.773 -35.425 1.00 15.93 17 LEU E O 1
ATOM 9525 N N . THR E 1 18 ? -31.974 9.013 -35.757 1.00 13.44 18 THR E N 1
ATOM 9526 C CA . THR E 1 18 ? -30.759 9.176 -34.980 1.00 13.07 18 THR E CA 1
ATOM 9527 C C . THR E 1 18 ? -30.949 10.258 -33.940 1.00 12.12 18 THR E C 1
ATOM 9528 O O . THR E 1 18 ? -31.944 10.988 -33.911 1.00 13.26 18 THR E O 1
ATOM 9532 N N . SER E 1 19 ? -29.951 10.413 -33.051 1.00 11.60 19 SER E N 1
ATOM 9533 C CA . SER E 1 19 ? -30.058 11.356 -31.954 1.00 12.32 19 SER E CA 1
ATOM 9534 C C . SER E 1 19 ? -29.797 12.804 -32.347 1.00 10.65 19 SER E C 1
ATOM 9535 O O . SER E 1 19 ? -30.179 13.701 -31.600 1.00 11.23 19 SER E O 1
ATOM 9538 N N . ALA E 1 20 ? -29.122 13.011 -33.467 1.00 10.15 20 ALA E N 1
ATOM 9539 C CA . ALA E 1 20 ? -28.832 14.343 -33.969 1.00 9.75 20 ALA E CA 1
ATOM 9540 C C . ALA E 1 20 ? -29.149 14.434 -35.457 1.00 9.99 20 ALA E C 1
ATOM 9541 O O . ALA E 1 20 ? -29.036 13.453 -36.185 1.00 10.27 20 ALA E O 1
ATOM 9543 N N . ALA E 1 21 ? -29.554 15.633 -35.899 1.00 10.30 21 ALA E N 1
ATOM 9544 C CA . ALA E 1 21 ? -29.799 15.904 -37.314 1.00 9.75 21 ALA E CA 1
ATOM 9545 C C . ALA E 1 21 ? -29.580 17.366 -37.626 1.00 9.70 21 ALA E C 1
ATOM 9546 O O . ALA E 1 21 ? -29.774 18.219 -36.751 1.00 10.54 21 ALA E O 1
ATOM 9548 N N . ILE E 1 22 ? -29.144 17.645 -38.858 1.00 9.18 22 ILE E N 1
ATOM 9549 C CA . ILE E 1 22 ? -29.186 18.999 -39.394 1.00 9.16 22 ILE E CA 1
ATOM 9550 C C . ILE E 1 22 ? -30.011 18.932 -40.657 1.00 10.42 22 ILE E C 1
ATOM 9551 O O . ILE E 1 22 ? -29.761 18.101 -41.528 1.00 11.56 22 ILE E O 1
ATOM 9556 N N . PHE E 1 23 ? -30.960 19.868 -40.745 1.00 9.73 23 PHE E N 1
ATOM 9557 C CA . PHE E 1 23 ? -31.758 20.031 -41.959 1.00 10.14 23 PHE E CA 1
ATOM 9558 C C . PHE E 1 23 ? -31.347 21.376 -42.558 1.00 11.47 23 PHE E C 1
ATOM 9559 O O . PHE E 1 23 ? -31.371 22.390 -41.854 1.00 13.28 23 PHE E O 1
ATOM 9567 N N . LEU E 1 24 ? -30.917 21.356 -43.822 1.00 10.93 24 LEU E N 1
ATOM 9568 C CA . LEU E 1 24 ? -30.477 22.555 -44.504 1.00 13.22 24 LEU E CA 1
ATOM 9569 C C . LEU E 1 24 ? -31.279 22.674 -45.795 1.00 12.66 24 LEU E C 1
ATOM 9570 O O . LEU E 1 24 ? -31.280 21.750 -46.597 1.00 13.41 24 LEU E O 1
ATOM 9575 N N . VAL E 1 25 ? -31.916 23.823 -45.998 1.00 12.46 25 VAL E N 1
ATOM 9576 C CA . VAL E 1 25 ? -32.611 24.114 -47.249 1.00 12.24 25 VAL E CA 1
ATOM 9577 C C . VAL E 1 25 ? -32.016 25.392 -47.839 1.00 11.76 25 VAL E C 1
ATOM 9578 O O . VAL E 1 25 ? -31.882 26.368 -47.134 1.00 12.92 25 VAL E O 1
ATOM 9582 N N . VAL E 1 26 ? -31.613 25.344 -49.118 1.00 11.44 26 VAL E N 1
ATOM 9583 C CA . VAL E 1 26 ? -31.035 26.485 -49.799 1.00 11.82 26 VAL E CA 1
ATOM 9584 C C . VAL E 1 26 ? -31.716 26.659 -51.153 1.00 12.35 26 VAL E C 1
ATOM 9585 O O . VAL E 1 26 ? -32.328 25.733 -51.681 1.00 12.40 26 VAL E O 1
ATOM 9589 N N . THR E 1 27 ? -31.598 27.884 -51.663 1.00 13.11 27 THR E N 1
ATOM 9590 C CA . THR E 1 27 ? -31.941 28.132 -53.063 1.00 12.62 27 THR E CA 1
ATOM 9591 C C . THR E 1 27 ? -30.661 28.432 -53.834 1.00 12.41 27 THR E C 1
ATOM 9592 O O . THR E 1 27 ? -29.656 28.861 -53.260 1.00 13.97 27 THR E O 1
ATOM 9596 N N . ILE E 1 28 ? -30.736 28.206 -55.146 1.00 13.71 28 ILE E N 1
ATOM 9597 C CA . ILE E 1 28 ? -29.568 28.309 -56.012 1.00 13.91 28 ILE E CA 1
ATOM 9598 C C . ILE E 1 28 ? -29.589 29.679 -56.679 1.00 15.87 28 ILE E C 1
ATOM 9599 O O . ILE E 1 28 ? -30.585 30.027 -57.323 1.00 15.70 28 ILE E O 1
ATOM 9604 N N . ASP E 1 29 ? -28.534 30.451 -56.478 1.00 14.81 29 ASP E N 1
ATOM 9605 C CA . ASP E 1 29 ? -28.426 31.800 -56.997 1.00 14.62 29 ASP E CA 1
ATOM 9606 C C . ASP E 1 29 ? -28.233 31.768 -58.500 1.00 15.00 29 ASP E C 1
ATOM 9607 O O . ASP E 1 29 ? -27.941 30.745 -59.064 1.00 16.25 29 ASP E O 1
ATOM 9612 N N . SER E 1 30 ? -28.450 32.934 -59.159 1.00 15.96 30 SER E N 1
ATOM 9613 C CA . SER E 1 30 ? -28.028 33.170 -60.530 1.00 16.59 30 SER E CA 1
ATOM 9614 C C . SER E 1 30 ? -26.616 32.630 -60.747 1.00 16.98 30 SER E C 1
ATOM 9615 O O . SER E 1 30 ? -25.720 33.002 -60.003 1.00 18.56 30 SER E O 1
ATOM 9618 N N . GLY E 1 31 ? -26.503 31.775 -61.755 1.00 17.86 31 GLY E N 1
ATOM 9619 C CA . GLY E 1 31 ? -25.243 31.252 -62.247 1.00 21.78 31 GLY E CA 1
ATOM 9620 C C . GLY E 1 31 ? -24.634 30.209 -61.301 1.00 21.30 31 GLY E C 1
ATOM 9621 O O . GLY E 1 31 ? -23.483 29.830 -61.492 1.00 22.79 31 GLY E O 1
ATOM 9622 N N . GLY E 1 32 ? -25.427 29.682 -60.362 1.00 20.36 32 GLY E N 1
ATOM 9623 C CA . GLY E 1 32 ? -24.882 28.744 -59.375 1.00 18.92 32 GLY E CA 1
ATOM 9624 C C . GLY E 1 32 ? -24.929 27.278 -59.805 1.00 19.94 32 GLY E C 1
ATOM 9625 O O . GLY E 1 32 ? -24.414 26.392 -59.114 1.00 17.32 32 GLY E O 1
ATOM 9626 N N . GLU E 1 33 ? -25.477 26.996 -60.980 1.00 17.81 33 GLU E N 1
ATOM 9627 C CA . GLU E 1 33 ? -25.812 25.642 -61.342 1.00 18.69 33 GLU E CA 1
ATOM 9628 C C . GLU E 1 33 ? -24.542 24.779 -61.457 1.00 17.12 33 GLU E C 1
ATOM 9629 O O . GLU E 1 33 ? -24.578 23.625 -61.066 1.00 17.97 33 GLU E O 1
ATOM 9635 N N . ASP E 1 34 ? -23.476 25.287 -62.055 1.00 19.01 34 ASP E N 1
ATOM 9636 C CA . ASP E 1 34 ? -22.298 24.453 -62.271 1.00 21.65 34 ASP E CA 1
ATOM 9637 C C . ASP E 1 34 ? -21.671 24.054 -60.930 1.00 17.57 34 ASP E C 1
ATOM 9638 O O . ASP E 1 34 ? -21.272 22.882 -60.776 1.00 19.10 34 ASP E O 1
ATOM 9643 N N . THR E 1 35 ? -21.586 25.017 -60.020 1.00 17.92 35 THR E N 1
ATOM 9644 C CA . THR E 1 35 ? -21.035 24.755 -58.689 1.00 17.99 35 THR E CA 1
ATOM 9645 C C . THR E 1 35 ? -21.868 23.693 -57.977 1.00 18.77 35 THR E C 1
ATOM 9646 O O . THR E 1 35 ? -21.336 22.780 -57.315 1.00 16.26 35 THR E O 1
ATOM 9650 N N . VAL E 1 36 ? -23.192 23.818 -58.089 1.00 15.91 36 VAL E N 1
ATOM 9651 C CA . VAL E 1 36 ? -24.086 22.846 -57.486 1.00 15.91 36 VAL E CA 1
ATOM 9652 C C . VAL E 1 36 ? -23.896 21.461 -58.070 1.00 18.46 36 VAL E C 1
ATOM 9653 O O . VAL E 1 36 ? -23.824 20.482 -57.334 1.00 17.77 36 VAL E O 1
ATOM 9657 N N . ARG E 1 37 ? -23.785 21.371 -59.396 1.00 16.36 37 ARG E N 1
ATOM 9658 C CA . ARG E 1 37 ? -23.638 20.081 -60.035 1.00 18.68 37 ARG E CA 1
ATOM 9659 C C . ARG E 1 37 ? -22.346 19.418 -59.548 1.00 17.46 37 ARG E C 1
ATOM 9660 O O . ARG E 1 37 ? -22.390 18.213 -59.308 1.00 18.45 37 ARG E O 1
ATOM 9668 N N . ASP E 1 38 ? -21.270 20.187 -59.454 1.00 18.79 38 ASP E N 1
ATOM 9669 C CA . ASP E 1 38 ? -19.994 19.649 -58.994 1.00 20.39 38 ASP E CA 1
ATOM 9670 C C . ASP E 1 38 ? -20.109 19.150 -57.542 1.00 20.62 38 ASP E C 1
ATOM 9671 O O . ASP E 1 38 ? -19.638 18.059 -57.231 1.00 20.05 38 ASP E O 1
ATOM 9676 N N . LEU E 1 39 ? -20.831 19.867 -56.674 1.00 16.89 39 LEU E N 1
ATOM 9677 C CA . LEU E 1 39 ? -21.022 19.383 -55.314 1.00 16.87 39 LEU E CA 1
ATOM 9678 C C . LEU E 1 39 ? -21.885 18.136 -55.257 1.00 15.79 39 LEU E C 1
ATOM 9679 O O . LEU E 1 39 ? -21.583 17.193 -54.524 1.00 16.50 39 LEU E O 1
ATOM 9684 N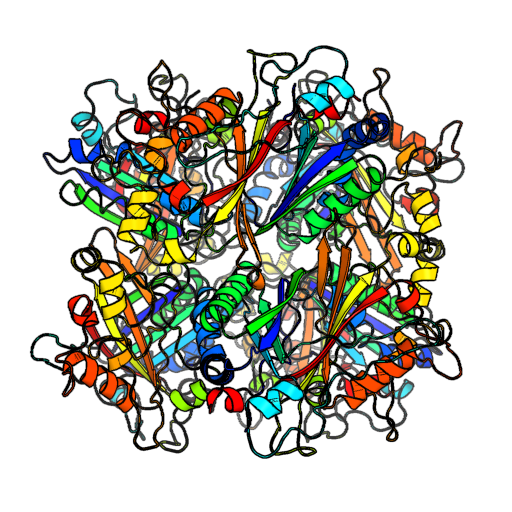 N . LEU E 1 40 ? -22.967 18.045 -56.046 1.00 13.76 40 LEU E N 1
ATOM 9685 C CA . LEU E 1 40 ? -23.796 16.861 -56.058 1.00 15.39 40 LEU E CA 1
ATOM 9686 C C . LEU E 1 40 ? -22.991 15.595 -56.378 1.00 16.63 40 LEU E C 1
ATOM 9687 O O . LEU E 1 40 ? -23.282 14.522 -55.840 1.00 19.03 40 LEU E O 1
ATOM 9692 N N . SER E 1 41 ? -22.045 15.734 -57.304 1.00 17.99 41 SER E N 1
ATOM 9693 C CA . SER E 1 41 ? -21.281 14.592 -57.752 1.00 20.31 41 SER E CA 1
ATOM 9694 C C . SER E 1 41 ? -20.294 14.174 -56.664 1.00 19.65 41 SER E C 1
ATOM 9695 O O . SER E 1 41 ? -19.788 13.065 -56.731 1.00 22.00 41 SER E O 1
ATOM 9698 N N . ASP E 1 42 ? -20.066 15.043 -55.681 1.00 17.49 42 ASP E N 1
ATOM 9699 C CA . ASP E 1 42 ? -19.056 14.811 -54.659 1.00 18.55 42 ASP E CA 1
ATOM 9700 C C . ASP E 1 42 ? -19.676 14.554 -53.294 1.00 16.83 42 ASP E C 1
ATOM 9701 O O . ASP E 1 42 ? -18.925 14.317 -52.340 1.00 17.00 42 ASP E O 1
ATOM 9706 N N . VAL E 1 43 ? -21.003 14.625 -53.125 1.00 15.91 43 VAL E N 1
ATOM 9707 C CA . VAL E 1 43 ? -21.516 14.642 -51.759 1.00 17.19 43 VAL E CA 1
ATOM 9708 C C . VAL E 1 43 ? -21.323 13.277 -51.079 1.00 17.36 43 VAL E C 1
ATOM 9709 O O . VAL E 1 43 ? -21.042 13.224 -49.887 1.00 16.56 43 VAL E O 1
ATOM 9713 N N . ALA E 1 44 ? -21.383 12.166 -51.813 1.00 16.32 44 ALA E N 1
ATOM 9714 C CA . ALA E 1 44 ? -21.147 10.860 -51.223 1.00 16.95 44 ALA E CA 1
ATOM 9715 C C . ALA E 1 44 ? -19.693 10.753 -50.736 1.00 16.20 44 ALA E C 1
ATOM 9716 O O . ALA E 1 44 ? -19.448 10.161 -49.676 1.00 16.11 44 ALA E O 1
ATOM 9718 N N . SER E 1 45 ? -18.759 11.294 -51.516 1.00 14.55 45 SER E N 1
ATOM 9719 C CA . SER E 1 45 ? -17.347 11.344 -51.165 1.00 16.16 45 SER E CA 1
ATOM 9720 C C . SER E 1 45 ? -17.140 12.139 -49.869 1.00 16.11 45 SER E C 1
ATOM 9721 O O . SER E 1 45 ? -16.376 11.766 -48.986 1.00 14.24 45 SER E O 1
ATOM 9724 N N . LEU E 1 46 ? -17.836 13.286 -49.735 1.00 13.73 46 LEU E N 1
ATOM 9725 C CA . LEU E 1 46 ? -17.666 14.100 -48.538 1.00 14.45 46 LEU E CA 1
ATOM 9726 C C . LEU E 1 46 ? -18.242 13.388 -47.319 1.00 14.19 46 LEU E C 1
ATOM 9727 O O . LEU E 1 46 ? -17.697 13.512 -46.193 1.00 13.70 46 LEU E O 1
ATOM 9732 N N . GLU E 1 47 ? -19.378 12.712 -47.480 1.00 12.69 47 GLU E N 1
ATOM 9733 C CA . GLU E 1 47 ? -20.005 11.966 -46.424 1.00 13.67 47 GLU E CA 1
ATOM 9734 C C . GLU E 1 47 ? -19.022 10.910 -45.882 1.00 14.77 47 GLU E C 1
ATOM 9735 O O . GLU E 1 47 ? -18.861 10.767 -44.661 1.00 14.44 47 GLU E O 1
ATOM 9741 N N . ARG E 1 48 ? -18.377 10.179 -46.802 1.00 13.26 48 ARG E N 1
ATOM 9742 C CA . ARG E 1 48 ? -17.418 9.170 -46.378 1.00 13.37 48 ARG E CA 1
ATOM 9743 C C . ARG E 1 48 ? -16.208 9.788 -45.691 1.00 12.90 48 ARG E C 1
ATOM 9744 O O . ARG E 1 48 ? -15.700 9.266 -44.680 1.00 14.00 48 ARG E O 1
ATOM 9752 N N . ALA E 1 49 ? -15.722 10.927 -46.196 1.00 11.67 49 ALA E N 1
ATOM 9753 C CA . ALA E 1 49 ? -14.546 11.597 -45.685 1.00 12.57 49 ALA E CA 1
ATOM 9754 C C . ALA E 1 49 ? -14.723 11.897 -44.208 1.00 13.36 49 ALA E C 1
ATOM 9755 O O . ALA E 1 49 ? -13.811 11.730 -43.407 1.00 13.37 49 ALA E O 1
ATOM 9757 N N . VAL E 1 50 ? -15.890 12.442 -43.845 1.00 11.45 50 VAL E N 1
ATOM 9758 C CA . VAL E 1 50 ? -16.172 12.788 -42.467 1.00 11.62 50 VAL E CA 1
ATOM 9759 C C . VAL E 1 50 ? -16.574 11.552 -41.693 1.00 11.12 50 VAL E C 1
ATOM 9760 O O . VAL E 1 50 ? -16.093 11.344 -40.583 1.00 13.60 50 VAL E O 1
ATOM 9764 N N . GLY E 1 51 ? -17.469 10.731 -42.236 1.00 10.24 51 GLY E N 1
ATOM 9765 C CA . GLY E 1 51 ? -18.128 9.675 -41.507 1.00 11.45 51 GLY E CA 1
ATOM 9766 C C . GLY E 1 51 ? -17.151 8.538 -41.113 1.00 11.61 51 GLY E C 1
ATOM 9767 O O . GLY E 1 51 ? -17.355 7.871 -40.099 1.00 12.99 51 GLY E O 1
ATOM 9768 N N . PHE E 1 52 ? -16.144 8.292 -41.946 1.00 12.06 52 PHE E N 1
ATOM 9769 C CA . PHE E 1 52 ? -15.260 7.173 -41.681 1.00 12.86 52 PHE E CA 1
ATOM 9770 C C . PHE E 1 52 ? -14.487 7.392 -40.371 1.00 14.09 52 PHE E C 1
ATOM 9771 O O . PHE E 1 52 ? -14.091 6.434 -39.709 1.00 17.26 52 PHE E O 1
ATOM 9779 N N . ARG E 1 53 ? -14.307 8.642 -39.976 1.00 14.36 53 ARG E N 1
ATOM 9780 C CA . ARG E 1 53 ? -13.581 9.004 -38.776 1.00 15.16 53 ARG E CA 1
ATOM 9781 C C . ARG E 1 53 ? -14.303 8.478 -37.527 1.00 16.24 53 ARG E C 1
ATOM 9782 O O . ARG E 1 53 ? -13.687 8.311 -36.463 1.00 18.37 53 ARG E O 1
ATOM 9790 N N . ALA E 1 54 ? -15.612 8.227 -37.630 1.00 13.17 54 ALA E N 1
ATOM 9791 C CA . ALA E 1 54 ? -16.382 7.868 -36.462 1.00 15.89 54 ALA E CA 1
ATOM 9792 C C . ALA E 1 54 ? -16.958 6.481 -36.563 1.00 19.85 54 ALA E C 1
ATOM 9793 O O . ALA E 1 54 ? -17.951 6.221 -35.922 1.00 25.82 54 ALA E O 1
ATOM 9795 N N . GLN E 1 55 ? -16.308 5.592 -37.308 1.00 23.10 55 GLN E N 1
ATOM 9796 C CA . GLN E 1 55 ? -16.671 4.184 -37.260 1.00 33.03 55 GLN E CA 1
ATOM 9797 C C . GLN E 1 55 ? -16.375 3.631 -35.872 1.00 30.89 55 GLN E C 1
ATOM 9798 O O . GLN E 1 55 ? -15.438 4.070 -35.194 1.00 36.84 55 GLN E O 1
ATOM 9801 N N . PRO E 1 56 ? -17.202 2.705 -35.323 1.00 37.75 56 PRO E N 1
ATOM 9802 C CA . PRO E 1 56 ? -18.421 2.205 -35.965 1.00 31.34 56 PRO E CA 1
ATOM 9803 C C . PRO E 1 56 ? -19.754 2.821 -35.534 1.00 28.48 56 PRO E C 1
ATOM 9804 O O . PRO E 1 56 ? -20.787 2.442 -36.046 1.00 32.74 56 PRO E O 1
ATOM 9808 N N . ASP E 1 57 ? -19.709 3.835 -34.684 1.00 24.47 57 ASP E N 1
ATOM 9809 C CA . ASP E 1 57 ? -20.865 4.296 -33.941 1.00 23.85 57 ASP E CA 1
ATOM 9810 C C . ASP E 1 57 ? -21.452 5.586 -34.531 1.00 20.06 57 ASP E C 1
ATOM 9811 O O . ASP E 1 57 ? -22.453 6.092 -34.026 1.00 18.85 57 ASP E O 1
ATOM 9816 N N . GLY E 1 58 ? -20.768 6.238 -35.492 1.00 15.27 58 GLY E N 1
ATOM 9817 C CA . GLY E 1 58 ? -21.137 7.605 -35.850 1.00 16.36 58 GLY E CA 1
ATOM 9818 C C . GLY E 1 58 ? -22.473 7.663 -36.586 1.00 14.59 58 GLY E C 1
ATOM 9819 O O . GLY E 1 58 ? -23.217 8.648 -36.448 1.00 12.92 58 GLY E O 1
ATOM 9820 N N . ARG E 1 59 ? -22.735 6.669 -37.448 1.00 15.35 59 ARG E N 1
ATOM 9821 C CA . ARG E 1 59 ? -23.998 6.559 -38.182 1.00 15.66 59 ARG E CA 1
ATOM 9822 C C . ARG E 1 59 ? -24.296 7.819 -39.015 1.00 14.23 59 ARG E C 1
ATOM 9823 O O . ARG E 1 59 ? -25.462 8.216 -39.146 1.00 15.89 59 ARG E O 1
ATOM 9831 N N . LEU E 1 60 ? -23.284 8.432 -39.597 1.00 13.35 60 LEU E N 1
ATOM 9832 C CA . LEU E 1 60 ? -23.489 9.625 -40.404 1.00 12.16 60 LEU E CA 1
ATOM 9833 C C . LEU E 1 60 ? -24.123 9.243 -41.738 1.00 13.67 60 LEU E C 1
ATOM 9834 O O . LEU E 1 60 ? -23.699 8.304 -42.429 1.00 15.82 60 LEU E O 1
ATOM 9839 N N . SER E 1 61 ? -25.136 10.017 -42.139 1.00 11.47 61 SER E N 1
ATOM 9840 C CA . SER E 1 61 ? -25.698 9.925 -43.475 1.00 11.70 61 SER E CA 1
ATOM 9841 C C . SER E 1 61 ? -26.121 11.309 -43.952 1.00 13.49 61 SER E C 1
ATOM 9842 O O . SER E 1 61 ? -26.375 12.204 -43.151 1.00 13.09 61 SER E O 1
ATOM 9845 N N . CYS E 1 62 ? -26.236 11.458 -45.285 1.00 11.63 62 CYS E N 1
ATOM 9846 C CA . CYS E 1 62 ? -26.741 12.693 -45.871 1.00 12.39 62 CYS E CA 1
ATOM 9847 C C . CYS E 1 62 ? -27.671 12.279 -46.999 1.00 12.79 62 CYS E C 1
ATOM 9848 O O . CYS E 1 62 ? -27.230 11.582 -47.888 1.00 14.39 62 CYS E O 1
ATOM 9851 N N . VAL E 1 63 ? -28.906 12.761 -46.975 1.00 11.59 63 VAL E N 1
ATOM 9852 C CA . VAL E 1 63 ? -29.811 12.596 -48.100 1.00 12.02 63 VAL E CA 1
ATOM 9853 C C . VAL E 1 63 ? -29.966 13.960 -48.742 1.00 12.75 63 VAL E C 1
ATOM 9854 O O . VAL E 1 63 ? -30.271 14.927 -48.051 1.00 12.47 63 VAL E O 1
ATOM 9858 N N . THR E 1 64 ? -29.760 14.018 -50.067 1.00 12.13 64 THR E N 1
ATOM 9859 C CA . THR E 1 64 ? -29.797 15.212 -50.869 1.00 13.06 64 THR E CA 1
ATOM 9860 C C . THR E 1 64 ? -31.053 15.172 -51.740 1.00 12.75 64 THR E C 1
ATOM 9861 O O . THR E 1 64 ? -31.332 14.182 -52.394 1.00 13.21 64 THR E O 1
ATOM 9865 N N . GLY E 1 65 ? -31.839 16.229 -51.663 1.00 13.09 65 GLY E N 1
ATOM 9866 C CA . GLY E 1 65 ? -33.076 16.394 -52.434 1.00 12.49 65 GLY E CA 1
ATOM 9867 C C . GLY E 1 65 ? -32.998 17.645 -53.318 1.00 12.52 65 GLY E C 1
ATOM 9868 O O . GLY E 1 65 ? -32.326 18.615 -53.016 1.00 13.08 65 GLY E O 1
ATOM 9869 N N . ILE E 1 66 ? -33.734 17.583 -54.439 1.00 12.48 66 ILE E N 1
ATOM 9870 C CA . ILE E 1 66 ? -33.747 18.651 -55.440 1.00 13.04 66 ILE E CA 1
ATOM 9871 C C . ILE E 1 66 ? -35.215 18.989 -55.733 1.00 12.51 66 ILE E C 1
ATOM 9872 O O . ILE E 1 66 ? -36.026 18.102 -55.923 1.00 14.12 66 ILE E O 1
ATOM 9877 N N . GLY E 1 67 ? -35.525 20.281 -55.709 1.00 13.13 67 GLY E N 1
ATOM 9878 C CA . GLY E 1 67 ? -36.890 20.765 -55.949 1.00 13.63 67 GLY E CA 1
ATOM 9879 C C . GLY E 1 67 ? -37.214 20.792 -57.443 1.00 14.25 67 GLY E C 1
ATOM 9880 O O . GLY E 1 67 ? -36.349 20.654 -58.287 1.00 15.90 67 GLY E O 1
ATOM 9881 N N . SER E 1 68 ? -38.508 20.987 -57.715 1.00 13.88 68 SER E N 1
ATOM 9882 C CA . SER E 1 68 ? -39.023 20.953 -59.085 1.00 15.38 68 SER E CA 1
ATOM 9883 C C . SER E 1 68 ? -38.393 22.010 -60.003 1.00 14.87 68 SER E C 1
ATOM 9884 O O . SER E 1 68 ? -37.951 21.699 -61.098 1.00 16.69 68 SER E O 1
ATOM 9887 N N . GLU E 1 69 ? -38.397 23.283 -59.614 1.00 17.08 69 GLU E N 1
ATOM 9888 C CA . GLU E 1 69 ? -37.822 24.333 -60.432 1.00 16.76 69 GLU E CA 1
ATOM 9889 C C . GLU E 1 69 ? -36.322 24.123 -60.620 1.00 17.19 69 GLU E C 1
ATOM 9890 O O . GLU E 1 69 ? -35.742 24.424 -61.672 1.00 17.43 69 GLU E O 1
ATOM 9896 N N . ALA E 1 70 ? -35.644 23.654 -59.554 1.00 15.58 70 ALA E N 1
ATOM 9897 C CA . ALA E 1 70 ? -34.203 23.496 -59.638 1.00 16.21 70 ALA E CA 1
ATOM 9898 C C . ALA E 1 70 ? -33.845 22.338 -60.572 1.00 15.14 70 ALA E C 1
ATOM 9899 O O . ALA E 1 70 ? -32.784 22.338 -61.216 1.00 17.69 70 ALA E O 1
ATOM 9901 N N . TRP E 1 71 ? -34.680 21.326 -60.613 1.00 15.54 71 TRP E N 1
ATOM 9902 C CA . TRP E 1 71 ? -34.426 20.169 -61.460 1.00 18.11 71 TRP E CA 1
ATOM 9903 C C . TRP E 1 71 ? -34.212 20.626 -62.904 1.00 19.86 71 TRP E C 1
ATOM 9904 O O . TRP E 1 71 ? -33.239 20.305 -63.565 1.00 18.35 71 TRP E O 1
ATOM 9915 N N . ASP E 1 72 ? -35.108 21.508 -63.346 1.00 20.78 72 ASP E N 1
ATOM 9916 C CA . ASP E 1 72 ? -35.068 21.967 -64.733 1.00 22.17 72 ASP E CA 1
ATOM 9917 C C . ASP E 1 72 ? -33.858 22.845 -64.998 1.00 23.11 72 ASP E C 1
ATOM 9918 O O . ASP E 1 72 ? -33.422 22.970 -66.126 1.00 23.20 72 ASP E O 1
ATOM 9923 N N . ARG E 1 73 ? -33.304 23.490 -63.965 1.00 19.22 73 ARG E N 1
ATOM 9924 C CA . ARG E 1 73 ? -32.130 24.308 -64.141 1.00 18.00 73 ARG E CA 1
ATOM 9925 C C . ARG E 1 73 ? -30.879 23.455 -64.223 1.00 21.94 73 ARG E C 1
ATOM 9926 O O . ARG E 1 73 ? -29.879 23.830 -64.852 1.00 22.73 73 ARG E O 1
ATOM 9934 N N . LEU E 1 74 ? -30.895 22.338 -63.500 1.00 19.05 74 LEU E N 1
ATOM 9935 C CA . LEU E 1 74 ? -29.680 21.553 -63.368 1.00 20.43 74 LEU E CA 1
ATOM 9936 C C . LEU E 1 74 ? -29.576 20.472 -64.436 1.00 23.85 74 LEU E C 1
ATOM 9937 O O . LEU E 1 74 ? -28.456 20.108 -64.789 1.00 27.90 74 LEU E O 1
ATOM 9942 N N . PHE E 1 75 ? -30.691 19.888 -64.875 1.00 25.71 75 PHE E N 1
ATOM 9943 C CA . PHE E 1 75 ? -30.618 18.679 -65.682 1.00 27.91 75 PHE E CA 1
ATOM 9944 C C . PHE E 1 75 ? -31.480 18.792 -66.936 1.00 32.26 75 PHE E C 1
ATOM 9945 O O . PHE E 1 75 ? -32.574 19.362 -66.924 1.00 31.75 75 PHE E O 1
ATOM 9953 N N . SER E 1 76 ? -30.984 18.191 -68.029 1.00 38.48 76 SER E N 1
ATOM 9954 C CA . SER E 1 76 ? -31.810 18.018 -69.216 1.00 45.14 76 SER E CA 1
ATOM 9955 C C . SER E 1 76 ? -32.320 16.582 -69.238 1.00 40.46 76 SER E C 1
ATOM 9956 O O . SER E 1 76 ? -31.840 15.733 -68.502 1.00 46.90 76 SER E O 1
ATOM 9959 N N . GLY E 1 77 ? -33.337 16.327 -70.051 1.00 41.92 77 GLY E N 1
ATOM 9960 C CA . GLY E 1 77 ? -33.875 14.988 -70.161 1.00 42.08 77 GLY E CA 1
ATOM 9961 C C . GLY E 1 77 ? -35.027 14.751 -69.185 1.00 40.61 77 GLY E C 1
ATOM 9962 O O . GLY E 1 77 ? -35.797 15.646 -68.853 1.00 37.27 77 GLY E O 1
ATOM 9963 N N . ALA E 1 78 ? -35.166 13.501 -68.767 1.00 37.49 78 ALA E N 1
ATOM 9964 C CA . ALA E 1 78 ? -36.369 13.091 -68.073 1.00 36.75 78 ALA E CA 1
ATOM 9965 C C . ALA E 1 78 ? -36.431 13.825 -66.733 1.00 32.76 78 ALA E C 1
ATOM 9966 O O . ALA E 1 78 ? -35.397 14.172 -66.183 1.00 35.55 78 ALA E O 1
ATOM 9968 N N . ARG E 1 79 ? -37.654 14.115 -66.308 1.00 29.90 79 ARG E N 1
ATOM 9969 C CA . ARG E 1 79 ? -37.978 14.545 -64.960 1.00 32.24 79 ARG E CA 1
ATOM 9970 C C . ARG E 1 79 ? -38.678 13.409 -64.247 1.00 26.61 79 ARG E C 1
ATOM 9971 O O . ARG E 1 79 ? -39.459 12.678 -64.844 1.00 25.89 79 ARG E O 1
ATOM 9979 N N . PRO E 1 80 ? -38.534 13.277 -62.904 1.00 21.53 80 PRO E N 1
ATOM 9980 C CA . PRO E 1 80 ? -39.398 12.368 -62.169 1.00 20.80 80 PRO E CA 1
ATOM 9981 C C . PRO E 1 80 ? -40.870 12.749 -62.280 1.00 21.00 80 PRO E C 1
ATOM 9982 O O . PRO E 1 80 ? -41.229 13.912 -62.216 1.00 22.87 80 PRO E O 1
ATOM 9986 N N . ALA E 1 81 ? -41.718 11.743 -62.426 1.00 26.16 81 ALA E N 1
ATOM 9987 C CA . ALA E 1 81 ? -43.122 11.921 -62.772 1.00 27.38 81 ALA E CA 1
ATOM 9988 C C . ALA E 1 81 ? -43.873 12.749 -61.740 1.00 28.69 81 ALA E C 1
ATOM 9989 O O . ALA E 1 81 ? -44.802 13.475 -62.079 1.00 28.68 81 ALA E O 1
ATOM 9991 N N . GLY E 1 82 ? -43.525 12.588 -60.459 1.00 23.63 82 GLY E N 1
ATOM 9992 C CA . GLY E 1 82 ? -44.276 13.210 -59.382 1.00 22.50 82 GLY E CA 1
ATOM 9993 C C . GLY E 1 82 ? -43.675 14.536 -58.890 1.00 20.59 82 GLY E C 1
ATOM 9994 O O . GLY E 1 82 ? -44.198 15.151 -57.962 1.00 23.71 82 GLY E O 1
ATOM 9995 N N . LEU E 1 83 ? -42.612 15.027 -59.523 1.00 19.87 83 LEU E N 1
ATOM 9996 C CA . LEU E 1 83 ? -41.980 16.239 -59.024 1.00 18.33 83 LEU E CA 1
ATOM 9997 C C . LEU E 1 83 ? -42.715 17.515 -59.465 1.00 22.08 83 LEU E C 1
ATOM 9998 O O . LEU E 1 83 ? -42.816 17.797 -60.655 1.00 21.84 83 LEU E O 1
ATOM 10003 N N . HIS E 1 84 ? -43.197 18.297 -58.505 1.00 18.61 84 HIS E N 1
ATOM 10004 C CA . HIS E 1 84 ? -43.835 19.579 -58.753 1.00 19.67 84 HIS E CA 1
ATOM 10005 C C . HIS E 1 84 ? -43.547 20.444 -57.540 1.00 20.16 84 HIS E C 1
ATOM 10006 O O . HIS E 1 84 ? -43.149 19.919 -56.502 1.00 17.90 84 HIS E O 1
ATOM 10013 N N . PRO E 1 85 ? -43.787 21.767 -57.592 1.00 20.02 85 PRO E N 1
ATOM 10014 C CA . PRO E 1 85 ? -43.711 22.599 -56.394 1.00 20.33 85 PRO E CA 1
ATOM 10015 C C . PRO E 1 85 ? -44.710 22.185 -55.329 1.00 18.59 85 PRO E C 1
ATOM 10016 O O . PRO E 1 85 ? -45.823 21.727 -55.618 1.00 20.06 85 PRO E O 1
ATOM 10020 N N . PHE E 1 86 ? -44.287 22.328 -54.065 1.00 16.97 86 PHE E N 1
ATOM 10021 C CA . PHE E 1 86 ? -45.167 22.077 -52.954 1.00 16.60 86 PHE E CA 1
ATOM 10022 C C . PHE E 1 86 ? -46.477 22.844 -53.146 1.00 17.80 86 PHE E C 1
ATOM 10023 O O . PHE E 1 86 ? -46.461 24.011 -53.468 1.00 19.58 86 PHE E O 1
ATOM 10031 N N . ARG E 1 87 ? -47.593 22.170 -52.924 1.00 19.09 87 ARG E N 1
ATOM 10032 C CA . ARG E 1 87 ? -48.912 22.794 -53.092 1.00 22.68 87 ARG E CA 1
ATOM 10033 C C . ARG E 1 87 ? -49.426 23.391 -51.792 1.00 20.08 87 ARG E C 1
ATOM 10034 O O . ARG E 1 87 ? -49.746 22.654 -50.848 1.00 21.59 87 ARG E O 1
ATOM 10042 N N . GLU E 1 88 ? -49.522 24.718 -51.760 1.00 21.52 88 GLU E N 1
ATOM 10043 C CA . GLU E 1 88 ? -50.093 25.453 -50.645 1.00 23.64 88 GLU E CA 1
ATOM 10044 C C . GLU E 1 88 ? -51.532 24.983 -50.445 1.00 21.45 88 GLU E C 1
ATOM 10045 O O . GLU E 1 88 ? -52.238 24.769 -51.431 1.00 22.62 88 GLU E O 1
ATOM 10051 N N . LEU E 1 89 ? -51.915 24.781 -49.180 1.00 19.74 89 LEU E N 1
ATOM 10052 C CA . LEU E 1 89 ? -53.269 24.406 -48.779 1.00 21.12 89 LEU E CA 1
ATOM 10053 C C . LEU E 1 89 ? -53.819 25.461 -47.846 1.00 23.70 89 LEU E C 1
ATOM 10054 O O . LEU E 1 89 ? -53.403 25.586 -46.701 1.00 24.38 89 LEU E O 1
ATOM 10059 N N . ASP E 1 90 ? -54.768 26.262 -48.352 1.00 25.91 90 ASP E N 1
ATOM 10060 C CA . ASP E 1 90 ? -55.372 27.311 -47.548 1.00 28.13 90 ASP E CA 1
ATOM 10061 C C . ASP E 1 90 ? -56.697 26.786 -47.025 1.00 28.31 90 ASP E C 1
ATOM 10062 O O . ASP E 1 90 ? -57.690 26.745 -47.750 1.00 28.74 90 ASP E O 1
ATOM 10067 N N . GLY E 1 91 ? -56.658 26.243 -45.811 1.00 26.45 91 GLY E N 1
ATOM 10068 C CA . GLY E 1 91 ? -57.838 25.699 -45.186 1.00 28.76 91 GLY E CA 1
ATOM 10069 C C . GLY E 1 91 ? -58.643 26.827 -44.567 1.00 28.82 91 GLY E C 1
ATOM 10070 O O . GLY E 1 91 ? -58.161 27.946 -44.506 1.00 30.48 91 GLY E O 1
ATOM 10071 N N . PRO E 1 92 ? -59.898 26.561 -44.150 1.00 33.32 92 PRO E N 1
ATOM 10072 C CA . PRO E 1 92 ? -60.712 27.586 -43.497 1.00 39.00 92 PRO E CA 1
ATOM 10073 C C . PRO E 1 92 ? -60.044 28.200 -42.265 1.00 39.45 92 PRO E C 1
ATOM 10074 O O . PRO E 1 92 ? -60.290 29.360 -41.950 1.00 38.06 92 PRO E O 1
ATOM 10078 N N . VAL E 1 93 ? -59.174 27.438 -41.575 1.00 34.05 93 VAL E N 1
ATOM 10079 C CA . VAL E 1 93 ? -58.605 27.913 -40.324 1.00 31.73 93 VAL E CA 1
ATOM 10080 C C . VAL E 1 93 ? -57.084 27.862 -40.395 1.00 30.03 93 VAL E C 1
ATOM 10081 O O . VAL E 1 93 ? -56.409 28.823 -40.063 1.00 31.87 93 VAL E O 1
ATOM 10085 N N . HIS E 1 94 ? -56.564 26.728 -40.849 1.00 29.15 94 HIS E N 1
ATOM 10086 C CA . HIS E 1 94 ? -55.125 26.488 -40.855 1.00 22.67 94 HIS E CA 1
ATOM 10087 C C . HIS E 1 94 ? -54.651 26.390 -42.303 1.00 22.78 94 HIS E C 1
ATOM 10088 O O . HIS E 1 94 ? -55.361 25.853 -43.154 1.00 22.24 94 HIS E O 1
ATOM 10095 N N . ARG E 1 95 ? -53.397 26.783 -42.542 1.00 20.65 95 ARG E N 1
ATOM 10096 C CA . ARG E 1 95 ? -52.801 26.831 -43.868 1.00 21.17 95 ARG E CA 1
ATOM 10097 C C . ARG E 1 95 ? -51.492 26.050 -43.846 1.00 19.26 95 ARG E C 1
ATOM 10098 O O . ARG E 1 95 ? -50.696 26.262 -42.942 1.00 21.74 95 ARG E O 1
ATOM 10106 N N . ALA E 1 96 ? -51.270 25.278 -44.900 1.00 18.04 96 ALA E N 1
ATOM 10107 C CA . ALA E 1 96 ? -49.971 24.685 -45.185 1.00 17.65 96 ALA E CA 1
ATOM 10108 C C . ALA E 1 96 ? -49.264 25.541 -46.217 1.00 19.70 96 ALA E C 1
ATOM 10109 O O . ALA E 1 96 ? -49.646 25.522 -47.386 1.00 20.22 96 ALA E O 1
ATOM 10111 N N . VAL E 1 97 ? -48.342 26.378 -45.734 1.00 16.37 97 VAL E N 1
ATOM 10112 C CA . VAL E 1 97 ? -47.659 27.358 -46.543 1.00 18.30 97 VAL E CA 1
ATOM 10113 C C . VAL E 1 97 ? -46.603 26.664 -47.409 1.00 18.32 97 VAL E C 1
ATOM 10114 O O . VAL E 1 97 ? -46.033 25.648 -47.012 1.00 17.22 97 VAL E O 1
ATOM 10118 N N . ALA E 1 98 ? -46.334 27.272 -48.568 1.00 18.27 98 ALA E N 1
ATOM 10119 C CA . ALA E 1 98 ? -45.226 26.933 -49.445 1.00 17.84 98 ALA E CA 1
ATOM 10120 C C . ALA E 1 98 ? -44.170 28.017 -49.295 1.00 18.36 98 ALA E C 1
ATOM 10121 O O . ALA E 1 98 ? -44.482 29.213 -49.269 1.00 20.13 98 ALA E O 1
ATOM 10123 N N . THR E 1 99 ? -42.896 27.585 -49.158 1.00 15.62 99 THR E N 1
ATOM 10124 C CA . THR E 1 99 ? -41.772 28.490 -49.082 1.00 15.87 99 THR E CA 1
ATOM 10125 C C . THR E 1 99 ? -40.641 27.992 -49.986 1.00 14.58 99 THR E C 1
ATOM 10126 O O . THR E 1 99 ? -40.670 26.854 -50.467 1.00 14.55 99 THR E O 1
ATOM 10130 N N . PRO E 1 100 ? -39.721 28.900 -50.384 1.00 15.66 100 PRO E N 1
ATOM 10131 C CA . PRO E 1 100 ? -38.702 28.557 -51.361 1.00 16.30 100 PRO E CA 1
ATOM 10132 C C . PRO E 1 100 ? -37.740 27.489 -50.879 1.00 14.89 100 PRO E C 1
ATOM 10133 O O . PRO E 1 100 ? -37.350 27.480 -49.724 1.00 18.42 100 PRO E O 1
ATOM 10137 N N . GLY E 1 101 ? -37.284 26.695 -51.834 1.00 15.47 101 GLY E N 1
ATOM 10138 C CA . GLY E 1 101 ? -36.270 25.690 -51.510 1.00 14.89 101 GLY E CA 1
ATOM 10139 C C . GLY E 1 101 ? -35.916 24.911 -52.762 1.00 14.76 101 GLY E C 1
ATOM 10140 O O . GLY E 1 101 ? -36.789 24.320 -53.401 1.00 17.08 101 GLY E O 1
ATOM 10141 N N . ASP E 1 102 ? -34.640 24.950 -53.137 1.00 12.59 102 ASP E N 1
ATOM 10142 C CA . ASP E 1 102 ? -34.150 24.282 -54.315 1.00 13.82 102 ASP E CA 1
ATOM 10143 C C . ASP E 1 102 ? -33.424 22.979 -53.954 1.00 12.76 102 ASP E C 1
ATOM 10144 O O . ASP E 1 102 ? -33.515 21.993 -54.687 1.00 13.65 102 ASP E O 1
ATOM 10149 N N . LEU E 1 103 ? -32.645 23.009 -52.849 1.00 12.08 103 LEU E N 1
ATOM 10150 C CA . LEU E 1 103 ? -31.874 21.843 -52.432 1.00 11.92 103 LEU E CA 1
ATOM 10151 C C . LEU E 1 103 ? -32.165 21.587 -50.962 1.00 11.77 103 LEU E C 1
ATOM 10152 O O . LEU E 1 103 ? -32.272 22.527 -50.206 1.00 13.55 103 LEU E O 1
ATOM 10157 N N . LEU E 1 104 ? -32.278 20.320 -50.620 1.00 11.05 104 LEU E N 1
ATOM 10158 C CA . LEU E 1 104 ? -32.421 19.857 -49.239 1.00 10.67 104 LEU E CA 1
ATOM 10159 C C . LEU E 1 104 ? -31.204 19.002 -48.912 1.00 11.51 104 LEU E C 1
ATOM 10160 O O . LEU E 1 104 ? -30.887 18.117 -49.693 1.00 12.24 104 LEU E O 1
ATOM 10165 N N . PHE E 1 105 ? -30.604 19.222 -47.723 1.00 10.61 105 PHE E N 1
ATOM 10166 C CA . PHE E 1 105 ? -29.644 18.282 -47.181 1.00 10.92 105 PHE E CA 1
ATOM 10167 C C . PHE E 1 105 ? -30.188 17.817 -45.835 1.00 10.96 105 PHE E C 1
ATOM 10168 O O . PHE E 1 105 ? -30.370 18.634 -44.944 1.00 11.72 105 PHE E O 1
ATOM 10176 N N . HIS E 1 106 ? -30.477 16.530 -45.715 1.00 10.15 106 HIS E N 1
ATOM 10177 C CA . HIS E 1 106 ? -30.983 15.907 -44.519 1.00 10.43 106 HIS E CA 1
ATOM 10178 C C . HIS E 1 106 ? -29.836 15.085 -43.952 1.00 10.94 106 HIS E C 1
ATOM 10179 O O . HIS E 1 106 ? -29.490 14.045 -44.485 1.00 10.48 106 HIS E O 1
ATOM 10186 N N . ILE E 1 107 ? -29.201 15.639 -42.928 1.00 9.93 107 ILE E N 1
ATOM 10187 C CA . ILE E 1 107 ? -27.964 15.082 -42.396 1.00 9.88 107 ILE E CA 1
ATOM 10188 C C . ILE E 1 107 ? -28.275 14.520 -41.000 1.00 10.07 107 ILE E C 1
ATOM 10189 O O . ILE E 1 107 ? -28.886 15.182 -40.180 1.00 12.01 107 ILE E O 1
ATOM 10194 N N . ARG E 1 108 ? -27.866 13.268 -40.761 1.00 9.69 108 ARG E N 1
ATOM 10195 C CA . ARG E 1 108 ? -28.149 12.563 -39.529 1.00 9.64 108 ARG E CA 1
ATOM 10196 C C . ARG E 1 108 ? -26.862 11.929 -39.028 1.00 9.87 108 ARG E C 1
ATOM 10197 O O . ARG E 1 108 ? -26.030 11.500 -39.828 1.00 11.56 108 ARG E O 1
ATOM 10205 N N . ALA E 1 109 ? -26.745 11.848 -37.703 1.00 9.38 109 ALA E N 1
ATOM 10206 C CA . ALA E 1 109 ? -25.674 11.059 -37.083 1.00 8.80 109 ALA E CA 1
ATOM 10207 C C . ALA E 1 109 ? -26.060 10.788 -35.636 1.00 10.20 109 ALA E C 1
ATOM 10208 O O . ALA E 1 109 ? -26.996 11.371 -35.111 1.00 11.24 109 ALA E O 1
ATOM 10210 N N . SER E 1 110 ? -25.200 10.028 -34.949 1.00 11.41 110 SER E N 1
ATOM 10211 C CA . SER E 1 110 ? -25.371 9.811 -33.527 1.00 12.59 110 SER E CA 1
ATOM 10212 C C . SER E 1 110 ? -24.849 10.980 -32.689 1.00 12.51 110 SER E C 1
ATOM 10213 O O . SER E 1 110 ? -25.079 10.993 -31.473 1.00 14.86 110 SER E O 1
ATOM 10216 N N . ARG E 1 111 ? -24.154 11.940 -33.287 1.00 10.77 111 ARG E N 1
ATOM 10217 C CA . ARG E 1 111 ? -23.547 13.071 -32.639 1.00 11.77 111 ARG E CA 1
ATOM 10218 C C . ARG E 1 111 ? -23.617 14.287 -33.551 1.00 10.62 111 ARG E C 1
ATOM 10219 O O . ARG E 1 111 ? -23.450 14.156 -34.769 1.00 11.31 111 ARG E O 1
ATOM 10227 N N . LEU E 1 112 ? -23.852 15.453 -32.958 1.00 10.04 112 LEU E N 1
ATOM 10228 C CA . LEU E 1 112 ? -24.034 16.650 -33.752 1.00 9.97 112 LEU E CA 1
ATOM 10229 C C . LEU E 1 112 ? -22.756 17.049 -34.452 1.00 10.08 112 LEU E C 1
ATOM 10230 O O . LEU E 1 112 ? -22.810 17.604 -35.544 1.00 11.14 112 LEU E O 1
ATOM 10235 N N . ASP E 1 113 ? -21.579 16.823 -33.829 1.00 9.80 113 ASP E N 1
ATOM 10236 C CA . ASP E 1 113 ? -20.356 17.281 -34.464 1.00 9.65 113 ASP E CA 1
ATOM 10237 C C . ASP E 1 113 ? -20.198 16.729 -35.869 1.00 9.17 113 ASP E C 1
ATOM 10238 O O . ASP E 1 113 ? -19.734 17.435 -36.774 1.00 9.86 113 ASP E O 1
ATOM 10243 N N . LEU E 1 114 ? -20.549 15.467 -36.070 1.00 9.21 114 LEU E N 1
ATOM 10244 C CA . LEU E 1 114 ? -20.427 14.852 -37.386 1.00 10.08 114 LEU E CA 1
ATOM 10245 C C . LEU E 1 114 ? -21.351 15.529 -38.397 1.00 10.34 114 LEU E C 1
ATOM 10246 O O . LEU E 1 114 ? -20.959 15.769 -39.533 1.00 11.24 114 LEU E O 1
ATOM 10251 N N . CYS E 1 115 ? -22.595 15.768 -37.997 1.00 10.23 115 CYS E N 1
ATOM 10252 C CA . CYS E 1 115 ? -23.507 16.509 -38.844 1.00 10.28 115 CYS E CA 1
ATOM 10253 C C . CYS E 1 115 ? -22.946 17.866 -39.198 1.00 9.97 115 CYS E C 1
ATOM 10254 O O . CYS E 1 115 ? -23.018 18.271 -40.366 1.00 10.47 115 CYS E O 1
ATOM 10257 N N . PHE E 1 116 ? -22.425 18.580 -38.205 1.00 9.10 116 PHE E N 1
ATOM 10258 C CA . PHE E 1 116 ? -21.968 19.942 -38.394 1.00 10.10 116 PHE E CA 1
ATOM 10259 C C . PHE E 1 116 ? -20.739 19.993 -39.303 1.00 9.46 116 PHE E C 1
ATOM 10260 O O . PHE E 1 116 ? -20.628 20.858 -40.180 1.00 10.84 116 PHE E O 1
ATOM 10268 N N . ALA E 1 117 ? -19.851 19.025 -39.135 1.00 9.56 117 ALA E N 1
ATOM 10269 C CA . ALA E 1 117 ? -18.659 18.948 -39.961 1.00 10.37 117 ALA E CA 1
ATOM 10270 C C . ALA E 1 117 ? -19.046 18.750 -41.421 1.00 11.01 117 ALA E C 1
ATOM 10271 O O . ALA E 1 117 ? -18.475 19.426 -42.280 1.00 12.31 117 ALA E O 1
ATOM 10273 N N . LEU E 1 118 ? -19.941 17.802 -41.674 1.00 11.39 118 LEU E N 1
ATOM 10274 C CA . LEU E 1 118 ? -20.388 17.522 -43.033 1.00 10.77 118 LEU E CA 1
ATOM 10275 C C . LEU E 1 118 ? -21.106 18.752 -43.599 1.00 11.98 118 LEU E C 1
ATOM 10276 O O . LEU E 1 118 ? -20.833 19.192 -44.694 1.00 11.57 118 LEU E O 1
ATOM 10281 N N . ALA E 1 119 ? -22.016 19.367 -42.830 1.00 11.52 119 ALA E N 1
ATOM 10282 C CA . ALA E 1 119 ? -22.695 20.557 -43.327 1.00 11.77 119 ALA E CA 1
ATOM 10283 C C . ALA E 1 119 ? -21.702 21.674 -43.668 1.00 11.93 119 ALA E C 1
ATOM 10284 O O . ALA E 1 119 ? -21.899 22.394 -44.632 1.00 12.13 119 ALA E O 1
ATOM 10286 N N . THR E 1 120 ? -20.641 21.847 -42.862 1.00 11.58 120 THR E N 1
ATOM 10287 C CA . THR E 1 120 ? -19.601 22.840 -43.100 1.00 11.89 120 THR E CA 1
ATOM 10288 C C . THR E 1 120 ? -18.953 22.575 -44.467 1.00 12.61 120 THR E C 1
ATOM 10289 O O . THR E 1 120 ? -18.678 23.521 -45.210 1.00 13.32 120 THR E O 1
ATOM 10293 N N . GLU E 1 121 ? -18.578 21.316 -44.744 1.00 11.81 121 GLU E N 1
ATOM 10294 C CA . GLU E 1 121 ? -17.900 20.996 -45.984 1.00 12.45 121 GLU E CA 1
ATOM 10295 C C . GLU E 1 121 ? -18.831 21.214 -47.170 1.00 13.61 121 GLU E C 1
ATOM 10296 O O . GLU E 1 121 ? -18.376 21.755 -48.184 1.00 14.82 121 GLU E O 1
ATOM 10302 N N . ILE E 1 122 ? -20.101 20.876 -47.028 1.00 12.79 122 ILE E N 1
ATOM 10303 C CA . ILE E 1 122 ? -21.059 21.109 -48.129 1.00 14.16 122 ILE E CA 1
ATOM 10304 C C . ILE E 1 122 ? -21.237 22.586 -48.397 1.00 15.10 122 ILE E C 1
ATOM 10305 O O . ILE E 1 122 ? -21.171 23.046 -49.554 1.00 15.81 122 ILE E O 1
ATOM 10310 N N . MET E 1 123 ? -21.443 23.354 -47.349 1.00 14.39 123 MET E N 1
ATOM 10311 C CA . MET E 1 123 ? -21.708 24.772 -47.525 1.00 16.04 123 MET E CA 1
ATOM 10312 C C . MET E 1 123 ? -20.456 25.477 -48.006 1.00 16.88 123 MET E C 1
ATOM 10313 O O . MET E 1 123 ? -20.561 26.465 -48.749 1.00 18.23 123 MET E O 1
ATOM 10318 N N . GLY E 1 124 ? -19.277 24.986 -47.592 1.00 15.83 124 GLY E N 1
ATOM 10319 C CA . GLY E 1 124 ? -18.011 25.561 -48.028 1.00 17.50 124 GLY E CA 1
ATOM 10320 C C . GLY E 1 124 ? -17.859 25.481 -49.547 1.00 16.63 124 GLY E C 1
ATOM 10321 O O . GLY E 1 124 ? -17.316 26.408 -50.178 1.00 21.50 124 GLY E O 1
ATOM 10322 N N . ARG E 1 125 ? -18.369 24.406 -50.127 1.00 15.37 125 ARG E N 1
ATOM 10323 C CA . ARG E 1 125 ? -18.274 24.170 -51.552 1.00 15.85 125 ARG E CA 1
ATOM 10324 C C . ARG E 1 125 ? -19.333 25.012 -52.284 1.00 19.35 125 ARG E C 1
ATOM 10325 O O . ARG E 1 125 ? -19.155 25.314 -53.465 1.00 20.16 125 ARG E O 1
ATOM 10333 N N . LEU E 1 126 ? -20.427 25.363 -51.594 1.00 16.54 126 LEU E N 1
ATOM 10334 C CA . LEU E 1 126 ? -21.555 26.095 -52.193 1.00 16.56 126 LEU E CA 1
ATOM 10335 C C . LEU E 1 126 ? -21.496 27.604 -51.951 1.00 20.48 126 LEU E C 1
ATOM 10336 O O . LEU E 1 126 ? -22.352 28.314 -52.459 1.00 19.77 126 LEU E O 1
ATOM 10341 N N . ARG E 1 127 ? -20.557 28.108 -51.139 1.00 22.93 127 ARG E N 1
ATOM 10342 C CA . ARG E 1 127 ? -20.455 29.538 -50.886 1.00 28.97 127 ARG E CA 1
ATOM 10343 C C . ARG E 1 127 ? -20.473 30.300 -52.215 1.00 26.41 127 ARG E C 1
ATOM 10344 O O . ARG E 1 127 ? -19.768 29.975 -53.166 1.00 27.32 127 ARG E O 1
ATOM 10352 N N . GLY E 1 128 ? -21.314 31.320 -52.246 1.00 29.77 128 GLY E N 1
ATOM 10353 C CA . GLY E 1 128 ? -21.420 32.196 -53.404 1.00 29.21 128 GLY E CA 1
ATOM 10354 C C . GLY E 1 128 ? -22.347 31.649 -54.484 1.00 27.30 128 GLY E C 1
ATOM 10355 O O . GLY E 1 128 ? -22.647 32.349 -55.441 1.00 26.40 128 GLY E O 1
ATOM 10356 N N . ALA E 1 129 ? -22.854 30.422 -54.332 1.00 20.07 129 ALA E N 1
ATOM 10357 C CA . ALA E 1 129 ? -23.731 29.829 -55.318 1.00 17.95 129 ALA E CA 1
ATOM 10358 C C . ALA E 1 129 ? -25.163 29.666 -54.804 1.00 18.21 129 ALA E C 1
ATOM 10359 O O . ALA E 1 129 ? -26.045 29.336 -55.604 1.00 16.37 129 ALA E O 1
ATOM 10361 N N . VAL E 1 130 ? -25.351 29.761 -53.490 1.00 16.34 130 VAL E N 1
ATOM 10362 C CA . VAL E 1 130 ? -26.629 29.452 -52.856 1.00 15.48 130 VAL E CA 1
ATOM 10363 C C . VAL E 1 130 ? -26.909 30.467 -51.778 1.00 15.61 130 VAL E C 1
ATOM 10364 O O . VAL E 1 130 ? -26.017 31.147 -51.239 1.00 19.30 130 VAL E O 1
ATOM 10368 N N . THR E 1 131 ? -28.210 30.569 -51.475 1.00 14.99 131 THR E N 1
ATOM 10369 C CA . THR E 1 131 ? -28.725 31.431 -50.438 1.00 15.50 131 THR E CA 1
ATOM 10370 C C . THR E 1 131 ? -29.440 30.518 -49.460 1.00 14.81 131 THR E C 1
ATOM 10371 O O . THR E 1 131 ? -30.358 29.769 -49.792 1.00 13.85 131 THR E O 1
ATOM 10375 N N . PRO E 1 132 ? -29.036 30.527 -48.182 1.00 17.13 132 PRO E N 1
ATOM 10376 C CA . PRO E 1 132 ? -29.725 29.691 -47.192 1.00 17.58 132 PRO E CA 1
ATOM 10377 C C . PRO E 1 132 ? -31.143 30.160 -46.908 1.00 16.59 132 PRO E C 1
ATOM 10378 O O . PRO E 1 132 ? -31.401 31.361 -46.878 1.00 19.47 132 PRO E O 1
ATOM 10382 N N . GLN E 1 133 ? -32.049 29.180 -46.787 1.00 14.51 133 GLN E N 1
ATOM 10383 C CA . GLN E 1 133 ? -33.448 29.425 -46.510 1.00 15.41 133 GLN E CA 1
ATOM 10384 C C . GLN E 1 133 ? -33.798 28.971 -45.114 1.00 16.50 133 GLN E C 1
ATOM 10385 O O . GLN E 1 133 ? -34.579 29.617 -44.427 1.00 17.67 133 GLN E O 1
ATOM 10391 N N . ASP E 1 134 ? -33.286 27.789 -44.711 1.00 14.33 134 ASP E N 1
ATOM 10392 C CA . ASP E 1 134 ? -33.630 27.309 -43.399 1.00 13.50 134 ASP E CA 1
ATOM 10393 C C . ASP E 1 134 ? -32.508 26.380 -42.942 1.00 12.60 134 ASP E C 1
ATOM 10394 O O . ASP E 1 134 ? -31.896 25.681 -43.739 1.00 13.35 134 ASP E O 1
ATOM 10399 N N . GLU E 1 135 ? -32.276 26.393 -41.632 1.00 11.95 135 GLU E N 1
ATOM 10400 C CA . GLU E 1 135 ? -31.280 25.531 -41.013 1.00 11.34 135 GLU E CA 1
ATOM 10401 C C . GLU E 1 135 ? -31.870 25.184 -39.659 1.00 11.96 135 GLU E C 1
ATOM 10402 O O . GLU E 1 135 ? -32.104 26.095 -38.851 1.00 14.00 135 GLU E O 1
ATOM 10408 N N . VAL E 1 136 ? -31.999 23.894 -39.377 1.00 10.29 136 VAL E N 1
ATOM 10409 C CA . VAL E 1 136 ? -32.543 23.387 -38.122 1.00 10.72 136 VAL E CA 1
ATOM 10410 C C . VAL E 1 136 ? -31.607 22.304 -37.581 1.00 10.73 136 VAL E C 1
ATOM 10411 O O . VAL E 1 136 ? -31.157 21.450 -38.342 1.00 10.36 136 VAL E O 1
ATOM 10415 N N . HIS E 1 137 ? -31.259 22.413 -36.293 1.00 11.30 137 HIS E N 1
ATOM 10416 C CA . HIS E 1 137 ? -30.472 21.412 -35.610 1.00 10.95 137 HIS E CA 1
ATOM 10417 C C . HIS E 1 137 ? -31.375 20.655 -34.662 1.00 11.38 137 HIS E C 1
ATOM 10418 O O . HIS E 1 137 ? -31.813 21.161 -33.644 1.00 12.85 137 HIS E O 1
ATOM 10425 N N . GLY E 1 138 ? -31.686 19.438 -35.045 1.00 9.50 138 GLY E N 1
ATOM 10426 C CA . GLY E 1 138 ? -32.626 18.621 -34.313 1.00 11.36 138 GLY E CA 1
ATOM 10427 C C . GLY E 1 138 ? -31.927 17.753 -33.274 1.00 11.49 138 GLY E C 1
ATOM 10428 O O . GLY E 1 138 ? -30.753 17.344 -33.445 1.00 11.11 138 GLY E O 1
ATOM 10429 N N . PHE E 1 139 ? -32.630 17.459 -32.185 1.00 11.28 139 PHE E N 1
ATOM 10430 C CA . PHE E 1 139 ? -32.106 16.605 -31.139 1.00 10.57 139 PHE E CA 1
ATOM 10431 C C . PHE E 1 139 ? -33.168 15.649 -30.621 1.00 10.93 139 PHE E C 1
ATOM 10432 O O . PHE E 1 139 ? -34.328 16.051 -30.515 1.00 12.19 139 PHE E O 1
ATOM 10440 N N . LYS E 1 140 ? -32.734 14.471 -30.209 1.00 10.93 140 LYS E N 1
ATOM 10441 C CA . LYS E 1 140 ? -33.613 13.484 -29.595 1.00 10.76 140 LYS E CA 1
ATOM 10442 C C . LYS E 1 140 ? -34.055 14.007 -28.230 1.00 10.91 140 LYS E C 1
ATOM 10443 O O . LYS E 1 140 ? -33.287 14.673 -27.530 1.00 11.72 140 LYS E O 1
ATOM 10449 N N . TYR E 1 141 ? -35.347 13.789 -27.925 1.00 10.22 141 TYR E N 1
ATOM 10450 C CA . TYR E 1 141 ? -35.942 14.295 -26.721 1.00 10.70 141 TYR E CA 1
ATOM 10451 C C . TYR E 1 141 ? -36.505 13.117 -25.942 1.00 11.17 141 TYR E C 1
ATOM 10452 O O . TYR E 1 141 ? -37.557 12.553 -26.315 1.00 10.73 141 TYR E O 1
ATOM 10461 N N . PHE E 1 142 ? -35.801 12.721 -24.872 1.00 10.59 142 PHE E N 1
ATOM 10462 C CA . PHE E 1 142 ? -36.134 11.590 -24.010 1.00 11.59 142 PHE E CA 1
ATOM 10463 C C . PHE E 1 142 ? -36.334 10.376 -24.900 1.00 11.19 142 PHE E C 1
ATOM 10464 O O . PHE E 1 142 ? -35.525 10.125 -25.805 1.00 11.26 142 PHE E O 1
ATOM 10472 N N . ASP E 1 143 ? -37.362 9.582 -24.606 1.00 11.55 143 ASP E N 1
ATOM 10473 C CA . ASP E 1 143 ? -37.566 8.285 -25.240 1.00 11.48 143 ASP E CA 1
ATOM 10474 C C . ASP E 1 143 ? -38.349 8.467 -26.535 1.00 13.88 143 ASP E C 1
ATOM 10475 O O . ASP E 1 143 ? -39.492 8.009 -26.665 1.00 13.19 143 ASP E O 1
ATOM 10480 N N . GLU E 1 144 ? -37.707 9.112 -27.514 1.00 12.43 144 GLU E N 1
ATOM 10481 C CA . GLU E 1 144 ? -38.238 9.329 -28.833 1.00 12.18 144 GLU E CA 1
ATOM 10482 C C . GLU E 1 144 ? -39.496 10.194 -28.798 1.00 13.65 144 GLU E C 1
ATOM 10483 O O . GLU E 1 144 ? -40.400 9.971 -29.595 1.00 14.59 144 GLU E O 1
ATOM 10489 N N . ARG E 1 145 ? -39.534 11.205 -27.931 1.00 11.94 145 ARG E N 1
ATOM 10490 C CA . ARG E 1 145 ? -40.680 12.096 -27.814 1.00 12.45 145 ARG E CA 1
ATOM 10491 C C . ARG E 1 145 ? -40.512 13.292 -28.747 1.00 13.20 145 ARG E C 1
ATOM 10492 O O . ARG E 1 145 ? -39.423 13.633 -29.204 1.00 12.14 145 ARG E O 1
ATOM 10500 N N . ASP E 1 146 ? -41.649 13.945 -29.003 1.00 12.22 146 ASP E N 1
ATOM 10501 C CA . ASP E 1 146 ? -41.713 15.243 -29.635 1.00 11.30 146 ASP E CA 1
ATOM 10502 C C . ASP E 1 146 ? -42.020 16.286 -28.581 1.00 10.88 146 ASP E C 1
ATOM 10503 O O . ASP E 1 146 ? -42.100 15.983 -27.405 1.00 12.08 146 ASP E O 1
ATOM 10508 N N . MET E 1 147 ? -42.079 17.541 -29.019 1.00 12.30 147 MET E N 1
ATOM 10509 C CA . MET E 1 147 ? -42.229 18.652 -28.108 1.00 13.75 147 MET E CA 1
ATOM 10510 C C . MET E 1 147 ? -43.626 18.694 -27.489 1.00 15.22 147 MET E C 1
ATOM 10511 O O . MET E 1 147 ? -43.827 19.399 -26.499 1.00 16.26 147 MET E O 1
ATOM 10516 N N . LEU E 1 148 ? -44.549 17.892 -28.023 1.00 13.57 148 LEU E N 1
ATOM 10517 C CA . LEU E 1 148 ? -45.856 17.730 -27.395 1.00 13.62 148 LEU E CA 1
ATOM 10518 C C . LEU E 1 148 ? -45.835 16.656 -26.307 1.00 13.10 148 LEU E C 1
ATOM 10519 O O . LEU E 1 148 ? -46.828 16.496 -25.591 1.00 14.38 148 LEU E O 1
ATOM 10524 N N . GLY E 1 149 ? -44.740 15.924 -26.125 1.00 11.99 149 GLY E N 1
ATOM 10525 C CA . GLY E 1 149 ? -44.580 14.984 -25.047 1.00 13.30 149 GLY E CA 1
ATOM 10526 C C . GLY E 1 149 ? -44.979 13.560 -25.412 1.00 12.03 149 GLY E C 1
ATOM 10527 O O . GLY E 1 149 ? -45.044 12.725 -24.522 1.00 13.92 149 GLY E O 1
ATOM 10528 N N . PHE E 1 150 ? -45.275 13.329 -26.694 1.00 12.03 150 PHE E N 1
ATOM 10529 C CA . PHE E 1 150 ? -45.701 12.016 -27.172 1.00 12.80 150 PHE E CA 1
ATOM 10530 C C . PHE E 1 150 ? -44.543 11.323 -27.875 1.00 12.23 150 PHE E C 1
ATOM 10531 O O . PHE E 1 150 ? -43.775 11.952 -28.610 1.00 13.74 150 PHE E O 1
ATOM 10539 N N . VAL E 1 151 ? -44.528 10.013 -27.775 1.00 11.87 151 VAL E N 1
ATOM 10540 C CA . VAL E 1 151 ? -43.615 9.183 -28.553 1.00 11.85 151 VAL E CA 1
ATOM 10541 C C . VAL E 1 151 ? -43.984 9.359 -30.027 1.00 13.00 151 VAL E C 1
ATOM 10542 O O . VAL E 1 151 ? -45.168 9.389 -30.418 1.00 12.96 151 VAL E O 1
ATOM 10546 N N . ASP E 1 152 ? -42.974 9.539 -30.881 1.00 11.86 152 ASP E N 1
ATOM 10547 C CA . ASP E 1 152 ? -43.230 10.016 -32.232 1.00 11.78 152 ASP E CA 1
ATOM 10548 C C . ASP E 1 152 ? -42.397 9.187 -33.196 1.00 14.27 152 ASP E C 1
ATOM 10549 O O . ASP E 1 152 ? -41.150 9.291 -33.189 1.00 14.78 152 ASP E O 1
ATOM 10554 N N . GLY E 1 153 ? -43.085 8.435 -34.086 1.00 13.31 153 GLY E N 1
ATOM 10555 C CA . GLY E 1 153 ? -42.466 7.603 -35.105 1.00 14.88 153 GLY E CA 1
ATOM 10556 C C . GLY E 1 153 ? -42.906 6.134 -35.033 1.00 14.64 153 GLY E C 1
ATOM 10557 O O . GLY E 1 153 ? -42.474 5.326 -35.845 1.00 15.90 153 GLY E O 1
ATOM 10558 N N . THR E 1 154 ? -43.671 5.765 -34.010 1.00 14.10 154 THR E N 1
ATOM 10559 C CA . THR E 1 154 ? -44.022 4.388 -33.691 1.00 14.17 154 THR E CA 1
ATOM 10560 C C . THR E 1 154 ? -44.466 3.577 -34.916 1.00 14.39 154 THR E C 1
ATOM 10561 O O . THR E 1 154 ? -44.001 2.450 -35.105 1.00 16.51 154 THR E O 1
ATOM 10565 N N . GLU E 1 155 ? -45.403 4.134 -35.682 1.00 13.88 155 GLU E N 1
ATOM 10566 C CA . GLU E 1 155 ? -46.050 3.396 -36.766 1.00 15.67 155 GLU E CA 1
ATOM 10567 C C . GLU E 1 155 ? -45.318 3.521 -38.082 1.00 16.84 155 GLU E C 1
ATOM 10568 O O . GLU E 1 155 ? -45.830 3.061 -39.119 1.00 17.84 155 GLU E O 1
ATOM 10574 N N . ASN E 1 156 ? -44.109 4.059 -38.092 1.00 14.58 156 ASN E N 1
ATOM 10575 C CA . ASN E 1 156 ? -43.357 4.053 -39.327 1.00 14.58 156 ASN E CA 1
ATOM 10576 C C . ASN E 1 156 ? -43.223 2.616 -39.817 1.00 15.12 156 ASN E C 1
ATOM 10577 O O . ASN E 1 156 ? -43.027 1.681 -39.042 1.00 17.41 156 ASN E O 1
ATOM 10582 N N . PRO E 1 157 ? -43.261 2.429 -41.143 1.00 16.83 157 PRO E N 1
ATOM 10583 C CA . PRO E 1 157 ? -43.033 1.084 -41.691 1.00 18.10 157 PRO E CA 1
ATOM 10584 C C . PRO E 1 157 ? -41.585 0.675 -41.490 1.00 20.11 157 PRO E C 1
ATOM 10585 O O . PRO E 1 157 ? -40.691 1.519 -41.438 1.00 20.09 157 PRO E O 1
ATOM 10589 N N . THR E 1 158 ? -41.343 -0.651 -41.514 1.00 22.20 158 THR E N 1
ATOM 10590 C CA . THR E 1 158 ? -40.005 -1.200 -41.435 1.00 24.44 158 THR E CA 1
ATOM 10591 C C . THR E 1 158 ? -39.852 -2.267 -42.521 1.00 24.19 158 THR E C 1
ATOM 10592 O O . THR E 1 158 ? -40.858 -2.725 -43.082 1.00 24.60 158 THR E O 1
ATOM 10596 N N . GLY E 1 159 ? -38.598 -2.574 -42.823 1.00 27.92 159 GLY E N 1
ATOM 10597 C CA . GLY E 1 159 ? -38.250 -3.727 -43.640 1.00 29.47 159 GLY E CA 1
ATOM 10598 C C . GLY E 1 159 ? -38.860 -3.611 -45.025 1.00 30.82 159 GLY E C 1
ATOM 10599 O O . GLY E 1 159 ? -38.792 -2.542 -45.640 1.00 28.75 159 GLY E O 1
ATOM 10600 N N . ALA E 1 160 ? -39.484 -4.704 -45.500 1.00 29.64 160 ALA E N 1
ATOM 10601 C CA . ALA E 1 160 ? -39.993 -4.746 -46.866 1.00 28.52 160 ALA E CA 1
ATOM 10602 C C . ALA E 1 160 ? -41.122 -3.730 -47.090 1.00 25.77 160 ALA E C 1
ATOM 10603 O O . ALA E 1 160 ? -41.276 -3.156 -48.170 1.00 26.62 160 ALA E O 1
ATOM 10605 N N . ALA E 1 161 ? -41.989 -3.582 -46.091 1.00 27.25 161 ALA E N 1
ATOM 10606 C CA . ALA E 1 161 ? -43.038 -2.585 -46.116 1.00 24.66 161 ALA E CA 1
ATOM 10607 C C . ALA E 1 161 ? -42.486 -1.170 -46.345 1.00 22.84 161 ALA E C 1
ATOM 10608 O O . ALA E 1 161 ? -43.134 -0.400 -47.041 1.00 24.22 161 ALA E O 1
ATOM 10610 N N . ALA E 1 162 ? -41.367 -0.817 -45.683 1.00 20.57 162 ALA E N 1
ATOM 10611 C CA . ALA E 1 162 ? -40.783 0.504 -45.876 1.00 21.81 162 ALA E CA 1
ATOM 10612 C C . ALA E 1 162 ? -40.228 0.669 -47.289 1.00 21.75 162 ALA E C 1
ATOM 10613 O O . ALA E 1 162 ? -40.383 1.708 -47.906 1.00 20.64 162 ALA E O 1
ATOM 10615 N N . ARG E 1 163 ? -39.545 -0.344 -47.816 1.00 23.08 163 ARG E N 1
ATOM 10616 C CA . ARG E 1 163 ? -39.021 -0.226 -49.175 1.00 26.82 163 ARG E CA 1
ATOM 10617 C C . ARG E 1 163 ? -40.164 -0.007 -50.171 1.00 22.89 163 ARG E C 1
ATOM 10618 O O . ARG E 1 163 ? -40.086 0.802 -51.100 1.00 23.02 163 ARG E O 1
ATOM 10626 N N . ARG E 1 164 ? -41.271 -0.707 -49.968 1.00 23.30 164 ARG E N 1
ATOM 10627 C CA . ARG E 1 164 ? -42.409 -0.590 -50.876 1.00 24.75 164 ARG E CA 1
ATOM 10628 C C . ARG E 1 164 ? -43.087 0.776 -50.770 1.00 25.29 164 ARG E C 1
ATOM 10629 O O . ARG E 1 164 ? -43.563 1.319 -51.754 1.00 25.10 164 ARG E O 1
ATOM 10637 N N . ALA E 1 165 ? -43.132 1.352 -49.565 1.00 21.38 165 ALA E N 1
ATOM 10638 C CA . ALA E 1 165 ? -43.774 2.625 -49.318 1.00 20.68 165 ALA E CA 1
ATOM 10639 C C . ALA E 1 165 ? -42.924 3.805 -49.778 1.00 18.17 165 ALA E C 1
ATOM 10640 O O . ALA E 1 165 ? -43.499 4.860 -50.071 1.00 21.10 165 ALA E O 1
ATOM 10642 N N . VAL E 1 166 ? -41.598 3.655 -49.782 1.00 18.68 166 VAL E N 1
ATOM 10643 C CA . VAL E 1 166 ? -40.711 4.809 -49.905 1.00 17.84 166 VAL E CA 1
ATOM 10644 C C . VAL E 1 166 ? -40.013 4.918 -51.254 1.00 17.96 166 VAL E C 1
ATOM 10645 O O . VAL E 1 166 ? -39.789 6.050 -51.736 1.00 19.13 166 VAL E O 1
ATOM 10649 N N . LEU E 1 167 ? -39.606 3.790 -51.873 1.00 18.56 167 LEU E N 1
ATOM 10650 C CA . LEU E 1 167 ? -38.733 3.839 -53.027 1.00 17.66 167 LEU E CA 1
ATOM 10651 C C . LEU E 1 167 ? -39.560 3.809 -54.319 1.00 19.17 167 LEU E C 1
ATOM 10652 O O . LEU E 1 167 ? -40.468 2.998 -54.454 1.00 20.86 167 LEU E O 1
ATOM 10657 N N . VAL E 1 168 ? -39.199 4.668 -55.256 1.00 19.40 168 VAL E N 1
ATOM 10658 C CA . VAL E 1 168 ? -39.758 4.641 -56.599 1.00 18.59 168 VAL E CA 1
ATOM 10659 C C . VAL E 1 168 ? -39.371 3.302 -57.218 1.00 19.95 168 VAL E C 1
ATOM 10660 O O . VAL E 1 168 ? -38.230 2.885 -57.092 1.00 21.21 168 VAL E O 1
ATOM 10664 N N . GLY E 1 169 ? -40.306 2.701 -57.972 1.00 24.56 169 GLY E N 1
ATOM 10665 C CA . GLY E 1 169 ? -40.048 1.426 -58.623 1.00 24.62 169 GLY E CA 1
ATOM 10666 C C . GLY E 1 169 ? -40.381 1.483 -60.120 1.00 27.50 169 GLY E C 1
ATOM 10667 O O . GLY E 1 169 ? -40.175 2.491 -60.784 1.00 26.13 169 GLY E O 1
ATOM 10668 N N . ALA E 1 170 ? -40.936 0.380 -60.623 1.00 31.63 170 ALA E N 1
ATOM 10669 C CA . ALA E 1 170 ? -41.142 0.191 -62.054 1.00 34.14 170 ALA E CA 1
ATOM 10670 C C . ALA E 1 170 ? -42.144 1.179 -62.638 1.00 33.73 170 ALA E C 1
ATOM 10671 O O . ALA E 1 170 ? -42.248 1.231 -63.865 1.00 35.71 170 ALA E O 1
ATOM 10673 N N . GLU E 1 171 ? -42.880 1.935 -61.797 1.00 29.74 171 GLU E N 1
ATOM 10674 C CA . GLU E 1 171 ? -43.805 2.969 -62.251 1.00 28.73 171 GLU E CA 1
ATOM 10675 C C . GLU E 1 171 ? -43.090 4.176 -62.860 1.00 28.85 171 GLU E C 1
ATOM 10676 O O . GLU E 1 171 ? -43.716 4.940 -63.567 1.00 28.54 171 GLU E O 1
ATOM 10682 N N . ASP E 1 172 ? -41.794 4.370 -62.577 1.00 31.05 172 ASP E N 1
ATOM 10683 C CA . ASP E 1 172 ? -41.023 5.468 -63.128 1.00 28.76 172 ASP E CA 1
ATOM 10684 C C . ASP E 1 172 ? -39.580 4.998 -63.236 1.00 33.76 172 ASP E C 1
ATOM 10685 O O . ASP E 1 172 ? -38.683 5.340 -62.443 1.00 25.32 172 ASP E O 1
ATOM 10690 N N . PRO E 1 173 ? -39.316 4.056 -64.159 1.00 29.70 173 PRO E N 1
ATOM 10691 C CA . PRO E 1 173 ? -38.111 3.237 -64.033 1.00 27.51 173 PRO E CA 1
ATOM 10692 C C . PRO E 1 173 ? -36.793 3.977 -64.191 1.00 24.83 173 PRO E C 1
ATOM 10693 O O . PRO E 1 173 ? -35.789 3.553 -63.652 1.00 31.18 173 PRO E O 1
ATOM 10697 N N . ALA E 1 174 ? -36.790 5.093 -64.914 1.00 26.24 174 ALA E N 1
ATOM 10698 C CA . ALA E 1 174 ? -35.590 5.902 -65.042 1.00 27.98 174 ALA E CA 1
ATOM 10699 C C . ALA E 1 174 ? -35.190 6.480 -63.673 1.00 24.89 174 ALA E C 1
ATOM 10700 O O . ALA E 1 174 ? -34.032 6.767 -63.454 1.00 27.20 174 ALA E O 1
ATOM 10702 N N . PHE E 1 175 ? -36.157 6.591 -62.759 1.00 25.31 175 PHE E N 1
ATOM 10703 C CA . PHE E 1 175 ? -35.882 7.192 -61.453 1.00 24.75 175 PHE E CA 1
ATOM 10704 C C . PHE E 1 175 ? -36.003 6.183 -60.324 1.00 24.42 175 PHE E C 1
ATOM 10705 O O . PHE E 1 175 ? -36.031 6.585 -59.169 1.00 22.83 175 PHE E O 1
ATOM 10713 N N . ALA E 1 176 ? -35.970 4.875 -60.604 1.00 23.77 176 ALA E N 1
ATOM 10714 C CA . ALA E 1 176 ? -36.130 3.872 -59.573 1.00 22.97 176 ALA E CA 1
ATOM 10715 C C . ALA E 1 176 ? -35.028 4.004 -58.525 1.00 21.94 176 ALA E C 1
ATOM 10716 O O . ALA E 1 176 ? -33.877 4.287 -58.853 1.00 22.25 176 ALA E O 1
ATOM 10718 N N . GLY E 1 177 ? -35.451 3.813 -57.281 1.00 19.30 177 GLY E N 1
ATOM 10719 C CA . GLY E 1 177 ? -34.567 3.908 -56.134 1.00 20.84 177 GLY E CA 1
ATOM 10720 C C . GLY E 1 177 ? -34.601 5.310 -55.525 1.00 21.69 177 GLY E C 1
ATOM 10721 O O . GLY E 1 177 ? -33.933 5.565 -54.517 1.00 19.93 177 GLY E O 1
ATOM 10722 N N . GLY E 1 178 ? -35.270 6.238 -56.200 1.00 17.22 178 GLY E N 1
ATOM 10723 C CA . GLY E 1 178 ? -35.451 7.585 -55.656 1.00 17.86 178 GLY E CA 1
ATOM 10724 C C . GLY E 1 178 ? -36.584 7.593 -54.633 1.00 16.06 178 GLY E C 1
ATOM 10725 O O . GLY E 1 178 ? -37.219 6.584 -54.344 1.00 17.50 178 GLY E O 1
ATOM 10726 N N . SER E 1 179 ? -36.881 8.784 -54.098 1.00 15.72 179 SER E N 1
ATOM 10727 C CA . SER E 1 179 ? -38.007 8.999 -53.203 1.00 13.76 179 SER E CA 1
ATOM 10728 C C . SER E 1 179 ? -38.360 10.487 -53.273 1.00 13.55 179 SER E C 1
ATOM 10729 O O . SER E 1 179 ? -37.643 11.273 -53.867 1.00 14.36 179 SER E O 1
ATOM 10732 N N . TYR E 1 180 ? -39.469 10.846 -52.622 1.00 14.78 180 TYR E N 1
ATOM 10733 C CA . TYR E 1 180 ? -39.941 12.215 -52.499 1.00 15.05 180 TYR E CA 1
ATOM 10734 C C . TYR E 1 180 ? -40.029 12.586 -51.023 1.00 13.35 180 TYR E C 1
ATOM 10735 O O . TYR E 1 180 ? -40.600 11.869 -50.233 1.00 15.71 180 TYR E O 1
ATOM 10744 N N . ALA E 1 181 ? -39.437 13.728 -50.689 1.00 14.21 181 ALA E N 1
ATOM 10745 C CA . ALA E 1 181 ? -39.460 14.229 -49.326 1.00 14.99 181 ALA E CA 1
ATOM 10746 C C . ALA E 1 181 ? -40.313 15.486 -49.286 1.00 14.19 181 ALA E C 1
ATOM 10747 O O . ALA E 1 181 ? -40.102 16.394 -50.077 1.00 15.54 181 ALA E O 1
ATOM 10749 N N . VAL E 1 182 ? -41.193 15.543 -48.303 1.00 13.37 182 VAL E N 1
ATOM 10750 C CA . VAL E 1 182 ? -41.861 16.782 -47.949 1.00 12.97 182 VAL E CA 1
ATOM 10751 C C . VAL E 1 182 ? -41.316 17.242 -46.610 1.00 13.11 182 VAL E C 1
ATOM 10752 O O . VAL E 1 182 ? -41.267 16.422 -45.705 1.00 14.81 182 VAL E O 1
ATOM 10756 N N . VAL E 1 183 ? -40.992 18.532 -46.503 1.00 12.90 183 VAL E N 1
ATOM 10757 C CA . VAL E 1 183 ? -40.575 19.127 -45.235 1.00 12.36 183 VAL E CA 1
ATOM 10758 C C . VAL E 1 183 ? -41.540 20.223 -44.869 1.00 13.03 183 VAL E C 1
ATOM 10759 O O . VAL E 1 183 ? -42.027 20.965 -45.747 1.00 14.19 183 VAL E O 1
ATOM 10763 N N . GLN E 1 184 ? -41.779 20.336 -43.570 1.00 11.92 184 GLN E N 1
ATOM 10764 C CA . GLN E 1 184 ? -42.481 21.479 -43.036 1.00 12.03 184 GLN E CA 1
ATOM 10765 C C . GLN E 1 184 ? -41.946 21.736 -41.633 1.00 11.29 184 GLN E C 1
ATOM 10766 O O . GLN E 1 184 ? -41.913 20.802 -40.822 1.00 12.21 184 GLN E O 1
ATOM 10772 N N . LYS E 1 185 ? -41.567 22.969 -41.360 1.00 12.29 185 LYS E N 1
ATOM 10773 C CA . LYS E 1 185 ? -41.218 23.341 -40.003 1.00 12.22 185 LYS E CA 1
ATOM 10774 C C . LYS E 1 185 ? -42.455 23.762 -39.218 1.00 13.33 185 LYS E C 1
ATOM 10775 O O . LYS E 1 185 ? -43.156 24.691 -39.649 1.00 13.57 185 LYS E O 1
ATOM 10781 N N . TYR E 1 186 ? -42.702 23.085 -38.113 1.00 12.68 186 TYR E N 1
ATOM 10782 C CA . TYR E 1 186 ? -43.832 23.418 -37.249 1.00 12.70 186 TYR E CA 1
ATOM 10783 C C . TYR E 1 186 ? -43.355 24.025 -35.953 1.00 14.53 186 TYR E C 1
ATOM 10784 O O . TYR E 1 186 ? -42.425 23.504 -35.337 1.00 14.51 186 TYR E O 1
ATOM 10793 N N . LEU E 1 187 ? -44.064 25.087 -35.530 1.00 13.11 187 LEU E N 1
ATOM 10794 C CA . LEU E 1 187 ? -43.865 25.631 -34.193 1.00 14.43 187 LEU E CA 1
ATOM 10795 C C . LEU E 1 187 ? -45.119 25.344 -33.394 1.00 14.23 187 LEU E C 1
ATOM 10796 O O . LEU E 1 187 ? -46.230 25.453 -33.962 1.00 16.26 187 LEU E O 1
ATOM 10801 N N . HIS E 1 188 ? -44.929 25.081 -32.103 1.00 12.56 188 HIS E N 1
ATOM 10802 C CA . HIS E 1 188 ? -46.037 24.675 -31.229 1.00 12.88 188 HIS E CA 1
ATOM 10803 C C . HIS E 1 188 ? -46.392 25.768 -30.242 1.00 15.88 188 HIS E C 1
ATOM 10804 O O . HIS E 1 188 ? -45.532 26.464 -29.735 1.00 17.70 188 HIS E O 1
ATOM 10811 N N . ASP E 1 189 ? -47.702 25.834 -29.944 1.00 16.21 189 ASP E N 1
ATOM 10812 C CA . ASP E 1 189 ? -48.207 26.667 -28.870 1.00 17.49 189 ASP E CA 1
ATOM 10813 C C . ASP E 1 189 ? -48.262 25.806 -27.626 1.00 16.66 189 ASP E C 1
ATOM 10814 O O . ASP E 1 189 ? -49.246 25.128 -27.330 1.00 17.14 189 ASP E O 1
ATOM 10819 N N . ILE E 1 190 ? -47.136 25.759 -26.906 1.00 16.79 190 ILE E N 1
ATOM 10820 C CA . ILE E 1 190 ? -47.006 24.894 -25.781 1.00 16.53 190 ILE E CA 1
ATOM 10821 C C . ILE E 1 190 ? -47.849 25.422 -24.619 1.00 17.80 190 ILE E C 1
ATOM 10822 O O . ILE E 1 190 ? -48.325 24.622 -23.823 1.00 18.57 190 ILE E O 1
ATOM 10827 N N . ASP E 1 191 ? -48.023 26.732 -24.521 1.00 19.22 191 ASP E N 1
ATOM 10828 C CA . ASP E 1 191 ? -48.848 27.222 -23.424 1.00 23.55 191 ASP E CA 1
ATOM 10829 C C . ASP E 1 191 ? -50.277 26.719 -23.567 1.00 20.14 191 ASP E C 1
ATOM 10830 O O . ASP E 1 191 ? -50.880 26.303 -22.572 1.00 22.12 191 ASP E O 1
ATOM 10835 N N . ALA E 1 192 ? -50.826 26.730 -24.778 1.00 18.43 192 ALA E N 1
ATOM 10836 C CA . ALA E 1 192 ? -52.179 26.235 -24.984 1.00 18.35 192 ALA E CA 1
ATOM 10837 C C . ALA E 1 192 ? -52.247 24.719 -24.767 1.00 19.78 192 ALA E C 1
ATOM 10838 O O . ALA E 1 192 ? -53.141 24.168 -24.098 1.00 18.15 192 ALA E O 1
ATOM 10840 N N . TRP E 1 193 ? -51.218 24.014 -25.276 1.00 16.46 193 TRP E N 1
ATOM 10841 C CA . TRP E 1 193 ? -51.196 22.569 -25.171 1.00 15.54 193 TRP E CA 1
ATOM 10842 C C . TRP E 1 193 ? -51.186 22.132 -23.709 1.00 15.96 193 TRP E C 1
ATOM 10843 O O . TRP E 1 193 ? -51.839 21.150 -23.313 1.00 16.69 193 TRP E O 1
ATOM 10854 N N . GLU E 1 194 ? -50.389 22.838 -22.889 1.00 17.90 194 GLU E N 1
ATOM 10855 C CA . GLU E 1 194 ? -50.222 22.473 -21.488 1.00 23.98 194 GLU E CA 1
ATOM 10856 C C . GLU E 1 194 ? -51.454 22.856 -20.666 1.00 23.17 194 GLU E C 1
ATOM 10857 O O . GLU E 1 194 ? -51.550 22.421 -19.525 1.00 26.41 194 GLU E O 1
ATOM 10863 N N . GLY E 1 195 ? -52.340 23.646 -21.253 1.00 21.37 195 GLY E N 1
ATOM 10864 C CA . GLY E 1 195 ? -53.650 23.956 -20.693 1.00 23.22 195 GLY E CA 1
ATOM 10865 C C . GLY E 1 195 ? -54.644 22.798 -20.768 1.00 24.90 195 GLY E C 1
ATOM 10866 O O . GLY E 1 195 ? -55.702 22.852 -20.128 1.00 25.37 195 GLY E O 1
ATOM 10867 N N . LEU E 1 196 ? -54.363 21.796 -21.613 1.00 21.66 196 LEU E N 1
ATOM 10868 C CA . LEU E 1 196 ? -55.169 20.592 -21.748 1.00 19.86 196 LEU E CA 1
ATOM 10869 C C . LEU E 1 196 ? -54.746 19.555 -20.714 1.00 20.92 196 LEU E C 1
ATOM 10870 O O . LEU E 1 196 ? -53.565 19.372 -20.394 1.00 20.78 196 LEU E O 1
ATOM 10875 N N . SER E 1 197 ? -55.711 18.760 -20.238 1.00 18.71 197 SER E N 1
ATOM 10876 C CA . SER E 1 197 ? -55.367 17.619 -19.423 1.00 15.98 197 SER E CA 1
ATOM 10877 C C . SER E 1 197 ? -54.621 16.598 -20.275 1.00 13.10 197 SER E C 1
ATOM 10878 O O . SER E 1 197 ? -54.713 16.656 -21.507 1.00 15.29 197 SER E O 1
ATOM 10881 N N . VAL E 1 198 ? -53.970 15.656 -19.626 1.00 14.11 198 VAL E N 1
ATOM 10882 C CA . VAL E 1 198 ? -53.316 14.607 -20.372 1.00 14.37 198 VAL E CA 1
ATOM 10883 C C . VAL E 1 198 ? -54.376 13.847 -21.178 1.00 16.36 198 VAL E C 1
ATOM 10884 O O . VAL E 1 198 ? -54.149 13.488 -22.346 1.00 13.97 198 VAL E O 1
ATOM 10888 N N . GLU E 1 199 ? -55.532 13.592 -20.541 1.00 14.81 199 GLU E N 1
ATOM 10889 C CA . GLU E 1 199 ? -56.592 12.853 -21.235 1.00 14.53 199 GLU E CA 1
ATOM 10890 C C . GLU E 1 199 ? -57.126 13.559 -22.458 1.00 14.54 199 GLU E C 1
ATOM 10891 O O . GLU E 1 199 ? -57.391 12.897 -23.477 1.00 16.40 199 GLU E O 1
ATOM 10897 N N . ALA E 1 200 ? -57.232 14.884 -22.420 1.00 13.70 200 ALA E N 1
ATOM 10898 C CA . ALA E 1 200 ? -57.596 15.638 -23.600 1.00 14.86 200 ALA E CA 1
ATOM 10899 C C . ALA E 1 200 ? -56.492 15.566 -24.673 1.00 14.56 200 ALA E C 1
ATOM 10900 O O . ALA E 1 200 ? -56.778 15.501 -25.834 1.00 16.52 200 ALA E O 1
ATOM 10902 N N . GLN E 1 201 ? -55.219 15.614 -24.270 1.00 14.39 201 GLN E N 1
ATOM 10903 C CA . GLN E 1 201 ? -54.137 15.537 -25.234 1.00 13.00 201 GLN E CA 1
ATOM 10904 C C . GLN E 1 201 ? -54.150 14.187 -25.946 1.00 12.16 201 GLN E C 1
ATOM 10905 O O . GLN E 1 201 ? -53.887 14.113 -27.152 1.00 13.49 201 GLN E O 1
ATOM 10911 N N . GLU E 1 202 ? -54.441 13.121 -25.201 1.00 13.48 202 GLU E N 1
ATOM 10912 C CA . GLU E 1 202 ? -54.505 11.779 -25.754 1.00 14.32 202 GLU E CA 1
ATOM 10913 C C . GLU E 1 202 ? -55.610 11.714 -26.802 1.00 14.61 202 GLU E C 1
ATOM 10914 O O . GLU E 1 202 ? -55.449 11.062 -27.824 1.00 15.70 202 GLU E O 1
ATOM 10920 N N . ARG E 1 203 ? -56.721 12.407 -26.549 1.00 16.09 203 ARG E N 1
ATOM 10921 C CA . ARG E 1 203 ? -57.799 12.428 -27.541 1.00 17.11 203 ARG E CA 1
ATOM 10922 C C . ARG E 1 203 ? -57.423 13.233 -28.783 1.00 16.74 203 ARG E C 1
ATOM 10923 O O . ARG E 1 203 ? -57.921 12.947 -29.860 1.00 19.18 203 ARG E O 1
ATOM 10931 N N . VAL E 1 204 ? -56.538 14.237 -28.694 1.00 14.79 204 VAL E N 1
ATOM 10932 C CA . VAL E 1 204 ? -56.038 14.946 -29.864 1.00 15.52 204 VAL E CA 1
ATOM 10933 C C . VAL E 1 204 ? -55.157 14.021 -30.696 1.00 17.09 204 VAL E C 1
ATOM 10934 O O . VAL E 1 204 ? -55.215 14.054 -31.931 1.00 18.54 204 VAL E O 1
ATOM 10938 N N . ILE E 1 205 ? -54.230 13.307 -30.044 1.00 15.05 205 ILE E N 1
ATOM 10939 C CA . ILE E 1 205 ? -53.264 12.513 -30.790 1.00 14.52 205 ILE E CA 1
ATOM 10940 C C . ILE E 1 205 ? -53.880 11.184 -31.259 1.00 13.76 205 ILE E C 1
ATOM 10941 O O . ILE E 1 205 ? -53.698 10.776 -32.408 1.00 14.46 205 ILE E O 1
ATOM 10946 N N . GLY E 1 206 ? -54.487 10.447 -30.328 1.00 15.12 206 GLY E N 1
ATOM 10947 C CA . GLY E 1 206 ? -55.036 9.126 -30.575 1.00 15.10 206 GLY E CA 1
ATOM 10948 C C . GLY E 1 206 ? -54.241 7.968 -29.973 1.00 16.72 206 GLY E C 1
ATOM 10949 O O . GLY E 1 206 ? -54.558 6.808 -30.216 1.00 16.20 206 GLY E O 1
ATOM 10950 N N . ARG E 1 207 ? -53.274 8.261 -29.078 1.00 13.80 207 ARG E N 1
ATOM 10951 C CA . ARG E 1 207 ? -52.501 7.283 -28.360 1.00 14.53 207 ARG E CA 1
ATOM 10952 C C . ARG E 1 207 ? -52.373 7.736 -26.922 1.00 13.31 207 ARG E C 1
ATOM 10953 O O . ARG E 1 207 ? -52.494 8.942 -26.673 1.00 15.22 207 ARG E O 1
ATOM 10961 N N . ARG E 1 208 ? -52.083 6.794 -26.029 1.00 12.91 208 ARG E N 1
ATOM 10962 C CA . ARG E 1 208 ? -51.790 7.104 -24.637 1.00 14.18 208 ARG E CA 1
ATOM 10963 C C . ARG E 1 208 ? -50.456 7.841 -24.556 1.00 14.83 208 ARG E C 1
ATOM 10964 O O . ARG E 1 208 ? -49.507 7.466 -25.234 1.00 15.54 208 ARG E O 1
ATOM 10972 N N . LYS E 1 209 ? -50.359 8.793 -23.632 1.00 14.94 209 LYS E N 1
ATOM 10973 C CA . LYS E 1 209 ? -49.190 9.664 -23.588 1.00 14.51 209 LYS E CA 1
ATOM 10974 C C . LYS E 1 209 ? -47.983 8.936 -23.033 1.00 14.98 209 LYS E C 1
ATOM 10975 O O . LYS E 1 209 ? -46.943 8.871 -23.718 1.00 16.74 209 LYS E O 1
ATOM 10981 N N . MET E 1 210 ? -48.072 8.400 -21.809 1.00 15.45 210 MET E N 1
ATOM 10982 C CA . MET E 1 210 ? -46.907 7.768 -21.206 1.00 18.48 210 MET E CA 1
ATOM 10983 C C . MET E 1 210 ? -46.483 6.490 -21.945 1.00 18.68 210 MET E C 1
ATOM 10984 O O . MET E 1 210 ? -45.304 6.340 -22.321 1.00 18.16 210 MET E O 1
ATOM 10989 N N . THR E 1 211 ? -47.439 5.593 -22.243 1.00 16.53 211 THR E N 1
ATOM 10990 C CA . THR E 1 211 ? -47.130 4.235 -22.672 1.00 15.77 211 THR E CA 1
ATOM 10991 C C . THR E 1 211 ? -47.151 4.080 -24.190 1.00 16.63 211 THR E C 1
ATOM 10992 O O . THR E 1 211 ? -46.719 3.047 -24.681 1.00 16.56 211 THR E O 1
ATOM 10996 N N . ASP E 1 212 ? -47.652 5.068 -24.937 1.00 13.30 212 ASP E N 1
ATOM 10997 C CA . ASP E 1 212 ? -47.630 5.029 -26.392 1.00 13.02 212 ASP E CA 1
ATOM 10998 C C . ASP E 1 212 ? -48.561 3.955 -26.951 1.00 14.74 212 ASP E C 1
ATOM 10999 O O . ASP E 1 212 ? -48.448 3.611 -28.101 1.00 15.13 212 ASP E O 1
ATOM 11004 N N . VAL E 1 213 ? -49.479 3.410 -26.164 1.00 14.99 213 VAL E N 1
ATOM 11005 C CA . VAL E 1 213 ? -50.410 2.428 -26.719 1.00 16.58 213 VAL E CA 1
ATOM 11006 C C . VAL E 1 213 ? -51.556 3.142 -27.417 1.00 15.28 213 VAL E C 1
ATOM 11007 O O . VAL E 1 213 ? -52.056 4.182 -26.945 1.00 16.93 213 VAL E O 1
ATOM 11011 N N . GLU E 1 214 ? -51.998 2.588 -28.559 1.00 15.82 214 GLU E N 1
ATOM 11012 C CA . GLU E 1 214 ? -53.038 3.242 -29.346 1.00 17.46 214 GLU E CA 1
ATOM 11013 C C . GLU E 1 214 ? -54.382 3.164 -28.613 1.00 17.72 214 GLU E C 1
ATOM 11014 O O . GLU E 1 214 ? -54.627 2.170 -27.930 1.00 20.95 214 GLU E O 1
ATOM 11020 N N . LEU E 1 215 ? -55.181 4.246 -28.667 1.00 17.10 215 LEU E N 1
ATOM 11021 C CA . LEU E 1 215 ? -56.546 4.251 -28.142 1.00 20.76 215 LEU E CA 1
ATOM 11022 C C . LEU E 1 215 ? -57.371 3.215 -28.915 1.00 23.34 215 LEU E C 1
ATOM 11023 O O . LEU E 1 215 ? -57.187 3.044 -30.095 1.00 23.42 215 LEU E O 1
ATOM 11028 N N . SER E 1 216 ? -58.299 2.544 -28.235 1.00 29.25 216 SER E N 1
ATOM 11029 C CA . SER E 1 216 ? -59.173 1.630 -28.958 1.00 32.79 216 SER E CA 1
ATOM 11030 C C . SER E 1 216 ? -60.096 2.408 -29.887 1.00 31.45 216 SER E C 1
ATOM 11031 O O . SER E 1 216 ? -60.361 3.594 -29.719 1.00 31.21 216 SER E O 1
ATOM 11034 N N . ASP E 1 217 ? -60.578 1.701 -30.910 1.00 35.11 217 ASP E N 1
ATOM 11035 C CA . ASP E 1 217 ? -61.468 2.251 -31.920 1.00 39.64 217 ASP E CA 1
ATOM 11036 C C . ASP E 1 217 ? -62.743 2.795 -31.277 1.00 36.36 217 ASP E C 1
ATOM 11037 O O . ASP E 1 217 ? -63.289 3.772 -31.770 1.00 40.72 217 ASP E O 1
ATOM 11042 N N . ASP E 1 218 ? -63.161 2.197 -30.155 1.00 38.80 218 ASP E N 1
ATOM 11043 C CA . ASP E 1 218 ? -64.300 2.668 -29.361 1.00 47.47 218 ASP E CA 1
ATOM 11044 C C . ASP E 1 218 ? -64.169 4.124 -28.900 1.00 45.15 218 ASP E C 1
ATOM 11045 O O . ASP E 1 218 ? -65.166 4.836 -28.757 1.00 38.30 218 ASP E O 1
ATOM 11050 N N . VAL E 1 219 ? -62.930 4.555 -28.606 1.00 36.64 219 VAL E N 1
ATOM 11051 C CA . VAL E 1 219 ? -62.704 5.774 -27.844 1.00 34.39 219 VAL E CA 1
ATOM 11052 C C . VAL E 1 219 ? -61.967 6.808 -28.693 1.00 32.93 219 VAL E C 1
ATOM 11053 O O . VAL E 1 219 ? -62.027 7.987 -28.406 1.00 36.76 219 VAL E O 1
ATOM 11057 N N . LYS E 1 220 ? -61.308 6.368 -29.767 1.00 31.86 220 LYS E N 1
ATOM 11058 C CA . LYS E 1 220 ? -60.456 7.237 -30.568 1.00 29.91 220 LYS E CA 1
ATOM 11059 C C . LYS E 1 220 ? -61.275 8.234 -31.379 1.00 29.05 220 LYS E C 1
ATOM 11060 O O . LYS E 1 220 ? -62.020 7.821 -32.258 1.00 30.57 220 LYS E O 1
ATOM 11066 N N . PRO E 1 221 ? -61.174 9.558 -31.137 1.00 27.17 221 PRO E N 1
ATOM 11067 C CA . PRO E 1 221 ? -61.887 10.566 -31.921 1.00 27.54 221 PRO E CA 1
ATOM 11068 C C . PRO E 1 221 ? -61.566 10.644 -33.413 1.00 32.24 221 PRO E C 1
ATOM 11069 O O . PRO E 1 221 ? -60.450 10.391 -33.863 1.00 28.49 221 PRO E O 1
ATOM 11073 N N . ALA E 1 222 ? -62.567 11.080 -34.196 1.00 29.69 222 ALA E N 1
ATOM 11074 C CA . ALA E 1 222 ? -62.435 11.074 -35.633 1.00 26.03 222 ALA E CA 1
ATOM 11075 C C . ALA E 1 222 ? -61.543 12.207 -36.115 1.00 25.34 222 ALA E C 1
ATOM 11076 O O . ALA E 1 222 ? -61.033 12.112 -37.221 1.00 26.56 222 ALA E O 1
ATOM 11078 N N . ASP E 1 223 ? -61.401 13.285 -35.331 1.00 24.60 223 ASP E N 1
ATOM 11079 C CA . ASP E 1 223 ? -60.509 14.383 -35.649 1.00 26.00 223 ASP E CA 1
ATOM 11080 C C . ASP E 1 223 ? -59.196 14.250 -34.865 1.00 19.96 223 ASP E C 1
ATOM 11081 O O . ASP E 1 223 ? -58.438 15.226 -34.845 1.00 24.11 223 ASP E O 1
ATOM 11086 N N . SER E 1 224 ? -58.955 13.065 -34.292 1.00 21.57 224 SER E N 1
ATOM 11087 C CA . SER E 1 224 ? -57.631 12.788 -33.723 1.00 19.85 224 SER E CA 1
ATOM 11088 C C . SER E 1 224 ? -56.605 12.610 -34.838 1.00 18.82 224 SER E C 1
ATOM 11089 O O . SER E 1 224 ? -56.877 12.211 -35.965 1.00 19.04 224 SER E O 1
ATOM 11092 N N . HIS E 1 225 ? -55.358 12.947 -34.509 1.00 16.50 225 HIS E N 1
ATOM 11093 C CA . HIS E 1 225 ? -54.309 12.948 -35.507 1.00 15.13 225 HIS E CA 1
ATOM 11094 C C . HIS E 1 225 ? -54.150 11.566 -36.147 1.00 14.68 225 HIS E C 1
ATOM 11095 O O . HIS E 1 225 ? -53.996 11.483 -37.375 1.00 16.67 225 HIS E O 1
ATOM 11102 N N . VAL E 1 226 ? -54.139 10.512 -35.344 1.00 15.83 226 VAL E N 1
ATOM 11103 C CA . VAL E 1 226 ? -53.913 9.161 -35.819 1.00 17.15 226 VAL E CA 1
ATOM 11104 C C . VAL E 1 226 ? -55.061 8.733 -36.727 1.00 19.31 226 VAL E C 1
ATOM 11105 O O . VAL E 1 226 ? -54.791 8.070 -37.718 1.00 21.67 226 VAL E O 1
ATOM 11109 N N . ALA E 1 227 ? -56.280 9.180 -36.431 1.00 19.85 227 ALA E N 1
ATOM 11110 C CA . ALA E 1 227 ? -57.424 8.827 -37.283 1.00 20.90 227 ALA E CA 1
ATOM 11111 C C . ALA E 1 227 ? -57.272 9.474 -38.649 1.00 22.67 227 ALA E C 1
ATOM 11112 O O . ALA E 1 227 ? -57.526 8.870 -39.708 1.00 22.16 227 ALA E O 1
ATOM 11114 N N . LEU E 1 228 ? -56.942 10.754 -38.647 1.00 20.81 228 LEU E N 1
ATOM 11115 C CA . LEU E 1 228 ? -56.933 11.495 -39.893 1.00 22.34 228 LEU E CA 1
ATOM 11116 C C . LEU E 1 228 ? -55.762 11.090 -40.784 1.00 25.23 228 LEU E C 1
ATOM 11117 O O . LEU E 1 228 ? -55.867 11.203 -42.008 1.00 24.56 228 LEU E O 1
ATOM 11122 N N . THR E 1 229 ? -54.638 10.636 -40.200 1.00 20.30 229 THR E N 1
ATOM 11123 C CA . THR E 1 229 ? -53.503 10.255 -41.041 1.00 21.55 229 THR E CA 1
ATOM 11124 C C . THR E 1 229 ? -53.448 8.755 -41.309 1.00 22.68 229 THR E C 1
ATOM 11125 O O . THR E 1 229 ? -52.488 8.266 -41.919 1.00 26.72 229 THR E O 1
ATOM 11129 N N . SER E 1 230 ? -54.488 8.018 -40.910 1.00 24.28 230 SER E N 1
ATOM 11130 C CA . SER E 1 230 ? -54.633 6.636 -41.337 1.00 27.57 230 SER E CA 1
ATOM 11131 C C . SER E 1 230 ? -55.507 6.628 -42.588 1.00 29.51 230 SER E C 1
ATOM 11132 O O . SER E 1 230 ? -56.684 6.986 -42.502 1.00 32.29 230 SER E O 1
ATOM 11135 N N . VAL E 1 231 ? -54.888 6.315 -43.723 1.00 28.95 231 VAL E N 1
ATOM 11136 C CA . VAL E 1 231 ? -55.537 6.432 -45.020 1.00 36.77 231 VAL E CA 1
ATOM 11137 C C . VAL E 1 231 ? -55.424 5.073 -45.708 1.00 37.40 231 VAL E C 1
ATOM 11138 O O . VAL E 1 231 ? -54.363 4.466 -45.718 1.00 29.25 231 VAL E O 1
ATOM 11142 N N . THR E 1 232 ? -56.534 4.619 -46.298 1.00 39.33 232 THR E N 1
ATOM 11143 C CA . THR E 1 232 ? -56.555 3.399 -47.090 1.00 44.23 232 THR E CA 1
ATOM 11144 C C . THR E 1 232 ? -56.531 3.777 -48.574 1.00 45.51 232 THR E C 1
ATOM 11145 O O . THR E 1 232 ? -57.122 4.779 -48.971 1.00 42.59 232 THR E O 1
ATOM 11149 N N . GLY E 1 233 ? -55.819 2.993 -49.392 1.00 50.86 233 GLY E N 1
ATOM 11150 C CA . GLY E 1 233 ? -55.941 3.085 -50.842 1.00 59.16 233 GLY E CA 1
ATOM 11151 C C . GLY E 1 233 ? -57.012 2.118 -51.356 1.00 60.46 233 GLY E C 1
ATOM 11152 O O . GLY E 1 233 ? -57.439 1.233 -50.618 1.00 63.06 233 GLY E O 1
ATOM 11153 N N . PRO E 1 234 ? -57.481 2.234 -52.623 1.00 75.80 234 PRO E N 1
ATOM 11154 C CA . PRO E 1 234 ? -58.532 1.345 -53.135 1.00 78.83 234 PRO E CA 1
ATOM 11155 C C . PRO E 1 234 ? -58.165 -0.134 -52.978 1.00 78.69 234 PRO E C 1
ATOM 11156 O O . PRO E 1 234 ? -59.006 -0.945 -52.595 1.00 75.90 234 PRO E O 1
ATOM 11160 N N . ASP E 1 235 ? -56.882 -0.454 -53.202 1.00 78.44 235 ASP E N 1
ATOM 11161 C CA . ASP E 1 235 ? -56.320 -1.772 -52.942 1.00 78.02 235 ASP E CA 1
ATOM 11162 C C . ASP E 1 235 ? -56.773 -2.350 -51.596 1.00 81.02 235 ASP E C 1
ATOM 11163 O O . ASP E 1 235 ? -56.482 -3.510 -51.309 1.00 80.39 235 ASP E O 1
ATOM 11165 N N . GLY E 1 236 ? -57.465 -1.548 -50.765 1.00 82.80 236 GLY E N 1
ATOM 11166 C CA . GLY E 1 236 ? -57.746 -1.895 -49.376 1.00 75.75 236 GLY E CA 1
ATOM 11167 C C . GLY E 1 236 ? -56.521 -1.669 -48.486 1.00 69.15 236 GLY E C 1
ATOM 11168 O O . GLY E 1 236 ? -56.570 -1.922 -47.286 1.00 67.31 236 GLY E O 1
ATOM 11169 N N . SER E 1 237 ? -55.441 -1.160 -49.098 1.00 65.43 237 SER E N 1
ATOM 11170 C CA . SER E 1 237 ? -54.116 -1.096 -48.500 1.00 63.54 237 SER E CA 1
ATOM 11171 C C . SER E 1 237 ? -53.948 0.213 -47.721 1.00 56.76 237 SER E C 1
ATOM 11172 O O . SER E 1 237 ? -54.378 1.272 -48.177 1.00 51.38 237 SER E O 1
ATOM 11174 N N . ASP E 1 238 ? -53.323 0.129 -46.541 1.00 53.11 238 ASP E N 1
ATOM 11175 C CA . ASP E 1 238 ? -52.850 1.308 -45.828 1.00 50.03 238 ASP E CA 1
ATOM 11176 C C . ASP E 1 238 ? -51.778 2.020 -46.646 1.00 42.54 238 ASP E C 1
ATOM 11177 O O . ASP E 1 238 ? -50.836 1.376 -47.109 1.00 44.22 238 ASP E O 1
ATOM 11182 N N . LEU E 1 239 ? -51.969 3.338 -46.813 1.00 35.66 239 LEU E N 1
ATOM 11183 C CA . LEU E 1 239 ? -50.979 4.220 -47.401 1.00 32.18 239 LEU E CA 1
ATOM 11184 C C . LEU E 1 239 ? -50.027 4.623 -46.273 1.00 27.83 239 LEU E C 1
ATOM 11185 O O . LEU E 1 239 ? -50.452 5.002 -45.198 1.00 28.43 239 LEU E O 1
ATOM 11190 N N . GLU E 1 240 ? -48.744 4.447 -46.507 1.00 26.94 240 GLU E N 1
ATOM 11191 C CA . GLU E 1 240 ? -47.743 4.655 -45.476 1.00 23.52 240 GLU E CA 1
ATOM 11192 C C . GLU E 1 240 ? -46.697 5.637 -45.954 1.00 21.79 240 GLU E C 1
ATOM 11193 O O . GLU E 1 240 ? -46.441 5.773 -47.149 1.00 19.83 240 GLU E O 1
ATOM 11199 N N . ILE E 1 241 ? -46.148 6.386 -44.981 1.00 17.51 241 ILE E N 1
ATOM 11200 C CA . ILE E 1 241 ? -44.990 7.231 -45.264 1.00 17.51 241 ILE E CA 1
ATOM 11201 C C . ILE E 1 241 ? -43.938 6.966 -44.204 1.00 15.11 241 ILE E C 1
ATOM 11202 O O . ILE E 1 241 ? -44.243 6.359 -43.184 1.00 17.16 241 ILE E O 1
ATOM 11207 N N . LEU E 1 242 ? -42.722 7.426 -44.457 1.00 14.26 242 LEU E N 1
ATOM 11208 C CA . LEU E 1 242 ? -41.672 7.235 -43.471 1.00 14.65 242 LEU E CA 1
ATOM 11209 C C . LEU E 1 242 ? -41.267 8.597 -42.935 1.00 13.99 242 LEU E C 1
ATOM 11210 O O . LEU E 1 242 ? -40.824 9.447 -43.698 1.00 14.74 242 LEU E O 1
ATOM 11215 N N . ARG E 1 243 ? -41.452 8.811 -41.625 1.00 13.22 243 ARG E N 1
ATOM 11216 C CA . ARG E 1 243 ? -41.230 10.132 -41.039 1.00 12.49 243 ARG E CA 1
ATOM 11217 C C . ARG E 1 243 ? -39.950 10.116 -40.215 1.00 14.24 243 ARG E C 1
ATOM 11218 O O . ARG E 1 243 ? -39.760 9.191 -39.401 1.00 16.09 243 ARG E O 1
ATOM 11226 N N . ASP E 1 244 ? -39.135 11.162 -40.410 1.00 12.43 244 ASP E N 1
ATOM 11227 C CA . ASP E 1 244 ? -37.881 11.302 -39.679 1.00 13.58 244 ASP E CA 1
ATOM 11228 C C . ASP E 1 244 ? -37.892 12.625 -38.931 1.00 14.48 244 ASP E C 1
ATOM 11229 O O . ASP E 1 244 ? -36.843 13.271 -38.802 1.00 14.13 244 ASP E O 1
ATOM 11234 N N . ASN E 1 245 ? -39.043 12.946 -38.339 1.00 14.46 245 ASN E N 1
ATOM 11235 C CA . ASN E 1 245 ? -39.156 14.246 -37.706 1.00 14.94 245 ASN E CA 1
ATOM 11236 C C . ASN E 1 245 ? -38.292 14.324 -36.459 1.00 12.23 245 ASN E C 1
ATOM 11237 O O . ASN E 1 245 ? -38.038 13.338 -35.801 1.00 13.33 245 ASN E O 1
ATOM 11242 N N . MET E 1 246 ? -37.869 15.547 -36.181 1.00 11.07 246 MET E N 1
ATOM 11243 C CA . MET E 1 246 ? -37.018 15.782 -35.034 1.00 11.58 246 MET E CA 1
ATOM 11244 C C . MET E 1 246 ? -37.492 17.022 -34.297 1.00 11.11 246 MET E C 1
ATOM 11245 O O . MET E 1 246 ? -37.845 18.031 -34.908 1.00 11.95 246 MET E O 1
ATOM 11250 N N . PRO E 1 247 ? -37.373 17.010 -32.963 1.00 10.26 247 PRO E N 1
ATOM 11251 C CA . PRO E 1 247 ? -37.551 18.225 -32.182 1.00 11.77 247 PRO E CA 1
ATOM 11252 C C . PRO E 1 247 ? -36.430 19.226 -32.369 1.00 9.87 247 PRO E C 1
ATOM 11253 O O . PRO E 1 247 ? -35.302 18.889 -32.684 1.00 11.12 247 PRO E O 1
ATOM 11257 N N . PHE E 1 248 ? -36.780 20.501 -32.188 1.00 10.68 248 PHE E N 1
ATOM 11258 C CA . PHE E 1 248 ? -35.806 21.566 -32.166 1.00 11.14 248 PHE E CA 1
ATOM 11259 C C . PHE E 1 248 ? -36.390 22.708 -31.362 1.00 11.09 248 PHE E C 1
ATOM 11260 O O . PHE E 1 248 ? -37.595 22.719 -31.037 1.00 11.94 248 PHE E O 1
ATOM 11268 N N . GLY E 1 249 ? -35.536 23.670 -30.976 1.00 11.51 249 GLY E N 1
ATOM 11269 C CA . GLY E 1 249 ? -36.109 24.827 -30.338 1.00 12.42 249 GLY E CA 1
ATOM 11270 C C . GLY E 1 249 ? -35.098 25.765 -29.722 1.00 13.36 249 GLY E C 1
ATOM 11271 O O . GLY E 1 249 ? -33.905 25.506 -29.729 1.00 13.63 249 GLY E O 1
ATOM 11272 N N . SER E 1 250 ? -35.642 26.861 -29.207 1.00 12.87 250 SER E N 1
ATOM 11273 C CA . SER E 1 250 ? -34.903 27.941 -28.580 1.00 14.65 250 SER E CA 1
ATOM 11274 C C . SER E 1 250 ? -35.743 28.410 -27.391 1.00 15.26 250 SER E C 1
ATOM 11275 O O . SER E 1 250 ? -36.879 28.790 -27.597 1.00 15.91 250 SER E O 1
ATOM 11278 N N . VAL E 1 251 ? -35.249 28.314 -26.157 1.00 14.47 251 VAL E N 1
ATOM 11279 C CA A VAL E 1 251 ? -36.083 28.571 -24.982 0.50 16.91 251 VAL E CA 1
ATOM 11280 C CA B VAL E 1 251 ? -36.075 28.573 -24.989 0.50 16.96 251 VAL E CA 1
ATOM 11281 C C . VAL E 1 251 ? -36.360 30.068 -24.864 1.00 18.25 251 VAL E C 1
ATOM 11282 O O . VAL E 1 251 ? -37.502 30.459 -24.526 1.00 18.89 251 VAL E O 1
ATOM 11289 N N . GLY E 1 252 ? -35.370 30.896 -25.209 1.00 17.47 252 GLY E N 1
ATOM 11290 C CA . GLY E 1 252 ? -35.494 32.341 -25.044 1.00 20.24 252 GLY E CA 1
ATOM 11291 C C . GLY E 1 252 ? -36.517 32.967 -25.988 1.00 23.07 252 GLY E C 1
ATOM 11292 O O . GLY E 1 252 ? -37.228 33.891 -25.587 1.00 27.44 252 GLY E O 1
ATOM 11293 N N . ARG E 1 253 ? -36.613 32.404 -27.195 1.00 21.79 253 ARG E N 1
ATOM 11294 C CA . ARG E 1 253 ? -37.590 32.819 -28.188 1.00 25.40 253 ARG E CA 1
ATOM 11295 C C . ARG E 1 253 ? -38.933 32.095 -28.045 1.00 21.15 253 ARG E C 1
ATOM 11296 O O . ARG E 1 253 ? -39.806 32.364 -28.853 1.00 26.94 253 ARG E O 1
ATOM 11304 N N . GLU E 1 254 ? -39.108 31.212 -27.061 1.00 20.02 254 GLU E N 1
ATOM 11305 C CA . GLU E 1 254 ? -40.323 30.434 -26.882 1.00 22.53 254 GLU E CA 1
ATOM 11306 C C . GLU E 1 254 ? -40.632 29.645 -28.144 1.00 21.44 254 GLU E C 1
ATOM 11307 O O . GLU E 1 254 ? -41.776 29.618 -28.605 1.00 21.85 254 GLU E O 1
ATOM 11313 N N . GLU E 1 255 ? -39.594 29.060 -28.742 1.00 18.28 255 GLU E N 1
ATOM 11314 C CA . GLU E 1 255 ? -39.676 28.340 -29.990 1.00 17.05 255 GLU E CA 1
ATOM 11315 C C . GLU E 1 255 ? -39.532 26.851 -29.689 1.00 16.33 255 GLU E C 1
ATOM 11316 O O . GLU E 1 255 ? -38.467 26.382 -29.306 1.00 17.34 255 GLU E O 1
ATOM 11322 N N . PHE E 1 256 ? -40.642 26.120 -29.749 1.00 13.32 256 PHE E N 1
ATOM 11323 C CA . PHE E 1 256 ? -40.702 24.710 -29.467 1.00 12.64 256 PHE E CA 1
ATOM 11324 C C . PHE E 1 256 ? -41.237 24.036 -30.722 1.00 14.22 256 PHE E C 1
ATOM 11325 O O . PHE E 1 256 ? -42.399 24.238 -31.061 1.00 15.52 256 PHE E O 1
ATOM 11333 N N . GLY E 1 257 ? -40.379 23.290 -31.435 1.00 12.50 257 GLY E N 1
ATOM 11334 C CA . GLY E 1 257 ? -40.720 22.915 -32.798 1.00 12.57 257 GLY E CA 1
ATOM 11335 C C . GLY E 1 257 ? -40.658 21.417 -33.051 1.00 11.58 257 GLY E C 1
ATOM 11336 O O . GLY E 1 257 ? -40.034 20.670 -32.314 1.00 11.92 257 GLY E O 1
ATOM 11337 N N . THR E 1 258 ? -41.352 21.020 -34.135 1.00 11.13 258 THR E N 1
ATOM 11338 C CA . THR E 1 258 ? -41.227 19.725 -34.787 1.00 11.92 258 THR E CA 1
ATOM 11339 C C . THR E 1 258 ? -40.760 20.006 -36.198 1.00 11.93 258 THR E C 1
ATOM 11340 O O . THR E 1 258 ? -41.436 20.738 -36.939 1.00 13.78 258 THR E O 1
ATOM 11344 N N . TYR E 1 259 ? -39.611 19.480 -36.601 1.00 11.18 259 TYR E N 1
ATOM 11345 C CA . TYR E 1 259 ? -39.229 19.575 -37.993 1.00 11.24 259 TYR E CA 1
ATOM 11346 C C . TYR E 1 259 ? -39.778 18.334 -38.674 1.00 12.61 259 TYR E C 1
ATOM 11347 O O . TYR E 1 259 ? -39.279 17.246 -38.449 1.00 13.74 259 TYR E O 1
ATOM 11356 N N . PHE E 1 260 ? -40.842 18.487 -39.502 1.00 12.71 260 PHE E N 1
ATOM 11357 C CA . PHE E 1 260 ? -41.436 17.337 -40.151 1.00 13.24 260 PHE E CA 1
ATOM 11358 C C . PHE E 1 260 ? -40.705 17.054 -41.464 1.00 11.94 260 PHE E C 1
ATOM 11359 O O . PHE E 1 260 ? -40.516 17.928 -42.285 1.00 11.98 260 PHE E O 1
ATOM 11367 N N . ILE E 1 261 ? -40.320 15.801 -41.668 1.00 12.84 261 ILE E N 1
ATOM 11368 C CA . ILE E 1 261 ? -39.822 15.349 -42.944 1.00 12.37 261 ILE E CA 1
ATOM 11369 C C . ILE E 1 261 ? -40.407 13.960 -43.166 1.00 13.89 261 ILE E C 1
ATOM 11370 O O . ILE E 1 261 ? -40.377 13.110 -42.292 1.00 14.43 261 ILE E O 1
ATOM 11375 N N . GLY E 1 262 ? -41.070 13.787 -44.325 1.00 13.98 262 GLY E N 1
ATOM 11376 C CA . GLY E 1 262 ? -41.746 12.538 -44.622 1.00 14.42 262 GLY E CA 1
ATOM 11377 C C . GLY E 1 262 ? -41.354 12.091 -46.015 1.00 12.70 262 GLY E C 1
ATOM 11378 O O . GLY E 1 262 ? -41.385 12.900 -46.940 1.00 15.68 262 GLY E O 1
ATOM 11379 N N . TYR E 1 263 ? -40.914 10.847 -46.117 1.00 13.56 263 TYR E N 1
ATOM 11380 C CA . TYR E 1 263 ? -40.511 10.234 -47.368 1.00 13.22 263 TYR E CA 1
ATOM 11381 C C . TYR E 1 263 ? -41.586 9.265 -47.850 1.00 15.00 263 TYR E C 1
ATOM 11382 O O . TYR E 1 263 ? -42.217 8.547 -47.081 1.00 14.76 263 TYR E O 1
ATOM 11391 N N . ALA E 1 264 ? -41.781 9.303 -49.172 1.00 14.91 264 ALA E N 1
ATOM 11392 C CA . ALA E 1 264 ? -42.791 8.475 -49.820 1.00 16.26 264 ALA E CA 1
ATOM 11393 C C . ALA E 1 264 ? -42.427 8.243 -51.287 1.00 16.25 264 ALA E C 1
ATOM 11394 O O . ALA E 1 264 ? -41.768 9.035 -51.926 1.00 14.90 264 ALA E O 1
ATOM 11396 N N . ARG E 1 265 ? -42.930 7.126 -51.833 1.00 19.14 265 ARG E N 1
ATOM 11397 C CA . ARG E 1 265 ? -42.666 6.761 -53.213 1.00 20.35 265 ARG E CA 1
ATOM 11398 C C . ARG E 1 265 ? -43.338 7.677 -54.232 1.00 17.17 265 ARG E C 1
ATOM 11399 O O . ARG E 1 265 ? -42.907 7.736 -55.377 1.00 19.87 265 ARG E O 1
ATOM 11407 N N . THR E 1 266 ? -44.407 8.334 -53.818 1.00 17.70 266 THR E N 1
ATOM 11408 C CA . THR E 1 266 ? -45.037 9.373 -54.617 1.00 19.60 266 THR E CA 1
ATOM 11409 C C . THR E 1 266 ? -45.564 10.461 -53.702 1.00 18.21 266 THR E C 1
ATOM 11410 O O . THR E 1 266 ? -46.041 10.164 -52.625 1.00 21.21 266 THR E O 1
ATOM 11414 N N . PRO E 1 267 ? -45.503 11.745 -54.089 1.00 21.09 267 PRO E N 1
ATOM 11415 C CA . PRO E 1 267 ? -45.970 12.820 -53.206 1.00 21.69 267 PRO E CA 1
ATOM 11416 C C . PRO E 1 267 ? -47.483 12.749 -52.984 1.00 22.71 267 PRO E C 1
ATOM 11417 O O . PRO E 1 267 ? -48.005 13.338 -52.052 1.00 22.17 267 PRO E O 1
ATOM 11421 N N . GLU E 1 268 ? -48.191 11.997 -53.842 1.00 21.96 268 GLU E N 1
ATOM 11422 C CA . GLU E 1 268 ? -49.641 11.906 -53.725 1.00 22.32 268 GLU E CA 1
ATOM 11423 C C . GLU E 1 268 ? -50.063 11.367 -52.355 1.00 20.37 268 GLU E C 1
ATOM 11424 O O . GLU E 1 268 ? -51.079 11.793 -51.813 1.00 21.22 268 GLU E O 1
ATOM 11430 N N . VAL E 1 269 ? -49.263 10.472 -51.744 1.00 19.04 269 VAL E N 1
ATOM 11431 C CA . VAL E 1 269 ? -49.647 9.914 -50.461 1.00 18.61 269 VAL E CA 1
ATOM 11432 C C . VAL E 1 269 ? -49.544 10.995 -49.389 1.00 17.81 269 VAL E C 1
ATOM 11433 O O . VAL E 1 269 ? -50.455 11.219 -48.602 1.00 17.86 269 VAL E O 1
ATOM 11437 N N . THR E 1 270 ? -48.373 11.638 -49.342 1.00 18.16 270 THR E N 1
ATOM 11438 C CA . THR E 1 270 ? -48.156 12.683 -48.358 1.00 16.48 270 THR E CA 1
ATOM 11439 C C . THR E 1 270 ? -49.154 13.835 -48.539 1.00 17.60 270 THR E C 1
ATOM 11440 O O . THR E 1 270 ? -49.659 14.387 -47.560 1.00 18.29 270 THR E O 1
ATOM 11444 N N . GLU E 1 271 ? -49.469 14.207 -49.797 1.00 17.92 271 GLU E N 1
ATOM 11445 C CA . GLU E 1 271 ? -50.416 15.279 -50.078 1.00 17.83 271 GLU E CA 1
ATOM 11446 C C . GLU E 1 271 ? -51.847 14.914 -49.654 1.00 16.46 271 GLU E C 1
ATOM 11447 O O . GLU E 1 271 ? -52.564 15.791 -49.174 1.00 17.75 271 GLU E O 1
ATOM 11453 N N . THR E 1 272 ? -52.225 13.652 -49.791 1.00 17.59 272 THR E N 1
ATOM 11454 C CA . THR E 1 272 ? -53.507 13.169 -49.314 1.00 18.49 272 THR E CA 1
ATOM 11455 C C . THR E 1 272 ? -53.594 13.337 -47.797 1.00 19.77 272 THR E C 1
ATOM 11456 O O . THR E 1 272 ? -54.594 13.815 -47.299 1.00 16.80 272 THR E O 1
ATOM 11460 N N . MET E 1 273 ? -52.537 12.977 -47.048 1.00 16.63 273 MET E N 1
ATOM 11461 C CA . MET E 1 273 ? -52.582 13.150 -45.606 1.00 16.76 273 MET E CA 1
ATOM 11462 C C . MET E 1 273 ? -52.659 14.633 -45.245 1.00 15.57 273 MET E C 1
ATOM 11463 O O . MET E 1 273 ? -53.433 15.015 -44.379 1.00 15.91 273 MET E O 1
ATOM 11468 N N . LEU E 1 274 ? -51.900 15.499 -45.945 1.00 16.01 274 LEU E N 1
ATOM 11469 C CA . LEU E 1 274 ? -51.937 16.930 -45.712 1.00 15.97 274 LEU E CA 1
ATOM 11470 C C . LEU E 1 274 ? -53.332 17.519 -45.979 1.00 16.29 274 LEU E C 1
ATOM 11471 O O . LEU E 1 274 ? -53.801 18.344 -45.198 1.00 16.46 274 LEU E O 1
ATOM 11476 N N . GLU E 1 275 ? -53.963 17.087 -47.077 1.00 18.26 275 GLU E N 1
ATOM 11477 C CA . GLU E 1 275 ? -55.332 17.513 -47.348 1.00 20.05 275 GLU E CA 1
ATOM 11478 C C . GLU E 1 275 ? -56.301 17.138 -46.224 1.00 20.52 275 GLU E C 1
ATOM 11479 O O . GLU E 1 275 ? -57.098 17.973 -45.781 1.00 21.01 275 GLU E O 1
ATOM 11485 N N . ARG E 1 276 ? -56.204 15.902 -45.739 1.00 18.69 276 ARG E N 1
ATOM 11486 C CA . ARG E 1 276 ? -57.080 15.434 -44.682 1.00 20.26 276 ARG E CA 1
ATOM 11487 C C . ARG E 1 276 ? -56.831 16.259 -43.431 1.00 20.17 276 ARG E C 1
ATOM 11488 O O . ARG E 1 276 ? -57.758 16.704 -42.770 1.00 20.23 276 ARG E O 1
ATOM 11496 N N . MET E 1 277 ? -55.552 16.562 -43.145 1.00 18.75 277 MET E N 1
ATOM 11497 C CA . MET E 1 277 ? -55.270 17.315 -41.928 1.00 16.87 277 MET E CA 1
ATOM 11498 C C . MET E 1 277 ? -55.749 18.761 -42.001 1.00 16.06 277 MET E C 1
ATOM 11499 O O . MET E 1 277 ? -56.263 19.268 -41.035 1.00 18.85 277 MET E O 1
ATOM 11504 N N . PHE E 1 278 ? -55.499 19.455 -43.112 1.00 16.48 278 PHE E N 1
ATOM 11505 C CA . PHE E 1 278 ? -55.697 20.881 -43.212 1.00 16.34 278 PHE E CA 1
ATOM 11506 C C . PHE E 1 278 ? -57.113 21.183 -43.687 1.00 19.29 278 PHE E C 1
ATOM 11507 O O . PHE E 1 278 ? -57.639 22.217 -43.284 1.00 21.71 278 PHE E O 1
ATOM 11515 N N . LEU E 1 279 ? -57.676 20.304 -44.522 1.00 20.19 279 LEU E N 1
ATOM 11516 C CA . LEU E 1 279 ? -58.987 20.606 -45.124 1.00 24.16 279 LEU E CA 1
ATOM 11517 C C . LEU E 1 279 ? -60.107 19.788 -44.484 1.00 27.44 279 LEU E C 1
ATOM 11518 O O . LEU E 1 279 ? -61.287 20.111 -44.663 1.00 28.28 279 LEU E O 1
ATOM 11523 N N . GLY E 1 280 ? -59.755 18.704 -43.795 1.00 25.82 280 GLY E N 1
ATOM 11524 C CA . GLY E 1 280 ? -60.687 17.864 -43.074 1.00 25.94 280 GLY E CA 1
ATOM 11525 C C . GLY E 1 280 ? -61.395 16.846 -43.963 1.00 27.09 280 GLY E C 1
ATOM 11526 O O . GLY E 1 280 ? -61.045 16.632 -45.126 1.00 26.14 280 GLY E O 1
ATOM 11527 N N . THR E 1 281 ? -62.363 16.170 -43.344 1.00 27.69 281 THR E N 1
ATOM 11528 C CA . THR E 1 281 ? -63.103 15.103 -44.000 1.00 31.76 281 THR E CA 1
ATOM 11529 C C . THR E 1 281 ? -64.568 15.327 -43.681 1.00 32.24 281 THR E C 1
ATOM 11530 O O . THR E 1 281 ? -64.906 16.277 -43.000 1.00 33.83 281 THR E O 1
ATOM 11534 N N . ALA E 1 282 ? -65.419 14.430 -44.172 1.00 44.95 282 ALA E N 1
ATOM 11535 C CA . ALA E 1 282 ? -66.840 14.503 -43.882 1.00 47.06 282 ALA E CA 1
ATOM 11536 C C . ALA E 1 282 ? -67.071 14.570 -42.373 1.00 48.27 282 ALA E C 1
ATOM 11537 O O . ALA E 1 282 ? -67.960 15.290 -41.936 1.00 55.69 282 ALA E O 1
ATOM 11539 N N . SER E 1 283 ? -66.222 13.902 -41.571 1.00 48.70 283 SER E N 1
ATOM 11540 C CA . SER E 1 283 ? -66.469 13.763 -40.140 1.00 48.17 283 SER E CA 1
ATOM 11541 C C . SER E 1 283 ? -65.591 14.658 -39.257 1.00 46.54 283 SER E C 1
ATOM 11542 O O . SER E 1 283 ? -65.755 14.648 -38.040 1.00 41.44 283 SER E O 1
ATOM 11545 N N . ALA E 1 284 ? -64.668 15.440 -39.833 1.00 40.29 284 ALA E N 1
ATOM 11546 C CA . ALA E 1 284 ? -63.744 16.218 -39.020 1.00 32.57 284 ALA E CA 1
ATOM 11547 C C . ALA E 1 284 ? -63.328 17.495 -39.754 1.00 27.87 284 ALA E C 1
ATOM 11548 O O . ALA E 1 284 ? -62.899 17.473 -40.888 1.00 30.60 284 ALA E O 1
ATOM 11550 N N . PRO E 1 285 ? -63.491 18.689 -39.174 1.00 25.53 285 PRO E N 1
ATOM 11551 C CA . PRO E 1 285 ? -63.187 19.911 -39.901 1.00 26.69 285 PRO E CA 1
ATOM 11552 C C . PRO E 1 285 ? -61.701 19.988 -40.245 1.00 25.91 285 PRO E C 1
ATOM 11553 O O . PRO E 1 285 ? -61.336 20.576 -41.250 1.00 25.47 285 PRO E O 1
ATOM 11557 N N . HIS E 1 286 ? -60.869 19.450 -39.338 1.00 24.07 286 HIS E N 1
ATOM 11558 C CA . HIS E 1 286 ? -59.409 19.511 -39.487 1.00 22.31 286 HIS E CA 1
ATOM 11559 C C . HIS E 1 286 ? -58.786 18.716 -38.349 1.00 19.95 286 HIS E C 1
ATOM 11560 O O . HIS E 1 286 ? -59.446 18.361 -37.392 1.00 20.64 286 HIS E O 1
ATOM 11567 N N . ASP E 1 287 ? -57.494 18.417 -38.508 1.00 18.01 287 ASP E N 1
ATOM 11568 C CA . ASP E 1 287 ? -56.749 17.707 -37.504 1.00 18.01 287 ASP E CA 1
ATOM 11569 C C . ASP E 1 287 ? -56.498 18.606 -36.293 1.00 17.94 287 ASP E C 1
ATOM 11570 O O . ASP E 1 287 ? -55.954 19.715 -36.429 1.00 17.66 287 ASP E O 1
ATOM 11575 N N . ARG E 1 288 ? -56.885 18.085 -35.116 1.00 18.21 288 ARG E N 1
ATOM 11576 C CA . ARG E 1 288 ? -56.827 18.848 -33.885 1.00 19.03 288 ARG E CA 1
ATOM 11577 C C . ARG E 1 288 ? -55.356 19.206 -33.545 1.00 16.51 288 ARG E C 1
ATOM 11578 O O . ARG E 1 288 ? -55.137 20.171 -32.856 1.00 17.84 288 ARG E O 1
ATOM 11586 N N . ILE E 1 289 ? -54.391 18.446 -34.063 1.00 16.20 289 ILE E N 1
ATOM 11587 C CA . ILE E 1 289 ? -52.995 18.759 -33.734 1.00 14.79 289 ILE E CA 1
ATOM 11588 C C . ILE E 1 289 ? -52.628 20.144 -34.267 1.00 15.67 289 ILE E C 1
ATOM 11589 O O . ILE E 1 289 ? -51.750 20.834 -33.750 1.00 14.92 289 ILE E O 1
ATOM 11594 N N . LEU E 1 290 ? -53.311 20.591 -35.335 1.00 14.74 290 LEU E N 1
ATOM 11595 C CA . LEU E 1 290 ? -53.058 21.881 -35.938 1.00 15.52 290 LEU E CA 1
ATOM 11596 C C . LEU E 1 290 ? -53.557 23.058 -35.118 1.00 15.23 290 LEU E C 1
ATOM 11597 O O . LEU E 1 290 ? -53.130 24.180 -35.350 1.00 17.96 290 LEU E O 1
ATOM 11602 N N . ASP E 1 291 ? -54.396 22.787 -34.110 1.00 16.14 291 ASP E N 1
ATOM 11603 C CA . ASP E 1 291 ? -54.801 23.822 -33.202 1.00 17.08 291 ASP E CA 1
ATOM 11604 C C . ASP E 1 291 ? -53.653 24.199 -32.263 1.00 18.97 291 ASP E C 1
ATOM 11605 O O . ASP E 1 291 ? -53.768 25.140 -31.509 1.00 21.33 291 ASP E O 1
ATOM 11610 N N . PHE E 1 292 ? -52.577 23.399 -32.282 1.00 17.87 292 PHE E N 1
ATOM 11611 C CA . PHE E 1 292 ? -51.433 23.641 -31.436 1.00 16.17 292 PHE E CA 1
ATOM 11612 C C . PHE E 1 292 ? -50.129 23.662 -32.213 1.00 15.94 292 PHE E C 1
ATOM 11613 O O . PHE E 1 292 ? -49.057 23.718 -31.573 1.00 17.51 292 PHE E O 1
ATOM 11621 N N . SER E 1 293 ? -50.214 23.658 -33.543 1.00 16.38 293 SER E N 1
ATOM 11622 C CA . SER E 1 293 ? -49.042 23.499 -34.381 1.00 15.54 293 SER E CA 1
ATOM 11623 C C . SER E 1 293 ? -49.197 24.387 -35.614 1.00 19.43 293 SER E C 1
ATOM 11624 O O . SER E 1 293 ? -50.182 24.224 -36.334 1.00 22.38 293 SER E O 1
ATOM 11627 N N . THR E 1 294 ? -48.213 25.257 -35.899 1.00 15.86 294 THR E N 1
ATOM 11628 C CA . THR E 1 294 ? -48.244 26.153 -37.045 1.00 15.29 294 THR E CA 1
ATOM 11629 C C . THR E 1 294 ? -47.080 25.839 -37.982 1.00 16.66 294 THR E C 1
ATOM 11630 O O . THR E 1 294 ? -45.924 25.961 -37.585 1.00 14.58 294 THR E O 1
ATOM 11634 N N . ALA E 1 295 ? -47.405 25.536 -39.233 1.00 16.18 295 ALA E N 1
ATOM 11635 C CA . ALA E 1 295 ? -46.418 25.356 -40.285 1.00 16.60 295 ALA E CA 1
ATOM 11636 C C . ALA E 1 295 ? -45.891 26.700 -40.786 1.00 18.32 295 ALA E C 1
ATOM 11637 O O . ALA E 1 295 ? -46.657 27.608 -41.141 1.00 18.04 295 ALA E O 1
ATOM 11639 N N . VAL E 1 296 ? -44.553 26.863 -40.791 1.00 15.67 296 VAL E N 1
ATOM 11640 C CA . VAL E 1 296 ? -43.945 28.112 -41.241 1.00 15.68 296 VAL E CA 1
ATOM 11641 C C . VAL E 1 296 ? -43.057 27.912 -42.465 1.00 14.20 296 VAL E C 1
ATOM 11642 O O . VAL E 1 296 ? -42.651 28.899 -43.088 1.00 15.59 296 VAL E O 1
ATOM 11646 N N . THR E 1 297 ? -42.810 26.657 -42.877 1.00 14.00 297 THR E N 1
ATOM 11647 C CA . THR E 1 297 ? -42.176 26.342 -44.142 1.00 12.64 297 THR E CA 1
ATOM 11648 C C . THR E 1 297 ? -42.922 25.199 -44.784 1.00 12.27 297 THR E C 1
ATOM 11649 O O . THR E 1 297 ? -43.661 24.461 -44.130 1.00 12.90 297 THR E O 1
ATOM 11653 N N . GLY E 1 298 ? -42.733 25.063 -46.112 1.00 12.56 298 GLY E N 1
ATOM 11654 C CA . GLY E 1 298 ? -43.202 23.884 -46.793 1.00 12.96 298 GLY E CA 1
ATOM 11655 C C . GLY E 1 298 ? -42.545 23.737 -48.155 1.00 14.53 298 GLY E C 1
ATOM 11656 O O . GLY E 1 298 ? -42.558 24.668 -48.955 1.00 14.86 298 GLY E O 1
ATOM 11657 N N . SER E 1 299 ? -41.919 22.583 -48.387 1.00 12.58 299 SER E N 1
ATOM 11658 C CA . SER E 1 299 ? -41.191 22.367 -49.617 1.00 13.54 299 SER E CA 1
ATOM 11659 C C . SER E 1 299 ? -41.209 20.884 -49.924 1.00 13.05 299 SER E C 1
ATOM 11660 O O . SER E 1 299 ? -41.396 20.047 -49.061 1.00 14.28 299 SER E O 1
ATOM 11663 N N . LEU E 1 300 ? -41.091 20.569 -51.212 1.00 13.55 300 LEU E N 1
ATOM 11664 C CA . LEU E 1 300 ? -41.119 19.220 -51.731 1.00 13.96 300 LEU E CA 1
ATOM 11665 C C . LEU E 1 300 ? -39.867 19.003 -52.582 1.00 13.78 300 LEU E C 1
ATOM 11666 O O . LEU E 1 300 ? -39.491 19.869 -53.380 1.00 14.23 300 LEU E O 1
ATOM 11671 N N . PHE E 1 301 ? -39.212 17.851 -52.386 1.00 13.17 301 PHE E N 1
ATOM 11672 C CA . PHE E 1 301 ? -37.985 17.530 -53.079 1.00 13.52 301 PHE E CA 1
ATOM 11673 C C . PHE E 1 301 ? -38.037 16.088 -53.570 1.00 12.55 301 PHE E C 1
ATOM 11674 O O . PHE E 1 301 ? -38.708 15.206 -52.985 1.00 15.72 301 PHE E O 1
ATOM 11682 N N . PHE E 1 302 ? -37.275 15.837 -54.617 1.00 13.79 302 PHE E N 1
ATOM 11683 C CA . PHE E 1 302 ? -37.026 14.484 -55.071 1.00 13.63 302 PHE E CA 1
ATOM 11684 C C . PHE E 1 302 ? -35.593 14.144 -54.646 1.00 11.97 302 PHE E C 1
ATOM 11685 O O . PHE E 1 302 ? -34.675 14.890 -54.922 1.00 13.07 302 PHE E O 1
ATOM 11693 N N . THR E 1 303 ? -35.415 12.974 -54.046 1.00 14.04 303 THR E N 1
ATOM 11694 C CA . THR E 1 303 ? -34.120 12.504 -53.612 1.00 13.64 303 THR E CA 1
ATOM 11695 C C . THR E 1 303 ? -33.711 11.365 -54.518 1.00 13.60 303 THR E C 1
ATOM 11696 O O . THR E 1 303 ? -34.245 10.276 -54.409 1.00 15.37 303 THR E O 1
ATOM 11700 N N . PRO E 1 304 ? -32.843 11.634 -55.484 1.00 14.04 304 PRO E N 1
ATOM 11701 C CA . PRO E 1 304 ? -32.543 10.622 -56.487 1.00 17.06 304 PRO E CA 1
ATOM 11702 C C . PRO E 1 304 ? -31.760 9.461 -55.900 1.00 17.49 304 PRO E C 1
ATOM 11703 O O . PRO E 1 304 ? -31.215 9.513 -54.812 1.00 16.58 304 PRO E O 1
ATOM 11707 N N . ALA E 1 305 ? -31.777 8.348 -56.613 1.00 17.81 305 ALA E N 1
ATOM 11708 C CA . ALA E 1 305 ? -30.860 7.270 -56.299 1.00 18.61 305 ALA E CA 1
ATOM 11709 C C . ALA E 1 305 ? -29.437 7.811 -56.217 1.00 17.76 305 ALA E C 1
ATOM 11710 O O . ALA E 1 305 ? -29.028 8.733 -56.936 1.00 18.01 305 ALA E O 1
ATOM 11712 N N . ALA E 1 306 ? -28.607 7.169 -55.394 1.00 20.47 306 ALA E N 1
ATOM 11713 C CA . ALA E 1 306 ? -27.248 7.605 -55.191 1.00 20.49 306 ALA E CA 1
ATOM 11714 C C . ALA E 1 306 ? -26.449 7.602 -56.495 1.00 20.71 306 ALA E C 1
ATOM 11715 O O . ALA E 1 306 ? -25.637 8.487 -56.730 1.00 22.95 306 ALA E O 1
ATOM 11717 N N . ASP E 1 307 ? -26.657 6.590 -57.342 1.00 22.84 307 ASP E N 1
ATOM 11718 C CA . ASP E 1 307 ? -25.816 6.479 -58.526 1.00 29.67 307 ASP E CA 1
ATOM 11719 C C . ASP E 1 307 ? -26.164 7.583 -59.521 1.00 30.16 307 ASP E C 1
ATOM 11720 O O . ASP E 1 307 ? -25.320 7.976 -60.310 1.00 27.62 307 ASP E O 1
ATOM 11725 N N . PHE E 1 308 ? -27.392 8.127 -59.441 1.00 25.18 308 PHE E N 1
ATOM 11726 C CA . PHE E 1 308 ? -27.736 9.262 -60.283 1.00 23.37 308 PHE E CA 1
ATOM 11727 C C . PHE E 1 308 ? -26.821 10.449 -59.984 1.00 23.68 308 PHE E C 1
ATOM 11728 O O . PHE E 1 308 ? -26.392 11.148 -60.887 1.00 26.83 308 PHE E O 1
ATOM 11736 N N . LEU E 1 309 ? -26.577 10.740 -58.694 1.00 21.02 309 LEU E N 1
ATOM 11737 C CA . LEU E 1 309 ? -25.754 11.874 -58.322 1.00 22.59 309 LEU E CA 1
ATOM 11738 C C . LEU E 1 309 ? -24.289 11.649 -58.665 1.00 23.87 309 LEU E C 1
ATOM 11739 O O . LEU E 1 309 ? -23.588 12.596 -59.002 1.00 25.41 309 LEU E O 1
ATOM 11744 N N . GLU E 1 310 ? -23.848 10.410 -58.512 1.00 26.36 310 GLU E N 1
ATOM 11745 C CA . GLU E 1 310 ? -22.458 10.040 -58.710 1.00 39.07 310 GLU E CA 1
ATOM 11746 C C . GLU E 1 310 ? -22.088 10.249 -60.174 1.00 40.92 310 GLU E C 1
ATOM 11747 O O . GLU E 1 310 ? -20.992 10.731 -60.456 1.00 42.38 310 GLU E O 1
ATOM 11753 N N . ASP E 1 311 ? -23.054 9.956 -61.063 1.00 41.22 311 ASP E N 1
ATOM 11754 C CA . ASP E 1 311 ? -22.855 9.921 -62.501 1.00 47.97 311 ASP E CA 1
ATOM 11755 C C . ASP E 1 311 ? -22.818 11.309 -63.131 1.00 52.31 311 ASP E C 1
ATOM 11756 O O . ASP E 1 311 ? -22.569 11.410 -64.322 1.00 61.22 311 ASP E O 1
ATOM 11761 N N . LEU E 1 312 ? -23.057 12.380 -62.372 1.00 50.71 312 LEU E N 1
ATOM 11762 C CA . LEU E 1 312 ? -23.037 13.713 -62.966 1.00 53.90 312 LEU E CA 1
ATOM 11763 C C . LEU E 1 312 ? -21.606 14.084 -63.409 1.00 54.34 312 LEU E C 1
ATOM 11764 O O . LEU E 1 312 ? -20.660 13.745 -62.659 1.00 52.66 312 LEU E O 1
ATOM 11769 N N . PRO F 1 8 ? -22.900 -20.899 -51.250 1.00 54.62 8 PRO F N 1
ATOM 11770 C CA . PRO F 1 8 ? -21.511 -20.761 -50.826 1.00 48.74 8 PRO F CA 1
ATOM 11771 C C . PRO F 1 8 ? -21.364 -19.629 -49.808 1.00 37.33 8 PRO F C 1
ATOM 11772 O O . PRO F 1 8 ? -21.482 -18.463 -50.141 1.00 43.32 8 PRO F O 1
ATOM 11776 N N . GLU F 1 9 ? -21.074 -19.986 -48.567 1.00 32.48 9 GLU F N 1
ATOM 11777 C CA . GLU F 1 9 ? -20.952 -18.981 -47.531 1.00 29.71 9 GLU F CA 1
ATOM 11778 C C . GLU F 1 9 ? -19.489 -18.526 -47.445 1.00 22.18 9 GLU F C 1
ATOM 11779 O O . GLU F 1 9 ? -18.595 -19.348 -47.222 1.00 22.16 9 GLU F O 1
ATOM 11785 N N . PRO F 1 10 ? -19.202 -17.222 -47.581 1.00 21.58 10 PRO F N 1
ATOM 11786 C CA . PRO F 1 10 ? -17.833 -16.749 -47.418 1.00 17.97 10 PRO F CA 1
ATOM 11787 C C . PRO F 1 10 ? -17.401 -16.780 -45.959 1.00 17.98 10 PRO F C 1
ATOM 11788 O O . PRO F 1 10 ? -18.211 -16.744 -45.031 1.00 17.84 10 PRO F O 1
ATOM 11792 N N . GLN F 1 11 ? -16.078 -16.774 -45.796 1.00 15.19 11 GLN F N 1
ATOM 11793 C CA . GLN F 1 11 ? -15.532 -16.295 -44.523 1.00 15.78 11 GLN F CA 1
ATOM 11794 C C . GLN F 1 11 ? -15.833 -14.821 -44.365 1.00 14.46 11 GLN F C 1
ATOM 11795 O O . GLN F 1 11 ? -16.417 -14.141 -45.226 1.00 14.20 11 GLN F O 1
ATOM 11801 N N . MET F 1 12 ? -15.469 -14.275 -43.182 1.00 15.02 12 MET F N 1
ATOM 11802 C CA . MET F 1 12 ? -15.837 -12.921 -42.823 1.00 17.03 12 MET F CA 1
ATOM 11803 C C . MET F 1 12 ? -14.954 -11.855 -43.458 1.00 16.62 12 MET F C 1
ATOM 11804 O O . MET F 1 12 ? -14.578 -10.882 -42.816 1.00 16.77 12 MET F O 1
ATOM 11809 N N . VAL F 1 13 ? -14.650 -11.994 -44.758 1.00 13.87 13 VAL F N 1
ATOM 11810 C CA . VAL F 1 13 ? -13.822 -11.076 -45.490 1.00 15.35 13 VAL F CA 1
ATOM 11811 C C . VAL F 1 13 ? -14.504 -9.731 -45.746 1.00 16.77 13 VAL F C 1
ATOM 11812 O O . VAL F 1 13 ? -13.808 -8.793 -46.154 1.00 19.71 13 VAL F O 1
ATOM 11816 N N . LEU F 1 14 ? -15.840 -9.653 -45.619 1.00 15.64 14 LEU F N 1
ATOM 11817 C CA . LEU F 1 14 ? -16.547 -8.409 -45.864 1.00 19.14 14 LEU F CA 1
ATOM 11818 C C . LEU F 1 14 ? -16.746 -7.599 -44.590 1.00 18.00 14 LEU F C 1
ATOM 11819 O O . LEU F 1 14 ? -17.296 -6.504 -44.646 1.00 21.73 14 LEU F O 1
ATOM 11824 N N . SER F 1 15 ? -16.340 -8.124 -43.440 1.00 18.83 15 SER F N 1
ATOM 11825 C CA . SER F 1 15 ? -16.699 -7.483 -42.189 1.00 19.59 15 SER F CA 1
ATOM 11826 C C . SER F 1 15 ? -15.803 -6.255 -41.950 1.00 16.81 15 SER F C 1
ATOM 11827 O O . SER F 1 15 ? -14.754 -6.081 -42.545 1.00 20.20 15 SER F O 1
ATOM 11830 N N . PRO F 1 16 ? -16.258 -5.285 -41.137 1.00 18.24 16 PRO F N 1
ATOM 11831 C CA . PRO F 1 16 ? -15.576 -4.004 -41.000 1.00 20.19 16 PRO F CA 1
ATOM 11832 C C . PRO F 1 16 ? -14.364 -4.045 -40.086 1.00 16.15 16 PRO F C 1
ATOM 11833 O O . PRO F 1 16 ? -14.088 -5.090 -39.477 1.00 17.44 16 PRO F O 1
ATOM 11837 N N . LEU F 1 17 ? -13.639 -2.930 -40.127 1.00 15.84 17 LEU F N 1
ATOM 11838 C CA . LEU F 1 17 ? -12.506 -2.702 -39.240 1.00 16.44 17 LEU F CA 1
ATOM 11839 C C . LEU F 1 17 ? -12.990 -2.866 -37.794 1.00 14.40 17 LEU F C 1
ATOM 11840 O O . LEU F 1 17 ? -14.109 -2.476 -37.444 1.00 16.07 17 LEU F O 1
ATOM 11845 N N . THR F 1 18 ? -12.089 -3.334 -36.929 1.00 11.71 18 THR F N 1
ATOM 11846 C CA . THR F 1 18 ? -12.304 -3.449 -35.502 1.00 11.99 18 THR F CA 1
ATOM 11847 C C . THR F 1 18 ? -11.172 -2.715 -34.779 1.00 11.63 18 THR F C 1
ATOM 11848 O O . THR F 1 18 ? -10.182 -2.346 -35.384 1.00 12.86 18 THR F O 1
ATOM 11852 N N . SER F 1 19 ? -11.288 -2.611 -33.446 1.00 10.67 19 SER F N 1
ATOM 11853 C CA A SER F 1 19 ? -10.281 -1.895 -32.694 0.50 10.70 19 SER F CA 1
ATOM 11854 C CA B SER F 1 19 ? -10.338 -1.953 -32.567 0.50 11.31 19 SER F CA 1
ATOM 11855 C C . SER F 1 19 ? -9.052 -2.735 -32.383 1.00 10.70 19 SER F C 1
ATOM 11856 O O . SER F 1 19 ? -8.040 -2.167 -32.021 1.00 10.36 19 SER F O 1
ATOM 11861 N N . ALA F 1 20 ? -9.152 -4.054 -32.457 1.00 9.78 20 ALA F N 1
ATOM 11862 C CA . ALA F 1 20 ? -8.027 -4.932 -32.177 1.00 10.15 20 ALA F CA 1
ATOM 11863 C C . ALA F 1 20 ? -7.905 -5.974 -33.283 1.00 9.52 20 ALA F C 1
ATOM 11864 O O . ALA F 1 20 ? -8.885 -6.422 -33.886 1.00 10.22 20 ALA F O 1
ATOM 11866 N N . ALA F 1 21 ? -6.662 -6.379 -33.551 1.00 9.90 21 ALA F N 1
ATOM 11867 C CA . ALA F 1 21 ? -6.444 -7.467 -34.498 1.00 9.43 21 ALA F CA 1
ATOM 11868 C C . ALA F 1 21 ? -5.149 -8.189 -34.179 1.00 10.61 21 ALA F C 1
ATOM 11869 O O . ALA F 1 21 ? -4.213 -7.621 -33.625 1.00 11.76 21 ALA F O 1
ATOM 11871 N N . ILE F 1 22 ? -5.118 -9.474 -34.517 1.00 8.94 22 ILE F N 1
ATOM 11872 C CA . ILE F 1 22 ? -3.862 -10.206 -34.557 1.00 8.91 22 ILE F CA 1
ATOM 11873 C C . ILE F 1 22 ? -3.732 -10.789 -35.956 1.00 9.72 22 ILE F C 1
ATOM 11874 O O . ILE F 1 22 ? -4.656 -11.399 -36.483 1.00 11.82 22 ILE F O 1
ATOM 11879 N N . PHE F 1 23 ? -2.550 -10.603 -36.522 1.00 10.58 23 PHE F N 1
ATOM 11880 C CA . PHE F 1 23 ? -2.185 -11.189 -37.805 1.00 9.98 23 PHE F CA 1
ATOM 11881 C C . PHE F 1 23 ? -1.103 -12.232 -37.514 1.00 12.00 23 PHE F C 1
ATOM 11882 O O . PHE F 1 23 ? -0.077 -11.891 -36.935 1.00 11.99 23 PHE F O 1
ATOM 11890 N N . LEU F 1 24 ? -1.368 -13.484 -37.885 1.00 11.54 24 LEU F N 1
ATOM 11891 C CA . LEU F 1 24 ? -0.417 -14.578 -37.696 1.00 12.68 24 LEU F CA 1
ATOM 11892 C C . LEU F 1 24 ? -0.137 -15.188 -39.058 1.00 12.19 24 LEU F C 1
ATOM 11893 O O . LEU F 1 24 ? -1.084 -15.546 -39.758 1.00 12.60 24 LEU F O 1
ATOM 11898 N N . VAL F 1 25 ? 1.147 -15.281 -39.418 1.00 12.43 25 VAL F N 1
ATOM 11899 C CA . VAL F 1 25 ? 1.596 -15.965 -40.612 1.00 11.75 25 VAL F CA 1
ATOM 11900 C C . VAL F 1 25 ? 2.578 -17.037 -40.168 1.00 11.61 25 VAL F C 1
ATOM 11901 O O . VAL F 1 25 ? 3.473 -16.786 -39.378 1.00 11.94 25 VAL F O 1
ATOM 11905 N N . VAL F 1 26 ? 2.321 -18.261 -40.628 1.00 11.87 26 VAL F N 1
ATOM 11906 C CA . VAL F 1 26 ? 3.192 -19.389 -40.317 1.00 11.93 26 VAL F CA 1
ATOM 11907 C C . VAL F 1 26 ? 3.570 -20.096 -41.625 1.00 11.94 26 VAL F C 1
ATOM 11908 O O . VAL F 1 26 ? 2.810 -20.070 -42.588 1.00 14.39 26 VAL F O 1
ATOM 11912 N N . THR F 1 27 ? 4.642 -20.895 -41.560 1.00 13.82 27 THR F N 1
ATOM 11913 C CA . THR F 1 27 ? 4.925 -21.907 -42.585 1.00 14.08 27 THR F CA 1
ATOM 11914 C C . THR F 1 27 ? 4.689 -23.307 -42.028 1.00 14.07 27 THR F C 1
ATOM 11915 O O . THR F 1 27 ? 4.711 -23.525 -40.823 1.00 14.07 27 THR F O 1
ATOM 11919 N N . ILE F 1 28 ? 4.340 -24.226 -42.925 1.00 14.74 28 ILE F N 1
ATOM 11920 C CA . ILE F 1 28 ? 4.001 -25.593 -42.538 1.00 15.13 28 ILE F CA 1
ATOM 11921 C C . ILE F 1 28 ? 5.286 -26.414 -42.641 1.00 16.03 28 ILE F C 1
ATOM 11922 O O . ILE F 1 28 ? 5.910 -26.418 -43.698 1.00 16.20 28 ILE F O 1
ATOM 11927 N N . ASP F 1 29 ? 5.674 -27.019 -41.539 1.00 17.81 29 ASP F N 1
ATOM 11928 C CA . ASP F 1 29 ? 6.869 -27.852 -41.523 1.00 19.21 29 ASP F CA 1
ATOM 11929 C C . ASP F 1 29 ? 6.606 -29.131 -42.315 1.00 21.08 29 ASP F C 1
ATOM 11930 O O . ASP F 1 29 ? 5.484 -29.573 -42.462 1.00 18.75 29 ASP F O 1
ATOM 11935 N N . SER F 1 30 ? 7.689 -29.668 -42.886 1.00 25.17 30 SER F N 1
ATOM 11936 C CA . SER F 1 30 ? 7.538 -30.928 -43.610 1.00 28.43 30 SER F CA 1
ATOM 11937 C C . SER F 1 30 ? 6.998 -31.980 -42.642 1.00 22.26 30 SER F C 1
ATOM 11938 O O . SER F 1 30 ? 7.468 -32.077 -41.513 1.00 25.96 30 SER F O 1
ATOM 11941 N N . GLY F 1 31 ? 5.956 -32.711 -43.029 1.00 21.95 31 GLY F N 1
ATOM 11942 C CA . GLY F 1 31 ? 5.316 -33.678 -42.152 1.00 24.13 31 GLY F CA 1
ATOM 11943 C C . GLY F 1 31 ? 4.149 -33.099 -41.347 1.00 26.69 31 GLY F C 1
ATOM 11944 O O . GLY F 1 31 ? 3.468 -33.817 -40.623 1.00 28.45 31 GLY F O 1
ATOM 11945 N N . GLY F 1 32 ? 3.932 -31.776 -41.435 1.00 22.94 32 GLY F N 1
ATOM 11946 C CA . GLY F 1 32 ? 2.894 -31.159 -40.624 1.00 22.35 32 GLY F CA 1
ATOM 11947 C C . GLY F 1 32 ? 1.554 -31.015 -41.326 1.00 21.50 32 GLY F C 1
ATOM 11948 O O . GLY F 1 32 ? 0.629 -30.478 -40.732 1.00 21.22 32 GLY F O 1
ATOM 11949 N N . GLU F 1 33 ? 1.427 -31.565 -42.550 1.00 19.16 33 GLU F N 1
ATOM 11950 C CA . GLU F 1 33 ? 0.280 -31.349 -43.390 1.00 19.40 33 GLU F CA 1
ATOM 11951 C C . GLU F 1 33 ? -1.004 -31.862 -42.762 1.00 18.73 33 GLU F C 1
ATOM 11952 O O . GLU F 1 33 ? -2.087 -31.264 -42.917 1.00 19.57 33 GLU F O 1
ATOM 11958 N N . ASP F 1 34 ? -0.948 -33.047 -42.162 1.00 19.62 34 ASP F N 1
ATOM 11959 C CA . ASP F 1 34 ? -2.183 -33.650 -41.658 1.00 22.54 34 ASP F CA 1
ATOM 11960 C C . ASP F 1 34 ? -2.706 -32.864 -40.460 1.00 20.40 34 ASP F C 1
ATOM 11961 O O . ASP F 1 34 ? -3.908 -32.680 -40.342 1.00 21.27 34 ASP F O 1
ATOM 11966 N N . THR F 1 35 ? -1.804 -32.464 -39.565 1.00 21.38 35 THR F N 1
ATOM 11967 C CA . THR F 1 35 ? -2.194 -31.650 -38.414 1.00 19.62 35 THR F CA 1
ATOM 11968 C C . THR F 1 35 ? -2.895 -30.379 -38.912 1.00 18.99 35 THR F C 1
ATOM 11969 O O . THR F 1 35 ? -3.871 -29.920 -38.318 1.00 19.35 35 THR F O 1
ATOM 11973 N N . VAL F 1 36 ? -2.332 -29.746 -39.937 1.00 19.14 36 VAL F N 1
ATOM 11974 C CA . VAL F 1 36 ? -2.885 -28.515 -40.466 1.00 16.85 36 VAL F CA 1
ATOM 11975 C C . VAL F 1 36 ? -4.266 -28.735 -41.051 1.00 17.48 36 VAL F C 1
ATOM 11976 O O . VAL F 1 36 ? -5.196 -27.959 -40.835 1.00 16.54 36 VAL F O 1
ATOM 11980 N N . ARG F 1 37 ? -4.442 -29.805 -41.843 1.00 17.19 37 ARG F N 1
ATOM 11981 C CA . ARG F 1 37 ? -5.748 -30.094 -42.395 1.00 18.80 37 ARG F CA 1
ATOM 11982 C C . ARG F 1 37 ? -6.797 -30.327 -41.301 1.00 18.56 37 ARG F C 1
ATOM 11983 O O . ARG F 1 37 ? -7.941 -29.887 -41.449 1.00 19.88 37 ARG F O 1
ATOM 11991 N N . ASP F 1 38 ? -6.442 -31.029 -40.216 1.00 18.71 38 ASP F N 1
ATOM 11992 C CA . ASP F 1 38 ? -7.371 -31.219 -39.122 1.00 21.76 38 ASP F CA 1
ATOM 11993 C C . ASP F 1 38 ? -7.721 -29.867 -38.484 1.00 21.06 38 ASP F C 1
ATOM 11994 O O . ASP F 1 38 ? -8.892 -29.627 -38.213 1.00 23.08 38 ASP F O 1
ATOM 11999 N N . LEU F 1 39 ? -6.732 -28.987 -38.301 1.00 18.56 39 LEU F N 1
ATOM 12000 C CA . LEU F 1 39 ? -7.034 -27.681 -37.709 1.00 18.90 39 LEU F CA 1
ATOM 12001 C C . LEU F 1 39 ? -7.956 -26.882 -38.633 1.00 18.20 39 LEU F C 1
ATOM 12002 O O . LEU F 1 39 ? -8.870 -26.183 -38.172 1.00 16.13 39 LEU F O 1
ATOM 12007 N N . LEU F 1 40 ? -7.701 -26.899 -39.947 1.00 17.22 40 LEU F N 1
ATOM 12008 C CA . LEU F 1 40 ? -8.500 -26.105 -40.849 1.00 18.12 40 LEU F CA 1
ATOM 12009 C C . LEU F 1 40 ? -9.955 -26.510 -40.734 1.00 18.31 40 LEU F C 1
ATOM 12010 O O . LEU F 1 40 ? -10.858 -25.689 -40.840 1.00 18.33 40 LEU F O 1
ATOM 12015 N N . SER F 1 41 ? -10.182 -27.810 -40.534 1.00 17.28 41 SER F N 1
ATOM 12016 C CA . SER F 1 41 ? -11.548 -28.300 -40.472 1.00 18.94 41 SE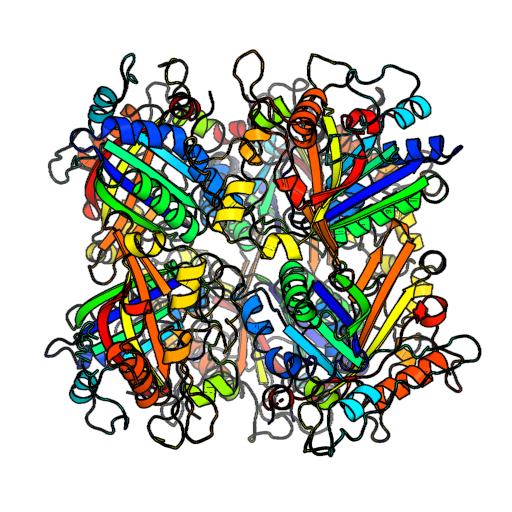R F CA 1
ATOM 12017 C C . SER F 1 41 ? -12.247 -27.839 -39.188 1.00 19.83 41 SER F C 1
ATOM 12018 O O . SER F 1 41 ? -13.468 -27.917 -39.082 1.00 22.36 41 SER F O 1
ATOM 12021 N N . ASP F 1 42 ? -11.462 -27.439 -38.197 1.00 18.64 42 ASP F N 1
ATOM 12022 C CA . ASP F 1 42 ? -11.986 -27.104 -36.894 1.00 20.07 42 ASP F CA 1
ATOM 12023 C C . ASP F 1 42 ? -11.944 -25.600 -36.605 1.00 19.87 42 ASP F C 1
ATOM 12024 O O . ASP F 1 42 ? -12.376 -25.184 -35.530 1.00 16.89 42 ASP F O 1
ATOM 12029 N N . VAL F 1 43 ? -11.408 -24.786 -37.508 1.00 16.44 43 VAL F N 1
ATOM 12030 C CA . VAL F 1 43 ? -11.143 -23.408 -37.110 1.00 18.27 43 VAL F CA 1
ATOM 12031 C C . VAL F 1 43 ? -12.453 -22.660 -36.847 1.00 15.87 43 VAL F C 1
ATOM 12032 O O . VAL F 1 43 ? -12.510 -21.817 -35.963 1.00 15.02 43 VAL F O 1
ATOM 12036 N N . ALA F 1 44 ? -13.517 -22.934 -37.600 1.00 15.58 44 ALA F N 1
ATOM 12037 C CA . ALA F 1 44 ? -14.799 -22.302 -37.368 1.00 15.73 44 ALA F CA 1
ATOM 12038 C C . ALA F 1 44 ? -15.374 -22.662 -35.995 1.00 14.39 44 ALA F C 1
ATOM 12039 O O . ALA F 1 44 ? -15.941 -21.799 -35.328 1.00 15.43 44 ALA F O 1
ATOM 12041 N N A SER F 1 45 ? -15.187 -23.921 -35.602 0.50 13.73 45 SER F N 1
ATOM 12042 N N B SER F 1 45 ? -15.189 -23.902 -35.531 0.50 14.41 45 SER F N 1
ATOM 12043 C CA A SER F 1 45 ? -15.613 -24.396 -34.301 0.50 15.35 45 SER F CA 1
ATOM 12044 C CA B SER F 1 45 ? -15.702 -24.295 -34.223 0.50 16.71 45 SER F CA 1
ATOM 12045 C C A SER F 1 45 ? -14.918 -23.594 -33.209 0.50 14.15 45 SER F C 1
ATOM 12046 C C B SER F 1 45 ? -14.883 -23.662 -33.103 0.50 14.63 45 SER F C 1
ATOM 12047 O O A SER F 1 45 ? -15.578 -23.110 -32.290 0.50 15.15 45 SER F O 1
ATOM 12048 O O B SER F 1 45 ? -15.379 -23.420 -32.008 0.50 14.49 45 SER F O 1
ATOM 12053 N N . LEU F 1 46 ? -13.601 -23.447 -33.337 1.00 14.74 46 LEU F N 1
ATOM 12054 C CA . LEU F 1 46 ? -12.798 -22.727 -32.342 1.00 14.36 46 LEU F CA 1
ATOM 12055 C C . LEU F 1 46 ? -13.215 -21.275 -32.253 1.00 14.88 46 LEU F C 1
ATOM 12056 O O . LEU F 1 46 ? -13.283 -20.724 -31.166 1.00 16.15 46 LEU F O 1
ATOM 12061 N N . GLU F 1 47 ? -13.470 -20.667 -33.391 1.00 14.58 47 GLU F N 1
ATOM 12062 C CA . GLU F 1 47 ? -13.910 -19.291 -33.382 1.00 14.76 47 GLU F CA 1
ATOM 12063 C C . GLU F 1 47 ? -15.202 -19.164 -32.565 1.00 15.51 47 GLU F C 1
ATOM 12064 O O . GLU F 1 47 ? -15.324 -18.239 -31.768 1.00 15.34 47 GLU F O 1
ATOM 12070 N N . ARG F 1 48 ? -16.172 -20.066 -32.760 1.00 13.02 48 ARG F N 1
ATOM 12071 C CA . ARG F 1 48 ? -17.442 -19.995 -32.048 1.00 14.40 48 ARG F CA 1
ATOM 12072 C C . ARG F 1 48 ? -17.218 -20.229 -30.560 1.00 14.54 48 ARG F C 1
ATOM 12073 O O . ARG F 1 48 ? -17.871 -19.612 -29.727 1.00 16.16 48 ARG F O 1
ATOM 12081 N N . ALA F 1 49 ? -16.309 -21.139 -30.214 1.00 13.74 49 ALA F N 1
ATOM 12082 C CA . ALA F 1 49 ? -16.054 -21.530 -28.840 1.00 14.04 49 ALA F CA 1
ATOM 12083 C C . ALA F 1 49 ? -15.594 -20.310 -28.033 1.00 15.40 49 ALA F C 1
ATOM 12084 O O . ALA F 1 49 ? -16.061 -20.098 -26.916 1.00 14.20 49 ALA F O 1
ATOM 12086 N N . VAL F 1 50 ? -14.702 -19.509 -28.633 1.00 14.22 50 VAL F N 1
ATOM 12087 C CA . VAL F 1 50 ? -14.220 -18.320 -27.955 1.00 14.50 50 VAL F CA 1
ATOM 12088 C C . VAL F 1 50 ? -15.213 -17.186 -28.081 1.00 13.58 50 VAL F C 1
ATOM 12089 O O . VAL F 1 50 ? -15.544 -16.508 -27.106 1.00 14.77 50 VAL F O 1
ATOM 12093 N N . GLY F 1 51 ? -15.716 -16.973 -29.289 1.00 12.81 51 GLY F N 1
ATOM 12094 C CA . GLY F 1 51 ? -16.499 -15.789 -29.608 1.00 12.96 51 GLY F CA 1
ATOM 12095 C C . GLY F 1 51 ? -17.851 -15.725 -28.933 1.00 14.08 51 GLY F C 1
ATOM 12096 O O . GLY F 1 51 ? -18.352 -14.648 -28.623 1.00 15.05 51 GLY F O 1
ATOM 12097 N N . PHE F 1 52 ? -18.453 -16.897 -28.717 1.00 14.59 52 PHE F N 1
ATOM 12098 C CA . PHE F 1 52 ? -19.801 -16.912 -28.179 1.00 16.02 52 PHE F CA 1
ATOM 12099 C C . PHE F 1 52 ? -19.809 -16.302 -26.774 1.00 15.30 52 PHE F C 1
ATOM 12100 O O . PHE F 1 52 ? -20.824 -15.670 -26.394 1.00 19.83 52 PHE F O 1
ATOM 12108 N N . ARG F 1 53 ? -18.683 -16.424 -26.056 1.00 15.43 53 ARG F N 1
ATOM 12109 C CA . ARG F 1 53 ? -18.524 -15.892 -24.697 1.00 18.61 53 ARG F CA 1
ATOM 12110 C C . ARG F 1 53 ? -18.779 -14.374 -24.638 1.00 18.19 53 ARG F C 1
ATOM 12111 O O . ARG F 1 53 ? -19.273 -13.844 -23.641 1.00 19.58 53 ARG F O 1
ATOM 12119 N N . ALA F 1 54 ? -18.562 -13.679 -25.735 1.00 14.13 54 ALA F N 1
ATOM 12120 C CA . ALA F 1 54 ? -18.525 -12.219 -25.756 1.00 14.76 54 ALA F CA 1
ATOM 12121 C C . ALA F 1 54 ? -19.614 -11.644 -26.629 1.00 18.83 54 ALA F C 1
ATOM 12122 O O . ALA F 1 54 ? -19.479 -10.563 -27.168 1.00 25.80 54 ALA F O 1
ATOM 12124 N N . GLN F 1 55 ? -20.722 -12.357 -26.775 1.00 23.18 55 GLN F N 1
ATOM 12125 C CA . GLN F 1 55 ? -21.903 -11.784 -27.416 1.00 30.38 55 GLN F CA 1
ATOM 12126 C C . GLN F 1 55 ? -22.495 -10.684 -26.550 1.00 27.86 55 GLN F C 1
ATOM 12127 O O . GLN F 1 55 ? -22.413 -10.781 -25.325 1.00 38.15 55 GLN F O 1
ATOM 12133 N N . PRO F 1 56 ? -23.063 -9.582 -27.104 1.00 29.85 56 PRO F N 1
ATOM 12134 C CA . PRO F 1 56 ? -23.102 -9.312 -28.542 1.00 30.90 56 PRO F CA 1
ATOM 12135 C C . PRO F 1 56 ? -21.968 -8.446 -29.104 1.00 28.21 56 PRO F C 1
ATOM 12136 O O . PRO F 1 56 ? -21.914 -8.193 -30.305 1.00 33.02 56 PRO F O 1
ATOM 12140 N N . ASP F 1 57 ? -21.066 -7.952 -28.265 1.00 22.18 57 ASP F N 1
ATOM 12141 C CA . ASP F 1 57 ? -20.218 -6.881 -28.762 1.00 23.40 57 ASP F CA 1
ATOM 12142 C C . ASP F 1 57 ? -18.764 -7.314 -28.954 1.00 18.15 57 ASP F C 1
ATOM 12143 O O . ASP F 1 57 ? -17.965 -6.459 -29.299 1.00 18.87 57 ASP F O 1
ATOM 12148 N N . GLY F 1 58 ? -18.427 -8.601 -28.779 1.00 15.25 58 GLY F N 1
ATOM 12149 C CA . GLY F 1 58 ? -17.058 -9.069 -28.987 1.00 13.50 58 GLY F CA 1
ATOM 12150 C C . GLY F 1 58 ? -16.610 -8.906 -30.440 1.00 13.41 58 GLY F C 1
ATOM 12151 O O . GLY F 1 58 ? -15.448 -8.560 -30.687 1.00 13.32 58 GLY F O 1
ATOM 12152 N N . ARG F 1 59 ? -17.504 -9.194 -31.385 1.00 13.64 59 ARG F N 1
ATOM 12153 C CA . ARG F 1 59 ? -17.222 -9.093 -32.808 1.00 16.24 59 ARG F CA 1
ATOM 12154 C C . ARG F 1 59 ? -15.976 -9.887 -33.236 1.00 13.85 59 ARG F C 1
ATOM 12155 O O . ARG F 1 59 ? -15.231 -9.460 -34.149 1.00 14.89 59 ARG F O 1
ATOM 12163 N N . LEU F 1 60 ? -15.792 -11.060 -32.630 1.00 12.76 60 LEU F N 1
ATOM 12164 C CA . LEU F 1 60 ? -14.663 -11.923 -32.975 1.00 11.65 60 LEU F CA 1
ATOM 12165 C C . LEU F 1 60 ? -14.885 -12.543 -34.346 1.00 13.45 60 LEU F C 1
ATOM 12166 O O . LEU F 1 60 ? -15.987 -13.008 -34.643 1.00 15.57 60 LEU F O 1
ATOM 12171 N N . SER F 1 61 ? -13.840 -12.513 -35.182 1.00 12.66 61 SER F N 1
ATOM 12172 C CA . SER F 1 61 ? -13.828 -13.269 -36.420 1.00 13.20 61 SER F CA 1
ATOM 12173 C C . SER F 1 61 ? -12.402 -13.713 -36.726 1.00 13.07 61 SER F C 1
ATOM 12174 O O . SER F 1 61 ? -11.420 -13.138 -36.257 1.00 12.49 61 SER F O 1
ATOM 12177 N N . CYS F 1 62 ? -12.298 -14.752 -37.572 1.00 11.59 62 CYS F N 1
ATOM 12178 C CA . CYS F 1 62 ? -11.003 -15.199 -38.026 1.00 11.62 62 CYS F CA 1
ATOM 12179 C C . CYS F 1 62 ? -11.151 -15.556 -39.488 1.00 12.27 62 CYS F C 1
ATOM 12180 O O . CYS F 1 62 ? -12.025 -16.362 -39.805 1.00 14.73 62 CYS F O 1
ATOM 12183 N N . VAL F 1 63 ? -10.311 -14.958 -40.329 1.00 10.65 63 VAL F N 1
ATOM 12184 C CA . VAL F 1 63 ? -10.224 -15.307 -41.726 1.00 10.27 63 VAL F CA 1
ATOM 12185 C C . VAL F 1 63 ? -8.932 -16.100 -41.910 1.00 11.05 63 VAL F C 1
ATOM 12186 O O . VAL F 1 63 ? -7.847 -15.658 -41.496 1.00 11.41 63 VAL F O 1
ATOM 12190 N N . THR F 1 64 ? -9.040 -17.287 -42.530 1.00 10.51 64 THR F N 1
ATOM 12191 C CA . THR F 1 64 ? -7.907 -18.174 -42.737 1.00 11.37 64 THR F CA 1
ATOM 12192 C C . THR F 1 64 ? -7.560 -18.189 -44.221 1.00 12.55 64 THR F C 1
ATOM 12193 O O . THR F 1 64 ? -8.455 -18.438 -45.046 1.00 13.73 64 THR F O 1
ATOM 12197 N N . GLY F 1 65 ? -6.287 -17.956 -44.503 1.00 10.95 65 GLY F N 1
ATOM 12198 C CA . GLY F 1 65 ? -5.766 -17.968 -45.856 1.00 11.41 65 GLY F CA 1
ATOM 12199 C C . GLY F 1 65 ? -4.694 -19.026 -46.039 1.00 11.64 65 GLY F C 1
ATOM 12200 O O . GLY F 1 65 ? -3.946 -19.342 -45.141 1.00 12.74 65 GLY F O 1
ATOM 12201 N N . ILE F 1 66 ? -4.598 -19.503 -47.308 1.00 11.87 66 ILE F N 1
ATOM 12202 C CA . ILE F 1 66 ? -3.639 -20.539 -47.686 1.00 13.05 66 ILE F CA 1
ATOM 12203 C C . ILE F 1 66 ? -2.855 -20.038 -48.891 1.00 11.78 66 ILE F C 1
ATOM 12204 O O . ILE F 1 66 ? -3.438 -19.550 -49.857 1.00 12.61 66 ILE F O 1
ATOM 12209 N N . GLY F 1 67 ? -1.528 -20.159 -48.832 1.00 11.92 67 GLY F N 1
ATOM 12210 C CA . GLY F 1 67 ? -0.662 -19.726 -49.908 1.00 11.63 67 GLY F CA 1
ATOM 12211 C C . GLY F 1 67 ? -0.584 -20.757 -51.055 1.00 12.82 67 GLY F C 1
ATOM 12212 O O . GLY F 1 67 ? -1.049 -21.873 -50.931 1.00 14.83 67 GLY F O 1
ATOM 12213 N N . SER F 1 68 ? 0.033 -20.330 -52.168 1.00 14.78 68 SER F N 1
ATOM 12214 C CA . SER F 1 68 ? 0.088 -21.156 -53.376 1.00 15.67 68 SER F CA 1
ATOM 12215 C C . SER F 1 68 ? 0.885 -22.440 -53.125 1.00 14.74 68 SER F C 1
ATOM 12216 O O . SER F 1 68 ? 0.429 -23.520 -53.503 1.00 17.01 68 SER F O 1
ATOM 12219 N N . GLU F 1 69 ? 2.077 -22.311 -52.564 1.00 17.25 69 GLU F N 1
ATOM 12220 C CA . GLU F 1 69 ? 2.952 -23.456 -52.314 1.00 19.67 69 GLU F CA 1
ATOM 12221 C C . GLU F 1 69 ? 2.259 -24.425 -51.356 1.00 19.20 69 GLU F C 1
ATOM 12222 O O . GLU F 1 69 ? 2.223 -25.642 -51.550 1.00 20.17 69 GLU F O 1
ATOM 12228 N N . ALA F 1 70 ? 1.648 -23.885 -50.296 1.00 15.62 70 ALA F N 1
ATOM 12229 C CA . ALA F 1 70 ? 0.961 -24.700 -49.323 1.00 15.69 70 ALA F CA 1
ATOM 12230 C C . ALA F 1 70 ? -0.205 -25.433 -49.967 1.00 15.55 70 ALA F C 1
ATOM 12231 O O . ALA F 1 70 ? -0.508 -26.562 -49.588 1.00 16.83 70 ALA F O 1
ATOM 12233 N N . TRP F 1 71 ? -0.920 -24.775 -50.872 1.00 14.05 71 TRP F N 1
ATOM 12234 C CA . TRP F 1 71 ? -2.065 -25.379 -51.515 1.00 13.95 71 TRP F CA 1
ATOM 12235 C C . TRP F 1 71 ? -1.647 -26.697 -52.194 1.00 15.92 71 TRP F C 1
ATOM 12236 O O . TRP F 1 71 ? -2.308 -27.713 -52.052 1.00 15.92 71 TRP F O 1
ATOM 12247 N N . ASP F 1 72 ? -0.530 -26.642 -52.884 1.00 15.60 72 ASP F N 1
ATOM 12248 C CA . ASP F 1 72 ? -0.031 -27.827 -53.599 1.00 17.65 72 ASP F CA 1
ATOM 12249 C C . ASP F 1 72 ? 0.330 -28.960 -52.631 1.00 19.80 72 ASP F C 1
ATOM 12250 O O . ASP F 1 72 ? 0.276 -30.144 -53.013 1.00 20.38 72 ASP F O 1
ATOM 12255 N N . ARG F 1 73 ? 0.683 -28.634 -51.374 1.00 16.13 73 ARG F N 1
ATOM 12256 C CA . ARG F 1 73 ? 1.085 -29.621 -50.397 1.00 16.61 73 ARG F CA 1
ATOM 12257 C C . ARG F 1 73 ? -0.126 -30.190 -49.662 1.00 18.82 73 ARG F C 1
ATOM 12258 O O . ARG F 1 73 ? -0.058 -31.307 -49.155 1.00 20.20 73 ARG F O 1
ATOM 12266 N N . LEU F 1 74 ? -1.208 -29.405 -49.554 1.00 15.85 74 LEU F N 1
ATOM 12267 C CA . LEU F 1 74 ? -2.353 -29.793 -48.755 1.00 17.05 74 LEU F CA 1
ATOM 12268 C C . LEU F 1 74 ? -3.407 -30.500 -49.572 1.00 18.57 74 LEU F C 1
ATOM 12269 O O . LEU F 1 74 ? -4.143 -31.319 -49.012 1.00 21.56 74 LEU F O 1
ATOM 12274 N N . PHE F 1 75 ? -3.563 -30.075 -50.832 1.00 18.11 75 PHE F N 1
ATOM 12275 C CA . PHE F 1 75 ? -4.738 -30.409 -51.626 1.00 20.34 75 PHE F CA 1
ATOM 12276 C C . PHE F 1 75 ? -4.318 -31.076 -52.946 1.00 21.79 75 PHE F C 1
ATOM 12277 O O . PHE F 1 75 ? -3.274 -30.731 -53.496 1.00 23.04 75 PHE F O 1
ATOM 12285 N N . SER F 1 76 ? -5.177 -31.964 -53.476 1.00 26.25 76 SER F N 1
ATOM 12286 C CA . SER F 1 76 ? -4.841 -32.779 -54.651 1.00 29.10 76 SER F CA 1
ATOM 12287 C C . SER F 1 76 ? -5.676 -32.418 -55.878 1.00 33.18 76 SER F C 1
ATOM 12288 O O . SER F 1 76 ? -5.407 -32.955 -56.955 1.00 37.02 76 SER F O 1
ATOM 12291 N N . GLY F 1 77 ? -6.692 -31.551 -55.727 1.00 26.63 77 GLY F N 1
ATOM 12292 C CA . GLY F 1 77 ? -7.637 -31.239 -56.780 1.00 26.25 77 GLY F CA 1
ATOM 12293 C C . GLY F 1 77 ? -7.343 -29.888 -57.419 1.00 25.92 77 GLY F C 1
ATOM 12294 O O . GLY F 1 77 ? -6.191 -29.464 -57.558 1.00 28.85 77 GLY F O 1
ATOM 12295 N N . ALA F 1 78 ? -8.393 -29.232 -57.879 1.00 25.72 78 ALA F N 1
ATOM 12296 C CA . ALA F 1 78 ? -8.199 -27.991 -58.613 1.00 28.07 78 ALA F CA 1
ATOM 12297 C C . ALA F 1 78 ? -7.645 -26.917 -57.662 1.00 25.54 78 ALA F C 1
ATOM 12298 O O . ALA F 1 78 ? -7.762 -27.047 -56.446 1.00 23.23 78 ALA F O 1
ATOM 12300 N N . ARG F 1 79 ? -6.942 -25.956 -58.256 1.00 23.06 79 ARG F N 1
ATOM 12301 C CA . ARG F 1 79 ? -6.425 -24.775 -57.589 1.00 21.84 79 ARG F CA 1
ATOM 12302 C C . ARG F 1 79 ? -7.257 -23.586 -58.027 1.00 21.37 79 ARG F C 1
ATOM 12303 O O . ARG F 1 79 ? -7.717 -23.496 -59.170 1.00 19.52 79 ARG F O 1
ATOM 12311 N N . PRO F 1 80 ? -7.426 -22.582 -57.141 1.00 18.45 80 PRO F N 1
ATOM 12312 C CA . PRO F 1 80 ? -8.040 -21.318 -57.537 1.00 17.79 80 PRO F CA 1
ATOM 12313 C C . PRO F 1 80 ? -7.214 -20.709 -58.648 1.00 17.44 80 PRO F C 1
ATOM 12314 O O . PRO F 1 80 ? -5.970 -20.755 -58.660 1.00 17.95 80 PRO F O 1
ATOM 12318 N N . ALA F 1 81 ? -7.949 -20.153 -59.617 1.00 19.39 81 ALA F N 1
ATOM 12319 C CA . ALA F 1 81 ? -7.375 -19.657 -60.853 1.00 22.02 81 ALA F CA 1
ATOM 12320 C C . ALA F 1 81 ? -6.315 -18.584 -60.626 1.00 23.51 81 ALA F C 1
ATOM 12321 O O . ALA F 1 81 ? -5.386 -18.514 -61.379 1.00 24.23 81 ALA F O 1
ATOM 12323 N N . GLY F 1 82 ? -6.475 -17.710 -59.630 1.00 22.05 82 GLY F N 1
ATOM 12324 C CA . GLY F 1 82 ? -5.538 -16.610 -59.443 1.00 21.33 82 GLY F CA 1
ATOM 12325 C C . GLY F 1 82 ? -4.431 -16.905 -58.425 1.00 18.72 82 GLY F C 1
ATOM 12326 O O . GLY F 1 82 ? -3.637 -16.040 -58.128 1.00 22.49 82 GLY F O 1
ATOM 12327 N N . LEU F 1 83 ? -4.342 -18.124 -57.894 1.00 17.41 83 LEU F N 1
ATOM 12328 C CA . LEU F 1 83 ? -3.407 -18.391 -56.818 1.00 16.69 83 LEU F CA 1
ATOM 12329 C C . LEU F 1 83 ? -1.991 -18.613 -57.347 1.00 18.00 83 LEU F C 1
ATOM 12330 O O . LEU F 1 83 ? -1.756 -19.498 -58.167 1.00 19.39 83 LEU F O 1
ATOM 12335 N N . HIS F 1 84 ? -1.069 -17.829 -56.839 1.00 15.80 84 HIS F N 1
ATOM 12336 C CA . HIS F 1 84 ? 0.329 -17.893 -57.170 1.00 17.43 84 HIS F CA 1
ATOM 12337 C C . HIS F 1 84 ? 1.114 -17.286 -56.029 1.00 17.65 84 HIS F C 1
ATOM 12338 O O . HIS F 1 84 ? 0.523 -16.563 -55.216 1.00 15.83 84 HIS F O 1
ATOM 12345 N N . PRO F 1 85 ? 2.432 -17.511 -55.937 1.00 17.20 85 PRO F N 1
ATOM 12346 C CA . PRO F 1 85 ? 3.261 -16.860 -54.921 1.00 17.19 85 PRO F CA 1
ATOM 12347 C C . PRO F 1 85 ? 3.285 -15.356 -55.179 1.00 17.23 85 PRO F C 1
ATOM 12348 O O . PRO F 1 85 ? 3.252 -14.926 -56.309 1.00 19.65 85 PRO F O 1
ATOM 12352 N N . PHE F 1 86 ? 3.375 -14.567 -54.103 1.00 16.63 86 PHE F N 1
ATOM 12353 C CA . PHE F 1 86 ? 3.557 -13.132 -54.204 1.00 16.82 86 PHE F CA 1
ATOM 12354 C C . PHE F 1 86 ? 4.738 -12.833 -55.116 1.00 17.82 86 PHE F C 1
ATOM 12355 O O . PHE F 1 86 ? 5.789 -13.452 -54.983 1.00 19.25 86 PHE F O 1
ATOM 12363 N N . ARG F 1 87 ? 4.520 -11.900 -56.048 1.00 20.31 87 ARG F N 1
ATOM 12364 C CA A ARG F 1 87 ? 5.538 -11.501 -57.004 0.50 23.73 87 ARG F CA 1
ATOM 12365 C CA B ARG F 1 87 ? 5.561 -11.523 -56.993 0.50 24.21 87 ARG F CA 1
ATOM 12366 C C . ARG F 1 87 ? 6.363 -10.358 -56.430 1.00 22.85 87 ARG F C 1
ATOM 12367 O O . ARG F 1 87 ? 5.821 -9.272 -56.269 1.00 24.45 87 ARG F O 1
ATOM 12382 N N . GLU F 1 88 ? 7.637 -10.611 -56.184 1.00 20.89 88 GLU F N 1
ATOM 12383 C CA . GLU F 1 88 ? 8.592 -9.578 -55.821 1.00 24.97 88 GLU F CA 1
ATOM 12384 C C . GLU F 1 88 ? 8.627 -8.504 -56.912 1.00 24.74 88 GLU F C 1
ATOM 12385 O O . GLU F 1 88 ? 8.645 -8.808 -58.117 1.00 25.59 88 GLU F O 1
ATOM 12391 N N . LEU F 1 89 ? 8.591 -7.241 -56.479 1.00 21.64 89 LEU F N 1
ATOM 12392 C CA . LEU F 1 89 ? 8.695 -6.102 -57.367 1.00 23.80 89 LEU F CA 1
ATOM 12393 C C . LEU F 1 89 ? 9.965 -5.356 -57.030 1.00 24.40 89 LEU F C 1
ATOM 12394 O O . LEU F 1 89 ? 10.085 -4.778 -55.970 1.00 22.77 89 LEU F O 1
ATOM 12399 N N . ASP F 1 90 ? 10.925 -5.338 -57.982 1.00 30.23 90 ASP F N 1
ATOM 12400 C CA . ASP F 1 90 ? 12.198 -4.655 -57.784 1.00 33.96 90 ASP F CA 1
ATOM 12401 C C . ASP F 1 90 ? 12.202 -3.362 -58.591 1.00 33.47 90 ASP F C 1
ATOM 12402 O O . ASP F 1 90 ? 12.530 -3.294 -59.779 1.00 34.19 90 ASP F O 1
ATOM 12407 N N . GLY F 1 91 ? 11.800 -2.294 -57.925 1.00 30.42 91 GLY F N 1
ATOM 12408 C CA . GLY F 1 91 ? 11.763 -1.010 -58.571 1.00 29.70 91 GLY F CA 1
ATOM 12409 C C . GLY F 1 91 ? 13.174 -0.450 -58.621 1.00 27.96 91 GLY F C 1
ATOM 12410 O O . GLY F 1 91 ? 14.078 -0.990 -57.982 1.00 31.12 91 GLY F O 1
ATOM 12411 N N . PRO F 1 92 ? 13.386 0.664 -59.361 1.00 31.93 92 PRO F N 1
ATOM 12412 C CA . PRO F 1 92 ? 14.670 1.351 -59.356 1.00 34.30 92 PRO F CA 1
ATOM 12413 C C . PRO F 1 92 ? 15.118 1.751 -57.957 1.00 36.22 92 PRO F C 1
ATOM 12414 O O . PRO F 1 92 ? 16.313 1.715 -57.683 1.00 32.03 92 PRO F O 1
ATOM 12418 N N . VAL F 1 93 ? 14.149 2.112 -57.080 1.00 31.15 93 VAL F N 1
ATOM 12419 C CA . VAL F 1 93 ? 14.448 2.686 -55.782 1.00 32.98 93 VAL F CA 1
ATOM 12420 C C . VAL F 1 93 ? 13.902 1.785 -54.668 1.00 29.22 93 VAL F C 1
ATOM 12421 O O . VAL F 1 93 ? 14.576 1.511 -53.686 1.00 32.87 93 VAL F O 1
ATOM 12425 N N . HIS F 1 94 ? 12.649 1.371 -54.792 1.00 24.61 94 HIS F N 1
ATOM 12426 C CA . HIS F 1 94 ? 11.954 0.702 -53.707 1.00 21.52 94 HIS F CA 1
ATOM 12427 C C . HIS F 1 94 ? 11.609 -0.708 -54.191 1.00 20.22 94 HIS F C 1
ATOM 12428 O O . HIS F 1 94 ? 11.350 -0.907 -55.355 1.00 22.07 94 HIS F O 1
ATOM 12435 N N . ARG F 1 95 ? 11.578 -1.648 -53.268 1.00 21.86 95 ARG F N 1
ATOM 12436 C CA . ARG F 1 95 ? 11.345 -3.050 -53.554 1.00 22.44 95 ARG F CA 1
ATOM 12437 C C . ARG F 1 95 ? 10.208 -3.566 -52.679 1.00 20.27 95 ARG F C 1
ATOM 12438 O O . ARG F 1 95 ? 10.182 -3.303 -51.476 1.00 20.81 95 ARG F O 1
ATOM 12446 N N . ALA F 1 96 ? 9.312 -4.320 -53.293 1.00 18.29 96 ALA F N 1
ATOM 12447 C CA . ALA F 1 96 ? 8.311 -5.090 -52.570 1.00 15.83 96 ALA F CA 1
ATOM 12448 C C . ALA F 1 96 ? 8.846 -6.520 -52.483 1.00 16.25 96 ALA F C 1
ATOM 12449 O O . ALA F 1 96 ? 8.727 -7.257 -53.443 1.00 19.79 96 ALA F O 1
ATOM 12451 N N . VAL F 1 97 ? 9.304 -6.887 -51.309 1.00 17.01 97 VAL F N 1
ATOM 12452 C CA . VAL F 1 97 ? 9.896 -8.182 -51.048 1.00 18.74 97 VAL F CA 1
ATOM 12453 C C . VAL F 1 97 ? 8.817 -9.249 -50.932 1.00 18.90 97 VAL F C 1
ATOM 12454 O O . VAL F 1 97 ? 7.697 -9.003 -50.475 1.00 18.18 97 VAL F O 1
ATOM 12458 N N . ALA F 1 98 ? 9.197 -10.478 -51.283 1.00 17.89 98 ALA F N 1
ATOM 12459 C CA . ALA F 1 98 ? 8.353 -11.645 -51.085 1.00 16.42 98 ALA F CA 1
ATOM 12460 C C . ALA F 1 98 ? 8.953 -12.451 -49.953 1.00 19.05 98 ALA F C 1
ATOM 12461 O O . ALA F 1 98 ? 10.169 -12.731 -49.981 1.00 21.26 98 ALA F O 1
ATOM 12463 N N . THR F 1 99 ? 8.150 -12.806 -48.945 1.00 14.43 99 THR F N 1
ATOM 12464 C CA . THR F 1 99 ? 8.638 -13.491 -47.779 1.00 14.73 99 THR F CA 1
ATOM 12465 C C . THR F 1 99 ? 7.802 -14.751 -47.551 1.00 15.20 99 THR F C 1
ATOM 12466 O O . THR F 1 99 ? 6.681 -14.852 -48.033 1.00 15.91 99 THR F O 1
ATOM 12470 N N . PRO F 1 100 ? 8.335 -15.765 -46.848 1.00 16.88 100 PRO F N 1
ATOM 12471 C CA . PRO F 1 100 ? 7.617 -17.032 -46.673 1.00 16.76 100 PRO F CA 1
ATOM 12472 C C . PRO F 1 100 ? 6.330 -16.890 -45.876 1.00 15.82 100 PRO F C 1
ATOM 12473 O O . PRO F 1 100 ? 6.251 -16.113 -44.919 1.00 16.65 100 PRO F O 1
ATOM 12477 N N . GLY F 1 101 ? 5.328 -17.656 -46.271 1.00 15.33 101 GLY F N 1
ATOM 12478 C CA . GLY F 1 101 ? 4.086 -17.707 -45.532 1.00 15.01 101 GLY F CA 1
ATOM 12479 C C . GLY F 1 101 ? 3.132 -18.665 -46.212 1.00 14.22 101 GLY F C 1
ATOM 12480 O O . GLY F 1 101 ? 2.842 -18.522 -47.397 1.00 16.13 101 GLY F O 1
ATOM 12481 N N . ASP F 1 102 ? 2.736 -19.679 -45.454 1.00 13.45 102 ASP F N 1
ATOM 12482 C CA . ASP F 1 102 ? 1.856 -20.698 -45.969 1.00 13.69 102 ASP F CA 1
ATOM 12483 C C . ASP F 1 102 ? 0.416 -20.487 -45.526 1.00 12.48 102 ASP F C 1
ATOM 12484 O O . ASP F 1 102 ? -0.503 -20.838 -46.252 1.00 13.32 102 ASP F O 1
ATOM 12489 N N . LEU F 1 103 ? 0.231 -20.130 -44.249 1.00 12.53 103 LEU F N 1
ATOM 12490 C CA . LEU F 1 103 ? -1.115 -19.953 -43.675 1.00 12.84 103 LEU F CA 1
ATOM 12491 C C . LEU F 1 103 ? -1.158 -18.560 -43.060 1.00 11.35 103 LEU F C 1
ATOM 12492 O O . LEU F 1 103 ? -0.199 -18.137 -42.448 1.00 13.12 103 LEU F O 1
ATOM 12497 N N . LEU F 1 104 ? -2.271 -17.880 -43.293 1.00 10.84 104 LEU F N 1
ATOM 12498 C CA . LEU F 1 104 ? -2.606 -16.591 -42.675 1.00 11.31 104 LEU F CA 1
ATOM 12499 C C . LEU F 1 104 ? -3.796 -16.801 -41.747 1.00 10.30 104 LEU F C 1
ATOM 12500 O O . LEU F 1 104 ? -4.786 -17.359 -42.163 1.00 11.08 104 LEU F O 1
ATOM 12505 N N . PHE F 1 105 ? -3.728 -16.253 -40.521 1.00 9.57 105 PHE F N 1
ATOM 12506 C CA . PHE F 1 105 ? -4.895 -16.082 -39.680 1.00 10.59 105 PHE F CA 1
ATOM 12507 C C . PHE F 1 105 ? -5.035 -14.586 -39.431 1.00 10.47 105 PHE F C 1
ATOM 12508 O O . PHE F 1 105 ? -4.172 -13.983 -38.801 1.00 11.33 105 PHE F O 1
ATOM 12516 N N . HIS F 1 106 ? -6.136 -14.045 -39.925 1.00 9.75 106 HIS F N 1
ATOM 12517 C CA . HIS F 1 106 ? -6.495 -12.654 -39.735 1.00 10.30 106 HIS F CA 1
ATOM 12518 C C . HIS F 1 106 ? -7.604 -12.626 -38.705 1.00 10.43 106 HIS F C 1
ATOM 12519 O O . HIS F 1 106 ? -8.766 -12.932 -39.000 1.00 9.94 106 HIS F O 1
ATOM 12526 N N . ILE F 1 107 ? -7.232 -12.276 -37.456 1.00 10.09 107 ILE F N 1
ATOM 12527 C CA . ILE F 1 107 ? -8.133 -12.374 -36.337 1.00 9.45 107 ILE F CA 1
ATOM 12528 C C . ILE F 1 107 ? -8.500 -10.973 -35.861 1.00 9.72 107 ILE F C 1
ATOM 12529 O O . ILE F 1 107 ? -7.629 -10.146 -35.672 1.00 10.48 107 ILE F O 1
ATOM 12534 N N . ARG F 1 108 ? -9.805 -10.665 -35.800 1.00 9.44 108 ARG F N 1
ATOM 12535 C CA . ARG F 1 108 ? -10.241 -9.334 -35.372 1.00 9.42 108 ARG F CA 1
ATOM 12536 C C . ARG F 1 108 ? -11.258 -9.484 -34.254 1.00 10.71 108 ARG F C 1
ATOM 12537 O O . ARG F 1 108 ? -12.020 -10.445 -34.182 1.00 10.24 108 ARG F O 1
ATOM 12545 N N . ALA F 1 109 ? -11.316 -8.488 -33.380 1.00 9.28 109 ALA F N 1
ATOM 12546 C CA . ALA F 1 109 ? -12.382 -8.370 -32.403 1.00 9.52 109 ALA F CA 1
ATOM 12547 C C . ALA F 1 109 ? -12.393 -6.938 -31.904 1.00 10.73 109 ALA F C 1
ATOM 12548 O O . ALA F 1 109 ? -11.506 -6.166 -32.220 1.00 10.82 109 ALA F O 1
ATOM 12550 N N . SER F 1 110 ? -13.357 -6.630 -31.019 1.00 10.79 110 SER F N 1
ATOM 12551 C CA . SER F 1 110 ? -13.393 -5.327 -30.364 1.00 11.14 110 SER F CA 1
ATOM 12552 C C . SER F 1 110 ? -12.466 -5.238 -29.170 1.00 12.77 110 SER F C 1
ATOM 12553 O O . SER F 1 110 ? -12.309 -4.172 -28.613 1.00 13.83 110 SER F O 1
ATOM 12556 N N . ARG F 1 111 ? -11.840 -6.348 -28.785 1.00 10.85 111 ARG F N 1
ATOM 12557 C CA . ARG F 1 111 ? -10.939 -6.428 -27.661 1.00 13.06 111 ARG F CA 1
ATOM 12558 C C . ARG F 1 111 ? -9.824 -7.407 -27.993 1.00 12.67 111 ARG F C 1
ATOM 12559 O O . ARG F 1 111 ? -10.033 -8.466 -28.607 1.00 11.80 111 ARG F O 1
ATOM 12567 N N . LEU F 1 112 ? -8.607 -7.082 -27.566 1.00 10.74 112 LEU F N 1
ATOM 12568 C CA . LEU F 1 112 ? -7.470 -7.938 -27.868 1.00 10.19 112 LEU F CA 1
ATOM 12569 C C . LEU F 1 112 ? -7.566 -9.300 -27.179 1.00 10.51 112 LEU F C 1
ATOM 12570 O O . LEU F 1 112 ? -7.073 -10.305 -27.708 1.00 10.92 112 LEU F O 1
ATOM 12575 N N . ASP F 1 113 ? -8.155 -9.364 -25.963 1.00 9.20 113 ASP F N 1
ATOM 12576 C CA . ASP F 1 113 ? -8.175 -10.648 -25.290 1.00 9.38 113 ASP F CA 1
ATOM 12577 C C . ASP F 1 113 ? -8.836 -11.752 -26.129 1.00 9.65 113 ASP F C 1
ATOM 12578 O O . ASP F 1 113 ? -8.335 -12.863 -26.139 1.00 11.14 113 ASP F O 1
ATOM 12583 N N . LEU F 1 114 ? -9.914 -11.430 -26.815 1.00 10.70 114 LEU F N 1
ATOM 12584 C CA . LEU F 1 114 ? -10.572 -12.457 -27.643 1.00 10.12 114 LEU F CA 1
ATOM 12585 C C . LEU F 1 114 ? -9.656 -12.914 -28.773 1.00 10.60 114 LEU F C 1
ATOM 12586 O O . LEU F 1 114 ? -9.673 -14.089 -29.147 1.00 10.61 114 LEU F O 1
ATOM 12591 N N . CYS F 1 115 ? -8.987 -11.957 -29.413 1.00 9.76 115 CYS F N 1
ATOM 12592 C CA . CYS F 1 115 ? -8.074 -12.306 -30.480 1.00 10.32 115 CYS F CA 1
ATOM 12593 C C . CYS F 1 115 ? -6.991 -13.219 -29.957 1.00 11.20 115 CYS F C 1
ATOM 12594 O O . CYS F 1 115 ? -6.619 -14.190 -30.618 1.00 11.56 115 CYS F O 1
ATOM 12597 N N . PHE F 1 116 ? -6.464 -12.878 -28.775 1.00 10.54 116 PHE F N 1
ATOM 12598 C CA . PHE F 1 116 ? -5.341 -13.599 -28.183 1.00 10.69 116 PHE F CA 1
ATOM 12599 C C . PHE F 1 116 ? -5.773 -15.014 -27.764 1.00 10.17 116 PHE F C 1
ATOM 12600 O O . PHE F 1 116 ? -5.059 -15.972 -28.022 1.00 11.76 116 PHE F O 1
ATOM 12608 N N . ALA F 1 117 ? -6.975 -15.135 -27.220 1.00 10.02 117 ALA F N 1
ATOM 12609 C CA . ALA F 1 117 ? -7.474 -16.424 -26.777 1.00 10.57 117 ALA F CA 1
ATOM 12610 C C . ALA F 1 117 ? -7.677 -17.340 -27.987 1.00 11.98 117 ALA F C 1
ATOM 12611 O O . ALA F 1 117 ? -7.256 -18.497 -27.966 1.00 12.12 117 ALA F O 1
ATOM 12613 N N . LEU F 1 118 ? -8.221 -16.795 -29.072 1.00 11.53 118 LEU F N 1
ATOM 12614 C CA . LEU F 1 118 ? -8.392 -17.613 -30.255 1.00 12.58 118 LEU F CA 1
ATOM 12615 C C . LEU F 1 118 ? -7.046 -17.989 -30.850 1.00 12.03 118 LEU F C 1
ATOM 12616 O O . LEU F 1 118 ? -6.841 -19.153 -31.239 1.00 12.64 118 LEU F O 1
ATOM 12621 N N . ALA F 1 119 ? -6.098 -17.030 -30.956 1.00 11.38 119 ALA F N 1
ATOM 12622 C CA . ALA F 1 119 ? -4.803 -17.361 -31.508 1.00 12.23 119 ALA F CA 1
ATOM 12623 C C . ALA F 1 119 ? -4.100 -18.430 -30.675 1.00 12.24 119 ALA F C 1
ATOM 12624 O O . ALA F 1 119 ? -3.407 -19.282 -31.238 1.00 12.66 119 ALA F O 1
ATOM 12626 N N . THR F 1 120 ? -4.267 -18.391 -29.349 1.00 12.57 120 THR F N 1
ATOM 12627 C CA . THR F 1 120 ? -3.692 -19.399 -28.458 1.00 13.59 120 THR F CA 1
ATOM 12628 C C . THR F 1 120 ? -4.226 -20.801 -28.777 1.00 13.03 120 THR F C 1
ATOM 12629 O O . THR F 1 120 ? -3.474 -21.757 -28.829 1.00 15.01 120 THR F O 1
ATOM 12633 N N . GLU F 1 121 ? -5.523 -20.884 -28.999 1.00 13.72 121 GLU F N 1
ATOM 12634 C CA . GLU F 1 121 ? -6.158 -22.161 -29.326 1.00 14.52 121 GLU F CA 1
ATOM 12635 C C . GLU F 1 121 ? -5.669 -22.661 -30.670 1.00 16.79 121 GLU F C 1
ATOM 12636 O O . GLU F 1 121 ? -5.403 -23.862 -30.791 1.00 17.45 121 GLU F O 1
ATOM 12642 N N . ILE F 1 122 ? -5.555 -21.794 -31.660 1.00 13.44 122 ILE F N 1
ATOM 12643 C CA . ILE F 1 122 ? -5.099 -22.221 -32.995 1.00 14.95 122 ILE F CA 1
ATOM 12644 C C . ILE F 1 122 ? -3.653 -22.706 -32.915 1.00 15.97 122 ILE F C 1
ATOM 12645 O O . ILE F 1 122 ? -3.314 -23.810 -33.393 1.00 15.70 122 ILE F O 1
ATOM 12650 N N . MET F 1 123 ? -2.794 -21.931 -32.247 1.00 14.09 123 MET F N 1
ATOM 12651 C CA . MET F 1 123 ? -1.385 -22.266 -32.223 1.00 17.64 123 MET F CA 1
ATOM 12652 C C . MET F 1 123 ? -1.148 -23.495 -31.363 1.00 16.94 123 MET F C 1
ATOM 12653 O O . MET F 1 123 ? -0.202 -24.230 -31.667 1.00 21.34 123 MET F O 1
ATOM 12658 N N . GLY F 1 124 ? -2.014 -23.733 -30.366 1.00 16.38 124 GLY F N 1
ATOM 12659 C CA . GLY F 1 124 ? -1.950 -24.908 -29.506 1.00 18.48 124 GLY F CA 1
ATOM 12660 C C . GLY F 1 124 ? -2.129 -26.199 -30.332 1.00 22.60 124 GLY F C 1
ATOM 12661 O O . GLY F 1 124 ? -1.433 -27.193 -30.115 1.00 25.49 124 GLY F O 1
ATOM 12662 N N . ARG F 1 125 ? -3.019 -26.145 -31.326 1.00 19.73 125 ARG F N 1
ATOM 12663 C CA . ARG F 1 125 ? -3.314 -27.280 -32.194 1.00 21.01 125 ARG F CA 1
ATOM 12664 C C . ARG F 1 125 ? -2.182 -27.470 -33.204 1.00 21.67 125 ARG F C 1
ATOM 12665 O O . ARG F 1 125 ? -1.961 -28.588 -33.671 1.00 23.29 125 ARG F O 1
ATOM 12673 N N . LEU F 1 126 ? -1.464 -26.399 -33.541 1.00 18.51 126 LEU F N 1
ATOM 12674 C CA . LEU F 1 126 ? -0.472 -26.429 -34.615 1.00 17.66 126 LEU F CA 1
ATOM 12675 C C . LEU F 1 126 ? 0.966 -26.610 -34.122 1.00 20.19 126 LEU F C 1
ATOM 12676 O O . LEU F 1 126 ? 1.871 -26.737 -34.947 1.00 19.99 126 LEU F O 1
ATOM 12681 N N . ARG F 1 127 ? 1.210 -26.571 -32.801 1.00 26.23 127 ARG F N 1
ATOM 12682 C CA . ARG F 1 127 ? 2.575 -26.617 -32.287 1.00 29.19 127 ARG F CA 1
ATOM 12683 C C . ARG F 1 127 ? 3.266 -27.882 -32.795 1.00 25.51 127 ARG F C 1
ATOM 12684 O O . ARG F 1 127 ? 2.708 -28.958 -32.774 1.00 26.54 127 ARG F O 1
ATOM 12692 N N . GLY F 1 128 ? 4.499 -27.749 -33.238 1.00 30.45 128 GLY F N 1
ATOM 12693 C CA . GLY F 1 128 ? 5.211 -28.902 -33.760 1.00 26.97 128 GLY F CA 1
ATOM 12694 C C . GLY F 1 128 ? 4.928 -29.158 -35.244 1.00 28.83 128 GLY F C 1
ATOM 12695 O O . GLY F 1 128 ? 5.638 -29.951 -35.844 1.00 29.35 128 GLY F O 1
ATOM 12696 N N . ALA F 1 129 ? 3.922 -28.497 -35.860 1.00 21.53 129 ALA F N 1
ATOM 12697 C CA . ALA F 1 129 ? 3.633 -28.714 -37.272 1.00 21.53 129 ALA F CA 1
ATOM 12698 C C . ALA F 1 129 ? 3.942 -27.479 -38.112 1.00 20.79 129 ALA F C 1
ATOM 12699 O O . ALA F 1 129 ? 3.934 -27.601 -39.328 1.00 19.32 129 ALA F O 1
ATOM 12701 N N . VAL F 1 130 ? 4.115 -26.319 -37.466 1.00 17.93 130 VAL F N 1
ATOM 12702 C CA . VAL F 1 130 ? 4.269 -25.048 -38.157 1.00 18.41 130 VAL F CA 1
ATOM 12703 C C . VAL F 1 130 ? 5.351 -24.245 -37.461 1.00 18.50 130 VAL F C 1
ATOM 12704 O O . VAL F 1 130 ? 5.684 -24.481 -36.308 1.00 19.70 130 VAL F O 1
ATOM 12708 N N . THR F 1 131 ? 5.948 -23.345 -38.216 1.00 17.83 131 THR F N 1
ATOM 12709 C CA . THR F 1 131 ? 6.938 -22.437 -37.707 1.00 18.07 131 THR F CA 1
ATOM 12710 C C . THR F 1 131 ? 6.349 -21.044 -37.859 1.00 16.45 131 THR F C 1
ATOM 12711 O O . THR F 1 131 ? 6.021 -20.650 -38.967 1.00 15.67 131 THR F O 1
ATOM 12715 N N . PRO F 1 132 ? 6.322 -20.241 -36.797 1.00 18.20 132 PRO F N 1
ATOM 12716 C CA . PRO F 1 132 ? 5.840 -18.862 -36.936 1.00 18.71 132 PRO F CA 1
ATOM 12717 C C . PRO F 1 132 ? 6.765 -17.996 -37.750 1.00 17.32 132 PRO F C 1
ATOM 12718 O O . PRO F 1 132 ? 7.992 -18.058 -37.604 1.00 19.29 132 PRO F O 1
ATOM 12722 N N . GLN F 1 133 ? 6.177 -17.186 -38.649 1.00 14.83 133 GLN F N 1
ATOM 12723 C CA . GLN F 1 133 ? 6.931 -16.269 -39.478 1.00 15.25 133 GLN F CA 1
ATOM 12724 C C . GLN F 1 133 ? 6.688 -14.813 -39.083 1.00 16.88 133 GLN F C 1
ATOM 12725 O O . GLN F 1 133 ? 7.598 -13.992 -39.132 1.00 18.33 133 GLN F O 1
ATOM 12731 N N . ASP F 1 134 ? 5.447 -14.482 -38.702 1.00 14.28 134 ASP F N 1
ATOM 12732 C CA . ASP F 1 134 ? 5.158 -13.088 -38.361 1.00 13.29 134 ASP F CA 1
ATOM 12733 C C . ASP F 1 134 ? 3.964 -13.117 -37.414 1.00 13.63 134 ASP F C 1
ATOM 12734 O O . ASP F 1 134 ? 3.086 -13.966 -37.510 1.00 13.85 134 ASP F O 1
ATOM 12739 N N . GLU F 1 135 ? 3.979 -12.194 -36.443 1.00 12.20 135 GLU F N 1
ATOM 12740 C CA . GLU F 1 135 ? 2.870 -12.011 -35.536 1.00 13.00 135 GLU F CA 1
ATOM 12741 C C . GLU F 1 135 ? 2.821 -10.516 -35.246 1.00 13.56 135 GLU F C 1
ATOM 12742 O O . GLU F 1 135 ? 3.809 -9.944 -34.785 1.00 13.59 135 GLU F O 1
ATOM 12748 N N . VAL F 1 136 ? 1.661 -9.914 -35.500 1.00 11.42 136 VAL F N 1
ATOM 12749 C CA . VAL F 1 136 ? 1.483 -8.488 -35.272 1.00 11.92 136 VAL F CA 1
ATOM 12750 C C . VAL F 1 136 ? 0.200 -8.341 -34.499 1.00 10.61 136 VAL F C 1
ATOM 12751 O O . VAL F 1 136 ? -0.819 -8.941 -34.835 1.00 11.92 136 VAL F O 1
ATOM 12755 N N . HIS F 1 137 ? 0.268 -7.504 -33.453 1.00 10.24 137 HIS F N 1
ATOM 12756 C CA . HIS F 1 137 ? -0.908 -7.154 -32.683 1.00 10.14 137 HIS F CA 1
ATOM 12757 C C . HIS F 1 137 ? -1.284 -5.713 -33.039 1.00 12.58 137 HIS F C 1
ATOM 12758 O O . HIS F 1 137 ? -0.604 -4.756 -32.652 1.00 14.09 137 HIS F O 1
ATOM 12765 N N . GLY F 1 138 ? -2.376 -5.556 -33.770 1.00 10.00 138 GLY F N 1
ATOM 12766 C CA . GLY F 1 138 ? -2.762 -4.251 -34.270 1.00 10.25 138 GLY F CA 1
ATOM 12767 C C . GLY F 1 138 ? -3.751 -3.567 -33.338 1.00 9.39 138 GLY F C 1
ATOM 12768 O O . GLY F 1 138 ? -4.559 -4.197 -32.667 1.00 10.11 138 GLY F O 1
ATOM 12769 N N . PHE F 1 139 ? -3.751 -2.231 -33.350 1.00 9.08 139 PHE F N 1
ATOM 12770 C CA . PHE F 1 139 ? -4.643 -1.462 -32.500 1.00 9.21 139 PHE F CA 1
ATOM 12771 C C . PHE F 1 139 ? -5.129 -0.219 -33.255 1.00 10.00 139 PHE F C 1
ATOM 12772 O O . PHE F 1 139 ? -4.402 0.365 -34.052 1.00 10.63 139 PHE F O 1
ATOM 12780 N N . LYS F 1 140 ? -6.383 0.153 -32.978 1.00 9.70 140 LYS F N 1
ATOM 12781 C CA . LYS F 1 140 ? -6.962 1.368 -33.521 1.00 10.48 140 LYS F CA 1
ATOM 12782 C C . LYS F 1 140 ? -6.219 2.568 -32.952 1.00 10.56 140 LYS F C 1
ATOM 12783 O O . LYS F 1 140 ? -5.860 2.591 -31.774 1.00 10.60 140 LYS F O 1
ATOM 12789 N N . TYR F 1 141 ? -6.013 3.587 -33.800 1.00 9.81 141 TYR F N 1
ATOM 12790 C CA . TYR F 1 141 ? -5.214 4.745 -33.423 1.00 9.44 141 TYR F CA 1
ATOM 12791 C C . TYR F 1 141 ? -6.103 5.969 -33.663 1.00 9.17 141 TYR F C 1
ATOM 12792 O O . TYR F 1 141 ? -6.345 6.378 -34.808 1.00 9.38 141 TYR F O 1
ATOM 12801 N N . PHE F 1 142 ? -6.645 6.526 -32.587 1.00 8.90 142 PHE F N 1
ATOM 12802 C CA . PHE F 1 142 ? -7.551 7.671 -32.659 1.00 9.74 142 PHE F CA 1
ATOM 12803 C C . PHE F 1 142 ? -8.657 7.381 -33.662 1.00 9.83 142 PHE F C 1
ATOM 12804 O O . PHE F 1 142 ? -9.239 6.298 -33.637 1.00 10.77 142 PHE F O 1
ATOM 12812 N N . ASP F 1 143 ? -8.987 8.374 -34.490 1.00 9.59 143 ASP F N 1
ATOM 12813 C CA . ASP F 1 143 ? -10.165 8.313 -35.341 1.00 10.79 143 ASP F CA 1
ATOM 12814 C C . ASP F 1 143 ? -9.827 7.627 -36.663 1.00 10.90 143 ASP F C 1
ATOM 12815 O O . ASP F 1 143 ? -9.830 8.240 -37.720 1.00 11.93 143 ASP F O 1
ATOM 12820 N N . GLU F 1 144 ? -9.532 6.327 -36.571 1.00 10.65 144 GLU F N 1
ATOM 12821 C CA . GLU F 1 144 ? -9.186 5.459 -37.690 1.00 10.39 144 GLU F CA 1
ATOM 12822 C C . GLU F 1 144 ? -7.948 5.960 -38.419 1.00 10.42 144 GLU F C 1
ATOM 12823 O O . GLU F 1 144 ? -7.885 5.832 -39.645 1.00 11.57 144 GLU F O 1
ATOM 12829 N N . ARG F 1 145 ? -6.941 6.498 -37.667 1.00 9.84 145 ARG F N 1
ATOM 12830 C CA . ARG F 1 145 ? -5.714 6.959 -38.253 1.00 10.19 145 ARG F CA 1
ATOM 12831 C C . ARG F 1 145 ? -4.693 5.843 -38.382 1.00 10.93 145 ARG F C 1
ATOM 12832 O O . ARG F 1 145 ? -4.765 4.825 -37.708 1.00 11.98 145 ARG F O 1
ATOM 12840 N N . ASP F 1 146 ? -3.769 6.052 -39.320 1.00 11.77 146 ASP F N 1
ATOM 12841 C CA . ASP F 1 146 ? -2.568 5.249 -39.381 1.00 12.15 146 ASP F CA 1
ATOM 12842 C C . ASP F 1 146 ? -1.419 5.993 -38.715 1.00 11.10 146 ASP F C 1
ATOM 12843 O O . ASP F 1 146 ? -1.528 7.110 -38.212 1.00 12.43 146 ASP F O 1
ATOM 12848 N N . MET F 1 147 ? -0.234 5.356 -38.712 1.00 11.90 147 MET F N 1
ATOM 12849 C CA . MET F 1 147 ? 0.906 5.934 -38.017 1.00 13.66 147 MET F CA 1
ATOM 12850 C C . MET F 1 147 ? 1.487 7.149 -38.753 1.00 14.67 147 MET F C 1
ATOM 12851 O O . MET F 1 147 ? 2.293 7.894 -38.183 1.00 17.74 147 MET F O 1
ATOM 12856 N N . LEU F 1 148 ? 1.027 7.424 -39.972 1.00 12.31 148 LEU F N 1
ATOM 12857 C CA . LEU F 1 148 ? 1.374 8.663 -40.645 1.00 12.56 148 LEU F CA 1
ATOM 12858 C C . LEU F 1 148 ? 0.432 9.789 -40.261 1.00 12.31 148 LEU F C 1
ATOM 12859 O O . LEU F 1 148 ? 0.646 10.920 -40.669 1.00 13.44 148 LEU F O 1
ATOM 12864 N N . GLY F 1 149 ? -0.613 9.484 -39.484 1.00 11.77 149 GLY F N 1
ATOM 12865 C CA . GLY F 1 149 ? -1.477 10.510 -38.951 1.00 12.20 149 GLY F CA 1
ATOM 12866 C C . GLY F 1 149 ? -2.648 10.817 -39.860 1.00 11.56 149 GLY F C 1
ATOM 12867 O O . GLY F 1 149 ? -3.354 11.805 -39.612 1.00 12.85 149 GLY F O 1
ATOM 12868 N N . PHE F 1 150 ? -2.887 9.985 -40.879 1.00 10.10 150 PHE F N 1
ATOM 12869 C CA . PHE F 1 150 ? -3.998 10.135 -41.808 1.00 10.76 150 PHE F CA 1
ATOM 12870 C C . PHE F 1 150 ? -5.079 9.092 -41.521 1.00 10.79 150 PHE F C 1
ATOM 12871 O O . PHE F 1 150 ? -4.824 7.941 -41.176 1.00 11.06 150 PHE F O 1
ATOM 12879 N N . VAL F 1 151 ? -6.347 9.486 -41.720 1.00 10.87 151 VAL F N 1
ATOM 12880 C CA . VAL F 1 151 ? -7.460 8.547 -41.717 1.00 10.76 151 VAL F CA 1
ATOM 12881 C C . VAL F 1 151 ? -7.258 7.524 -42.840 1.00 10.47 151 VAL F C 1
ATOM 12882 O O . VAL F 1 151 ? -6.875 7.886 -43.955 1.00 12.52 151 VAL F O 1
ATOM 12886 N N . ASP F 1 152 ? -7.469 6.263 -42.519 1.00 10.92 152 ASP F N 1
ATOM 12887 C CA . ASP F 1 152 ? -6.992 5.212 -43.411 1.00 11.66 152 ASP F CA 1
ATOM 12888 C C . ASP F 1 152 ? -8.059 4.144 -43.541 1.00 12.18 152 ASP F C 1
ATOM 12889 O O . ASP F 1 152 ? -8.419 3.482 -42.546 1.00 13.50 152 ASP F O 1
ATOM 12894 N N . GLY F 1 153 ? -8.680 4.075 -44.718 1.00 13.01 153 GLY F N 1
ATOM 12895 C CA . GLY F 1 153 ? -9.765 3.160 -44.959 1.00 12.94 153 GLY F CA 1
ATOM 12896 C C . GLY F 1 153 ? -10.992 3.792 -45.610 1.00 13.06 153 GLY F C 1
ATOM 12897 O O . GLY F 1 153 ? -11.887 3.055 -46.038 1.00 15.15 153 GLY F O 1
ATOM 12898 N N . THR F 1 154 ? -10.962 5.112 -45.761 1.00 12.93 154 THR F N 1
ATOM 12899 C CA . THR F 1 154 ? -12.105 5.918 -46.189 1.00 11.94 154 THR F CA 1
ATOM 12900 C C . THR F 1 154 ? -12.784 5.380 -47.436 1.00 12.64 154 THR F C 1
ATOM 12901 O O . THR F 1 154 ? -14.002 5.286 -47.441 1.00 14.54 154 THR F O 1
ATOM 12905 N N . GLU F 1 155 ? -12.010 5.147 -48.486 1.00 13.63 155 GLU F N 1
ATOM 12906 C CA . GLU F 1 155 ? -12.585 4.821 -49.794 1.00 14.51 155 GLU F CA 1
ATOM 12907 C C . GLU F 1 155 ? -12.821 3.311 -49.957 1.00 15.96 155 GLU F C 1
ATOM 12908 O O . GLU F 1 155 ? -13.164 2.864 -51.068 1.00 18.43 155 GLU F O 1
ATOM 12914 N N . ASN F 1 156 ? -12.750 2.512 -48.905 1.00 13.99 156 ASN F N 1
ATOM 12915 C CA . ASN F 1 156 ? -13.152 1.123 -49.001 1.00 14.23 156 ASN F CA 1
ATOM 12916 C C . ASN F 1 156 ? -14.573 1.021 -49.550 1.00 16.23 156 ASN F C 1
ATOM 12917 O O . ASN F 1 156 ? -15.499 1.716 -49.104 1.00 16.81 156 ASN F O 1
ATOM 12922 N N . PRO F 1 157 ? -14.824 0.037 -50.434 1.00 16.67 157 PRO F N 1
ATOM 12923 C CA . PRO F 1 157 ? -16.185 -0.230 -50.893 1.00 17.04 157 PRO F CA 1
ATOM 12924 C C . PRO F 1 157 ? -17.039 -0.763 -49.771 1.00 16.79 157 PRO F C 1
ATOM 12925 O O . PRO F 1 157 ? -16.552 -1.349 -48.796 1.00 20.43 157 PRO F O 1
ATOM 12929 N N . THR F 1 158 ? -18.364 -0.523 -49.897 1.00 19.49 158 THR F N 1
ATOM 12930 C CA . THR F 1 158 ? -19.343 -1.021 -48.956 1.00 22.15 158 THR F CA 1
ATOM 12931 C C . THR F 1 158 ? -20.492 -1.713 -49.723 1.00 23.11 158 THR F C 1
ATOM 12932 O O . THR F 1 158 ? -20.621 -1.565 -50.942 1.00 23.31 158 THR F O 1
ATOM 12936 N N . GLY F 1 159 ? -21.273 -2.470 -48.956 1.00 25.90 159 GLY F N 1
ATOM 12937 C CA . GLY F 1 159 ? -22.482 -3.142 -49.428 1.00 31.63 159 GLY F CA 1
ATOM 12938 C C . GLY F 1 159 ? -22.225 -3.965 -50.691 1.00 30.91 159 GLY F C 1
ATOM 12939 O O . GLY F 1 159 ? -21.273 -4.743 -50.777 1.00 27.58 159 GLY F O 1
ATOM 12940 N N . ALA F 1 160 ? -23.076 -3.799 -51.699 1.00 30.91 160 ALA F N 1
ATOM 12941 C CA . ALA F 1 160 ? -22.977 -4.631 -52.892 1.00 34.71 160 ALA F CA 1
ATOM 12942 C C . ALA F 1 160 ? -21.662 -4.391 -53.623 1.00 28.23 160 ALA F C 1
ATOM 12943 O O . ALA F 1 160 ? -21.164 -5.292 -54.270 1.00 26.90 160 ALA F O 1
ATOM 12945 N N . ALA F 1 161 ? -21.164 -3.152 -53.622 1.00 24.09 161 ALA F N 1
ATOM 12946 C CA . ALA F 1 161 ? -19.932 -2.840 -54.307 1.00 24.30 161 ALA F CA 1
ATOM 12947 C C . ALA F 1 161 ? -18.778 -3.640 -53.678 1.00 22.84 161 ALA F C 1
ATOM 12948 O O . ALA F 1 161 ? -17.880 -4.070 -54.396 1.00 23.31 161 ALA F O 1
ATOM 12950 N N . ALA F 1 162 ? -18.816 -3.828 -52.359 1.00 19.31 162 ALA F N 1
ATOM 12951 C CA . ALA F 1 162 ? -17.766 -4.595 -51.694 1.00 18.60 162 ALA F CA 1
ATOM 12952 C C . ALA F 1 162 ? -17.854 -6.061 -52.132 1.00 18.76 162 ALA F C 1
ATOM 12953 O O . ALA F 1 162 ? -16.846 -6.700 -52.399 1.00 18.44 162 ALA F O 1
ATOM 12955 N N . ARG F 1 163 ? -19.061 -6.614 -52.148 1.00 20.22 163 ARG F N 1
ATOM 12956 C CA . ARG F 1 163 ? -19.237 -8.009 -52.531 1.00 22.41 163 ARG F CA 1
ATOM 12957 C C . ARG F 1 163 ? -18.695 -8.238 -53.938 1.00 20.83 163 ARG F C 1
ATOM 12958 O O . ARG F 1 163 ? -17.962 -9.198 -54.215 1.00 19.97 163 ARG F O 1
ATOM 12966 N N . ARG F 1 164 ? -18.995 -7.311 -54.846 1.00 23.13 164 ARG F N 1
ATOM 12967 C CA . ARG F 1 164 ? -18.566 -7.458 -56.226 1.00 25.42 164 ARG F CA 1
ATOM 12968 C C . ARG F 1 164 ? -17.043 -7.373 -56.332 1.00 22.99 164 ARG F C 1
ATOM 12969 O O . ARG F 1 164 ? -16.419 -7.956 -57.225 1.00 23.16 164 ARG F O 1
ATOM 12977 N N . ALA F 1 165 ? -16.435 -6.553 -55.478 1.00 18.85 165 ALA F N 1
ATOM 12978 C CA . ALA F 1 165 ? -15.019 -6.291 -55.562 1.00 19.31 165 ALA F CA 1
ATOM 12979 C C . ALA F 1 165 ? -14.205 -7.414 -54.909 1.00 15.39 165 ALA F C 1
ATOM 12980 O O . ALA F 1 165 ? -13.015 -7.529 -55.223 1.00 18.44 165 ALA F O 1
ATOM 12982 N N . VAL F 1 166 ? -14.799 -8.120 -53.954 1.00 16.24 166 VAL F N 1
ATOM 12983 C CA . VAL F 1 166 ? -14.025 -8.975 -53.054 1.00 15.44 166 VAL F CA 1
ATOM 12984 C C . VAL F 1 166 ? -14.233 -10.466 -53.270 1.00 18.13 166 VAL F C 1
ATOM 12985 O O . VAL F 1 166 ? -13.285 -11.245 -53.093 1.00 18.25 166 VAL F O 1
ATOM 12989 N N . LEU F 1 167 ? -15.458 -10.889 -53.587 1.00 16.41 167 LEU F N 1
ATOM 12990 C CA . LEU F 1 167 ? -15.779 -12.316 -53.564 1.00 16.54 167 LEU F CA 1
ATOM 12991 C C . LEU F 1 167 ? -15.607 -12.938 -54.952 1.00 18.10 167 LEU F C 1
ATOM 12992 O O . LEU F 1 167 ? -16.135 -12.409 -55.938 1.00 19.07 167 LEU F O 1
ATOM 12997 N N . VAL F 1 168 ? -14.949 -14.091 -54.991 1.00 16.44 168 VAL F N 1
ATOM 12998 C CA . VAL F 1 168 ? -14.915 -14.876 -56.224 1.00 16.92 168 VAL F CA 1
ATOM 12999 C C . VAL F 1 168 ? -16.335 -15.260 -56.610 1.00 18.12 168 VAL F C 1
ATOM 13000 O O . VAL F 1 168 ? -17.127 -15.691 -55.791 1.00 18.74 168 VAL F O 1
ATOM 13004 N N . GLY F 1 169 ? -16.614 -15.190 -57.922 1.00 20.96 169 GLY F N 1
ATOM 13005 C CA . GLY F 1 169 ? -17.925 -15.545 -58.428 1.00 22.57 169 GLY F CA 1
ATOM 13006 C C . GLY F 1 169 ? -17.810 -16.522 -59.599 1.00 24.48 169 GLY F C 1
ATOM 13007 O O . GLY F 1 169 ? -17.031 -17.464 -59.574 1.00 21.91 169 GLY F O 1
ATOM 13008 N N . ALA F 1 170 ? -18.668 -16.317 -60.609 1.00 27.92 170 ALA F N 1
ATOM 13009 C CA . ALA F 1 170 ? -18.866 -17.322 -61.660 1.00 28.75 170 ALA F CA 1
ATOM 13010 C C . ALA F 1 170 ? -17.617 -17.566 -62.496 1.00 28.26 170 ALA F C 1
ATOM 13011 O O . ALA F 1 170 ? -17.562 -18.559 -63.223 1.00 29.44 170 ALA F O 1
ATOM 13013 N N . GLU F 1 171 ? -16.662 -16.633 -62.474 1.00 24.71 171 GLU F N 1
ATOM 13014 C CA . GLU F 1 171 ? -15.411 -16.764 -63.198 1.00 25.08 171 GLU F CA 1
ATOM 13015 C C . GLU F 1 171 ? -14.618 -17.980 -62.727 1.00 24.29 171 GLU F C 1
ATOM 13016 O O . GLU F 1 171 ? -13.758 -18.474 -63.451 1.00 27.09 171 GLU F O 1
ATOM 13022 N N . ASP F 1 172 ? -14.826 -18.419 -61.488 1.00 22.99 172 ASP F N 1
ATOM 13023 C CA . ASP F 1 172 ? -14.094 -19.553 -60.958 1.00 22.26 172 ASP F CA 1
ATOM 13024 C C . ASP F 1 172 ? -15.034 -20.305 -60.053 1.00 23.51 172 ASP F C 1
ATOM 13025 O O . ASP F 1 172 ? -14.957 -20.272 -58.815 1.00 21.81 172 ASP F O 1
ATOM 13030 N N . PRO F 1 173 ? -16.044 -20.972 -60.624 1.00 24.84 173 PRO F N 1
ATOM 13031 C CA . PRO F 1 173 ? -17.160 -21.462 -59.820 1.00 25.19 173 PRO F CA 1
ATOM 13032 C C . PRO F 1 173 ? -16.934 -22.457 -58.696 1.00 23.98 173 PRO F C 1
ATOM 13033 O O . PRO F 1 173 ? -17.664 -22.394 -57.716 1.00 25.82 173 PRO F O 1
ATOM 13037 N N . ALA F 1 174 ? -15.886 -23.288 -58.797 1.00 20.84 174 ALA F N 1
ATOM 13038 C CA . ALA F 1 174 ? -15.553 -24.224 -57.744 1.00 23.22 174 ALA F CA 1
ATOM 13039 C C . ALA F 1 174 ? -15.068 -23.453 -56.514 1.00 19.78 174 ALA F C 1
ATOM 13040 O O . ALA F 1 174 ? -15.116 -24.005 -55.444 1.00 22.26 174 ALA F O 1
ATOM 13042 N N . PHE F 1 175 ? -14.652 -22.201 -56.702 1.00 21.14 175 PHE F N 1
ATOM 13043 C CA . PHE F 1 175 ? -14.041 -21.437 -55.609 1.00 20.10 175 PHE F CA 1
ATOM 13044 C C . PHE F 1 175 ? -14.870 -20.205 -55.267 1.00 20.35 175 PHE F C 1
ATOM 13045 O O . PHE F 1 175 ? -14.414 -19.318 -54.518 1.00 18.43 175 PHE F O 1
ATOM 13053 N N . ALA F 1 176 ? -16.129 -20.186 -55.709 1.00 19.05 176 ALA F N 1
ATOM 13054 C CA . ALA F 1 176 ? -16.993 -19.056 -55.438 1.00 20.03 176 ALA F CA 1
ATOM 13055 C C . ALA F 1 176 ? -17.113 -18.839 -53.931 1.00 17.24 176 ALA F C 1
ATOM 13056 O O . ALA F 1 176 ? -17.266 -19.787 -53.174 1.00 19.56 176 ALA F O 1
ATOM 13058 N N . GLY F 1 177 ? -17.127 -17.564 -53.552 1.00 20.02 177 GLY F N 1
ATOM 13059 C CA . GLY F 1 177 ? -17.227 -17.225 -52.143 1.00 17.93 177 GLY F CA 1
ATOM 13060 C C . GLY F 1 177 ? -15.860 -17.031 -51.500 1.00 18.13 177 GLY F C 1
ATOM 13061 O O . GLY F 1 177 ? -15.808 -16.624 -50.335 1.00 17.41 177 GLY F O 1
ATOM 13062 N N . GLY F 1 178 ? -14.771 -17.395 -52.192 1.00 15.00 178 GLY F N 1
ATOM 13063 C CA . GLY F 1 178 ? -13.435 -17.126 -51.680 1.00 14.39 178 GLY F CA 1
ATOM 13064 C C . GLY F 1 178 ? -13.015 -15.688 -51.976 1.00 14.73 178 GLY F C 1
ATOM 13065 O O . GLY F 1 178 ? -13.745 -14.868 -52.543 1.00 16.60 178 GLY F O 1
ATOM 13066 N N . SER F 1 179 ? -11.771 -15.390 -51.654 1.00 13.88 179 SER F N 1
ATOM 13067 C CA . SER F 1 179 ? -11.165 -14.118 -51.890 1.00 12.83 179 SER F CA 1
ATOM 13068 C C . SER F 1 179 ? -9.652 -14.297 -51.910 1.00 12.67 179 SER F C 1
ATOM 13069 O O . SER F 1 179 ? -9.153 -15.343 -51.529 1.00 14.08 179 SER F O 1
ATOM 13072 N N . TYR F 1 180 ? -8.946 -13.269 -52.342 1.00 12.57 180 TYR F N 1
ATOM 13073 C CA . TYR F 1 180 ? -7.504 -13.236 -52.277 1.00 12.55 180 TYR F CA 1
ATOM 13074 C C . TYR F 1 180 ? -7.045 -12.142 -51.317 1.00 13.85 180 TYR F C 1
ATOM 13075 O O . TYR F 1 180 ? -7.435 -10.998 -51.507 1.00 14.31 180 TYR F O 1
ATOM 13084 N N . ALA F 1 181 ? -6.105 -12.466 -50.436 1.00 12.69 181 ALA F N 1
ATOM 13085 C CA . ALA F 1 181 ? -5.540 -11.498 -49.514 1.00 12.95 181 ALA F CA 1
ATOM 13086 C C . ALA F 1 181 ? -4.067 -11.307 -49.830 1.00 13.14 181 ALA F C 1
ATOM 13087 O O . ALA F 1 181 ? -3.299 -12.264 -49.961 1.00 15.06 181 ALA F O 1
ATOM 13089 N N . VAL F 1 182 ? -3.633 -10.057 -49.905 1.00 11.45 182 VAL F N 1
ATOM 13090 C CA . VAL F 1 182 ? -2.235 -9.698 -49.980 1.00 12.48 182 VAL F CA 1
ATOM 13091 C C . VAL F 1 182 ? -1.884 -9.006 -48.670 1.00 13.94 182 VAL F C 1
ATOM 13092 O O . VAL F 1 182 ? -2.631 -8.101 -48.266 1.00 13.35 182 VAL F O 1
ATOM 13096 N N . VAL F 1 183 ? -0.803 -9.445 -48.029 1.00 12.76 183 VAL F N 1
ATOM 13097 C CA . VAL F 1 183 ? -0.315 -8.824 -46.814 1.00 12.40 183 VAL F CA 1
ATOM 13098 C C . VAL F 1 183 ? 1.064 -8.243 -47.066 1.00 13.67 183 VAL F C 1
ATOM 13099 O O . VAL F 1 183 ? 1.893 -8.806 -47.772 1.00 12.45 183 VAL F O 1
ATOM 13103 N N . GLN F 1 184 ? 1.320 -7.075 -46.483 1.00 11.48 184 GLN F N 1
ATOM 13104 C CA . GLN F 1 184 ? 2.647 -6.508 -46.417 1.00 11.65 184 GLN F CA 1
ATOM 13105 C C . GLN F 1 184 ? 2.783 -5.793 -45.075 1.00 12.13 184 GLN F C 1
ATOM 13106 O O . GLN F 1 184 ? 1.989 -4.898 -44.785 1.00 12.37 184 GLN F O 1
ATOM 13112 N N . LYS F 1 185 ? 3.849 -6.093 -44.347 1.00 11.06 185 LYS F N 1
ATOM 13113 C CA . LYS F 1 185 ? 4.169 -5.336 -43.144 1.00 11.89 185 LYS F CA 1
ATOM 13114 C C . LYS F 1 185 ? 5.042 -4.141 -43.507 1.00 13.28 185 LYS F C 1
ATOM 13115 O O . LYS F 1 185 ? 6.132 -4.319 -44.074 1.00 13.84 185 LYS F O 1
ATOM 13121 N N . TYR F 1 186 ? 4.579 -2.905 -43.222 1.00 11.03 186 TYR F N 1
ATOM 13122 C CA . TYR F 1 186 ? 5.378 -1.736 -43.495 1.00 10.99 186 TYR F CA 1
ATOM 13123 C C . TYR F 1 186 ? 5.862 -1.090 -42.213 1.00 12.06 186 TYR F C 1
ATOM 13124 O O . TYR F 1 186 ? 5.122 -0.980 -41.242 1.00 13.08 186 TYR F O 1
ATOM 13133 N N . LEU F 1 187 ? 7.123 -0.649 -42.226 1.00 12.56 187 LEU F N 1
ATOM 13134 C CA . LEU F 1 187 ? 7.659 0.189 -41.178 1.00 13.05 187 LEU F CA 1
ATOM 13135 C C . LEU F 1 187 ? 7.875 1.579 -41.776 1.00 14.06 187 LEU F C 1
ATOM 13136 O O . LEU F 1 187 ? 8.351 1.739 -42.906 1.00 14.83 187 LEU F O 1
ATOM 13141 N N . HIS F 1 188 ? 7.597 2.589 -40.961 1.00 13.95 188 HIS F N 1
ATOM 13142 C CA . HIS F 1 188 ? 7.695 3.964 -41.415 1.00 13.03 188 HIS F CA 1
ATOM 13143 C C . HIS F 1 188 ? 8.908 4.670 -40.821 1.00 13.99 188 HIS F C 1
ATOM 13144 O O . HIS F 1 188 ? 9.221 4.482 -39.653 1.00 16.33 188 HIS F O 1
ATOM 13151 N N . ASP F 1 189 ? 9.463 5.604 -41.601 1.00 14.99 189 ASP F N 1
ATOM 13152 C CA . ASP F 1 189 ? 10.494 6.480 -41.065 1.00 16.55 189 ASP F CA 1
ATOM 13153 C C . ASP F 1 189 ? 9.828 7.756 -40.562 1.00 15.74 189 ASP F C 1
ATOM 13154 O O . ASP F 1 189 ? 9.571 8.658 -41.353 1.00 17.02 189 ASP F O 1
ATOM 13159 N N . ILE F 1 190 ? 9.451 7.733 -39.298 1.00 17.06 190 ILE F N 1
ATOM 13160 C CA . ILE F 1 190 ? 8.646 8.788 -38.720 1.00 18.73 190 ILE F CA 1
ATOM 13161 C C . ILE F 1 190 ? 9.480 10.057 -38.587 1.00 18.84 190 ILE F C 1
ATOM 13162 O O . ILE F 1 190 ? 8.948 11.150 -38.794 1.00 17.92 190 ILE F O 1
ATOM 13167 N N . ASP F 1 191 ? 10.792 9.919 -38.325 1.00 18.41 191 ASP F N 1
ATOM 13168 C CA . ASP F 1 191 ? 11.634 11.115 -38.219 1.00 23.74 191 ASP F CA 1
ATOM 13169 C C . ASP F 1 191 ? 11.595 11.889 -39.539 1.00 23.35 191 ASP F C 1
ATOM 13170 O O . ASP F 1 191 ? 11.361 13.123 -39.541 1.00 25.07 191 ASP F O 1
ATOM 13175 N N . ALA F 1 192 ? 11.748 11.192 -40.681 1.00 18.73 192 ALA F N 1
ATOM 13176 C CA . ALA F 1 192 ? 11.707 11.868 -41.966 1.00 19.12 192 ALA F CA 1
ATOM 13177 C C . ALA F 1 192 ? 10.320 12.471 -42.234 1.00 18.60 192 ALA F C 1
ATOM 13178 O O . ALA F 1 192 ? 10.210 13.576 -42.768 1.00 19.59 192 ALA F O 1
ATOM 13180 N N . TRP F 1 193 ? 9.261 11.689 -41.949 1.00 15.13 193 TRP F N 1
ATOM 13181 C CA . TRP F 1 193 ? 7.908 12.139 -42.206 1.00 16.67 193 TRP F CA 1
ATOM 13182 C C . TRP F 1 193 ? 7.580 13.406 -41.430 1.00 16.19 193 TRP F C 1
ATOM 13183 O O . TRP F 1 193 ? 6.963 14.322 -41.963 1.00 15.73 193 TRP F O 1
ATOM 13194 N N . GLU F 1 194 ? 8.004 13.457 -40.187 1.00 18.05 194 GLU F N 1
ATOM 13195 C CA . GLU F 1 194 ? 7.688 14.607 -39.328 1.00 21.88 194 GLU F CA 1
ATOM 13196 C C . GLU F 1 194 ? 8.515 15.833 -39.689 1.00 21.19 194 GLU F C 1
ATOM 13197 O O . GLU F 1 194 ? 8.176 16.917 -39.245 1.00 25.03 194 GLU F O 1
ATOM 13203 N N . GLY F 1 195 ? 9.491 15.676 -40.569 1.00 21.60 195 GLY F N 1
ATOM 13204 C CA . GLY F 1 195 ? 10.229 16.795 -41.140 1.00 25.81 195 GLY F CA 1
ATOM 13205 C C . GLY F 1 195 ? 9.473 17.503 -42.247 1.00 24.83 195 GLY F C 1
ATOM 13206 O O . GLY F 1 195 ? 9.851 18.586 -42.676 1.00 28.88 195 GLY F O 1
ATOM 13207 N N . LEU F 1 196 ? 8.385 16.910 -42.735 1.00 20.44 196 LEU F N 1
ATOM 13208 C CA . LEU F 1 196 ? 7.592 17.522 -43.774 1.00 18.73 196 LEU F CA 1
ATOM 13209 C C . LEU F 1 196 ? 6.566 18.387 -43.051 1.00 19.07 196 LEU F C 1
ATOM 13210 O O . LEU F 1 196 ? 6.081 18.035 -41.968 1.00 20.32 196 LEU F O 1
ATOM 13215 N N . SER F 1 197 ? 6.201 19.470 -43.722 1.00 18.33 197 SER F N 1
ATOM 13216 C CA . SER F 1 197 ? 5.062 20.256 -43.292 1.00 17.52 197 SER F CA 1
ATOM 13217 C C . SER F 1 197 ? 3.816 19.405 -43.518 1.00 16.59 197 SER F C 1
ATOM 13218 O O . SER F 1 197 ? 3.794 18.451 -44.325 1.00 15.48 197 SER F O 1
ATOM 13221 N N . VAL F 1 198 ? 2.729 19.783 -42.845 1.00 14.55 198 VAL F N 1
ATOM 13222 C CA . VAL F 1 198 ? 1.476 19.114 -43.068 1.00 14.79 198 VAL F CA 1
ATOM 13223 C C . VAL F 1 198 ? 1.068 19.176 -44.529 1.00 14.48 198 VAL F C 1
ATOM 13224 O O . VAL F 1 198 ? 0.548 18.216 -45.069 1.00 14.32 198 VAL F O 1
ATOM 13228 N N . GLU F 1 199 ? 1.242 20.327 -45.177 1.00 14.47 199 GLU F N 1
ATOM 13229 C CA . GLU F 1 199 ? 0.823 20.481 -46.554 1.00 14.85 199 GLU F CA 1
ATOM 13230 C C . GLU F 1 199 ? 1.612 19.550 -47.506 1.00 13.32 199 GLU F C 1
ATOM 13231 O O . GLU F 1 199 ? 1.015 19.016 -48.447 1.00 15.86 199 GLU F O 1
ATOM 13237 N N . ALA F 1 200 ? 2.896 19.402 -47.211 1.00 13.93 200 ALA F N 1
ATOM 13238 C CA . ALA F 1 200 ? 3.759 18.479 -47.959 1.00 15.42 200 ALA F CA 1
ATOM 13239 C C . ALA F 1 200 ? 3.263 17.040 -47.757 1.00 14.75 200 ALA F C 1
ATOM 13240 O O . ALA F 1 200 ? 3.204 16.265 -48.711 1.00 15.85 200 ALA F O 1
ATOM 13242 N N . GLN F 1 201 ? 2.886 16.707 -46.539 1.00 13.68 201 GLN F N 1
ATOM 13243 C CA . GLN F 1 201 ? 2.370 15.367 -46.274 1.00 13.54 201 GLN F CA 1
ATOM 13244 C C . GLN F 1 201 ? 1.069 15.119 -47.027 1.00 14.26 201 GLN F C 1
ATOM 13245 O O . GLN F 1 201 ? 0.809 14.033 -47.546 1.00 13.89 201 GLN F O 1
ATOM 13251 N N . GLU F 1 202 ? 0.180 16.124 -47.077 1.00 12.95 202 GLU F N 1
ATOM 13252 C CA . GLU F 1 202 ? -1.043 16.053 -47.852 1.00 12.33 202 GLU F CA 1
ATOM 13253 C C . GLU F 1 202 ? -0.761 15.789 -49.332 1.00 13.27 202 GLU F C 1
ATOM 13254 O O . GLU F 1 202 ? -1.528 15.101 -49.983 1.00 14.36 202 GLU F O 1
ATOM 13260 N N . ARG F 1 203 ? 0.282 16.403 -49.864 1.00 15.28 203 ARG F N 1
ATOM 13261 C CA . ARG F 1 203 ? 0.623 16.170 -51.255 1.00 17.08 203 ARG F CA 1
ATOM 13262 C C . ARG F 1 203 ? 1.147 14.756 -51.499 1.00 16.72 203 ARG F C 1
ATOM 13263 O O . ARG F 1 203 ? 1.004 14.262 -52.616 1.00 17.80 203 ARG F O 1
ATOM 13271 N N . VAL F 1 204 ? 1.754 14.136 -50.493 1.00 14.55 204 VAL F N 1
ATOM 13272 C CA . VAL F 1 204 ? 2.202 12.736 -50.604 1.00 15.32 204 VAL F CA 1
ATOM 13273 C C . VAL F 1 204 ? 0.987 11.824 -50.633 1.00 15.53 204 VAL F C 1
ATOM 13274 O O . VAL F 1 204 ? 0.935 10.884 -51.417 1.00 15.46 204 VAL F O 1
ATOM 13278 N N . ILE F 1 205 ? 0.000 12.077 -49.754 1.00 14.32 205 ILE F N 1
ATOM 13279 C CA . ILE F 1 205 ? -1.109 11.167 -49.622 1.00 13.78 205 ILE F CA 1
ATOM 13280 C C . ILE F 1 205 ? -2.166 11.474 -50.666 1.00 14.23 205 ILE F C 1
ATOM 13281 O O . ILE F 1 205 ? -2.658 10.574 -51.363 1.00 14.94 205 ILE F O 1
ATOM 13286 N N . GLY F 1 206 ? -2.571 12.757 -50.774 1.00 13.85 206 GLY F N 1
ATOM 13287 C CA . GLY F 1 206 ? -3.630 13.140 -51.713 1.00 13.86 206 GLY F CA 1
ATOM 13288 C C . GLY F 1 206 ? -4.948 13.526 -51.061 1.00 13.91 206 GLY F C 1
ATOM 13289 O O . GLY F 1 206 ? -5.980 13.649 -51.728 1.00 15.32 206 GLY F O 1
ATOM 13290 N N . ARG F 1 207 ? -4.914 13.617 -49.724 1.00 13.80 207 ARG F N 1
ATOM 13291 C CA . ARG F 1 207 ? -6.060 14.032 -48.949 1.00 13.48 207 ARG F CA 1
ATOM 13292 C C . ARG F 1 207 ? -5.612 14.985 -47.861 1.00 12.93 207 ARG F C 1
ATOM 13293 O O . ARG F 1 207 ? -4.445 15.009 -47.472 1.00 13.40 207 ARG F O 1
ATOM 13301 N N . ARG F 1 208 ? -6.553 15.802 -47.381 1.00 12.83 208 ARG F N 1
ATOM 13302 C CA . ARG F 1 208 ? -6.275 16.687 -46.267 1.00 13.67 208 ARG F CA 1
ATOM 13303 C C . ARG F 1 208 ? -6.119 15.877 -44.978 1.00 13.26 208 ARG F C 1
ATOM 13304 O O . ARG F 1 208 ? -6.844 14.918 -44.719 1.00 14.74 208 ARG F O 1
ATOM 13312 N N . LYS F 1 209 ? -5.172 16.286 -44.155 1.00 11.21 209 LYS F N 1
ATOM 13313 C CA . LYS F 1 209 ? -4.750 15.498 -42.990 1.00 12.07 209 LYS F CA 1
ATOM 13314 C C . LYS F 1 209 ? -5.811 15.485 -41.888 1.00 12.88 209 LYS F C 1
ATOM 13315 O O . LYS F 1 209 ? -6.309 14.436 -41.510 1.00 13.22 209 LYS F O 1
ATOM 13321 N N A MET F 1 210 ? -6.235 16.666 -41.442 0.50 13.93 210 MET F N 1
ATOM 13322 N N B MET F 1 210 ? -6.234 16.638 -41.378 0.50 13.27 210 MET F N 1
ATOM 13323 C CA A MET F 1 210 ? -7.112 16.716 -40.273 0.50 15.17 210 MET F CA 1
ATOM 13324 C CA B MET F 1 210 ? -7.183 16.579 -40.261 0.50 13.47 210 MET F CA 1
ATOM 13325 C C A MET F 1 210 ? -8.541 16.283 -40.620 0.50 14.59 210 MET F C 1
ATOM 13326 C C B MET F 1 210 ? -8.550 16.078 -40.737 0.50 13.51 210 MET F C 1
ATOM 13327 O O A MET F 1 210 ? -9.166 15.600 -39.809 0.50 16.03 210 MET F O 1
ATOM 13328 O O B MET F 1 210 ? -9.146 15.161 -40.172 0.50 13.66 210 MET F O 1
ATOM 13337 N N . THR F 1 211 ? -9.070 16.695 -41.788 1.00 12.39 211 THR F N 1
ATOM 13338 C CA . THR F 1 211 ? -10.464 16.514 -42.149 1.00 13.24 211 THR F CA 1
ATOM 13339 C C . THR F 1 211 ? -10.692 15.351 -43.116 1.00 12.78 211 THR F C 1
ATOM 13340 O O . THR F 1 211 ? -11.845 15.014 -43.377 1.00 13.17 211 THR F O 1
ATOM 13344 N N . ASP F 1 212 ? -9.618 14.793 -43.727 1.00 12.63 212 ASP F N 1
ATOM 13345 C CA . ASP F 1 212 ? -9.771 13.599 -44.553 1.00 12.09 212 ASP F CA 1
ATOM 13346 C C . ASP F 1 212 ? -10.508 13.861 -45.875 1.00 13.18 212 ASP F C 1
ATOM 13347 O O . ASP F 1 212 ? -10.979 12.935 -46.522 1.00 12.87 212 ASP F O 1
ATOM 13352 N N . VAL F 1 213 ? -10.619 15.125 -46.280 1.00 13.58 213 VAL F N 1
ATOM 13353 C CA . VAL F 1 213 ? -11.242 15.461 -47.556 1.00 14.68 213 VAL F CA 1
ATOM 13354 C C . VAL F 1 213 ? -10.217 15.342 -48.676 1.00 15.78 213 VAL F C 1
ATOM 13355 O O . VAL F 1 213 ? -9.057 15.738 -48.553 1.00 17.41 213 VAL F O 1
ATOM 13359 N N . GLU F 1 214 ? -10.653 14.731 -49.786 1.00 15.96 214 GLU F N 1
ATOM 13360 C CA . GLU F 1 214 ? -9.769 14.491 -50.911 1.00 18.00 214 GLU F CA 1
ATOM 13361 C C . GLU F 1 214 ? -9.365 15.832 -51.500 1.00 21.30 214 GLU F C 1
ATOM 13362 O O . GLU F 1 214 ? -10.199 16.736 -51.564 1.00 19.71 214 GLU F O 1
ATOM 13368 N N . LEU F 1 215 ? -8.089 15.944 -51.885 1.00 19.07 215 LEU F N 1
ATOM 13369 C CA . LEU F 1 215 ? -7.614 17.091 -52.646 1.00 22.89 215 LEU F CA 1
ATOM 13370 C C . LEU F 1 215 ? -8.292 17.103 -54.017 1.00 22.64 215 LEU F C 1
ATOM 13371 O O . LEU F 1 215 ? -8.577 16.050 -54.600 1.00 22.45 215 LEU F O 1
ATOM 13376 N N . SER F 1 216 ? -8.510 18.326 -54.530 1.00 27.43 216 SER F N 1
ATOM 13377 C CA . SER F 1 216 ? -9.001 18.529 -55.890 1.00 34.75 216 SER F CA 1
ATOM 13378 C C . SER F 1 216 ? -8.087 17.874 -56.917 1.00 35.55 216 SER F C 1
ATOM 13379 O O . SER F 1 216 ? -6.860 17.909 -56.782 1.00 32.39 216 SER F O 1
ATOM 13382 N N . ASP F 1 217 ? -8.722 17.359 -57.976 1.00 46.35 217 ASP F N 1
ATOM 13383 C CA . ASP F 1 217 ? -8.047 16.718 -59.100 1.00 53.89 217 ASP F CA 1
ATOM 13384 C C . ASP F 1 217 ? -6.944 17.612 -59.668 1.00 47.27 217 ASP F C 1
ATOM 13385 O O . ASP F 1 217 ? -5.911 17.113 -60.097 1.00 53.21 217 ASP F O 1
ATOM 13390 N N . ASP F 1 218 ? -7.143 18.927 -59.633 1.00 47.37 218 ASP F N 1
ATOM 13391 C CA . ASP F 1 218 ? -6.182 19.855 -60.208 1.00 53.75 218 ASP F CA 1
ATOM 13392 C C . ASP F 1 218 ? -5.018 20.163 -59.266 1.00 51.03 218 ASP F C 1
ATOM 13393 O O . ASP F 1 218 ? -4.046 20.776 -59.688 1.00 57.58 218 ASP F O 1
ATOM 13398 N N . VAL F 1 219 ? -5.130 19.795 -57.985 1.00 44.25 219 VAL F N 1
ATOM 13399 C CA . VAL F 1 219 ? -4.078 20.033 -57.008 1.00 39.25 219 VAL F CA 1
ATOM 13400 C C . VAL F 1 219 ? -3.401 18.716 -56.606 1.00 32.79 219 VAL F C 1
ATOM 13401 O O . VAL F 1 219 ? -2.307 18.725 -56.071 1.00 33.17 219 VAL F O 1
ATOM 13405 N N . LYS F 1 220 ? -4.064 17.586 -56.845 1.00 31.15 220 LYS F N 1
ATOM 13406 C CA . LYS F 1 220 ? -3.538 16.299 -56.412 1.00 30.72 220 LYS F CA 1
ATOM 13407 C C . LYS F 1 220 ? -2.345 15.902 -57.286 1.00 26.84 220 LYS F C 1
ATOM 13408 O O . LYS F 1 220 ? -2.494 15.706 -58.483 1.00 28.29 220 LYS F O 1
ATOM 13414 N N . PRO F 1 221 ? -1.121 15.778 -56.746 1.00 24.07 221 PRO F N 1
ATOM 13415 C CA . PRO F 1 221 ? 0.039 15.330 -57.514 1.00 24.81 221 PRO F CA 1
ATOM 13416 C C . PRO F 1 221 ? -0.151 13.950 -58.120 1.00 26.51 221 PRO F C 1
ATOM 13417 O O . PRO F 1 221 ? -0.850 13.108 -57.553 1.00 23.39 221 PRO F O 1
ATOM 13421 N N . ALA F 1 222 ? 0.540 13.712 -59.248 1.00 27.54 222 ALA F N 1
ATOM 13422 C CA . ALA F 1 222 ? 0.408 12.469 -59.992 1.00 24.14 222 ALA F CA 1
ATOM 13423 C C . ALA F 1 222 ? 1.105 11.322 -59.276 1.00 23.31 222 ALA F C 1
ATOM 13424 O O . ALA F 1 222 ? 0.764 10.169 -59.527 1.00 25.62 222 ALA F O 1
ATOM 13426 N N . ASP F 1 223 ? 2.068 11.647 -58.412 1.00 20.30 223 ASP F N 1
ATOM 13427 C CA . ASP F 1 223 ? 2.803 10.652 -57.657 1.00 23.01 223 ASP F CA 1
ATOM 13428 C C . ASP F 1 223 ? 2.291 10.596 -56.206 1.00 18.90 223 ASP F C 1
ATOM 13429 O O . ASP F 1 223 ? 2.951 9.998 -55.353 1.00 23.20 223 ASP F O 1
ATOM 13434 N N . SER F 1 224 ? 1.136 11.206 -55.958 1.00 18.41 224 SER F N 1
ATOM 13435 C CA . SER F 1 224 ? 0.497 11.020 -54.648 1.00 17.90 224 SER F CA 1
ATOM 13436 C C . SER F 1 224 ? -0.050 9.603 -54.588 1.00 17.42 224 SER F C 1
ATOM 13437 O O . SER F 1 224 ? -0.443 8.980 -55.576 1.00 17.84 224 SER F O 1
ATOM 13440 N N . HIS F 1 225 ? -0.178 9.113 -53.359 1.00 14.97 225 HIS F N 1
ATOM 13441 C CA . HIS F 1 225 ? -0.694 7.781 -53.138 1.00 13.69 225 HIS F CA 1
ATOM 13442 C C . HIS F 1 225 ? -2.075 7.530 -53.717 1.00 14.21 225 HIS F C 1
ATOM 13443 O O . HIS F 1 225 ? -2.374 6.460 -54.273 1.00 15.97 225 HIS F O 1
ATOM 13450 N N . VAL F 1 226 ? -3.014 8.443 -53.487 1.00 12.56 226 VAL F N 1
ATOM 13451 C CA . VAL F 1 226 ? -4.365 8.243 -53.919 1.00 14.96 226 VAL F CA 1
ATOM 13452 C C . VAL F 1 226 ? -4.410 8.232 -55.453 1.00 16.12 226 VAL F C 1
ATOM 13453 O O . VAL F 1 226 ? -5.196 7.495 -56.021 1.00 18.29 226 VAL F O 1
ATOM 13457 N N . ALA F 1 227 ? -3.616 9.076 -56.093 1.00 19.13 227 ALA F N 1
ATOM 13458 C CA . ALA F 1 227 ? -3.572 9.113 -57.563 1.00 20.62 227 ALA F CA 1
ATOM 13459 C C . ALA F 1 227 ? -3.069 7.776 -58.124 1.00 21.07 227 ALA F C 1
ATOM 13460 O O . ALA F 1 227 ? -3.701 7.222 -59.028 1.00 22.26 227 ALA F O 1
ATOM 13462 N N . LEU F 1 228 ? -2.025 7.213 -57.531 1.00 19.90 228 LEU F N 1
ATOM 13463 C CA . LEU F 1 228 ? -1.452 5.959 -58.035 1.00 21.59 228 LEU F CA 1
ATOM 13464 C C . LEU F 1 228 ? -2.308 4.724 -57.736 1.00 22.15 228 LEU F C 1
ATOM 13465 O O . LEU F 1 228 ? -2.280 3.744 -58.513 1.00 23.60 228 LEU F O 1
ATOM 13470 N N . THR F 1 229 ? -3.074 4.726 -56.635 1.00 18.86 229 THR F N 1
ATOM 13471 C CA . THR F 1 229 ? -3.892 3.567 -56.315 1.00 18.00 229 THR F CA 1
ATOM 13472 C C . THR F 1 229 ? -5.323 3.706 -56.826 1.00 20.70 229 THR F C 1
ATOM 13473 O O . THR F 1 229 ? -6.147 2.821 -56.587 1.00 22.37 229 THR F O 1
ATOM 13477 N N . SER F 1 230 ? -5.634 4.816 -57.516 1.00 23.31 230 SER F N 1
ATOM 13478 C CA . SER F 1 230 ? -6.912 4.943 -58.202 1.00 26.16 230 SER F CA 1
ATOM 13479 C C . SER F 1 230 ? -6.732 4.377 -59.612 1.00 29.50 230 SER F C 1
ATOM 13480 O O . SER F 1 230 ? -5.963 4.920 -60.386 1.00 32.84 230 SER F O 1
ATOM 13483 N N . VAL F 1 231 ? -7.385 3.245 -59.894 1.00 27.39 231 VAL F N 1
ATOM 13484 C CA . VAL F 1 231 ? -7.201 2.554 -61.159 1.00 35.00 231 VAL F CA 1
ATOM 13485 C C . VAL F 1 231 ? -8.565 2.322 -61.803 1.00 32.43 231 VAL F C 1
ATOM 13486 O O . VAL F 1 231 ? -9.493 1.892 -61.133 1.00 28.73 231 VAL F O 1
ATOM 13490 N N . THR F 1 232 ? -8.656 2.606 -63.107 1.00 37.11 232 THR F N 1
ATOM 13491 C CA . THR F 1 232 ? -9.852 2.291 -63.880 1.00 45.10 232 THR F CA 1
ATOM 13492 C C . THR F 1 232 ? -9.615 1.018 -64.690 1.00 44.95 232 THR F C 1
ATOM 13493 O O . THR F 1 232 ? -8.532 0.798 -65.225 1.00 43.52 232 THR F O 1
ATOM 13497 N N . GLY F 1 233 ? -10.644 0.175 -64.755 1.00 49.86 233 GLY F N 1
ATOM 13498 C CA . GLY F 1 233 ? -10.610 -0.998 -65.603 1.00 51.61 233 GLY F CA 1
ATOM 13499 C C . GLY F 1 233 ? -10.865 -0.586 -67.047 1.00 61.75 233 GLY F C 1
ATOM 13500 O O . GLY F 1 233 ? -11.289 0.547 -67.296 1.00 55.63 233 GLY F O 1
ATOM 13501 N N . PRO F 1 234 ? -10.668 -1.504 -68.024 1.00 72.57 234 PRO F N 1
ATOM 13502 C CA . PRO F 1 234 ? -10.843 -1.173 -69.442 1.00 74.10 234 PRO F CA 1
ATOM 13503 C C . PRO F 1 234 ? -12.195 -0.538 -69.772 1.00 77.74 234 PRO F C 1
ATOM 13504 O O . PRO F 1 234 ? -12.293 0.200 -70.748 1.00 80.96 234 PRO F O 1
ATOM 13508 N N . ASP F 1 235 ? -13.214 -0.809 -68.940 1.00 76.02 235 ASP F N 1
ATOM 13509 C CA . ASP F 1 235 ? -14.556 -0.267 -69.111 1.00 78.28 235 ASP F CA 1
ATOM 13510 C C . ASP F 1 235 ? -14.747 1.064 -68.380 1.00 78.45 235 ASP F C 1
ATOM 13511 O O . ASP F 1 235 ? -15.874 1.544 -68.282 1.00 70.21 235 ASP F O 1
ATOM 13516 N N . GLY F 1 236 ? -13.669 1.633 -67.821 1.00 75.63 236 GLY F N 1
ATOM 13517 C CA . GLY F 1 236 ? -13.734 2.942 -67.185 1.00 69.14 236 GLY F CA 1
ATOM 13518 C C . GLY F 1 236 ? -14.313 2.882 -65.772 1.00 66.20 236 GLY F C 1
ATOM 13519 O O . GLY F 1 236 ? -14.496 3.919 -65.135 1.00 56.83 236 GLY F O 1
ATOM 13520 N N . SER F 1 237 ? -14.596 1.664 -65.289 1.00 64.84 237 SER F N 1
ATOM 13521 C CA . SER F 1 237 ? -15.074 1.455 -63.931 1.00 64.91 237 SER F CA 1
ATOM 13522 C C . SER F 1 237 ? -13.878 1.336 -62.983 1.00 55.19 237 SER F C 1
ATOM 13523 O O . SER F 1 237 ? -12.833 0.820 -63.367 1.00 46.47 237 SER F O 1
ATOM 13526 N N . ASP F 1 238 ? -14.045 1.822 -61.751 1.00 51.59 238 ASP F N 1
ATOM 13527 C CA . ASP F 1 238 ? -12.987 1.783 -60.749 1.00 52.70 238 ASP F CA 1
ATOM 13528 C C . ASP F 1 238 ? -12.675 0.348 -60.322 1.00 39.90 238 ASP F C 1
ATOM 13529 O O . ASP F 1 238 ? -13.599 -0.402 -60.063 1.00 41.97 238 ASP F O 1
ATOM 13534 N N . LEU F 1 239 ? -11.381 -0.003 -60.239 1.00 31.92 239 LEU F N 1
ATOM 13535 C CA . LEU F 1 239 ? -10.954 -1.235 -59.585 1.00 28.16 239 LEU F CA 1
ATOM 13536 C C . LEU F 1 239 ? -10.820 -0.968 -58.079 1.00 23.10 239 LEU F C 1
ATOM 13537 O O . LEU F 1 239 ? -10.165 -0.012 -57.672 1.00 29.68 239 LEU F O 1
ATOM 13542 N N . GLU F 1 240 ? -11.484 -1.807 -57.290 1.00 19.30 240 GLU F N 1
ATOM 13543 C CA . GLU F 1 240 ? -11.550 -1.619 -55.853 1.00 18.60 240 GLU F CA 1
ATOM 13544 C C . GLU F 1 240 ? -10.936 -2.815 -55.138 1.00 18.78 240 GLU F C 1
ATOM 13545 O O . GLU F 1 240 ? -10.979 -3.940 -55.624 1.00 19.67 240 GLU F O 1
ATOM 13551 N N . ILE F 1 241 ? -10.350 -2.541 -53.966 1.00 16.06 241 ILE F N 1
ATOM 13552 C CA . ILE F 1 241 ? -10.001 -3.578 -52.993 1.00 14.87 241 ILE F CA 1
ATOM 13553 C C . ILE F 1 241 ? -10.564 -3.174 -51.640 1.00 15.54 241 ILE F C 1
ATOM 13554 O O . ILE F 1 241 ? -10.909 -2.015 -51.463 1.00 14.27 241 ILE F O 1
ATOM 13559 N N . LEU F 1 242 ? -10.590 -4.138 -50.709 1.00 13.49 242 LEU F N 1
ATOM 13560 C CA . LEU F 1 242 ? -11.060 -3.892 -49.355 1.00 13.00 242 LEU F CA 1
ATOM 13561 C C . LEU F 1 242 ? -9.867 -4.038 -48.415 1.00 13.29 242 LEU F C 1
ATOM 13562 O O . LEU F 1 242 ? -9.235 -5.112 -48.364 1.00 14.92 242 LEU F O 1
ATOM 13567 N N . ARG F 1 243 ? -9.491 -2.927 -47.758 1.00 12.40 243 ARG F N 1
ATOM 13568 C CA . ARG F 1 243 ? -8.327 -2.881 -46.890 1.00 11.90 243 ARG F CA 1
ATOM 13569 C C . ARG F 1 243 ? -8.708 -2.877 -45.418 1.00 14.81 243 ARG F C 1
ATOM 13570 O O . ARG F 1 243 ? -9.607 -2.154 -45.007 1.00 15.67 243 ARG F O 1
ATOM 13578 N N . ASP F 1 244 ? -8.014 -3.694 -44.633 1.00 11.96 244 ASP F N 1
ATOM 13579 C CA . ASP F 1 244 ? -8.243 -3.755 -43.207 1.00 11.54 244 ASP F CA 1
ATOM 13580 C C . ASP F 1 244 ? -6.938 -3.470 -42.458 1.00 12.20 244 ASP F C 1
ATOM 13581 O O . ASP F 1 244 ? -6.620 -4.143 -41.462 1.00 12.17 244 ASP F O 1
ATOM 13586 N N . ASN F 1 245 ? -6.231 -2.440 -42.898 1.00 13.20 245 ASN F N 1
ATOM 13587 C CA . ASN F 1 245 ? -4.912 -2.052 -42.395 1.00 13.71 245 ASN F CA 1
ATOM 13588 C C . ASN F 1 245 ? -5.028 -1.720 -40.913 1.00 12.35 245 ASN F C 1
ATOM 13589 O O . ASN F 1 245 ? -6.039 -1.118 -40.505 1.00 12.55 245 ASN F O 1
ATOM 13594 N N . MET F 1 246 ? -4.017 -2.121 -40.146 1.00 10.27 246 MET F N 1
ATOM 13595 C CA . MET F 1 246 ? -3.975 -1.750 -38.746 1.00 10.16 246 MET F CA 1
ATOM 13596 C C . MET F 1 246 ? -2.609 -1.226 -38.382 1.00 10.66 246 MET F C 1
ATOM 13597 O O . MET F 1 246 ? -1.601 -1.754 -38.809 1.00 10.66 246 MET F O 1
ATOM 13602 N N . PRO F 1 247 ? -2.556 -0.208 -37.520 1.00 8.69 247 PRO F N 1
ATOM 13603 C CA . PRO F 1 247 ? -1.303 0.250 -36.935 1.00 9.59 247 PRO F CA 1
ATOM 13604 C C . PRO F 1 247 ? -0.757 -0.764 -35.946 1.00 8.76 247 PRO F C 1
ATOM 13605 O O . PRO F 1 247 ? -1.493 -1.520 -35.333 1.00 9.81 247 PRO F O 1
ATOM 13609 N N . PHE F 1 248 ? 0.566 -0.731 -35.782 1.00 9.60 248 PHE F N 1
ATOM 13610 C CA . PHE F 1 248 ? 1.260 -1.479 -34.757 1.00 10.34 248 PHE F CA 1
ATOM 13611 C C . PHE F 1 248 ? 2.555 -0.780 -34.441 1.00 10.27 248 PHE F C 1
ATOM 13612 O O . PHE F 1 248 ? 2.995 0.055 -35.198 1.00 10.91 248 PHE F O 1
ATOM 13620 N N . GLY F 1 249 ? 3.185 -1.157 -33.326 1.00 11.28 249 GLY F N 1
ATOM 13621 C CA . GLY F 1 249 ? 4.551 -0.715 -33.151 1.00 11.90 249 GLY F CA 1
ATOM 13622 C C . GLY F 1 249 ? 5.091 -0.947 -31.755 1.00 12.23 249 GLY F C 1
ATOM 13623 O O . GLY F 1 249 ? 4.455 -1.525 -30.898 1.00 11.63 249 GLY F O 1
ATOM 13624 N N . SER F 1 250 ? 6.315 -0.447 -31.598 1.00 11.92 250 SER F N 1
ATOM 13625 C CA . SER F 1 250 ? 7.113 -0.566 -30.388 1.00 12.54 250 SER F CA 1
ATOM 13626 C C . SER F 1 250 ? 7.908 0.708 -30.276 1.00 13.49 250 SER F C 1
ATOM 13627 O O . SER F 1 250 ? 8.671 1.008 -31.187 1.00 16.14 250 SER F O 1
ATOM 13630 N N A VAL F 1 251 ? 7.711 1.495 -29.225 0.50 13.34 251 VAL F N 1
ATOM 13631 N N B VAL F 1 251 ? 7.736 1.423 -29.180 0.50 13.58 251 VAL F N 1
ATOM 13632 C CA A VAL F 1 251 ? 8.356 2.794 -29.180 0.50 14.10 251 VAL F CA 1
ATOM 13633 C CA B VAL F 1 251 ? 8.283 2.754 -29.061 0.50 14.58 251 VAL F CA 1
ATOM 13634 C C A VAL F 1 251 ? 9.860 2.630 -28.955 0.50 14.86 251 VAL F C 1
ATOM 13635 C C B VAL F 1 251 ? 9.793 2.731 -28.793 0.50 14.97 251 VAL F C 1
ATOM 13636 O O A VAL F 1 251 ? 10.631 3.297 -29.627 0.50 17.24 251 VAL F O 1
ATOM 13637 O O B VAL F 1 251 ? 10.506 3.600 -29.265 0.50 17.39 251 VAL F O 1
ATOM 13644 N N . GLY F 1 252 ? 10.274 1.742 -28.055 1.00 16.87 252 GLY F N 1
ATOM 13645 C CA . GLY F 1 252 ? 11.693 1.618 -27.710 1.00 19.53 252 GLY F CA 1
ATOM 13646 C C . GLY F 1 252 ? 12.537 1.220 -28.916 1.00 22.87 252 GLY F C 1
ATOM 13647 O O . GLY F 1 252 ? 13.666 1.671 -29.079 1.00 27.79 252 GLY F O 1
ATOM 13648 N N . ARG F 1 253 ? 11.973 0.429 -29.809 1.00 22.03 253 ARG F N 1
ATOM 13649 C CA . ARG F 1 253 ? 12.669 0.045 -31.024 1.00 25.54 253 ARG F CA 1
ATOM 13650 C C . ARG F 1 253 ? 12.444 1.018 -32.173 1.00 25.23 253 ARG F C 1
ATOM 13651 O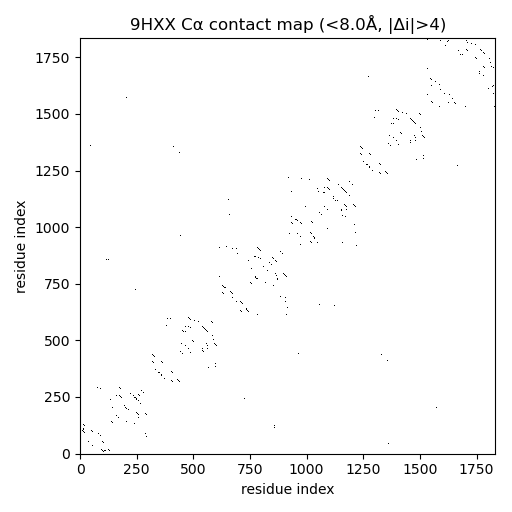 O . ARG F 1 253 ? 12.965 0.742 -33.254 1.00 27.05 253 ARG F O 1
ATOM 13659 N N . GLU F 1 254 ? 11.720 2.127 -31.954 1.00 20.16 254 GLU F N 1
ATOM 13660 C CA . GLU F 1 254 ? 11.353 3.104 -32.967 1.00 22.39 254 GLU F CA 1
ATOM 13661 C C . GLU F 1 254 ? 10.714 2.371 -34.153 1.00 20.81 254 GLU F C 1
ATOM 13662 O O . GLU F 1 254 ? 11.009 2.637 -35.328 1.00 21.91 254 GLU F O 1
ATOM 13668 N N . GLU F 1 255 ? 9.792 1.457 -33.838 1.00 17.28 255 GLU F N 1
ATOM 13669 C CA . GLU F 1 255 ? 9.058 0.688 -34.835 1.00 16.37 255 GLU F CA 1
ATOM 13670 C C . GLU F 1 255 ? 7.640 1.255 -34.901 1.00 14.40 255 GLU F C 1
ATOM 13671 O O . GLU F 1 255 ? 6.883 1.129 -33.938 1.00 15.14 255 GLU F O 1
ATOM 13677 N N . PHE F 1 256 ? 7.313 1.894 -36.003 1.00 13.68 256 PHE F N 1
ATOM 13678 C CA . PHE F 1 256 ? 6.024 2.523 -36.215 1.00 13.07 256 PHE F CA 1
ATOM 13679 C C . PHE F 1 256 ? 5.511 1.955 -37.523 1.00 14.54 256 PHE F C 1
ATOM 13680 O O . PHE F 1 256 ? 6.070 2.223 -38.603 1.00 14.31 256 PHE F O 1
ATOM 13688 N N . GLY F 1 257 ? 4.448 1.165 -37.428 1.00 11.15 257 GLY F N 1
ATOM 13689 C CA . GLY F 1 257 ? 4.114 0.349 -38.581 1.00 12.75 257 GLY F CA 1
ATOM 13690 C C . GLY F 1 257 ? 2.683 0.469 -39.072 1.00 11.64 257 GLY F C 1
ATOM 13691 O O . GLY F 1 257 ? 1.791 0.876 -38.336 1.00 11.21 257 GLY F O 1
ATOM 13692 N N . THR F 1 258 ? 2.507 0.080 -40.341 1.00 10.84 258 THR F N 1
ATOM 13693 C CA . THR F 1 258 ? 1.209 -0.210 -40.948 1.00 11.41 258 THR F CA 1
ATOM 13694 C C . THR F 1 258 ? 1.218 -1.676 -41.351 1.00 11.93 258 THR F C 1
ATOM 13695 O O . THR F 1 258 ? 2.072 -2.058 -42.159 1.00 12.89 258 THR F O 1
ATOM 13699 N N . TYR F 1 259 ? 0.276 -2.460 -40.877 1.00 10.71 259 TYR F N 1
ATOM 13700 C CA . TYR F 1 259 ? 0.105 -3.819 -41.359 1.00 10.91 259 TYR F CA 1
ATOM 13701 C C . TYR F 1 259 ? -0.930 -3.812 -42.481 1.00 11.70 259 TYR F C 1
ATOM 13702 O O . TYR F 1 259 ? -2.101 -3.519 -42.261 1.00 11.87 259 TYR F O 1
ATOM 13711 N N . PHE F 1 260 ? -0.461 -3.916 -43.724 1.00 10.37 260 PHE F N 1
ATOM 13712 C CA . PHE F 1 260 ? -1.340 -3.826 -44.870 1.00 11.04 260 PHE F CA 1
ATOM 13713 C C . PHE F 1 260 ? -1.946 -5.193 -45.131 1.00 12.18 260 PHE F C 1
ATOM 13714 O O . PHE F 1 260 ? -1.261 -6.184 -45.275 1.00 11.66 260 PHE F O 1
ATOM 13722 N N . ILE F 1 261 ? -3.265 -5.204 -45.245 1.00 11.06 261 ILE F N 1
ATOM 13723 C CA . ILE F 1 261 ? -3.938 -6.366 -45.768 1.00 11.99 261 ILE F CA 1
ATOM 13724 C C . ILE F 1 261 ? -5.039 -5.870 -46.677 1.00 13.39 261 ILE F C 1
ATOM 13725 O O . ILE F 1 261 ? -5.870 -5.051 -46.283 1.00 13.55 261 ILE F O 1
ATOM 13730 N N . GLY F 1 262 ? -5.115 -6.464 -47.866 1.00 12.69 262 GLY F N 1
ATOM 13731 C CA . GLY F 1 262 ? -6.130 -6.071 -48.816 1.00 12.83 262 GLY F CA 1
ATOM 13732 C C . GLY F 1 262 ? -6.746 -7.296 -49.455 1.00 12.88 262 GLY F C 1
ATOM 13733 O O . GLY F 1 262 ? -6.013 -8.187 -49.859 1.00 13.89 262 GLY F O 1
ATOM 13734 N N . TYR F 1 263 ? -8.073 -7.294 -49.511 1.00 12.41 263 TYR F N 1
ATOM 13735 C CA . TYR F 1 263 ? -8.851 -8.386 -50.081 1.00 13.22 263 TYR F CA 1
ATOM 13736 C C . TYR F 1 263 ? -9.372 -7.948 -51.453 1.00 13.26 263 TYR F C 1
ATOM 13737 O O . TYR F 1 263 ? -9.795 -6.822 -51.652 1.00 13.61 263 TYR F O 1
ATOM 13746 N N . ALA F 1 264 ? -9.341 -8.902 -52.406 1.00 13.90 264 ALA F N 1
ATOM 13747 C CA . ALA F 1 264 ? -9.880 -8.636 -53.740 1.00 14.64 264 ALA F CA 1
ATOM 13748 C C . ALA F 1 264 ? -10.312 -9.947 -54.369 1.00 15.70 264 ALA F C 1
ATOM 13749 O O . ALA F 1 264 ? -9.781 -10.989 -54.028 1.00 13.92 264 ALA F O 1
ATOM 13751 N N . ARG F 1 265 ? -11.210 -9.844 -55.364 1.00 16.42 265 ARG F N 1
ATOM 13752 C CA . ARG F 1 265 ? -11.742 -11.003 -56.071 1.00 17.40 265 ARG F CA 1
ATOM 13753 C C . ARG F 1 265 ? -10.699 -11.717 -56.934 1.00 17.61 265 ARG F C 1
ATOM 13754 O O . ARG F 1 265 ? -10.876 -12.892 -57.312 1.00 16.57 265 ARG F O 1
ATOM 13762 N N . THR F 1 266 ? -9.710 -10.956 -57.366 1.00 17.12 266 THR F N 1
ATOM 13763 C CA . THR F 1 266 ? -8.618 -11.478 -58.160 1.00 19.34 266 THR F CA 1
ATOM 13764 C C . THR F 1 266 ? -7.372 -10.740 -57.714 1.00 18.20 266 THR F C 1
ATOM 13765 O O . THR F 1 266 ? -7.403 -9.532 -57.494 1.00 18.37 266 THR F O 1
ATOM 13769 N N . PRO F 1 267 ? -6.212 -11.398 -57.573 1.00 18.86 267 PRO F N 1
ATOM 13770 C CA . PRO F 1 267 ? -4.993 -10.684 -57.183 1.00 20.30 267 PRO F CA 1
ATOM 13771 C C . PRO F 1 267 ? -4.546 -9.676 -58.230 1.00 18.87 267 PRO F C 1
ATOM 13772 O O . PRO F 1 267 ? -3.723 -8.831 -57.933 1.00 17.54 267 PRO F O 1
ATOM 13776 N N . GLU F 1 268 ? -5.053 -9.792 -59.470 1.00 19.41 268 GLU F N 1
ATOM 13777 C CA . GLU F 1 268 ? -4.638 -8.893 -60.528 1.00 23.15 268 GLU F CA 1
ATOM 13778 C C . GLU F 1 268 ? -4.838 -7.436 -60.133 1.00 20.27 268 GLU F C 1
ATOM 13779 O O . GLU F 1 268 ? -4.039 -6.597 -60.495 1.00 22.26 268 GLU F O 1
ATOM 13785 N N . VAL F 1 269 ? -5.935 -7.153 -59.426 1.00 17.30 269 VAL F N 1
ATOM 13786 C CA . VAL F 1 269 ? -6.260 -5.778 -59.054 1.00 18.68 269 VAL F CA 1
ATOM 13787 C C . VAL F 1 269 ? -5.225 -5.259 -58.064 1.00 16.29 269 VAL F C 1
ATOM 13788 O O . VAL F 1 269 ? -4.604 -4.215 -58.283 1.00 16.66 269 VAL F O 1
ATOM 13792 N N . THR F 1 270 ? -4.981 -6.036 -57.003 1.00 15.39 270 THR F N 1
ATOM 13793 C CA . THR F 1 270 ? -3.998 -5.627 -56.006 1.00 15.58 270 THR F CA 1
ATOM 13794 C C . THR F 1 270 ? -2.601 -5.518 -56.615 1.00 16.44 270 THR F C 1
ATOM 13795 O O . THR F 1 270 ? -1.835 -4.612 -56.335 1.00 15.33 270 THR F O 1
ATOM 13799 N N . GLU F 1 271 ? -2.235 -6.432 -57.523 1.00 15.00 271 GLU F N 1
ATOM 13800 C CA . GLU F 1 271 ? -0.933 -6.397 -58.138 1.00 15.75 271 GLU F CA 1
ATOM 13801 C C . GLU F 1 271 ? -0.750 -5.187 -59.036 1.00 14.72 271 GLU F C 1
ATOM 13802 O O . GLU F 1 271 ? 0.361 -4.681 -59.099 1.00 17.86 271 GLU F O 1
ATOM 13808 N N . THR F 1 272 ? -1.803 -4.775 -59.744 1.00 16.61 272 THR F N 1
ATOM 13809 C CA . THR F 1 272 ? -1.737 -3.613 -60.596 1.00 18.15 272 THR F CA 1
ATOM 13810 C C . THR F 1 272 ? -1.433 -2.390 -59.723 1.00 17.22 272 THR F C 1
ATOM 13811 O O . THR F 1 272 ? -0.597 -1.558 -60.057 1.00 17.16 272 THR F O 1
ATOM 13815 N N . MET F 1 273 ? -2.143 -2.282 -58.587 1.00 17.41 273 MET F N 1
ATOM 13816 C CA . MET F 1 273 ? -1.840 -1.185 -57.683 1.00 16.14 273 MET F CA 1
ATOM 13817 C C . MET F 1 273 ? -0.405 -1.218 -57.195 1.00 16.04 273 MET F C 1
ATOM 13818 O O . MET F 1 273 ? 0.283 -0.200 -57.143 1.00 15.93 273 MET F O 1
ATOM 13823 N N . LEU F 1 274 ? 0.126 -2.402 -56.819 1.00 14.98 274 LEU F N 1
ATOM 13824 C CA . LEU F 1 274 ? 1.487 -2.485 -56.339 1.00 15.98 274 LEU F CA 1
ATOM 13825 C C . LEU F 1 274 ? 2.504 -2.099 -57.415 1.00 14.95 274 LEU F C 1
ATOM 13826 O O . LEU F 1 274 ? 3.512 -1.479 -57.113 1.00 14.71 274 LEU F O 1
ATOM 13831 N N . GLU F 1 275 ? 2.203 -2.501 -58.653 1.00 16.40 275 GLU F N 1
ATOM 13832 C CA . GLU F 1 275 ? 3.101 -2.181 -59.750 1.00 18.67 275 GLU F CA 1
ATOM 13833 C C . GLU F 1 275 ? 3.169 -0.665 -59.966 1.00 18.19 275 GLU F C 1
ATOM 13834 O O . GLU F 1 275 ? 4.265 -0.118 -60.097 1.00 20.38 275 GLU F O 1
ATOM 13840 N N . ARG F 1 276 ? 2.009 -0.001 -59.890 1.00 17.08 276 ARG F N 1
ATOM 13841 C CA . ARG F 1 276 ? 1.954 1.458 -60.052 1.00 18.60 276 ARG F CA 1
ATOM 13842 C C . ARG F 1 276 ? 2.761 2.106 -58.933 1.00 18.37 276 ARG F C 1
ATOM 13843 O O . ARG F 1 276 ? 3.515 3.056 -59.145 1.00 19.46 276 ARG F O 1
ATOM 13851 N N . MET F 1 277 ? 2.633 1.556 -57.708 1.00 16.98 277 MET F N 1
ATOM 13852 C CA . MET F 1 277 ? 3.312 2.145 -56.566 1.00 17.76 277 MET F CA 1
ATOM 13853 C C . MET F 1 277 ? 4.831 1.996 -56.666 1.00 16.82 277 MET F C 1
ATOM 13854 O O . MET F 1 277 ? 5.574 2.914 -56.363 1.00 17.41 277 MET F O 1
ATOM 13859 N N . PHE F 1 278 ? 5.320 0.799 -56.989 1.00 15.59 278 PHE F N 1
ATOM 13860 C CA . PHE F 1 278 ? 6.730 0.484 -56.833 1.00 15.83 278 PHE F CA 1
ATOM 13861 C C . PHE F 1 278 ? 7.507 0.738 -58.130 1.00 20.83 278 PHE F C 1
ATOM 13862 O O . PHE F 1 278 ? 8.671 1.088 -58.054 1.00 23.44 278 PHE F O 1
ATOM 13870 N N . LEU F 1 279 ? 6.860 0.512 -59.270 1.00 23.50 279 LEU F N 1
ATOM 13871 C CA . LEU F 1 279 ? 7.517 0.688 -60.579 1.00 25.50 279 LEU F CA 1
ATOM 13872 C C . LEU F 1 279 ? 7.137 2.012 -61.243 1.00 26.55 279 LEU F C 1
ATOM 13873 O O . LEU F 1 279 ? 7.851 2.464 -62.129 1.00 31.89 279 LEU F O 1
ATOM 13878 N N . GLY F 1 280 ? 5.996 2.618 -60.898 1.00 24.30 280 GLY F N 1
ATOM 13879 C CA . GLY F 1 280 ? 5.620 3.934 -61.393 1.00 25.69 280 GLY F CA 1
ATOM 13880 C C . GLY F 1 280 ? 4.789 3.867 -62.670 1.00 27.30 280 GLY F C 1
ATOM 13881 O O . GLY F 1 280 ? 4.395 2.785 -63.109 1.00 29.15 280 GLY F O 1
ATOM 13882 N N . THR F 1 281 ? 4.502 5.060 -63.227 1.00 29.17 281 THR F N 1
ATOM 13883 C CA . THR F 1 281 ? 3.814 5.239 -64.492 1.00 32.13 281 THR F CA 1
ATOM 13884 C C . THR F 1 281 ? 4.656 6.196 -65.340 1.00 32.33 281 THR F C 1
ATOM 13885 O O . THR F 1 281 ? 5.751 6.597 -64.952 1.00 36.05 281 THR F O 1
ATOM 13889 N N . ALA F 1 282 ? 4.120 6.605 -66.491 1.00 43.64 282 ALA F N 1
ATOM 13890 C CA . ALA F 1 282 ? 4.759 7.634 -67.296 1.00 47.49 282 ALA F CA 1
ATOM 13891 C C . ALA F 1 282 ? 4.787 8.968 -66.542 1.00 51.28 282 ALA F C 1
ATOM 13892 O O . ALA F 1 282 ? 5.715 9.758 -66.704 1.00 52.66 282 ALA F O 1
ATOM 13894 N N . SER F 1 283 ? 3.791 9.199 -65.675 1.00 51.87 283 SER F N 1
ATOM 13895 C CA . SER F 1 283 ? 3.687 10.446 -64.930 1.00 51.03 283 SER F CA 1
ATOM 13896 C C . SER F 1 283 ? 4.505 10.418 -63.640 1.00 46.77 283 SER F C 1
ATOM 13897 O O . SER F 1 283 ? 4.962 11.454 -63.185 1.00 40.78 283 SER F O 1
ATOM 13900 N N . ALA F 1 284 ? 4.684 9.236 -63.047 1.00 39.10 284 ALA F N 1
ATOM 13901 C CA . ALA F 1 284 ? 5.134 9.140 -61.669 1.00 32.32 284 ALA F CA 1
ATOM 13902 C C . ALA F 1 284 ? 6.221 8.079 -61.542 1.00 27.67 284 ALA F C 1
ATOM 13903 O O . ALA F 1 284 ? 6.011 6.949 -61.930 1.00 31.68 284 ALA F O 1
ATOM 13905 N N . PRO F 1 285 ? 7.422 8.413 -61.039 1.00 27.04 285 PRO F N 1
ATOM 13906 C CA . PRO F 1 285 ? 8.474 7.428 -60.872 1.00 29.22 285 PRO F CA 1
ATOM 13907 C C . PRO F 1 285 ? 8.074 6.320 -59.900 1.00 26.60 285 PRO F C 1
ATOM 13908 O O . PRO F 1 285 ? 8.352 5.159 -60.108 1.00 25.13 285 PRO F O 1
ATOM 13912 N N . HIS F 1 286 ? 7.395 6.701 -58.815 1.00 21.98 286 HIS F N 1
ATOM 13913 C CA . HIS F 1 286 ? 6.951 5.742 -57.817 1.00 20.09 286 HIS F CA 1
ATOM 13914 C C . HIS F 1 286 ? 6.025 6.529 -56.876 1.00 20.80 286 HIS F C 1
ATOM 13915 O O . HIS F 1 286 ? 6.009 7.753 -56.868 1.00 20.48 286 HIS F O 1
ATOM 13922 N N . ASP F 1 287 ? 5.347 5.795 -56.003 1.00 17.81 287 ASP F N 1
ATOM 13923 C CA . ASP F 1 287 ? 4.476 6.380 -54.992 1.00 16.55 287 ASP F CA 1
ATOM 13924 C C . ASP F 1 287 ? 5.338 7.024 -53.924 1.00 16.07 287 ASP F C 1
ATOM 13925 O O . ASP F 1 287 ? 6.198 6.414 -53.271 1.00 15.78 287 ASP F O 1
ATOM 13930 N N . ARG F 1 288 ? 5.072 8.329 -53.678 1.00 16.64 288 ARG F N 1
ATOM 13931 C CA . ARG F 1 288 ? 5.808 9.055 -52.666 1.00 16.43 288 ARG F CA 1
ATOM 13932 C C . ARG F 1 288 ? 5.646 8.435 -51.263 1.00 14.65 288 ARG F C 1
ATOM 13933 O O . ARG F 1 288 ? 6.502 8.652 -50.418 1.00 15.75 288 ARG F O 1
ATOM 13941 N N . ILE F 1 289 ? 4.579 7.683 -51.015 1.00 15.40 289 ILE F N 1
ATOM 13942 C CA . ILE F 1 289 ? 4.398 7.108 -49.680 1.00 13.84 289 ILE F CA 1
ATOM 13943 C C . ILE F 1 289 ? 5.569 6.184 -49.363 1.00 13.82 289 ILE F C 1
ATOM 13944 O O . ILE F 1 289 ? 5.976 5.979 -48.215 1.00 14.90 289 ILE F O 1
ATOM 13949 N N . LEU F 1 290 ? 6.174 5.611 -50.430 1.00 14.66 290 LEU F N 1
ATOM 13950 C CA . LEU F 1 290 ? 7.244 4.662 -50.239 1.00 14.56 290 LEU F CA 1
ATOM 13951 C C . LEU F 1 290 ? 8.564 5.308 -49.864 1.00 15.18 290 LEU F C 1
ATOM 13952 O O . LEU F 1 290 ? 9.457 4.613 -49.385 1.00 15.68 290 LEU F O 1
ATOM 13957 N N . ASP F 1 291 ? 8.670 6.647 -49.994 1.00 14.65 291 ASP F N 1
ATOM 13958 C CA . ASP F 1 291 ? 9.840 7.329 -49.489 1.00 17.15 291 ASP F CA 1
ATOM 13959 C C . ASP F 1 291 ? 9.843 7.383 -47.970 1.00 18.01 291 ASP F C 1
ATOM 13960 O O . ASP F 1 291 ? 10.861 7.707 -47.394 1.00 19.14 291 ASP F O 1
ATOM 13965 N N . PHE F 1 292 ? 8.725 6.977 -47.334 1.00 16.05 292 PHE F N 1
ATOM 13966 C CA . PHE F 1 292 ? 8.638 7.003 -45.895 1.00 15.27 292 PHE F CA 1
ATOM 13967 C C . PHE F 1 292 ? 8.134 5.670 -45.353 1.00 15.49 292 PHE F C 1
ATOM 13968 O O . PHE F 1 292 ? 7.824 5.596 -44.173 1.00 14.77 292 PHE F O 1
ATOM 13976 N N . SER F 1 293 ? 8.106 4.622 -46.182 1.00 14.75 293 SER F N 1
ATOM 13977 C CA . SER F 1 293 ? 7.513 3.358 -45.783 1.00 14.65 293 SER F CA 1
ATOM 13978 C C . SER F 1 293 ? 8.297 2.226 -46.447 1.00 17.01 293 SER F C 1
ATOM 13979 O O . SER F 1 293 ? 8.428 2.276 -47.671 1.00 20.17 293 SER F O 1
ATOM 13982 N N . THR F 1 294 ? 8.783 1.263 -45.657 1.00 14.48 294 THR F N 1
ATOM 13983 C CA . THR F 1 294 ? 9.506 0.134 -46.205 1.00 15.85 294 THR F CA 1
ATOM 13984 C C . THR F 1 294 ? 8.711 -1.139 -45.956 1.00 14.85 294 THR F C 1
ATOM 13985 O O . THR F 1 294 ? 8.442 -1.448 -44.804 1.00 15.21 294 THR F O 1
ATOM 13989 N N . ALA F 1 295 ? 8.486 -1.917 -47.005 1.00 14.51 295 ALA F N 1
ATOM 13990 C CA . ALA F 1 295 ? 7.854 -3.221 -46.865 1.00 14.68 295 ALA F CA 1
ATOM 13991 C C . ALA F 1 295 ? 8.865 -4.267 -46.396 1.00 15.69 295 ALA F C 1
ATOM 13992 O O . ALA F 1 295 ? 9.924 -4.429 -47.025 1.00 18.12 295 ALA F O 1
ATOM 13994 N N . VAL F 1 296 ? 8.559 -4.980 -45.306 1.00 13.53 296 VAL F N 1
ATOM 13995 C CA . VAL F 1 296 ? 9.462 -5.996 -44.808 1.00 15.34 296 VAL F CA 1
ATOM 13996 C C . VAL F 1 296 ? 8.903 -7.406 -44.954 1.00 15.50 296 VAL F C 1
ATOM 13997 O O . VAL F 1 296 ? 9.654 -8.348 -44.699 1.00 15.41 296 VAL F O 1
ATOM 14001 N N . THR F 1 297 ? 7.621 -7.544 -45.312 1.00 13.16 297 THR F N 1
ATOM 14002 C CA . THR F 1 297 ? 7.053 -8.824 -45.657 1.00 13.75 297 THR F CA 1
ATOM 14003 C C . THR F 1 297 ? 6.199 -8.623 -46.878 1.00 14.46 297 THR F C 1
ATOM 14004 O O . THR F 1 297 ? 5.787 -7.511 -47.220 1.00 13.13 297 THR F O 1
ATOM 14008 N N . GLY F 1 298 ? 5.877 -9.742 -47.532 1.00 14.04 298 GLY F N 1
ATOM 14009 C CA . GLY F 1 298 ? 4.979 -9.717 -48.658 1.00 12.80 298 GLY F CA 1
ATOM 14010 C C . GLY F 1 298 ? 4.526 -11.135 -48.966 1.00 14.33 298 GLY F C 1
ATOM 14011 O O . GLY F 1 298 ? 5.356 -11.996 -49.292 1.00 16.00 298 GLY F O 1
ATOM 14012 N N . SER F 1 299 ? 3.230 -11.389 -48.832 1.00 12.45 299 SER F N 1
ATOM 14013 C CA . SER F 1 299 ? 2.682 -12.727 -49.047 1.00 12.13 299 SER F CA 1
ATOM 14014 C C . SER F 1 299 ? 1.288 -12.615 -49.641 1.00 12.68 299 SER F C 1
ATOM 14015 O O . SER F 1 299 ? 0.568 -11.619 -49.410 1.00 13.52 299 SER F O 1
ATOM 14018 N N A LEU F 1 300 ? 0.897 -13.666 -50.384 0.50 11.90 300 LEU F N 1
ATOM 14019 N N B LEU F 1 300 ? 0.890 -13.608 -50.473 0.50 12.12 300 LEU F N 1
ATOM 14020 C CA A LEU F 1 300 ? -0.391 -13.741 -51.029 0.50 11.69 300 LEU F CA 1
ATOM 14021 C CA B LEU F 1 300 ? -0.431 -13.674 -51.075 0.50 12.27 300 LEU F CA 1
ATOM 14022 C C A LEU F 1 300 ? -1.087 -15.021 -50.598 0.50 12.28 300 LEU F C 1
ATOM 14023 C C B LEU F 1 300 ? -1.098 -14.984 -50.668 0.50 12.48 300 LEU F C 1
ATOM 14024 O O A LEU F 1 300 ? -0.465 -16.084 -50.558 0.50 13.35 300 LEU F O 1
ATOM 14025 O O B LEU F 1 300 ? -0.457 -16.031 -50.705 0.50 13.38 300 LEU F O 1
ATOM 14034 N N . PHE F 1 301 ? -2.374 -14.917 -50.271 1.00 12.27 301 PHE F N 1
ATOM 14035 C CA . PHE F 1 301 ? -3.138 -16.065 -49.812 1.00 12.24 301 PHE F CA 1
ATOM 14036 C C . PHE F 1 301 ? -4.502 -16.088 -50.474 1.00 13.15 301 PHE F C 1
ATOM 14037 O O . PHE F 1 301 ? -5.084 -15.044 -50.768 1.00 15.19 301 PHE F O 1
ATOM 14045 N N . PHE F 1 302 ? -5.036 -17.291 -50.672 1.00 12.88 302 PHE F N 1
ATOM 14046 C CA . PHE F 1 302 ? -6.433 -17.490 -50.973 1.00 12.52 302 PHE F CA 1
ATOM 14047 C C . PHE F 1 302 ? -7.202 -17.842 -49.695 1.00 12.28 302 PHE F C 1
ATOM 14048 O O . PHE F 1 302 ? -6.793 -18.710 -48.912 1.00 12.36 302 PHE F O 1
ATOM 14056 N N . THR F 1 303 ? -8.314 -17.126 -49.472 1.00 12.12 303 THR F N 1
ATOM 14057 C CA . THR F 1 303 ? -9.184 -17.355 -48.342 1.00 12.23 303 THR F CA 1
ATOM 14058 C C . THR F 1 303 ? -10.422 -18.038 -48.871 1.00 12.83 303 THR F C 1
ATOM 14059 O O . THR F 1 303 ? -11.310 -17.400 -49.437 1.00 14.75 303 THR F O 1
ATOM 14063 N N . PRO F 1 304 ? -10.512 -19.357 -48.710 1.00 13.63 304 PRO F N 1
ATOM 14064 C CA . PRO F 1 304 ? -11.655 -20.079 -49.286 1.00 14.42 304 PRO F CA 1
ATOM 14065 C C . PRO F 1 304 ? -12.988 -19.753 -48.612 1.00 15.70 304 PRO F C 1
ATOM 14066 O O . PRO F 1 304 ? -13.046 -19.269 -47.478 1.00 15.70 304 PRO F O 1
ATOM 14070 N N . ALA F 1 305 ? -14.090 -20.063 -49.307 1.00 15.51 305 ALA F N 1
ATOM 14071 C CA . ALA F 1 305 ? -15.382 -20.139 -48.639 1.00 15.77 305 ALA F CA 1
ATOM 14072 C C . ALA F 1 305 ? -15.333 -21.018 -47.407 1.00 17.36 305 ALA F C 1
ATOM 14073 O O . ALA F 1 305 ? -14.577 -21.968 -47.322 1.00 16.43 305 ALA F O 1
ATOM 14075 N N . ALA F 1 306 ? -16.174 -20.670 -46.441 1.00 18.66 306 ALA F N 1
ATOM 14076 C CA . ALA F 1 306 ? -16.177 -21.350 -45.156 1.00 19.87 306 ALA F CA 1
ATOM 14077 C C . ALA F 1 306 ? -16.478 -22.835 -45.306 1.00 21.62 306 ALA F C 1
ATOM 14078 O O . ALA F 1 306 ? -15.905 -23.672 -44.629 1.00 21.43 306 ALA F O 1
ATOM 14080 N N . ASP F 1 307 ? -17.394 -23.185 -46.216 1.00 24.61 307 ASP F N 1
ATOM 14081 C CA . ASP F 1 307 ? -17.762 -24.582 -46.417 1.00 27.89 307 ASP F CA 1
ATOM 14082 C C . ASP F 1 307 ? -16.597 -25.447 -46.877 1.00 26.59 307 ASP F C 1
ATOM 14083 O O . ASP F 1 307 ? -16.521 -26.625 -46.514 1.00 28.10 307 ASP F O 1
ATOM 14088 N N . PHE F 1 308 ? -15.693 -24.879 -47.692 1.00 23.21 308 PHE F N 1
ATOM 14089 C CA . PHE F 1 308 ? -14.533 -25.622 -48.157 1.00 22.13 308 PHE F CA 1
ATOM 14090 C C . PHE F 1 308 ? -13.682 -26.102 -46.994 1.00 24.19 308 PHE F C 1
ATOM 14091 O O . PHE F 1 308 ? -13.192 -27.220 -46.999 1.00 22.33 308 PHE F O 1
ATOM 14099 N N . LEU F 1 309 ? -13.466 -25.255 -45.971 1.00 20.71 309 LEU F N 1
ATOM 14100 C CA . LEU F 1 309 ? -12.610 -25.658 -44.874 1.00 21.39 309 LEU F CA 1
ATOM 14101 C C . LEU F 1 309 ? -13.311 -26.676 -43.980 1.00 24.07 309 LEU F C 1
ATOM 14102 O O . LEU F 1 309 ? -12.687 -27.640 -43.522 1.00 26.30 309 LEU F O 1
ATOM 14107 N N . GLU F 1 310 ? -14.608 -26.460 -43.795 1.00 27.57 310 GLU F N 1
ATOM 14108 C CA . GLU F 1 310 ? -15.416 -27.349 -42.969 1.00 38.16 310 GLU F CA 1
ATOM 14109 C C . GLU F 1 310 ? -15.477 -28.766 -43.564 1.00 38.20 310 GLU F C 1
ATOM 14110 O O . GLU F 1 310 ? -15.519 -29.718 -42.804 1.00 39.68 310 GLU F O 1
ATOM 14116 N N . ASP F 1 311 ? -15.418 -28.916 -44.893 1.00 37.62 311 ASP F N 1
ATOM 14117 C CA . ASP F 1 311 ? -15.603 -30.213 -45.532 1.00 41.95 311 ASP F CA 1
ATOM 14118 C C . ASP F 1 311 ? -14.279 -30.942 -45.772 1.00 42.56 311 ASP F C 1
ATOM 14119 O O . ASP F 1 311 ? -14.249 -31.865 -46.583 1.00 48.40 311 ASP F O 1
ATOM 14124 N N . LEU F 1 312 ? -13.185 -30.535 -45.122 1.00 38.44 312 LEU F N 1
ATOM 14125 C CA . LEU F 1 312 ? -11.913 -31.228 -45.283 1.00 42.58 312 LEU F CA 1
ATOM 14126 C C . LEU F 1 312 ? -11.957 -32.598 -44.583 1.00 45.19 312 LEU F C 1
ATOM 14127 O O . LEU F 1 312 ? -12.186 -32.589 -43.362 1.00 47.72 312 LEU F O 1
#